Protein AF-0000000083105660 (afdb_homodimer)

Solvent-accessible surface area (backbone atoms only — not comparable to full-atom values): 77284 Å² total; per-residue (Å²): 134,81,49,72,59,55,52,51,48,46,49,52,44,72,65,43,66,41,24,60,34,55,66,57,39,52,49,46,53,53,44,46,74,71,41,64,68,57,52,53,67,34,36,51,47,13,48,37,42,26,50,42,44,69,62,60,61,79,54,79,63,89,80,62,82,62,75,72,60,90,29,64,43,67,20,33,26,53,55,52,36,64,33,39,51,72,51,74,64,52,50,50,48,35,41,65,41,88,57,85,41,31,43,63,54,70,67,52,51,49,47,41,62,71,57,45,41,76,64,24,55,58,43,5,45,30,43,54,48,59,72,70,50,54,70,68,47,51,51,36,44,76,57,46,44,30,56,59,48,58,50,62,28,39,79,23,46,39,34,40,49,62,60,64,56,71,36,14,39,55,54,51,40,50,54,36,51,53,46,57,73,62,55,48,50,65,80,36,83,50,32,62,60,21,40,43,36,37,51,4,26,42,43,23,42,49,16,55,35,43,37,20,45,51,51,14,52,51,25,44,56,50,28,72,72,43,81,52,65,68,59,22,50,51,25,45,50,42,16,52,42,24,63,39,25,41,43,37,42,41,88,40,51,67,33,39,52,44,30,50,50,53,52,51,46,49,43,53,65,69,38,49,23,48,43,23,64,19,62,25,48,46,32,62,65,42,34,66,34,46,53,52,29,46,73,71,61,77,44,53,71,68,56,55,47,48,54,51,48,44,48,36,39,51,47,46,22,46,51,32,62,86,66,60,70,69,55,23,55,35,52,75,61,49,67,24,41,27,20,38,38,27,40,28,40,31,64,88,67,45,63,28,63,54,73,41,32,55,49,51,52,50,44,54,66,66,63,74,55,69,32,52,39,45,33,38,29,44,34,96,70,43,57,67,65,59,56,49,52,48,49,59,42,29,64,70,26,65,36,39,54,36,41,33,22,34,61,33,50,29,46,18,35,43,72,71,70,46,54,68,49,47,27,35,54,28,50,56,38,44,54,55,38,51,47,34,37,18,29,33,40,46,26,62,43,29,40,35,36,54,40,51,47,48,54,20,38,62,45,34,9,26,35,82,82,78,67,45,75,80,52,55,81,65,48,61,54,70,72,49,88,45,60,66,55,51,51,51,33,36,52,54,41,48,45,53,54,49,52,45,50,48,32,51,48,38,52,45,44,51,49,36,34,70,73,52,44,40,27,51,56,15,69,63,25,39,47,7,58,83,66,24,32,37,47,54,52,35,14,29,74,38,36,38,37,31,45,21,36,31,20,56,25,44,39,23,23,16,53,30,20,47,41,44,35,40,66,70,63,56,72,51,52,58,59,56,49,53,51,30,35,75,47,56,35,64,94,27,59,68,60,39,45,40,28,60,72,68,33,57,36,38,19,43,58,36,68,75,13,38,50,47,36,40,51,56,49,48,52,53,48,64,66,44,42,71,42,59,46,69,39,82,29,28,30,36,38,29,31,36,37,64,48,25,26,46,44,47,12,55,58,33,63,35,45,58,33,49,48,46,54,42,43,61,46,18,55,23,60,18,44,27,76,74,43,51,76,62,38,59,67,23,28,45,52,29,52,34,66,45,73,47,45,81,32,37,30,44,37,34,68,44,37,33,35,55,79,41,43,46,66,70,65,17,46,49,52,50,52,48,52,52,51,51,35,38,74,51,42,31,41,34,45,36,61,37,37,53,54,63,64,56,54,53,47,31,70,73,39,34,82,83,32,65,80,40,38,36,49,73,51,50,46,50,40,42,52,65,54,46,53,68,68,56,47,50,51,64,59,55,47,59,74,28,66,112,134,82,50,72,59,53,51,50,48,47,50,51,44,71,66,44,66,40,24,60,35,56,66,56,39,52,49,46,53,52,43,46,74,71,39,64,69,55,54,54,66,35,36,50,48,13,48,36,42,26,50,43,44,72,62,59,62,79,53,78,60,89,82,62,82,61,76,73,59,89,28,63,42,68,20,34,27,54,53,51,35,65,33,39,51,72,50,73,65,52,50,50,47,34,42,66,40,89,57,86,40,31,43,61,53,71,67,50,52,50,47,40,63,72,57,44,40,77,66,22,53,59,43,5,44,31,42,54,47,60,71,70,49,52,69,67,46,52,51,36,44,74,58,46,44,30,55,58,48,59,49,63,28,39,80,24,49,39,35,39,49,61,59,66,55,70,36,14,38,55,54,51,40,49,55,37,52,53,46,56,75,63,55,48,51,65,80,36,82,51,31,63,60,22,40,44,36,37,51,3,26,43,43,23,40,49,16,54,36,46,36,19,44,51,52,14,52,48,26,45,57,49,25,73,72,43,81,51,66,68,60,21,51,50,24,44,50,43,16,54,43,23,63,39,25,40,44,36,43,41,89,41,49,68,34,39,53,45,31,50,49,52,50,51,45,49,45,52,64,68,37,46,21,47,47,29,60,21,63,26,47,45,32,63,65,42,35,66,35,45,53,51,29,46,75,71,60,78,44,53,73,69,54,55,49,48,55,51,48,44,48,36,38,52,47,47,22,46,49,29,63,86,67,59,71,68,56,22,54,35,53,74,61,49,68,25,42,26,21,38,38,29,40,27,40,31,62,89,67,45,65,28,64,51,74,41,32,54,48,49,51,50,44,53,67,66,64,74,55,68,32,52,41,45,32,38,28,42,34,95,68,43,57,68,65,60,55,50,53,49,47,59,41,28,64,70,26,64,37,39,55,38,42,33,20,33,61,33,50,30,45,17,36,43,71,72,69,47,56,68,49,48,26,34,54,28,50,57,38,47,54,53,40,49,46,35,37,19,30,34,42,45,27,63,44,32,41,34,36,52,40,52,47,47,54,19,39,64,46,36,9,25,34,83,84,80,68,46,76,80,55,55,82,64,48,60,55,68,72,50,88,44,60,66,56,52,52,50,32,37,52,54,41,48,46,53,53,48,52,45,49,47,31,51,48,36,52,46,45,51,49,35,33,70,75,50,45,40,27,51,58,16,68,63,26,40,47,8,58,82,66,24,32,38,48,53,52,37,15,28,75,37,39,38,36,30,46,20,37,29,21,56,26,43,37,25,23,16,52,30,18,47,40,44,36,40,66,70,63,55,72,51,52,56,58,56,50,53,51,30,34,76,47,54,33,62,92,28,59,67,60,39,47,42,28,59,71,68,33,58,35,37,19,43,57,36,68,74,15,38,51,48,36,40,51,53,50,49,51,53,47,64,65,45,43,70,43,59,46,71,40,82,29,30,28,37,40,30,32,36,35,65,48,24,28,47,45,47,12,57,58,32,63,35,46,58,32,48,49,47,53,42,42,61,45,20,54,24,59,19,45,28,76,74,41,50,75,63,36,59,69,22,30,46,52,28,52,34,66,45,74,48,46,80,32,36,28,45,37,34,68,43,38,33,35,54,79,40,43,47,66,69,65,16,45,48,52,50,52,48,52,53,51,51,35,38,73,51,41,32,40,34,46,38,61,36,38,54,54,63,65,57,54,53,47,32,69,73,39,34,84,83,32,64,80,40,37,36,50,74,52,50,47,51,39,42,54,65,55,46,54,67,67,58,46,50,50,63,60,55,46,58,73,29,66,111

Organism: NCBI:txid1720316

Radius of gyration: 39.53 Å; Cα contacts (8 Å, |Δi|>4): 3389; chains: 2; bounding box: 84×116×87 Å

InterPro domains:
  IPR001150 Glycine radical domain [PF01228] (666-767)
  IPR001150 Glycine radical domain [PS51149] (667-786)
  IPR004184 Pyruvate formate lyase domain [PF02901] (2-649)
  IPR004184 Pyruvate formate lyase domain [PS51554] (4-660)
  IPR010098 Glycyl radical enzyme, PFL2/glycerol dehydratase family [TIGR01774] (1-785)
  IPR050012 Trans-4-hydroxy-L-proline dehydratase [NF043068] (4-785)
  IPR051215 Glycyl Radical Enzyme [PTHR43641] (2-784)

Secondary structure (DSSP, 8-state):
---HHHHHHHHHHHHPPPEEE-HHHHHHHHHHHHHBTTB-HHHHHHHHHHHHHHHSPP---TT-SS---SSSSTTEEE--TTT----HHHHHHHHH-SSS--B--HHHHHHIIIIIHHHHTTTSHHHHHHHTS-HHHHHHHHTTSB--GGGTSB----B--SHHHH--HHHHHHHHHHHHHT--TTT-TTHHHHHHHHHHHHHHHHHHHHHHHHHHHHHHHHHHH---HHHHHHHHHHHHHHHHTTTS---SHHHHHHHHHHHHHHHHHH--BTT--B-BSHHHHHHHHHHHHHHHTS--HHHHHHHHHHHHHHHHT-PPPP--HHHHHH---S----EEEEE-B-TTSSB---HHHHHHHHHHHHH--S-SEEEEEE-TTS-HHHHHHHHHHHTTTS---EEEEHHHHHHHHHHTT--HHHHHT-EEETTTEEE-TTTEEEEEEEEEEHHHHHHHHTTTTB-TTT--B-S-----GGG--SHHHHHHHHHHHHHHHHHHHHHHHHHHHHHHHHH---HHHHHTSTTHHHHT--GGGT-SSEEEEEEEEE-HHHHHHHHHHHIIIIIIS-SS-HHHHHHHHHTTTTT-HHHHHHHHHSS--TTSS-HHHHHHHHHHHHHHHHHHTT-B-TTS-EEEEEE--TTHHHHHHHT----TTSPPTTPPPPPTTPPPTTT--SHHHHHHHHHHTS-GGGSS-B--EEEE-GGGG-HHHHHHHHHHHHHHHHHTT--EEEEEE--HHHHHHHHH-GGGGTT-EEE-SSSEEEGGGS-HHHHHHHHHSPEE--/---HHHHHHHHHHHHPPPEEE-HHHHHHHHHHHHHBTTB-HHHHHHHHHHHHHHHSPP---TT-SS---SSSSTTEEE--TTT----HHHHHHHHH-SSS--B--HHHHHHIIIIIHHHHTTTSHHHHHHHTS-HHHHHHHHTTSB--GGGTSB----B--SHHHH--HHHHHHHHHHHHHT--TTT-TTHHHHHHHHHHHHHHHHHHHHHHHHHHHHHHHHHHH---HHHHHHHHHHHHHHHHTTTS---SHHHHHHHHHHHHHHHHHH--BTT--B-BSHHHHHHHHHHHHHHHTS--HHHHHHHHHHHHHHHHT-PPPP--HHHHHH---S----EEEEE-B-TTSSB---HHHHHHHHHHHHH--S-SEEEEEE-TTS-HHHHHHHHHHHTTTS---EEEEHHHHHHHHHHTT--HHHHHT-EEETTTEEE-TTTEEEEEEEEEEHHHHHHHHTTTTB-TTT--B-S-----GGG--SHHHHHHHHHHHHHHHHHHHHHHHHHHHHHHHHH---HHHHHTSTTHHHHT--GGGT-SSEEEEEEEEE-HHHHHHHHHHHIIIIIIS-SS-HHHHHHHHHTTTTT-HHHHHHHHHSS--TTSS-HHHHHHHHHHHHHHHHHHTT-B-TTS-EEEEEE--TTHHHHHHHT----TTSPPTTPPPPPTTPPPTTT--SHHHHHHHHHHTS-GGGSS-B--EEEE-GGGG-HHHHHHHHHHHHHHHHHTT--EEEEEE--HHHHHHHHH-GGGGTT-EEE-SSSEEEGGGS-HHHHHHHHHSPEE--

Sequence (1572 aa):
MMSERVKKLREESLEAVPYISMERAQIVNEVYKKYEGSVSIPVLRALVLKEFMSKKKLCINEGELIVGERGEAPAATPTYPELCCHTIEDLQIMNDREKISFKVSQESKDIQKEDIIPYWEKRSMRYHILENMTEKWKDCYENGIFTEFQEQRGPGHTVADDKIYKKGFLDFKQDIENEINNLDYNNDDEALNKKMQLEGMSIACDAIMILGKRYSELAIEMAKKEKDQKRKKELLDIAEVCSHVPAYAPRTFREALQMYWFVHLCVITELNPWDSFNPGRLDQHLNPFYQKEMEEGSLRREEAEEFLQCLWVKFNNQPAPPKVGITLKESATYTDFANINSGGLRADGSDGVNDVSYLVLDVIDQMRLLQPSSNVQISKKTPQKFLKKALSIVRKGWGQPSLFNTDAVIQEMLNAGKDIVDARCGGTSGCIETGAFGKEAFILTGYFNIPKVLEITLNNGVDPMSGKKLGLETGHPGDFNNYEELFEALKKQMNHFIDIKVRGNRVIEKLYAEKMPVPFLSVIIDDCIKKGKDYNAGGARYNVTYIQGVGIGDITDSLAAIKYHIFDKNNFTMNELLIAMKDNFKGHEMILNLLKNKSPKYGNDDDYADEIMTSVFKTYYETVTGRPNIKGGEHRINMLPTTCHIYFGSVIGALPSGKKSKEALADGISPSKGADKYGPTSVIKSASKMDHLITGGTLLNQKVAPSAIEGEEGLDKLSNLVRVYFKLDGHHIQFNVFNKETLLKAQKNPEDYKNLIVRVAGYSDYFSNLNKELQDEIIARTEQAIMMSERVKKLREESLEAVPYISMERAQIVNEVYKKYEGSVSIPVLRALVLKEFMSKKKLCINEGELIVGERGEAPAATPTYPELCCHTIEDLQIMNDREKISFKVSQESKDIQKEDIIPYWEKRSMRYHILENMTEKWKDCYENGIFTEFQEQRGPGHTVADDKIYKKGFLDFKQDIENEINNLDYNNDDEALNKKMQLEGMSIACDAIMILGKRYSELAIEMAKKEKDQKRKKELLDIAEVCSHVPAYAPRTFREALQMYWFVHLCVITELNPWDSFNPGRLDQHLNPFYQKEMEEGSLRREEAEEFLQCLWVKFNNQPAPPKVGITLKESATYTDFANINSGGLRADGSDGVNDVSYLVLDVIDQMRLLQPSSNVQISKKTPQKFLKKALSIVRKGWGQPSLFNTDAVIQEMLNAGKDIVDARCGGTSGCIETGAFGKEAFILTGYFNIPKVLEITLNNGVDPMSGKKLGLETGHPGDFNNYEELFEALKKQMNHFIDIKVRGNRVIEKLYAEKMPVPFLSVIIDDCIKKGKDYNAGGARYNVTYIQGVGIGDITDSLAAIKYHIFDKNNFTMNELLIAMKDNFKGHEMILNLLKNKSPKYGNDDDYADEIMTSVFKTYYETVTGRPNIKGGEHRINMLPTTCHIYFGSVIGALPSGKKSKEALADGISPSKGADKYGPTSVIKSASKMDHLITGGTLLNQKVAPSAIEGEEGLDKLSNLVRVYFKLDGHHIQFNVFNKETLLKAQKNPEDYKNLIVRVAGYSDYFSNLNKELQDEIIARTEQAI

pLDDT: mean 94.66, std 5.91, range [56.62, 98.94]

Foldseek 3Di:
DQDPLLVVLLVCLLPDAAAEDALLLVLLLVLCVVCPPPAAQLQSLLVSLQSCLQDAAFDDDPSFLFGDALHNFQNHAYADLQAPLDDLVRLVCLCPDDFLHHNYDPVNSVCSVPRRCVVRVCRHLLNVLVVPADPLLVVCCVLQQWHFDSNRFHWADAEFFLVQQAWALLVLLVLLVVLLVPQDPPPDPCNVVLNSLSSSLNSNSVRLLSNLQVLLVVLQVVLVVDPDPVSSVSSNVSSVLSNDPRRGRDDALLSSLNNVVSLVSSQCSSTNNQLWYEHEAVLLSSVVRVVVCVVVVVDDLVRSLNSVSSSQSSQSSAFRHDDDDPVCVLPVGRHSLHEHEYWFAALVGATRHDPSSVSVLVSCLPSLGQDDAYAYEDEPRYDLVSLLSQVVSQLVQSFDDWYFHLVLLLLLVVLQPDDSSQSRSWAATRQFFHDRHLFERAGETIEGELQQLLVCLQVQQAAPLVRDRSFHRLDHPLPDQALVSSVVSSLRRLLVVLVSSQVSQQSSLVCCQRNPFRSNSLSRHPQCSVVSGGPSQQRGNYYEYEYAYEFLQPNLLQSQLCNVCCNNVNVDGSVVLVVCQVVLNVVPVVLLCCLAPVTQGFQQLDCSSLVSSQVSLVSNQVSAFPDDHNNRGGYFYEFFSLQNQQVSQQSHAQGSNSDHHSAGGDGWNFHGQPRNDHFNLSRLNSVLSHPQSNHRGTWEEDEEESVLQPDPVSSVVVSVSVVVSVVSSHTIYHYRYDDLVVLVVCVVPVVVQVSNWHHQTSGIDRLSSDDPSSSVRVSRHDYGRD/DQDPLLVVLLVCLLPDAAAEDCLLLVLLLVLCVVCPPPAAQLQSLLVSLQSCLQDAAFDDDPSFLFGDALHNFQNHAYADLQAPLDDLVRLVCLCPDDFLHHNYDPVNSVCSVPRRCVVRVCRHLLNVLVVPADPLLVVCCVLQQWHFDSSRFHWADAEFFLVQQAWALLVLLVLLVVLLVPQDVPPDPCSVVLNSLSSSLNSNSVRLLSNLQVLLVVLQVVLVVDPDPVSSVSSNVSSVLSNDPRRGRDDALLSSLNNVVSLVSSQCSSTNNQLWYEHEAVLLSSVVRVVVCVVVVVDDLVRSLNSVSSSQSSQSSAFRHDDDDPVCVLPVGRHSLHEHEYWFAALVGATRHDPSSVSVLVSCLPSLGQDDAYAYEDEPRYDLVSLLSQVVSQLVFSFDDWYFHLVLLLLLVVLQPDDSSQSRSWAATRQFFHDRHLFERAGETIEGELQQLLVCLQVQQAAPLVRDRSFHRLDHPLPDQALVSSVVSSLRRLLVVLVSSQVSQQSSLVCCQRNPFRSNSLSRHPQCSVVSGGPSQQRGNYYEYEYAYEFLQPNLLQSQLCNVCCNPVNVDGSVVLVVCQVVLNVVPVVLLCCLQPVTQGFQQLDCSSLVSSQVSLVSNQVSAFPPDHNNRGGYFYEFFSLQNQQVSQQSHAGGSNSDHHSAGGDGWNFHGQPRNDHFNLSRLNSVLSHPQSNHRGTWEEDEEESVLQPDPVSSVVVSVSVVVSVVSSHTIYTYRYDDLVVLVVCVVPVVVQVSNWGHQTSGIDRLSSDDPSSSVRVSRHDYGRD

Nearest PDB structures (foldseek):
  6vxe-assembly3_C  TM=9.940E-01  e=2.675E-101  Clostridioides difficile 70-100-2010
  1r9d-assembly1_B  TM=9.768E-01  e=5.655E-71  Clostridium butyricum
  8iof-assembly1_B  TM=9.717E-01  e=5.294E-67  Clostridium sp. FS41
  8id1-assembly1_A  TM=9.641E-01  e=2.024E-62  Intestinibacter bartlettii
  5fay-assembly1_B  TM=9.630E-01  e=3.390E-62  Oleidesulfovibrio alaskensis G20

Structure (mmCIF, N/CA/C/O backbone):
data_AF-0000000083105660-model_v1
#
loop_
_entity.id
_entity.type
_entity.pdbx_description
1 polymer 'Glycyl radical protein'
#
loop_
_atom_site.group_PDB
_atom_site.id
_atom_site.type_symbol
_atom_site.label_atom_id
_atom_site.label_alt_id
_atom_site.label_comp_id
_atom_site.label_asym_id
_atom_site.label_entity_id
_atom_site.label_seq_id
_atom_site.pdbx_PDB_ins_code
_atom_site.Cartn_x
_atom_site.Cartn_y
_atom_site.Cartn_z
_atom_site.occupancy
_atom_site.B_iso_or_equiv
_atom_site.auth_seq_id
_atom_site.auth_comp_id
_atom_site.auth_asym_id
_atom_site.auth_atom_id
_atom_site.pdbx_PDB_model_num
ATOM 1 N N . MET A 1 1 ? 19.891 50.219 7.125 1 78.12 1 MET A N 1
ATOM 2 C CA . MET A 1 1 ? 19.156 51.156 6.273 1 78.12 1 MET A CA 1
ATOM 3 C C . MET A 1 1 ? 18.641 50.438 5.023 1 78.12 1 MET A C 1
ATOM 5 O O . MET A 1 1 ? 19.281 49.531 4.5 1 78.12 1 MET A O 1
ATOM 9 N N . MET A 1 2 ? 17.484 50.781 4.668 1 88 2 MET A N 1
ATOM 10 C CA . MET A 1 2 ? 16.875 50.156 3.494 1 88 2 MET A CA 1
ATOM 11 C C . MET A 1 2 ? 17.328 50.844 2.215 1 88 2 MET A C 1
ATOM 13 O O . MET A 1 2 ? 17.156 52.062 2.078 1 88 2 MET A O 1
ATOM 17 N N . SER A 1 3 ? 17.969 50.094 1.39 1 92.69 3 SER A N 1
ATOM 18 C CA . SER A 1 3 ? 18.375 50.656 0.097 1 92.69 3 SER A CA 1
ATOM 19 C C . SER A 1 3 ? 17.156 51.031 -0.751 1 92.69 3 SER A C 1
ATOM 21 O O . SER A 1 3 ? 16.047 50.594 -0.458 1 92.69 3 SER A O 1
ATOM 23 N N . GLU A 1 4 ? 17.391 51.812 -1.772 1 94.19 4 GLU A N 1
ATOM 24 C CA . GLU A 1 4 ? 16.312 52.188 -2.697 1 94.19 4 GLU A CA 1
ATOM 25 C C . GLU A 1 4 ? 15.758 50.969 -3.404 1 94.19 4 GLU A C 1
ATOM 27 O O . GLU A 1 4 ? 14.555 50.875 -3.682 1 94.19 4 GLU A O 1
ATOM 32 N N . ARG A 1 5 ? 16.641 50.094 -3.668 1 95.5 5 ARG A N 1
ATOM 33 C CA . ARG A 1 5 ? 16.234 48.812 -4.281 1 95.5 5 ARG A CA 1
ATOM 34 C C . ARG A 1 5 ? 15.227 48.094 -3.408 1 95.5 5 ARG A C 1
ATOM 36 O O . ARG A 1 5 ? 14.164 47.688 -3.887 1 95.5 5 ARG A O 1
ATOM 43 N N . VAL A 1 6 ? 15.547 47.906 -2.168 1 96.94 6 VAL A N 1
ATOM 44 C CA . VAL A 1 6 ? 14.727 47.125 -1.24 1 96.94 6 VAL A CA 1
ATOM 45 C C . VAL A 1 6 ? 13.391 47.844 -1.019 1 96.94 6 VAL A C 1
ATOM 47 O O . VAL A 1 6 ? 12.352 47.188 -0.911 1 96.94 6 VAL A O 1
ATOM 50 N N . LYS A 1 7 ? 13.398 49.125 -1.011 1 96.38 7 LYS A N 1
ATOM 51 C CA . LYS A 1 7 ? 12.164 49.906 -0.864 1 96.38 7 LYS A CA 1
ATOM 52 C C . LYS A 1 7 ? 11.203 49.625 -2.018 1 96.38 7 LYS A C 1
ATOM 54 O O . LYS A 1 7 ? 10 49.469 -1.805 1 96.38 7 LYS A O 1
ATOM 59 N N . LYS A 1 8 ? 11.781 49.625 -3.162 1 96.5 8 LYS A N 1
ATOM 60 C CA . LYS A 1 8 ? 10.969 49.375 -4.352 1 96.5 8 LYS A CA 1
ATOM 61 C C . LYS A 1 8 ? 10.391 47.969 -4.352 1 96.5 8 LYS A C 1
ATOM 63 O O . LYS A 1 8 ? 9.203 47.781 -4.621 1 96.5 8 LYS A O 1
ATOM 68 N N . LEU A 1 9 ? 11.266 47.031 -4.102 1 96.44 9 LEU A N 1
ATOM 69 C CA . LEU A 1 9 ? 10.828 45.656 -4.066 1 96.44 9 LEU A CA 1
ATOM 70 C C . LEU A 1 9 ? 9.758 45.438 -3.002 1 96.44 9 LEU A C 1
ATOM 72 O O . LEU A 1 9 ? 8.797 44.688 -3.221 1 96.44 9 LEU A O 1
ATOM 76 N N . ARG A 1 10 ? 9.961 46 -1.839 1 96.06 10 ARG A N 1
ATOM 77 C CA . ARG A 1 10 ? 8.992 45.906 -0.75 1 96.06 10 ARG A CA 1
ATOM 78 C C . ARG A 1 10 ? 7.648 46.5 -1.162 1 96.06 10 ARG A C 1
ATOM 80 O O . ARG A 1 10 ? 6.598 45.938 -0.882 1 96.06 10 ARG A O 1
ATOM 87 N N . GLU A 1 11 ? 7.645 47.625 -1.828 1 95 11 GLU A N 1
ATOM 88 C CA . GLU A 1 11 ? 6.426 48.312 -2.289 1 95 11 GLU A CA 1
ATOM 89 C C . GLU A 1 11 ? 5.68 47.438 -3.301 1 95 11 GLU A C 1
ATOM 91 O O . GLU A 1 11 ? 4.453 47.312 -3.238 1 95 11 GLU A O 1
ATOM 96 N N . GLU A 1 12 ? 6.43 46.906 -4.18 1 95.19 12 GLU A N 1
ATOM 97 C CA . GLU A 1 12 ? 5.828 46 -5.168 1 95.19 12 GLU A CA 1
ATOM 98 C C . GLU A 1 12 ? 5.176 44.812 -4.504 1 95.19 12 GLU A C 1
ATOM 100 O O . GLU A 1 12 ? 4.113 44.344 -4.934 1 95.19 12 GLU A O 1
ATOM 105 N N . SER A 1 13 ? 5.887 44.312 -3.52 1 94.69 13 SER A N 1
ATOM 106 C CA . SER A 1 13 ? 5.352 43.156 -2.771 1 94.69 13 SER A CA 1
ATOM 107 C C . SER A 1 13 ? 4.039 43.531 -2.082 1 94.69 13 SER A C 1
ATOM 109 O O . SER A 1 13 ? 3.09 42.75 -2.094 1 94.69 13 SER A O 1
ATOM 111 N N . LEU A 1 14 ? 3.906 44.688 -1.511 1 92 14 LEU A N 1
ATOM 112 C CA . LEU A 1 14 ? 2.736 45.156 -0.771 1 92 14 LEU A CA 1
ATOM 113 C C . LEU A 1 14 ? 1.581 45.469 -1.717 1 92 14 LEU A C 1
ATOM 115 O O . LEU A 1 14 ? 0.414 45.312 -1.354 1 92 14 LEU A O 1
ATOM 119 N N . GLU A 1 15 ? 1.922 45.844 -2.932 1 92.38 15 GLU A N 1
ATOM 120 C CA . GLU A 1 15 ? 0.9 46.281 -3.877 1 92.38 15 GLU A CA 1
ATOM 121 C C . GLU A 1 15 ? 0.407 45.125 -4.734 1 92.38 15 GLU A C 1
ATOM 123 O O . GLU A 1 15 ? -0.62 45.219 -5.406 1 92.38 15 GLU A O 1
ATOM 128 N N . ALA A 1 16 ? 1.164 44.062 -4.684 1 94 16 ALA A N 1
ATOM 129 C CA . ALA A 1 16 ? 0.768 42.906 -5.492 1 94 16 ALA A CA 1
ATOM 130 C C . ALA A 1 16 ? -0.613 42.406 -5.086 1 94 16 ALA A C 1
ATOM 132 O O . ALA A 1 16 ? -0.926 42.312 -3.895 1 94 16 ALA A O 1
ATOM 133 N N . VAL A 1 17 ? -1.48 42.031 -6.059 1 94 17 VAL A N 1
ATOM 134 C CA . VAL A 1 17 ? -2.832 41.562 -5.809 1 94 17 VAL A CA 1
ATOM 135 C C . VAL A 1 17 ? -2.859 40.031 -5.922 1 94 17 VAL A C 1
ATOM 137 O O . VAL A 1 17 ? -2.562 39.469 -6.984 1 94 17 VAL A O 1
ATOM 140 N N . PRO A 1 18 ? -3.205 39.375 -4.852 1 94.69 18 PRO A N 1
ATOM 141 C CA . PRO A 1 18 ? -3.285 37.906 -4.926 1 94.69 18 PRO A CA 1
ATOM 142 C C . PRO A 1 18 ? -4.297 37.438 -5.965 1 94.69 18 PRO A C 1
ATOM 144 O O . PRO A 1 18 ? -5.395 38 -6.066 1 94.69 18 PRO A O 1
ATOM 147 N N . TYR A 1 19 ? -3.977 36.438 -6.758 1 96.75 19 TYR A N 1
ATOM 148 C CA . TYR A 1 19 ? -4.883 35.844 -7.734 1 96.75 19 TYR A CA 1
ATOM 149 C C . TYR A 1 19 ? -4.598 34.344 -7.914 1 96.75 19 TYR A C 1
ATOM 151 O O . TYR A 1 19 ? -3.521 33.875 -7.543 1 96.75 19 TYR A O 1
ATOM 159 N N . ILE A 1 20 ? -5.574 33.656 -8.492 1 96.94 20 ILE A N 1
ATOM 160 C CA . ILE A 1 20 ? -5.465 32.188 -8.664 1 96.94 20 ILE A CA 1
ATOM 161 C C . ILE A 1 20 ? -4.73 31.891 -9.961 1 96.94 20 ILE A C 1
ATOM 163 O O . ILE A 1 20 ? -5.125 32.375 -11.031 1 96.94 20 ILE A O 1
ATOM 167 N N . SER A 1 21 ? -3.686 31.141 -9.844 1 96.88 21 SER A N 1
ATOM 168 C CA . SER A 1 21 ? -2.975 30.609 -11 1 96.88 21 SER A CA 1
ATOM 169 C C . SER A 1 21 ? -3.328 29.141 -11.234 1 96.88 21 SER A C 1
ATOM 171 O O . SER A 1 21 ? -3.299 28.328 -10.312 1 96.88 21 SER A O 1
ATOM 173 N N . MET A 1 22 ? -3.641 28.812 -12.516 1 97.5 22 MET A N 1
ATOM 174 C CA . MET A 1 22 ? -4.035 27.453 -12.844 1 97.5 22 MET A CA 1
ATOM 175 C C . MET A 1 22 ? -2.854 26.656 -13.414 1 97.5 22 MET A C 1
ATOM 177 O O . MET A 1 22 ? -2.994 25.484 -13.758 1 97.5 22 MET A O 1
ATOM 181 N N . GLU A 1 23 ? -1.666 27.234 -13.422 1 97.38 23 GLU A N 1
ATOM 182 C CA . GLU A 1 23 ? -0.499 26.609 -14.047 1 97.38 23 GLU A CA 1
ATOM 183 C C . GLU A 1 23 ? -0.172 25.266 -13.398 1 97.38 23 GLU A C 1
ATOM 185 O O . GLU A 1 23 ? -0.015 24.266 -14.086 1 97.38 23 GLU A O 1
ATOM 190 N N . ARG A 1 24 ? -0.084 25.172 -12.109 1 97.31 24 ARG A N 1
ATOM 191 C CA . ARG A 1 24 ? 0.255 23.938 -11.398 1 97.31 24 ARG A CA 1
ATOM 192 C C . ARG A 1 24 ? -0.83 22.891 -11.578 1 97.31 24 ARG A C 1
ATOM 194 O O . ARG A 1 24 ? -0.529 21.703 -11.797 1 97.31 24 ARG A O 1
ATOM 201 N N . ALA A 1 25 ? -2.084 23.344 -11.445 1 97.88 25 ALA A N 1
ATOM 202 C CA . ALA A 1 25 ? -3.211 22.422 -11.57 1 97.88 25 ALA A CA 1
ATOM 203 C C . ALA A 1 25 ? -3.191 21.719 -12.922 1 97.88 25 ALA A C 1
ATOM 205 O O . ALA A 1 25 ? -3.43 20.5 -13 1 97.88 25 ALA A O 1
ATOM 206 N N . GLN A 1 26 ? -2.908 22.453 -13.93 1 98.31 26 GLN A N 1
ATOM 207 C CA . GLN A 1 26 ? -2.885 21.891 -15.273 1 98.31 26 GLN A CA 1
ATOM 208 C C . GLN A 1 26 ? -1.739 20.891 -15.438 1 98.31 26 GLN A C 1
ATOM 210 O O . GLN A 1 26 ? -1.905 19.844 -16.062 1 98.31 26 GLN A O 1
ATOM 215 N N . ILE A 1 27 ? -0.603 21.203 -14.914 1 98.25 27 ILE A N 1
ATOM 216 C CA . ILE A 1 27 ? 0.563 20.328 -15.039 1 98.25 27 ILE A CA 1
ATOM 217 C C . ILE A 1 27 ? 0.327 19.031 -14.273 1 98.25 27 ILE A C 1
ATOM 219 O O . ILE A 1 27 ? 0.616 17.953 -14.773 1 98.25 27 ILE A O 1
ATOM 223 N N . VAL A 1 28 ? -0.197 19.125 -13.047 1 98.25 28 VAL A N 1
ATOM 224 C CA . VAL A 1 28 ? -0.509 17.938 -12.25 1 98.25 28 VAL A CA 1
ATOM 225 C C . VAL A 1 28 ? -1.497 17.047 -13.008 1 98.25 28 VAL A C 1
ATOM 227 O O . VAL A 1 28 ? -1.319 15.836 -13.078 1 98.25 28 VAL A O 1
ATOM 230 N N . ASN A 1 29 ? -2.525 17.703 -13.547 1 98.19 29 ASN A N 1
ATOM 231 C CA . ASN A 1 29 ? -3.547 16.984 -14.312 1 98.19 29 ASN A CA 1
ATOM 232 C C . ASN A 1 29 ? -2.943 16.234 -15.484 1 98.19 29 ASN A C 1
ATOM 234 O O . ASN A 1 29 ? -3.264 15.055 -15.703 1 98.19 29 ASN A O 1
ATOM 238 N N . GLU A 1 30 ? -2.078 16.828 -16.219 1 98.12 30 GLU A N 1
ATOM 239 C CA . GLU A 1 30 ? -1.45 16.234 -17.391 1 98.12 30 GLU A CA 1
ATOM 240 C C . GLU A 1 30 ? -0.56 15.062 -17 1 98.12 30 GLU A C 1
ATOM 242 O O . GLU A 1 30 ? -0.576 14.023 -17.672 1 98.12 30 GLU A O 1
ATOM 247 N N . VAL A 1 31 ? 0.203 15.172 -15.984 1 98.44 31 VAL A N 1
ATOM 248 C CA . VAL A 1 31 ? 1.139 14.133 -15.562 1 98.44 31 VAL A CA 1
ATOM 249 C C . VAL A 1 31 ? 0.367 12.906 -15.086 1 98.44 31 VAL A C 1
ATOM 251 O O . VAL A 1 31 ? 0.729 11.773 -15.406 1 98.44 31 VAL A O 1
ATOM 254 N N . TYR A 1 32 ? -0.682 13.094 -14.312 1 97.81 32 TYR A N 1
ATOM 255 C CA . TYR A 1 32 ? -1.48 11.969 -13.828 1 97.81 32 TYR A CA 1
ATOM 256 C C . TYR A 1 32 ? -2.135 11.227 -14.984 1 97.81 32 TYR A C 1
ATOM 258 O O . TYR A 1 32 ? -2.139 9.992 -15.023 1 97.81 32 TYR A O 1
ATOM 266 N N . LYS A 1 33 ? -2.691 11.969 -15.883 1 96.38 33 LYS A N 1
ATOM 267 C CA . LYS A 1 33 ? -3.32 11.336 -17.047 1 96.38 33 LYS A CA 1
ATOM 268 C C . LYS A 1 33 ? -2.311 10.516 -17.828 1 96.38 33 LYS A C 1
ATOM 270 O O . LYS A 1 33 ? -2.65 9.453 -18.375 1 96.38 33 LYS A O 1
ATOM 275 N N . LYS A 1 34 ? -1.086 10.953 -17.812 1 96.38 34 LYS A N 1
ATOM 276 C CA . LYS A 1 34 ? -0.057 10.328 -18.625 1 96.38 34 LYS A CA 1
ATOM 277 C C . LYS A 1 34 ? 0.562 9.133 -17.922 1 96.38 34 LYS A C 1
ATOM 279 O O . LYS A 1 34 ? 0.853 8.109 -18.547 1 96.38 34 LYS A O 1
ATOM 284 N N . TYR A 1 35 ? 0.757 9.234 -16.594 1 97.12 35 TYR A N 1
ATOM 285 C CA . TYR A 1 35 ? 1.677 8.289 -15.969 1 97.12 35 TYR A CA 1
ATOM 286 C C . TYR A 1 35 ? 0.965 7.449 -14.914 1 97.12 35 TYR A C 1
ATOM 288 O O . TYR A 1 35 ? 1.482 6.418 -14.477 1 97.12 35 TYR A O 1
ATOM 296 N N . GLU A 1 36 ? -0.204 7.871 -14.414 1 96.25 36 GLU A N 1
ATOM 297 C CA . GLU A 1 36 ? -0.873 7.098 -13.375 1 96.25 36 GLU A CA 1
ATOM 298 C C . GLU A 1 36 ? -1.157 5.672 -13.836 1 96.25 36 GLU A C 1
ATOM 300 O O . GLU A 1 36 ? -1.668 5.465 -14.938 1 96.25 36 GLU A O 1
ATOM 305 N N . GLY A 1 37 ? -0.776 4.699 -13.039 1 94.25 37 GLY A N 1
ATOM 306 C CA . GLY A 1 37 ? -0.965 3.297 -13.375 1 94.25 37 GLY A CA 1
ATOM 307 C C . GLY A 1 37 ? 0.254 2.668 -14.023 1 94.25 37 GLY A C 1
ATOM 308 O O . GLY A 1 37 ? 0.411 1.446 -14.008 1 94.25 37 GLY A O 1
ATOM 309 N N . SER A 1 38 ? 1.135 3.484 -14.633 1 96.06 38 SER A N 1
ATOM 310 C CA . SER A 1 38 ? 2.297 2.959 -15.344 1 96.06 38 SER A CA 1
ATOM 311 C C . SER A 1 38 ? 3.551 3.029 -14.477 1 96.06 38 SER A C 1
ATOM 313 O O . SER A 1 38 ? 4.539 2.342 -14.75 1 96.06 38 SER A O 1
ATOM 315 N N . VAL A 1 39 ? 3.537 3.9 -13.461 1 97.62 39 VAL A N 1
ATOM 316 C CA . VAL A 1 39 ? 4.68 4.035 -12.562 1 97.62 39 VAL A CA 1
ATOM 317 C C . VAL A 1 39 ? 4.215 3.949 -11.109 1 97.62 39 VAL A C 1
ATOM 319 O O . VAL A 1 39 ? 3.014 3.986 -10.836 1 97.62 39 VAL A O 1
ATOM 322 N N . SER A 1 40 ? 5.18 3.768 -10.188 1 97.38 40 SER A N 1
ATOM 323 C CA . SER A 1 40 ? 4.836 3.738 -8.773 1 97.38 40 SER A CA 1
ATOM 324 C C . SER A 1 40 ? 4.371 5.109 -8.289 1 97.38 40 SER A C 1
ATOM 326 O O . SER A 1 40 ? 4.668 6.129 -8.914 1 97.38 40 SER A O 1
ATOM 328 N N . ILE A 1 41 ? 3.658 5.207 -7.207 1 97.88 41 ILE A N 1
ATOM 329 C CA . ILE A 1 41 ? 3.049 6.434 -6.703 1 97.88 41 ILE A CA 1
ATOM 330 C C . ILE A 1 41 ? 4.141 7.438 -6.332 1 97.88 41 ILE A C 1
ATOM 332 O O . ILE A 1 41 ? 4.062 8.609 -6.699 1 97.88 41 ILE A O 1
ATOM 336 N N . PRO A 1 42 ? 5.273 7.016 -5.629 1 98.38 42 PRO A N 1
ATOM 337 C CA . PRO A 1 42 ? 6.324 7.996 -5.336 1 98.38 42 PRO A CA 1
ATOM 338 C C . PRO A 1 42 ? 6.961 8.57 -6.602 1 98.38 42 PRO A C 1
ATOM 340 O O . PRO A 1 42 ? 7.25 9.766 -6.66 1 98.38 42 PRO A O 1
ATOM 343 N N . VAL A 1 43 ? 7.129 7.738 -7.59 1 98.69 43 VAL A N 1
ATOM 344 C CA . VAL A 1 43 ? 7.695 8.195 -8.852 1 98.69 43 VAL A CA 1
ATOM 345 C C . VAL A 1 43 ? 6.719 9.141 -9.547 1 98.69 43 VAL A C 1
ATOM 347 O O . VAL A 1 43 ? 7.125 10.172 -10.094 1 98.69 43 VAL A O 1
ATOM 350 N N . LEU A 1 44 ? 5.418 8.789 -9.508 1 98.56 44 LEU A N 1
ATOM 351 C CA . LEU A 1 44 ? 4.387 9.641 -10.086 1 98.56 44 LEU A CA 1
ATOM 352 C C . LEU A 1 44 ? 4.438 11.039 -9.477 1 98.56 44 LEU A C 1
ATOM 354 O O . LEU A 1 44 ? 4.426 12.039 -10.195 1 98.56 44 LEU A O 1
ATOM 358 N N . ARG A 1 45 ? 4.555 11.117 -8.148 1 98.56 45 ARG A N 1
ATOM 359 C CA . ARG A 1 45 ? 4.594 12.391 -7.434 1 98.56 45 ARG A CA 1
ATOM 360 C C . ARG A 1 45 ? 5.863 13.164 -7.762 1 98.56 45 ARG A C 1
ATOM 362 O O . ARG A 1 45 ? 5.836 14.391 -7.895 1 98.56 45 ARG A O 1
ATOM 369 N N . ALA A 1 46 ? 6.961 12.477 -7.871 1 98.81 46 ALA A N 1
ATOM 370 C CA . ALA A 1 46 ? 8.227 13.117 -8.234 1 98.81 46 ALA A CA 1
ATOM 371 C C . ALA A 1 46 ? 8.172 13.656 -9.656 1 98.81 46 ALA A C 1
ATOM 373 O O . ALA A 1 46 ? 8.734 14.719 -9.945 1 98.81 46 ALA A O 1
ATOM 374 N N . LEU A 1 47 ? 7.473 12.906 -10.547 1 98.88 47 LEU A N 1
ATOM 375 C CA . LEU A 1 47 ? 7.344 13.344 -11.938 1 98.88 47 LEU A CA 1
ATOM 376 C C . LEU A 1 47 ? 6.504 14.617 -12.023 1 98.88 47 LEU A C 1
ATOM 378 O O . LEU A 1 47 ? 6.754 15.469 -12.875 1 98.88 47 LEU A O 1
ATOM 382 N N . VAL A 1 48 ? 5.527 14.742 -11.164 1 98.62 48 VAL A N 1
ATOM 383 C CA . VAL A 1 48 ? 4.746 15.977 -11.102 1 98.62 48 VAL A CA 1
ATOM 384 C C . VAL A 1 48 ? 5.668 17.156 -10.805 1 98.62 48 VAL A C 1
ATOM 386 O O . VAL A 1 48 ? 5.617 18.172 -11.492 1 98.62 48 VAL A O 1
ATOM 389 N N . LEU A 1 49 ? 6.527 17 -9.789 1 98.62 49 LEU A N 1
ATOM 390 C CA . LEU A 1 49 ? 7.438 18.078 -9.406 1 98.62 49 LEU A CA 1
ATOM 391 C C . LEU A 1 49 ? 8.43 18.375 -10.523 1 98.62 49 LEU A C 1
ATOM 393 O O . LEU A 1 49 ? 8.68 19.547 -10.844 1 98.62 49 LEU A O 1
ATOM 397 N N . LYS A 1 50 ? 8.961 17.328 -11.086 1 98.88 50 LYS A N 1
ATOM 398 C CA . LYS A 1 50 ? 9.938 17.516 -12.148 1 98.88 50 LYS A CA 1
ATOM 399 C C . LYS A 1 50 ? 9.328 18.219 -13.352 1 98.88 50 LYS A C 1
ATOM 401 O O . LYS A 1 50 ? 9.938 19.141 -13.914 1 98.88 50 LYS A O 1
ATOM 406 N N . GLU A 1 51 ? 8.125 17.781 -13.727 1 98.75 51 GLU A N 1
ATOM 407 C CA . GLU A 1 51 ? 7.453 18.438 -14.844 1 98.75 51 GLU A CA 1
ATOM 408 C C . GLU A 1 51 ? 7.148 19.906 -14.539 1 98.75 51 GLU A C 1
ATOM 410 O O . GLU A 1 51 ? 7.309 20.766 -15.398 1 98.75 51 GLU A O 1
ATOM 415 N N . PHE A 1 52 ? 6.719 20.188 -13.359 1 98.38 52 PHE A N 1
ATOM 416 C CA . PHE A 1 52 ? 6.434 21.562 -12.969 1 98.38 52 PHE A CA 1
ATOM 417 C C . PHE A 1 52 ? 7.691 22.422 -13.047 1 98.38 52 PHE A C 1
ATOM 419 O O . PHE A 1 52 ? 7.668 23.5 -13.625 1 98.38 52 PHE A O 1
ATOM 426 N N . MET A 1 53 ? 8.82 21.938 -12.477 1 98.5 53 MET A N 1
ATOM 427 C CA . MET A 1 53 ? 10.055 22.719 -12.461 1 98.5 53 MET A CA 1
ATOM 428 C C . MET A 1 53 ? 10.617 22.859 -13.875 1 98.5 53 MET A C 1
ATOM 430 O O . MET A 1 53 ? 11.383 23.781 -14.141 1 98.5 53 MET A O 1
ATOM 434 N N . SER A 1 54 ? 10.172 22.031 -14.758 1 98.5 54 SER A N 1
ATOM 435 C CA . SER A 1 54 ? 10.641 22.062 -16.141 1 98.5 54 SER A CA 1
ATOM 436 C C . SER A 1 54 ? 9.828 23.031 -16.984 1 98.5 54 SER A C 1
ATOM 438 O O . SER A 1 54 ? 10.32 23.578 -17.969 1 98.5 54 SER A O 1
ATOM 440 N N . LYS A 1 55 ? 8.578 23.297 -16.562 1 97.62 55 LYS A N 1
ATOM 441 C CA . LYS A 1 55 ? 7.68 24 -17.469 1 97.62 55 LYS A CA 1
ATOM 442 C C . LYS A 1 55 ? 7.223 25.328 -16.875 1 97.62 55 LYS A C 1
ATOM 444 O O . LYS A 1 55 ? 6.797 26.234 -17.609 1 97.62 55 LYS A O 1
ATOM 449 N N . LYS A 1 56 ? 7.219 25.453 -15.57 1 97.31 56 LYS A N 1
ATOM 450 C CA . LYS A 1 56 ? 6.605 26.625 -14.961 1 97.31 56 LYS A CA 1
ATOM 451 C C . LYS A 1 56 ? 7.211 27.906 -15.516 1 97.31 56 LYS A C 1
ATOM 453 O O . LYS A 1 56 ? 8.406 27.953 -15.82 1 97.31 56 LYS A O 1
ATOM 458 N N . LYS A 1 57 ? 6.426 28.922 -15.609 1 97.5 57 LYS A N 1
ATOM 459 C CA . LYS A 1 57 ? 6.918 30.234 -16.016 1 97.5 57 LYS A CA 1
ATOM 460 C C . LYS A 1 57 ? 7.812 30.844 -14.953 1 97.5 57 LYS A C 1
ATOM 462 O O . LYS A 1 57 ? 7.441 30.891 -13.773 1 97.5 57 LYS A O 1
ATOM 467 N N . LEU A 1 58 ? 9.039 31.281 -15.336 1 97.75 58 LEU A N 1
ATOM 468 C CA . LEU A 1 58 ? 9.984 31.906 -14.414 1 97.75 58 LEU A CA 1
ATOM 469 C C . LEU A 1 58 ? 9.875 33.438 -14.469 1 97.75 58 LEU A C 1
ATOM 471 O O . LEU A 1 58 ? 9.422 33.969 -15.469 1 97.75 58 LEU A O 1
ATOM 475 N N . CYS A 1 59 ? 10.203 34.031 -13.336 1 94.94 59 CYS A N 1
ATOM 476 C CA . CYS A 1 59 ? 10.242 35.5 -13.328 1 94.94 59 CYS A CA 1
ATOM 477 C C . CYS A 1 59 ? 11.398 36 -12.484 1 94.94 59 CYS A C 1
ATOM 479 O O . CYS A 1 59 ? 11.688 35.469 -11.422 1 94.94 59 CYS A O 1
ATOM 481 N N . ILE A 1 60 ? 12.18 36.906 -12.984 1 97.25 60 ILE A N 1
ATOM 482 C CA . ILE A 1 60 ? 13.148 37.719 -12.266 1 97.25 60 ILE A CA 1
ATOM 483 C C . ILE A 1 60 ? 12.734 39.188 -12.328 1 97.25 60 ILE A C 1
ATOM 485 O O . ILE A 1 60 ? 12.883 39.844 -13.367 1 97.25 60 ILE A O 1
ATOM 489 N N . ASN A 1 61 ? 12.266 39.656 -11.266 1 94.5 61 ASN A N 1
ATOM 490 C CA . ASN A 1 61 ? 11.773 41.031 -11.227 1 94.5 61 ASN A CA 1
ATOM 491 C C . ASN A 1 61 ? 12.922 42.031 -11.141 1 94.5 61 ASN A C 1
ATOM 493 O O . ASN A 1 61 ? 14.047 41.656 -10.773 1 94.5 61 ASN A O 1
ATOM 497 N N . GLU A 1 62 ? 12.625 43.312 -11.469 1 94.5 62 GLU A N 1
ATOM 498 C CA . GLU A 1 62 ? 13.648 44.344 -11.492 1 94.5 62 GLU A CA 1
ATOM 499 C C . GLU A 1 62 ? 14.266 44.562 -10.109 1 94.5 62 GLU A C 1
ATOM 501 O O . GLU A 1 62 ? 13.539 44.75 -9.125 1 94.5 62 GLU A O 1
ATOM 506 N N . GLY A 1 63 ? 15.578 44.5 -10.031 1 95.62 63 GLY A N 1
ATOM 507 C CA . GLY A 1 63 ? 16.297 44.781 -8.805 1 95.62 63 GLY A CA 1
ATOM 508 C C . GLY A 1 63 ? 16.5 43.562 -7.918 1 95.62 63 GLY A C 1
ATOM 509 O O . GLY A 1 63 ? 17.203 43.656 -6.91 1 95.62 63 GLY A O 1
ATOM 510 N N . GLU A 1 64 ? 15.977 42.469 -8.258 1 97.06 64 GLU A N 1
ATOM 511 C CA . GLU A 1 64 ? 16.062 41.281 -7.41 1 97.06 64 GLU A CA 1
ATOM 512 C C . GLU A 1 64 ? 17.484 40.719 -7.359 1 97.06 64 GLU A C 1
ATOM 514 O O . GLU A 1 64 ? 18.203 40.75 -8.359 1 97.06 64 GLU A O 1
ATOM 519 N N . LEU A 1 65 ? 17.844 40.25 -6.184 1 97.75 65 LEU A N 1
ATOM 520 C CA . LEU A 1 65 ? 19.156 39.625 -5.98 1 97.75 65 LEU A CA 1
ATOM 521 C C . LEU A 1 65 ? 19.016 38.156 -5.645 1 97.75 65 LEU A C 1
ATOM 523 O O . LEU A 1 65 ? 19.953 37.375 -5.855 1 97.75 65 LEU A O 1
ATOM 527 N N . ILE A 1 66 ? 17.938 37.781 -4.949 1 98 66 ILE A N 1
ATOM 528 C CA . ILE A 1 66 ? 17.5 36.406 -4.715 1 98 66 ILE A CA 1
ATOM 529 C C . ILE A 1 66 ? 16.312 36.094 -5.629 1 98 66 ILE A C 1
ATOM 531 O O . ILE A 1 66 ? 15.344 36.844 -5.684 1 98 66 ILE A O 1
ATOM 535 N N . VAL A 1 67 ? 16.391 34.969 -6.324 1 98.12 67 VAL A N 1
ATOM 536 C CA . VAL A 1 67 ? 15.406 34.781 -7.379 1 98.12 67 VAL A CA 1
ATOM 537 C C . VAL A 1 67 ? 14.57 33.531 -7.09 1 98.12 67 VAL A C 1
ATOM 539 O O . VAL A 1 67 ? 15.023 32.625 -6.379 1 98.12 67 VAL A O 1
ATOM 542 N N . GLY A 1 68 ? 13.359 33.469 -7.695 1 97.19 68 GLY A N 1
ATOM 543 C CA . GLY A 1 68 ? 12.398 32.375 -7.57 1 97.19 68 GLY A CA 1
ATOM 544 C C . GLY A 1 68 ? 11.07 32.812 -6.984 1 97.19 68 GLY A C 1
ATOM 545 O O . GLY A 1 68 ? 11.039 33.5 -5.957 1 97.19 68 GLY A O 1
ATOM 546 N N . GLU A 1 69 ? 9.977 32.594 -7.645 1 95.94 69 GLU A N 1
ATOM 547 C CA . GLU A 1 69 ? 8.625 32.781 -7.145 1 95.94 69 GLU A CA 1
ATOM 548 C C . GLU A 1 69 ? 7.828 31.5 -7.121 1 95.94 69 GLU A C 1
ATOM 550 O O . GLU A 1 69 ? 8.125 30.562 -7.875 1 95.94 69 GLU A O 1
ATOM 555 N N . ARG A 1 70 ? 6.848 31.391 -6.305 1 93.5 70 ARG A N 1
ATOM 556 C CA . ARG A 1 70 ? 5.973 30.234 -6.242 1 93.5 70 ARG A CA 1
ATOM 557 C C . ARG A 1 70 ? 5.172 30.078 -7.531 1 93.5 70 ARG A C 1
ATOM 559 O O . ARG A 1 70 ? 5.039 28.969 -8.055 1 93.5 70 ARG A O 1
ATOM 566 N N . GLY A 1 71 ? 4.582 31.188 -7.953 1 93.56 71 GLY A N 1
ATOM 567 C CA . GLY A 1 71 ? 3.865 31.234 -9.219 1 93.56 71 GLY A CA 1
ATOM 568 C C . GLY A 1 71 ? 4.582 32.031 -10.281 1 93.56 71 GLY A C 1
ATOM 569 O O . GLY A 1 71 ? 5.809 32.188 -10.242 1 93.56 71 GLY A O 1
ATOM 570 N N . GLU A 1 72 ? 3.826 32.625 -11.242 1 94.56 72 GLU A N 1
ATOM 571 C CA . GLU A 1 72 ? 4.398 33.312 -12.391 1 94.56 72 GLU A CA 1
ATOM 572 C C . GLU A 1 72 ? 4.773 34.75 -12.047 1 94.56 72 GLU A C 1
ATOM 574 O O . GLU A 1 72 ? 5.512 35.406 -12.789 1 94.56 72 GLU A O 1
ATOM 579 N N . ALA A 1 73 ? 4.281 35.188 -10.906 1 95 73 ALA A N 1
ATOM 580 C CA . ALA A 1 73 ? 4.512 36.562 -10.438 1 95 73 ALA A CA 1
ATOM 581 C C . ALA A 1 73 ? 4.266 36.688 -8.938 1 95 73 ALA A C 1
ATOM 583 O O . ALA A 1 73 ? 3.727 35.75 -8.32 1 95 73 ALA A O 1
ATOM 584 N N . PRO A 1 74 ? 4.758 37.812 -8.32 1 95.56 74 PRO A N 1
ATOM 585 C CA . PRO A 1 74 ? 4.391 38 -6.918 1 95.56 74 PRO A CA 1
ATOM 586 C C . PRO A 1 74 ? 2.889 37.875 -6.68 1 95.56 74 PRO A C 1
ATOM 588 O O . PRO A 1 74 ? 2.09 38.438 -7.445 1 95.56 74 PRO A O 1
ATOM 591 N N . ALA A 1 75 ? 2.451 37.094 -5.734 1 95.12 75 ALA A N 1
ATOM 592 C CA . ALA A 1 75 ? 1.086 36.906 -5.25 1 95.12 75 ALA A CA 1
ATOM 593 C C . ALA A 1 75 ? 0.295 36 -6.176 1 95.12 75 ALA A C 1
ATOM 595 O O . ALA A 1 75 ? -0.907 35.812 -5.984 1 95.12 75 ALA A O 1
ATOM 596 N N . ALA A 1 76 ? 0.944 35.5 -7.254 1 96.06 76 ALA A N 1
ATOM 597 C CA . ALA A 1 76 ? 0.312 34.406 -8.016 1 96.06 76 ALA A CA 1
ATOM 598 C C . ALA A 1 76 ? 0.203 33.156 -7.176 1 96.06 76 ALA A C 1
ATOM 600 O O . ALA A 1 76 ? 1.218 32.562 -6.77 1 96.06 76 ALA A O 1
ATOM 601 N N . THR A 1 77 ? -1.034 32.688 -6.973 1 95.31 77 THR A N 1
ATOM 602 C CA . THR A 1 77 ? -1.238 31.625 -5.988 1 95.31 77 THR A CA 1
ATOM 603 C C . THR A 1 77 ? -1.756 30.359 -6.656 1 95.31 77 THR A C 1
ATOM 605 O O . THR A 1 77 ? -2.846 30.359 -7.23 1 95.31 77 THR A O 1
ATOM 608 N N . PRO A 1 78 ? -1.023 29.312 -6.559 1 95 78 PRO A N 1
ATOM 609 C CA . PRO A 1 78 ? -1.452 28.062 -7.184 1 95 78 PRO A CA 1
ATOM 610 C C . PRO A 1 78 ? -2.576 27.375 -6.414 1 95 78 PRO A C 1
ATOM 612 O O . PRO A 1 78 ? -2.809 27.688 -5.242 1 95 78 PRO A O 1
ATOM 615 N N . THR A 1 79 ? -3.291 26.391 -7.125 1 94.94 79 THR A N 1
ATOM 616 C CA . THR A 1 79 ? -4.23 25.484 -6.477 1 94.94 79 THR A CA 1
ATOM 617 C C . THR A 1 79 ? -3.688 24.062 -6.477 1 94.94 79 THR A C 1
ATOM 619 O O . THR A 1 79 ? -2.787 23.734 -7.25 1 94.94 79 THR A O 1
ATOM 622 N N . TYR A 1 80 ? -4.18 23.281 -5.602 1 96.06 80 TYR A N 1
ATOM 623 C CA . TYR A 1 80 ? -3.791 21.891 -5.426 1 96.06 80 TYR A CA 1
ATOM 624 C C . TYR A 1 80 ? -5 20.969 -5.551 1 96.06 80 TYR A C 1
ATOM 626 O O . TYR A 1 80 ? -5.504 20.453 -4.547 1 96.06 80 TYR A O 1
ATOM 634 N N . PRO A 1 81 ? -5.434 20.688 -6.754 1 97 81 PRO A N 1
ATOM 635 C CA . PRO A 1 81 ? -6.668 19.938 -6.941 1 97 81 PRO A CA 1
ATOM 636 C C . PRO A 1 81 ? -6.578 18.516 -6.379 1 97 81 PRO A C 1
ATOM 638 O O . PRO A 1 81 ? -7.598 17.922 -6.004 1 97 81 PRO A O 1
ATOM 641 N N . GLU A 1 82 ? -5.379 17.922 -6.297 1 96.94 82 GLU A N 1
ATOM 642 C CA . GLU A 1 82 ? -5.203 16.578 -5.738 1 96.94 82 GLU A CA 1
ATOM 643 C C . GLU A 1 82 ? -5.496 16.562 -4.242 1 96.94 82 GLU A C 1
ATOM 645 O O . GLU A 1 82 ? -5.754 15.5 -3.67 1 96.94 82 GLU A O 1
ATOM 650 N N . LEU A 1 83 ? -5.426 17.734 -3.588 1 96.31 83 LEU A N 1
ATOM 651 C CA . LEU A 1 83 ? -5.758 17.828 -2.172 1 96.31 83 LEU A CA 1
ATOM 652 C C . LEU A 1 83 ? -7.211 18.266 -1.986 1 96.31 83 LEU A C 1
ATOM 654 O O . LEU A 1 83 ? -7.984 17.578 -1.316 1 96.31 83 LEU A O 1
ATOM 658 N N . CYS A 1 84 ? -7.5 19.328 -2.582 1 95.19 84 CYS A N 1
ATOM 659 C CA . CYS A 1 84 ? -8.844 19.891 -2.541 1 95.19 84 CYS A CA 1
ATOM 660 C C . CYS A 1 84 ? -9.258 20.406 -3.914 1 95.19 84 CYS A C 1
ATOM 662 O O . CYS A 1 84 ? -8.758 21.438 -4.371 1 95.19 84 CYS A O 1
ATOM 664 N N . CYS A 1 85 ? -10.148 19.734 -4.531 1 96.81 85 CYS A N 1
ATOM 665 C CA . CYS A 1 85 ? -10.688 20.188 -5.812 1 96.81 85 CYS A CA 1
ATOM 666 C C . CYS A 1 85 ? -11.781 21.219 -5.613 1 96.81 85 CYS A C 1
ATOM 668 O O . CYS A 1 85 ? -12.938 20.875 -5.367 1 96.81 85 CYS A O 1
ATOM 670 N N . HIS A 1 86 ? -11.469 22.469 -5.828 1 96.44 86 HIS A N 1
ATOM 671 C CA . HIS A 1 86 ? -12.398 23.562 -5.617 1 96.44 86 HIS A CA 1
ATOM 672 C C . HIS A 1 86 ? -13.539 23.531 -6.637 1 96.44 86 HIS A C 1
ATOM 674 O O . HIS A 1 86 ? -13.312 23.203 -7.805 1 96.44 86 HIS A O 1
ATOM 680 N N . THR A 1 87 ? -14.734 23.875 -6.23 1 96.94 87 THR A N 1
ATOM 681 C CA . THR A 1 87 ? -15.859 24.031 -7.141 1 96.94 87 THR A CA 1
ATOM 682 C C . THR A 1 87 ? -15.797 25.391 -7.836 1 96.94 87 THR A C 1
ATOM 684 O O . THR A 1 87 ? -14.984 26.25 -7.477 1 96.94 87 THR A O 1
ATOM 687 N N . ILE A 1 88 ? -16.625 25.516 -8.812 1 97.06 88 ILE A N 1
ATOM 688 C CA . ILE A 1 88 ? -16.719 26.828 -9.469 1 97.06 88 ILE A CA 1
ATOM 689 C C . ILE A 1 88 ? -17.25 27.859 -8.484 1 97.06 88 ILE A C 1
ATOM 691 O O . ILE A 1 88 ? -16.828 29.031 -8.516 1 97.06 88 ILE A O 1
ATOM 695 N N . GLU A 1 89 ? -18.078 27.438 -7.617 1 96 89 GLU A N 1
ATOM 696 C CA . GLU A 1 89 ? -18.609 28.312 -6.574 1 96 89 GLU A CA 1
ATOM 697 C C . GLU A 1 89 ? -17.5 28.766 -5.625 1 96 89 GLU A C 1
ATOM 699 O O . GLU A 1 89 ? -17.484 29.906 -5.172 1 96 89 GLU A O 1
ATOM 704 N N . ASP A 1 90 ? -16.625 27.906 -5.289 1 95.06 90 ASP A N 1
ATOM 705 C CA . ASP A 1 90 ? -15.492 28.266 -4.453 1 95.06 90 ASP A CA 1
ATOM 706 C C . ASP A 1 90 ? -14.664 29.375 -5.094 1 95.06 90 ASP A C 1
ATOM 708 O O . ASP A 1 90 ? -14.25 30.328 -4.414 1 95.06 90 ASP A O 1
ATOM 712 N N . LEU A 1 91 ? -14.383 29.266 -6.367 1 96.38 91 LEU A N 1
ATOM 713 C CA . LEU A 1 91 ? -13.586 30.25 -7.078 1 96.38 91 LEU A CA 1
ATOM 714 C C . LEU A 1 91 ? -14.289 31.609 -7.094 1 96.38 91 LEU A C 1
ATOM 716 O O . LEU A 1 91 ? -13.641 32.656 -6.953 1 96.38 91 LEU A O 1
ATOM 720 N N . GLN A 1 92 ? -15.578 31.531 -7.242 1 95.44 92 GLN A N 1
ATOM 721 C CA . GLN A 1 92 ? -16.359 32.781 -7.23 1 95.44 92 GLN A CA 1
ATOM 722 C C . GLN A 1 92 ? -16.312 33.438 -5.859 1 95.44 92 GLN A C 1
ATOM 724 O O . GLN A 1 92 ? -16.172 34.656 -5.758 1 95.44 92 GLN A O 1
ATOM 729 N N . ILE A 1 93 ? -16.422 32.688 -4.883 1 92.5 93 ILE A N 1
ATOM 730 C CA . ILE A 1 93 ? -16.375 33.188 -3.518 1 92.5 93 ILE A CA 1
ATOM 731 C C . ILE A 1 93 ? -15.016 33.844 -3.244 1 92.5 93 ILE A C 1
ATOM 733 O O . ILE A 1 93 ? -14.938 34.938 -2.684 1 92.5 93 ILE A O 1
ATOM 737 N N . MET A 1 94 ? -13.984 33.188 -3.643 1 93.25 94 MET A N 1
ATOM 738 C CA . MET A 1 94 ? -12.633 33.719 -3.457 1 93.25 94 MET A CA 1
ATOM 739 C C . MET A 1 94 ? -12.469 35.062 -4.168 1 93.25 94 MET A C 1
ATOM 741 O O . MET A 1 94 ? -11.836 35.969 -3.643 1 93.25 94 MET A O 1
ATOM 745 N N . ASN A 1 95 ? -13.023 35.125 -5.309 1 94.81 95 ASN A N 1
ATOM 746 C CA . ASN A 1 95 ? -12.938 36.312 -6.121 1 94.81 95 ASN A CA 1
ATOM 747 C C . ASN A 1 95 ? -13.711 37.469 -5.492 1 94.81 95 ASN A C 1
ATOM 749 O O . ASN A 1 95 ? -13.281 38.625 -5.57 1 94.81 95 ASN A O 1
ATOM 753 N N . ASP A 1 96 ? -14.836 37.156 -4.848 1 93.19 96 ASP A N 1
ATOM 754 C CA . ASP A 1 96 ? -15.805 38.188 -4.469 1 93.19 96 ASP A CA 1
ATOM 755 C C . ASP A 1 96 ? -15.617 38.625 -3.014 1 93.19 96 ASP A C 1
ATOM 757 O O . ASP A 1 96 ? -16.109 39.656 -2.6 1 93.19 96 ASP A O 1
ATOM 761 N N . ARG A 1 97 ? -15.008 37.781 -2.232 1 86.69 97 ARG A N 1
ATOM 762 C CA . ARG A 1 97 ? -14.938 38.125 -0.813 1 86.69 97 ARG A CA 1
ATOM 763 C C . ARG A 1 97 ? -14.133 39.375 -0.589 1 86.69 97 ARG A C 1
ATOM 765 O O . ARG A 1 97 ? -13.219 39.688 -1.353 1 86.69 97 ARG A O 1
ATOM 772 N N . GLU A 1 98 ? -14.484 40.094 0.431 1 82.75 98 GLU A N 1
ATOM 773 C CA . GLU A 1 98 ? -13.922 41.406 0.724 1 82.75 98 GLU A CA 1
ATOM 774 C C . GLU A 1 98 ? -12.523 41.281 1.33 1 82.75 98 GLU A C 1
ATOM 776 O O . GLU A 1 98 ? -11.641 42.094 1.021 1 82.75 98 GLU A O 1
ATOM 781 N N . LYS A 1 99 ? -12.367 40.344 2.197 1 82.38 99 LYS A N 1
ATOM 782 C CA . LYS A 1 99 ? -11.094 40.125 2.881 1 82.38 99 LYS A CA 1
ATOM 783 C C . LYS A 1 99 ? -10.414 38.844 2.404 1 82.38 99 LYS A C 1
ATOM 785 O O . LYS A 1 99 ? -11.078 37.844 2.139 1 82.38 99 LYS A O 1
ATOM 790 N N . ILE A 1 100 ? -9.117 38.938 2.312 1 84.25 100 ILE A N 1
ATOM 791 C CA . ILE A 1 100 ? -8.305 37.781 1.908 1 84.25 100 ILE A CA 1
ATOM 792 C C . ILE A 1 100 ? -8.828 37.219 0.588 1 84.25 100 ILE A C 1
ATOM 794 O O . ILE A 1 100 ? -9.07 36.031 0.473 1 84.25 100 ILE A O 1
ATOM 798 N N . SER A 1 101 ? -9.07 38.031 -0.332 1 90.38 101 SER A N 1
ATOM 799 C CA . SER A 1 101 ? -9.594 37.656 -1.643 1 90.38 101 SER A CA 1
ATOM 800 C C . SER A 1 101 ? -8.477 37.25 -2.584 1 90.38 101 SER A C 1
ATOM 802 O O . SER A 1 101 ? -7.332 37.688 -2.439 1 90.38 101 SER A O 1
ATOM 804 N N . PHE A 1 102 ? -8.781 36.375 -3.488 1 95.25 102 PHE A N 1
ATOM 805 C CA . PHE A 1 102 ? -7.961 36 -4.629 1 95.25 102 PHE A CA 1
ATOM 806 C C . PHE A 1 102 ? -8.711 36.219 -5.938 1 95.25 102 PHE A C 1
ATOM 808 O O . PHE A 1 102 ? -9.758 35.625 -6.172 1 95.25 102 PHE A O 1
ATOM 815 N N . LYS A 1 103 ? -8.18 37.062 -6.762 1 97 103 LYS A N 1
ATOM 816 C CA . LYS A 1 103 ? -8.844 37.312 -8.039 1 97 103 LYS A CA 1
ATOM 817 C C . LYS A 1 103 ? -8.797 36.062 -8.93 1 97 103 LYS A C 1
ATOM 819 O O . LYS A 1 103 ? -7.793 35.344 -8.953 1 97 103 LYS A O 1
ATOM 824 N N . VAL A 1 104 ? -9.922 35.875 -9.656 1 97.81 104 VAL A N 1
ATOM 825 C CA . VAL A 1 104 ? -10.023 34.719 -10.531 1 97.81 104 VAL A CA 1
ATOM 826 C C . VAL A 1 104 ? -10.453 35.156 -11.93 1 97.81 104 VAL A C 1
ATOM 828 O O . VAL A 1 104 ? -11.523 35.75 -12.094 1 97.81 104 VAL A O 1
ATOM 831 N N . SER A 1 105 ? -9.719 34.875 -12.953 1 97.56 105 SER A N 1
ATOM 832 C CA . SER A 1 105 ? -10.07 35.219 -14.328 1 97.56 105 SER A CA 1
ATOM 833 C C . SER A 1 105 ? -11.078 34.219 -14.906 1 97.56 105 SER A C 1
ATOM 835 O O . SER A 1 105 ? -11.266 33.125 -14.375 1 97.56 105 SER A O 1
ATOM 837 N N . GLN A 1 106 ? -11.719 34.625 -15.961 1 97.5 106 GLN A N 1
ATOM 838 C CA . GLN A 1 106 ? -12.633 33.75 -16.656 1 97.5 106 GLN A CA 1
ATOM 839 C C . GLN A 1 106 ? -11.883 32.531 -17.219 1 97.5 106 GLN A C 1
ATOM 841 O O . GLN A 1 106 ? -12.406 31.406 -17.188 1 97.5 106 GLN A O 1
ATOM 846 N N . GLU A 1 107 ? -10.758 32.719 -17.719 1 97.69 107 GLU A N 1
ATOM 847 C CA . GLU A 1 107 ? -9.93 31.625 -18.219 1 97.69 107 GLU A CA 1
ATOM 848 C C . GLU A 1 107 ? -9.664 30.594 -17.141 1 97.69 107 GLU A C 1
ATOM 850 O O . GLU A 1 107 ? -9.742 29.391 -17.391 1 97.69 107 GLU A O 1
ATOM 855 N N . SER A 1 108 ? -9.32 31.031 -15.953 1 97.69 108 SER A N 1
ATOM 856 C CA . SER A 1 108 ? -9.086 30.125 -14.828 1 97.69 108 SER A CA 1
ATOM 857 C C . SER A 1 108 ? -10.336 29.312 -14.5 1 97.69 108 SER A C 1
ATOM 859 O O . SER A 1 108 ? -10.242 28.125 -14.211 1 97.69 108 SER A O 1
ATOM 861 N N . LYS A 1 109 ? -11.461 29.969 -14.539 1 98 109 LYS A N 1
ATOM 862 C CA . LYS A 1 109 ? -12.727 29.281 -14.273 1 98 109 LYS A CA 1
ATOM 863 C C . LYS A 1 109 ? -13.008 28.219 -15.336 1 98 109 LYS A C 1
ATOM 865 O O . LYS A 1 109 ? -13.5 27.141 -15.023 1 98 109 LYS A O 1
ATOM 870 N N . ASP A 1 110 ? -12.719 28.531 -16.578 1 98.31 110 ASP A N 1
ATOM 871 C CA . ASP A 1 110 ? -12.945 27.594 -17.672 1 98.31 110 ASP A CA 1
ATOM 872 C C . ASP A 1 110 ? -12.047 26.359 -17.531 1 98.31 110 ASP A C 1
ATOM 874 O O . ASP A 1 110 ? -12.508 25.234 -17.719 1 98.31 110 ASP A O 1
ATOM 878 N N . ILE A 1 111 ? -10.844 26.547 -17.234 1 98.25 111 ILE A N 1
ATOM 879 C CA . ILE A 1 111 ? -9.906 25.453 -17.031 1 98.25 111 ILE A CA 1
ATOM 880 C C . ILE A 1 111 ? -10.391 24.562 -15.883 1 98.25 111 ILE A C 1
ATOM 882 O O . ILE A 1 111 ? -10.383 23.344 -15.984 1 98.25 111 ILE A O 1
ATOM 886 N N . GLN A 1 112 ? -10.797 25.188 -14.789 1 98.25 112 GLN A N 1
ATOM 887 C CA . GLN A 1 112 ? -11.297 24.469 -13.625 1 98.25 112 GLN A CA 1
ATOM 888 C C . GLN A 1 112 ? -12.5 23.609 -13.984 1 98.25 112 GLN A C 1
ATOM 890 O O . GLN A 1 112 ? -12.562 22.438 -13.602 1 98.25 112 GLN A O 1
ATOM 895 N N . LYS A 1 113 ? -13.422 24.172 -14.711 1 98.19 113 LYS A N 1
ATOM 896 C CA . LYS A 1 113 ? -14.672 23.5 -15.055 1 98.19 113 LYS A CA 1
ATOM 897 C C . LYS A 1 113 ? -14.445 22.375 -16.047 1 98.19 113 LYS A C 1
ATOM 899 O O . LYS A 1 113 ? -15 21.281 -15.883 1 98.19 113 LYS A O 1
ATOM 904 N N . GLU A 1 114 ? -13.617 22.562 -17.016 1 98.12 114 GLU A N 1
ATOM 905 C CA . GLU A 1 114 ? -13.531 21.656 -18.156 1 98.12 114 GLU A CA 1
ATOM 906 C C . GLU A 1 114 ? -12.469 20.578 -17.938 1 98.12 114 GLU A C 1
ATOM 908 O O . GLU A 1 114 ? -12.617 19.453 -18.406 1 98.12 114 GLU A O 1
ATOM 913 N N . ASP A 1 115 ? -11.438 20.922 -17.203 1 97.69 115 ASP A N 1
ATOM 914 C CA . ASP A 1 115 ? -10.297 20.016 -17.156 1 97.69 115 ASP A CA 1
ATOM 915 C C . ASP A 1 115 ? -10.078 19.469 -15.742 1 97.69 115 ASP A C 1
ATOM 917 O O . ASP A 1 115 ? -9.82 18.281 -15.562 1 97.69 115 ASP A O 1
ATOM 921 N N . ILE A 1 116 ? -10.18 20.281 -14.766 1 98.38 116 ILE A N 1
ATOM 922 C CA . ILE A 1 116 ? -9.703 19.922 -13.43 1 98.38 116 ILE A CA 1
ATOM 923 C C . ILE A 1 116 ? -10.805 19.172 -12.68 1 98.38 116 ILE A C 1
ATOM 925 O O . ILE A 1 116 ? -10.586 18.062 -12.195 1 98.38 116 ILE A O 1
ATOM 929 N N . ILE A 1 117 ? -12.047 19.734 -12.625 1 98.38 117 ILE A N 1
ATOM 930 C CA . ILE A 1 117 ? -13.133 19.172 -11.828 1 98.38 117 ILE A CA 1
ATOM 931 C C . ILE A 1 117 ? -13.477 17.781 -12.336 1 98.38 117 ILE A C 1
ATOM 933 O O . ILE A 1 117 ? -13.578 16.828 -11.547 1 98.38 117 ILE A O 1
ATOM 937 N N . PRO A 1 118 ? -13.547 17.547 -13.617 1 97.31 118 PRO A N 1
ATOM 938 C CA . PRO A 1 118 ? -13.938 16.219 -14.086 1 97.31 118 PRO A CA 1
ATOM 939 C C . PRO A 1 118 ? -12.953 15.125 -13.656 1 97.31 118 PRO A C 1
ATOM 941 O O . PRO A 1 118 ? -13.352 13.984 -13.406 1 97.31 118 PRO A O 1
ATOM 944 N N . TYR A 1 119 ? -11.742 15.445 -13.539 1 97.12 119 TYR A N 1
ATOM 945 C CA . TYR A 1 119 ? -10.727 14.445 -13.219 1 97.12 119 TYR A CA 1
ATOM 946 C C . TYR A 1 119 ? -10.539 14.328 -11.711 1 97.12 119 TYR A C 1
ATOM 948 O O . TYR A 1 119 ? -10.336 13.227 -11.195 1 97.12 119 TYR A O 1
ATOM 956 N N . TRP A 1 120 ? -10.672 15.391 -10.93 1 97.88 120 TRP A N 1
ATOM 957 C CA . TRP A 1 120 ? -10.156 15.398 -9.562 1 97.88 120 TRP A CA 1
ATOM 958 C C . TRP A 1 120 ? -11.305 15.383 -8.555 1 97.88 120 TRP A C 1
ATOM 960 O O . TRP A 1 120 ? -11.094 15.109 -7.367 1 97.88 120 TRP A O 1
ATOM 970 N N . GLU A 1 121 ? -12.531 15.68 -8.922 1 97.06 121 GLU A N 1
ATOM 971 C CA . GLU A 1 121 ? -13.641 15.812 -7.984 1 97.06 121 GLU A CA 1
ATOM 972 C C . GLU A 1 121 ? -13.773 14.578 -7.102 1 97.06 121 GLU A C 1
ATOM 974 O O . GLU A 1 121 ? -13.992 14.688 -5.895 1 97.06 121 GLU A O 1
ATOM 979 N N . LYS A 1 122 ? -13.547 13.391 -7.645 1 96.75 122 LYS A N 1
ATOM 980 C CA . LYS A 1 122 ? -13.711 12.156 -6.879 1 96.75 122 LYS A CA 1
ATOM 981 C C . LYS A 1 122 ? -12.367 11.484 -6.633 1 96.75 122 LYS A C 1
ATOM 983 O O . LYS A 1 122 ? -12.312 10.289 -6.309 1 96.75 122 LYS A O 1
ATOM 988 N N . ARG A 1 123 ? -11.289 12.227 -6.879 1 97.19 123 ARG A N 1
ATOM 989 C CA . ARG A 1 123 ? -9.953 11.656 -6.734 1 97.19 123 ARG A CA 1
ATOM 990 C C . ARG A 1 123 ? -9.141 12.422 -5.695 1 97.19 123 ARG A C 1
ATOM 992 O O . ARG A 1 123 ? -8.102 11.945 -5.23 1 97.19 123 ARG A O 1
ATOM 999 N N . SER A 1 124 ? -9.664 13.578 -5.312 1 97.5 124 SER A N 1
ATOM 1000 C CA . SER A 1 124 ? -8.914 14.43 -4.402 1 97.5 124 SER A CA 1
ATOM 1001 C C . SER A 1 124 ? -8.812 13.805 -3.014 1 97.5 124 SER A C 1
ATOM 1003 O O . SER A 1 124 ? -9.641 12.977 -2.641 1 97.5 124 SER A O 1
ATOM 1005 N N . MET A 1 125 ? -7.84 14.164 -2.27 1 96.94 125 MET A N 1
ATOM 1006 C CA . MET A 1 125 ? -7.672 13.711 -0.891 1 96.94 125 MET A CA 1
ATOM 1007 C C . MET A 1 125 ? -8.898 14.055 -0.052 1 96.94 125 MET A C 1
ATOM 1009 O O . MET A 1 125 ? -9.352 13.242 0.751 1 96.94 125 MET A O 1
ATOM 1013 N N . ARG A 1 126 ? -9.375 15.25 -0.236 1 96.5 126 ARG A N 1
ATOM 1014 C CA . ARG A 1 126 ? -10.562 15.664 0.504 1 96.5 126 ARG A CA 1
ATOM 1015 C C . ARG A 1 126 ? -11.719 14.695 0.26 1 96.5 126 ARG A C 1
ATOM 1017 O O . ARG A 1 126 ? -12.414 14.305 1.2 1 96.5 126 ARG A O 1
ATOM 1024 N N . TYR A 1 127 ? -11.93 14.344 -0.951 1 96.88 127 TYR A N 1
ATOM 1025 C CA . TYR A 1 127 ? -12.969 13.375 -1.298 1 96.88 127 TYR A CA 1
ATOM 1026 C C . TYR A 1 127 ? -12.742 12.055 -0.574 1 96.88 127 TYR A C 1
ATOM 1028 O O . TYR A 1 127 ? -13.656 11.523 0.064 1 96.88 127 TYR A O 1
ATOM 1036 N N . HIS A 1 128 ? -11.562 11.516 -0.663 1 97.5 128 HIS A N 1
ATOM 1037 C CA . HIS A 1 128 ? -11.242 10.234 -0.045 1 97.5 128 HIS A CA 1
ATOM 1038 C C . HIS A 1 128 ? -11.383 10.305 1.473 1 97.5 128 HIS A C 1
ATOM 1040 O O . HIS A 1 128 ? -11.852 9.359 2.102 1 97.5 128 HIS A O 1
ATOM 1046 N N . ILE A 1 129 ? -10.922 11.398 2.061 1 97.62 129 ILE A N 1
ATOM 1047 C CA . ILE A 1 129 ? -11.023 11.57 3.506 1 97.62 129 ILE A CA 1
ATOM 1048 C C . ILE A 1 129 ? -12.484 11.531 3.936 1 97.62 129 ILE A C 1
ATOM 1050 O O . ILE A 1 129 ? -12.867 10.727 4.789 1 97.62 129 ILE A O 1
ATOM 1054 N N . LEU A 1 130 ? -13.297 12.289 3.281 1 96.94 130 LEU A N 1
ATOM 1055 C CA . LEU A 1 130 ? -14.688 12.398 3.689 1 96.94 130 LEU A CA 1
ATOM 1056 C C . LEU A 1 130 ? -15.438 11.094 3.436 1 96.94 130 LEU A C 1
ATOM 1058 O O . LEU A 1 130 ? -16.297 10.703 4.223 1 96.94 130 LEU A O 1
ATOM 1062 N N . GLU A 1 131 ? -15.039 10.422 2.4 1 96.12 131 GLU A N 1
ATOM 1063 C CA . GLU A 1 131 ? -15.688 9.156 2.062 1 96.12 131 GLU A CA 1
ATOM 1064 C C . GLU A 1 131 ? -15.359 8.078 3.084 1 96.12 131 GLU A C 1
ATOM 1066 O O . GLU A 1 131 ? -16.125 7.121 3.254 1 96.12 131 GLU A O 1
ATOM 1071 N N . ASN A 1 132 ? -14.312 8.219 3.766 1 96.94 132 ASN A N 1
ATOM 1072 C CA . ASN A 1 132 ? -13.883 7.18 4.695 1 96.94 132 ASN A CA 1
ATOM 1073 C C . ASN A 1 132 ? -14.133 7.586 6.145 1 96.94 132 ASN A C 1
ATOM 1075 O O . ASN 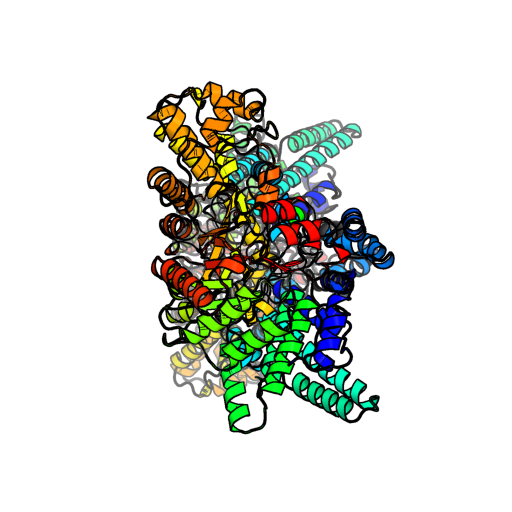A 1 132 ? -13.758 6.863 7.07 1 96.94 132 ASN A O 1
ATOM 1079 N N . MET A 1 133 ? -14.781 8.727 6.367 1 97.44 133 MET A N 1
ATOM 1080 C CA . MET A 1 133 ? -15.086 9.172 7.723 1 97.44 133 MET A CA 1
ATOM 1081 C C . MET A 1 133 ? -16.453 8.672 8.164 1 97.44 133 MET A C 1
ATOM 1083 O O . MET A 1 133 ? -17.328 8.438 7.336 1 97.44 133 MET A O 1
ATOM 1087 N N . THR A 1 134 ? -16.641 8.438 9.422 1 97.19 134 THR A N 1
ATOM 1088 C CA . THR A 1 134 ? -17.922 8.055 9.992 1 97.19 134 THR A CA 1
ATOM 1089 C C . THR A 1 134 ? -18.875 9.25 10.055 1 97.19 134 THR A C 1
ATOM 1091 O O . THR A 1 134 ? -18.422 10.398 10.008 1 97.19 134 THR A O 1
ATOM 1094 N N . GLU A 1 135 ? -20.109 9 10.227 1 97.12 135 GLU A N 1
ATOM 1095 C CA . GLU A 1 135 ? -21.094 10.07 10.43 1 97.12 135 GLU A CA 1
ATOM 1096 C C . GLU A 1 135 ? -20.828 10.812 11.734 1 97.12 135 GLU A C 1
ATOM 1098 O O . GLU A 1 135 ? -21.016 12.031 11.812 1 97.12 135 GLU A O 1
ATOM 1103 N N . LYS A 1 136 ? -20.375 10.141 12.75 1 97.25 136 LYS A N 1
ATOM 1104 C CA . LYS A 1 136 ? -20.031 10.781 14.023 1 97.25 136 LYS A CA 1
ATOM 1105 C C . LYS A 1 136 ? -18.938 11.812 13.844 1 97.25 136 LYS A C 1
ATOM 1107 O O . LYS A 1 136 ? -18.984 12.898 14.422 1 97.25 136 LYS A O 1
ATOM 1112 N N . TRP A 1 137 ? -17.922 11.406 13.086 1 98.06 137 TRP A N 1
ATOM 1113 C CA . TRP A 1 137 ? -16.828 12.336 12.82 1 98.06 137 TRP A CA 1
ATOM 1114 C C . TRP A 1 137 ? -17.328 13.57 12.078 1 98.06 137 TRP A C 1
ATOM 1116 O O . TRP A 1 137 ? -16.984 14.695 12.438 1 98.06 137 TRP A O 1
ATOM 1126 N N . LYS A 1 138 ? -18.141 13.414 11.055 1 97.75 138 LYS A N 1
ATOM 1127 C CA . LYS A 1 138 ? -18.672 14.516 10.258 1 97.75 138 LYS A CA 1
ATOM 1128 C C . LYS A 1 138 ? -19.531 15.445 11.102 1 97.75 138 LYS A C 1
ATOM 1130 O O . LYS A 1 138 ? -19.453 16.672 10.977 1 97.75 138 LYS A O 1
ATOM 1135 N N . ASP A 1 139 ? -20.344 14.82 11.969 1 98.06 139 ASP A N 1
ATOM 1136 C CA . ASP A 1 139 ? -21.203 15.602 12.859 1 98.06 139 ASP A CA 1
ATOM 1137 C C . ASP A 1 139 ? -20.359 16.484 13.797 1 98.06 139 ASP A C 1
ATOM 1139 O O . ASP A 1 139 ? -20.672 17.656 13.992 1 98.06 139 ASP A O 1
ATOM 1143 N N . CYS A 1 140 ? -19.359 15.875 14.359 1 98.31 140 CYS A N 1
ATOM 1144 C CA . CYS A 1 140 ? -18.5 16.609 15.273 1 98.31 140 CYS A CA 1
ATOM 1145 C C . CYS A 1 140 ? -17.766 17.734 14.539 1 98.31 140 CYS A C 1
ATOM 1147 O O . CYS A 1 140 ? -17.625 18.844 15.062 1 98.31 140 CYS A O 1
ATOM 1149 N N . TYR A 1 141 ? -17.297 17.438 13.375 1 97.31 141 TYR A N 1
ATOM 1150 C CA . TYR A 1 141 ? -16.594 18.406 12.539 1 97.31 141 TYR A CA 1
ATOM 1151 C C . TYR A 1 141 ? -17.5 19.562 12.164 1 97.31 141 TYR A C 1
ATOM 1153 O O . TYR A 1 141 ? -17.141 20.734 12.336 1 97.31 141 TYR A O 1
ATOM 1161 N N . GLU A 1 142 ? -18.703 19.297 11.781 1 96 142 GLU A N 1
ATOM 1162 C CA . GLU A 1 142 ? -19.656 20.281 11.297 1 96 142 GLU A CA 1
ATOM 1163 C C . GLU A 1 142 ? -20.156 21.172 12.438 1 96 142 GLU A C 1
ATOM 1165 O O . GLU A 1 142 ? -20.516 22.328 12.219 1 96 142 GLU A O 1
ATOM 1170 N N . ASN A 1 143 ? -20.125 20.625 13.656 1 97.19 143 ASN A N 1
ATOM 1171 C CA . ASN A 1 143 ? -20.688 21.359 14.781 1 97.19 143 ASN A CA 1
ATOM 1172 C C . ASN A 1 143 ? -19.609 21.969 15.664 1 97.19 143 ASN A C 1
ATOM 1174 O O . ASN A 1 143 ? -19.875 22.391 16.781 1 97.19 143 ASN A O 1
ATOM 1178 N N . GLY A 1 144 ? -18.406 21.953 15.234 1 97 144 GLY A N 1
ATOM 1179 C CA . GLY A 1 144 ? -17.344 22.734 15.836 1 97 144 GLY A CA 1
ATOM 1180 C C . GLY A 1 144 ? -16.766 22.094 17.078 1 97 144 GLY A C 1
ATOM 1181 O O . GLY A 1 144 ? -16.266 22.797 17.969 1 97 144 GLY A O 1
ATOM 1182 N N . ILE A 1 145 ? -16.891 20.703 17.172 1 98.06 145 ILE A N 1
ATOM 1183 C CA . ILE A 1 145 ? -16.156 20.016 18.25 1 98.06 145 ILE A CA 1
ATOM 1184 C C . ILE A 1 145 ? -14.664 20.078 17.969 1 98.06 145 ILE A C 1
ATOM 1186 O O . ILE A 1 145 ? -13.859 20.266 18.875 1 98.06 145 ILE A O 1
ATOM 1190 N N . PHE A 1 146 ? -14.32 19.797 16.75 1 97.75 146 PHE A N 1
ATOM 1191 C CA . PHE A 1 146 ? -12.938 19.922 16.297 1 97.75 146 PHE A CA 1
ATOM 1192 C C . PHE A 1 146 ? -12.883 20.344 14.836 1 97.75 146 PHE A C 1
ATOM 1194 O O . PHE A 1 146 ? -13.898 20.359 14.148 1 97.75 146 PHE A O 1
ATOM 1201 N N . THR A 1 147 ? -11.719 20.828 14.414 1 95.81 147 THR A N 1
ATOM 1202 C CA . THR A 1 147 ? -11.438 21.094 13.008 1 95.81 147 THR A CA 1
ATOM 1203 C C . THR A 1 147 ? -10.422 20.094 12.461 1 95.81 147 THR A C 1
ATOM 1205 O O . THR A 1 147 ? -9.977 19.203 13.172 1 95.81 147 THR A O 1
ATOM 1208 N N . GLU A 1 148 ? -10.18 20.203 11.172 1 94.19 148 GLU A N 1
ATOM 1209 C CA . GLU A 1 148 ? -9.242 19.297 10.516 1 94.19 148 GLU A CA 1
ATOM 1210 C C . GLU A 1 148 ? -8.391 20.031 9.484 1 94.19 148 GLU A C 1
ATOM 1212 O O . GLU A 1 148 ? -8.906 20.469 8.453 1 94.19 148 GLU A O 1
ATOM 1217 N N . PHE A 1 149 ? -7.102 20 9.695 1 90.38 149 PHE A N 1
ATOM 1218 C CA . PHE A 1 149 ? -6.191 20.734 8.828 1 90.38 149 PHE A CA 1
ATOM 1219 C C . PHE A 1 149 ? -5.992 20.016 7.504 1 90.38 149 PHE A C 1
ATOM 1221 O O . PHE A 1 149 ? -5.996 20.641 6.441 1 90.38 149 PHE A O 1
ATOM 1228 N N . GLN A 1 150 ? -5.887 18.781 7.484 1 92.75 150 GLN A N 1
ATOM 1229 C CA . GLN A 1 150 ? -5.418 18.016 6.332 1 92.75 150 GLN A CA 1
ATOM 1230 C C . GLN A 1 150 ? -6.555 17.75 5.355 1 92.75 150 GLN A C 1
ATOM 1232 O O . GLN A 1 150 ? -6.352 17.109 4.316 1 92.75 150 GLN A O 1
ATOM 1237 N N . GLU A 1 151 ? -7.699 18.281 5.68 1 91.31 151 GLU A N 1
ATOM 1238 C CA . GLU A 1 151 ? -8.812 18.172 4.746 1 91.31 151 GLU A CA 1
ATOM 1239 C C . GLU A 1 151 ? -8.523 18.938 3.453 1 91.31 151 GLU A C 1
ATOM 1241 O O . GLU A 1 151 ? -8.953 18.516 2.373 1 91.31 151 GLU A O 1
ATOM 1246 N N . GLN A 1 152 ? -7.762 20.047 3.557 1 90.38 152 GLN A N 1
ATOM 1247 C CA . GLN A 1 152 ? -7.566 20.891 2.377 1 90.38 152 GLN A CA 1
ATOM 1248 C C . GLN A 1 152 ? -6.082 21.141 2.121 1 90.38 152 GLN A C 1
ATOM 1250 O O . GLN A 1 152 ? -5.715 21.75 1.12 1 90.38 152 GLN A O 1
ATOM 1255 N N . ARG A 1 153 ? -5.262 20.672 3 1 90.38 153 ARG A N 1
ATOM 1256 C CA . ARG A 1 153 ? -3.832 20.906 2.82 1 90.38 153 ARG A CA 1
ATOM 1257 C C . ARG A 1 153 ? -3.021 19.688 3.219 1 90.38 153 ARG A C 1
ATOM 1259 O O . ARG A 1 153 ? -3.523 18.797 3.922 1 90.38 153 ARG A O 1
ATOM 1266 N N . GLY A 1 154 ? -1.805 19.625 2.791 1 91.5 154 GLY A N 1
ATOM 1267 C CA . GLY A 1 154 ? -0.935 18.516 3.143 1 91.5 154 GLY A CA 1
ATOM 1268 C C . GLY A 1 154 ? -0.385 18.609 4.555 1 91.5 154 GLY A C 1
ATOM 1269 O O . GLY A 1 154 ? -0.452 19.672 5.18 1 91.5 154 GLY A O 1
ATOM 1270 N N . PRO A 1 155 ? 0.116 17.453 5.043 1 90.88 155 PRO A N 1
ATOM 1271 C CA . PRO A 1 155 ? 0.722 17.484 6.379 1 90.88 155 PRO A CA 1
ATOM 1272 C C . PRO A 1 155 ? 1.885 18.469 6.473 1 90.88 155 PRO A C 1
ATOM 1274 O O . PRO A 1 155 ? 2.729 18.516 5.574 1 90.88 155 PRO A O 1
ATOM 1277 N N . GLY A 1 156 ? 1.87 19.234 7.547 1 82.06 156 GLY A N 1
ATOM 1278 C CA . GLY A 1 156 ? 2.844 20.312 7.652 1 82.06 156 GLY A CA 1
ATOM 1279 C C . GLY A 1 156 ? 3.664 20.25 8.93 1 82.06 156 GLY A C 1
ATOM 1280 O O . GLY A 1 156 ? 3.887 19.172 9.477 1 82.06 156 GLY A O 1
ATOM 1281 N N . HIS A 1 157 ? 4.207 21.516 9.25 1 82.31 157 HIS A N 1
ATOM 1282 C CA . HIS A 1 157 ? 5.082 21.734 10.398 1 82.31 157 HIS A CA 1
ATOM 1283 C C . HIS A 1 157 ? 6.367 20.922 10.273 1 82.31 157 HIS A C 1
ATOM 1285 O O . HIS A 1 157 ? 6.699 20.125 11.164 1 82.31 157 HIS A O 1
ATOM 1291 N N . THR A 1 158 ? 7.016 21.328 9.125 1 85.25 158 THR A N 1
ATOM 1292 C CA . THR A 1 158 ? 8.312 20.766 8.766 1 85.25 158 THR A CA 1
ATOM 1293 C C . THR A 1 158 ? 9.375 21.859 8.703 1 85.25 158 THR A C 1
ATOM 1295 O O . THR A 1 158 ? 9.094 22.984 8.258 1 85.25 158 THR A O 1
ATOM 1298 N N . VAL A 1 159 ? 10.5 21.609 9.289 1 93.44 159 VAL A N 1
ATOM 1299 C CA . VAL A 1 159 ? 11.555 22.609 9.367 1 93.44 159 VAL A CA 1
ATOM 1300 C C . VAL A 1 159 ? 12.859 22.031 8.836 1 93.44 159 VAL A C 1
ATOM 1302 O O . VAL A 1 159 ? 13.195 20.875 9.102 1 93.44 159 VAL A O 1
ATOM 1305 N N . ALA A 1 160 ? 13.562 22.812 8.117 1 91.81 160 ALA A N 1
ATOM 1306 C CA . ALA A 1 160 ? 14.844 22.391 7.559 1 91.81 160 ALA A CA 1
ATOM 1307 C C . ALA A 1 160 ? 15.953 22.484 8.602 1 91.81 160 ALA A C 1
ATOM 1309 O O . ALA A 1 160 ? 15.922 23.344 9.477 1 91.81 160 ALA A O 1
ATOM 1310 N N . ASP A 1 161 ? 16.938 21.594 8.5 1 95.25 161 ASP A N 1
ATOM 1311 C CA . ASP A 1 161 ? 18.156 21.719 9.289 1 95.25 161 ASP A CA 1
ATOM 1312 C C . ASP A 1 161 ? 19.328 22.172 8.422 1 95.25 161 ASP A C 1
ATOM 1314 O O . ASP A 1 161 ? 19.141 22.875 7.43 1 95.25 161 ASP A O 1
ATOM 1318 N N . ASP A 1 162 ? 20.516 21.859 8.719 1 96.38 162 ASP A N 1
ATOM 1319 C CA . ASP A 1 162 ? 21.688 22.484 8.102 1 96.38 162 ASP A CA 1
ATOM 1320 C C . ASP A 1 162 ? 22.172 21.672 6.91 1 96.38 162 ASP A C 1
ATOM 1322 O O . ASP A 1 162 ? 23.156 22.062 6.262 1 96.38 162 ASP A O 1
ATOM 1326 N N . LYS A 1 163 ? 21.516 20.625 6.555 1 96.5 163 LYS A N 1
ATOM 1327 C CA . LYS A 1 163 ? 22.016 19.703 5.535 1 96.5 163 LYS A CA 1
ATOM 1328 C C . LYS A 1 163 ? 22.125 20.406 4.176 1 96.5 163 LYS A C 1
ATOM 1330 O O . LYS A 1 163 ? 23.016 20.094 3.385 1 96.5 163 LYS A O 1
ATOM 1335 N N . ILE A 1 164 ? 21.203 21.25 3.846 1 97.81 164 ILE A N 1
ATOM 1336 C CA . ILE A 1 164 ? 21.156 21.859 2.521 1 97.81 164 ILE A CA 1
ATOM 1337 C C . ILE A 1 164 ? 22.219 22.953 2.422 1 97.81 164 ILE A C 1
ATOM 1339 O O . ILE A 1 164 ? 22.453 23.5 1.342 1 97.81 164 ILE A O 1
ATOM 1343 N N . TYR A 1 165 ? 22.875 23.328 3.531 1 98.19 165 TYR A N 1
ATOM 1344 C CA . TYR A 1 165 ? 23.938 24.312 3.529 1 98.19 165 TYR A CA 1
ATOM 1345 C C . TYR A 1 165 ? 25.297 23.641 3.418 1 98.19 165 TYR A C 1
ATOM 1347 O O . TYR A 1 165 ? 26.312 24.297 3.186 1 98.19 165 TYR A O 1
ATOM 1355 N N . LYS A 1 166 ? 25.297 22.281 3.562 1 97.88 166 LYS A N 1
ATOM 1356 C CA . LYS A 1 166 ? 26.547 21.516 3.561 1 97.88 166 LYS A CA 1
ATOM 1357 C C . LYS A 1 166 ? 26.625 20.594 2.35 1 97.88 166 LYS A C 1
ATOM 1359 O O . LYS A 1 166 ? 27.719 20.141 1.981 1 97.88 166 LYS A O 1
ATOM 1364 N N . LYS A 1 167 ? 25.5 20.312 1.783 1 98.06 167 LYS A N 1
ATOM 1365 C CA . LYS A 1 167 ? 25.422 19.406 0.647 1 98.06 167 LYS A CA 1
ATOM 1366 C C . LYS A 1 167 ? 24.672 20.031 -0.52 1 98.06 167 LYS A C 1
ATOM 1368 O O . LYS A 1 167 ? 23.828 20.922 -0.321 1 98.06 167 LYS A O 1
ATOM 1373 N N . GLY A 1 168 ? 25.047 19.625 -1.756 1 98.62 168 GLY A N 1
ATOM 1374 C CA . GLY A 1 168 ? 24.219 19.859 -2.928 1 98.62 168 GLY A CA 1
ATOM 1375 C C . GLY A 1 168 ? 23.344 18.672 -3.271 1 98.62 168 GLY A C 1
ATOM 1376 O O . GLY A 1 168 ? 23.484 17.594 -2.693 1 98.62 168 GLY A O 1
ATOM 1377 N N . PHE A 1 169 ? 22.5 18.844 -4.176 1 98.88 169 PHE A N 1
ATOM 1378 C CA . PHE A 1 169 ? 21.516 17.797 -4.461 1 98.88 169 PHE A CA 1
ATOM 1379 C C . PHE A 1 169 ? 22.156 16.672 -5.262 1 98.88 169 PHE A C 1
ATOM 1381 O O . PHE A 1 169 ? 21.609 15.5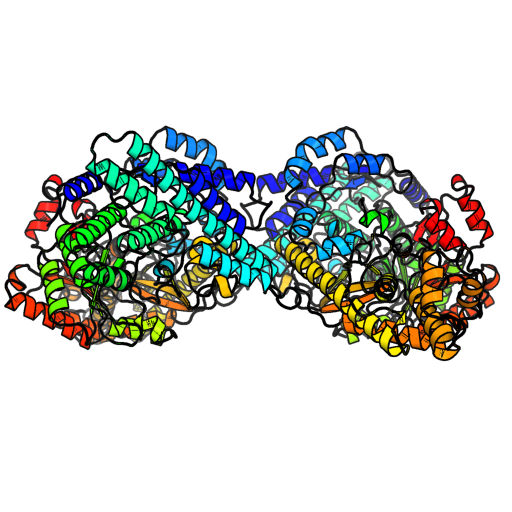62 -5.344 1 98.88 169 PHE A O 1
ATOM 1388 N N . LEU A 1 170 ? 23.312 16.906 -5.852 1 98.81 170 LEU A N 1
ATOM 1389 C CA . LEU A 1 170 ? 24.094 15.797 -6.414 1 98.81 170 LEU A CA 1
ATOM 1390 C C . LEU A 1 170 ? 24.578 14.859 -5.312 1 98.81 170 LEU A C 1
ATOM 1392 O O . LEU A 1 170 ? 24.672 13.648 -5.52 1 98.81 170 LEU A O 1
ATOM 1396 N N . ASP A 1 171 ? 24.938 15.469 -4.152 1 98.75 171 ASP A N 1
ATOM 1397 C CA . ASP A 1 171 ? 25.344 14.656 -3.008 1 98.75 171 ASP A CA 1
ATOM 1398 C C . ASP A 1 171 ? 24.188 13.797 -2.504 1 98.75 171 ASP A C 1
ATOM 1400 O O . ASP A 1 171 ? 24.375 12.625 -2.184 1 98.75 171 ASP A O 1
ATOM 1404 N N . PHE A 1 172 ? 23.031 14.367 -2.424 1 98.75 172 PHE A N 1
ATOM 1405 C CA . PHE A 1 172 ? 21.859 13.617 -1.992 1 98.75 172 PHE A CA 1
ATOM 1406 C C . PHE A 1 172 ? 21.547 12.477 -2.959 1 98.75 172 PHE A C 1
ATOM 1408 O O . PHE A 1 172 ? 21.188 11.383 -2.537 1 98.75 172 PHE A O 1
ATOM 1415 N N . LYS A 1 173 ? 21.656 12.758 -4.23 1 98.5 173 LYS A N 1
ATOM 1416 C CA . LYS A 1 173 ? 21.422 11.727 -5.238 1 98.5 173 LYS A CA 1
ATOM 1417 C C . LYS A 1 173 ? 22.375 10.555 -5.043 1 98.5 173 LYS A C 1
ATOM 1419 O O . LYS A 1 173 ? 22 9.398 -5.223 1 98.5 173 LYS A O 1
ATOM 1424 N N . GLN A 1 174 ? 23.578 10.898 -4.699 1 98.62 174 GLN A N 1
ATOM 1425 C CA . GLN A 1 174 ? 24.562 9.844 -4.445 1 98.62 174 GLN A CA 1
ATOM 1426 C C . GLN A 1 174 ? 24.172 9.016 -3.221 1 98.62 174 GLN A C 1
ATOM 1428 O O . GLN A 1 174 ? 24.312 7.793 -3.223 1 98.62 174 GLN A O 1
ATOM 1433 N N . ASP A 1 175 ? 23.719 9.711 -2.145 1 98.69 175 ASP A N 1
ATOM 1434 C CA . ASP A 1 175 ? 23.234 9 -0.966 1 98.69 175 ASP A CA 1
ATOM 1435 C C . ASP A 1 175 ? 22.109 8.039 -1.332 1 98.69 175 ASP A C 1
ATOM 1437 O O . ASP A 1 175 ? 22.062 6.91 -0.842 1 98.69 175 ASP A O 1
ATOM 1441 N N . ILE A 1 176 ? 21.234 8.477 -2.174 1 98.88 176 ILE A N 1
ATOM 1442 C CA . ILE A 1 176 ? 20.078 7.703 -2.611 1 98.88 176 ILE A CA 1
ATOM 1443 C C . ILE A 1 176 ? 20.531 6.484 -3.4 1 98.88 176 ILE A C 1
ATOM 1445 O O . ILE A 1 176 ? 20.062 5.367 -3.162 1 98.88 176 ILE A O 1
ATOM 1449 N N . GLU A 1 177 ? 21.438 6.727 -4.328 1 98.56 177 GLU A N 1
ATOM 1450 C CA . GLU A 1 177 ? 21.969 5.637 -5.137 1 98.56 177 GLU A CA 1
ATOM 1451 C C . GLU A 1 177 ? 22.641 4.574 -4.266 1 98.56 177 GLU A C 1
ATOM 1453 O O . GLU A 1 177 ? 22.484 3.375 -4.512 1 98.56 177 GLU A O 1
ATOM 1458 N N . ASN A 1 178 ? 23.375 5.035 -3.268 1 98.62 178 ASN A N 1
ATOM 1459 C CA . ASN A 1 178 ? 24.016 4.105 -2.342 1 98.62 178 ASN A CA 1
ATOM 1460 C C . ASN A 1 178 ? 22.984 3.244 -1.615 1 98.62 178 ASN A C 1
ATOM 1462 O O . ASN A 1 178 ? 23.172 2.037 -1.459 1 98.62 178 ASN A O 1
ATOM 1466 N N . GLU A 1 179 ? 21.891 3.852 -1.178 1 98.56 179 GLU A N 1
ATOM 1467 C CA . GLU A 1 179 ? 20.859 3.102 -0.471 1 98.56 179 GLU A CA 1
ATOM 1468 C C . GLU A 1 179 ? 20.156 2.125 -1.404 1 98.56 179 GLU A C 1
ATOM 1470 O O . GLU A 1 179 ? 19.812 1.012 -1.003 1 98.56 179 GLU A O 1
ATOM 1475 N N . ILE A 1 180 ? 19.906 2.477 -2.668 1 98.31 180 ILE A N 1
ATOM 1476 C CA . ILE A 1 180 ? 19.266 1.595 -3.646 1 98.31 180 ILE A CA 1
ATOM 1477 C C . ILE A 1 180 ? 20.141 0.358 -3.857 1 98.31 180 ILE A C 1
ATOM 1479 O O . ILE A 1 180 ? 19.641 -0.768 -3.873 1 98.31 180 ILE A O 1
ATOM 1483 N N . ASN A 1 181 ? 21.438 0.573 -3.943 1 97.38 181 ASN A N 1
ATOM 1484 C CA . ASN A 1 181 ? 22.375 -0.508 -4.215 1 97.38 181 ASN A CA 1
ATOM 1485 C C . ASN A 1 181 ? 22.484 -1.462 -3.029 1 97.38 181 ASN A C 1
ATOM 1487 O O . ASN A 1 181 ? 22.922 -2.604 -3.184 1 97.38 181 ASN A O 1
ATOM 1491 N N . ASN A 1 182 ? 22.031 -1.012 -1.896 1 97.31 182 ASN A N 1
ATOM 1492 C CA . ASN A 1 182 ? 22.203 -1.811 -0.688 1 97.31 182 ASN A CA 1
ATOM 1493 C C . ASN A 1 182 ? 20.906 -2.504 -0.278 1 97.31 182 ASN A C 1
ATOM 1495 O O . ASN A 1 182 ? 20.844 -3.152 0.767 1 97.31 182 ASN A O 1
ATOM 1499 N N . LEU A 1 183 ? 19.906 -2.422 -1.049 1 97.62 183 LEU A N 1
ATOM 1500 C CA . LEU A 1 183 ? 18.641 -3.062 -0.728 1 97.62 183 LEU A CA 1
ATOM 1501 C C . LEU A 1 183 ? 18.781 -4.582 -0.715 1 97.62 183 LEU A C 1
ATOM 1503 O O . LEU A 1 183 ? 19.391 -5.156 -1.612 1 97.62 183 LEU A O 1
ATOM 1507 N N . ASP A 1 184 ? 18.203 -5.215 0.306 1 96.75 184 ASP A N 1
ATOM 1508 C CA . ASP A 1 184 ? 18.25 -6.664 0.465 1 96.75 184 ASP A CA 1
ATOM 1509 C C . ASP A 1 184 ? 16.922 -7.305 0.098 1 96.75 184 ASP A C 1
ATOM 1511 O O . ASP A 1 184 ? 16.125 -7.625 0.977 1 96.75 184 ASP A O 1
ATOM 1515 N N . TYR A 1 185 ? 16.75 -7.625 -1.139 1 94.69 185 TYR A N 1
ATOM 1516 C CA . TYR A 1 185 ? 15.492 -8.156 -1.657 1 94.69 185 TYR A CA 1
ATOM 1517 C C . TYR A 1 185 ? 15.211 -9.547 -1.099 1 94.69 185 TYR A C 1
ATOM 1519 O O . TYR A 1 185 ? 14.055 -9.977 -1.037 1 94.69 185 TYR A O 1
ATOM 1527 N N . ASN A 1 186 ? 16.172 -10.266 -0.708 1 95.25 186 ASN A N 1
ATOM 1528 C CA . ASN A 1 186 ? 15.992 -11.648 -0.283 1 95.25 186 ASN A CA 1
ATOM 1529 C C . ASN A 1 186 ? 15.484 -11.734 1.152 1 95.25 186 ASN A C 1
ATOM 1531 O O . ASN A 1 186 ? 14.945 -12.766 1.566 1 95.25 186 ASN A O 1
ATOM 1535 N N . ASN A 1 187 ? 15.656 -10.578 1.938 1 94.38 187 ASN A N 1
ATOM 1536 C CA . ASN A 1 187 ? 15.297 -10.695 3.348 1 94.38 187 ASN A CA 1
ATOM 1537 C C . ASN A 1 187 ? 14.414 -9.531 3.797 1 94.38 187 ASN A C 1
ATOM 1539 O O . ASN A 1 187 ? 13.891 -9.539 4.91 1 94.38 187 ASN A O 1
ATOM 1543 N N . ASP A 1 188 ? 14.281 -8.523 2.994 1 96.56 188 ASP A N 1
ATOM 1544 C CA . ASP A 1 188 ? 13.477 -7.359 3.342 1 96.56 188 ASP A CA 1
ATOM 1545 C C . ASP A 1 188 ? 12.195 -7.316 2.512 1 96.56 188 ASP A C 1
ATOM 1547 O O . ASP A 1 188 ? 12.234 -7.012 1.316 1 96.56 188 ASP A O 1
ATOM 1551 N N . ASP A 1 189 ? 11.062 -7.465 3.15 1 95.62 189 ASP A N 1
ATOM 1552 C CA . ASP A 1 189 ? 9.766 -7.527 2.482 1 95.62 189 ASP A CA 1
ATOM 1553 C C . ASP A 1 189 ? 9.414 -6.184 1.85 1 95.62 189 ASP A C 1
ATOM 1555 O O . ASP A 1 189 ? 8.516 -6.105 1.007 1 95.62 189 ASP A O 1
ATOM 1559 N N . GLU A 1 190 ? 10.117 -5.168 2.223 1 96.75 190 GLU A N 1
ATOM 1560 C CA . GLU A 1 190 ? 9.781 -3.826 1.752 1 96.75 190 GLU A CA 1
ATOM 1561 C C . GLU A 1 190 ? 10.797 -3.328 0.726 1 96.75 190 GLU A C 1
ATOM 1563 O O . GLU A 1 190 ? 10.766 -2.16 0.334 1 96.75 190 GLU A O 1
ATOM 1568 N N . ALA A 1 191 ? 11.695 -4.18 0.275 1 97.88 191 ALA A N 1
ATOM 1569 C CA . ALA A 1 191 ? 12.797 -3.768 -0.582 1 97.88 191 ALA A CA 1
ATOM 1570 C C . ALA A 1 191 ? 12.289 -3.064 -1.837 1 97.88 191 ALA A C 1
ATOM 1572 O O . ALA A 1 191 ? 12.812 -2.016 -2.225 1 97.88 191 ALA A O 1
ATOM 1573 N N . LEU A 1 192 ? 11.289 -3.588 -2.451 1 97.88 192 LEU A N 1
ATOM 1574 C CA . LEU A 1 192 ? 10.773 -2.98 -3.672 1 97.88 192 LEU A CA 1
ATOM 1575 C C . LEU A 1 192 ? 10.156 -1.615 -3.381 1 97.88 192 LEU A C 1
ATOM 1577 O O . LEU A 1 192 ? 10.398 -0.652 -4.113 1 97.88 192 LEU A O 1
ATOM 1581 N N . ASN A 1 193 ? 9.328 -1.539 -2.348 1 97.81 193 ASN A N 1
ATOM 1582 C CA . ASN A 1 193 ? 8.727 -0.268 -1.961 1 97.81 193 ASN A CA 1
ATOM 1583 C C . ASN A 1 193 ? 9.789 0.78 -1.64 1 97.81 193 ASN A C 1
ATOM 1585 O O . ASN A 1 193 ? 9.633 1.954 -1.98 1 97.81 193 ASN A O 1
ATOM 1589 N N . LYS A 1 194 ? 10.836 0.281 -0.93 1 98.44 194 LYS A N 1
ATOM 1590 C CA . LYS A 1 194 ? 11.945 1.177 -0.631 1 98.44 194 LYS A CA 1
ATOM 1591 C C . LYS A 1 194 ? 12.602 1.684 -1.912 1 98.44 194 LYS A C 1
ATOM 1593 O O . LYS A 1 194 ? 12.914 2.871 -2.031 1 98.44 194 LYS A O 1
ATOM 1598 N N . LYS A 1 195 ? 12.781 0.821 -2.854 1 98.62 195 LYS A N 1
ATOM 1599 C CA . LYS A 1 195 ? 13.375 1.22 -4.129 1 98.62 195 LYS A CA 1
ATOM 1600 C C . LYS A 1 195 ? 12.523 2.273 -4.828 1 98.62 195 LYS A C 1
ATOM 1602 O O . LYS A 1 195 ? 13.047 3.279 -5.312 1 98.62 195 LYS A O 1
ATOM 1607 N N . MET A 1 196 ? 11.242 2.031 -4.871 1 98.44 196 MET A N 1
ATOM 1608 C CA . MET A 1 196 ? 10.32 2.939 -5.547 1 98.44 196 MET A CA 1
ATOM 1609 C C . MET A 1 196 ? 10.344 4.32 -4.902 1 98.44 196 MET A C 1
ATOM 1611 O O . MET A 1 196 ? 10.336 5.336 -5.602 1 98.44 196 MET A O 1
ATOM 1615 N N . GLN A 1 197 ? 10.406 4.371 -3.562 1 98.69 197 GLN A N 1
ATOM 1616 C CA . GLN A 1 197 ? 10.5 5.633 -2.838 1 98.69 197 GLN A CA 1
ATOM 1617 C C . GLN A 1 197 ? 11.812 6.348 -3.141 1 98.69 197 GLN A C 1
ATOM 1619 O O . GLN A 1 197 ? 11.828 7.555 -3.396 1 98.69 197 GLN A O 1
ATOM 1624 N N . LEU A 1 198 ? 12.891 5.609 -3.105 1 98.88 198 LEU A N 1
ATOM 1625 C CA . LEU A 1 198 ? 14.219 6.164 -3.359 1 98.88 198 LEU A CA 1
ATOM 1626 C C . LEU A 1 198 ? 14.328 6.668 -4.793 1 98.88 198 LEU A C 1
ATOM 1628 O O . LEU A 1 198 ? 14.922 7.723 -5.039 1 98.88 198 LEU A O 1
ATOM 1632 N N . GLU A 1 199 ? 13.727 5.941 -5.723 1 98.81 199 GLU A N 1
ATOM 1633 C CA . GLU A 1 199 ? 13.695 6.398 -7.105 1 98.81 199 GLU A CA 1
ATOM 1634 C C . GLU A 1 199 ? 12.938 7.719 -7.238 1 98.81 199 GLU A C 1
ATOM 1636 O O . GLU A 1 199 ? 13.367 8.617 -7.961 1 98.81 199 GLU A O 1
ATOM 1641 N N . GLY A 1 200 ? 11.805 7.789 -6.539 1 98.88 200 GLY A N 1
ATOM 1642 C CA . GLY A 1 200 ? 11.086 9.047 -6.496 1 98.88 200 GLY A CA 1
ATOM 1643 C C . GLY A 1 200 ? 11.922 10.195 -5.949 1 98.88 200 GLY A C 1
ATOM 1644 O O . GLY A 1 200 ? 11.914 11.289 -6.508 1 98.88 200 GLY A O 1
ATOM 1645 N N . MET A 1 201 ? 12.672 9.945 -4.891 1 98.94 201 MET A N 1
ATOM 1646 C CA . MET A 1 201 ? 13.539 10.953 -4.281 1 98.94 201 MET A CA 1
ATOM 1647 C C . MET A 1 201 ? 14.617 11.406 -5.258 1 98.94 201 MET A C 1
ATOM 1649 O O . MET A 1 201 ? 14.922 12.594 -5.344 1 98.94 201 MET A O 1
ATOM 1653 N N . SER A 1 202 ? 15.156 10.445 -5.996 1 98.94 202 SER A N 1
ATOM 1654 C CA . SER A 1 202 ? 16.188 10.773 -6.98 1 98.94 202 SER A CA 1
ATOM 1655 C C . SER A 1 202 ? 15.641 11.703 -8.062 1 98.94 202 SER A C 1
ATOM 1657 O O . SER A 1 202 ? 16.297 12.68 -8.438 1 98.94 202 SER A O 1
ATOM 1659 N N . ILE A 1 203 ? 14.469 11.406 -8.547 1 98.94 203 ILE A N 1
ATOM 1660 C CA . ILE A 1 203 ? 13.82 12.227 -9.562 1 98.94 203 ILE A CA 1
ATOM 1661 C C . ILE A 1 203 ? 13.539 13.617 -9 1 98.94 203 ILE A C 1
ATOM 1663 O O . ILE A 1 203 ? 13.68 14.617 -9.711 1 98.94 203 ILE A O 1
ATOM 1667 N N . ALA A 1 204 ? 13.188 13.727 -7.758 1 98.88 204 ALA A N 1
ATOM 1668 C CA . ALA A 1 204 ? 12.93 15.008 -7.113 1 98.88 204 ALA A CA 1
ATOM 1669 C C . ALA A 1 204 ? 14.195 15.852 -7.035 1 98.88 204 ALA A C 1
ATOM 1671 O O . ALA A 1 204 ? 14.133 17.078 -7.152 1 98.88 204 ALA A O 1
ATOM 1672 N N . CYS A 1 205 ? 15.32 15.188 -6.793 1 98.88 205 CYS A N 1
ATOM 1673 C CA . CYS A 1 205 ? 16.594 15.906 -6.828 1 98.88 205 CYS A CA 1
ATOM 1674 C C . CYS A 1 205 ? 16.828 16.516 -8.203 1 98.88 205 CYS A C 1
ATOM 1676 O O . CYS A 1 205 ? 17.312 17.656 -8.305 1 98.88 205 CYS A O 1
ATOM 1678 N N . ASP A 1 206 ? 16.469 15.789 -9.25 1 98.88 206 ASP A N 1
ATOM 1679 C CA . ASP A 1 206 ? 16.578 16.328 -10.594 1 98.88 206 ASP A CA 1
ATOM 1680 C C . ASP A 1 206 ? 15.711 17.578 -10.766 1 98.88 206 ASP A C 1
ATOM 1682 O O . ASP A 1 206 ? 16.109 18.531 -11.422 1 98.88 206 ASP A O 1
ATOM 1686 N N . ALA A 1 207 ? 14.57 17.5 -10.219 1 98.88 207 ALA A N 1
ATOM 1687 C CA . ALA A 1 207 ? 13.594 18.578 -10.375 1 98.88 207 ALA A CA 1
ATOM 1688 C C . ALA A 1 207 ? 14.164 19.906 -9.891 1 98.88 207 ALA A C 1
ATOM 1690 O O . ALA A 1 207 ? 14.094 20.906 -10.602 1 98.88 207 ALA A O 1
ATOM 1691 N N . ILE A 1 208 ? 14.742 19.953 -8.68 1 98.81 208 ILE A N 1
ATOM 1692 C CA . ILE A 1 208 ? 15.234 21.219 -8.125 1 98.81 208 ILE A CA 1
ATOM 1693 C C . ILE A 1 208 ? 16.453 21.672 -8.914 1 98.81 208 ILE A C 1
ATOM 1695 O O . ILE A 1 208 ? 16.672 22.875 -9.086 1 98.81 208 ILE A O 1
ATOM 1699 N N . MET A 1 209 ? 17.281 20.766 -9.398 1 98.88 209 MET A N 1
ATOM 1700 C CA . MET A 1 209 ? 18.453 21.141 -10.188 1 98.88 209 MET A CA 1
ATOM 1701 C C . MET A 1 209 ? 18.047 21.734 -11.523 1 98.88 209 MET A C 1
ATOM 1703 O O . MET A 1 209 ? 18.688 22.656 -12.023 1 98.88 209 MET A O 1
ATOM 1707 N N . ILE A 1 210 ? 16.969 21.203 -12.086 1 98.81 210 ILE A N 1
ATOM 1708 C CA . ILE A 1 210 ? 16.406 21.766 -13.312 1 98.81 210 ILE A CA 1
ATOM 1709 C C . ILE A 1 210 ? 15.984 23.219 -13.062 1 98.81 210 ILE A C 1
ATOM 1711 O O . ILE A 1 210 ? 16.25 24.094 -13.891 1 98.81 210 ILE A O 1
ATOM 1715 N N . LEU A 1 211 ? 15.359 23.469 -11.914 1 98.62 211 LEU A N 1
ATOM 1716 C CA . LEU A 1 211 ? 14.938 24.828 -11.57 1 98.62 211 LEU A CA 1
ATOM 1717 C C . LEU A 1 211 ? 16.125 25.766 -11.531 1 98.62 211 LEU A C 1
ATOM 1719 O O . LEU A 1 211 ? 16.094 26.844 -12.133 1 98.62 211 LEU A O 1
ATOM 1723 N N . GLY A 1 212 ? 17.203 25.391 -10.789 1 98.75 212 GLY A N 1
ATOM 1724 C CA . GLY A 1 212 ? 18.406 26.203 -10.719 1 98.75 212 GLY A CA 1
ATOM 1725 C C . GLY A 1 212 ? 19 26.5 -12.086 1 98.75 212 GLY A C 1
ATOM 1726 O O . GLY A 1 212 ? 19.344 27.656 -12.391 1 98.75 212 GLY A O 1
ATOM 1727 N N . LYS A 1 213 ? 19.062 25.453 -12.859 1 98.69 213 LYS A N 1
ATOM 1728 C CA . LYS A 1 213 ? 19.641 25.594 -14.195 1 98.69 213 LYS A CA 1
ATOM 1729 C C . LYS A 1 213 ? 18.812 26.547 -15.047 1 98.69 213 LYS A C 1
ATOM 1731 O O . LYS A 1 213 ? 19.359 27.406 -15.75 1 98.69 213 LYS A O 1
ATOM 1736 N N . ARG A 1 214 ? 17.531 26.453 -15.016 1 98.69 214 ARG A N 1
ATOM 1737 C CA . ARG A 1 214 ? 16.656 27.297 -15.82 1 98.69 214 ARG A CA 1
ATOM 1738 C C . ARG A 1 214 ? 16.766 28.75 -15.391 1 98.69 214 ARG A C 1
ATOM 1740 O O . ARG A 1 214 ? 16.719 29.656 -16.234 1 98.69 214 ARG A O 1
ATOM 1747 N N . TYR A 1 215 ? 16.875 29.047 -14.109 1 98.75 215 TYR A N 1
ATOM 1748 C CA . TYR A 1 215 ? 17.062 30.422 -13.648 1 98.75 215 TYR A CA 1
ATOM 1749 C C . TYR A 1 215 ? 18.406 30.984 -14.094 1 98.75 215 TYR A C 1
ATOM 1751 O O . TYR A 1 215 ? 18.531 32.156 -14.406 1 98.75 215 TYR A O 1
ATOM 1759 N N . SER A 1 216 ? 19.422 30.125 -14.008 1 98.81 216 SER A N 1
ATOM 1760 C CA . SER A 1 216 ? 20.719 30.547 -14.516 1 98.81 216 SER A CA 1
ATOM 1761 C C . SER A 1 216 ? 20.641 30.984 -15.977 1 98.81 216 SER A C 1
ATOM 1763 O O . SER A 1 216 ? 21.125 32.062 -16.344 1 98.81 216 SER A O 1
ATOM 1765 N N . GLU A 1 217 ? 20.016 30.188 -16.75 1 98.69 217 GLU A N 1
ATOM 1766 C CA . GLU A 1 217 ? 19.859 30.484 -18.188 1 98.69 217 GLU A CA 1
ATOM 1767 C C . GLU A 1 217 ? 19.047 31.734 -18.406 1 98.69 217 GLU A C 1
ATOM 1769 O O . GLU A 1 217 ? 19.391 32.562 -19.266 1 98.69 217 GLU A O 1
ATOM 1774 N N . LEU A 1 218 ? 17.984 31.859 -17.688 1 98.56 218 LEU A N 1
ATOM 1775 C CA . LEU A 1 218 ? 17.156 33.062 -17.812 1 98.56 218 LEU A CA 1
ATOM 1776 C C . LEU A 1 218 ? 17.953 34.312 -17.469 1 98.56 218 LEU A C 1
ATOM 1778 O O . LEU A 1 218 ? 17.844 35.344 -18.156 1 98.56 218 LEU A O 1
ATOM 1782 N N . ALA A 1 219 ? 18.719 34.281 -16.359 1 98.75 219 ALA A N 1
ATOM 1783 C CA . ALA A 1 219 ? 19.531 35.438 -15.945 1 98.75 219 ALA A CA 1
ATOM 1784 C C . ALA A 1 219 ? 20.547 35.812 -17.016 1 98.75 219 ALA A C 1
ATOM 1786 O O . ALA A 1 219 ? 20.797 37 -17.25 1 98.75 219 ALA A O 1
ATOM 1787 N N . ILE A 1 220 ? 21.172 34.812 -17.672 1 98.62 220 ILE A N 1
ATOM 1788 C CA . ILE A 1 220 ? 22.109 35.062 -18.75 1 98.62 220 ILE A CA 1
ATOM 1789 C C . ILE A 1 220 ? 21.406 35.781 -19.906 1 98.62 220 ILE A C 1
ATOM 1791 O O . ILE A 1 220 ? 21.922 36.75 -20.438 1 98.62 220 ILE A O 1
ATOM 1795 N N . GLU A 1 221 ? 20.266 35.281 -20.281 1 98.44 221 GLU A N 1
ATOM 1796 C CA . GLU A 1 221 ? 19.5 35.906 -21.375 1 98.44 221 GLU A CA 1
ATOM 1797 C C . GLU A 1 221 ? 19.141 37.344 -21.062 1 98.44 221 GLU A C 1
ATOM 1799 O O . GLU A 1 221 ? 19.234 38.219 -21.938 1 98.44 221 GLU A O 1
ATOM 1804 N N . MET A 1 222 ? 18.75 37.594 -19.844 1 98.38 222 MET A N 1
ATOM 1805 C CA . MET A 1 222 ? 18.391 38.938 -19.422 1 98.38 222 MET A CA 1
ATOM 1806 C C . MET A 1 222 ? 19.625 39.844 -19.391 1 98.38 222 MET A C 1
ATOM 1808 O O . MET A 1 222 ? 19.531 41.031 -19.734 1 98.38 222 MET A O 1
ATOM 1812 N N . ALA A 1 223 ? 20.734 39.312 -18.969 1 98.31 223 ALA A N 1
ATOM 1813 C CA . ALA A 1 223 ? 21.984 40.062 -18.922 1 98.31 223 ALA A CA 1
ATOM 1814 C C . ALA A 1 223 ? 22.391 40.531 -20.312 1 98.31 223 ALA A C 1
ATOM 1816 O O . ALA A 1 223 ? 22.922 41.656 -20.469 1 98.31 223 ALA A O 1
ATOM 1817 N N . LYS A 1 224 ? 22.172 39.75 -21.281 1 97.94 224 LYS A N 1
ATOM 1818 C CA . LYS A 1 224 ? 22.531 40.094 -22.672 1 97.94 224 LYS A CA 1
ATOM 1819 C C . LYS A 1 224 ? 21.734 41.281 -23.156 1 97.94 224 LYS A C 1
ATOM 1821 O O . LYS A 1 224 ? 22.234 42.062 -23.969 1 97.94 224 LYS A O 1
ATOM 1826 N N . LYS A 1 225 ? 20.562 41.438 -22.688 1 96.94 225 LYS A N 1
ATOM 1827 C CA . LYS A 1 225 ? 19.672 42.469 -23.172 1 96.94 225 LYS A CA 1
ATOM 1828 C C . LYS A 1 225 ? 19.734 43.719 -22.281 1 96.94 225 LYS A C 1
ATOM 1830 O O . LYS A 1 225 ? 19.219 44.781 -22.641 1 96.94 225 LYS A O 1
ATOM 1835 N N . GLU A 1 226 ? 20.438 43.531 -21.109 1 97.19 226 GLU A N 1
ATOM 1836 C CA . GLU A 1 226 ? 20.484 44.594 -20.109 1 97.19 226 GLU A CA 1
ATOM 1837 C C . GLU A 1 226 ? 21.484 45.688 -20.5 1 97.19 226 GLU A C 1
ATOM 1839 O O . GLU A 1 226 ? 22.625 45.406 -20.844 1 97.19 226 GLU A O 1
ATOM 1844 N N . LYS A 1 227 ? 21.062 47 -20.391 1 96.19 227 LYS A N 1
ATOM 1845 C CA . LYS A 1 227 ? 21.906 48.125 -20.781 1 96.19 227 LYS A CA 1
ATOM 1846 C C . LYS A 1 227 ? 22.656 48.719 -19.578 1 96.19 227 LYS A C 1
ATOM 1848 O O . LYS A 1 227 ? 23.781 49.188 -19.719 1 96.19 227 LYS A O 1
ATOM 1853 N N . ASP A 1 228 ? 22 48.625 -18.469 1 96.56 228 ASP A N 1
ATOM 1854 C CA . ASP A 1 228 ? 22.656 49.094 -17.234 1 96.56 228 ASP A CA 1
ATOM 1855 C C . ASP A 1 228 ? 23.766 48.125 -16.812 1 96.56 228 ASP A C 1
ATOM 1857 O O . ASP A 1 228 ? 23.5 46.938 -16.547 1 96.56 228 ASP A O 1
ATOM 1861 N N . GLN A 1 229 ? 24.938 48.656 -16.719 1 96.81 229 GLN A N 1
ATOM 1862 C CA . GLN A 1 229 ? 26.109 47.844 -16.469 1 96.81 229 GLN A CA 1
ATOM 1863 C C . GLN A 1 229 ? 26.062 47.219 -15.078 1 96.81 229 GLN A C 1
ATOM 1865 O O . GLN A 1 229 ? 26.5 46.062 -14.883 1 96.81 229 GLN A O 1
ATOM 1870 N N . LYS A 1 230 ? 25.578 47.906 -14.211 1 96.19 230 LYS A N 1
ATOM 1871 C CA . LYS A 1 230 ? 25.469 47.375 -12.852 1 96.19 230 LYS A CA 1
ATOM 1872 C C . LYS A 1 230 ? 24.484 46.219 -12.789 1 96.19 230 LYS A C 1
ATOM 1874 O O . LYS A 1 230 ? 24.781 45.188 -12.203 1 96.19 230 LYS A O 1
ATOM 1879 N N . ARG A 1 231 ? 23.344 46.438 -13.375 1 96.62 231 ARG A N 1
ATOM 1880 C CA . ARG A 1 231 ? 22.328 45.375 -13.398 1 96.62 231 ARG A CA 1
ATOM 1881 C C . ARG A 1 231 ? 22.797 44.188 -14.203 1 96.62 231 ARG A C 1
ATOM 1883 O O . ARG A 1 231 ? 22.5 43.031 -13.859 1 96.62 231 ARG A O 1
ATOM 1890 N N . LYS A 1 232 ? 23.5 44.406 -15.258 1 97.81 232 LYS A N 1
ATOM 1891 C CA . LYS A 1 232 ? 24.078 43.344 -16.047 1 97.81 232 LYS A CA 1
ATOM 1892 C C . LYS A 1 232 ? 24.984 42.469 -15.203 1 97.81 232 LYS A C 1
ATOM 1894 O O . LYS A 1 232 ? 24.906 41.219 -15.281 1 97.81 232 LYS A O 1
ATOM 1899 N N . LYS A 1 233 ? 25.797 43.125 -14.477 1 97.88 233 LYS A N 1
ATOM 1900 C CA . LYS A 1 233 ? 26.703 42.375 -13.609 1 97.88 233 LYS A CA 1
ATOM 1901 C C . LYS A 1 233 ? 25.922 41.562 -12.57 1 97.88 233 LYS A C 1
ATOM 1903 O O . LYS A 1 233 ? 26.25 40.406 -12.297 1 97.88 233 LYS A O 1
ATOM 1908 N N . GLU A 1 234 ? 24.906 42.125 -12 1 97.81 234 GLU A N 1
ATOM 1909 C CA . GLU A 1 234 ? 24.078 41.438 -11.016 1 97.81 234 GLU A CA 1
ATOM 1910 C C . GLU A 1 234 ? 23.422 40.219 -11.617 1 97.81 234 GLU A C 1
ATOM 1912 O O . GLU A 1 234 ? 23.344 39.156 -10.969 1 97.81 234 GLU A O 1
ATOM 1917 N N . LEU A 1 235 ? 22.938 40.344 -12.82 1 98.56 235 LEU A N 1
ATOM 1918 C CA . LEU A 1 235 ? 22.297 39.219 -13.516 1 98.56 235 LEU A CA 1
ATOM 1919 C C . LEU A 1 235 ? 23.297 38.125 -13.781 1 98.56 235 LEU A C 1
ATOM 1921 O O . LEU A 1 235 ? 22.953 36.938 -13.656 1 98.56 235 LEU A O 1
ATOM 1925 N N . LEU A 1 236 ? 24.469 38.5 -14.125 1 98.56 236 LEU A N 1
ATOM 1926 C CA . LEU A 1 236 ? 25.516 37.5 -14.336 1 98.56 236 LEU A CA 1
ATOM 1927 C C . LEU A 1 236 ? 25.875 36.812 -13.031 1 98.56 236 LEU A C 1
ATOM 1929 O O . LEU A 1 236 ? 26.172 35.594 -13.016 1 98.56 236 LEU A O 1
ATOM 1933 N N . ASP A 1 237 ? 25.906 37.562 -11.961 1 98.31 237 ASP A N 1
ATOM 1934 C CA . ASP A 1 237 ? 26.141 36.969 -10.648 1 98.31 237 ASP A CA 1
ATOM 1935 C C . ASP A 1 237 ? 25.016 36 -10.281 1 98.31 237 ASP A C 1
ATOM 1937 O O . ASP A 1 237 ? 25.281 34.938 -9.727 1 98.31 237 ASP A O 1
ATOM 1941 N N . ILE A 1 238 ? 23.797 36.375 -10.594 1 98.69 238 ILE A N 1
ATOM 1942 C CA . ILE A 1 238 ? 22.656 35.5 -10.352 1 98.69 238 ILE A CA 1
ATOM 1943 C C . ILE A 1 238 ? 22.828 34.219 -11.141 1 98.69 238 ILE A C 1
ATOM 1945 O O . ILE A 1 238 ? 22.594 33.125 -10.617 1 98.69 238 ILE A O 1
ATOM 1949 N N . ALA A 1 239 ? 23.188 34.375 -12.352 1 98.75 239 ALA A N 1
ATOM 1950 C CA . ALA A 1 239 ? 23.422 33.219 -13.203 1 98.75 239 ALA A CA 1
ATOM 1951 C C . ALA A 1 239 ? 24.453 32.281 -12.594 1 98.75 239 ALA A C 1
ATOM 1953 O O . ALA A 1 239 ? 24.281 31.047 -12.609 1 98.75 239 ALA A O 1
ATOM 1954 N N . GLU A 1 240 ? 25.5 32.812 -12.109 1 98.62 240 GLU A N 1
ATOM 1955 C CA . GLU A 1 240 ? 26.562 32 -11.5 1 98.62 240 GLU A CA 1
ATOM 1956 C C . GLU A 1 240 ? 26.062 31.297 -10.25 1 98.62 240 GLU A C 1
ATOM 1958 O O . GLU A 1 240 ? 26.344 30.109 -10.047 1 98.62 240 GLU A O 1
ATOM 1963 N N . VAL A 1 241 ? 25.375 32.031 -9.422 1 98.75 241 VAL A N 1
ATOM 1964 C CA . VAL A 1 241 ? 24.844 31.484 -8.188 1 98.75 241 VAL A CA 1
ATOM 1965 C C . VAL A 1 241 ? 23.922 30.297 -8.516 1 98.75 241 VAL A C 1
ATOM 1967 O O . VAL A 1 241 ? 24.062 29.219 -7.945 1 98.75 241 VAL A O 1
ATOM 1970 N N . CYS A 1 242 ? 23.016 30.5 -9.5 1 98.75 242 CYS A N 1
ATOM 1971 C CA . CYS A 1 242 ? 22 29.516 -9.844 1 98.75 242 CYS A CA 1
ATOM 1972 C C . CYS A 1 242 ? 22.609 28.328 -10.586 1 98.75 242 CYS A C 1
ATOM 1974 O O . CYS A 1 242 ? 22.031 27.25 -10.617 1 98.75 242 CYS A O 1
ATOM 1976 N N . SER A 1 243 ? 23.75 28.516 -11.203 1 98.38 243 SER A N 1
ATOM 1977 C CA . SER A 1 243 ? 24.438 27.422 -11.867 1 98.38 243 SER A CA 1
ATOM 1978 C C . SER A 1 243 ? 25.109 26.5 -10.852 1 98.38 243 SER A C 1
ATOM 1980 O O . SER A 1 243 ? 25.375 25.328 -11.148 1 98.38 243 SER A O 1
ATOM 1982 N N . HIS A 1 244 ? 25.391 27.078 -9.703 1 98.62 244 HIS A N 1
ATOM 1983 C CA . HIS A 1 244 ? 26.062 26.297 -8.664 1 98.62 244 HIS A CA 1
ATOM 1984 C C . HIS A 1 244 ? 25.047 25.656 -7.719 1 98.62 244 HIS A C 1
ATOM 1986 O O . HIS A 1 244 ? 25.047 24.438 -7.547 1 98.62 244 HIS A O 1
ATOM 1992 N N . VAL A 1 245 ? 24.219 26.469 -7.121 1 98.5 245 VAL A N 1
ATOM 1993 C CA . VAL A 1 245 ? 23.156 25.922 -6.281 1 98.5 245 VAL A CA 1
ATOM 1994 C C . VAL A 1 245 ? 21.875 25.797 -7.098 1 98.5 245 VAL A C 1
ATOM 1996 O O . VAL A 1 245 ? 21.609 26.609 -7.977 1 98.5 245 VAL A O 1
ATOM 1999 N N . PRO A 1 246 ? 21.219 24.625 -6.938 1 98.56 246 PRO A N 1
ATOM 2000 C CA . PRO A 1 246 ? 21.219 23.719 -5.793 1 98.56 246 PRO A CA 1
ATOM 2001 C C . PRO A 1 246 ? 22.016 22.438 -6.055 1 98.56 246 PRO A C 1
ATOM 2003 O O . PRO A 1 246 ? 22.078 21.562 -5.199 1 98.56 246 PRO A O 1
ATOM 2006 N N . ALA A 1 247 ? 22.672 22.328 -7.223 1 98.81 247 ALA A N 1
ATOM 2007 C CA . ALA A 1 247 ? 23.359 21.094 -7.574 1 98.81 247 ALA A CA 1
ATOM 2008 C C . ALA A 1 247 ? 24.516 20.812 -6.609 1 98.81 247 ALA A C 1
ATOM 2010 O O . ALA A 1 247 ? 24.781 19.672 -6.258 1 98.81 247 ALA A O 1
ATOM 2011 N N . TYR A 1 248 ? 25.203 21.906 -6.219 1 98.81 248 TYR A N 1
ATOM 2012 C CA . TYR A 1 248 ? 26.359 21.812 -5.324 1 98.81 248 TYR A CA 1
ATOM 2013 C C . TYR A 1 248 ? 26.094 22.562 -4.027 1 98.81 248 TYR A C 1
ATOM 2015 O O . TYR A 1 248 ? 25.203 23.406 -3.959 1 98.81 248 TYR A O 1
ATOM 2023 N N . ALA A 1 249 ? 26.844 22.266 -3.018 1 98.69 249 ALA A N 1
ATOM 2024 C CA . ALA A 1 249 ? 26.75 22.953 -1.732 1 98.69 249 ALA A CA 1
ATOM 2025 C C . ALA A 1 249 ? 27.062 24.438 -1.877 1 98.69 249 ALA A C 1
ATOM 2027 O O . ALA A 1 249 ? 27.953 24.812 -2.641 1 98.69 249 ALA A O 1
ATOM 2028 N N . PRO A 1 250 ? 26.422 25.297 -1.142 1 98.81 250 PRO A N 1
ATOM 2029 C CA . PRO A 1 250 ? 26.719 26.719 -1.234 1 98.81 250 PRO A CA 1
ATOM 2030 C C . PRO A 1 250 ? 28.125 27.078 -0.77 1 98.81 250 PRO A C 1
ATOM 2032 O O . PRO A 1 250 ? 28.641 26.4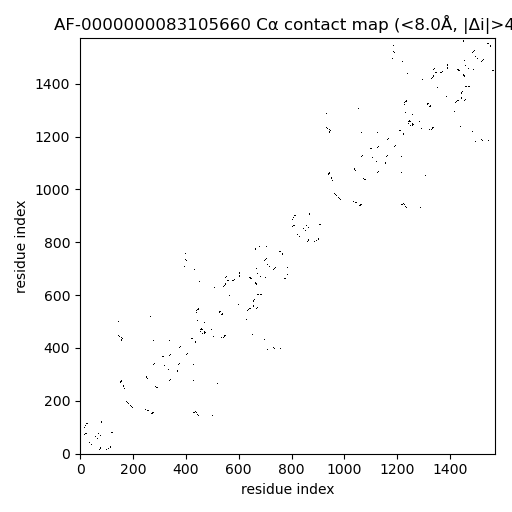53 0.172 1 98.81 250 PRO A O 1
ATOM 2035 N N . ARG A 1 251 ? 28.766 28.156 -1.402 1 97.69 251 ARG A N 1
ATOM 2036 C CA . ARG A 1 251 ? 30.125 28.609 -1.107 1 97.69 251 ARG A CA 1
ATOM 2037 C C . ARG A 1 251 ? 30.109 29.953 -0.384 1 97.69 251 ARG A C 1
ATOM 2039 O O . ARG A 1 251 ? 31.078 30.312 0.286 1 97.69 251 ARG A O 1
ATOM 2046 N N . THR A 1 252 ? 28.953 30.641 -0.508 1 98.56 252 THR A N 1
ATOM 2047 C CA . THR A 1 252 ? 28.859 32 0 1 98.56 252 THR A CA 1
ATOM 2048 C C . THR A 1 252 ? 27.531 32.219 0.728 1 98.56 252 THR A C 1
ATOM 2050 O O . THR A 1 252 ? 26.641 31.391 0.653 1 98.56 252 THR A O 1
ATOM 2053 N N . PHE A 1 253 ? 27.484 33.406 1.413 1 98.56 253 PHE A N 1
ATOM 2054 C CA . PHE A 1 253 ? 26.281 33.844 2.113 1 98.56 253 PHE A CA 1
ATOM 2055 C C . PHE A 1 253 ? 25.109 33.938 1.155 1 98.56 253 PHE A C 1
ATOM 2057 O O . PHE A 1 253 ? 24.016 33.438 1.452 1 98.56 253 PHE A O 1
ATOM 2064 N N . ARG A 1 254 ? 25.297 34.469 0.047 1 98.62 254 ARG A N 1
ATOM 2065 C CA . ARG A 1 254 ? 24.25 34.625 -0.96 1 98.62 254 ARG A CA 1
ATOM 2066 C C . ARG A 1 254 ? 23.797 33.281 -1.507 1 98.62 254 ARG A C 1
ATOM 2068 O O . ARG A 1 254 ? 22.594 33.031 -1.686 1 98.62 254 ARG A O 1
ATOM 2075 N N . GLU A 1 255 ? 24.703 32.406 -1.822 1 98.75 255 GLU A N 1
ATOM 2076 C CA . GLU A 1 255 ? 24.375 31.062 -2.322 1 98.75 255 GLU A CA 1
ATOM 2077 C C . GLU A 1 255 ? 23.594 30.266 -1.288 1 98.75 255 GLU A C 1
ATOM 2079 O O . GLU A 1 255 ? 22.688 29.5 -1.641 1 98.75 255 GLU A O 1
ATOM 2084 N N . ALA A 1 256 ? 23.938 30.422 -0.014 1 98.75 256 ALA A N 1
ATOM 2085 C CA . ALA A 1 256 ? 23.203 29.75 1.049 1 98.75 256 ALA A CA 1
ATOM 2086 C C . ALA A 1 256 ? 21.75 30.188 1.08 1 98.75 256 ALA A C 1
ATOM 2088 O O . ALA A 1 256 ? 20.844 29.359 1.242 1 98.75 256 ALA A O 1
ATOM 2089 N N . LEU A 1 257 ? 21.516 31.453 0.905 1 98.69 257 LEU A N 1
ATOM 2090 C CA . LEU A 1 257 ? 20.156 31.984 0.888 1 98.69 257 LEU A CA 1
ATOM 2091 C C . LEU A 1 257 ? 19.406 31.484 -0.339 1 98.69 257 LEU A C 1
ATOM 2093 O O . LEU A 1 257 ? 18.234 31.109 -0.239 1 98.69 257 LEU A O 1
ATOM 2097 N N . GLN A 1 258 ? 20.047 31.484 -1.481 1 98.81 258 GLN A N 1
ATOM 2098 C CA . GLN A 1 258 ? 19.422 31.031 -2.711 1 98.81 258 GLN A CA 1
ATOM 2099 C C . GLN A 1 258 ? 19.094 29.531 -2.631 1 98.81 258 GLN A C 1
ATOM 2101 O O . GLN A 1 258 ? 18.031 29.109 -3.098 1 98.81 258 GLN A O 1
ATOM 2106 N N . MET A 1 259 ? 20.016 28.797 -2.027 1 98.69 259 MET A N 1
ATOM 2107 C CA . MET A 1 259 ? 19.781 27.375 -1.808 1 98.69 259 MET A CA 1
ATOM 2108 C C . MET A 1 259 ? 18.516 27.156 -0.992 1 98.69 259 MET A C 1
ATOM 2110 O O . MET A 1 259 ? 17.625 26.391 -1.398 1 98.69 259 MET A O 1
ATOM 2114 N N . TYR A 1 260 ? 18.438 27.797 0.099 1 98.06 260 TYR A N 1
ATOM 2115 C CA . TYR A 1 260 ? 17.25 27.641 0.934 1 98.06 260 TYR A CA 1
ATOM 2116 C C . TYR A 1 260 ? 15.984 28 0.163 1 98.06 260 TYR A C 1
ATOM 2118 O O . TYR A 1 260 ? 14.977 27.297 0.248 1 98.06 260 TYR A O 1
ATOM 2126 N N . TRP A 1 261 ? 16.062 29.062 -0.518 1 97.88 261 TRP A N 1
ATOM 2127 C CA . TRP A 1 261 ? 14.852 29.547 -1.173 1 97.88 261 TRP A CA 1
ATOM 2128 C C . TRP A 1 261 ? 14.375 28.547 -2.232 1 97.88 261 TRP A C 1
ATOM 2130 O O . TRP A 1 261 ? 13.172 28.312 -2.365 1 97.88 261 TRP A O 1
ATOM 2140 N N . PHE A 1 262 ? 15.305 28 -3.021 1 98.38 262 PHE A N 1
ATOM 2141 C CA . PHE A 1 262 ? 14.93 26.969 -3.982 1 98.38 262 PHE A CA 1
ATOM 2142 C C . PHE A 1 262 ? 14.305 25.766 -3.275 1 98.38 262 PHE A C 1
ATOM 2144 O O . PHE A 1 262 ? 13.312 25.203 -3.748 1 98.38 262 PHE A O 1
ATOM 2151 N N . VAL A 1 263 ? 14.852 25.391 -2.18 1 97.62 263 VAL A N 1
ATOM 2152 C CA . VAL A 1 263 ? 14.32 24.266 -1.408 1 97.62 263 VAL A CA 1
ATOM 2153 C C . VAL A 1 263 ? 12.906 24.609 -0.923 1 97.62 263 VAL A C 1
ATOM 2155 O O . VAL A 1 263 ? 12 23.781 -1.005 1 97.62 263 VAL A O 1
ATOM 2158 N N . HIS A 1 264 ? 12.773 25.844 -0.435 1 96.44 264 HIS A N 1
ATOM 2159 C CA . HIS A 1 264 ? 11.469 26.312 0.032 1 96.44 264 HIS A CA 1
ATOM 2160 C C . HIS A 1 264 ? 10.422 26.188 -1.068 1 96.44 264 HIS A C 1
ATOM 2162 O O . HIS A 1 264 ? 9.328 25.656 -0.84 1 96.44 264 HIS A O 1
ATOM 2168 N N . LEU A 1 265 ? 10.727 26.625 -2.211 1 95.75 265 LEU A N 1
ATOM 2169 C CA . LEU A 1 265 ? 9.805 26.609 -3.34 1 95.75 265 LEU A CA 1
ATOM 2170 C C . LEU A 1 265 ? 9.438 25.172 -3.727 1 95.75 265 LEU A C 1
ATOM 2172 O O . LEU A 1 265 ? 8.281 24.891 -4.035 1 95.75 265 LEU A O 1
ATOM 2176 N N . CYS A 1 266 ? 10.414 24.344 -3.73 1 96.38 266 CYS A N 1
ATOM 2177 C CA . CYS A 1 266 ? 10.148 22.953 -4.105 1 96.38 266 CYS A CA 1
ATOM 2178 C C . CYS A 1 266 ? 9.203 22.297 -3.109 1 96.38 266 CYS A C 1
ATOM 2180 O O . CYS A 1 266 ? 8.281 21.578 -3.502 1 96.38 266 CYS A O 1
ATOM 2182 N N . VAL A 1 267 ? 9.398 22.516 -1.858 1 96.06 267 VAL A N 1
ATOM 2183 C CA . VAL A 1 267 ? 8.594 21.891 -0.824 1 96.06 267 VAL A CA 1
ATOM 2184 C C . VAL A 1 267 ? 7.141 22.359 -0.941 1 96.06 267 VAL A C 1
ATOM 2186 O O . VAL A 1 267 ? 6.219 21.531 -0.92 1 96.06 267 VAL A O 1
ATOM 2189 N N . ILE A 1 268 ? 6.926 23.625 -1.166 1 94.06 268 ILE A N 1
ATOM 2190 C CA . ILE A 1 268 ? 5.566 24.141 -1.131 1 94.06 268 ILE A CA 1
ATOM 2191 C C . ILE A 1 268 ? 4.879 23.891 -2.471 1 94.06 268 ILE A C 1
ATOM 2193 O O . ILE A 1 268 ? 3.652 23.984 -2.574 1 94.06 268 ILE A O 1
ATOM 2197 N N . THR A 1 269 ? 5.699 23.625 -3.482 1 94.75 269 THR A N 1
ATOM 2198 C CA . THR A 1 269 ? 5.137 23.266 -4.781 1 94.75 269 THR A CA 1
ATOM 2199 C C . THR A 1 269 ? 4.762 21.781 -4.82 1 94.75 269 THR A C 1
ATOM 2201 O O . THR A 1 269 ? 3.76 21.406 -5.438 1 94.75 269 THR A O 1
ATOM 2204 N N . GLU A 1 270 ? 5.602 20.969 -4.219 1 95.75 270 GLU A N 1
ATOM 2205 C CA . GLU A 1 270 ? 5.344 19.531 -4.188 1 95.75 270 GLU A CA 1
ATOM 2206 C C . GLU A 1 270 ? 3.975 19.234 -3.584 1 95.75 270 GLU A C 1
ATOM 2208 O O . GLU A 1 270 ? 3.201 18.453 -4.145 1 95.75 270 GLU A O 1
ATOM 2213 N N . LEU A 1 271 ? 3.885 19.812 -2.451 1 92.88 271 LEU A N 1
ATOM 2214 C CA . LEU A 1 271 ? 2.609 19.812 -1.744 1 92.88 271 LEU A CA 1
ATOM 2215 C C . LEU A 1 271 ? 2.434 21.109 -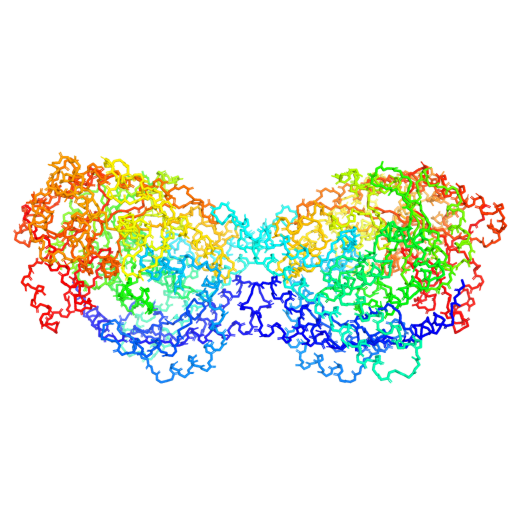0.949 1 92.88 271 LEU A C 1
ATOM 2217 O O . LEU A 1 271 ? 3.357 21.922 -0.866 1 92.88 271 LEU A O 1
ATOM 2221 N N . ASN A 1 272 ? 1.206 21.359 -0.533 1 86.75 272 ASN A N 1
ATOM 2222 C CA . ASN A 1 272 ? 0.949 22.516 0.305 1 86.75 272 ASN A CA 1
ATOM 2223 C C . ASN A 1 272 ? 0.914 22.156 1.785 1 86.75 272 ASN A C 1
ATOM 2225 O O . ASN A 1 272 ? -0.161 22.062 2.381 1 86.75 272 ASN A O 1
ATOM 2229 N N . PRO A 1 273 ? 2.307 21.703 2.223 1 79.12 273 PRO A N 1
ATOM 2230 C CA . PRO A 1 273 ? 2.27 21.453 3.666 1 79.12 273 PRO A CA 1
ATOM 2231 C C . PRO A 1 273 ? 1.839 22.672 4.469 1 79.12 273 PRO A C 1
ATOM 2233 O O . PRO A 1 273 ? 2.076 23.812 4.043 1 79.12 273 PRO A O 1
ATOM 2236 N N . TRP A 1 274 ? 0.695 22.594 5.145 1 62.91 274 TRP A N 1
ATOM 2237 C CA . TRP A 1 274 ? 0.223 23.797 5.801 1 62.91 274 TRP A CA 1
ATOM 2238 C C . TRP A 1 274 ? 1.36 24.797 5.984 1 62.91 274 TRP A C 1
ATOM 2240 O O . TRP A 1 274 ? 2.35 24.516 6.66 1 62.91 274 TRP A O 1
ATOM 2250 N N . ASP A 1 275 ? 1.328 25.766 4.949 1 56.62 275 ASP A N 1
ATOM 2251 C CA . ASP A 1 275 ? 2.021 27.031 4.715 1 56.62 275 ASP A CA 1
ATOM 2252 C C . ASP A 1 275 ? 3.074 27.281 5.793 1 56.62 275 ASP A C 1
ATOM 2254 O O . ASP A 1 275 ? 3.238 28.422 6.25 1 56.62 275 ASP A O 1
ATOM 2258 N N . SER A 1 276 ? 3.852 26.062 5.988 1 63.38 276 SER A N 1
ATOM 2259 C CA . SER A 1 276 ? 4.887 26.047 7.016 1 63.38 276 SER A CA 1
ATOM 2260 C C . SER A 1 276 ? 6.133 25.312 6.539 1 63.38 276 SER A C 1
ATOM 2262 O O . SER A 1 276 ? 6.035 24.328 5.801 1 63.38 276 SER A O 1
ATOM 2264 N N . PHE A 1 277 ? 6.965 25.656 5.637 1 86.38 277 PHE A N 1
ATOM 2265 C CA . PHE A 1 277 ? 8.367 25.25 5.699 1 86.38 277 PHE A CA 1
ATOM 2266 C C . PHE A 1 277 ? 9.242 26.391 6.211 1 86.38 277 PHE A C 1
ATOM 2268 O O . PHE A 1 277 ? 9.172 27.516 5.711 1 86.38 277 PHE A O 1
ATOM 2275 N N . ASN A 1 278 ? 9.812 25.969 7.215 1 92.06 278 ASN A N 1
ATOM 2276 C CA . ASN A 1 278 ? 10.523 27 7.957 1 92.06 278 ASN A CA 1
ATOM 2277 C C . ASN A 1 278 ? 12.039 26.875 7.781 1 92.06 278 ASN A C 1
ATOM 2279 O O . ASN A 1 278 ? 12.562 25.766 7.715 1 92.06 278 ASN A O 1
ATOM 2283 N N . PRO A 1 279 ? 12.664 28.047 7.777 1 93.19 279 PRO A N 1
ATOM 2284 C CA . PRO A 1 279 ? 14.125 28.016 7.684 1 93.19 279 PRO A CA 1
ATOM 2285 C C . PRO A 1 279 ? 14.789 27.531 8.977 1 93.19 279 PRO A C 1
ATOM 2287 O O . PRO A 1 279 ? 15.984 27.234 8.977 1 93.19 279 PRO A O 1
ATOM 2290 N N . GLY A 1 280 ? 14.023 27.531 10.055 1 93.12 280 GLY A N 1
ATOM 2291 C CA . GLY A 1 280 ? 14.594 27.109 11.32 1 93.12 280 GLY A CA 1
ATOM 2292 C C . GLY A 1 280 ? 15.586 28.109 11.898 1 93.12 280 GLY A C 1
ATOM 2293 O O . GLY A 1 280 ? 15.266 29.281 12.062 1 93.12 280 GLY A O 1
ATOM 2294 N N . ARG A 1 281 ? 16.797 27.641 12.109 1 96.31 281 ARG A N 1
ATOM 2295 C CA . ARG A 1 281 ? 17.844 28.469 12.695 1 96.31 281 ARG A CA 1
ATOM 2296 C C . ARG A 1 281 ? 18.672 29.156 11.609 1 96.31 281 ARG A C 1
ATOM 2298 O O . ARG A 1 281 ? 19.891 28.984 11.547 1 96.31 281 ARG A O 1
ATOM 2305 N N . LEU A 1 282 ? 17.938 29.953 10.898 1 97.44 282 LEU A N 1
ATOM 2306 C CA . LEU A 1 282 ? 18.547 30.594 9.742 1 97.44 282 LEU A CA 1
ATOM 2307 C C . LEU A 1 282 ? 19.812 31.344 10.148 1 97.44 282 LEU A C 1
ATOM 2309 O O . LEU A 1 282 ? 20.812 31.312 9.43 1 97.44 282 LEU A O 1
ATOM 2313 N N . ASP A 1 283 ? 19.828 32.094 11.289 1 98 283 ASP A N 1
ATOM 2314 C CA . ASP A 1 283 ? 20.969 32.875 11.75 1 98 283 ASP A CA 1
ATOM 2315 C C . ASP A 1 283 ? 22.188 31.984 11.969 1 98 283 ASP A C 1
ATOM 2317 O O . ASP A 1 283 ? 23.297 32.312 11.531 1 98 283 ASP A O 1
ATOM 2321 N N . GLN A 1 284 ? 21.922 30.859 12.539 1 97.75 284 GLN A N 1
ATOM 2322 C CA . GLN A 1 284 ? 23.031 29.953 12.844 1 97.75 284 GLN A CA 1
ATOM 2323 C C . GLN A 1 284 ? 23.547 29.266 11.578 1 97.75 284 GLN A C 1
ATOM 2325 O O . GLN A 1 284 ? 24.734 28.984 11.445 1 97.75 284 GLN A O 1
ATOM 2330 N N . HIS A 1 285 ? 22.688 28.953 10.656 1 98.06 285 HIS A N 1
ATOM 2331 C CA . HIS A 1 285 ? 23.078 28.281 9.422 1 98.06 285 HIS A CA 1
ATOM 2332 C C . HIS A 1 285 ? 23.875 29.234 8.516 1 98.06 285 HIS A C 1
ATOM 2334 O O . HIS A 1 285 ? 24.75 28.797 7.77 1 98.06 285 HIS A O 1
ATOM 2340 N N . LEU A 1 286 ? 23.578 30.484 8.547 1 98.5 286 LEU A N 1
ATOM 2341 C CA . LEU A 1 286 ? 24.219 31.453 7.672 1 98.5 286 LEU A CA 1
ATOM 2342 C C . LEU A 1 286 ? 25.531 31.953 8.273 1 98.5 286 LEU A C 1
ATOM 2344 O O . LEU A 1 286 ? 26.391 32.438 7.559 1 98.5 286 LEU A O 1
ATOM 2348 N N . ASN A 1 287 ? 25.719 31.875 9.562 1 98.25 287 ASN A N 1
ATOM 2349 C CA . ASN A 1 287 ? 26.812 32.5 10.281 1 98.25 287 ASN A CA 1
ATOM 2350 C C . ASN A 1 287 ? 28.172 32.031 9.766 1 98.25 287 ASN A C 1
ATOM 2352 O O . ASN A 1 287 ? 29.109 32.812 9.633 1 98.25 287 ASN A O 1
ATOM 2356 N N . PRO A 1 288 ? 28.328 30.703 9.508 1 97.88 288 PRO A N 1
ATOM 2357 C CA . PRO A 1 288 ? 29.641 30.266 9.008 1 97.88 288 PRO A CA 1
ATOM 2358 C C . PRO A 1 288 ? 30.031 30.953 7.699 1 97.88 288 PRO A C 1
ATOM 2360 O O . PRO A 1 288 ? 31.203 31.297 7.504 1 97.88 288 PRO A O 1
ATOM 2363 N N . PHE A 1 289 ? 29.125 31.188 6.836 1 98.69 289 PHE A N 1
ATOM 2364 C CA . PHE A 1 289 ? 29.391 31.875 5.582 1 98.69 289 PHE A CA 1
ATOM 2365 C C . PHE A 1 289 ? 29.672 33.344 5.824 1 98.69 289 PHE A C 1
ATOM 2367 O O . PHE A 1 289 ? 30.594 33.938 5.223 1 98.69 289 PHE A O 1
ATOM 2374 N N . TYR A 1 290 ? 28.875 33.969 6.652 1 98.62 290 TYR A N 1
ATOM 2375 C CA . TYR A 1 290 ? 29.031 35.375 7 1 98.62 290 TYR A CA 1
ATOM 2376 C C . TYR A 1 290 ? 30.406 35.656 7.578 1 98.62 290 TYR A C 1
ATOM 2378 O O . TYR A 1 290 ? 31.109 36.562 7.125 1 98.62 290 TYR A O 1
ATOM 2386 N N . GLN A 1 291 ? 30.781 34.844 8.547 1 98.12 291 GLN A N 1
ATOM 2387 C CA . GLN A 1 291 ? 32.062 35.031 9.211 1 98.12 291 GLN A CA 1
ATOM 2388 C C . GLN A 1 291 ? 33.219 34.844 8.234 1 98.12 291 GLN A C 1
ATOM 2390 O O . GLN A 1 291 ? 34.156 35.656 8.219 1 98.12 291 GLN A O 1
ATOM 2395 N N . LYS A 1 292 ? 33.156 33.812 7.508 1 98.06 292 LYS A N 1
ATOM 2396 C CA . LYS A 1 292 ? 34.219 33.531 6.539 1 98.06 292 LYS A CA 1
ATOM 2397 C C . LYS A 1 292 ? 34.406 34.688 5.555 1 98.06 292 LYS A C 1
ATOM 2399 O O . LYS A 1 292 ? 35.5 35.156 5.336 1 98.06 292 LYS A O 1
ATOM 2404 N N . GLU A 1 293 ? 33.312 35.125 4.996 1 98.25 293 GLU A N 1
ATOM 2405 C CA . GLU A 1 293 ? 33.375 36.156 3.963 1 98.25 293 GLU A CA 1
ATOM 2406 C C . GLU A 1 293 ? 33.719 37.531 4.562 1 98.25 293 GLU A C 1
ATOM 2408 O O . GLU A 1 293 ? 34.375 38.344 3.916 1 98.25 293 GLU A O 1
ATOM 2413 N N . MET A 1 294 ? 33.281 37.781 5.754 1 97.5 294 MET A N 1
ATOM 2414 C CA . MET A 1 294 ? 33.656 39 6.445 1 97.5 294 MET A CA 1
ATOM 2415 C C . MET A 1 294 ? 35.188 39.031 6.684 1 97.5 294 MET A C 1
ATOM 2417 O O . MET A 1 294 ? 35.812 40.062 6.5 1 97.5 294 MET A O 1
ATOM 2421 N N . GLU A 1 295 ? 35.688 37.938 7.102 1 97.19 295 GLU A N 1
ATOM 2422 C CA . GLU A 1 295 ? 37.125 37.812 7.355 1 97.19 295 GLU A CA 1
ATOM 2423 C C . GLU A 1 295 ? 37.938 37.969 6.062 1 97.19 295 GLU A C 1
ATOM 2425 O O . GLU A 1 295 ? 39 38.594 6.051 1 97.19 295 GLU A O 1
ATOM 2430 N N . GLU A 1 296 ? 37.406 37.406 5.027 1 97 296 GLU A N 1
ATOM 2431 C CA . GLU A 1 296 ? 38.062 37.469 3.729 1 97 296 GLU A CA 1
ATOM 2432 C C . GLU A 1 296 ? 37.875 38.812 3.064 1 97 296 GLU A C 1
ATOM 2434 O O . GLU A 1 296 ? 38.594 39.156 2.127 1 97 296 GLU A O 1
ATOM 2439 N N . GLY A 1 297 ? 36.844 39.5 3.438 1 96.5 297 GLY A N 1
ATOM 2440 C CA . GLY A 1 297 ? 36.531 40.812 2.881 1 96.5 297 GLY A CA 1
ATOM 2441 C C . GLY A 1 297 ? 35.688 40.75 1.63 1 96.5 297 GLY A C 1
ATOM 2442 O O . GLY A 1 297 ? 35.5 41.75 0.931 1 96.5 297 GLY A O 1
ATOM 2443 N N . SER A 1 298 ? 35.156 39.656 1.39 1 96.88 298 SER A N 1
ATOM 2444 C CA . SER A 1 298 ? 34.375 39.469 0.17 1 96.88 298 SER A CA 1
ATOM 2445 C C . SER A 1 298 ? 32.906 39.812 0.397 1 96.88 298 SER A C 1
ATOM 2447 O O . SER A 1 298 ? 32.125 39.844 -0.549 1 96.88 298 SER A O 1
ATOM 2449 N N . LEU A 1 299 ? 32.5 40.094 1.616 1 97.06 299 LEU A N 1
ATOM 2450 C CA . LEU A 1 299 ? 31.141 40.469 1.994 1 97.06 299 LEU A CA 1
ATOM 2451 C C . LEU A 1 299 ? 31.172 41.625 2.998 1 97.06 299 LEU A C 1
ATOM 2453 O O . LEU A 1 299 ? 31.984 41.656 3.914 1 97.06 299 LEU A O 1
ATOM 2457 N N . ARG A 1 300 ? 30.469 42.5 2.697 1 92.94 300 ARG A N 1
ATOM 2458 C CA . ARG A 1 300 ? 30.266 43.562 3.656 1 92.94 300 ARG A CA 1
ATOM 2459 C C . ARG A 1 300 ? 28.938 43.375 4.395 1 92.94 300 ARG A C 1
ATOM 2461 O O . ARG A 1 300 ? 28 42.781 3.865 1 92.94 300 ARG A O 1
ATOM 2468 N N . ARG A 1 301 ? 28.703 43.875 5.668 1 96.25 301 ARG A N 1
ATOM 2469 C CA . ARG A 1 301 ? 27.516 43.719 6.504 1 96.25 301 ARG A CA 1
ATOM 2470 C C . ARG A 1 301 ? 26.266 44.25 5.785 1 96.25 301 ARG A C 1
ATOM 2472 O O . ARG A 1 301 ? 25.203 43.625 5.844 1 96.25 301 ARG A O 1
ATOM 2479 N N . GLU A 1 302 ? 26.391 45.406 5.113 1 95.81 302 GLU A N 1
ATOM 2480 C CA . GLU A 1 302 ? 25.266 46.031 4.422 1 95.81 302 GLU A CA 1
ATOM 2481 C C . GLU A 1 302 ? 24.75 45.125 3.287 1 95.81 302 GLU A C 1
ATOM 2483 O O . GLU A 1 302 ? 23.547 45.094 3.016 1 95.81 302 GLU A O 1
ATOM 2488 N N . GLU A 1 303 ? 25.719 44.5 2.656 1 96.44 303 GLU A N 1
ATOM 2489 C CA . GLU A 1 303 ? 25.312 43.594 1.589 1 96.44 303 GLU A CA 1
ATOM 2490 C C . GLU A 1 303 ? 24.547 42.406 2.143 1 96.44 303 GLU A C 1
ATOM 2492 O O . GLU A 1 303 ? 23.547 41.969 1.564 1 96.44 303 GLU A O 1
ATOM 2497 N N . ALA A 1 304 ? 25.094 41.844 3.254 1 97.94 304 ALA A N 1
ATOM 2498 C CA . ALA A 1 304 ? 24.406 40.719 3.906 1 97.94 304 ALA A CA 1
ATOM 2499 C C . ALA A 1 304 ? 22.984 41.125 4.32 1 97.94 304 ALA A C 1
ATOM 2501 O O . ALA A 1 304 ? 22.047 40.344 4.152 1 97.94 304 ALA A O 1
ATOM 2502 N N . GLU A 1 305 ? 22.891 42.281 4.828 1 97.75 305 GLU A N 1
ATOM 2503 C CA . GLU A 1 305 ? 21.594 42.844 5.23 1 97.75 305 GLU A CA 1
ATOM 2504 C C . GLU A 1 305 ? 20.656 42.969 4.039 1 97.75 305 GLU A C 1
ATOM 2506 O O . GLU A 1 305 ? 19.469 42.594 4.129 1 97.75 305 GLU A O 1
ATOM 2511 N N . GLU A 1 306 ? 21.141 43.406 2.949 1 97.88 306 GLU A N 1
ATOM 2512 C CA . GLU A 1 306 ? 20.328 43.594 1.746 1 97.88 306 GLU A CA 1
ATOM 2513 C C . GLU A 1 306 ? 19.859 42.25 1.21 1 97.88 306 GLU A C 1
ATOM 2515 O O . GLU A 1 306 ? 18.719 42.094 0.745 1 97.88 306 GLU A O 1
ATOM 2520 N N . PHE A 1 307 ? 20.766 41.25 1.215 1 98.25 307 PHE A N 1
ATOM 2521 C CA . PHE A 1 307 ? 20.375 39.906 0.781 1 98.25 307 PHE A CA 1
ATOM 2522 C C . PHE A 1 307 ? 19.234 39.375 1.633 1 98.25 307 PHE A C 1
ATOM 2524 O O . PHE A 1 307 ? 18.281 38.812 1.108 1 98.25 307 PHE A O 1
ATOM 2531 N N . LEU A 1 308 ? 19.328 39.531 2.922 1 98.31 308 LEU A N 1
ATOM 2532 C CA . LEU A 1 308 ? 18.266 39.094 3.822 1 98.31 308 LEU A CA 1
ATOM 2533 C C . LEU A 1 308 ? 16.969 39.844 3.539 1 98.31 308 LEU A C 1
ATOM 2535 O O . LEU A 1 308 ? 15.891 39.25 3.531 1 98.31 308 LEU A O 1
ATOM 2539 N N . GLN A 1 309 ? 17.094 41.125 3.328 1 98.06 309 GLN A N 1
ATOM 2540 C CA . GLN A 1 309 ? 15.906 41.938 3.01 1 98.06 309 GLN A CA 1
ATOM 2541 C C . GLN A 1 309 ? 15.227 41.438 1.738 1 98.06 309 GLN A C 1
ATOM 2543 O O . GLN A 1 309 ? 14 41.375 1.661 1 98.06 309 GLN A O 1
ATOM 2548 N N . CYS A 1 310 ? 15.992 41.094 0.772 1 97.88 310 CYS A N 1
ATOM 2549 C CA . CYS A 1 310 ? 15.445 40.531 -0.466 1 97.88 310 CYS A CA 1
ATOM 2550 C C . CYS A 1 310 ? 14.75 39.219 -0.214 1 97.88 310 CYS A C 1
ATOM 2552 O O . CYS A 1 310 ? 13.734 38.906 -0.844 1 97.88 310 CYS A O 1
ATOM 2554 N N . LEU A 1 311 ? 15.32 38.406 0.669 1 97.56 311 LEU A N 1
ATOM 2555 C CA . LEU A 1 311 ? 14.672 37.156 1.028 1 97.56 311 LEU A CA 1
ATOM 2556 C C . LEU A 1 311 ? 13.328 37.406 1.691 1 97.56 311 LEU A C 1
ATOM 2558 O O . LEU A 1 311 ? 12.367 36.656 1.456 1 97.56 311 LEU A O 1
ATOM 2562 N N . TRP A 1 312 ? 13.234 38.438 2.551 1 96.5 312 TRP A N 1
ATOM 2563 C CA . TRP A 1 312 ? 11.977 38.812 3.201 1 96.5 312 TRP A CA 1
ATOM 2564 C C . TRP A 1 312 ? 10.898 39.125 2.168 1 96.5 312 TRP A C 1
ATOM 2566 O O . TRP A 1 312 ? 9.734 38.781 2.354 1 96.5 312 TRP A O 1
ATOM 2576 N N . VAL A 1 313 ? 11.281 39.75 1.125 1 96.94 313 VAL A N 1
ATOM 2577 C CA . VAL A 1 313 ? 10.359 40.094 0.05 1 96.94 313 VAL A CA 1
ATOM 2578 C C . VAL A 1 313 ? 9.828 38.812 -0.602 1 96.94 313 VAL A C 1
ATOM 2580 O O . VAL A 1 313 ? 8.641 38.719 -0.9 1 96.94 313 VAL A O 1
ATOM 2583 N N . LYS A 1 314 ? 10.734 37.875 -0.815 1 96.38 314 LYS A N 1
ATOM 2584 C CA . LYS A 1 314 ? 10.328 36.594 -1.41 1 96.38 314 LYS A CA 1
ATOM 2585 C C . LYS A 1 314 ? 9.258 35.938 -0.564 1 96.38 314 LYS A C 1
ATOM 2587 O O . LYS A 1 314 ? 8.273 35.406 -1.097 1 96.38 314 LYS A O 1
ATOM 2592 N N . PHE A 1 315 ? 9.43 35.875 0.73 1 95.06 315 PHE A N 1
ATOM 2593 C CA . PHE A 1 315 ? 8.438 35.281 1.619 1 95.06 315 PHE A CA 1
ATOM 2594 C C . PHE A 1 315 ? 7.102 36 1.502 1 95.06 315 PHE A C 1
ATOM 2596 O O . PHE A 1 315 ? 6.055 35.344 1.407 1 95.06 315 PHE A O 1
ATOM 2603 N N . ASN A 1 316 ? 7.152 37.281 1.513 1 94.12 316 ASN A N 1
ATOM 2604 C CA . ASN A 1 316 ? 5.914 38.031 1.544 1 94.12 316 ASN A CA 1
ATOM 2605 C C . ASN A 1 316 ? 5.176 37.969 0.21 1 94.12 316 ASN A C 1
ATOM 2607 O O . ASN A 1 316 ? 3.965 38.188 0.153 1 94.12 316 ASN A O 1
ATOM 2611 N N . ASN A 1 317 ? 5.883 37.688 -0.878 1 94.88 317 ASN A N 1
ATOM 2612 C CA . ASN A 1 317 ? 5.297 37.562 -2.209 1 94.88 317 ASN A CA 1
ATOM 2613 C C . ASN A 1 317 ? 4.379 36.344 -2.297 1 94.88 317 ASN A C 1
ATOM 2615 O O . ASN A 1 317 ? 3.623 36.188 -3.26 1 94.88 317 ASN A O 1
ATOM 2619 N N . GLN A 1 318 ? 4.379 35.562 -1.264 1 90.5 318 GLN A N 1
ATOM 2620 C CA . GLN A 1 318 ? 3.689 34.281 -1.414 1 90.5 318 GLN A CA 1
ATOM 2621 C C . GLN A 1 318 ? 2.588 34.125 -0.37 1 90.5 318 GLN A C 1
ATOM 2623 O O . GLN A 1 318 ? 2.787 33.469 0.659 1 90.5 318 GLN A O 1
ATOM 2628 N N . PRO A 1 319 ? 1.391 34.5 -0.708 1 88 319 PRO A N 1
ATOM 2629 C CA . PRO A 1 319 ? 0.29 34.219 0.218 1 88 319 PRO A CA 1
ATOM 2630 C C . PRO A 1 319 ? -0.01 32.75 0.341 1 88 319 PRO A C 1
ATOM 2632 O O . PRO A 1 319 ? 0.268 31.969 -0.584 1 88 319 PRO A O 1
ATOM 2635 N N . ALA A 1 320 ? -0.576 32.344 1.458 1 87.5 320 ALA A N 1
ATOM 2636 C CA . ALA A 1 320 ? -1.037 30.969 1.625 1 87.5 320 ALA A CA 1
ATOM 2637 C C . ALA A 1 320 ? -2.133 30.641 0.617 1 87.5 320 ALA A C 1
ATOM 2639 O O . ALA A 1 320 ? -2.949 31.484 0.268 1 87.5 320 ALA A O 1
ATOM 2640 N N . PRO A 1 321 ? -2.148 29.359 0.205 1 86.69 321 PRO A N 1
ATOM 2641 C CA . PRO A 1 321 ? -3.209 28.984 -0.731 1 86.69 321 PRO A CA 1
ATOM 2642 C C . PRO A 1 321 ? -4.605 29.156 -0.141 1 86.69 321 PRO A C 1
ATOM 2644 O O . PRO A 1 321 ? -4.785 29.062 1.075 1 86.69 321 PRO A O 1
ATOM 2647 N N . PRO A 1 322 ? -5.512 29.344 -1.024 1 85.88 322 PRO A N 1
ATOM 2648 C CA . PRO A 1 322 ? -6.863 29.656 -0.564 1 85.88 322 PRO A CA 1
ATOM 2649 C C . PRO A 1 322 ? -7.531 28.484 0.154 1 85.88 322 PRO A C 1
ATOM 2651 O O . PRO A 1 322 ? -7.32 27.328 -0.216 1 85.88 322 PRO A O 1
ATOM 2654 N N . LYS A 1 323 ? -8.305 28.859 1.126 1 86.5 323 LYS A N 1
ATOM 2655 C CA . LYS A 1 323 ? -9.133 27.922 1.886 1 86.5 323 LYS A CA 1
ATOM 2656 C C . LYS A 1 323 ? -10.617 28.25 1.721 1 86.5 323 LYS A C 1
ATOM 2658 O O . LYS A 1 323 ? -10.977 29.375 1.359 1 86.5 323 LYS A O 1
ATOM 2663 N N . VAL A 1 324 ? -11.391 27.266 1.929 1 83.75 324 VAL A N 1
ATOM 2664 C CA . VAL A 1 324 ? -12.828 27.469 1.81 1 83.75 324 VAL A CA 1
ATOM 2665 C C . VAL A 1 324 ? -13.547 26.781 2.969 1 83.75 324 VAL A C 1
ATOM 2667 O O . VAL A 1 324 ? -12.953 25.984 3.695 1 83.75 324 VAL A O 1
ATOM 2670 N N . GLY A 1 325 ? -14.797 27.203 3.238 1 84.31 325 GLY A N 1
ATOM 2671 C CA . GLY A 1 325 ? -15.633 26.531 4.223 1 84.31 325 GLY A CA 1
ATOM 2672 C C . GLY A 1 325 ? -15.125 26.688 5.641 1 84.31 325 GLY A C 1
ATOM 2673 O O . GLY A 1 325 ? -14.75 27.781 6.055 1 84.31 325 GLY A O 1
ATOM 2674 N N . ILE A 1 326 ? -15.164 25.656 6.387 1 79.38 326 ILE A N 1
ATOM 2675 C CA . ILE A 1 326 ? -14.812 25.641 7.801 1 79.38 326 ILE A CA 1
ATOM 2676 C C . ILE A 1 326 ? -13.328 25.969 7.965 1 79.38 326 ILE A C 1
ATOM 2678 O O . ILE A 1 326 ? -12.938 26.688 8.898 1 79.38 326 ILE A O 1
ATOM 2682 N N . THR A 1 327 ? -12.578 25.5 7.062 1 80 327 THR A N 1
ATOM 2683 C CA . THR A 1 327 ? -11.141 25.75 7.148 1 80 327 THR A CA 1
ATOM 2684 C C . THR A 1 327 ? -10.836 27.234 6.992 1 80 327 THR A C 1
ATOM 2686 O O . THR A 1 327 ? -9.906 27.75 7.617 1 80 327 THR A O 1
ATOM 2689 N N . LEU A 1 328 ? -11.578 27.844 6.145 1 79.06 328 LEU A N 1
ATOM 2690 C CA . LEU A 1 328 ? -11.43 29.297 6.016 1 79.06 328 LEU A CA 1
ATOM 2691 C C . LEU A 1 328 ? -11.836 30 7.309 1 79.06 328 LEU A C 1
ATOM 2693 O O . LEU A 1 328 ? -11.18 30.953 7.73 1 79.06 328 LEU A O 1
ATOM 2697 N N . LYS A 1 329 ? -12.844 29.516 7.941 1 77.81 329 LYS A N 1
ATOM 2698 C CA . LYS A 1 329 ? -13.305 30.109 9.195 1 77.81 329 LYS A CA 1
ATOM 2699 C C . LYS A 1 329 ? -12.281 29.922 10.305 1 77.81 329 LYS A C 1
ATOM 2701 O O . LYS A 1 329 ? -12.133 30.781 11.18 1 77.81 329 LYS A O 1
ATOM 2706 N N . GLU A 1 330 ? -11.617 28.859 10.164 1 79.94 330 GLU A N 1
ATOM 2707 C CA . GLU A 1 330 ? -10.586 28.516 11.148 1 79.94 330 GLU A CA 1
ATOM 2708 C C . GLU A 1 330 ? -9.383 29.453 11.039 1 79.94 330 GLU A C 1
ATOM 2710 O O . GLU A 1 330 ? -8.789 29.828 12.047 1 79.94 330 GLU A O 1
ATOM 2715 N N . SER A 1 331 ? -9.047 29.688 9.75 1 74.94 331 SER A N 1
ATOM 2716 C CA . SER A 1 331 ? -7.852 30.484 9.516 1 74.94 331 SER A CA 1
ATOM 2717 C C . SER A 1 331 ? -7.969 31.297 8.227 1 74.94 331 SER A C 1
ATOM 2719 O O . SER A 1 331 ? -7.59 30.812 7.156 1 74.94 331 SER A O 1
ATOM 2721 N N . ALA A 1 332 ? -8.391 32.438 8.359 1 73.62 332 ALA A N 1
ATOM 2722 C CA . ALA A 1 332 ? -8.508 33.344 7.203 1 73.62 332 ALA A CA 1
ATOM 2723 C C . ALA A 1 332 ? -7.316 34.281 7.121 1 73.62 332 ALA A C 1
ATOM 2725 O O . ALA A 1 332 ? -7.391 35.438 7.594 1 73.62 332 ALA A O 1
ATOM 2726 N N . THR A 1 333 ? -6.195 33.75 6.609 1 77.81 333 THR A N 1
ATOM 2727 C CA . THR A 1 333 ? -4.984 34.562 6.543 1 77.81 333 THR A CA 1
ATOM 2728 C C . THR A 1 333 ? -4.227 34.312 5.242 1 77.81 333 THR A C 1
ATOM 2730 O O . THR A 1 333 ? -4.344 33.219 4.656 1 77.81 333 THR A O 1
ATOM 2733 N N . TYR A 1 334 ? -3.465 35.281 4.84 1 81.25 334 TYR A N 1
ATOM 2734 C CA . TYR A 1 334 ? -2.535 35.125 3.727 1 81.25 334 TYR A CA 1
ATOM 2735 C C . TYR A 1 334 ? -1.208 34.562 4.199 1 81.25 334 TYR A C 1
ATOM 2737 O O . TYR A 1 334 ? -0.392 34.125 3.389 1 81.25 334 TYR A O 1
ATOM 2745 N N . THR A 1 335 ? -1.04 34.562 5.496 1 83.88 335 THR A N 1
ATOM 2746 C CA . THR A 1 335 ? 0.25 34.156 6.043 1 83.88 335 THR A CA 1
ATOM 2747 C C . THR A 1 335 ? 0.47 32.656 5.863 1 83.88 335 THR A C 1
ATOM 2749 O O . THR A 1 335 ? -0.44 31.859 6.098 1 83.88 335 THR A O 1
ATOM 2752 N N . ASP A 1 336 ? 1.674 32.281 5.488 1 84.12 336 ASP A N 1
ATOM 2753 C CA . ASP A 1 336 ? 2.047 30.891 5.281 1 84.12 336 ASP A CA 1
ATOM 2754 C C . ASP A 1 336 ? 2.77 30.328 6.504 1 84.12 336 ASP A C 1
ATOM 2756 O O . ASP A 1 336 ? 3.225 29.188 6.488 1 84.12 336 ASP A O 1
ATOM 2760 N N . PHE A 1 337 ? 2.949 31.078 7.535 1 86.69 337 PHE A N 1
ATOM 2761 C CA . PHE A 1 337 ? 3.426 30.688 8.859 1 86.69 337 PHE A CA 1
ATOM 2762 C C . PHE A 1 337 ? 4.879 30.234 8.797 1 86.69 337 PHE A C 1
ATOM 2764 O O . PHE A 1 337 ? 5.297 29.359 9.562 1 86.69 337 PHE A O 1
ATOM 2771 N N . ALA A 1 338 ? 5.621 30.719 7.805 1 89.69 338 ALA A N 1
ATOM 2772 C CA . ALA A 1 338 ? 7.07 30.531 7.855 1 89.69 338 ALA A CA 1
ATOM 2773 C C . ALA A 1 338 ? 7.688 31.297 9.023 1 89.69 338 ALA A C 1
ATOM 2775 O O . ALA A 1 338 ? 7.387 32.469 9.227 1 89.69 338 ALA A O 1
ATOM 2776 N N . ASN A 1 339 ? 8.492 30.625 9.797 1 91.12 339 ASN A N 1
ATOM 2777 C CA . ASN A 1 339 ? 9.016 31.203 11.031 1 91.12 339 ASN A CA 1
ATOM 2778 C C . ASN A 1 339 ? 10.531 31.078 11.109 1 91.12 339 ASN A C 1
ATOM 2780 O O . ASN A 1 339 ? 11.07 29.969 10.945 1 91.12 339 ASN A O 1
ATOM 2784 N N . ILE A 1 340 ? 11.156 32.156 11.32 1 95 340 ILE A N 1
ATOM 2785 C CA . ILE A 1 340 ? 12.602 32.156 11.516 1 95 340 ILE A CA 1
ATOM 2786 C C . ILE A 1 340 ? 12.922 32.156 13.008 1 95 340 ILE A C 1
ATOM 2788 O O . ILE A 1 340 ? 12.445 33.031 13.75 1 95 340 ILE A O 1
ATOM 2792 N N . ASN A 1 341 ? 13.656 31.188 13.445 1 96.19 341 ASN A N 1
ATOM 2793 C CA . ASN A 1 341 ? 14.102 31.078 14.828 1 96.19 341 ASN A CA 1
ATOM 2794 C C . ASN A 1 341 ? 15.492 31.688 15.016 1 96.19 341 ASN A C 1
ATOM 2796 O O . ASN A 1 341 ? 16.469 31.203 14.422 1 96.19 341 ASN A O 1
ATOM 2800 N N . SER A 1 342 ? 15.672 32.688 15.875 1 97.75 342 SER A N 1
ATOM 2801 C CA . SER A 1 342 ? 16.984 33.312 16.062 1 97.75 342 SER A CA 1
ATOM 2802 C C . SER A 1 342 ? 17.484 33.125 17.5 1 97.75 342 SER A C 1
ATOM 2804 O O . SER A 1 342 ? 16.703 33.25 18.453 1 97.75 342 SER A O 1
ATOM 2806 N N . GLY A 1 343 ? 18.781 32.875 17.625 1 98 343 GLY A N 1
ATOM 2807 C CA . GLY A 1 343 ? 19.406 32.625 18.922 1 98 343 GLY A CA 1
ATOM 2808 C C . GLY A 1 343 ? 19.359 31.188 19.359 1 98 343 GLY A C 1
ATOM 2809 O O . GLY A 1 343 ? 19.828 30.297 18.625 1 98 343 GLY A O 1
ATOM 2810 N N . GLY A 1 344 ? 18.797 30.984 20.562 1 97.38 344 GLY A N 1
ATOM 2811 C CA . GLY A 1 344 ? 18.734 29.625 21.078 1 97.38 344 GLY A CA 1
ATOM 2812 C C . GLY A 1 344 ? 20.094 29.094 21.5 1 97.38 344 GLY A C 1
ATOM 2813 O O . GLY A 1 344 ? 20.922 29.828 22.047 1 97.38 344 GLY A O 1
ATOM 2814 N N . LEU A 1 345 ? 20.188 27.75 21.344 1 97.94 345 LEU A N 1
ATOM 2815 C CA . LEU A 1 345 ? 21.422 27.094 21.719 1 97.94 345 LEU A CA 1
ATOM 2816 C C . LEU A 1 345 ? 22.062 26.391 20.516 1 97.94 345 LEU A C 1
ATOM 2818 O O . LEU A 1 345 ? 21.375 26.125 19.516 1 97.94 345 LEU A O 1
ATOM 2822 N N . ARG A 1 346 ? 23.391 26.109 20.578 1 95.94 346 ARG A N 1
ATOM 2823 C CA . ARG A 1 346 ? 24.094 25.281 19.625 1 95.94 346 ARG A CA 1
ATOM 2824 C C . ARG A 1 346 ? 24 23.812 19.984 1 95.94 346 ARG A C 1
ATOM 2826 O O . ARG A 1 346 ? 23.5 23.453 21.047 1 95.94 346 ARG A O 1
ATOM 2833 N N . ALA A 1 347 ? 24.453 23.016 19.172 1 96.62 347 ALA A N 1
ATOM 2834 C CA . ALA A 1 347 ? 24.406 21.562 19.375 1 96.62 347 ALA A CA 1
ATOM 2835 C C . ALA A 1 347 ? 25.094 21.156 20.672 1 96.62 347 ALA A C 1
ATOM 2837 O O . ALA A 1 347 ? 24.672 20.203 21.328 1 96.62 347 ALA A O 1
ATOM 2838 N N . ASP A 1 348 ? 26.141 21.844 21.047 1 96.38 348 ASP A N 1
ATOM 2839 C CA . ASP A 1 348 ? 26.922 21.484 22.219 1 96.38 348 ASP A CA 1
ATOM 2840 C C . ASP A 1 348 ? 26.344 22.125 23.484 1 96.38 348 ASP A C 1
ATOM 2842 O O . ASP A 1 348 ? 26.922 22.016 24.562 1 96.38 348 ASP A O 1
ATOM 2846 N N . GLY A 1 349 ? 25.266 22.891 23.328 1 96.44 349 GLY A N 1
ATOM 2847 C CA . GLY A 1 349 ? 24.594 23.469 24.484 1 96.44 349 GLY A CA 1
ATOM 2848 C C . GLY A 1 349 ? 25.031 24.891 24.781 1 96.44 349 GLY A C 1
ATOM 2849 O O . GLY A 1 349 ? 24.469 25.547 25.672 1 96.44 349 GLY A O 1
ATOM 2850 N N . SER A 1 350 ? 25.969 25.375 24.031 1 97.38 350 SER A N 1
ATOM 2851 C CA . SER A 1 350 ? 26.406 26.75 24.219 1 97.38 350 SER A CA 1
ATOM 2852 C C . SER A 1 350 ? 25.438 27.734 23.547 1 97.38 350 SER A C 1
ATOM 2854 O O . SER A 1 350 ? 24.578 27.312 22.766 1 97.38 350 SER A O 1
ATOM 2856 N N . ASP A 1 351 ? 25.547 29.047 23.859 1 97.31 351 ASP A N 1
ATOM 2857 C CA . ASP A 1 351 ? 24.688 30.094 23.344 1 97.31 351 ASP A CA 1
ATOM 2858 C C . ASP A 1 351 ? 24.719 30.141 21.828 1 97.31 351 ASP A C 1
ATOM 2860 O O . ASP A 1 351 ? 25.781 30.031 21.219 1 97.31 351 ASP A O 1
ATOM 2864 N N . GLY A 1 352 ? 23.609 30.266 21.219 1 97.88 352 GLY A N 1
ATOM 2865 C CA . GLY A 1 352 ? 23.5 30.25 19.766 1 97.88 352 GLY A CA 1
ATOM 2866 C C . GLY A 1 352 ? 23.438 31.625 19.141 1 97.88 352 GLY A C 1
ATOM 2867 O O . GLY A 1 352 ? 23.359 31.766 17.922 1 97.88 352 GLY A O 1
ATOM 2868 N N . VAL A 1 353 ? 23.422 32.688 19.938 1 98.44 353 VAL A N 1
ATOM 2869 C CA . VAL A 1 353 ? 23.375 34.062 19.422 1 98.44 353 VAL A CA 1
ATOM 2870 C C . VAL A 1 353 ? 24.688 34.406 18.734 1 98.44 353 VAL A C 1
ATOM 2872 O O . VAL A 1 353 ? 25.766 34.094 19.234 1 98.44 353 VAL A O 1
ATOM 2875 N N . ASN A 1 354 ? 24.656 35 17.578 1 98.12 354 ASN A N 1
ATOM 2876 C CA . ASN A 1 354 ? 25.812 35.438 16.797 1 98.12 354 ASN A CA 1
ATOM 2877 C C . ASN A 1 354 ? 25.531 36.719 16.031 1 98.12 354 ASN A C 1
ATOM 2879 O O . ASN A 1 354 ? 24.484 37.375 16.25 1 98.12 354 ASN A O 1
ATOM 2883 N N . ASP A 1 355 ? 26.422 37.156 15.141 1 97.19 355 ASP A N 1
ATOM 2884 C CA . ASP A 1 355 ? 26.281 38.438 14.438 1 97.19 355 ASP A CA 1
ATOM 2885 C C . ASP A 1 355 ? 25.078 38.406 13.5 1 97.19 355 ASP A C 1
ATOM 2887 O O . ASP A 1 355 ? 24.406 39.438 13.344 1 97.19 355 ASP A O 1
ATOM 2891 N N . VAL A 1 356 ? 24.875 37.344 12.945 1 98.31 356 VAL A N 1
ATOM 2892 C CA . VAL A 1 356 ? 23.766 37.219 12 1 98.31 356 VAL A CA 1
ATOM 2893 C C . VAL A 1 356 ? 22.438 37.312 12.75 1 98.31 356 VAL A C 1
ATOM 2895 O O . VAL A 1 356 ? 21.438 37.812 12.219 1 98.31 356 VAL A O 1
ATOM 2898 N N . SER A 1 357 ? 22.406 36.844 14.062 1 98.44 357 SER A N 1
ATOM 2899 C CA . SER A 1 357 ? 21.203 37 14.875 1 98.44 357 SER A CA 1
ATOM 2900 C C . SER A 1 357 ? 20.781 38.469 14.992 1 98.44 357 SER A C 1
ATOM 2902 O O . SER A 1 357 ? 19.594 38.781 14.867 1 98.44 357 SER A O 1
ATOM 2904 N N . TYR A 1 358 ? 21.734 39.25 15.18 1 97.81 358 TYR A N 1
ATOM 2905 C CA . TYR A 1 358 ? 21.469 40.688 15.281 1 97.81 358 TYR A CA 1
ATOM 2906 C C . TYR A 1 358 ? 21.078 41.25 13.93 1 97.81 358 TYR A C 1
ATOM 2908 O O . TYR A 1 358 ? 20.219 42.156 13.852 1 97.81 358 TYR A O 1
ATOM 2916 N N . LEU A 1 359 ? 21.734 40.75 12.906 1 97.44 359 LEU A N 1
ATOM 2917 C CA . LEU A 1 359 ? 21.375 41.188 11.555 1 97.44 359 LEU A CA 1
ATOM 2918 C C . LEU A 1 359 ? 19.906 40.875 11.25 1 97.44 359 LEU A C 1
ATOM 2920 O O . LEU A 1 359 ? 19.219 41.688 10.648 1 97.44 359 LEU A O 1
ATOM 2924 N N . VAL A 1 360 ? 19.484 39.719 11.641 1 97.56 360 VAL A N 1
ATOM 2925 C CA . VAL A 1 360 ? 18.109 39.312 11.414 1 97.56 360 VAL A CA 1
ATOM 2926 C C . VAL A 1 360 ? 17.156 40.25 12.156 1 97.56 360 VAL A C 1
ATOM 2928 O O . VAL A 1 360 ? 16.125 40.656 11.617 1 97.56 360 VAL A O 1
ATOM 2931 N N . LEU A 1 361 ? 17.469 40.625 13.359 1 97.12 361 LEU A N 1
ATOM 2932 C CA . LEU A 1 361 ? 16.641 41.531 14.133 1 97.12 361 LEU A CA 1
ATOM 2933 C C . LEU A 1 361 ? 16.562 42.906 13.445 1 97.12 361 LEU A C 1
ATOM 2935 O O . LEU A 1 361 ? 15.508 43.531 13.43 1 97.12 361 LEU A O 1
ATOM 2939 N N . ASP A 1 362 ? 17.688 43.344 12.898 1 96.75 362 ASP A N 1
ATOM 2940 C CA . ASP A 1 362 ? 17.703 44.594 12.172 1 96.75 362 ASP A CA 1
ATOM 2941 C C . ASP A 1 362 ? 16.781 44.531 10.953 1 96.75 362 ASP A C 1
ATOM 2943 O O . ASP A 1 362 ? 16.047 45.5 10.672 1 96.75 362 ASP A O 1
ATOM 2947 N N . VAL A 1 363 ? 16.906 43.469 10.289 1 96.75 363 VAL A N 1
ATOM 2948 C CA . VAL A 1 363 ? 16.109 43.312 9.086 1 96.75 363 VAL A CA 1
ATOM 2949 C C . VAL A 1 363 ? 14.617 43.281 9.445 1 96.75 363 VAL A C 1
ATOM 2951 O O . VAL A 1 363 ? 13.789 43.844 8.742 1 96.75 363 VAL A O 1
ATOM 2954 N N . ILE A 1 364 ? 14.258 42.594 10.547 1 94.44 364 ILE A N 1
ATOM 2955 C CA . ILE A 1 364 ? 12.883 42.594 11.039 1 94.44 364 ILE A CA 1
ATOM 2956 C C . ILE A 1 364 ? 12.398 44 11.297 1 94.44 364 ILE A C 1
ATOM 2958 O O . ILE A 1 364 ? 11.305 44.375 10.875 1 94.44 364 ILE A O 1
ATOM 2962 N N . ASP A 1 365 ? 13.195 44.75 11.891 1 94 365 ASP A N 1
ATOM 2963 C CA . ASP A 1 365 ? 12.867 46.094 12.289 1 94 365 ASP A CA 1
ATOM 2964 C C . ASP A 1 365 ? 12.703 47 11.07 1 94 365 ASP A C 1
ATOM 2966 O O . ASP A 1 365 ? 11.891 47.938 11.086 1 94 365 ASP A O 1
ATOM 2970 N N . GLN A 1 366 ? 13.414 46.719 10.055 1 94.31 366 GLN A N 1
ATOM 2971 C CA . GLN A 1 366 ? 13.438 47.562 8.875 1 94.31 366 GLN A CA 1
ATOM 2972 C C . GLN A 1 366 ? 12.32 47.219 7.902 1 94.31 366 GLN A C 1
ATOM 2974 O O . GLN A 1 366 ? 11.664 48.094 7.34 1 94.31 366 GLN A O 1
ATOM 2979 N N . MET A 1 367 ? 12.141 45.969 7.648 1 94.19 367 MET A N 1
ATOM 2980 C CA . MET A 1 367 ? 11.273 45.531 6.562 1 94.19 367 MET A CA 1
ATOM 2981 C C . MET A 1 367 ? 9.805 45.688 6.934 1 94.19 367 MET A C 1
ATOM 2983 O O . MET A 1 367 ? 8.984 46.031 6.09 1 94.19 367 MET A O 1
ATOM 2987 N N . ARG A 1 368 ? 9.359 45.406 8.172 1 89.69 368 ARG A N 1
ATOM 2988 C CA . ARG A 1 368 ? 7.996 45.562 8.664 1 89.69 368 ARG A CA 1
ATOM 2989 C C . ARG A 1 368 ? 6.988 44.969 7.699 1 89.69 368 ARG A C 1
ATOM 2991 O O . ARG A 1 368 ? 6.016 45.594 7.305 1 89.69 368 ARG A O 1
ATOM 2998 N N . LEU A 1 369 ? 7.324 43.75 7.262 1 89.62 369 LEU A N 1
ATOM 2999 C CA . LEU A 1 369 ? 6.441 42.938 6.426 1 89.62 369 LEU A CA 1
ATOM 3000 C C . LEU A 1 369 ? 5.73 41.875 7.254 1 89.62 369 LEU A C 1
ATOM 3002 O O . LEU A 1 369 ? 6.195 41.531 8.336 1 89.62 369 LEU A O 1
ATOM 3006 N N . LEU A 1 370 ? 4.664 41.469 6.781 1 86.25 370 LEU A N 1
ATOM 3007 C CA . LEU A 1 370 ? 3.889 40.406 7.438 1 86.25 370 LEU A CA 1
ATOM 3008 C C . LEU A 1 370 ? 4.68 39.125 7.504 1 86.25 370 LEU A C 1
ATOM 3010 O O . LEU A 1 370 ? 4.641 38.406 8.516 1 86.25 370 LEU A O 1
ATOM 3014 N N . GLN A 1 371 ? 5.246 38.688 6.465 1 90.06 371 GLN A N 1
ATOM 3015 C CA . GLN A 1 371 ? 6.039 37.469 6.383 1 90.06 371 GLN A CA 1
ATOM 3016 C C . GLN A 1 371 ? 7.504 37.781 6.094 1 90.06 371 GLN A C 1
ATOM 3018 O O . GLN A 1 371 ? 7.812 38.781 5.434 1 90.06 371 GLN A O 1
ATOM 3023 N N . PRO A 1 372 ? 8.359 36.938 6.41 1 91.31 372 PRO A N 1
ATOM 3024 C CA . PRO A 1 372 ? 8.172 35.781 7.293 1 91.31 372 PRO A CA 1
ATOM 3025 C C . PRO A 1 372 ? 7.977 36.188 8.758 1 91.31 372 PRO A C 1
ATOM 3027 O O . PRO A 1 372 ? 8.414 37.25 9.172 1 91.31 372 PRO A O 1
ATOM 3030 N N . SER A 1 373 ? 7.32 35.25 9.43 1 89.81 373 SER A N 1
ATOM 3031 C CA . SER A 1 373 ? 7.312 35.438 10.883 1 89.81 373 SER A CA 1
ATOM 3032 C C . SER A 1 373 ? 8.688 35.156 11.477 1 89.81 373 SER A C 1
ATOM 3034 O O . SER A 1 373 ? 9.523 34.5 10.852 1 89.81 373 SER A O 1
ATOM 3036 N N . SER A 1 374 ? 8.914 35.812 12.609 1 92.5 374 SER A N 1
ATOM 3037 C CA . SER A 1 374 ? 10.203 35.625 13.281 1 92.5 374 SER A CA 1
ATOM 3038 C C . SER A 1 374 ? 10.039 35.562 14.789 1 92.5 374 SER A C 1
ATOM 3040 O O . SER A 1 374 ? 9.109 36.156 15.344 1 92.5 374 SER A O 1
ATOM 3042 N N . ASN A 1 375 ? 10.875 34.844 15.359 1 94.88 375 ASN A N 1
ATOM 3043 C CA . ASN A 1 375 ? 10.898 34.812 16.812 1 94.88 375 ASN A CA 1
ATOM 3044 C C . ASN A 1 375 ? 12.328 34.75 17.344 1 94.88 375 ASN A C 1
ATOM 3046 O O . ASN A 1 375 ? 13.281 34.625 16.578 1 94.88 375 ASN A O 1
ATOM 3050 N N . VAL A 1 376 ? 12.461 35.031 18.625 1 97.5 376 VAL A N 1
ATOM 3051 C CA . VAL A 1 376 ? 13.742 34.875 19.297 1 97.5 376 VAL A CA 1
ATOM 3052 C C . VAL A 1 376 ? 13.648 33.75 20.328 1 97.5 376 VAL A C 1
ATOM 3054 O O . VAL A 1 376 ? 12.617 33.562 20.969 1 97.5 376 VAL A O 1
ATOM 3057 N N . GLN A 1 377 ? 14.648 32.969 20.312 1 97.81 377 GLN A N 1
ATOM 3058 C CA . GLN A 1 377 ? 14.805 31.844 21.25 1 97.81 377 GLN A CA 1
ATOM 3059 C C . GLN A 1 377 ? 15.695 32.25 22.422 1 97.81 377 GLN A C 1
ATOM 3061 O O . GLN A 1 377 ? 16.906 32.344 22.281 1 97.81 377 GLN A O 1
ATOM 3066 N N . ILE A 1 378 ? 15.086 32.281 23.594 1 98.31 378 ILE A N 1
ATOM 3067 C CA . ILE A 1 378 ? 15.781 32.844 24.75 1 98.31 378 ILE A CA 1
ATOM 3068 C C . ILE A 1 378 ? 16.062 31.734 25.766 1 98.31 378 ILE A C 1
ATOM 3070 O O . ILE A 1 378 ? 15.125 31.125 26.281 1 98.31 378 ILE A O 1
ATOM 3074 N N . SER A 1 379 ? 17.281 31.516 26.047 1 97.06 379 SER A N 1
ATOM 3075 C CA . SER A 1 379 ? 17.75 30.609 27.094 1 97.06 379 SER A CA 1
ATOM 3076 C C . SER A 1 379 ? 18.328 31.391 28.266 1 97.06 379 SER A C 1
ATOM 3078 O O . SER A 1 379 ? 18.578 32.594 28.172 1 97.06 379 SER A O 1
ATOM 3080 N N . LYS A 1 380 ? 18.484 30.719 29.344 1 95.62 380 LYS A N 1
ATOM 3081 C CA . LYS A 1 380 ? 19.188 31.312 30.469 1 95.62 380 LYS A CA 1
ATOM 3082 C C . LYS A 1 380 ? 20.594 31.75 30.062 1 95.62 380 LYS A C 1
ATOM 3084 O O . LYS A 1 380 ? 21.203 32.594 30.703 1 95.62 380 LYS A O 1
ATOM 3089 N N . LYS A 1 381 ? 21.094 31.188 28.938 1 96.56 381 LYS A N 1
ATOM 3090 C CA . LYS A 1 381 ? 22.438 31.5 28.469 1 96.56 381 LYS A CA 1
ATOM 3091 C C . LYS A 1 381 ? 22.422 32.656 27.484 1 96.56 381 LYS A C 1
ATOM 3093 O O . LYS A 1 381 ? 23.469 33.219 27.141 1 96.56 381 LYS A O 1
ATOM 3098 N N . THR A 1 382 ? 21.297 33.031 27.016 1 97.56 382 THR A N 1
ATOM 3099 C CA . THR A 1 382 ? 21.172 34.094 26.016 1 97.56 382 THR A CA 1
ATOM 3100 C C . THR A 1 382 ? 21.609 35.438 26.625 1 97.56 382 THR A C 1
ATOM 3102 O O . THR A 1 382 ? 21.141 35.812 27.703 1 97.56 382 THR A O 1
ATOM 3105 N N . PRO A 1 383 ? 22.438 36.188 25.922 1 96.88 383 PRO A N 1
ATOM 3106 C CA . PRO A 1 383 ? 22.859 37.5 26.438 1 96.88 383 PRO A CA 1
ATOM 3107 C C . PRO A 1 383 ? 21.688 38.469 26.625 1 96.88 383 PRO A C 1
ATOM 3109 O O . PRO A 1 383 ? 20.766 38.469 25.812 1 96.88 383 PRO A O 1
ATOM 3112 N N . GLN A 1 384 ? 21.781 39.25 27.734 1 96.38 384 GLN A N 1
ATOM 3113 C CA . GLN A 1 384 ? 20.734 40.219 28.047 1 96.38 384 GLN A CA 1
ATOM 3114 C C . GLN A 1 384 ? 20.578 41.25 26.938 1 96.38 384 GLN A C 1
ATOM 3116 O O . GLN A 1 384 ? 19.469 41.688 26.656 1 96.38 384 GLN A O 1
ATOM 3121 N N . LYS A 1 385 ? 21.672 41.531 26.312 1 96.31 385 LYS A N 1
ATOM 3122 C CA . LYS A 1 385 ? 21.656 42.531 25.234 1 96.31 385 LYS A CA 1
ATOM 3123 C C . LYS A 1 385 ? 20.797 42.062 24.062 1 96.31 385 LYS A C 1
ATOM 3125 O O . LYS A 1 385 ? 20.156 42.875 23.391 1 96.31 385 LYS A O 1
ATOM 3130 N N . PHE A 1 386 ? 20.906 40.812 23.75 1 97.19 386 PHE A N 1
ATOM 3131 C CA . PHE A 1 386 ? 20.109 40.25 22.656 1 97.19 386 PHE A CA 1
ATOM 3132 C C . PHE A 1 386 ? 18.625 40.344 22.969 1 97.19 386 PHE A C 1
ATOM 3134 O O . PHE A 1 386 ? 17.828 40.75 22.109 1 97.19 386 PHE A O 1
ATOM 3141 N N . LEU A 1 387 ? 18.172 39.938 24.188 1 97.75 387 LEU A N 1
ATOM 3142 C CA . LEU A 1 387 ? 16.781 40.031 24.609 1 97.75 387 LEU A CA 1
ATOM 3143 C C . LEU A 1 387 ? 16.297 41.469 24.562 1 97.75 387 LEU A C 1
ATOM 3145 O O . LEU A 1 387 ? 15.195 41.75 24.062 1 97.75 387 LEU A O 1
ATOM 3149 N N . LYS A 1 388 ? 17.047 42.375 25.062 1 96.5 388 LYS A N 1
ATOM 3150 C CA . LYS A 1 388 ? 16.672 43.781 25.078 1 96.5 388 LYS A CA 1
ATOM 3151 C C . LYS A 1 388 ? 16.516 44.344 23.672 1 96.5 388 LYS A C 1
ATOM 3153 O O . LYS A 1 388 ? 15.641 45.188 23.406 1 96.5 388 LYS A O 1
ATOM 3158 N N . LYS A 1 389 ? 17.469 43.938 22.781 1 96.69 389 LYS A N 1
ATOM 3159 C CA . LYS A 1 389 ? 17.344 44.344 21.391 1 96.69 389 LYS A CA 1
ATOM 3160 C C . LYS A 1 389 ? 16.016 43.875 20.797 1 96.69 389 LYS A C 1
ATOM 3162 O O . LYS A 1 389 ? 15.328 44.625 20.109 1 96.69 389 LYS A O 1
ATOM 3167 N N . ALA A 1 390 ? 15.688 42.656 21.031 1 97.06 390 ALA A N 1
ATOM 3168 C CA . ALA A 1 390 ? 14.43 42.125 20.547 1 97.06 390 ALA A CA 1
ATOM 3169 C C . ALA A 1 390 ? 13.234 42.906 21.094 1 97.06 390 ALA A C 1
ATOM 3171 O O . ALA A 1 390 ? 12.312 43.25 20.359 1 97.06 390 ALA A O 1
ATOM 3172 N N . LEU A 1 391 ? 13.266 43.188 22.391 1 96 391 LEU A N 1
ATOM 3173 C CA . LEU A 1 391 ? 12.164 43.875 23.062 1 96 391 LEU A CA 1
ATOM 3174 C C . LEU A 1 391 ? 12.062 45.344 22.594 1 96 391 LEU A C 1
ATOM 3176 O O . LEU A 1 391 ? 10.969 45.906 22.562 1 96 391 LEU A O 1
ATOM 3180 N N . SER A 1 392 ? 13.188 45.906 22.234 1 95.44 392 SER A N 1
ATOM 3181 C CA . SER A 1 392 ? 13.156 47.25 21.688 1 95.44 392 SER A CA 1
ATOM 3182 C C . SER A 1 392 ? 12.398 47.312 20.359 1 95.44 392 SER A C 1
ATOM 3184 O O . SER A 1 392 ? 11.812 48.312 20.016 1 95.44 392 SER A O 1
ATOM 3186 N N . ILE A 1 393 ? 12.492 46.25 19.656 1 93.94 393 ILE A N 1
ATOM 3187 C CA . ILE A 1 393 ? 11.734 46.125 18.406 1 93.94 393 ILE A CA 1
ATOM 3188 C C . ILE A 1 393 ? 10.258 45.906 18.719 1 93.94 393 ILE A C 1
ATOM 3190 O O . ILE A 1 393 ? 9.383 46.5 18.109 1 93.94 393 ILE A O 1
ATOM 3194 N N . VAL A 1 394 ? 9.961 45.031 19.719 1 92.44 394 VAL A N 1
ATOM 3195 C CA . VAL A 1 394 ? 8.594 44.75 20.141 1 92.44 394 VAL A CA 1
ATOM 3196 C C . VAL A 1 394 ? 7.879 46.031 20.547 1 92.44 394 VAL A C 1
ATOM 3198 O O . VAL A 1 394 ? 6.707 46.219 20.203 1 92.44 394 VAL A O 1
ATOM 3201 N N . ARG A 1 395 ? 8.539 46.844 21.219 1 90 395 ARG A N 1
ATOM 3202 C CA . ARG A 1 395 ? 7.973 48.062 21.766 1 90 395 ARG A CA 1
ATOM 3203 C C . ARG A 1 395 ? 7.488 49 20.656 1 90 395 ARG A C 1
ATOM 3205 O O . ARG A 1 395 ? 6.609 49.844 20.891 1 90 395 ARG A O 1
ATOM 3212 N N . LYS A 1 396 ? 8.07 48.781 19.469 1 88.31 396 LYS A N 1
ATOM 3213 C CA . LYS A 1 396 ? 7.703 49.656 18.359 1 88.31 396 LYS A CA 1
ATOM 3214 C C . LYS A 1 396 ? 6.328 49.281 17.797 1 88.31 396 LYS A C 1
ATOM 3216 O O . LYS A 1 396 ? 5.734 50.062 17.047 1 88.31 396 LYS A O 1
ATOM 3221 N N . GLY A 1 397 ? 5.863 48.125 18.203 1 80.06 397 GLY A N 1
ATOM 3222 C CA . GLY A 1 397 ? 4.477 47.781 17.953 1 80.06 397 GLY A CA 1
ATOM 3223 C C . GLY A 1 397 ? 4.254 47.219 16.562 1 80.06 397 GLY A C 1
ATOM 3224 O O . GLY A 1 397 ? 3.16 47.312 16 1 80.06 397 GLY A O 1
ATOM 3225 N N . TRP A 1 398 ? 5.262 46.688 15.945 1 80.25 398 TRP A N 1
ATOM 3226 C CA . TRP A 1 398 ? 5.047 46.125 14.617 1 80.25 398 TRP A CA 1
ATOM 3227 C C . TRP A 1 398 ? 4.738 44.625 14.703 1 80.25 398 TRP A C 1
ATOM 3229 O O . TRP A 1 398 ? 4.758 43.938 13.688 1 80.25 398 TRP A O 1
ATOM 3239 N N . GLY A 1 399 ? 4.496 44.125 15.875 1 79.38 399 GLY A N 1
ATOM 3240 C CA . GLY A 1 399 ? 3.939 42.812 16.047 1 79.38 399 GLY A CA 1
ATOM 3241 C C . GLY A 1 399 ? 4.988 41.719 16 1 79.38 399 GLY A C 1
ATOM 3242 O O . GLY A 1 399 ? 4.652 40.531 15.938 1 79.38 399 GLY A O 1
ATOM 3243 N N . GLN A 1 400 ? 6.238 41.812 15.898 1 87.69 400 GLN A N 1
ATOM 3244 C CA . GLN A 1 400 ? 7.336 40.875 15.906 1 87.69 400 GLN A CA 1
ATOM 3245 C C . GLN A 1 400 ? 8.531 41.406 16.688 1 87.69 400 GLN A C 1
ATOM 3247 O O . GLN A 1 400 ? 8.68 42.594 16.859 1 87.69 400 GLN A O 1
ATOM 3252 N N . PRO A 1 401 ? 9.367 40.531 17.031 1 92.62 401 PRO A N 1
ATOM 3253 C CA . PRO A 1 401 ? 9.305 39.062 17.094 1 92.62 401 PRO A CA 1
ATOM 3254 C C . PRO A 1 401 ? 8.555 38.562 18.328 1 92.62 401 PRO A C 1
ATOM 3256 O O . PRO A 1 401 ? 8.391 39.281 19.297 1 92.62 401 PRO A O 1
ATOM 3259 N N . SER A 1 402 ? 8.094 37.375 18.297 1 93.62 402 SER A N 1
ATOM 3260 C CA . SER A 1 402 ? 7.621 36.688 19.5 1 93.62 402 SER A CA 1
ATOM 3261 C C . SER A 1 402 ? 8.781 36.062 20.281 1 93.62 402 SER A C 1
ATOM 3263 O O . SER A 1 402 ? 9.906 36 19.797 1 93.62 402 SER A O 1
ATOM 3265 N N . LEU A 1 403 ? 8.547 35.719 21.531 1 97 403 LEU A N 1
ATOM 3266 C CA . LEU A 1 403 ? 9.617 35.25 22.406 1 97 403 LEU A CA 1
ATOM 3267 C C . LEU A 1 403 ? 9.336 33.812 22.875 1 97 403 LEU A C 1
ATOM 3269 O O . LEU A 1 403 ? 8.242 33.531 23.359 1 97 403 LEU A O 1
ATOM 3273 N N . PHE A 1 404 ? 10.312 32.938 22.719 1 98 404 PHE A N 1
ATOM 3274 C CA . PHE A 1 404 ? 10.188 31.547 23.125 1 98 404 PHE A CA 1
ATOM 3275 C C . PHE A 1 404 ? 11.242 31.188 24.172 1 98 404 PHE A C 1
ATOM 3277 O O . PHE A 1 404 ? 12.375 31.672 24.109 1 98 404 PHE A O 1
ATOM 3284 N N . ASN A 1 405 ? 10.852 30.375 25.078 1 98.38 405 ASN A N 1
ATOM 3285 C CA . ASN A 1 405 ? 11.742 29.797 26.094 1 98.38 405 ASN A CA 1
ATOM 3286 C C . ASN A 1 405 ? 12.477 28.578 25.562 1 98.38 405 ASN A C 1
ATOM 3288 O O . ASN A 1 405 ? 11.961 27.453 25.641 1 98.38 405 ASN A O 1
ATOM 3292 N N . THR A 1 406 ? 13.742 28.781 25.203 1 97.69 406 THR A N 1
ATOM 3293 C CA . THR A 1 406 ? 14.539 27.703 24.609 1 97.69 406 THR A CA 1
ATOM 3294 C C . THR A 1 406 ? 14.688 26.547 25.578 1 97.69 406 THR A C 1
ATOM 3296 O O . THR A 1 406 ? 14.648 25.375 25.172 1 97.69 406 THR A O 1
ATOM 3299 N N . ASP A 1 407 ? 14.891 26.812 26.766 1 97.81 407 ASP A N 1
ATOM 3300 C CA . ASP A 1 407 ? 15.086 25.766 27.75 1 97.81 407 ASP A CA 1
ATOM 3301 C C . ASP A 1 407 ? 13.836 24.906 27.891 1 97.81 407 ASP A C 1
ATOM 3303 O O . ASP A 1 407 ? 13.93 23.672 28 1 97.81 407 ASP A O 1
ATOM 3307 N N . ALA A 1 408 ? 12.711 25.5 27.875 1 97.88 408 ALA A N 1
ATOM 3308 C CA . ALA A 1 408 ? 11.445 24.766 27.922 1 97.88 408 ALA A CA 1
ATOM 3309 C C . ALA A 1 408 ? 11.234 23.953 26.641 1 97.88 408 ALA A C 1
ATOM 3311 O O . ALA A 1 408 ? 10.805 22.797 26.688 1 97.88 408 ALA A O 1
ATOM 3312 N N . VAL A 1 409 ? 11.523 24.531 25.516 1 98.06 409 VAL A N 1
ATOM 3313 C CA . VAL A 1 409 ? 11.375 23.906 24.219 1 98.06 409 VAL A CA 1
ATOM 3314 C C . VAL A 1 409 ? 12.211 22.625 24.172 1 98.06 409 VAL A C 1
ATOM 3316 O O . VAL A 1 409 ? 11.734 21.578 23.703 1 98.06 409 VAL A O 1
ATOM 3319 N N . ILE A 1 410 ? 13.438 22.688 24.641 1 98 410 ILE A N 1
ATOM 3320 C CA . ILE A 1 410 ? 14.336 21.547 24.656 1 98 410 ILE A CA 1
ATOM 3321 C C . ILE A 1 410 ? 13.773 20.453 25.578 1 98 410 ILE A C 1
ATOM 3323 O O . ILE A 1 410 ? 13.742 19.281 25.203 1 98 410 ILE A O 1
ATOM 3327 N N . GLN A 1 411 ? 13.281 20.844 26.734 1 97.19 411 GLN A N 1
ATOM 3328 C CA . GLN A 1 411 ? 12.734 19.891 27.688 1 97.19 411 GLN A CA 1
ATOM 3329 C C . GLN A 1 411 ? 11.477 19.219 27.141 1 97.19 411 GLN A C 1
ATOM 3331 O O . GLN A 1 411 ? 11.25 18.031 27.375 1 97.19 411 GLN A O 1
ATOM 3336 N N . GLU A 1 412 ? 10.703 19.969 26.5 1 98 412 GLU A N 1
ATOM 3337 C CA . GLU A 1 412 ? 9.516 19.422 25.859 1 98 412 GLU A CA 1
ATOM 3338 C C . GLU A 1 412 ? 9.883 18.312 24.859 1 98 412 GLU A C 1
ATOM 3340 O O . GLU A 1 412 ? 9.234 17.266 24.828 1 98 412 GLU A O 1
ATOM 3345 N N . MET A 1 413 ? 10.922 18.484 24.094 1 97.69 413 MET A N 1
ATOM 3346 C CA . MET A 1 413 ? 11.359 17.516 23.109 1 97.69 413 MET A CA 1
ATOM 3347 C C . MET A 1 413 ? 11.977 16.297 23.781 1 97.69 413 MET A C 1
ATOM 3349 O O . MET A 1 413 ? 11.766 15.156 23.344 1 97.69 413 MET A O 1
ATOM 3353 N N . LEU A 1 414 ? 12.758 16.547 24.875 1 96.94 414 LEU A N 1
ATOM 3354 C CA . LEU A 1 414 ? 13.328 15.438 25.625 1 96.94 414 LEU A CA 1
ATOM 3355 C C . LEU A 1 414 ? 12.234 14.562 26.219 1 96.94 414 LEU A C 1
ATOM 3357 O O . LEU A 1 414 ? 12.328 13.336 26.188 1 96.94 414 LEU A O 1
ATOM 3361 N N . ASN A 1 415 ? 11.195 15.234 26.719 1 95.06 415 ASN A N 1
ATOM 3362 C CA . ASN A 1 415 ? 10.062 14.508 27.281 1 95.06 415 ASN A CA 1
ATOM 3363 C C . ASN A 1 415 ? 9.352 13.672 26.219 1 95.06 415 ASN A C 1
ATOM 3365 O O . ASN A 1 415 ? 8.773 12.625 26.547 1 95.06 415 ASN A O 1
ATOM 3369 N N . ALA A 1 416 ? 9.422 14.117 25.031 1 95.19 416 ALA A N 1
ATOM 3370 C CA . ALA A 1 416 ? 8.812 13.391 23.922 1 95.19 416 ALA A CA 1
ATOM 3371 C C . ALA A 1 416 ? 9.75 12.312 23.391 1 95.19 416 ALA A C 1
ATOM 3373 O O . ALA A 1 416 ? 9.469 11.672 22.375 1 95.19 416 ALA A O 1
ATOM 3374 N N . GLY A 1 417 ? 10.922 12.133 23.953 1 95.44 417 GLY A N 1
ATOM 3375 C CA . GLY A 1 417 ? 11.805 11.016 23.641 1 95.44 417 GLY A CA 1
ATOM 3376 C C . GLY A 1 417 ? 12.875 11.375 22.625 1 95.44 417 GLY A C 1
ATOM 3377 O O . GLY A 1 417 ? 13.523 10.484 22.078 1 95.44 417 GLY A O 1
ATOM 3378 N N . LYS A 1 418 ? 13.188 12.586 22.438 1 97.19 418 LYS A N 1
ATOM 3379 C CA . LYS A 1 418 ? 14.156 12.984 21.406 1 97.19 418 LYS A CA 1
ATOM 3380 C C . LYS A 1 418 ? 15.555 13.133 22.016 1 97.19 418 LYS A C 1
ATOM 3382 O O . LYS A 1 418 ? 15.703 13.383 23.203 1 97.19 418 LYS A O 1
ATOM 3387 N N . ASP A 1 419 ? 16.562 13.016 21.156 1 96.62 419 ASP A N 1
ATOM 3388 C CA . ASP A 1 419 ? 17.953 13.156 21.562 1 96.62 419 ASP A CA 1
ATOM 3389 C C . ASP A 1 419 ? 18.281 14.602 21.922 1 96.62 419 ASP A C 1
ATOM 3391 O O . ASP A 1 419 ? 17.75 15.531 21.312 1 96.62 419 ASP A O 1
ATOM 3395 N N . ILE A 1 420 ? 19.172 14.82 22.844 1 97.69 420 ILE A N 1
ATOM 3396 C CA . ILE A 1 420 ? 19.5 16.141 23.391 1 97.69 420 ILE A CA 1
ATOM 3397 C C . ILE A 1 420 ? 20.062 17.031 22.297 1 97.69 420 ILE A C 1
ATOM 3399 O O . ILE A 1 420 ? 19.797 18.234 22.25 1 97.69 420 ILE A O 1
ATOM 3403 N N . VAL A 1 421 ? 20.875 16.391 21.422 1 97.62 421 VAL A N 1
ATOM 3404 C CA . VAL A 1 421 ? 21.484 17.188 20.359 1 97.62 421 VAL A CA 1
ATOM 3405 C C . VAL A 1 421 ? 20.406 17.625 19.359 1 97.62 421 VAL A C 1
ATOM 3407 O O . VAL A 1 421 ? 20.391 18.797 18.938 1 97.62 421 VAL A O 1
ATOM 3410 N N . ASP A 1 422 ? 19.531 16.719 19.047 1 97.5 422 ASP A N 1
ATOM 3411 C CA . ASP A 1 422 ? 18.422 17.047 18.156 1 97.5 422 ASP A CA 1
ATOM 3412 C C . ASP A 1 422 ? 17.516 18.109 18.781 1 97.5 422 ASP A C 1
ATOM 3414 O O . ASP A 1 422 ? 17.031 19 18.094 1 97.5 422 ASP A O 1
ATOM 3418 N N . ALA A 1 423 ? 17.297 18.016 20.062 1 97.94 423 ALA A N 1
ATOM 3419 C CA . ALA A 1 423 ? 16.453 18.984 20.781 1 97.94 423 ALA A CA 1
ATOM 3420 C C . ALA A 1 423 ? 17.094 20.375 20.781 1 97.94 423 ALA A C 1
ATOM 3422 O O . ALA A 1 423 ? 16.422 21.375 20.547 1 97.94 423 ALA A O 1
ATOM 3423 N N . ARG A 1 424 ? 18.375 20.438 21.016 1 98 424 ARG A N 1
ATOM 3424 C CA . ARG A 1 424 ? 19.094 21.703 21.047 1 98 424 ARG A CA 1
ATOM 3425 C C . ARG A 1 424 ? 19.094 22.375 19.672 1 98 424 ARG A C 1
ATOM 3427 O O . ARG A 1 424 ? 19.047 23.594 19.562 1 98 424 ARG A O 1
ATOM 3434 N N . CYS A 1 425 ? 19.094 21.562 18.641 1 97.12 425 CYS A N 1
ATOM 3435 C CA . CYS A 1 425 ? 19.125 22.062 17.266 1 97.12 425 CYS A CA 1
ATOM 3436 C C . CYS A 1 425 ? 17.719 22.25 16.719 1 97.12 425 CYS A C 1
ATOM 3438 O O . CYS A 1 425 ? 17.547 22.625 15.555 1 97.12 425 CYS A O 1
ATOM 3440 N N . GLY A 1 426 ? 16.75 22.016 17.578 1 96.56 426 GLY A N 1
ATOM 3441 C CA . GLY A 1 426 ? 15.367 22.234 17.188 1 96.56 426 GLY A CA 1
ATOM 3442 C C . GLY A 1 426 ? 14.875 23.625 17.484 1 96.56 426 GLY A C 1
ATOM 3443 O O . GLY A 1 426 ? 15.648 24.578 17.469 1 96.56 426 GLY A O 1
ATOM 3444 N N . GLY A 1 427 ? 13.578 23.75 17.672 1 96.12 427 GLY A N 1
ATOM 3445 C CA . GLY A 1 427 ? 12.914 25.031 17.938 1 96.12 427 GLY A CA 1
ATOM 3446 C C . GLY A 1 427 ? 11.414 24.969 17.75 1 96.12 427 GLY A C 1
ATOM 3447 O O . GLY A 1 427 ? 10.766 24 18.172 1 96.12 427 GLY A O 1
ATOM 3448 N N . THR A 1 428 ? 10.906 26.062 17.203 1 94.12 428 THR A N 1
ATOM 3449 C CA . THR A 1 428 ? 9.453 26.141 17.062 1 94.12 428 THR A CA 1
ATOM 3450 C C . THR A 1 428 ? 9.07 26.484 15.633 1 94.12 428 THR A C 1
ATOM 3452 O O . THR A 1 428 ? 9.836 27.125 14.914 1 94.12 428 THR A O 1
ATOM 3455 N N . SER A 1 429 ? 7.938 25.969 15.219 1 91.19 429 SER A N 1
ATOM 3456 C CA . SER A 1 429 ? 7.438 26.188 13.859 1 91.19 429 SER A CA 1
ATOM 3457 C C . SER A 1 429 ? 6.004 26.703 13.875 1 91.19 429 SER A C 1
ATOM 3459 O O . SER A 1 429 ? 5.266 26.484 14.836 1 91.19 429 SER A O 1
ATOM 3461 N N . GLY A 1 430 ? 5.746 27.375 12.781 1 85.81 430 GLY A N 1
ATOM 3462 C CA . GLY A 1 430 ? 4.391 27.891 12.688 1 85.81 430 GLY A CA 1
ATOM 3463 C C . GLY A 1 430 ? 4.082 28.922 13.75 1 85.81 430 GLY A C 1
ATOM 3464 O O . GLY A 1 430 ? 4.758 29.953 13.836 1 85.81 430 GLY A O 1
ATOM 3465 N N . CYS A 1 431 ? 3.209 28.531 14.641 1 84.81 431 CYS A N 1
ATOM 3466 C CA . CYS A 1 431 ? 2.814 29.438 15.703 1 84.81 431 CYS A CA 1
ATOM 3467 C C . CYS A 1 431 ? 3.701 29.266 16.938 1 84.81 431 CYS A C 1
ATOM 3469 O O . CYS A 1 431 ? 4.418 30.188 17.328 1 84.81 431 CYS A O 1
ATOM 3471 N N . ILE A 1 432 ? 3.686 28.094 17.453 1 91.81 432 ILE A N 1
ATOM 3472 C CA . ILE A 1 432 ? 4.426 27.922 18.703 1 91.81 432 ILE A CA 1
ATOM 3473 C C . ILE A 1 432 ? 4.902 26.484 18.828 1 91.81 432 ILE A C 1
ATOM 3475 O O . ILE A 1 432 ? 5.477 26.094 19.844 1 91.81 432 ILE A O 1
ATOM 3479 N N . GLU A 1 433 ? 4.715 25.641 17.859 1 92.94 433 GLU A N 1
ATOM 3480 C CA . GLU A 1 433 ? 4.855 24.188 18 1 92.94 433 GLU A CA 1
ATOM 3481 C C . GLU A 1 433 ? 6.324 23.781 18 1 92.94 433 GLU A C 1
ATOM 3483 O O . GLU A 1 433 ? 7.098 24.203 17.141 1 92.94 433 GLU A O 1
ATOM 3488 N N . THR A 1 434 ? 6.66 22.875 18.844 1 95.12 434 THR A N 1
ATOM 3489 C CA . THR A 1 434 ? 8.039 22.469 19.047 1 95.12 434 THR A CA 1
ATOM 3490 C C . THR A 1 434 ? 8.375 21.25 18.188 1 95.12 434 THR A C 1
ATOM 3492 O O . THR A 1 434 ? 7.551 20.344 18.031 1 95.12 434 THR A O 1
ATOM 3495 N N . GLY A 1 435 ? 9.602 21.281 17.656 1 95 435 GLY A N 1
ATOM 3496 C CA . GLY A 1 435 ? 10.055 20.125 16.906 1 95 435 GLY A CA 1
ATOM 3497 C C . GLY A 1 435 ? 11.547 20.109 16.672 1 95 435 GLY A C 1
ATOM 3498 O O . GLY A 1 435 ? 12.219 21.125 16.828 1 95 435 GLY A O 1
ATOM 3499 N N . ALA A 1 436 ? 12.078 18.891 16.328 1 97 436 ALA A N 1
ATOM 3500 C CA . ALA A 1 436 ? 13.469 18.703 15.953 1 97 436 ALA A CA 1
ATOM 3501 C C . ALA A 1 436 ? 13.68 19 14.469 1 97 436 ALA A C 1
ATOM 3503 O O . ALA A 1 436 ? 13.211 18.25 13.609 1 97 436 ALA A O 1
ATOM 3504 N N . PHE A 1 437 ? 14.422 20 14.203 1 96.62 437 PHE A N 1
ATOM 3505 C CA . PHE A 1 437 ? 14.508 20.516 12.836 1 96.62 437 PHE A CA 1
ATOM 3506 C C . PHE A 1 437 ? 15.25 19.531 11.938 1 96.62 437 PHE A C 1
ATOM 3508 O O . PHE A 1 437 ? 16.328 19.047 12.297 1 96.62 437 PHE A O 1
ATOM 3515 N N . GLY A 1 438 ? 14.68 19.203 10.82 1 96.25 438 GLY A N 1
ATOM 3516 C CA . GLY A 1 438 ? 15.266 18.328 9.812 1 96.25 438 GLY A CA 1
ATOM 3517 C C . GLY A 1 438 ? 15.203 16.859 10.188 1 96.25 438 GLY A C 1
ATOM 3518 O O . GLY A 1 438 ? 15.75 16.016 9.484 1 96.25 438 GLY A O 1
ATOM 3519 N N . LYS A 1 439 ? 14.57 16.547 11.344 1 97.06 439 LYS A N 1
ATOM 3520 C CA . LYS A 1 439 ? 14.586 15.18 11.844 1 97.06 439 LYS A CA 1
ATOM 3521 C C . LYS A 1 439 ? 13.18 14.711 12.203 1 97.06 439 LYS A C 1
ATOM 3523 O O . LYS A 1 439 ? 12.969 13.523 12.477 1 97.06 439 LYS A O 1
ATOM 3528 N N . GLU A 1 440 ? 12.18 15.633 12.102 1 96 440 GLU A N 1
ATOM 3529 C CA . GLU A 1 440 ? 10.883 15.273 12.68 1 96 440 GLU A CA 1
ATOM 3530 C C . GLU A 1 440 ? 9.742 15.68 11.75 1 96 440 GLU A C 1
ATOM 3532 O O . GLU A 1 440 ? 9.789 16.734 11.109 1 96 440 GLU A O 1
ATOM 3537 N N . ALA A 1 441 ? 8.789 14.773 11.672 1 95.06 441 ALA A N 1
ATOM 3538 C CA . ALA A 1 441 ? 7.441 15.125 11.234 1 95.06 441 ALA A CA 1
ATOM 3539 C C . ALA A 1 441 ? 6.527 15.391 12.422 1 95.06 441 ALA A C 1
ATOM 3541 O O . ALA A 1 441 ? 6.113 14.453 13.117 1 95.06 441 ALA A O 1
ATOM 3542 N N . PHE A 1 442 ? 6.273 16.562 12.773 1 93.25 442 PHE A N 1
ATOM 3543 C CA . PHE A 1 442 ? 5.395 16.875 13.891 1 93.25 442 PHE A CA 1
ATOM 3544 C C . PHE A 1 442 ? 4.133 17.594 13.414 1 93.25 442 PHE A C 1
ATOM 3546 O O . PHE A 1 442 ? 3.986 18.797 13.594 1 93.25 442 PHE A O 1
ATOM 3553 N N . ILE A 1 443 ? 3.205 16.859 12.992 1 94.31 443 ILE A N 1
ATOM 3554 C CA . ILE A 1 443 ? 2.045 17.234 12.188 1 94.31 443 ILE A CA 1
ATOM 3555 C C . ILE A 1 443 ? 0.92 17.719 13.094 1 94.31 443 ILE A C 1
ATOM 3557 O O . ILE A 1 443 ? 0.649 17.109 14.133 1 94.31 443 ILE A O 1
ATOM 3561 N N . LEU A 1 444 ? 0.307 18.781 12.703 1 94.25 444 LEU A N 1
ATOM 3562 C CA . LEU A 1 444 ? -0.878 19.297 13.383 1 94.25 444 LEU A CA 1
ATOM 3563 C C . LEU A 1 444 ? -2.15 18.812 12.695 1 94.25 444 LEU A C 1
ATOM 3565 O O . LEU A 1 444 ? -2.24 18.812 11.469 1 94.25 444 LEU A O 1
ATOM 3569 N N . THR A 1 445 ? -3.129 18.453 13.438 1 94.56 445 THR A N 1
ATOM 3570 C CA . THR A 1 445 ? -4.285 17.828 12.812 1 94.56 445 THR A CA 1
ATOM 3571 C C . THR A 1 445 ? -5.523 18.703 12.945 1 94.56 445 THR A C 1
ATOM 3573 O O . THR A 1 445 ? -6.527 18.484 12.266 1 94.56 445 THR A O 1
ATOM 3576 N N . GLY A 1 446 ? -5.445 19.688 13.82 1 93.75 446 GLY A N 1
ATOM 3577 C CA . GLY A 1 446 ? -6.594 20.562 14.016 1 93.75 446 GLY A CA 1
ATOM 3578 C C . GLY A 1 446 ? -6.824 20.938 15.469 1 93.75 446 GLY A C 1
ATOM 3579 O O . GLY A 1 446 ? -6.113 20.453 16.359 1 93.75 446 GLY A O 1
ATOM 3580 N N . TYR A 1 447 ? -7.82 21.766 15.648 1 96.56 447 TYR A N 1
ATOM 3581 C CA . TYR A 1 447 ? -8.125 22.312 16.969 1 96.56 447 TYR A CA 1
ATOM 3582 C C . TYR A 1 447 ? -9.234 21.516 17.641 1 96.56 447 TYR A C 1
ATOM 3584 O O . TYR A 1 447 ? -10.039 20.875 16.969 1 96.56 447 TYR A O 1
ATOM 3592 N N . PHE A 1 448 ? -9.227 21.453 18.938 1 98.06 448 PHE A N 1
ATOM 3593 C CA . PHE A 1 448 ? -10.227 20.797 19.766 1 98.06 448 PHE A CA 1
ATOM 3594 C C . PHE A 1 448 ? -10.906 21.781 20.703 1 98.06 448 PHE A C 1
ATOM 3596 O O . PHE A 1 448 ? -10.234 22.469 21.484 1 98.06 448 PHE A O 1
ATOM 3603 N N . ASN A 1 449 ? -12.203 21.922 20.594 1 98.19 449 ASN A N 1
ATOM 3604 C CA . ASN A 1 449 ? -13.016 22.891 21.328 1 98.19 449 ASN A CA 1
ATOM 3605 C C . ASN A 1 449 ? -13.344 22.406 22.734 1 98.19 449 ASN A C 1
ATOM 3607 O O . ASN A 1 449 ? -14.461 21.938 22.984 1 98.19 449 ASN A O 1
ATOM 3611 N N . ILE A 1 450 ? -12.531 22.688 23.672 1 98.5 450 ILE A N 1
ATOM 3612 C CA . ILE A 1 450 ? -12.656 22.125 25.016 1 98.5 450 ILE A CA 1
ATOM 3613 C C . ILE A 1 450 ? -13.898 22.672 25.703 1 98.5 450 ILE A C 1
ATOM 3615 O O . ILE A 1 450 ? -14.672 21.922 26.312 1 98.5 450 ILE A O 1
ATOM 3619 N N . PRO A 1 451 ? -14.25 24.016 25.609 1 98.31 451 PRO A N 1
ATOM 3620 C CA . PRO A 1 451 ? -15.453 24.547 26.25 1 98.31 451 PRO A CA 1
ATOM 3621 C C . PRO A 1 451 ? -16.734 23.922 25.688 1 98.31 451 PRO A C 1
ATOM 3623 O O . PRO A 1 451 ? -17.719 23.781 26.422 1 98.31 451 PRO A O 1
ATOM 3626 N N . LYS A 1 452 ? -16.75 23.578 24.438 1 98.5 452 LYS A N 1
ATOM 3627 C CA . LYS A 1 452 ? -17.922 22.969 23.828 1 98.5 452 LYS A CA 1
ATOM 3628 C C . LYS A 1 452 ? -18.219 21.609 24.469 1 98.5 452 LYS A C 1
ATOM 3630 O O . LYS A 1 452 ? -19.375 21.219 24.609 1 98.5 452 LYS A O 1
ATOM 3635 N N . VAL A 1 453 ? -17.219 20.875 24.859 1 98.62 453 VAL A N 1
ATOM 3636 C CA . VAL A 1 453 ? -17.391 19.609 25.562 1 98.62 453 VAL A CA 1
ATOM 3637 C C . VAL A 1 453 ? -18.172 19.844 26.859 1 98.62 453 VAL A C 1
ATOM 3639 O O . VAL A 1 453 ? -19.031 19.031 27.219 1 98.62 453 VAL A O 1
ATOM 3642 N N . LEU A 1 454 ? -17.859 20.922 27.562 1 98.69 454 LEU A N 1
ATOM 3643 C CA . LEU A 1 454 ? -18.609 21.266 28.766 1 98.69 454 LEU A CA 1
ATOM 3644 C C . LEU A 1 454 ? -20.062 21.578 28.438 1 98.69 454 LEU A C 1
ATOM 3646 O O . LEU A 1 454 ? -20.969 21.141 29.125 1 98.69 454 LEU A O 1
ATOM 3650 N N . GLU A 1 455 ? -20.25 22.375 27.375 1 98.62 455 GLU A N 1
ATOM 3651 C CA . GLU A 1 455 ? -21.609 22.703 26.953 1 98.62 455 GLU A CA 1
ATOM 3652 C C . GLU A 1 455 ? -22.438 21.438 26.719 1 98.62 455 GLU A C 1
ATOM 3654 O O . GLU A 1 455 ? -23.562 21.328 27.188 1 98.62 455 GLU A O 1
ATOM 3659 N N . ILE A 1 456 ? -21.844 20.484 26.047 1 98.56 456 ILE A N 1
ATOM 3660 C CA . ILE A 1 456 ? -22.516 19.234 25.734 1 98.56 456 ILE A CA 1
ATOM 3661 C C . ILE A 1 456 ? -22.75 18.422 27 1 98.56 456 ILE A C 1
ATOM 3663 O O . ILE A 1 456 ? -23.797 17.797 27.172 1 98.56 456 ILE A O 1
ATOM 3667 N N . THR A 1 457 ? -21.766 18.422 27.922 1 98.62 457 THR A N 1
ATOM 3668 C CA . THR A 1 457 ? -21.891 17.75 29.203 1 98.62 457 THR A CA 1
ATOM 3669 C C . THR A 1 457 ? -23.062 18.297 30 1 98.62 457 THR A C 1
ATOM 3671 O O . THR A 1 457 ? -23.844 17.547 30.578 1 98.62 457 THR A O 1
ATOM 3674 N N . LEU A 1 458 ? -23.25 19.625 29.984 1 98.56 458 LEU A N 1
ATOM 3675 C CA . LEU A 1 458 ? -24.297 20.297 30.734 1 98.56 458 LEU A CA 1
ATOM 3676 C C . LEU A 1 458 ? -25.656 20.094 30.078 1 98.56 458 LEU A C 1
ATOM 3678 O O . LEU A 1 458 ? -26.688 20.484 30.625 1 98.56 458 LEU A O 1
ATOM 3682 N N . ASN A 1 459 ? -25.656 19.516 28.953 1 98.25 459 ASN A N 1
ATOM 3683 C CA . ASN A 1 459 ? -26.891 19.188 28.234 1 98.25 459 ASN A CA 1
ATOM 3684 C C . ASN A 1 459 ? -27.016 17.688 28 1 98.25 459 ASN A C 1
ATOM 3686 O O . ASN A 1 459 ? -27.641 17.266 27.031 1 98.25 459 ASN A O 1
ATOM 3690 N N . ASN A 1 460 ? -26.359 16.906 28.766 1 98.12 460 ASN A N 1
ATOM 3691 C CA . ASN A 1 460 ? -26.453 15.453 28.812 1 98.12 460 ASN A CA 1
ATOM 3692 C C . ASN A 1 460 ? -26.25 14.828 27.438 1 98.12 460 ASN A C 1
ATOM 3694 O O . ASN A 1 460 ? -27.031 13.969 27.016 1 98.12 460 ASN A O 1
ATOM 3698 N N . GLY A 1 461 ? -25.234 15.469 26.703 1 98.19 461 GLY A N 1
ATOM 3699 C CA . GLY A 1 461 ? -24.797 14.859 25.453 1 98.19 461 GLY A CA 1
ATOM 3700 C C . GLY A 1 461 ? -25.359 15.547 24.234 1 98.19 461 GLY A C 1
ATOM 3701 O O . GLY A 1 461 ? -24.953 15.258 23.109 1 98.19 461 GLY A O 1
ATOM 3702 N N . VAL A 1 462 ? -26.219 16.469 24.391 1 98.19 462 VAL A N 1
ATOM 3703 C CA . VAL A 1 462 ? -26.875 17.141 23.266 1 98.19 462 VAL A CA 1
ATOM 3704 C C . VAL A 1 462 ? -26.203 18.5 23.016 1 98.19 462 VAL A C 1
ATOM 3706 O O . VAL A 1 462 ? -25.875 19.219 23.969 1 98.19 462 VAL A O 1
ATOM 3709 N N . ASP A 1 463 ? -25.875 18.812 21.828 1 98.12 463 ASP A N 1
ATOM 3710 C CA . ASP A 1 463 ? -25.453 20.156 21.438 1 98.12 463 ASP A CA 1
ATOM 3711 C C . ASP A 1 463 ? -26.641 21.109 21.359 1 98.12 463 ASP A C 1
ATOM 3713 O O . ASP A 1 463 ? -27.484 20.984 20.469 1 98.12 463 ASP A O 1
ATOM 3717 N N . PRO A 1 464 ? -26.672 22 22.234 1 97 464 PRO A N 1
ATOM 3718 C CA . PRO A 1 464 ? -27.859 22.859 22.234 1 97 464 PRO A CA 1
ATOM 3719 C C . PRO A 1 464 ? -27.922 23.781 21.031 1 97 464 PRO A C 1
ATOM 3721 O O . PRO A 1 464 ? -28.984 24.328 20.719 1 97 464 PRO A O 1
ATOM 3724 N N . MET A 1 465 ? -26.844 24.047 20.359 1 96.94 465 MET A N 1
ATOM 3725 C CA . MET A 1 465 ? -26.812 24.922 19.188 1 96.94 465 MET A CA 1
ATOM 3726 C C . MET A 1 465 ? -27.453 24.25 17.984 1 96.94 465 MET A C 1
ATOM 3728 O O . MET A 1 465 ? -28.219 24.875 17.25 1 96.94 465 MET A O 1
ATOM 3732 N N . SER A 1 466 ? -27.25 22.922 17.797 1 96.5 466 SER A N 1
ATOM 3733 C CA . SER A 1 466 ? -27.734 22.188 16.625 1 96.5 466 SER A CA 1
ATOM 3734 C C . SER A 1 466 ? -28.906 21.297 17 1 96.5 466 SER A C 1
ATOM 3736 O O . SER A 1 466 ? -29.672 20.875 16.125 1 96.5 466 SER A O 1
ATOM 3738 N N . GLY A 1 467 ? -29.047 20.922 18.219 1 97.19 467 GLY A N 1
ATOM 3739 C CA . GLY A 1 467 ? -30.062 19.984 18.656 1 97.19 467 GLY A CA 1
ATOM 3740 C C . GLY A 1 467 ? -29.641 18.531 18.484 1 97.19 467 GLY A C 1
ATOM 3741 O O . GLY A 1 467 ? -30.359 17.625 18.922 1 97.19 467 GLY A O 1
ATOM 3742 N N . LYS A 1 468 ? -28.469 18.25 17.969 1 97.62 468 LYS A N 1
ATOM 3743 C CA . LYS A 1 468 ? -28.016 16.891 17.703 1 97.62 468 LYS A CA 1
ATOM 3744 C C . LYS A 1 468 ? -27.406 16.25 18.938 1 97.62 468 LYS A C 1
ATOM 3746 O O . LYS A 1 468 ? -26.75 16.938 19.734 1 97.62 468 LYS A O 1
ATOM 3751 N N . LYS A 1 469 ? -27.641 14.969 19.094 1 98 469 LYS A N 1
ATOM 3752 C CA . LYS A 1 469 ? -26.969 14.195 20.141 1 98 469 LYS A CA 1
ATOM 3753 C C . LYS A 1 469 ? -25.562 13.789 19.703 1 98 469 LYS A C 1
ATOM 3755 O O . LYS A 1 469 ? -25.375 12.695 19.172 1 98 469 LYS A O 1
ATOM 3760 N N . LEU A 1 470 ? -24.547 14.547 20.031 1 98.19 470 LEU A N 1
ATOM 3761 C CA . LEU A 1 470 ? -23.172 14.305 19.625 1 98.19 470 LEU A CA 1
ATOM 3762 C C . LEU A 1 470 ? -22.406 13.516 20.688 1 98.19 470 LEU A C 1
ATOM 3764 O O . LEU A 1 470 ? -21.484 12.773 20.375 1 98.19 470 LEU A O 1
ATOM 3768 N N . GLY A 1 471 ? -22.797 13.766 21.953 1 98.44 471 GLY A N 1
ATOM 3769 C CA . GLY A 1 471 ? -22.047 13.188 23.062 1 98.44 471 GLY A CA 1
ATOM 3770 C C . GLY A 1 471 ? -22.781 12.031 23.734 1 98.44 471 GLY A C 1
ATOM 3771 O O . GLY A 1 471 ? -23.734 11.484 23.172 1 98.44 471 GLY A O 1
ATOM 3772 N N . LEU A 1 472 ? -22.266 11.586 24.875 1 98.25 472 LEU A N 1
ATOM 3773 C CA . LEU A 1 472 ? -22.797 10.492 25.688 1 98.25 472 LEU A CA 1
ATOM 3774 C C . LEU A 1 472 ? -23.859 11 26.641 1 98.25 472 LEU A C 1
ATOM 3776 O O . LEU A 1 472 ? -23.906 12.188 26.969 1 98.25 472 LEU A O 1
ATOM 3780 N N . GLU A 1 473 ? -24.719 10.133 27.047 1 98.31 473 GLU A N 1
ATOM 3781 C CA . GLU A 1 473 ? -25.578 10.422 28.188 1 98.31 473 GLU A CA 1
ATOM 3782 C C . GLU A 1 473 ? -24.828 10.195 29.5 1 98.31 473 GLU A C 1
ATOM 3784 O O . GLU A 1 473 ? -24.734 9.062 29.984 1 98.31 473 GLU A O 1
ATOM 3789 N N . THR A 1 474 ? -24.453 11.344 30.062 1 97.75 474 THR A N 1
ATOM 3790 C CA . THR A 1 474 ? -23.641 11.234 31.266 1 97.75 474 THR A CA 1
ATOM 3791 C C . THR A 1 474 ? -24.406 11.695 32.5 1 97.75 474 THR A C 1
ATOM 3793 O O . THR A 1 474 ? -23.844 11.82 33.594 1 97.75 474 THR A O 1
ATOM 3796 N N . GLY A 1 475 ? -25.719 12.047 32.344 1 96.69 475 GLY A N 1
ATOM 3797 C CA . GLY A 1 475 ? -26.578 12.461 33.438 1 96.69 475 GLY A CA 1
ATOM 3798 C C . GLY A 1 475 ? -27.031 13.898 33.344 1 96.69 475 GLY A C 1
ATOM 3799 O O . GLY A 1 475 ? -26.312 14.75 32.812 1 96.69 475 GLY A O 1
ATOM 3800 N N . HIS A 1 476 ? -28.234 14.117 33.875 1 96.5 476 HIS A N 1
ATOM 3801 C CA . HIS A 1 476 ? -28.719 15.492 33.938 1 96.5 476 HIS A CA 1
ATOM 3802 C C . HIS A 1 476 ? -27.922 16.297 34.969 1 96.5 476 HIS A C 1
ATOM 3804 O O . HIS A 1 476 ? -27.734 15.852 36.094 1 96.5 476 HIS A O 1
ATOM 3810 N N . PRO A 1 477 ? -27.5 17.531 34.562 1 96 477 PRO A N 1
ATOM 3811 C CA . PRO A 1 477 ? -26.609 18.297 35.438 1 96 477 PRO A CA 1
ATOM 3812 C C . PRO A 1 477 ? -27.25 18.641 36.781 1 96 477 PRO A C 1
ATOM 3814 O O . PRO A 1 477 ? -26.547 18.719 37.812 1 96 477 PRO A O 1
ATOM 3817 N N . GLY A 1 478 ? -28.578 18.812 36.781 1 95.31 478 GLY A N 1
ATOM 3818 C CA . GLY A 1 478 ? -29.281 19.109 38.031 1 95.31 478 GLY A CA 1
ATOM 3819 C C . GLY A 1 478 ? -29.234 17.969 39.031 1 95.31 478 GLY A C 1
ATOM 3820 O O . GLY A 1 478 ? -29.516 18.172 40.219 1 95.31 478 GLY A O 1
ATOM 3821 N N . ASP A 1 479 ? -28.891 16.844 38.562 1 95.69 479 ASP A N 1
ATOM 3822 C CA . ASP A 1 479 ? -28.906 15.656 39.406 1 95.69 479 ASP A CA 1
ATOM 3823 C C . ASP A 1 479 ? -27.531 15.414 40.031 1 95.69 479 ASP A C 1
ATOM 3825 O O . ASP A 1 479 ? -27.359 14.523 40.844 1 95.69 479 ASP A O 1
ATOM 3829 N N . PHE A 1 480 ? -26.531 16.234 39.625 1 96.69 480 PHE A N 1
ATOM 3830 C CA . PHE A 1 480 ? -25.219 16.078 40.219 1 96.69 480 PHE A CA 1
ATOM 3831 C C . PHE A 1 480 ? -25.188 16.594 41.625 1 96.69 480 PHE A C 1
ATOM 3833 O O . PHE A 1 480 ? -25.609 17.734 41.906 1 96.69 480 PHE A O 1
ATOM 3840 N N . ASN A 1 481 ? -24.641 15.828 42.5 1 94.88 481 ASN A N 1
ATOM 3841 C CA . ASN A 1 481 ? -24.656 16.188 43.906 1 94.88 481 ASN A CA 1
ATOM 3842 C C . ASN A 1 481 ? -23.406 16.969 44.312 1 94.88 481 ASN A C 1
ATOM 3844 O O . ASN A 1 481 ? -23.375 17.641 45.344 1 94.88 481 ASN A O 1
ATOM 3848 N N . ASN A 1 482 ? -22.422 16.734 43.594 1 96.69 482 ASN A N 1
ATOM 3849 C CA . ASN A 1 482 ? -21.172 17.438 43.844 1 96.69 482 ASN A CA 1
ATOM 3850 C C . ASN A 1 482 ? -20.422 17.734 42.562 1 96.69 482 ASN A C 1
ATOM 3852 O O . ASN A 1 482 ? -20.781 17.234 41.5 1 96.69 482 ASN A O 1
ATOM 3856 N N . TYR A 1 483 ? -19.375 18.531 42.688 1 97.75 483 TYR A N 1
ATOM 3857 C CA . TYR A 1 483 ? -18.562 18.984 41.562 1 97.75 483 TYR A CA 1
ATOM 3858 C C . TYR A 1 483 ? -17.844 17.797 40.906 1 97.75 483 TYR A C 1
ATOM 3860 O O . TYR A 1 483 ? -17.688 17.781 39.688 1 97.75 483 TYR A O 1
ATOM 3868 N N . GLU A 1 484 ? -17.422 16.812 41.625 1 97.88 484 GLU A N 1
ATOM 3869 C CA . GLU A 1 484 ? -16.656 15.68 41.125 1 97.88 484 GLU A CA 1
ATOM 3870 C C . GLU A 1 484 ? -17.484 14.875 40.125 1 97.88 484 GLU A C 1
ATOM 3872 O O . GLU A 1 484 ? -16.938 14.375 39.125 1 97.88 484 GLU A O 1
ATOM 3877 N N . GLU A 1 485 ? -18.75 14.812 40.375 1 98.19 485 GLU A N 1
ATOM 3878 C CA . GLU A 1 485 ? -19.625 14.094 39.438 1 98.19 485 GLU A CA 1
ATOM 3879 C C . GLU A 1 485 ? -19.703 14.805 38.094 1 98.19 485 GLU A C 1
ATOM 3881 O O . GLU A 1 485 ? -19.672 14.164 37.031 1 98.19 485 GLU A O 1
ATOM 3886 N N . LEU A 1 486 ? -19.797 16.094 38.188 1 98.25 486 LEU A N 1
ATOM 3887 C CA . LEU A 1 486 ? -19.781 16.875 36.969 1 98.25 486 LEU A CA 1
ATOM 3888 C C . LEU A 1 486 ? -18.469 16.703 36.219 1 98.25 486 LEU A C 1
ATOM 3890 O O . LEU A 1 486 ? -18.469 16.516 35 1 98.25 486 LEU A O 1
ATOM 3894 N N . PHE A 1 487 ? -17.375 16.766 36.938 1 98.56 487 PHE A N 1
ATOM 3895 C CA . PHE A 1 487 ? -16.062 16.672 36.344 1 98.56 487 PHE A CA 1
ATOM 3896 C C . PHE A 1 487 ? -15.836 15.297 35.719 1 98.56 487 PHE A C 1
ATOM 3898 O O . PHE A 1 487 ? -15.219 15.172 34.656 1 98.56 487 PHE A O 1
ATOM 3905 N N . GLU A 1 488 ? -16.375 14.266 36.344 1 98.38 488 GLU A N 1
ATOM 3906 C CA . GLU A 1 488 ? -16.297 12.922 35.781 1 98.38 488 GLU A CA 1
ATOM 3907 C C . GLU A 1 488 ? -17.078 12.82 34.469 1 98.38 488 GLU A C 1
ATOM 3909 O O . GLU A 1 488 ? -16.672 12.125 33.562 1 98.38 488 GLU A O 1
ATOM 3914 N N . ALA A 1 489 ? -18.234 13.422 34.5 1 98.62 489 ALA A N 1
ATOM 3915 C CA . ALA A 1 489 ? -19.031 13.461 33.281 1 98.62 489 ALA A CA 1
ATOM 3916 C C . ALA A 1 489 ? -18.266 14.172 32.156 1 98.62 489 ALA A C 1
ATOM 3918 O O . ALA A 1 489 ? -18.312 13.742 31 1 98.62 489 ALA A O 1
ATOM 3919 N N . LEU A 1 490 ? -17.594 15.242 32.5 1 98.62 490 LEU A N 1
ATOM 3920 C CA . LEU A 1 490 ? -16.781 15.992 31.547 1 98.62 490 LEU A CA 1
ATOM 3921 C C . LEU A 1 490 ? -15.664 15.117 31 1 98.62 490 LEU A C 1
ATOM 3923 O O . LEU A 1 490 ? -15.406 15.133 29.797 1 98.62 490 LEU A O 1
ATOM 3927 N N . LYS A 1 491 ? -14.984 14.383 31.828 1 98.56 491 LYS A N 1
ATOM 3928 C CA . LYS A 1 491 ? -13.891 13.5 31.438 1 98.56 491 LYS A CA 1
ATOM 3929 C C . LYS A 1 491 ? -14.375 12.445 30.438 1 98.56 491 LYS A C 1
ATOM 3931 O O . LYS A 1 491 ? -13.703 12.18 29.438 1 98.56 491 LYS A O 1
ATOM 3936 N N . LYS A 1 492 ? -15.5 11.883 30.703 1 98.56 492 LYS A N 1
ATOM 3937 C CA . LYS A 1 492 ? -16.062 10.867 29.828 1 98.56 492 LYS A CA 1
ATOM 3938 C C . LYS A 1 492 ? -16.391 11.461 28.453 1 98.56 492 LYS A C 1
ATOM 3940 O O . LYS A 1 492 ? -16.125 10.836 27.422 1 98.56 492 LYS A O 1
ATOM 3945 N N . GLN A 1 493 ? -16.938 12.648 28.531 1 98.5 493 GLN A N 1
ATOM 3946 C CA . GLN A 1 493 ? -17.281 13.336 27.281 1 98.5 493 GLN A CA 1
ATOM 3947 C C . GLN A 1 493 ? -16.031 13.664 26.469 1 98.5 493 GLN A C 1
ATOM 3949 O O . GLN A 1 493 ? -16.016 13.477 25.25 1 98.5 493 GLN A O 1
ATOM 3954 N N . MET A 1 494 ? -15.008 14.109 27.109 1 98.62 494 MET A N 1
ATOM 3955 C CA . MET A 1 494 ? -13.773 14.469 26.422 1 98.62 494 MET A CA 1
ATOM 3956 C C . MET A 1 494 ? -13.141 13.25 25.766 1 98.62 494 MET A C 1
ATOM 3958 O O . MET A 1 494 ? -12.703 13.32 24.609 1 98.62 494 MET A O 1
ATOM 3962 N N . ASN A 1 495 ? -13.125 12.141 26.453 1 98.5 495 ASN A N 1
ATOM 3963 C CA . ASN A 1 495 ? -12.586 10.898 25.906 1 98.5 495 ASN A CA 1
ATOM 3964 C C . ASN A 1 495 ? -13.352 10.453 24.672 1 98.5 495 ASN A C 1
ATOM 3966 O O . ASN A 1 495 ? -12.75 9.969 23.703 1 98.5 495 ASN A O 1
ATOM 3970 N N . HIS A 1 496 ? -14.633 10.609 24.734 1 98.62 496 HIS A N 1
ATOM 3971 C CA . HIS A 1 496 ? -15.492 10.234 23.609 1 98.62 496 HIS A CA 1
ATOM 3972 C C . HIS A 1 496 ? -15.141 11.023 22.359 1 98.62 496 HIS A C 1
ATOM 3974 O O . HIS A 1 496 ? -14.945 10.438 21.281 1 98.62 496 HIS A O 1
ATOM 3980 N N . PHE A 1 497 ? -15.023 12.273 22.5 1 98.75 497 PHE A N 1
ATOM 3981 C CA . PHE A 1 497 ? -14.789 13.133 21.344 1 98.75 497 PHE A CA 1
ATOM 3982 C C . PHE A 1 497 ? -13.359 12.961 20.828 1 98.75 497 PHE A C 1
ATOM 3984 O O . PHE A 1 497 ? -13.125 13.023 19.625 1 98.75 497 PHE A O 1
ATOM 3991 N N . ILE A 1 498 ? -12.391 12.711 21.719 1 98.75 498 ILE A N 1
ATOM 3992 C CA . ILE A 1 498 ? -11.008 12.516 21.297 1 98.75 498 ILE A CA 1
ATOM 3993 C C . ILE A 1 498 ? -10.883 11.18 20.562 1 98.75 498 ILE A C 1
ATOM 3995 O O . ILE A 1 498 ? -10.133 11.062 19.594 1 98.75 498 ILE A O 1
ATOM 3999 N N . ASP A 1 499 ? -11.656 10.18 21 1 98.38 499 ASP A N 1
ATOM 4000 C CA . ASP A 1 499 ? -11.688 8.906 20.281 1 98.38 499 ASP A CA 1
ATOM 4001 C C . ASP A 1 499 ? -12.117 9.102 18.828 1 98.38 499 ASP A C 1
ATOM 4003 O O . ASP A 1 499 ? -11.523 8.523 17.922 1 98.38 499 ASP A O 1
ATOM 4007 N N . ILE A 1 500 ? -13.125 9.883 18.656 1 98.44 500 ILE A N 1
ATOM 4008 C CA . ILE A 1 500 ? -13.648 10.148 17.328 1 98.44 500 ILE A CA 1
ATOM 4009 C C . ILE A 1 500 ? -12.602 10.891 16.5 1 98.44 500 ILE A C 1
ATOM 4011 O O . ILE A 1 500 ? -12.367 10.555 15.336 1 98.44 500 ILE A O 1
ATOM 4015 N N . LYS A 1 501 ? -11.945 11.867 17.109 1 98.56 501 LYS A N 1
ATOM 4016 C CA . LYS A 1 501 ? -10.945 12.664 16.406 1 98.56 501 LYS A CA 1
ATOM 4017 C C . LYS A 1 501 ? -9.742 11.82 16.016 1 98.56 501 LYS A C 1
ATOM 4019 O O . LYS A 1 501 ? -9.258 11.891 14.875 1 98.56 501 LYS A O 1
ATOM 4024 N N . VAL A 1 502 ? -9.234 11.023 16.938 1 98.5 502 VAL A N 1
ATOM 4025 C CA . VAL A 1 502 ? -8.047 10.211 16.703 1 98.5 502 VAL A CA 1
ATOM 4026 C C . VAL A 1 502 ? -8.336 9.172 15.617 1 98.5 502 VAL A C 1
ATOM 4028 O O . VAL A 1 502 ? -7.484 8.906 14.758 1 98.5 502 VAL A O 1
ATOM 4031 N N . ARG A 1 503 ? -9.508 8.594 15.672 1 98.12 503 ARG A N 1
ATOM 4032 C CA . ARG A 1 503 ? -9.891 7.688 14.594 1 98.12 503 ARG A CA 1
ATOM 4033 C C . ARG A 1 503 ? -9.766 8.367 13.234 1 98.12 503 ARG A C 1
ATOM 4035 O O . ARG A 1 503 ? -9.211 7.793 12.297 1 98.12 503 ARG A O 1
ATOM 4042 N N . GLY A 1 504 ? -10.312 9.539 13.133 1 98.25 504 GLY A N 1
ATOM 4043 C CA . GLY A 1 504 ? -10.211 10.297 11.898 1 98.25 504 GLY A CA 1
ATOM 4044 C C . GLY A 1 504 ? -8.781 10.617 11.508 1 98.25 504 GLY A C 1
ATOM 4045 O O . GLY A 1 504 ? -8.414 10.508 10.336 1 98.25 504 GLY A O 1
ATOM 4046 N N . ASN A 1 505 ? -7.961 10.977 12.5 1 98.25 505 ASN A N 1
ATOM 4047 C CA . ASN A 1 505 ? -6.555 11.273 12.242 1 98.25 505 ASN A CA 1
ATOM 4048 C C . ASN A 1 505 ? -5.836 10.078 11.617 1 98.25 505 ASN A C 1
ATOM 4050 O O . ASN A 1 505 ? -5.059 10.234 10.68 1 98.25 505 ASN A O 1
ATOM 4054 N N . ARG A 1 506 ? -6.102 8.992 12.18 1 98.19 506 ARG A N 1
ATOM 4055 C CA . ARG A 1 506 ? -5.41 7.785 11.734 1 98.19 506 ARG A CA 1
ATOM 4056 C C . ARG A 1 506 ? -5.84 7.398 10.32 1 98.19 506 ARG A C 1
ATOM 4058 O O . ARG A 1 506 ? -5.023 6.93 9.523 1 98.19 506 ARG A O 1
ATOM 4065 N N . VAL A 1 507 ? -7.09 7.605 9.938 1 98.25 507 VAL A N 1
ATOM 4066 C CA . VAL A 1 507 ? -7.566 7.391 8.578 1 98.25 507 VAL A CA 1
ATOM 4067 C C . VAL A 1 507 ? -6.855 8.352 7.625 1 98.25 507 VAL A C 1
ATOM 4069 O O . VAL A 1 507 ? -6.363 7.938 6.57 1 98.25 507 VAL A O 1
ATOM 4072 N N . ILE A 1 508 ? -6.762 9.57 8.016 1 98.12 508 ILE A N 1
ATOM 4073 C CA . ILE A 1 508 ? -6.16 10.609 7.184 1 98.12 508 ILE A CA 1
ATOM 4074 C C . ILE A 1 508 ? -4.676 10.32 6.984 1 98.12 508 ILE A C 1
ATOM 4076 O O . ILE A 1 508 ? -4.16 10.414 5.867 1 98.12 508 ILE A O 1
ATOM 4080 N N . GLU A 1 509 ? -4.031 9.977 8.055 1 97.56 509 GLU A N 1
ATOM 4081 C CA . GLU A 1 509 ? -2.602 9.68 7.984 1 97.56 509 GLU A CA 1
ATOM 4082 C C . GLU A 1 509 ? -2.324 8.5 7.059 1 97.56 509 GLU A C 1
ATOM 4084 O O . GLU A 1 509 ? -1.36 8.516 6.293 1 97.56 509 GLU A O 1
ATOM 4089 N N . LYS A 1 510 ? -3.166 7.496 7.145 1 97.88 510 LYS A N 1
ATOM 4090 C CA . LYS A 1 510 ? -3.01 6.344 6.262 1 97.88 510 LYS A CA 1
ATOM 4091 C C . LYS A 1 510 ? -3.188 6.742 4.801 1 97.88 510 LYS A C 1
ATOM 4093 O O . LYS A 1 510 ? -2.418 6.316 3.938 1 97.88 510 LYS A O 1
ATOM 4098 N N . LEU A 1 511 ? -4.172 7.508 4.48 1 97.94 511 LEU A N 1
ATOM 4099 C CA . LEU A 1 511 ? -4.441 7.961 3.121 1 97.94 511 LEU A CA 1
ATOM 4100 C C . LEU A 1 511 ? -3.27 8.773 2.58 1 97.94 511 LEU A C 1
ATOM 4102 O O . LEU A 1 511 ? -2.844 8.57 1.44 1 97.94 511 LEU A O 1
ATOM 4106 N N . TYR A 1 512 ? -2.742 9.641 3.373 1 97.5 512 TYR A N 1
ATOM 4107 C CA . TYR A 1 512 ? -1.615 10.453 2.926 1 97.5 512 TYR A CA 1
ATOM 4108 C C . TYR A 1 512 ? -0.374 9.594 2.719 1 97.5 512 TYR A C 1
ATOM 4110 O O . TYR A 1 512 ? 0.395 9.82 1.781 1 97.5 512 TYR A O 1
ATOM 4118 N N . ALA A 1 513 ? -0.146 8.68 3.623 1 97.31 513 ALA A N 1
ATOM 4119 C CA . ALA A 1 513 ? 1.009 7.793 3.502 1 97.31 513 ALA A CA 1
ATOM 4120 C C . ALA A 1 513 ? 0.971 7.02 2.188 1 97.31 513 ALA A C 1
ATOM 4122 O O . ALA A 1 513 ? 2.01 6.789 1.565 1 97.31 513 ALA A O 1
ATOM 4123 N N . GLU A 1 514 ? -0.201 6.707 1.784 1 96.06 514 GLU A N 1
ATOM 4124 C CA . GLU A 1 514 ? -0.329 5.805 0.645 1 96.06 514 GLU A CA 1
ATOM 4125 C C . GLU A 1 514 ? -0.519 6.578 -0.656 1 96.06 514 GLU A C 1
ATOM 4127 O O . GLU A 1 514 ? -0.022 6.168 -1.707 1 96.06 514 GLU A O 1
ATOM 4132 N N . LYS A 1 515 ? -1.171 7.734 -0.626 1 96.69 515 LYS A N 1
ATOM 4133 C CA . LYS A 1 515 ? -1.597 8.375 -1.867 1 96.69 515 LYS A CA 1
ATOM 4134 C C . LYS A 1 515 ? -0.78 9.633 -2.145 1 96.69 515 LYS A C 1
ATOM 4136 O O . LYS A 1 515 ? -0.708 10.094 -3.287 1 96.69 515 LYS A O 1
ATOM 4141 N N . MET A 1 516 ? -0.178 10.172 -1.078 1 97.25 516 MET A N 1
ATOM 4142 C CA . MET A 1 516 ? 0.473 11.461 -1.271 1 97.25 516 MET A CA 1
ATOM 4143 C C . MET A 1 516 ? 1.883 11.453 -0.689 1 97.25 516 MET A C 1
ATOM 4145 O O . MET A 1 516 ? 2.217 12.289 0.152 1 97.25 516 MET A O 1
ATOM 4149 N N . PRO A 1 517 ? 2.762 10.578 -1.188 1 97.38 517 PRO A N 1
ATOM 4150 C CA . PRO A 1 517 ? 4.16 10.734 -0.786 1 97.38 517 PRO A CA 1
ATOM 4151 C C . PRO A 1 517 ? 4.77 12.055 -1.244 1 97.38 517 PRO A C 1
ATOM 4153 O O . PRO A 1 517 ? 4.309 12.641 -2.229 1 97.38 517 PRO A O 1
ATOM 4156 N N . VAL A 1 518 ? 5.707 12.508 -0.515 1 97.62 518 VAL A N 1
ATOM 4157 C CA . VAL A 1 518 ? 6.43 13.734 -0.819 1 97.62 518 VAL A CA 1
ATOM 4158 C C . VAL A 1 518 ? 7.922 13.438 -0.962 1 97.62 518 VAL A C 1
ATOM 4160 O O . VAL A 1 518 ? 8.719 13.797 -0.093 1 97.62 518 VAL A O 1
ATOM 4163 N N . PRO A 1 519 ? 8.344 12.938 -2.111 1 98.56 519 PRO A N 1
ATOM 4164 C CA . PRO A 1 519 ? 9.727 12.5 -2.301 1 98.56 519 PRO A CA 1
ATOM 4165 C C . PRO A 1 519 ? 10.734 13.625 -2.078 1 98.56 519 PRO A C 1
ATOM 4167 O O . PRO A 1 519 ? 11.805 13.398 -1.514 1 98.56 519 PRO A O 1
ATOM 4170 N N . PHE A 1 520 ? 10.477 14.836 -2.439 1 98.38 520 PHE A N 1
ATOM 4171 C CA . PHE A 1 520 ? 11.438 15.922 -2.273 1 98.38 520 PHE A CA 1
ATOM 4172 C C . PHE A 1 520 ? 11.633 16.25 -0.8 1 98.38 520 PHE A C 1
ATOM 4174 O O . PHE A 1 520 ? 12.766 16.328 -0.317 1 98.38 520 PHE A O 1
ATOM 4181 N N . LEU A 1 521 ? 10.492 16.484 -0.139 1 97.44 521 LEU A N 1
ATOM 4182 C CA . LEU A 1 521 ? 10.586 16.75 1.291 1 97.44 521 LEU A CA 1
ATOM 4183 C C . LEU A 1 521 ? 11.336 15.633 2.01 1 97.44 521 LEU A C 1
ATOM 4185 O O . LEU A 1 521 ? 12.102 15.891 2.938 1 97.44 521 LEU A O 1
ATOM 4189 N N . SER A 1 522 ? 11.164 14.43 1.549 1 98.19 522 SER A N 1
ATOM 4190 C CA . SER A 1 522 ? 11.812 13.273 2.158 1 98.19 522 SER A CA 1
ATOM 4191 C C . SER A 1 522 ? 13.328 13.344 1.994 1 98.19 522 SER A C 1
ATOM 4193 O O . SER A 1 522 ? 14.07 12.867 2.852 1 98.19 522 SER A O 1
ATOM 4195 N N . VAL A 1 523 ? 13.797 13.938 0.903 1 98.5 523 VAL A N 1
ATOM 4196 C CA . VAL A 1 523 ? 15.227 14.062 0.665 1 98.5 523 VAL A CA 1
ATOM 4197 C C . VAL A 1 523 ? 15.859 14.93 1.753 1 98.5 523 VAL A C 1
ATOM 4199 O O . VAL A 1 523 ? 16.984 14.664 2.195 1 98.5 523 VAL A O 1
ATOM 4202 N N . ILE A 1 524 ? 15.094 15.93 2.264 1 96.44 524 ILE A N 1
ATOM 4203 C CA . ILE A 1 524 ? 15.742 16.922 3.109 1 96.44 524 ILE A CA 1
ATOM 4204 C C . ILE A 1 524 ? 15.414 16.656 4.574 1 96.44 524 ILE A C 1
ATOM 4206 O O . ILE A 1 524 ? 15.75 17.453 5.453 1 96.44 524 ILE A O 1
ATOM 4210 N N . ILE A 1 525 ? 14.734 15.555 4.91 1 97.12 525 ILE A N 1
ATOM 4211 C CA . ILE A 1 525 ? 14.461 15.141 6.281 1 97.12 525 ILE A CA 1
ATOM 4212 C C . ILE A 1 525 ? 15.25 13.875 6.602 1 97.12 525 ILE A C 1
ATOM 4214 O O . ILE A 1 525 ? 15.211 12.898 5.852 1 97.12 525 ILE A O 1
ATOM 4218 N N . ASP A 1 526 ? 15.875 13.852 7.734 1 96.88 526 ASP A N 1
ATOM 4219 C CA . ASP A 1 526 ? 16.766 12.766 8.102 1 96.88 526 ASP A CA 1
ATOM 4220 C C . ASP A 1 526 ? 16.016 11.438 8.211 1 96.88 526 ASP A C 1
ATOM 4222 O O . ASP A 1 526 ? 14.891 11.398 8.695 1 96.88 526 ASP A O 1
ATOM 4226 N N . ASP A 1 527 ? 16.75 10.414 7.785 1 97.81 527 ASP A N 1
ATOM 4227 C CA . ASP A 1 527 ? 16.422 9 7.941 1 97.81 527 ASP A CA 1
ATOM 4228 C C . ASP A 1 527 ? 15.484 8.523 6.844 1 97.81 527 ASP A C 1
ATOM 4230 O O . ASP A 1 527 ? 15.32 7.316 6.637 1 97.81 527 ASP A O 1
ATOM 4234 N N . CYS A 1 528 ? 14.82 9.461 6.105 1 98.44 528 CYS A N 1
ATOM 4235 C CA . CYS A 1 528 ? 13.953 9.039 5.012 1 98.44 528 CYS A CA 1
ATOM 4236 C C . CYS A 1 528 ? 14.742 8.289 3.943 1 98.44 528 CYS A C 1
ATOM 4238 O O . CYS A 1 528 ? 14.32 7.223 3.488 1 98.44 528 CYS A O 1
ATOM 4240 N N . ILE A 1 529 ? 15.891 8.859 3.508 1 98.75 529 ILE A N 1
ATOM 4241 C CA . ILE A 1 529 ? 16.734 8.203 2.518 1 98.75 529 ILE A CA 1
ATOM 4242 C C . ILE A 1 529 ? 17.25 6.883 3.08 1 98.75 529 ILE A C 1
ATOM 4244 O O . ILE A 1 529 ? 17.109 5.832 2.451 1 98.75 529 ILE A O 1
ATOM 4248 N N . LYS A 1 530 ? 17.75 6.902 4.312 1 98.44 530 LYS A N 1
ATOM 4249 C CA . LYS A 1 530 ? 18.375 5.73 4.93 1 98.44 530 LYS A CA 1
ATOM 4250 C C . LYS A 1 530 ? 17.375 4.586 5.059 1 98.44 530 LYS A C 1
ATOM 4252 O O . LYS A 1 530 ? 17.719 3.426 4.832 1 98.44 530 LYS A O 1
ATOM 4257 N N . LYS A 1 531 ? 16.125 4.973 5.375 1 97.94 531 LYS A N 1
ATOM 4258 C CA . LYS A 1 531 ? 15.086 3.967 5.59 1 97.94 531 LYS A CA 1
ATOM 4259 C C . LYS A 1 531 ? 14.391 3.611 4.277 1 97.94 531 LYS A C 1
ATOM 4261 O O . LYS A 1 531 ? 13.688 2.602 4.199 1 97.94 531 LYS A O 1
ATOM 4266 N N . GLY A 1 532 ? 14.594 4.457 3.227 1 98.38 532 GLY A N 1
ATOM 4267 C CA . GLY A 1 532 ? 13.797 4.312 2.021 1 98.38 532 GLY A CA 1
ATOM 4268 C C . GLY A 1 532 ? 12.312 4.496 2.264 1 98.38 532 GLY A C 1
ATOM 4269 O O . GLY A 1 532 ? 11.492 3.76 1.712 1 98.38 532 GLY A O 1
ATOM 4270 N N . LYS A 1 533 ? 11.922 5.34 3.131 1 98.31 533 LYS A N 1
ATOM 4271 C CA . LYS A 1 533 ? 10.539 5.543 3.545 1 98.31 533 LYS A CA 1
ATOM 4272 C C . LYS A 1 533 ? 10.148 7.016 3.453 1 98.31 533 LYS A C 1
ATOM 4274 O O . LYS A 1 533 ? 10.93 7.895 3.811 1 98.31 533 LYS A O 1
ATOM 4279 N N . ASP A 1 534 ? 8.961 7.332 2.98 1 98.5 534 ASP A N 1
ATOM 4280 C CA . ASP A 1 534 ? 8.484 8.695 2.754 1 98.5 534 ASP A CA 1
ATOM 4281 C C . ASP A 1 534 ? 8.211 9.406 4.074 1 98.5 534 ASP A C 1
ATOM 4283 O O . ASP A 1 534 ? 7.824 8.766 5.059 1 98.5 534 ASP A O 1
ATOM 4287 N N . TYR A 1 535 ? 8.336 10.711 4.043 1 97.25 535 TYR A N 1
ATOM 4288 C CA . TYR A 1 535 ? 8.031 11.602 5.164 1 97.25 535 TYR A CA 1
ATOM 4289 C C . TYR A 1 535 ? 6.621 11.359 5.684 1 97.25 535 TYR A C 1
ATOM 4291 O O . TYR A 1 535 ? 6.414 11.219 6.891 1 97.25 535 TYR A O 1
ATOM 4299 N N . ASN A 1 536 ? 5.574 11.211 4.824 1 97.25 536 ASN A N 1
ATOM 4300 C CA . ASN A 1 536 ? 4.176 11.047 5.207 1 97.25 536 ASN A CA 1
ATOM 4301 C C . ASN A 1 536 ? 3.885 9.617 5.668 1 97.25 536 ASN A C 1
ATOM 4303 O O . ASN A 1 536 ? 2.826 9.352 6.242 1 97.25 536 ASN A O 1
ATOM 4307 N N . ALA A 1 537 ? 4.859 8.773 5.5 1 97.5 537 ALA A N 1
ATOM 4308 C CA . ALA A 1 537 ? 4.66 7.371 5.871 1 97.5 537 ALA A CA 1
ATOM 4309 C C . ALA A 1 537 ? 5.508 7 7.086 1 97.5 537 ALA A C 1
ATOM 4311 O O . ALA A 1 537 ? 5.617 5.82 7.434 1 97.5 537 ALA A O 1
ATOM 4312 N N . GLY A 1 538 ? 6.176 7.934 7.707 1 97.44 538 GLY A N 1
ATOM 4313 C CA . GLY A 1 538 ? 6.941 7.672 8.914 1 97.44 538 GLY A CA 1
ATOM 4314 C C . GLY A 1 538 ? 8.43 7.566 8.664 1 97.44 538 GLY A C 1
ATOM 4315 O O . GLY A 1 538 ? 9.156 6.969 9.461 1 97.44 538 GLY A O 1
ATOM 4316 N N . GLY A 1 539 ? 8.938 8.133 7.59 1 97.94 539 GLY A N 1
ATOM 4317 C CA . GLY A 1 539 ? 10.352 8.039 7.254 1 97.94 539 GLY A CA 1
ATOM 4318 C C . GLY A 1 539 ? 11.234 8.867 8.172 1 97.94 539 GLY A C 1
ATOM 4319 O O . GLY A 1 539 ? 12.414 8.555 8.344 1 97.94 539 GLY A O 1
ATOM 4320 N N . ALA A 1 540 ? 10.695 9.945 8.812 1 97.75 540 ALA A N 1
ATOM 4321 C CA . ALA A 1 540 ? 11.477 10.82 9.68 1 97.75 540 ALA A CA 1
ATOM 4322 C C . ALA A 1 540 ? 11.953 10.086 10.93 1 97.75 540 ALA A C 1
ATOM 4324 O O . ALA A 1 540 ? 11.359 9.078 11.328 1 97.75 540 ALA A O 1
ATOM 4325 N N . ARG A 1 541 ? 12.969 10.625 11.602 1 97.56 541 ARG A N 1
ATOM 4326 C CA . ARG A 1 541 ? 13.516 10.039 12.82 1 97.56 541 ARG A CA 1
ATOM 4327 C C . ARG A 1 541 ? 12.477 10.039 13.938 1 97.56 541 ARG A C 1
ATOM 4329 O O . ARG A 1 541 ? 12.344 9.047 14.664 1 97.56 541 ARG A O 1
ATOM 4336 N N . TYR A 1 542 ? 11.75 11.195 14.016 1 97.56 542 TYR A N 1
ATOM 4337 C CA . TYR A 1 542 ? 10.68 11.367 14.984 1 97.56 542 TYR A CA 1
ATOM 4338 C C . TYR A 1 542 ? 9.359 11.68 14.297 1 97.56 542 TYR A C 1
ATOM 4340 O O . TYR A 1 542 ? 9.328 12.422 13.312 1 97.56 542 TYR A O 1
ATOM 4348 N N . ASN A 1 543 ? 8.305 11.062 14.789 1 97.19 543 ASN A N 1
ATOM 4349 C CA . ASN A 1 543 ? 6.969 11.258 14.242 1 97.19 543 ASN A CA 1
ATOM 4350 C C . ASN A 1 543 ? 5.953 11.57 15.344 1 97.19 543 ASN A C 1
ATOM 4352 O O . ASN A 1 543 ? 5.539 10.68 16.078 1 97.19 543 ASN A O 1
ATOM 4356 N N . VAL A 1 544 ? 5.512 12.812 15.383 1 96.94 544 VAL A N 1
ATOM 4357 C CA . VAL A 1 544 ? 4.562 13.25 16.406 1 96.94 544 VAL A CA 1
ATOM 4358 C C . VAL A 1 544 ? 3.334 13.867 15.734 1 96.94 544 VAL A C 1
ATOM 4360 O O . VAL A 1 544 ? 3.453 14.562 14.719 1 96.94 544 VAL A O 1
ATOM 4363 N N . THR A 1 545 ? 2.172 13.602 16.219 1 96.62 545 THR A N 1
ATOM 4364 C CA . THR A 1 545 ? 0.913 14.195 15.789 1 96.62 545 THR A CA 1
ATOM 4365 C C . THR A 1 545 ? 0.286 15.008 16.906 1 96.62 545 THR A C 1
ATOM 4367 O O . THR A 1 545 ? 0.147 14.523 18.031 1 96.62 545 THR A O 1
ATOM 4370 N N . TYR A 1 546 ? -0.095 16.25 16.609 1 96.5 546 TYR A N 1
ATOM 4371 C CA . TYR A 1 546 ? -0.624 17.109 17.672 1 96.5 546 TYR A CA 1
ATOM 4372 C C . TYR A 1 546 ? -2.113 17.359 17.469 1 96.5 546 TYR A C 1
ATOM 4374 O O . TYR A 1 546 ? -2.578 17.5 16.328 1 96.5 546 TYR A O 1
ATOM 4382 N N . ILE A 1 547 ? -2.852 17.438 18.516 1 97.69 547 ILE A N 1
ATOM 4383 C CA . ILE A 1 547 ? -4.188 18.016 18.609 1 97.69 547 ILE A CA 1
ATOM 4384 C C . ILE A 1 547 ? -4.141 19.281 19.453 1 97.69 547 ILE A C 1
ATOM 4386 O O . ILE A 1 547 ? -3.666 19.25 20.594 1 97.69 547 ILE A O 1
ATOM 4390 N N . GLN A 1 548 ? -4.582 20.359 18.953 1 96.75 548 GLN A N 1
ATOM 4391 C CA . GLN A 1 548 ? -4.43 21.656 19.594 1 96.75 548 GLN A CA 1
ATOM 4392 C C . GLN A 1 548 ? -5.676 22.031 20.406 1 96.75 548 GLN A C 1
ATOM 4394 O O . GLN A 1 548 ? -6.758 22.188 19.828 1 96.75 548 GLN A O 1
ATOM 4399 N N . GLY A 1 549 ? -5.488 22.188 21.688 1 97.75 549 GLY A N 1
ATOM 4400 C CA . GLY A 1 549 ? -6.602 22.562 22.547 1 97.75 549 GLY A CA 1
ATOM 4401 C C . GLY A 1 549 ? -6.879 24.047 22.562 1 97.75 549 GLY A C 1
ATOM 4402 O O . GLY A 1 549 ? -5.953 24.859 22.531 1 97.75 549 GLY A O 1
ATOM 4403 N N . VAL A 1 550 ? -8.18 24.406 22.625 1 97.19 550 VAL A N 1
ATOM 4404 C CA . VAL A 1 550 ? -8.594 25.797 22.578 1 97.19 550 VAL A CA 1
ATOM 4405 C C . VAL A 1 550 ? -9.586 26.078 23.703 1 97.19 550 VAL A C 1
ATOM 4407 O O . VAL A 1 550 ? -10.438 25.234 24.016 1 97.19 550 VAL A O 1
ATOM 4410 N N . GLY A 1 551 ? -9.43 27.234 24.375 1 96.81 551 GLY A N 1
ATOM 4411 C CA . GLY A 1 551 ? -10.477 27.75 25.25 1 96.81 551 GLY A CA 1
ATOM 4412 C C . GLY A 1 551 ? -10.25 27.406 26.719 1 96.81 551 GLY A C 1
ATOM 4413 O O . GLY A 1 551 ? -11.203 27.297 27.484 1 96.81 551 GLY A O 1
ATOM 4414 N N . ILE A 1 552 ? -9.008 27.25 27.125 1 97.31 552 ILE A N 1
ATOM 4415 C CA . ILE A 1 552 ? -8.703 26.828 28.484 1 97.31 552 ILE A CA 1
ATOM 4416 C C . ILE A 1 552 ? -9.164 27.891 29.469 1 97.31 552 ILE A C 1
ATOM 4418 O O . ILE A 1 552 ? -9.602 27.578 30.594 1 97.31 552 ILE A O 1
ATOM 4422 N N . GLY A 1 553 ? -9.047 29.219 29.125 1 96.44 553 GLY A N 1
ATOM 4423 C CA . GLY A 1 553 ? -9.531 30.281 29.984 1 96.44 553 GLY A CA 1
ATOM 4424 C C . GLY A 1 553 ? -11.031 30.219 30.234 1 96.44 553 GLY A C 1
ATOM 4425 O O . GLY A 1 553 ? -11.477 30.297 31.375 1 96.44 553 GLY A O 1
ATOM 4426 N N . ASP A 1 554 ? -11.797 29.984 29.219 1 97 554 ASP A N 1
ATOM 4427 C CA . ASP A 1 554 ? -13.258 29.984 29.297 1 97 554 ASP A CA 1
ATOM 4428 C C . ASP A 1 554 ? -13.766 28.781 30.094 1 97 554 ASP A C 1
ATOM 4430 O O . ASP A 1 554 ? -14.68 28.906 30.891 1 97 554 ASP A O 1
ATOM 4434 N N . ILE A 1 555 ? -13.234 27.641 29.828 1 98.25 555 ILE A N 1
ATOM 4435 C CA . ILE A 1 555 ? -13.727 26.469 30.531 1 98.25 555 ILE A CA 1
ATOM 4436 C C . ILE A 1 555 ? -13.32 26.531 32 1 98.25 555 ILE A C 1
ATOM 4438 O O . ILE A 1 555 ? -14.07 26.109 32.875 1 98.25 555 ILE A O 1
ATOM 4442 N N . THR A 1 556 ? -12.125 27.016 32.312 1 98.31 556 THR A N 1
ATOM 4443 C CA . THR A 1 556 ? -11.695 27.172 33.688 1 98.31 556 THR A CA 1
ATOM 4444 C C . THR A 1 556 ? -12.641 28.109 34.438 1 98.31 556 THR A C 1
ATOM 4446 O O . THR A 1 556 ? -13.109 27.766 35.531 1 98.31 556 THR A O 1
ATOM 4449 N N . ASP A 1 557 ? -12.945 29.25 33.875 1 98.12 557 ASP A N 1
ATOM 4450 C CA . ASP A 1 557 ? -13.82 30.219 34.531 1 98.12 557 ASP A CA 1
ATOM 4451 C C . ASP A 1 557 ? -15.242 29.672 34.656 1 98.12 557 ASP A C 1
ATOM 4453 O O . ASP A 1 557 ? -15.93 29.984 35.656 1 98.12 557 ASP A O 1
ATOM 4457 N N . SER A 1 558 ? -15.68 28.906 33.688 1 98.5 558 SER A N 1
ATOM 4458 C CA . SER A 1 558 ? -17 28.281 33.75 1 98.5 558 SER A CA 1
ATOM 4459 C C . SER A 1 558 ? -17.094 27.281 34.906 1 98.5 558 SER A C 1
ATOM 4461 O O . SER A 1 558 ? -18.016 27.344 35.719 1 98.5 558 SER A O 1
ATOM 4463 N N . LEU A 1 559 ? -16.156 26.375 34.938 1 98.75 559 LEU A N 1
ATOM 4464 C CA . LEU A 1 559 ? -16.156 25.359 36 1 98.75 559 LEU A CA 1
ATOM 4465 C C . LEU A 1 559 ? -15.953 25.984 37.375 1 98.75 559 LEU A C 1
ATOM 4467 O O . LEU A 1 559 ? -16.547 25.531 38.344 1 98.75 559 LEU A O 1
ATOM 4471 N N . ALA A 1 560 ? -15.109 27.016 37.469 1 98.38 560 ALA A N 1
ATOM 4472 C CA . ALA A 1 560 ? -14.906 27.734 38.719 1 98.38 560 ALA A CA 1
ATOM 4473 C C . ALA A 1 560 ? -16.203 28.359 39.219 1 98.38 560 ALA A C 1
ATOM 4475 O O . ALA A 1 560 ? -16.531 28.312 40.406 1 98.38 560 ALA A O 1
ATOM 4476 N N . ALA A 1 561 ? -16.938 28.938 38.312 1 98.31 561 ALA A N 1
ATOM 4477 C CA . ALA A 1 561 ? -18.219 29.562 38.656 1 98.31 561 ALA A CA 1
ATOM 4478 C C . ALA A 1 561 ? -19.219 28.531 39.156 1 98.31 561 ALA A C 1
ATOM 4480 O O . ALA A 1 561 ? -19.906 28.75 40.156 1 98.31 561 ALA A O 1
ATOM 4481 N N . ILE A 1 562 ? -19.359 27.406 38.469 1 98.62 562 ILE A N 1
ATOM 4482 C CA . ILE A 1 562 ? -20.266 26.344 38.844 1 98.62 562 ILE A CA 1
ATOM 4483 C C . ILE A 1 562 ? -19.891 25.812 40.25 1 98.62 562 ILE A C 1
ATOM 4485 O O . ILE A 1 562 ? -20.734 25.734 41.125 1 98.62 562 ILE A O 1
ATOM 4489 N N . LYS A 1 563 ? -18.625 25.469 40.375 1 98.62 563 LYS A N 1
ATOM 4490 C CA . LYS A 1 563 ? -18.156 24.922 41.656 1 98.62 563 LYS A CA 1
ATOM 4491 C C . LYS A 1 563 ? -18.422 25.906 42.781 1 98.62 563 LYS A C 1
ATOM 4493 O O . LYS A 1 563 ? -18.906 25.5 43.844 1 98.62 563 LYS A O 1
ATOM 4498 N N . TYR A 1 564 ? -18.094 27.156 42.562 1 98.38 564 TYR A N 1
ATOM 4499 C CA . TYR A 1 564 ? -18.172 28.172 43.594 1 98.38 564 TYR A CA 1
ATOM 4500 C C . TYR A 1 564 ? -19.609 28.5 43.969 1 98.38 564 TYR A C 1
ATOM 4502 O O . TYR A 1 564 ? -20 28.422 45.125 1 98.38 564 TYR A O 1
ATOM 4510 N N . HIS A 1 565 ? -20.5 28.812 43.062 1 98.25 565 HIS A N 1
ATOM 4511 C CA . HIS A 1 565 ? -21.828 29.375 43.312 1 98.25 565 HIS A CA 1
ATOM 4512 C C . HIS A 1 565 ? -22.844 28.266 43.594 1 98.25 565 HIS A C 1
ATOM 4514 O O . HIS A 1 565 ? -23.812 28.469 44.312 1 98.25 565 HIS A O 1
ATOM 4520 N N . ILE A 1 566 ? -22.688 27.125 43 1 98 566 ILE A N 1
ATOM 4521 C CA . ILE A 1 566 ? -23.703 26.078 43.094 1 98 566 ILE A CA 1
ATOM 4522 C C . ILE A 1 566 ? -23.312 25.062 44.156 1 98 566 ILE A C 1
ATOM 4524 O O . ILE A 1 566 ? -24.141 24.719 45.031 1 98 566 ILE A O 1
ATOM 4528 N N . PHE A 1 567 ? -22.078 24.641 44.188 1 97.81 567 PHE A N 1
ATOM 4529 C CA . PHE A 1 567 ? -21.75 23.516 45.062 1 97.81 567 PHE A CA 1
ATOM 4530 C C . PHE A 1 567 ? -21.156 24.016 46.375 1 97.81 567 PHE A C 1
ATOM 4532 O O . PHE A 1 567 ? -21.438 23.453 47.438 1 97.81 567 PHE A O 1
ATOM 4539 N N . ASP A 1 568 ? -20.328 25.125 46.281 1 97.62 568 ASP A N 1
ATOM 4540 C CA . ASP A 1 568 ? -19.672 25.594 47.5 1 97.62 568 ASP A CA 1
ATOM 4541 C C . ASP A 1 568 ? -20.547 26.578 48.281 1 97.62 568 ASP A C 1
ATOM 4543 O O . ASP A 1 568 ? -20.688 26.469 49.5 1 97.62 568 ASP A O 1
ATOM 4547 N N . LYS A 1 569 ? -21.188 27.594 47.531 1 97.44 569 LYS A N 1
ATOM 4548 C CA . LYS A 1 569 ? -21.875 28.703 48.219 1 97.44 569 LYS A CA 1
ATOM 4549 C C . LYS A 1 569 ? -23.391 28.562 48.094 1 97.44 569 LYS A C 1
ATOM 4551 O O . LYS A 1 569 ? -24.156 29.203 48.812 1 97.44 569 LYS A O 1
ATOM 4556 N N . ASN A 1 570 ? -23.844 27.734 47.188 1 96.75 570 ASN A N 1
ATOM 4557 C CA . ASN A 1 570 ? -25.266 27.5 46.969 1 96.75 570 ASN A CA 1
ATOM 4558 C C . ASN A 1 570 ? -26.016 28.812 46.719 1 96.75 570 ASN A C 1
ATOM 4560 O O . ASN A 1 570 ? -27.047 29.062 47.344 1 96.75 570 ASN A O 1
ATOM 4564 N N . ASN A 1 571 ? -25.438 29.609 45.906 1 97.19 571 ASN A N 1
ATOM 4565 C CA . ASN A 1 571 ? -26.047 30.891 45.594 1 97.19 571 ASN A CA 1
ATOM 4566 C C . ASN A 1 571 ? -27.266 30.734 44.688 1 97.19 571 ASN A C 1
ATOM 4568 O O . ASN A 1 571 ? -28.203 31.516 44.75 1 97.19 571 ASN A O 1
ATOM 4572 N N . PHE A 1 572 ? -27.234 29.781 43.75 1 96.69 572 PHE A N 1
ATOM 4573 C CA . PHE A 1 572 ? -28.344 29.391 42.875 1 96.69 572 PHE A CA 1
ATOM 4574 C C . PHE A 1 572 ? -28.203 27.938 42.469 1 96.69 572 PHE A C 1
ATOM 4576 O O . PHE A 1 572 ? -27.172 27.297 42.719 1 96.69 572 PHE A O 1
ATOM 4583 N N . THR A 1 573 ? -29.234 27.344 41.906 1 97 573 THR A N 1
ATOM 4584 C CA . THR A 1 573 ? -29.234 25.938 41.562 1 97 573 THR A CA 1
ATOM 4585 C C . THR A 1 573 ? -28.719 25.734 40.125 1 97 573 THR A C 1
ATOM 4587 O O . THR A 1 573 ? -28.641 26.672 39.344 1 97 573 THR A O 1
ATOM 4590 N N . MET A 1 574 ? -28.344 24.5 39.906 1 97.88 574 MET A N 1
ATOM 4591 C CA . MET A 1 574 ? -27.922 24.125 38.562 1 97.88 574 MET A CA 1
ATOM 4592 C C . MET A 1 574 ? -29.016 24.406 37.531 1 97.88 574 MET A C 1
ATOM 4594 O O . MET A 1 574 ? -28.734 24.906 36.438 1 97.88 574 MET A O 1
ATOM 4598 N N . ASN A 1 575 ? -30.203 24.156 37.938 1 97.12 575 ASN A N 1
ATOM 4599 C CA . ASN A 1 575 ? -31.328 24.375 37.031 1 97.12 575 ASN A CA 1
ATOM 4600 C C . ASN A 1 575 ? -31.5 25.859 36.688 1 97.12 575 ASN A C 1
ATOM 4602 O O . ASN A 1 575 ? -31.812 26.203 35.562 1 97.12 575 ASN A O 1
ATOM 4606 N N . GLU A 1 576 ? -31.297 26.656 37.688 1 97.5 576 GLU A N 1
ATOM 4607 C CA . GLU A 1 576 ? -31.375 28.094 37.438 1 97.5 576 GLU A CA 1
ATOM 4608 C C . GLU A 1 576 ? -30.281 28.547 36.469 1 97.5 576 GLU A C 1
ATOM 4610 O O . GLU A 1 576 ? -30.531 29.375 35.594 1 97.5 576 GLU A O 1
ATOM 4615 N N . LEU A 1 577 ? -29.156 27.984 36.656 1 98.12 577 LEU A N 1
ATOM 4616 C CA . LEU A 1 577 ? -28.047 28.312 35.75 1 98.12 577 LEU A CA 1
ATOM 4617 C C . LEU A 1 577 ? -28.359 27.891 34.344 1 98.12 577 LEU A C 1
ATOM 4619 O O . LEU A 1 577 ? -28.141 28.656 33.375 1 98.12 577 LEU A O 1
ATOM 4623 N N . LEU A 1 578 ? -28.891 26.688 34.188 1 97.88 578 LEU A N 1
ATOM 4624 C CA . LEU A 1 578 ? -29.188 26.156 32.875 1 97.88 578 LEU A CA 1
ATOM 4625 C C . LEU A 1 578 ? -30.234 27 32.156 1 97.88 578 LEU A C 1
ATOM 4627 O O . LEU A 1 578 ? -30.109 27.25 30.953 1 97.88 578 LEU A O 1
ATOM 4631 N N . ILE A 1 579 ? -31.172 27.469 32.844 1 97.38 579 ILE A N 1
ATOM 4632 C CA . ILE A 1 579 ? -32.219 28.312 32.281 1 97.38 579 ILE A CA 1
ATOM 4633 C C . ILE A 1 579 ? -31.625 29.656 31.875 1 97.38 579 ILE A C 1
ATOM 4635 O O . ILE A 1 579 ? -31.922 30.172 30.797 1 97.38 579 ILE A O 1
ATOM 4639 N N . ALA A 1 580 ? -30.812 30.234 32.781 1 98.12 580 ALA A N 1
ATOM 4640 C CA . ALA A 1 580 ? -30.172 31.516 32.5 1 98.12 580 ALA A CA 1
ATOM 4641 C C . ALA A 1 580 ? -29.328 31.422 31.234 1 98.12 580 ALA A C 1
ATOM 4643 O O . ALA A 1 580 ? -29.344 32.344 30.406 1 98.12 580 ALA A O 1
ATOM 4644 N N . MET A 1 581 ? -28.594 30.344 31.078 1 97.88 581 MET A N 1
ATOM 4645 C CA . MET A 1 581 ? -27.734 30.156 29.906 1 97.88 581 MET A CA 1
ATOM 4646 C C . MET A 1 581 ? -28.578 29.969 28.641 1 97.88 581 MET A C 1
ATOM 4648 O O . MET A 1 581 ? -28.234 30.5 27.578 1 97.88 581 MET A O 1
ATOM 4652 N N . LYS A 1 582 ? -29.625 29.234 28.734 1 96.75 582 LYS A N 1
ATOM 4653 C CA . LYS A 1 582 ? -30.516 29.031 27.609 1 96.75 582 LYS A CA 1
ATOM 4654 C C . LYS A 1 582 ? -31.078 30.359 27.109 1 96.75 582 LYS A C 1
ATOM 4656 O O . LYS A 1 582 ? -31.25 30.547 25.891 1 96.75 582 LYS A O 1
ATOM 4661 N N . ASP A 1 583 ? -31.25 31.266 28.094 1 97.44 583 ASP A N 1
ATOM 4662 C CA . ASP A 1 583 ? -31.812 32.594 27.766 1 97.44 583 ASP A CA 1
ATOM 4663 C C . ASP A 1 583 ? -30.703 33.562 27.438 1 97.44 583 ASP A C 1
ATOM 4665 O O . ASP A 1 583 ? -30.953 34.781 27.328 1 97.44 583 ASP A O 1
ATOM 4669 N N . ASN A 1 584 ? -29.531 33.125 27.312 1 98.06 584 ASN A N 1
ATOM 4670 C CA . ASN A 1 584 ? -28.375 33.969 27.047 1 98.06 584 ASN A CA 1
ATOM 4671 C C . ASN A 1 584 ? -28.281 35.094 28.094 1 98.06 584 ASN A C 1
ATOM 4673 O O . ASN A 1 584 ? -27.938 36.25 27.75 1 98.06 584 ASN A O 1
ATOM 4677 N N . PHE A 1 585 ? -28.812 34.844 29.312 1 97.69 585 PHE A N 1
ATOM 4678 C CA . PHE A 1 585 ? -28.766 35.656 30.531 1 97.69 585 PHE A CA 1
ATOM 4679 C C . PHE A 1 585 ? -29.75 36.812 30.453 1 97.69 585 PHE A C 1
ATOM 4681 O O . PHE A 1 585 ? -29.719 37.719 31.281 1 97.69 585 PHE A O 1
ATOM 4688 N N . LYS A 1 586 ? -30.5 36.844 29.375 1 97.62 586 LYS A N 1
ATOM 4689 C CA . LYS A 1 586 ? -31.562 37.844 29.328 1 97.62 586 LYS A CA 1
ATOM 4690 C C . LYS A 1 586 ? -32.562 37.625 30.469 1 97.62 586 LYS A C 1
ATOM 4692 O O . LYS A 1 586 ? -33.125 36.562 30.609 1 97.62 586 LYS A O 1
ATOM 4697 N N . GLY A 1 587 ? -32.812 38.562 31.234 1 97.12 587 GLY A N 1
ATOM 4698 C CA . GLY A 1 587 ? -33.719 38.469 32.375 1 97.12 587 GLY A CA 1
ATOM 4699 C C . GLY A 1 587 ? -33.094 37.844 33.594 1 97.12 587 GLY A C 1
ATOM 4700 O O . GLY A 1 587 ? -33.75 37.656 34.625 1 97.12 587 GLY A O 1
ATOM 4701 N N . HIS A 1 588 ? -31.859 37.5 33.469 1 97.69 588 HIS A N 1
ATOM 4702 C CA . HIS A 1 588 ? -31.141 36.844 34.562 1 97.69 588 HIS A CA 1
ATOM 4703 C C . HIS A 1 588 ? -29.875 37.625 34.906 1 97.69 588 HIS A C 1
ATOM 4705 O O . HIS A 1 588 ? -28.797 37.062 35.062 1 97.69 588 HIS A O 1
ATOM 4711 N N . GLU A 1 589 ? -30.016 38.938 35.094 1 96.06 589 GLU A N 1
ATOM 4712 C CA . GLU A 1 589 ? -28.875 39.844 35.25 1 96.06 589 GLU A CA 1
ATOM 4713 C C . GLU A 1 589 ? -28.141 39.562 36.562 1 96.06 589 GLU A C 1
ATOM 4715 O O . GLU A 1 589 ? -26.922 39.719 36.656 1 96.06 589 GLU A O 1
ATOM 4720 N N . MET A 1 590 ? -28.844 39.156 37.531 1 96.38 590 MET A N 1
ATOM 4721 C CA . MET A 1 590 ? -28.219 38.875 38.844 1 96.38 590 MET A CA 1
ATOM 4722 C C . MET A 1 590 ? -27.266 37.688 38.719 1 96.38 590 MET A C 1
ATOM 4724 O O . MET A 1 590 ? -26.125 37.75 39.188 1 96.38 590 MET A O 1
ATOM 4728 N N . ILE A 1 591 ? -27.703 36.688 38.094 1 97.12 591 ILE A N 1
ATOM 4729 C CA . ILE A 1 591 ? -26.875 35.5 37.906 1 97.12 591 ILE A CA 1
ATOM 4730 C C . ILE A 1 591 ? -25.656 35.875 37.062 1 97.12 591 ILE A C 1
ATOM 4732 O O . ILE A 1 591 ? -24.531 35.469 37.375 1 97.12 591 ILE A O 1
ATOM 4736 N N . LEU A 1 592 ? -25.859 36.656 36 1 97.31 592 LEU A N 1
ATOM 4737 C CA . LEU A 1 592 ? -24.766 37.062 35.125 1 97.31 592 LEU A CA 1
ATOM 4738 C C . LEU A 1 592 ? -23.734 37.875 35.906 1 97.31 592 LEU A C 1
ATOM 4740 O O . LEU A 1 592 ? -22.531 37.656 35.719 1 97.31 592 LEU A O 1
ATOM 4744 N N . ASN A 1 593 ? -24.219 38.719 36.719 1 95.88 593 ASN A N 1
ATOM 4745 C CA . ASN A 1 593 ? -23.312 39.531 37.5 1 95.88 593 ASN A CA 1
ATOM 4746 C C . ASN A 1 593 ? -22.484 38.656 38.469 1 95.88 593 ASN A C 1
ATOM 4748 O O . ASN A 1 593 ? -21.281 38.906 38.625 1 95.88 593 ASN A O 1
ATOM 4752 N N . LEU A 1 594 ? -23.094 37.719 39.125 1 96.69 594 LEU A N 1
ATOM 4753 C CA . LEU A 1 594 ? -22.375 36.812 40 1 96.69 594 LEU A CA 1
ATOM 4754 C C . LEU A 1 594 ? -21.312 36.031 39.25 1 96.69 594 LEU A C 1
ATOM 4756 O O . LEU A 1 594 ? -20.172 35.906 39.688 1 96.69 594 LEU A O 1
ATOM 4760 N N . LEU A 1 595 ? -21.719 35.531 38.094 1 97 595 LEU A N 1
ATOM 4761 C CA . LEU A 1 595 ? -20.812 34.719 37.281 1 97 595 LEU A CA 1
ATOM 4762 C C . LEU A 1 595 ? -19.625 35.562 36.812 1 97 595 LEU A C 1
ATOM 4764 O O . LEU A 1 595 ? -18.484 35.094 36.844 1 97 595 LEU A O 1
ATOM 4768 N N . LYS A 1 596 ? -19.766 36.75 36.375 1 94.44 596 LYS A N 1
ATOM 4769 C CA . LYS A 1 596 ? -18.734 37.594 35.75 1 94.44 596 LYS A CA 1
ATOM 4770 C C . LYS A 1 596 ? -17.859 38.25 36.812 1 94.44 596 LYS A C 1
ATOM 4772 O O . LYS A 1 596 ? -16.656 38.406 36.594 1 94.44 596 LYS A O 1
ATOM 4777 N N . ASN A 1 597 ? -18.531 38.656 37.938 1 92.5 597 ASN A N 1
ATOM 4778 C CA . ASN A 1 597 ? -17.828 39.594 38.812 1 92.5 597 ASN A CA 1
ATOM 4779 C C . ASN A 1 597 ? -17.594 39 40.188 1 92.5 597 ASN A C 1
ATOM 4781 O O . ASN A 1 597 ? -16.781 39.5 40.969 1 92.5 597 ASN A O 1
ATOM 4785 N N . LYS A 1 598 ? -18.234 37.969 40.5 1 94.88 598 LYS A N 1
ATOM 4786 C CA . LYS A 1 598 ? -18.141 37.406 41.875 1 94.88 598 LYS A CA 1
ATOM 4787 C C . LYS A 1 598 ? -17.672 35.969 41.844 1 94.88 598 LYS A C 1
ATOM 4789 O O . LYS A 1 598 ? -17.922 35.219 42.812 1 94.88 598 LYS A O 1
ATOM 4794 N N . SER A 1 599 ? -17.141 35.531 40.812 1 96.25 599 SER A N 1
ATOM 4795 C CA . SER A 1 599 ? -16.547 34.219 40.719 1 96.25 599 SER A CA 1
ATOM 4796 C C . SER A 1 599 ? -15.023 34.281 40.688 1 96.25 599 SER A C 1
ATOM 4798 O O . SER A 1 599 ? -14.445 35.219 40.156 1 96.25 599 SER A O 1
ATOM 4800 N N . PRO A 1 600 ? -14.328 33.25 41.312 1 96.62 600 PRO A N 1
ATOM 4801 C CA . PRO A 1 600 ? -12.891 33.156 41.062 1 96.62 600 PRO A CA 1
ATOM 4802 C C . PRO A 1 600 ? -12.555 33.062 39.562 1 96.62 600 PRO A C 1
ATOM 4804 O O . PRO A 1 600 ? -13.25 32.344 38.812 1 96.62 600 PRO A O 1
ATOM 4807 N N . LYS A 1 601 ? -11.5 33.812 39.156 1 96.69 601 LYS A N 1
ATOM 4808 C CA . LYS A 1 601 ? -11.172 33.875 37.719 1 96.69 601 LYS A CA 1
ATOM 4809 C C . LYS A 1 601 ? -9.711 33.469 37.5 1 96.69 601 LYS A C 1
ATOM 4811 O O . LYS A 1 601 ? -8.836 33.812 38.281 1 96.69 601 LYS A O 1
ATOM 4816 N N . TYR A 1 602 ? -9.461 32.781 36.438 1 96.88 602 TYR A N 1
ATOM 4817 C CA . TYR A 1 602 ? -8.125 32.469 35.938 1 96.88 602 TYR A CA 1
ATOM 4818 C C . TYR A 1 602 ? -7.379 33.719 35.531 1 96.88 602 TYR A C 1
ATOM 4820 O O . TYR A 1 602 ? -7.969 34.656 34.969 1 96.88 602 TYR A O 1
ATOM 4828 N N . GLY A 1 603 ? -6.102 33.812 35.812 1 96.44 603 GLY A N 1
ATOM 4829 C CA . GLY A 1 603 ? -5.281 34.938 35.406 1 96.44 603 GLY A CA 1
ATOM 4830 C C . GLY A 1 603 ? -5.008 35.938 36.531 1 96.44 603 GLY A C 1
ATOM 4831 O O . GLY A 1 603 ? -4.43 37 36.281 1 96.44 603 GLY A O 1
ATOM 4832 N N . ASN A 1 604 ? -5.371 35.5 37.781 1 96.62 604 ASN A N 1
ATOM 4833 C CA . ASN A 1 604 ? -5.242 36.438 38.906 1 96.62 604 ASN A CA 1
ATOM 4834 C C . ASN A 1 604 ? -4.434 35.812 40.031 1 96.62 604 ASN A C 1
ATOM 4836 O O . ASN A 1 604 ? -4.59 36.219 41.188 1 96.62 604 ASN A O 1
ATOM 4840 N N . ASP A 1 605 ? -3.66 34.844 39.719 1 96.94 605 ASP A N 1
ATOM 4841 C CA . ASP A 1 605 ? -2.887 34.156 40.719 1 96.94 605 ASP A CA 1
ATOM 4842 C C . ASP A 1 605 ? -3.781 33.656 41.875 1 96.94 605 ASP A C 1
ATOM 4844 O O . ASP A 1 605 ? -3.438 33.844 43.031 1 96.94 605 ASP A O 1
ATOM 4848 N N . ASP A 1 606 ? -4.973 33.188 41.5 1 96.56 606 ASP A N 1
ATOM 4849 C CA . ASP A 1 606 ? -5.961 32.625 42.406 1 96.56 606 ASP A CA 1
ATOM 4850 C C . ASP A 1 606 ? -5.941 31.109 42.375 1 96.56 606 ASP A C 1
ATOM 4852 O O . ASP A 1 606 ? -6.32 30.5 41.344 1 96.56 606 ASP A O 1
ATOM 4856 N N . ASP A 1 607 ? -5.684 30.469 43.469 1 97.25 607 ASP A N 1
ATOM 4857 C CA . ASP A 1 607 ? -5.496 29.016 43.531 1 97.25 607 ASP A CA 1
ATOM 4858 C C . ASP A 1 607 ? -6.797 28.297 43.219 1 97.25 607 ASP A C 1
ATOM 4860 O O . ASP A 1 607 ? -6.777 27.188 42.656 1 97.25 607 ASP A O 1
ATOM 4864 N N . TYR A 1 608 ? -7.902 28.922 43.594 1 97.88 608 TYR A N 1
ATOM 4865 C CA . TYR A 1 608 ? -9.188 28.266 43.312 1 97.88 608 TYR A CA 1
ATOM 4866 C C . TYR A 1 608 ? -9.391 28.031 41.844 1 97.88 608 TYR A C 1
ATOM 4868 O O . TYR A 1 608 ? -9.641 26.906 41.406 1 97.88 608 TYR A O 1
ATOM 4876 N N . ALA A 1 609 ? -9.211 29.031 41.031 1 97.94 609 ALA A N 1
ATOM 4877 C CA . ALA A 1 609 ? -9.375 28.938 39.594 1 97.94 609 ALA A CA 1
ATOM 4878 C C . ALA A 1 609 ? -8.203 28.203 38.969 1 97.94 609 ALA A C 1
ATOM 4880 O O . ALA A 1 609 ? -8.391 27.391 38.062 1 97.94 609 ALA A O 1
ATOM 4881 N N . ASP A 1 610 ? -7.027 28.469 39.438 1 98.25 610 ASP A N 1
ATOM 4882 C CA . ASP A 1 610 ? -5.824 27.891 38.812 1 98.25 610 ASP A CA 1
ATOM 4883 C C . ASP A 1 610 ? -5.785 26.375 39 1 98.25 610 ASP A C 1
ATOM 4885 O O . ASP A 1 610 ? -5.281 25.672 38.125 1 98.25 610 ASP A O 1
ATOM 4889 N N . GLU A 1 611 ? -6.262 25.891 40.062 1 98.25 611 GLU A N 1
ATOM 4890 C CA . GLU A 1 611 ? -6.312 24.438 40.281 1 98.25 611 GLU A CA 1
ATOM 4891 C C . GLU A 1 611 ? -7.297 23.781 39.344 1 98.25 611 GLU A C 1
ATOM 4893 O O . GLU A 1 611 ? -7.066 22.656 38.875 1 98.25 611 GLU A O 1
ATOM 4898 N N . ILE A 1 612 ? -8.344 24.406 39.125 1 98.38 612 ILE A N 1
ATOM 4899 C CA . ILE A 1 612 ? -9.312 23.906 38.156 1 98.38 612 ILE A CA 1
ATOM 4900 C C . ILE A 1 612 ? -8.688 23.891 36.75 1 98.38 612 ILE A C 1
ATOM 4902 O O . ILE A 1 612 ? -8.836 22.906 36 1 98.38 612 ILE A O 1
ATOM 4906 N N . MET A 1 613 ? -7.949 24.938 36.438 1 98.31 613 MET A N 1
ATOM 4907 C CA . MET A 1 613 ? -7.234 24.984 35.156 1 98.31 613 MET A CA 1
ATOM 4908 C C . MET A 1 613 ? -6.301 23.797 35 1 98.31 613 MET A C 1
ATOM 4910 O O . MET A 1 613 ? -6.297 23.109 33.969 1 98.31 613 MET A O 1
ATOM 4914 N N . THR A 1 614 ? -5.539 23.484 36 1 98.31 614 THR A N 1
ATOM 4915 C CA . THR A 1 614 ? -4.582 22.391 35.969 1 98.31 614 THR A CA 1
ATOM 4916 C C . THR A 1 614 ? -5.301 21.047 35.812 1 98.31 614 THR A C 1
ATOM 4918 O O . THR A 1 614 ? -4.812 20.156 35.125 1 98.31 614 THR A O 1
ATOM 4921 N N . SER A 1 615 ? -6.469 20.922 36.438 1 98.38 615 SER A N 1
ATOM 4922 C CA . SER A 1 615 ? -7.238 19.688 36.344 1 98.38 615 SER A CA 1
ATOM 4923 C C . SER A 1 615 ? -7.75 19.469 34.906 1 98.38 615 SER A C 1
ATOM 4925 O O . SER A 1 615 ? -7.676 18.359 34.375 1 98.38 615 SER A O 1
ATOM 4927 N N . VAL A 1 616 ? -8.273 20.516 34.344 1 98.44 616 VAL A N 1
ATOM 4928 C CA . VAL A 1 616 ? -8.781 20.422 33 1 98.44 616 VAL A CA 1
ATOM 4929 C C . VAL A 1 616 ? -7.637 20.109 32.031 1 98.44 616 VAL A C 1
ATOM 4931 O O . VAL A 1 616 ? -7.762 19.234 31.172 1 98.44 616 VAL A O 1
ATOM 4934 N N . PHE A 1 617 ? -6.562 20.797 32.219 1 98.06 617 PHE A N 1
ATOM 4935 C CA . PHE A 1 617 ? -5.387 20.625 31.375 1 98.06 617 PHE A CA 1
ATOM 4936 C C . PHE A 1 617 ? -4.867 19.188 31.453 1 98.06 617 PHE A C 1
ATOM 4938 O O . PHE A 1 617 ? -4.609 18.562 30.422 1 98.06 617 PHE A O 1
ATOM 4945 N N . LYS A 1 618 ? -4.73 18.719 32.625 1 98.12 618 LYS A N 1
ATOM 4946 C CA . LYS A 1 618 ? -4.234 17.359 32.812 1 98.12 618 LYS A CA 1
ATOM 4947 C C . LYS A 1 618 ? -5.172 16.328 32.188 1 98.12 618 LYS A C 1
ATOM 4949 O O . LYS A 1 618 ? -4.715 15.344 31.609 1 98.12 618 LYS A O 1
ATOM 4954 N N . THR A 1 619 ? -6.414 16.516 32.344 1 98.38 619 THR A N 1
ATOM 4955 C CA . THR A 1 619 ? -7.387 15.609 31.719 1 98.38 619 THR A CA 1
ATOM 4956 C C . THR A 1 619 ? -7.227 15.586 30.203 1 98.38 619 THR A C 1
ATOM 4958 O O . THR A 1 619 ? -7.219 14.516 29.594 1 98.38 619 THR A O 1
ATOM 4961 N N . TYR A 1 620 ? -7.152 16.719 29.641 1 98.31 620 TYR A N 1
ATOM 4962 C CA . TYR A 1 620 ? -6.949 16.812 28.203 1 98.31 620 TYR A CA 1
ATOM 4963 C C . TYR A 1 620 ? -5.664 16.109 27.797 1 98.31 620 TYR A C 1
ATOM 4965 O O . TYR A 1 620 ? -5.664 15.312 26.859 1 98.31 620 TYR A O 1
ATOM 4973 N N . TYR A 1 621 ? -4.559 16.391 28.469 1 98.31 621 TYR A N 1
ATOM 4974 C CA . TYR A 1 621 ? -3.256 15.789 28.219 1 98.31 621 TYR A CA 1
ATOM 4975 C C . TYR A 1 621 ? -3.336 14.266 28.281 1 98.31 621 TYR A C 1
ATOM 4977 O O . TYR A 1 621 ? -2.887 13.578 27.359 1 98.31 621 TYR A O 1
ATOM 4985 N N . GLU A 1 622 ? -3.918 13.719 29.297 1 98.19 622 GLU A N 1
ATOM 4986 C CA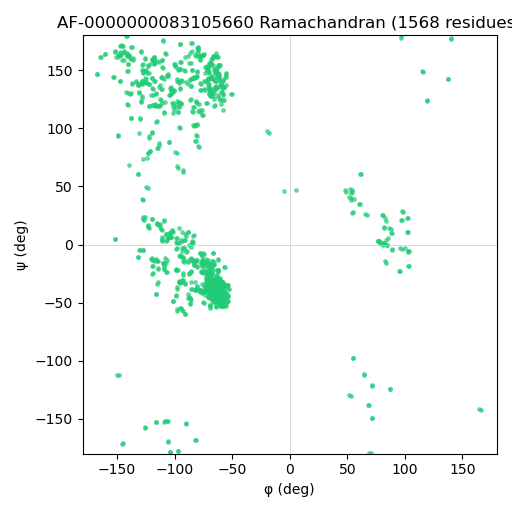 . GLU A 1 622 ? -3.979 12.273 29.516 1 98.19 622 GLU A CA 1
ATOM 4987 C C . GLU A 1 622 ? -4.879 11.594 28.484 1 98.19 622 GLU A C 1
ATOM 4989 O O . GLU A 1 622 ? -4.656 10.438 28.141 1 98.19 622 GLU A O 1
ATOM 4994 N N . THR A 1 623 ? -5.867 12.328 28.062 1 98.38 623 THR A N 1
ATOM 4995 C CA . THR A 1 623 ? -6.809 11.773 27.094 1 98.38 623 THR A CA 1
ATOM 4996 C C . THR A 1 623 ? -6.16 11.648 25.719 1 98.38 623 THR A C 1
ATOM 4998 O O . THR A 1 623 ? -6.461 10.719 24.969 1 98.38 623 THR A O 1
ATOM 5001 N N . VAL A 1 624 ? -5.254 12.477 25.344 1 98.56 624 VAL A N 1
ATOM 5002 C CA . VAL A 1 624 ? -4.723 12.555 24 1 98.56 624 VAL A CA 1
ATOM 5003 C C . VAL A 1 624 ? -3.359 11.867 23.938 1 98.56 624 VAL A C 1
ATOM 5005 O O . VAL A 1 624 ? -3.117 11.039 23.047 1 98.56 624 VAL A O 1
ATOM 5008 N N . THR A 1 625 ? -2.459 12.195 24.891 1 98.25 625 THR A N 1
ATOM 5009 C CA . THR A 1 625 ? -1.039 11.867 24.797 1 98.25 625 THR A CA 1
ATOM 5010 C C . THR A 1 625 ? -0.815 10.367 24.938 1 98.25 625 THR A C 1
ATOM 5012 O O . THR A 1 625 ? -1.367 9.734 25.828 1 98.25 625 THR A O 1
ATOM 5015 N N . GLY A 1 626 ? -0.022 9.836 24.047 1 97.31 626 GLY A N 1
ATOM 5016 C CA . GLY A 1 626 ? 0.332 8.422 24.109 1 97.31 626 GLY A CA 1
ATOM 5017 C C . GLY A 1 626 ? -0.411 7.57 23.109 1 97.31 626 GLY A C 1
ATOM 5018 O O . GLY A 1 626 ? -0.008 6.441 22.828 1 97.31 626 GLY A O 1
ATOM 5019 N N . ARG A 1 627 ? -1.525 8.109 22.594 1 97.69 627 ARG A N 1
ATOM 5020 C CA . ARG A 1 627 ? -2.234 7.383 21.531 1 97.69 627 ARG A CA 1
ATOM 5021 C C . ARG A 1 627 ? -1.365 7.234 20.297 1 97.69 627 ARG A C 1
ATOM 5023 O O . ARG A 1 627 ? -0.711 8.188 19.875 1 97.69 627 ARG A O 1
ATOM 5030 N N . PRO A 1 628 ? -1.332 6.043 19.688 1 97.38 628 PRO A N 1
ATOM 5031 C CA . PRO A 1 628 ? -0.44 5.812 18.547 1 97.38 628 PRO A CA 1
ATOM 5032 C C . PRO A 1 628 ? -0.931 6.484 17.266 1 97.38 628 PRO A C 1
ATOM 5034 O O . PRO A 1 628 ? -2.141 6.59 17.047 1 97.38 628 PRO A O 1
ATOM 5037 N N . ASN A 1 629 ? -0.048 7.012 16.531 1 97.38 629 ASN A N 1
ATOM 5038 C CA . ASN A 1 629 ? -0.34 7.383 15.148 1 97.38 629 ASN A CA 1
ATOM 5039 C C . ASN A 1 629 ? 0.125 6.309 14.172 1 97.38 629 ASN A C 1
ATOM 5041 O O . ASN A 1 629 ? 0.625 5.262 14.586 1 97.38 629 ASN A O 1
ATOM 5045 N N . ILE A 1 630 ? -0.012 6.48 12.883 1 96.5 630 ILE A N 1
ATOM 5046 C CA . ILE A 1 630 ? 0.24 5.398 11.938 1 96.5 630 ILE A CA 1
ATOM 5047 C C . ILE A 1 630 ? 1.697 5.441 11.484 1 96.5 630 ILE A C 1
ATOM 5049 O O . ILE A 1 630 ? 2.143 4.578 10.727 1 96.5 630 ILE A O 1
ATOM 5053 N N . LYS A 1 631 ? 2.463 6.402 11.906 1 96.5 631 LYS A N 1
ATOM 5054 C CA . LYS A 1 631 ? 3.824 6.625 11.43 1 96.5 631 LYS A CA 1
ATOM 5055 C C . LYS A 1 631 ? 4.852 6.109 12.43 1 96.5 631 LYS A C 1
ATOM 5057 O O . LYS A 1 631 ? 6.031 6.457 12.352 1 96.5 631 LYS A O 1
ATOM 5062 N N . GLY A 1 632 ? 4.441 5.363 13.438 1 95.06 632 GLY A N 1
ATOM 5063 C CA . GLY A 1 632 ? 5.34 4.809 14.438 1 95.06 632 GLY A CA 1
ATOM 5064 C C . GLY A 1 632 ? 5.57 5.738 15.617 1 95.06 632 GLY A C 1
ATOM 5065 O O . GLY A 1 632 ? 6.477 5.516 16.422 1 95.06 632 GLY A O 1
ATOM 5066 N N . GLY A 1 633 ? 4.773 6.805 15.664 1 96.56 633 GLY A N 1
ATOM 5067 C CA . GLY A 1 633 ? 4.848 7.762 16.75 1 96.56 633 GLY A CA 1
ATOM 5068 C C . GLY A 1 633 ? 3.574 7.832 17.578 1 96.56 633 GLY A C 1
ATOM 5069 O O . GLY A 1 633 ? 2.865 6.836 17.719 1 96.56 633 GLY A O 1
ATOM 5070 N N . GLU A 1 634 ? 3.342 8.992 18.172 1 97.06 634 GLU A N 1
ATOM 5071 C CA . GLU A 1 634 ? 2.189 9.125 19.047 1 97.06 634 GLU A CA 1
ATOM 5072 C C . GLU A 1 634 ? 1.558 10.508 18.938 1 97.06 634 GLU A C 1
ATOM 5074 O O . GLU A 1 634 ? 2.156 11.422 18.375 1 97.06 634 GLU A O 1
ATOM 5079 N N . HIS A 1 635 ? 0.374 10.641 19.469 1 98 635 HIS A N 1
ATOM 5080 C CA . HIS A 1 635 ? -0.314 11.914 19.609 1 98 635 HIS A CA 1
ATOM 5081 C C . HIS A 1 635 ? 0.17 12.672 20.844 1 98 635 HIS A C 1
ATOM 5083 O O . HIS A 1 635 ? 0.526 12.062 21.844 1 98 635 HIS A O 1
ATOM 5089 N N . ARG A 1 636 ? 0.242 13.969 20.734 1 97.94 636 ARG A N 1
ATOM 5090 C CA . ARG A 1 636 ? 0.531 14.891 21.828 1 97.94 636 ARG A CA 1
ATOM 5091 C C . ARG A 1 636 ? -0.307 16.156 21.703 1 97.94 636 ARG A C 1
ATOM 5093 O O . ARG A 1 636 ? -1.105 16.297 20.781 1 97.94 636 ARG A O 1
ATOM 5100 N N . ILE A 1 637 ? -0.152 17.125 22.672 1 98.06 637 ILE A N 1
ATOM 5101 C CA . ILE A 1 637 ? -1.067 18.266 22.641 1 98.06 637 ILE A CA 1
ATOM 5102 C C . ILE A 1 637 ? -0.273 19.562 22.547 1 98.06 637 ILE A C 1
ATOM 5104 O O . ILE A 1 637 ? 0.907 19.609 22.906 1 98.06 637 ILE A O 1
ATOM 5108 N N . ASN A 1 638 ? -0.913 20.562 22 1 96.62 638 ASN A N 1
ATOM 5109 C CA . ASN A 1 638 ? -0.592 21.984 22.094 1 96.62 638 ASN A CA 1
ATOM 5110 C C . ASN A 1 638 ? -1.785 22.797 22.578 1 96.62 638 ASN A C 1
ATOM 5112 O O . ASN A 1 638 ? -2.916 22.312 22.578 1 96.62 638 ASN A O 1
ATOM 5116 N N . MET A 1 639 ? -1.45 23.984 23.062 1 96.75 639 MET A N 1
ATOM 5117 C CA . MET A 1 639 ? -2.516 24.906 23.453 1 96.75 639 MET A CA 1
ATOM 5118 C C . MET A 1 639 ? -2.439 26.188 22.656 1 96.75 639 MET A C 1
ATOM 5120 O O . MET A 1 639 ? -1.678 27.094 23 1 96.75 639 MET A O 1
ATOM 5124 N N . LEU A 1 640 ? -3.229 26.25 21.562 1 91.31 640 LEU A N 1
ATOM 5125 C CA . LEU A 1 640 ? -3.271 27.453 20.734 1 91.31 640 LEU A CA 1
ATOM 5126 C C . LEU A 1 640 ? -4.445 27.406 19.766 1 91.31 640 LEU A C 1
ATOM 5128 O O . LEU A 1 640 ? -4.859 26.328 19.328 1 91.31 640 LEU A O 1
ATOM 5132 N N . PRO A 1 641 ? -5.078 28.5 19.422 1 86.56 641 PRO A N 1
ATOM 5133 C CA . PRO A 1 641 ? -6.18 28.453 18.453 1 86.56 641 PRO A CA 1
ATOM 5134 C C . PRO A 1 641 ? -5.801 29.031 17.094 1 86.56 641 PRO A C 1
ATOM 5136 O O . PRO A 1 641 ? -6.547 28.891 16.125 1 86.56 641 PRO A O 1
ATOM 5139 N N . THR A 1 642 ? -4.695 29.75 16.891 1 81.56 642 THR A N 1
ATOM 5140 C CA . THR A 1 642 ? -4.531 30.703 15.797 1 81.56 642 THR A CA 1
ATOM 5141 C C . THR A 1 642 ? -5.652 31.734 15.805 1 81.56 642 THR A C 1
ATOM 5143 O O . THR A 1 642 ? -5.66 32.625 16.641 1 81.56 642 THR A O 1
ATOM 5146 N N . THR A 1 643 ? -6.695 31.484 14.953 1 85.31 643 THR A N 1
ATOM 5147 C CA . THR A 1 643 ? -7.879 32.344 15.016 1 85.31 643 THR A CA 1
ATOM 5148 C C . THR A 1 643 ? -9.133 31.5 15.273 1 85.31 643 THR A C 1
ATOM 5150 O O . THR A 1 643 ? -10.25 32.031 15.211 1 85.31 643 THR A O 1
ATOM 5153 N N . CYS A 1 644 ? -8.938 30.359 15.656 1 91.88 644 CYS A N 1
ATOM 5154 C CA . CYS A 1 644 ? -10.055 29.438 15.719 1 91.88 644 CYS A CA 1
ATOM 5155 C C . CYS A 1 644 ? -10.938 29.719 16.938 1 91.88 644 CYS A C 1
ATOM 5157 O O . CYS A 1 644 ? -12.07 29.25 17 1 91.88 644 CYS A O 1
ATOM 5159 N N . HIS A 1 645 ? -10.438 30.438 17.938 1 92.25 645 HIS A N 1
ATOM 5160 C CA . HIS A 1 645 ? -11.242 30.781 19.094 1 92.25 645 HIS A CA 1
ATOM 5161 C C . HIS A 1 645 ? -12.43 31.656 18.703 1 92.25 645 HIS A C 1
ATOM 5163 O O . HIS A 1 645 ? -13.445 31.688 19.391 1 92.25 645 HIS A O 1
ATOM 5169 N N . ILE A 1 646 ? -12.305 32.344 17.5 1 91.19 646 ILE A N 1
ATOM 5170 C CA . ILE A 1 646 ? -13.422 33.125 16.984 1 91.19 646 ILE A CA 1
ATOM 5171 C C . ILE A 1 646 ? -14.484 32.188 16.406 1 91.19 646 ILE A C 1
ATOM 5173 O O . ILE A 1 646 ? -15.664 32.281 16.75 1 91.19 646 ILE A O 1
ATOM 5177 N N . TYR A 1 647 ? -14.086 31.281 15.594 1 92.75 647 TYR A N 1
ATOM 5178 C CA . TYR A 1 647 ? -15 30.312 15.008 1 92.75 647 TYR A CA 1
ATOM 5179 C C . TYR A 1 647 ? -15.656 29.469 16.094 1 92.75 647 TYR A C 1
ATOM 5181 O O . TYR A 1 647 ? -16.875 29.328 16.125 1 92.75 647 TYR A O 1
ATOM 5189 N N . PHE A 1 648 ? -14.812 28.922 16.984 1 95.75 648 PHE A N 1
ATOM 5190 C CA . PHE A 1 648 ? -15.336 28.062 18.031 1 95.75 648 PHE A CA 1
ATOM 5191 C C . PHE A 1 648 ? -16.328 28.828 18.906 1 95.75 648 PHE A C 1
ATOM 5193 O O . PHE A 1 648 ? -17.312 28.266 19.375 1 95.75 648 PHE A O 1
ATOM 5200 N N . GLY A 1 649 ? -16.031 30.125 19.125 1 94.88 649 GLY A N 1
ATOM 5201 C CA . GLY A 1 649 ? -16.984 30.953 19.844 1 94.88 649 GLY A CA 1
ATOM 5202 C C . GLY A 1 649 ? -18.328 31.078 19.156 1 94.88 649 GLY A C 1
ATOM 5203 O O . GLY A 1 649 ? -19.375 31.109 19.812 1 94.88 649 GLY A O 1
ATOM 5204 N N . SER A 1 650 ? -18.328 31.109 17.859 1 94.38 650 SER A N 1
ATOM 5205 C CA . SER A 1 650 ? -19.531 31.344 17.062 1 94.38 650 SER A CA 1
ATOM 5206 C C . SER A 1 650 ? -20.453 30.109 17.078 1 94.38 650 SER A C 1
ATOM 5208 O O . SER A 1 650 ? -21.625 30.219 16.75 1 94.38 650 SER A O 1
ATOM 5210 N N . VAL A 1 651 ? -19.891 28.938 17.516 1 96.12 651 VAL A N 1
ATOM 5211 C CA . VAL A 1 651 ? -20.703 27.719 17.438 1 96.12 651 VAL A CA 1
ATOM 5212 C C . VAL A 1 651 ? -20.984 27.203 18.844 1 96.12 651 VAL A C 1
ATOM 5214 O O . VAL A 1 651 ? -21.312 26.031 19.031 1 96.12 651 VAL A O 1
ATOM 5217 N N . ILE A 1 652 ? -20.812 28.016 19.859 1 96.88 652 ILE A N 1
ATOM 5218 C CA . ILE A 1 652 ? -21.094 27.641 21.25 1 96.88 652 ILE A CA 1
ATOM 5219 C C . ILE A 1 652 ? -22.109 28.609 21.844 1 96.88 652 ILE A C 1
ATOM 5221 O O . ILE A 1 652 ? -22.172 29.781 21.469 1 96.88 652 ILE A O 1
ATOM 5225 N N . GLY A 1 653 ? -22.922 28.141 22.719 1 97.25 653 GLY A N 1
ATOM 5226 C CA . GLY A 1 653 ? -23.859 28.984 23.469 1 97.25 653 GLY A CA 1
ATOM 5227 C C . GLY A 1 653 ? -23.234 29.672 24.656 1 97.25 653 GLY A C 1
ATOM 5228 O O . GLY A 1 653 ? -22.016 29.766 24.75 1 97.25 653 GLY A O 1
ATOM 5229 N N . ALA A 1 654 ? -24.141 30.234 25.469 1 97.75 654 ALA A N 1
ATOM 5230 C CA . ALA A 1 654 ? -23.656 30.891 26.688 1 97.75 654 ALA A CA 1
ATOM 5231 C C . ALA A 1 654 ? -22.984 29.891 27.625 1 97.75 654 ALA A C 1
ATOM 5233 O O . ALA A 1 654 ? -23.406 28.734 27.703 1 97.75 654 ALA A O 1
ATOM 5234 N N . LEU A 1 655 ? -21.984 30.312 28.328 1 98 655 LEU A N 1
ATOM 5235 C CA . LEU A 1 655 ? -21.234 29.453 29.234 1 98 655 LEU A CA 1
ATOM 5236 C C . LEU A 1 655 ? -21.344 29.953 30.672 1 98 655 LEU A C 1
ATOM 5238 O O . LEU A 1 655 ? -21.625 31.141 30.906 1 98 655 LEU A O 1
ATOM 5242 N N . PRO A 1 656 ? -21.094 29.094 31.609 1 98.12 656 PRO A N 1
ATOM 5243 C CA . PRO A 1 656 ? -21.172 29.469 33.031 1 98.12 656 PRO A CA 1
ATOM 5244 C C . PRO A 1 656 ? -20.172 30.562 33.406 1 98.12 656 PRO A C 1
ATOM 5246 O O . PRO A 1 656 ? -20.281 31.156 34.469 1 98.12 656 PRO A O 1
ATOM 5249 N N . SER A 1 657 ? -19.219 30.875 32.594 1 96.44 657 SER A N 1
ATOM 5250 C CA . SER A 1 657 ? -18.266 31.953 32.812 1 96.44 657 SER A CA 1
ATOM 5251 C C . SER A 1 657 ? -18.953 33.312 32.719 1 96.44 657 SER A C 1
ATOM 5253 O O . SER A 1 657 ? -18.391 34.344 33.156 1 96.44 657 SER A O 1
ATOM 5255 N N . GLY A 1 658 ? -20.031 33.375 32.188 1 95.88 658 GLY A N 1
ATOM 5256 C CA . GLY A 1 658 ? -20.719 34.594 31.875 1 95.88 658 GLY A CA 1
ATOM 5257 C C . GLY A 1 658 ? -20.594 35.031 30.422 1 95.88 658 GLY A C 1
ATOM 5258 O O . GLY A 1 658 ? -21.172 36.031 30.016 1 95.88 658 GLY A O 1
ATOM 5259 N N . LYS A 1 659 ? -19.797 34.25 29.656 1 95.38 659 LYS A N 1
ATOM 5260 C CA . LYS A 1 659 ? -19.688 34.5 28.219 1 95.38 659 LYS A CA 1
ATOM 5261 C C . LYS A 1 659 ? -21.016 34.281 27.516 1 95.38 659 LYS A C 1
ATOM 5263 O O . LYS A 1 659 ? -21.703 33.281 27.75 1 95.38 659 LYS A O 1
ATOM 5268 N N . LYS A 1 660 ? -21.375 35.188 26.672 1 95.81 660 LYS A N 1
ATOM 5269 C CA . LYS A 1 660 ? -22.625 35.062 25.953 1 95.81 660 LYS A CA 1
ATOM 5270 C C . LYS A 1 660 ? -22.469 34.219 24.703 1 95.81 660 LYS A C 1
ATOM 5272 O O . LYS A 1 660 ? -21.344 33.906 24.281 1 95.81 660 LYS A O 1
ATOM 5277 N N . SER A 1 661 ? -23.625 33.844 24.172 1 97.12 661 SER A N 1
ATOM 5278 C CA . SER A 1 661 ? -23.656 32.969 23 1 97.12 661 SER A CA 1
ATOM 5279 C C . SER A 1 661 ? -22.938 33.625 21.828 1 97.12 661 SER A C 1
ATOM 5281 O O . SER A 1 661 ? -23.062 34.844 21.609 1 97.12 661 SER A O 1
ATOM 5283 N N . LYS A 1 662 ? -22.031 32.875 21.172 1 95.69 662 LYS A N 1
ATOM 5284 C CA . LYS A 1 662 ? -21.406 33.219 19.891 1 95.69 662 LYS A CA 1
ATOM 5285 C C . LYS A 1 662 ? -20.297 34.25 20.078 1 95.69 662 LYS A C 1
ATOM 5287 O O . LYS A 1 662 ? -19.656 34.656 19.109 1 95.69 662 LYS A O 1
ATOM 5292 N N . GLU A 1 663 ? -20.078 34.625 21.391 1 93.44 663 GLU A N 1
ATOM 5293 C CA . GLU A 1 663 ? -18.906 35.469 21.641 1 93.44 663 GLU A CA 1
ATOM 5294 C C . GLU A 1 663 ? -17.609 34.656 21.5 1 93.44 663 GLU A C 1
ATOM 5296 O O . GLU A 1 663 ? -17.578 33.469 21.781 1 93.44 663 GLU A O 1
ATOM 5301 N N . ALA A 1 664 ? -16.562 35.344 21.094 1 92.19 664 ALA A N 1
ATOM 5302 C CA . ALA A 1 664 ? -15.281 34.688 20.891 1 92.19 664 ALA A CA 1
ATOM 5303 C C . ALA A 1 664 ? -14.758 34.094 22.188 1 92.19 664 ALA A C 1
ATOM 5305 O O . ALA A 1 664 ? -15.016 34.594 23.266 1 92.19 664 ALA A O 1
ATOM 5306 N N . LEU A 1 665 ? -14.062 33 22.109 1 94 665 LEU A N 1
ATOM 5307 C CA . LEU A 1 665 ? -13.375 32.375 23.234 1 94 665 LEU A CA 1
ATOM 5308 C C . LEU A 1 665 ? -12.055 33.094 23.516 1 94 665 LEU A C 1
ATOM 5310 O O . LEU A 1 665 ? -11.625 33.938 22.734 1 94 665 LEU A O 1
ATOM 5314 N N . ALA A 1 666 ? -11.508 32.719 24.672 1 90 666 ALA A N 1
ATOM 5315 C CA . ALA A 1 666 ? -10.195 33.25 25.016 1 90 666 ALA A CA 1
ATOM 5316 C C . ALA A 1 666 ? -9.125 32.75 24.047 1 90 666 ALA A C 1
ATOM 5318 O O . ALA A 1 666 ? -9.203 31.609 23.578 1 90 666 ALA A O 1
ATOM 5319 N N . ASP A 1 667 ? -8.125 33.531 23.859 1 89.31 667 ASP A N 1
ATOM 5320 C CA . ASP A 1 667 ? -7.039 33.156 22.953 1 89.31 667 ASP A CA 1
ATOM 5321 C C . ASP A 1 667 ? -5.934 32.406 23.688 1 89.31 667 ASP A C 1
ATOM 5323 O O . ASP A 1 667 ? -5.539 32.812 24.797 1 89.31 667 ASP A O 1
ATOM 5327 N N . GLY A 1 668 ? -5.418 31.391 23.047 1 92 668 GLY A N 1
ATOM 5328 C CA . GLY A 1 668 ? -4.32 30.625 23.625 1 92 668 GLY A CA 1
ATOM 5329 C C . GLY A 1 668 ? -4.594 30.156 25.031 1 92 668 GLY A C 1
ATOM 5330 O O . GLY A 1 668 ? -5.633 29.547 25.297 1 92 668 GLY A O 1
ATOM 5331 N N . ILE A 1 669 ? -3.572 30.469 25.922 1 96.06 669 ILE A N 1
ATOM 5332 C CA . ILE A 1 669 ? -3.76 30.141 27.344 1 96.06 669 ILE A CA 1
ATOM 5333 C C . ILE A 1 669 ? -3.957 31.422 28.141 1 96.06 669 ILE A C 1
ATOM 5335 O O . ILE A 1 669 ? -3.688 31.453 29.344 1 96.06 669 ILE A O 1
ATOM 5339 N N . SER A 1 670 ? -4.336 32.438 27.438 1 93.38 670 SER A N 1
ATOM 5340 C CA . SER A 1 670 ? -4.598 33.719 28.078 1 93.38 670 SER A CA 1
ATOM 5341 C C . SER A 1 670 ? -5.898 33.688 28.875 1 93.38 670 SER A C 1
ATOM 5343 O O . SER A 1 670 ? -6.797 32.906 28.578 1 93.38 670 SER A O 1
ATOM 5345 N N . PRO A 1 671 ? -5.953 34.531 29.906 1 93.38 671 PRO A N 1
ATOM 5346 C CA . PRO A 1 671 ? -7.242 34.688 30.594 1 93.38 671 PRO A CA 1
ATOM 5347 C C . PRO A 1 671 ? -8.336 35.219 29.672 1 93.38 671 PRO A C 1
ATOM 5349 O O . PRO A 1 671 ? -8.047 35.875 28.688 1 93.38 671 PRO A O 1
ATOM 5352 N N . SER A 1 672 ? -9.555 34.875 30.047 1 89.88 672 SER A N 1
ATOM 5353 C CA . SER A 1 672 ? -10.688 35.406 29.297 1 89.88 672 SER A CA 1
ATOM 5354 C C . SER A 1 672 ? -10.758 36.906 29.391 1 89.88 672 SER A C 1
ATOM 5356 O O . SER A 1 672 ? -10.195 37.5 30.312 1 89.88 672 SER A O 1
ATOM 5358 N N . LYS A 1 673 ? -11.477 37.438 28.484 1 82.5 673 LYS A N 1
ATOM 5359 C CA . LYS A 1 673 ? -11.578 38.906 28.422 1 82.5 673 LYS A CA 1
ATOM 5360 C C . LYS A 1 673 ? -12.109 39.469 29.734 1 82.5 673 LYS A C 1
ATOM 5362 O O . LYS A 1 673 ? -13.18 39.094 30.203 1 82.5 673 LYS A O 1
ATOM 5367 N N . GLY A 1 674 ? -11.344 40.344 30.25 1 83.06 674 GLY A N 1
ATOM 5368 C CA . GLY A 1 674 ? -11.789 41.062 31.438 1 83.06 674 GLY A CA 1
ATOM 5369 C C . GLY A 1 674 ? -11.57 40.25 32.719 1 83.06 674 GLY A C 1
ATOM 5370 O O . GLY A 1 674 ? -11.836 40.75 33.812 1 83.06 674 GLY A O 1
ATOM 5371 N N . ALA A 1 675 ? -11.07 39.125 32.625 1 89.5 675 ALA A N 1
ATOM 5372 C CA . ALA A 1 675 ? -10.898 38.25 33.781 1 89.5 675 ALA A CA 1
ATOM 5373 C C . ALA A 1 675 ? -9.648 38.656 34.562 1 89.5 675 ALA A C 1
ATOM 5375 O O . ALA A 1 675 ? -9.594 38.5 35.812 1 89.5 675 ALA A O 1
ATOM 5376 N N . ASP A 1 676 ? -8.547 39.031 33.875 1 89.25 676 ASP A N 1
ATOM 5377 C CA . ASP A 1 676 ? -7.305 39.406 34.531 1 89.25 676 ASP A CA 1
ATOM 5378 C C . ASP A 1 676 ? -7.391 40.844 35.094 1 89.25 676 ASP A C 1
ATOM 5380 O O . ASP A 1 676 ? -7.34 41.812 34.344 1 89.25 676 ASP A O 1
ATOM 5384 N N . LYS A 1 677 ? -7.344 40.875 36.375 1 87.88 677 LYS A N 1
ATOM 5385 C CA . LYS A 1 677 ? -7.609 42.156 37.031 1 87.88 677 LYS A CA 1
ATOM 5386 C C . LYS A 1 677 ? -6.375 42.625 37.781 1 87.88 677 LYS A C 1
ATOM 5388 O O . LYS A 1 677 ? -6.297 43.812 38.156 1 87.88 677 LYS A O 1
ATOM 5393 N N . TYR A 1 678 ? -5.434 41.781 37.938 1 90.12 678 TYR A N 1
ATOM 5394 C CA . TYR A 1 678 ? -4.367 42.125 38.875 1 90.12 678 TYR A CA 1
ATOM 5395 C C . TYR A 1 678 ? -3.037 42.281 38.156 1 90.12 678 TYR A C 1
ATOM 5397 O O . TYR A 1 678 ? -1.972 42.094 38.719 1 90.12 678 TYR A O 1
ATOM 5405 N N . GLY A 1 679 ? -3.037 42.469 36.781 1 88 679 GLY A N 1
ATOM 5406 C CA . GLY A 1 679 ? -1.842 42.844 36.031 1 88 679 GLY A CA 1
ATOM 5407 C C . GLY A 1 679 ? -1.132 41.656 35.406 1 88 679 GLY A C 1
ATOM 5408 O O . GLY A 1 679 ? -1.506 40.5 35.656 1 88 679 GLY A O 1
ATOM 5409 N N . PRO A 1 680 ? -0.035 41.906 34.688 1 91.5 680 PRO A N 1
ATOM 5410 C CA . PRO A 1 680 ? 0.648 40.875 33.906 1 91.5 680 PRO A CA 1
ATOM 5411 C C . PRO A 1 680 ? 1.387 39.875 34.812 1 91.5 680 PRO A C 1
ATOM 5413 O O . PRO A 1 680 ? 1.502 38.688 34.438 1 91.5 680 PRO A O 1
ATOM 5416 N N . THR A 1 681 ? 1.844 40.312 35.938 1 93.75 681 THR A N 1
ATOM 5417 C CA . THR A 1 681 ? 2.549 39.406 36.844 1 93.75 681 THR A CA 1
ATOM 5418 C C . THR A 1 681 ? 1.616 38.312 37.344 1 93.75 681 THR A C 1
ATOM 5420 O O . THR A 1 681 ? 2.016 37.125 37.469 1 93.75 681 THR A O 1
ATOM 5423 N N . SER A 1 682 ? 0.381 38.688 37.688 1 95.44 682 SER A N 1
ATOM 5424 C CA . SER A 1 682 ? -0.594 37.688 38.125 1 95.44 682 SER A CA 1
ATOM 5425 C C . SER A 1 682 ? -0.943 36.75 37 1 95.44 682 SER A C 1
ATOM 5427 O O . SER A 1 682 ? -1.168 35.562 37.219 1 95.44 682 SER A O 1
ATOM 5429 N N . VAL A 1 683 ? -0.939 37.281 35.812 1 95.62 683 VAL A N 1
ATOM 5430 C CA . VAL A 1 683 ? -1.266 36.438 34.656 1 95.62 683 VAL A CA 1
ATOM 5431 C C . VAL A 1 683 ? -0.189 35.375 34.469 1 95.62 683 VAL A C 1
ATOM 5433 O O . VAL A 1 683 ? -0.498 34.219 34.281 1 95.62 683 VAL A O 1
ATOM 5436 N N . ILE A 1 684 ? 1.111 35.781 34.469 1 96.62 684 ILE A N 1
ATOM 5437 C CA . ILE A 1 684 ? 2.178 34.812 34.188 1 96.62 684 ILE A CA 1
ATOM 5438 C C . ILE A 1 684 ? 2.283 33.812 35.344 1 96.62 684 ILE A C 1
ATOM 5440 O O . ILE A 1 684 ? 2.639 32.656 35.125 1 96.62 684 ILE A O 1
ATOM 5444 N N . LYS A 1 685 ? 1.9 34.219 36.531 1 96.81 685 LYS A N 1
ATOM 5445 C CA . LYS A 1 685 ? 1.913 33.281 37.656 1 96.81 685 LYS A CA 1
ATOM 5446 C C . LYS A 1 685 ? 0.83 32.219 37.531 1 96.81 685 LYS A C 1
ATOM 5448 O O . LYS A 1 685 ? 1.071 31.031 37.781 1 96.81 685 LYS A O 1
ATOM 5453 N N . SER A 1 686 ? -0.347 32.656 37.156 1 97.62 686 SER A N 1
ATOM 5454 C CA . SER A 1 686 ? -1.412 31.688 36.906 1 97.62 686 SER A CA 1
ATOM 5455 C C . SER A 1 686 ? -1.037 30.766 35.75 1 97.62 686 SER A C 1
ATOM 5457 O O . SER A 1 686 ? -1.181 29.547 35.875 1 97.62 686 SER A O 1
ATOM 5459 N N . ALA A 1 687 ? -0.535 31.359 34.688 1 97.5 687 ALA A N 1
ATOM 5460 C CA . ALA A 1 687 ? -0.172 30.578 33.5 1 97.5 687 ALA A CA 1
ATOM 5461 C C . ALA A 1 687 ? 0.931 29.578 33.812 1 97.5 687 ALA A C 1
ATOM 5463 O O . ALA A 1 687 ? 0.962 28.469 33.25 1 97.5 687 ALA A O 1
ATOM 5464 N N . SER A 1 688 ? 1.839 29.922 34.688 1 97.25 688 SER A N 1
ATOM 5465 C CA . SER A 1 688 ? 3.002 29.094 34.969 1 97.25 688 SER A CA 1
ATOM 5466 C C . SER A 1 688 ? 2.605 27.844 35.781 1 97.25 688 SER A C 1
ATOM 5468 O O . SER A 1 688 ? 3.389 26.906 35.875 1 97.25 688 SER A O 1
ATOM 5470 N N . LYS A 1 689 ? 1.396 27.812 36.312 1 97.31 689 LYS A N 1
ATOM 5471 C CA . LYS A 1 689 ? 0.917 26.625 37.031 1 97.31 689 LYS A CA 1
ATOM 5472 C C . LYS A 1 689 ? 0.543 25.516 36.062 1 97.31 689 LYS A C 1
ATOM 5474 O O . LYS A 1 689 ? 0.401 24.359 36.438 1 97.31 689 LYS A O 1
ATOM 5479 N N . MET A 1 690 ? 0.396 25.859 34.812 1 97.44 690 MET A N 1
ATOM 5480 C CA . MET A 1 690 ? 0.281 24.859 33.75 1 97.44 690 MET A CA 1
ATOM 5481 C C . MET A 1 690 ? 1.615 24.156 33.531 1 97.44 690 MET A C 1
ATOM 5483 O O . MET A 1 690 ? 2.666 24.797 33.5 1 97.44 690 MET A O 1
ATOM 5487 N N . ASP A 1 691 ? 1.611 22.844 33.406 1 97.19 691 ASP A N 1
ATOM 5488 C CA . ASP A 1 691 ? 2.84 22.125 33.094 1 97.19 691 ASP A CA 1
ATOM 5489 C C . ASP A 1 691 ? 3.168 22.219 31.609 1 97.19 691 ASP A C 1
ATOM 5491 O O . ASP A 1 691 ? 2.906 21.297 30.844 1 97.19 691 ASP A O 1
ATOM 5495 N N . HIS A 1 692 ? 3.795 23.266 31.234 1 97.5 692 HIS A N 1
ATOM 5496 C CA . HIS A 1 692 ? 4.125 23.531 29.844 1 97.5 692 HIS A CA 1
ATOM 5497 C C . HIS A 1 692 ? 5.023 22.453 29.266 1 97.5 692 HIS A C 1
ATOM 5499 O O . HIS A 1 692 ? 4.969 22.172 28.062 1 97.5 692 HIS A O 1
ATOM 5505 N N . LEU A 1 693 ? 5.836 21.797 30.016 1 96.88 693 LEU A N 1
ATOM 5506 C CA . LEU A 1 693 ? 6.949 20.969 29.578 1 96.88 693 LEU A CA 1
ATOM 5507 C C . LEU A 1 693 ? 6.449 19.625 29.047 1 96.88 693 LEU A C 1
ATOM 5509 O O . LEU A 1 693 ? 7.188 18.922 28.359 1 96.88 693 LEU A O 1
ATOM 5513 N N . ILE A 1 694 ? 5.211 19.281 29.312 1 96.88 694 ILE A N 1
ATOM 5514 C CA . ILE A 1 694 ? 4.703 18 28.844 1 96.88 694 ILE A CA 1
ATOM 5515 C C . ILE A 1 694 ? 3.941 18.188 27.531 1 96.88 694 ILE A C 1
ATOM 5517 O O . ILE A 1 694 ? 3.416 17.234 26.953 1 96.88 694 ILE A O 1
ATOM 5521 N N . THR A 1 695 ? 3.881 19.406 27.031 1 97.44 695 THR A N 1
ATOM 5522 C CA . THR A 1 695 ? 3.174 19.734 25.797 1 97.44 695 THR A CA 1
ATOM 5523 C C . THR A 1 695 ? 4.156 19.938 24.641 1 97.44 695 THR A C 1
ATOM 5525 O O . THR A 1 695 ? 5.355 19.688 24.797 1 97.44 695 THR A O 1
ATOM 5528 N N . GLY A 1 696 ? 3.568 20.281 23.469 1 96.19 696 GLY A N 1
ATOM 5529 C CA . GLY A 1 696 ? 4.359 20.719 22.328 1 96.19 696 GLY A CA 1
ATOM 5530 C C . GLY A 1 696 ? 4.34 22.219 22.125 1 96.19 696 GLY A C 1
ATOM 5531 O O . GLY A 1 696 ? 4.695 22.719 21.047 1 96.19 696 GLY A O 1
ATOM 5532 N N . GLY A 1 697 ? 3.855 22.906 23.062 1 96.56 697 GLY A N 1
ATOM 5533 C CA . GLY A 1 697 ? 3.836 24.344 22.984 1 96.56 697 GLY A CA 1
ATOM 5534 C C . GLY A 1 697 ? 2.529 24.953 23.469 1 96.56 697 GLY A C 1
ATOM 5535 O O . GLY A 1 697 ? 1.457 24.391 23.234 1 96.56 697 GLY A O 1
ATOM 5536 N N . THR A 1 698 ? 2.623 26.078 24.141 1 97.31 698 THR A N 1
ATOM 5537 C CA . THR A 1 698 ? 1.488 26.844 24.656 1 97.31 698 THR A CA 1
ATOM 5538 C C . THR A 1 698 ? 1.644 28.328 24.344 1 97.31 698 THR A C 1
ATOM 5540 O O . THR A 1 698 ? 2.752 28.859 24.391 1 97.31 698 THR A O 1
ATOM 5543 N N . LEU A 1 699 ? 0.595 28.969 23.984 1 95.69 699 LEU A N 1
ATOM 5544 C CA . LEU A 1 699 ? 0.663 30.344 23.5 1 95.69 699 LEU A CA 1
ATOM 5545 C C . LEU A 1 699 ? 0.081 31.312 24.516 1 95.69 699 LEU A C 1
ATOM 5547 O O . LEU A 1 699 ? -1.07 31.172 24.938 1 95.69 699 LEU A O 1
ATOM 5551 N N . LEU A 1 700 ? 0.832 32.281 24.953 1 95.38 700 LEU A N 1
ATOM 5552 C CA . LEU A 1 700 ? 0.355 33.344 25.828 1 95.38 700 LEU A CA 1
ATOM 5553 C C . LEU A 1 700 ? 0.453 34.688 25.156 1 95.38 700 LEU A C 1
ATOM 5555 O O . LEU A 1 700 ? 1.544 35.125 24.766 1 95.38 700 LEU A O 1
ATOM 5559 N N . ASN A 1 701 ? -0.644 35.344 25.016 1 90.62 701 ASN A N 1
ATOM 5560 C CA . ASN A 1 701 ? -0.722 36.688 24.469 1 90.62 701 ASN A CA 1
ATOM 5561 C C . ASN A 1 701 ? -0.951 37.719 25.562 1 90.62 701 ASN A C 1
ATOM 5563 O O . ASN A 1 701 ? -1.798 37.531 26.438 1 90.62 701 ASN A O 1
ATOM 5567 N N . GLN A 1 702 ? -0.191 38.812 25.484 1 88.88 702 GLN A N 1
ATOM 5568 C CA . GLN A 1 702 ? -0.359 39.906 26.422 1 88.88 702 GLN A CA 1
ATOM 5569 C C . GLN A 1 702 ? -0.455 41.25 25.688 1 88.88 702 GLN A C 1
ATOM 5571 O O . GLN A 1 702 ? 0.232 41.469 24.672 1 88.88 702 GLN A O 1
ATOM 5576 N N . LYS A 1 703 ? -1.308 42.062 26.094 1 86.25 703 LYS A N 1
ATOM 5577 C CA . LYS A 1 703 ? -1.414 43.438 25.594 1 86.25 703 LYS A CA 1
ATOM 5578 C C . LYS A 1 703 ? -0.842 44.438 26.594 1 86.25 703 LYS A C 1
ATOM 5580 O O . LYS A 1 703 ? -1.194 44.406 27.766 1 86.25 703 LYS A O 1
ATOM 5585 N N . VAL A 1 704 ? 0.024 45.281 26.109 1 84.94 704 VAL A N 1
ATOM 5586 C CA . VAL A 1 704 ? 0.668 46.25 26.984 1 84.94 704 VAL A CA 1
ATOM 5587 C C . VAL A 1 704 ? 0.532 47.656 26.391 1 84.94 704 VAL A C 1
ATOM 5589 O O . VAL A 1 704 ? 0.626 47.844 25.172 1 84.94 704 VAL A O 1
ATOM 5592 N N . ALA A 1 705 ? 0.297 48.594 27.266 1 81.56 705 ALA A N 1
ATOM 5593 C CA . ALA A 1 705 ? 0.26 50 26.828 1 81.56 705 ALA A CA 1
ATOM 5594 C C . ALA A 1 705 ? 1.661 50.5 26.5 1 81.56 705 ALA A C 1
ATOM 5596 O O . ALA A 1 705 ? 2.619 50.188 27.219 1 81.56 705 ALA A O 1
ATOM 5597 N N . PRO A 1 706 ? 1.776 51.281 25.453 1 84.69 706 PRO A N 1
ATOM 5598 C CA . PRO A 1 706 ? 3.092 51.812 25.094 1 84.69 706 PRO A CA 1
ATOM 5599 C C . PRO A 1 706 ? 3.744 52.594 26.234 1 84.69 706 PRO A C 1
ATOM 5601 O O . PRO A 1 706 ? 4.961 52.5 26.422 1 84.69 706 PRO A O 1
ATOM 5604 N N . SER A 1 707 ? 2.98 53.281 27 1 84 707 SER A N 1
ATOM 5605 C CA . SER A 1 707 ? 3.492 54.125 28.078 1 84 707 SER A CA 1
ATOM 5606 C C . SER A 1 707 ? 4.098 53.25 29.188 1 84 707 SER A C 1
ATOM 5608 O O . SER A 1 707 ? 4.996 53.719 29.906 1 84 707 SER A O 1
ATOM 5610 N N . ALA A 1 708 ? 3.619 52.094 29.266 1 82.44 708 ALA A N 1
ATOM 5611 C CA . ALA A 1 708 ? 4.066 51.219 30.344 1 82.44 708 ALA A CA 1
ATOM 5612 C C . ALA A 1 708 ? 5.484 50.719 30.078 1 82.44 708 ALA A C 1
ATOM 5614 O O . ALA A 1 708 ? 6.176 50.281 31.016 1 82.44 708 ALA A O 1
ATOM 5615 N N . ILE A 1 709 ? 5.965 50.781 28.859 1 87.56 709 ILE A N 1
ATOM 5616 C CA . ILE A 1 709 ? 7.27 50.188 28.547 1 87.56 709 ILE A CA 1
ATOM 5617 C C . ILE A 1 709 ? 8.164 51.25 27.891 1 87.56 709 ILE A C 1
ATOM 5619 O O . ILE A 1 709 ? 9.07 50.906 27.125 1 87.56 709 ILE A O 1
ATOM 5623 N N . GLU A 1 710 ? 7.848 52.438 28.156 1 88 710 GLU A N 1
ATOM 5624 C CA . GLU A 1 710 ? 8.633 53.531 27.578 1 88 710 GLU A CA 1
ATOM 5625 C C . GLU A 1 710 ? 10 53.656 28.25 1 88 710 GLU A C 1
ATOM 5627 O O . GLU A 1 710 ? 10.125 53.406 29.453 1 88 710 GLU A O 1
ATOM 5632 N N . GLY A 1 711 ? 10.992 54.062 27.547 1 88.69 711 GLY A N 1
ATOM 5633 C CA . GLY A 1 711 ? 12.328 54.312 28.062 1 88.69 711 GLY A CA 1
ATOM 5634 C C . GLY A 1 711 ? 13.07 53.062 28.438 1 88.69 711 GLY A C 1
ATOM 5635 O O . GLY A 1 711 ? 12.578 51.938 28.203 1 88.69 711 GLY A O 1
ATOM 5636 N N . GLU A 1 712 ? 14.234 53.219 28.906 1 92.69 712 GLU A N 1
ATOM 5637 C CA . GLU A 1 712 ? 15.086 52.094 29.297 1 92.69 712 GLU A CA 1
ATOM 5638 C C . GLU A 1 712 ? 14.477 51.344 30.469 1 92.69 712 GLU A C 1
ATOM 5640 O O . GLU A 1 712 ? 14.633 50.125 30.562 1 92.69 712 GLU A O 1
ATOM 5645 N N . GLU A 1 713 ? 13.906 52.031 31.359 1 92.06 713 GLU A N 1
ATOM 5646 C CA . GLU A 1 713 ? 13.273 51.406 32.5 1 92.06 713 GLU A CA 1
ATOM 5647 C C . GLU A 1 713 ? 12.117 50.5 32.062 1 92.06 713 GLU A C 1
ATOM 5649 O O . GLU A 1 713 ? 11.93 49.406 32.594 1 92.06 713 GLU A O 1
ATOM 5654 N N . GLY A 1 714 ? 11.375 51 31.172 1 91.81 714 GLY A N 1
ATOM 5655 C CA . GLY A 1 714 ? 10.297 50.188 30.625 1 91.81 714 GLY A CA 1
ATOM 5656 C C . GLY A 1 714 ? 10.789 48.906 29.984 1 91.81 714 GLY A C 1
ATOM 5657 O O . GLY A 1 714 ? 10.18 47.844 30.141 1 91.81 714 GLY A O 1
ATOM 5658 N N . LEU A 1 715 ? 11.875 49.062 29.25 1 93.38 715 LEU A N 1
ATOM 5659 C CA . LEU A 1 715 ? 12.461 47.906 28.594 1 93.38 715 LEU A CA 1
ATOM 5660 C C . LEU A 1 715 ? 12.992 46.906 29.609 1 93.38 715 LEU A C 1
ATOM 5662 O O . LEU A 1 715 ? 12.891 45.688 29.406 1 93.38 715 LEU A O 1
ATOM 5666 N N . ASP A 1 716 ? 13.547 47.375 30.656 1 94.94 716 ASP A N 1
ATOM 5667 C CA . ASP A 1 716 ? 14.055 46.531 31.734 1 94.94 716 ASP A CA 1
ATOM 5668 C C . ASP A 1 716 ? 12.922 45.75 32.406 1 94.94 716 ASP A C 1
ATOM 5670 O O . ASP A 1 716 ? 13.062 44.562 32.719 1 94.94 716 ASP A O 1
ATOM 5674 N N . LYS A 1 717 ? 11.844 46.469 32.688 1 93 717 LYS A N 1
ATOM 5675 C CA . LYS A 1 717 ? 10.695 45.812 33.312 1 93 717 LYS A CA 1
ATOM 5676 C C . LYS A 1 717 ? 10.133 44.719 32.438 1 93 717 LYS A C 1
ATOM 5678 O O . LYS A 1 717 ? 9.82 43.625 32.906 1 93 717 LYS A O 1
ATOM 5683 N N . LEU A 1 718 ? 10.07 45.031 31.203 1 94.12 718 LEU A N 1
ATOM 5684 C CA . LEU A 1 718 ? 9.562 44.031 30.25 1 94.12 718 LEU A CA 1
ATOM 5685 C C . LEU A 1 718 ? 10.5 42.844 30.156 1 94.12 718 LEU A C 1
ATOM 5687 O O . LEU A 1 718 ? 10.047 41.688 30.109 1 94.12 718 LEU A O 1
ATOM 5691 N N . SER A 1 719 ? 11.773 43.094 30.031 1 95.75 719 SER A N 1
ATOM 5692 C CA . SER A 1 719 ? 12.773 42.031 29.969 1 95.75 719 SER A CA 1
ATOM 5693 C C . SER A 1 719 ? 12.703 41.156 31.219 1 95.75 719 SER A C 1
ATOM 5695 O O . SER A 1 719 ? 12.828 39.938 31.125 1 95.75 719 SER A O 1
ATOM 5697 N N . ASN A 1 720 ? 12.516 41.75 32.344 1 95.12 720 ASN A N 1
ATOM 5698 C CA . ASN A 1 720 ? 12.406 41.031 33.594 1 95.12 720 ASN A CA 1
ATOM 5699 C C . ASN A 1 720 ? 11.148 40.156 33.625 1 95.12 720 ASN A C 1
ATOM 5701 O O . ASN A 1 720 ? 11.18 39.031 34.125 1 95.12 720 ASN A O 1
ATOM 5705 N N . LEU A 1 721 ? 10.07 40.719 33.188 1 95 721 LEU A N 1
ATOM 5706 C CA . LEU A 1 721 ? 8.828 39.969 33.125 1 95 721 LEU A CA 1
ATOM 5707 C C . LEU A 1 721 ? 9.008 38.688 32.281 1 95 721 LEU A C 1
ATOM 5709 O O . LEU A 1 721 ? 8.578 37.625 32.688 1 95 721 LEU A O 1
ATOM 5713 N N . VAL A 1 722 ? 9.664 38.812 31.125 1 96.75 722 VAL A N 1
ATOM 5714 C CA . VAL A 1 722 ? 9.898 37.688 30.219 1 96.75 722 VAL A CA 1
ATOM 5715 C C . VAL A 1 722 ? 10.781 36.656 30.906 1 96.75 722 VAL A C 1
ATOM 5717 O O . VAL A 1 722 ? 10.469 35.469 30.891 1 96.75 722 VAL A O 1
ATOM 5720 N N . ARG A 1 723 ? 11.836 37.094 31.516 1 96.62 723 ARG A N 1
ATOM 5721 C CA . ARG A 1 723 ? 12.773 36.188 32.156 1 96.62 723 ARG A CA 1
ATOM 5722 C C . ARG A 1 723 ? 12.117 35.469 33.312 1 96.62 723 ARG A C 1
ATOM 5724 O O . ARG A 1 723 ? 12.391 34.281 33.562 1 96.62 723 ARG A O 1
ATOM 5731 N N . VAL A 1 724 ? 11.289 36.188 34.062 1 95.94 724 VAL A N 1
ATOM 5732 C CA . VAL A 1 724 ? 10.602 35.562 35.188 1 95.94 724 VAL A CA 1
ATOM 5733 C C . VAL A 1 724 ? 9.648 34.469 34.656 1 95.94 724 VAL A C 1
ATOM 5735 O O . VAL A 1 724 ? 9.625 33.375 35.188 1 95.94 724 VAL A O 1
ATOM 5738 N N . TYR A 1 725 ? 8.844 34.844 33.688 1 97.5 725 TYR A N 1
ATOM 5739 C CA . TYR A 1 725 ? 7.914 33.875 33.125 1 97.5 725 TYR A CA 1
ATOM 5740 C C . TYR A 1 725 ? 8.656 32.625 32.625 1 97.5 725 TYR A C 1
ATOM 5742 O O . TYR A 1 725 ? 8.203 31.5 32.844 1 97.5 725 TYR A O 1
ATOM 5750 N N . PHE A 1 726 ? 9.82 32.812 31.938 1 98.31 726 PHE A N 1
ATOM 5751 C CA . PHE A 1 726 ? 10.602 31.719 31.391 1 98.31 726 PHE A CA 1
ATOM 5752 C C . PHE A 1 726 ? 11.258 30.906 32.5 1 98.31 726 PHE A C 1
ATOM 5754 O O . PHE A 1 726 ? 11.398 29.688 32.375 1 98.31 726 PHE A O 1
ATOM 5761 N N . LYS A 1 727 ? 11.648 31.547 33.594 1 96.88 727 LYS A N 1
ATOM 5762 C CA . LYS A 1 727 ? 12.18 30.844 34.75 1 96.88 727 LYS A CA 1
ATOM 5763 C C . LYS A 1 727 ? 11.117 29.938 35.375 1 96.88 727 LYS A C 1
ATOM 5765 O O . LYS A 1 727 ? 11.445 28.875 35.906 1 96.88 727 LYS A O 1
ATOM 5770 N N . LEU A 1 728 ? 9.867 30.328 35.219 1 97.12 728 LEU A N 1
ATOM 5771 C CA . LEU A 1 728 ? 8.75 29.547 35.75 1 97.12 728 LEU A CA 1
ATOM 5772 C C . LEU A 1 728 ? 8.297 28.516 34.719 1 97.12 728 LEU A C 1
ATOM 5774 O O . LEU A 1 728 ? 7.207 27.953 34.844 1 97.12 728 LEU A O 1
ATOM 5778 N N . ASP A 1 729 ? 9.062 28.328 33.656 1 96.75 729 ASP A N 1
ATOM 5779 C CA . ASP A 1 729 ? 8.93 27.281 32.625 1 96.75 729 ASP A CA 1
ATOM 5780 C C . ASP A 1 729 ? 7.883 27.672 31.594 1 96.75 729 ASP A C 1
ATOM 5782 O O . ASP A 1 729 ? 7.387 26.812 30.859 1 96.75 729 ASP A O 1
ATOM 5786 N N . GLY A 1 730 ? 7.492 28.969 31.578 1 97.81 730 GLY A N 1
ATOM 5787 C CA . GLY A 1 730 ? 6.637 29.391 30.484 1 97.81 730 GLY A CA 1
ATOM 5788 C C . GLY A 1 730 ? 7.227 29.109 29.109 1 97.81 730 GLY A C 1
ATOM 5789 O O . GLY A 1 730 ? 8.438 29.234 28.922 1 97.81 730 GLY A O 1
ATOM 5790 N N . HIS A 1 731 ? 6.426 28.766 28.172 1 97.19 731 HIS A N 1
ATOM 5791 C CA . HIS A 1 731 ? 6.867 28.344 26.859 1 97.19 731 HIS A CA 1
ATOM 5792 C C . HIS A 1 731 ? 7.059 29.531 25.922 1 97.19 731 HIS A C 1
ATOM 5794 O O . HIS A 1 731 ? 8.062 29.609 25.203 1 97.19 731 HIS A O 1
ATOM 5800 N N . HIS A 1 732 ? 6.172 30.406 25.875 1 97 732 HIS A N 1
ATOM 5801 C CA . HIS A 1 732 ? 6.062 31.469 24.875 1 97 732 HIS A CA 1
ATOM 5802 C C . HIS A 1 732 ? 5.32 32.688 25.422 1 97 732 HIS A C 1
ATOM 5804 O O . HIS A 1 732 ? 4.355 32.531 26.172 1 97 732 HIS A O 1
ATOM 5810 N N . ILE A 1 733 ? 5.723 33.812 25.031 1 95.31 733 ILE A N 1
ATOM 5811 C CA . ILE A 1 733 ? 4.984 35.031 25.344 1 95.31 733 ILE A CA 1
ATOM 5812 C C . ILE A 1 733 ? 5.145 36.031 24.188 1 95.31 733 ILE A C 1
ATOM 5814 O O . ILE A 1 733 ? 6.191 36.094 23.547 1 95.31 733 ILE A O 1
ATOM 5818 N N . GLN A 1 734 ? 4.137 36.719 23.844 1 93.12 734 GLN A N 1
ATOM 5819 C CA . GLN A 1 734 ? 4.184 37.781 22.844 1 93.12 734 GLN A CA 1
ATOM 5820 C C . GLN A 1 734 ? 3.365 38.969 23.281 1 93.12 734 GLN A C 1
ATOM 5822 O O . GLN A 1 734 ? 2.486 38.875 24.141 1 93.12 734 GLN A O 1
ATOM 5827 N N . PHE A 1 735 ? 3.652 40.125 22.672 1 90.56 735 PHE A N 1
ATOM 5828 C CA . PHE A 1 735 ? 3.08 41.375 23.156 1 90.56 735 PHE A CA 1
ATOM 5829 C C . PHE A 1 735 ? 2.471 42.188 22.016 1 90.56 735 PHE A C 1
ATOM 5831 O O . PHE A 1 735 ? 3.07 42.281 20.938 1 90.56 735 PHE A O 1
ATOM 5838 N N . ASN A 1 736 ? 1.276 42.625 22.203 1 87.06 736 ASN A N 1
ATOM 5839 C CA . ASN A 1 736 ? 0.704 43.719 21.406 1 87.06 736 ASN A CA 1
ATOM 5840 C C . ASN A 1 736 ? 0.843 45.062 22.094 1 87.06 736 ASN A C 1
ATOM 5842 O O . ASN A 1 736 ? 0.332 45.25 23.203 1 87.06 736 ASN A O 1
ATOM 5846 N N . VAL A 1 737 ? 1.5 45.938 21.375 1 86.56 737 VAL A N 1
ATOM 5847 C CA . VAL A 1 737 ? 1.771 47.25 21.969 1 86.56 737 VAL A CA 1
ATOM 5848 C C . VAL A 1 737 ? 1.012 48.312 21.219 1 86.56 737 VAL A C 1
ATOM 5850 O O . VAL A 1 737 ? 1.553 48.938 20.297 1 86.56 737 VAL A O 1
ATOM 5853 N N . PHE A 1 738 ? -0.169 48.594 21.531 1 81.62 738 PHE A N 1
ATOM 5854 C CA . PHE A 1 738 ? -0.981 49.656 20.922 1 81.62 738 PHE A CA 1
ATOM 5855 C C . PHE A 1 738 ? -1.91 50.281 21.953 1 81.62 738 PHE A C 1
ATOM 5857 O O . PHE A 1 738 ? -2.24 49.656 22.953 1 81.62 738 PHE A O 1
ATOM 5864 N N . ASN A 1 739 ? -2.232 51.406 21.531 1 79.25 739 ASN A N 1
ATOM 5865 C CA . ASN A 1 739 ? -3.328 52.031 22.281 1 79.25 739 ASN A CA 1
ATOM 5866 C C . ASN A 1 739 ? -4.688 51.594 21.719 1 79.25 739 ASN A C 1
ATOM 5868 O O . ASN A 1 739 ? -4.852 51.469 20.5 1 79.25 739 ASN A O 1
ATOM 5872 N N . LYS A 1 740 ? -5.613 51.406 22.562 1 81.81 740 LYS A N 1
ATOM 5873 C CA . LYS A 1 740 ? -6.973 51.031 22.172 1 81.81 740 LYS A CA 1
ATOM 5874 C C . LYS A 1 740 ? -7.539 52.031 21.156 1 81.81 740 LYS A C 1
ATOM 5876 O O . LYS A 1 740 ? -8.203 51.656 20.203 1 81.81 740 LYS A O 1
ATOM 5881 N N . GLU A 1 741 ? -7.199 53.219 21.328 1 83.44 741 GLU A N 1
ATOM 5882 C CA . GLU A 1 741 ? -7.723 54.281 20.484 1 83.44 741 GLU A CA 1
ATOM 5883 C C . GLU A 1 741 ? -7.234 54.156 19.047 1 83.44 741 GLU A C 1
ATOM 5885 O O . GLU A 1 741 ? -7.988 54.375 18.094 1 83.44 741 GLU A O 1
ATOM 5890 N N . THR A 1 742 ? -6.074 53.75 18.938 1 84.31 742 THR A N 1
ATOM 5891 C CA . THR A 1 742 ? -5.512 53.562 17.609 1 84.31 742 THR A CA 1
ATOM 5892 C C . THR A 1 742 ? -6.242 52.438 16.875 1 84.31 742 THR A C 1
ATOM 5894 O O . THR A 1 742 ? -6.523 52.562 15.672 1 84.31 742 THR A O 1
ATOM 5897 N N . LEU A 1 743 ? -6.5 51.406 17.531 1 86.88 743 LEU A N 1
ATOM 5898 C CA . LEU A 1 743 ? -7.184 50.25 16.922 1 86.88 743 LEU A CA 1
ATOM 5899 C C . LEU A 1 743 ? -8.609 50.625 16.547 1 86.88 743 LEU A C 1
ATOM 5901 O O . LEU A 1 743 ? -9.109 50.188 15.5 1 86.88 743 LEU A O 1
ATOM 5905 N N . LEU A 1 744 ? -9.203 51.406 17.406 1 89.94 744 LEU A N 1
ATOM 5906 C CA . LEU A 1 744 ? -10.555 51.844 17.094 1 89.94 744 LEU A CA 1
ATOM 5907 C C . LEU A 1 744 ? -10.57 52.75 15.875 1 89.94 744 LEU A C 1
ATOM 5909 O O . LEU A 1 744 ? -11.469 52.688 15.039 1 89.94 744 LEU A O 1
ATOM 5913 N N . LYS A 1 745 ? -9.594 53.562 15.789 1 88.44 745 LYS A N 1
ATOM 5914 C CA . LYS A 1 745 ? -9.461 54.438 14.617 1 88.44 745 LYS A CA 1
ATOM 5915 C C . LYS A 1 745 ? -9.211 53.594 13.359 1 88.44 745 LYS A C 1
ATOM 5917 O O . LYS A 1 745 ? -9.773 53.906 12.297 1 88.44 745 LYS A O 1
ATOM 5922 N N . ALA A 1 746 ? -8.375 52.688 13.539 1 88.06 746 ALA A N 1
ATOM 5923 C CA . ALA A 1 746 ? -8.047 51.812 12.414 1 88.06 746 ALA A CA 1
ATOM 5924 C C . ALA A 1 746 ? -9.266 51.031 11.938 1 88.06 746 ALA A C 1
ATOM 5926 O O . ALA A 1 746 ? -9.422 50.75 10.75 1 88.06 746 ALA A O 1
ATOM 5927 N N . GLN A 1 747 ? -10.062 50.594 12.875 1 89.69 747 GLN A N 1
ATOM 5928 C CA . GLN A 1 747 ? -11.289 49.875 12.531 1 89.69 747 GLN A CA 1
ATOM 5929 C C . GLN A 1 747 ? -12.25 50.781 11.758 1 89.69 747 GLN A C 1
ATOM 5931 O O . GLN A 1 747 ? -12.922 50.312 10.828 1 89.69 747 GLN A O 1
ATOM 5936 N N . LYS A 1 748 ? -12.266 52 12.148 1 87.75 748 LYS A N 1
ATOM 5937 C CA . LYS A 1 748 ? -13.172 52.969 11.539 1 87.75 748 LYS A CA 1
ATOM 5938 C C . LYS A 1 748 ? -12.648 53.438 10.188 1 87.75 748 LYS A C 1
ATOM 5940 O O . LYS A 1 748 ? -13.43 53.688 9.266 1 87.75 748 LYS A O 1
ATOM 5945 N N . ASN A 1 749 ? -11.367 53.625 10.117 1 88.56 749 ASN A N 1
ATOM 5946 C CA . ASN A 1 749 ? -10.727 54.125 8.898 1 88.56 749 ASN A CA 1
ATOM 5947 C C . ASN A 1 749 ? -9.586 53.219 8.469 1 88.56 749 ASN A C 1
ATOM 5949 O O . ASN A 1 749 ? -8.422 53.625 8.5 1 88.56 749 ASN A O 1
ATOM 5953 N N . PRO A 1 750 ? -9.93 52.125 7.961 1 85.38 750 PRO A N 1
ATOM 5954 C CA . PRO A 1 750 ? -8.898 51.125 7.629 1 85.38 750 PRO A CA 1
ATOM 5955 C C . PRO A 1 750 ? -7.914 51.656 6.578 1 85.38 750 PRO A C 1
ATOM 5957 O O . PRO A 1 750 ? -6.738 51.281 6.586 1 85.38 750 PRO A O 1
ATOM 5960 N N . GLU A 1 751 ? -8.281 52.531 5.688 1 82.31 751 GLU A N 1
ATOM 5961 C CA . GLU A 1 751 ? -7.438 53.031 4.605 1 82.31 751 GLU A CA 1
ATOM 5962 C C . GLU A 1 751 ? -6.258 53.812 5.152 1 82.31 751 GLU A C 1
ATOM 5964 O O . GLU A 1 751 ? -5.184 53.844 4.547 1 82.31 751 GLU A O 1
ATOM 5969 N N . ASP A 1 752 ? -6.488 54.438 6.27 1 81.81 752 ASP A N 1
ATOM 5970 C CA . ASP A 1 752 ? -5.441 55.25 6.879 1 81.81 752 ASP A CA 1
ATOM 5971 C C . ASP A 1 752 ? -4.449 54.375 7.652 1 81.81 752 ASP A C 1
ATOM 5973 O O . ASP A 1 752 ? -3.359 54.844 8 1 81.81 752 ASP A O 1
ATOM 5977 N N . TYR A 1 753 ? -4.824 53.188 7.852 1 84.06 753 TYR A N 1
ATOM 5978 C CA . TYR A 1 753 ? -4.016 52.281 8.672 1 84.06 753 TYR A CA 1
ATOM 5979 C C . TYR A 1 753 ? -3.738 50.969 7.934 1 84.06 753 TYR A C 1
ATOM 5981 O O . TYR A 1 753 ? -3.809 49.906 8.523 1 84.06 753 TYR A O 1
ATOM 5989 N N . LYS A 1 754 ? -3.52 51.062 6.75 1 78.56 754 LYS A N 1
ATOM 5990 C CA . LYS A 1 754 ? -3.367 49.906 5.883 1 78.56 754 LYS A CA 1
ATOM 5991 C C . LYS A 1 754 ? -2.17 49.062 6.301 1 78.56 754 LYS A C 1
ATOM 5993 O O . LYS A 1 754 ? -2.123 47.844 6.023 1 78.56 754 LYS A O 1
ATOM 5998 N N . ASN A 1 755 ? -1.297 49.656 6.984 1 77.19 755 ASN A N 1
ATOM 5999 C CA . ASN A 1 755 ? -0.062 48.938 7.285 1 77.19 755 ASN A CA 1
ATOM 6000 C C . ASN A 1 755 ? 0.059 48.625 8.773 1 77.19 755 ASN A C 1
ATOM 6002 O O . ASN A 1 755 ? 1.133 48.25 9.25 1 77.19 755 ASN A O 1
ATOM 6006 N N . LEU A 1 756 ? -1.051 48.75 9.453 1 80.69 756 LEU A N 1
ATOM 6007 C CA . LEU A 1 756 ? -1.038 48.406 10.875 1 80.69 756 LEU A CA 1
ATOM 6008 C C . LEU A 1 756 ? -1.034 46.906 11.086 1 80.69 756 LEU A C 1
ATOM 6010 O O . LEU A 1 756 ? -1.982 46.219 10.703 1 80.69 756 LEU A O 1
ATOM 6014 N N . ILE A 1 757 ? 0.033 46.438 11.664 1 80.69 757 ILE A N 1
ATOM 6015 C CA . ILE A 1 757 ? 0.199 45.031 11.914 1 80.69 757 ILE A CA 1
ATOM 6016 C C . ILE A 1 757 ? -0.066 44.719 13.391 1 80.69 757 ILE A C 1
ATOM 6018 O O . ILE A 1 757 ? 0.385 45.438 14.273 1 80.69 757 ILE A O 1
ATOM 6022 N N . VAL A 1 758 ? -0.841 43.688 13.617 1 79.88 758 VAL A N 1
ATOM 6023 C CA . VAL A 1 758 ? -1.136 43.25 14.984 1 79.88 758 VAL A CA 1
ATOM 6024 C C . VAL A 1 758 ? -0.782 41.781 15.164 1 79.88 758 VAL A C 1
ATOM 6026 O O . VAL A 1 758 ? -0.82 41 14.203 1 79.88 758 VAL A O 1
ATOM 6029 N N . ARG A 1 759 ? -0.424 41.5 16.375 1 79.88 759 ARG A N 1
ATOM 6030 C CA . ARG A 1 759 ? -0.254 40.062 16.703 1 79.88 759 ARG A CA 1
ATOM 6031 C C . ARG A 1 759 ? -1.595 39.406 17.016 1 79.88 759 ARG A C 1
ATOM 6033 O O . ARG A 1 759 ? -2.334 39.875 17.875 1 79.88 759 ARG A O 1
ATOM 6040 N N . VAL A 1 760 ? -1.929 38.469 16.391 1 72.19 760 VAL A N 1
ATOM 6041 C CA . VAL A 1 760 ? -3.225 37.812 16.547 1 72.19 760 VAL A CA 1
ATOM 6042 C C . VAL A 1 760 ? -3.084 36.594 17.453 1 72.19 760 VAL A C 1
ATOM 6044 O O . VAL A 1 760 ? -3.717 36.531 18.516 1 72.19 760 VAL A O 1
ATOM 6047 N N . ALA A 1 761 ? -2.289 35.75 17.109 1 67.25 761 ALA A N 1
ATOM 6048 C CA . ALA A 1 761 ? -1.913 34.562 17.859 1 67.25 761 ALA A CA 1
ATOM 6049 C C . ALA A 1 761 ? -0.465 34.156 17.594 1 67.25 761 ALA A C 1
ATOM 6051 O O . ALA A 1 761 ? 0.449 34.969 17.766 1 67.25 761 ALA A O 1
ATOM 6052 N N . GLY A 1 762 ? -0.372 33.156 17.016 1 65.62 762 GLY A N 1
ATOM 6053 C CA . GLY A 1 762 ? 0.986 32.719 16.719 1 65.62 762 GLY A CA 1
ATOM 6054 C C . GLY A 1 762 ? 1.549 33.375 15.461 1 65.62 762 GLY A C 1
ATOM 6055 O O . GLY A 1 762 ? 2.592 32.969 14.953 1 65.62 762 GLY A O 1
ATOM 6056 N N . TYR A 1 763 ? 0.713 34.375 14.977 1 72.38 763 TYR A N 1
ATOM 6057 C CA . TYR A 1 763 ? 1.154 35.094 13.773 1 72.38 763 TYR A CA 1
ATOM 6058 C C . TYR A 1 763 ? 0.705 36.531 13.789 1 72.38 763 TYR A C 1
ATOM 6060 O O . TYR A 1 763 ? 0.013 36.969 14.719 1 72.38 763 TYR A O 1
ATOM 6068 N N . SER A 1 764 ? 1.227 37.188 12.875 1 73.06 764 SER A N 1
ATOM 6069 C CA . SER A 1 764 ? 0.836 38.594 12.695 1 73.06 764 SER A CA 1
ATOM 6070 C C . SER A 1 764 ? 0.029 38.781 11.414 1 73.06 764 SER A C 1
ATOM 6072 O O . SER A 1 764 ? 0.143 37.969 10.477 1 73.06 764 SER A O 1
ATOM 6074 N N . ASP A 1 765 ? -0.81 39.781 11.461 1 83 765 ASP A N 1
ATOM 6075 C CA . ASP A 1 765 ? -1.585 40.156 10.281 1 83 765 ASP A CA 1
ATOM 6076 C C . ASP A 1 765 ? -1.883 41.656 10.266 1 83 765 ASP A C 1
ATOM 6078 O O . ASP A 1 765 ? -1.677 42.344 11.266 1 83 765 ASP A O 1
ATOM 6082 N N . TYR A 1 766 ? -2.219 42.094 9.086 1 81.62 766 TYR A N 1
ATOM 6083 C CA . TYR A 1 766 ? -2.725 43.438 9.016 1 81.62 766 TYR A CA 1
ATOM 6084 C C . TYR A 1 766 ? -4.09 43.562 9.68 1 81.62 766 TYR A C 1
ATOM 6086 O O . TYR A 1 766 ? -4.988 42.75 9.414 1 81.62 766 TYR A O 1
ATOM 6094 N N . PHE A 1 767 ? -4.219 44.531 10.508 1 85.19 767 PHE A N 1
ATOM 6095 C CA . PHE A 1 767 ? -5.461 44.719 11.242 1 85.19 767 PHE A CA 1
ATOM 6096 C C . PHE A 1 767 ? -6.641 44.844 10.289 1 85.19 767 PHE A C 1
ATOM 6098 O O . PHE A 1 767 ? -7.727 44.344 10.555 1 85.19 767 PHE A O 1
ATOM 6105 N N . SER A 1 768 ? -6.387 45.469 9.148 1 80.75 768 SER A N 1
ATOM 6106 C CA . SER A 1 768 ? -7.445 45.719 8.172 1 80.75 768 SER A CA 1
ATOM 6107 C C . SER A 1 768 ? -7.887 44.438 7.488 1 80.75 768 SER A C 1
ATOM 6109 O O . SER A 1 768 ? -8.984 44.375 6.926 1 80.75 768 SER A O 1
ATOM 6111 N N . ASN A 1 769 ? -7.066 43.438 7.551 1 81.38 769 ASN A N 1
ATOM 6112 C CA . ASN A 1 769 ? -7.367 42.156 6.918 1 81.38 769 ASN A CA 1
ATOM 6113 C C . ASN A 1 769 ? -8.227 41.281 7.816 1 81.38 769 ASN A C 1
ATOM 6115 O O . ASN A 1 769 ? -8.797 40.281 7.359 1 81.38 769 ASN A O 1
ATOM 6119 N N . LEU A 1 770 ? -8.312 41.625 9.055 1 83.31 770 LEU A N 1
ATOM 6120 C CA . LEU A 1 770 ? -9.039 40.812 10.023 1 83.31 770 LEU A CA 1
ATOM 6121 C C . LEU A 1 770 ? -10.539 41.062 9.938 1 83.31 770 LEU A C 1
ATOM 6123 O O . LEU A 1 770 ? -10.961 42.188 9.633 1 83.31 770 LEU A O 1
ATOM 6127 N N . ASN A 1 771 ? -11.305 40.062 10.148 1 81.62 771 ASN A N 1
ATOM 6128 C CA . ASN A 1 771 ? -12.742 40.281 10.258 1 81.62 771 ASN A CA 1
ATOM 6129 C C . ASN A 1 771 ? -13.094 41.094 11.492 1 81.62 771 ASN A C 1
ATOM 6131 O O . ASN A 1 771 ? -12.281 41.25 12.414 1 81.62 771 ASN A O 1
ATOM 6135 N N . LYS A 1 772 ? -14.25 41.625 11.469 1 82.69 772 LYS A N 1
ATOM 6136 C CA . LYS A 1 772 ? -14.672 42.531 12.523 1 82.69 772 LYS A CA 1
ATOM 6137 C C . LYS A 1 772 ? -14.641 41.844 13.883 1 82.69 772 LYS A C 1
ATOM 6139 O O . LYS A 1 772 ? -14.273 42.438 14.891 1 82.69 772 LYS A O 1
ATOM 6144 N N . GLU A 1 773 ? -15 40.625 13.922 1 81.88 773 GLU A N 1
ATOM 6145 C CA . GLU A 1 773 ? -15.039 39.906 15.188 1 81.88 773 GLU A CA 1
ATOM 6146 C C . GLU A 1 773 ? -13.648 39.781 15.805 1 81.88 773 GLU A C 1
ATOM 6148 O O . GLU A 1 773 ? -13.484 39.969 17.016 1 81.88 773 GLU A O 1
ATOM 6153 N N . LEU A 1 774 ? -12.766 39.469 14.961 1 83.06 774 LEU A N 1
ATOM 6154 C CA . LEU A 1 774 ? -11.391 39.375 15.438 1 83.06 774 LEU A CA 1
ATOM 6155 C C . LEU A 1 774 ? -10.836 40.719 15.828 1 83.06 774 LEU A C 1
ATOM 6157 O O . LEU A 1 774 ? -10.094 40.844 16.812 1 83.06 774 LEU A O 1
ATOM 6161 N N . GLN A 1 775 ? -11.156 41.781 15.016 1 86.19 775 GLN A N 1
ATOM 6162 C CA . GLN A 1 775 ? -10.75 43.125 15.383 1 86.19 775 GLN A CA 1
ATOM 6163 C C . GLN A 1 775 ? -11.289 43.5 16.766 1 86.19 775 GLN A C 1
ATOM 6165 O O . GLN A 1 775 ? -10.547 44 17.609 1 86.19 775 GLN A O 1
ATOM 6170 N N . ASP A 1 776 ? -12.492 43.188 16.969 1 85.75 776 ASP A N 1
ATOM 6171 C CA . ASP A 1 776 ? -13.133 43.5 18.25 1 85.75 776 ASP A CA 1
ATOM 6172 C C . ASP A 1 776 ? -12.477 42.75 19.391 1 85.75 776 ASP A C 1
ATOM 6174 O O . ASP A 1 776 ? -12.312 43.281 20.484 1 85.75 776 ASP A O 1
ATOM 6178 N N . GLU A 1 777 ? -12.211 41.562 19.141 1 83.25 777 GLU A N 1
ATOM 6179 C CA . GLU A 1 777 ? -11.578 40.75 20.172 1 83.25 777 GLU A CA 1
ATOM 6180 C C . GLU A 1 777 ? -10.227 41.312 20.578 1 83.25 777 GLU A C 1
ATOM 6182 O O . GLU A 1 777 ? -9.898 41.375 21.766 1 83.25 777 GLU A O 1
ATOM 6187 N N . ILE A 1 778 ? -9.406 41.688 19.578 1 81.56 778 ILE A N 1
ATOM 6188 C CA . ILE A 1 778 ? -8.094 42.25 19.844 1 81.56 778 ILE A CA 1
ATOM 6189 C C . ILE A 1 778 ? -8.242 43.562 20.609 1 81.56 778 ILE A C 1
ATOM 6191 O O . ILE A 1 778 ? -7.496 43.812 21.562 1 81.56 778 ILE A O 1
ATOM 6195 N N . ILE A 1 779 ? -9.211 44.344 20.219 1 82.62 779 ILE A N 1
ATOM 6196 C CA . ILE A 1 779 ? -9.477 45.625 20.875 1 82.62 779 ILE A CA 1
ATOM 6197 C C . ILE A 1 779 ? -9.898 45.375 22.328 1 82.62 779 ILE A C 1
ATOM 6199 O O . ILE A 1 779 ? -9.516 46.125 23.219 1 82.62 779 ILE A O 1
ATOM 6203 N N . ALA A 1 780 ? -10.578 44.312 22.547 1 77.44 780 ALA A N 1
ATOM 6204 C CA . ALA A 1 780 ? -11.195 44.031 23.844 1 77.44 780 ALA A CA 1
ATOM 6205 C C . ALA A 1 780 ? -10.18 43.438 24.828 1 77.44 780 ALA A C 1
ATOM 6207 O O . ALA A 1 780 ? -10.438 43.375 26.031 1 77.44 780 ALA A O 1
ATOM 6208 N N . ARG A 1 781 ? -9.07 43.031 24.328 1 78.81 781 ARG A N 1
ATOM 6209 C CA . ARG A 1 781 ? -8.055 42.5 25.219 1 78.81 781 ARG A CA 1
ATOM 6210 C C . ARG A 1 781 ? -7.648 43.5 26.281 1 78.81 781 ARG A C 1
ATOM 6212 O O . ARG A 1 781 ? -7.566 44.719 26 1 78.81 781 ARG A O 1
ATOM 6219 N N . THR A 1 782 ? -7.426 43 27.5 1 73.06 782 THR A N 1
ATOM 6220 C CA . THR A 1 782 ? -7.098 43.875 28.625 1 73.06 782 THR A CA 1
ATOM 6221 C C . THR A 1 782 ? -5.734 44.531 28.406 1 73.06 782 THR A C 1
ATOM 6223 O O . THR A 1 782 ? -4.75 43.844 28.109 1 73.06 782 THR A O 1
ATOM 6226 N N . GLU A 1 783 ? -5.734 45.812 28.516 1 74.62 783 GLU A N 1
ATOM 6227 C CA . GLU A 1 783 ? -4.484 46.594 28.453 1 74.62 783 GLU A CA 1
ATOM 6228 C C . GLU A 1 783 ? -3.76 46.562 29.797 1 74.62 783 GLU A C 1
ATOM 6230 O O . GLU A 1 783 ? -4.312 46.969 30.812 1 74.62 783 GLU A O 1
ATOM 6235 N N . GLN A 1 784 ? -2.555 46.094 29.828 1 74.56 784 GLN A N 1
ATOM 6236 C CA . GLN A 1 784 ? -1.811 45.938 31.062 1 74.56 784 GLN A CA 1
ATOM 6237 C C . GLN A 1 784 ? -0.863 47.094 31.312 1 74.56 784 GLN A C 1
ATOM 6239 O O . GLN A 1 784 ? -0.329 47.688 30.359 1 74.56 784 GLN A O 1
ATOM 6244 N N . ALA A 1 785 ? -0.764 47.5 32.562 1 74.69 785 ALA A N 1
ATOM 6245 C CA . ALA A 1 785 ? 0.278 48.406 33 1 74.69 785 ALA A CA 1
ATOM 6246 C C . ALA A 1 785 ? 1.403 47.656 33.719 1 74.69 785 ALA A C 1
ATOM 6248 O O . ALA A 1 785 ? 1.149 46.781 34.5 1 74.69 785 ALA A O 1
ATOM 6249 N N . ILE A 1 786 ? 2.637 47.594 33.156 1 70.75 786 ILE A N 1
ATOM 6250 C CA . ILE A 1 786 ? 3.738 46.812 33.719 1 70.75 786 ILE A CA 1
ATOM 6251 C C . ILE A 1 786 ? 4.406 47.625 34.844 1 70.75 786 ILE A C 1
ATOM 6253 O O . ILE A 1 786 ? 4.723 48.781 34.656 1 70.75 786 ILE A O 1
ATOM 6257 N N . MET B 1 1 ? -23.703 -45.719 -17.188 1 78.06 1 MET B N 1
ATOM 6258 C CA . MET B 1 1 ? -23.984 -45.594 -18.625 1 78.06 1 MET B CA 1
ATOM 6259 C C . MET B 1 1 ? -24.203 -44.156 -19.016 1 78.06 1 MET B C 1
ATOM 6261 O O . MET B 1 1 ? -24.734 -43.344 -18.234 1 78.06 1 MET B O 1
ATOM 6265 N N . MET B 1 2 ? -23.703 -43.812 -20.109 1 87.75 2 MET B N 1
ATOM 6266 C CA . MET B 1 2 ? -23.828 -42.438 -20.594 1 87.75 2 MET B CA 1
ATOM 6267 C C . MET B 1 2 ? -25.172 -42.25 -21.297 1 87.75 2 MET B C 1
ATOM 6269 O O . MET B 1 2 ? -25.5 -42.969 -22.25 1 87.75 2 MET B O 1
ATOM 6273 N N . SER B 1 3 ? -25.938 -41.375 -20.734 1 92.75 3 SER B N 1
ATOM 6274 C CA . SER B 1 3 ? -27.219 -41.031 -21.375 1 92.75 3 SER B CA 1
ATOM 6275 C C . SER B 1 3 ? -27 -40.375 -22.734 1 92.75 3 SER B C 1
ATOM 6277 O O . SER B 1 3 ? -25.875 -39.938 -23.047 1 92.75 3 SER B O 1
ATOM 6279 N N . GLU B 1 4 ? -28.031 -40.344 -23.547 1 94.12 4 GLU B N 1
ATOM 6280 C CA . GLU B 1 4 ? -27.969 -39.688 -24.844 1 94.12 4 GLU B CA 1
ATOM 6281 C C . GLU B 1 4 ? -27.656 -38.188 -24.688 1 94.12 4 GLU B C 1
ATOM 6283 O O . GLU B 1 4 ? -26.953 -37.625 -25.516 1 94.12 4 GLU B O 1
ATOM 6288 N N . ARG B 1 5 ? -28.203 -37.688 -23.688 1 95.5 5 ARG B N 1
ATOM 6289 C CA . ARG B 1 5 ? -27.938 -36.281 -23.375 1 95.5 5 ARG B CA 1
ATOM 6290 C C . ARG B 1 5 ? -26.453 -36.031 -23.172 1 95.5 5 ARG B C 1
ATOM 6292 O O . ARG B 1 5 ? -25.875 -35.125 -23.797 1 95.5 5 ARG B O 1
ATOM 6299 N N . VAL B 1 6 ? -25.844 -36.781 -22.328 1 96.88 6 VAL B N 1
ATOM 6300 C CA . VAL B 1 6 ? -24.438 -36.625 -21.969 1 96.88 6 VAL B CA 1
ATOM 6301 C C . VAL B 1 6 ? -23.562 -36.875 -23.188 1 96.88 6 VAL B C 1
ATOM 6303 O O . VAL B 1 6 ? -22.562 -36.188 -23.406 1 96.88 6 VAL B O 1
ATOM 6306 N N . LYS B 1 7 ? -23.922 -37.781 -24.031 1 96.31 7 LYS B N 1
ATOM 6307 C CA . LYS B 1 7 ? -23.188 -38.062 -25.25 1 96.31 7 LYS B CA 1
ATOM 6308 C C . LYS B 1 7 ? -23.156 -36.844 -26.172 1 96.31 7 LYS B C 1
ATOM 6310 O O . LYS B 1 7 ? -22.109 -36.5 -26.734 1 96.31 7 LYS B O 1
ATOM 6315 N N . LYS B 1 8 ? -24.281 -36.281 -26.266 1 96.5 8 LYS B N 1
ATOM 6316 C CA . LYS B 1 8 ? -24.391 -35.094 -27.125 1 96.5 8 LYS B CA 1
ATOM 6317 C C . LYS B 1 8 ? -23.578 -33.938 -26.578 1 96.5 8 LYS B C 1
ATOM 6319 O O . LYS B 1 8 ? -22.844 -33.281 -27.328 1 96.5 8 LYS B O 1
ATOM 6324 N N . LEU B 1 9 ? -23.766 -33.688 -25.312 1 96.44 9 LEU B N 1
ATOM 6325 C CA . LEU B 1 9 ? -23.031 -32.594 -24.672 1 96.44 9 LEU B CA 1
ATOM 6326 C C . LEU B 1 9 ? -21.531 -32.844 -24.766 1 96.44 9 LEU B C 1
ATOM 6328 O O . LEU B 1 9 ? -20.766 -31.891 -25 1 96.44 9 LEU B O 1
ATOM 6332 N N . ARG B 1 10 ? -21.094 -34.031 -24.516 1 96 10 ARG B N 1
ATOM 6333 C CA . ARG B 1 10 ? -19.688 -34.406 -24.625 1 96 10 ARG B CA 1
ATOM 6334 C C . ARG B 1 10 ? -19.156 -34.156 -26.047 1 96 10 ARG B C 1
ATOM 6336 O O . ARG B 1 10 ? -18.062 -33.625 -26.234 1 96 10 ARG B O 1
ATOM 6343 N N . GLU B 1 11 ? -19.906 -34.531 -27.062 1 95 11 GLU B N 1
ATOM 6344 C CA . GLU B 1 11 ? -19.531 -34.344 -28.453 1 95 11 GLU B CA 1
ATOM 6345 C C . GLU B 1 11 ? -19.391 -32.875 -28.797 1 95 11 GLU B C 1
ATOM 6347 O O . GLU B 1 11 ? -18.438 -32.469 -29.469 1 95 11 GLU B O 1
ATOM 6352 N N . GLU B 1 12 ? -20.328 -32.125 -28.328 1 95.12 12 GLU B N 1
ATOM 6353 C CA . GLU B 1 12 ? -20.266 -30.688 -28.562 1 95.12 12 GLU B CA 1
ATOM 6354 C C . GLU B 1 12 ? -19.031 -30.078 -27.922 1 95.12 12 GLU B C 1
ATOM 6356 O O . GLU B 1 12 ? -18.422 -29.172 -28.484 1 95.12 12 GLU B O 1
ATOM 6361 N N . SER B 1 13 ? -18.766 -30.562 -26.734 1 94.62 13 SER B N 1
ATOM 6362 C CA . SER B 1 13 ? -17.578 -30.094 -26.016 1 94.62 13 SER B CA 1
ATOM 6363 C C . SER B 1 13 ? -16.312 -30.422 -26.812 1 94.62 13 SER B C 1
ATOM 6365 O O . SER B 1 13 ? -15.414 -29.578 -26.922 1 94.62 13 SER B O 1
ATOM 6367 N N . LEU B 1 14 ? -16.188 -31.562 -27.406 1 92 14 LEU B N 1
ATOM 6368 C CA . LEU B 1 14 ? -15.016 -32.031 -28.141 1 92 14 LEU B CA 1
ATOM 6369 C C . LEU B 1 14 ? -14.883 -31.297 -29.469 1 92 14 LEU B C 1
ATOM 6371 O O . LEU B 1 14 ? -13.773 -31.062 -29.953 1 92 14 LEU B O 1
ATOM 6375 N N . GLU B 1 15 ? -16 -30.875 -30 1 92.31 15 GLU B N 1
ATOM 6376 C CA . GLU B 1 15 ? -16.016 -30.266 -31.344 1 92.31 15 GLU B CA 1
ATOM 6377 C C . GLU B 1 15 ? -15.867 -28.75 -31.25 1 92.31 15 GLU B C 1
ATOM 6379 O O . GLU B 1 15 ? -15.602 -28.094 -32.25 1 92.31 15 GLU B O 1
ATOM 6384 N N . ALA B 1 16 ? -16.062 -28.266 -30.062 1 93.94 16 ALA B N 1
ATOM 6385 C CA . ALA B 1 16 ? -15.961 -26.812 -29.906 1 93.94 16 ALA B CA 1
ATOM 6386 C C . ALA B 1 16 ? -14.57 -26.312 -30.297 1 93.94 16 ALA B C 1
ATOM 6388 O O . ALA B 1 16 ? -13.562 -26.938 -29.953 1 93.94 16 ALA B O 1
ATOM 6389 N N . VAL B 1 17 ? -14.477 -25.188 -31.031 1 93.94 17 VAL B N 1
ATOM 6390 C CA . VAL B 1 17 ? -13.211 -24.594 -31.469 1 93.94 17 VAL B CA 1
ATOM 6391 C C . VAL B 1 17 ? -12.82 -23.453 -30.547 1 93.94 17 VAL B C 1
ATOM 6393 O O . VAL B 1 17 ? -13.547 -22.453 -30.438 1 93.94 17 VAL B O 1
ATOM 6396 N N . PRO B 1 18 ? -11.703 -23.594 -29.906 1 94.75 18 PRO B N 1
ATOM 6397 C CA . PRO B 1 18 ? -11.258 -22.484 -29.047 1 94.75 18 PRO B CA 1
ATOM 6398 C C . PRO B 1 18 ? -11.062 -21.188 -29.797 1 94.75 18 PRO B C 1
ATOM 6400 O O . PRO B 1 18 ? -10.508 -21.188 -30.906 1 94.75 18 PRO B O 1
ATOM 6403 N N . TYR B 1 19 ? -11.492 -20.047 -29.266 1 96.75 19 TYR B N 1
ATOM 6404 C CA . TYR B 1 19 ? -11.289 -18.734 -29.875 1 96.75 19 TYR B CA 1
ATOM 6405 C C . TYR B 1 19 ? -11.172 -17.656 -28.797 1 96.75 19 TYR B C 1
ATOM 6407 O O . TYR B 1 19 ? -11.562 -17.875 -27.641 1 96.75 19 TYR B O 1
ATOM 6415 N N . ILE B 1 20 ? -10.641 -16.516 -29.203 1 97 20 ILE B N 1
ATOM 6416 C CA . ILE B 1 20 ? -10.406 -15.414 -28.266 1 97 20 ILE B CA 1
ATOM 6417 C C . ILE B 1 20 ? -11.672 -14.57 -28.141 1 97 20 ILE B C 1
ATOM 6419 O O . ILE B 1 20 ? -12.211 -14.094 -29.141 1 97 20 ILE B O 1
ATOM 6423 N N . SER B 1 21 ? -12.102 -14.422 -26.922 1 96.88 21 SER B N 1
ATOM 6424 C CA . SER B 1 21 ? -13.195 -13.508 -26.609 1 96.88 21 SER B CA 1
ATOM 6425 C C . SER B 1 21 ? -12.664 -12.219 -25.984 1 96.88 21 SER B C 1
ATOM 6427 O O . SER B 1 21 ? -11.852 -12.258 -25.047 1 96.88 21 SER B O 1
ATOM 6429 N N . MET B 1 22 ? -13.172 -11.078 -26.5 1 97.5 22 MET B N 1
ATOM 6430 C CA . MET B 1 22 ? -12.703 -9.789 -26 1 97.5 22 MET B CA 1
ATOM 6431 C C . MET B 1 22 ? -13.672 -9.219 -24.969 1 97.5 22 MET B C 1
ATOM 6433 O O . MET B 1 22 ? -13.445 -8.125 -24.453 1 97.5 22 MET B O 1
ATOM 6437 N N . GLU B 1 23 ? -14.68 -9.961 -24.594 1 97.31 23 GLU B N 1
ATOM 6438 C CA . GLU B 1 23 ? -15.734 -9.461 -23.703 1 97.31 23 GLU B CA 1
ATOM 6439 C C . GLU B 1 23 ? -15.156 -9.039 -22.359 1 97.31 23 GLU B C 1
ATOM 6441 O O . GLU B 1 23 ? -15.414 -7.926 -21.891 1 97.31 23 GLU B O 1
ATOM 6446 N N . ARG B 1 24 ? -14.375 -9.828 -21.703 1 97.31 24 ARG B N 1
ATOM 6447 C CA . ARG B 1 24 ? -13.805 -9.531 -20.391 1 97.31 24 ARG B CA 1
ATOM 6448 C C . ARG B 1 24 ? -12.844 -8.352 -20.469 1 97.31 24 ARG B C 1
ATOM 6450 O O . ARG B 1 24 ? -12.859 -7.465 -19.609 1 97.31 24 ARG B O 1
ATOM 6457 N N . ALA B 1 25 ? -12 -8.391 -21.516 1 97.88 25 ALA B N 1
ATOM 6458 C CA . ALA B 1 25 ? -11.008 -7.336 -21.688 1 97.88 25 ALA B CA 1
ATOM 6459 C C . ALA B 1 25 ? -11.672 -5.965 -21.781 1 97.88 25 ALA B C 1
ATOM 6461 O O . ALA B 1 25 ? -11.203 -4.996 -21.172 1 97.88 25 ALA B O 1
ATOM 6462 N N . GLN B 1 26 ? -12.734 -5.906 -22.484 1 98.31 26 GLN B N 1
ATOM 6463 C CA . GLN B 1 26 ? -13.445 -4.645 -22.672 1 98.31 26 GLN B CA 1
ATOM 6464 C C . GLN B 1 26 ? -14.078 -4.176 -21.359 1 98.31 26 GLN B C 1
ATOM 6466 O O . GLN B 1 26 ? -14.047 -2.986 -21.047 1 98.31 26 GLN B O 1
ATOM 6471 N N . ILE B 1 27 ? -14.641 -5.062 -20.625 1 98.19 27 ILE B N 1
ATOM 6472 C CA . ILE B 1 27 ? -15.297 -4.715 -19.375 1 98.19 27 ILE B CA 1
ATOM 6473 C C . ILE B 1 27 ? -14.258 -4.234 -18.359 1 98.19 27 ILE B C 1
ATOM 6475 O O . ILE B 1 27 ? -14.461 -3.227 -17.672 1 98.19 27 ILE B O 1
ATOM 6479 N N . VAL B 1 28 ? -13.125 -4.934 -18.234 1 98.19 28 VAL B N 1
ATOM 6480 C CA . VAL B 1 28 ? -12.055 -4.523 -17.344 1 98.19 28 VAL B CA 1
ATOM 6481 C C . VAL B 1 28 ? -11.57 -3.123 -17.719 1 98.19 28 VAL B C 1
ATOM 6483 O O . VAL B 1 28 ? -11.391 -2.271 -16.844 1 98.19 28 VAL B O 1
ATOM 6486 N N . ASN B 1 29 ? -11.375 -2.924 -19.016 1 98.19 29 ASN B N 1
ATOM 6487 C CA . ASN B 1 29 ? -10.93 -1.632 -19.531 1 98.19 29 ASN B CA 1
ATOM 6488 C C . ASN B 1 29 ? -11.891 -0.511 -19.125 1 98.19 29 ASN B C 1
ATOM 6490 O O . ASN B 1 29 ? -11.453 0.545 -18.656 1 98.19 29 ASN B O 1
ATOM 6494 N N . GLU B 1 30 ? -13.148 -0.72 -19.266 1 98.12 30 GLU B N 1
ATOM 6495 C CA . GLU B 1 30 ? -14.172 0.276 -18.969 1 98.12 30 GLU B CA 1
ATOM 6496 C C . GLU B 1 30 ? -14.211 0.591 -17.469 1 98.12 30 GLU B C 1
ATOM 6498 O O . GLU B 1 30 ? -14.32 1.755 -17.078 1 98.12 30 GLU B O 1
ATOM 6503 N N . VAL B 1 31 ? -14.133 -0.371 -16.641 1 98.44 31 VAL B N 1
ATOM 6504 C CA . VAL B 1 31 ? -14.227 -0.191 -15.195 1 98.44 31 VAL B CA 1
ATOM 6505 C C . VAL B 1 31 ? -13.016 0.585 -14.688 1 98.44 31 VAL B C 1
ATOM 6507 O O . VAL B 1 31 ? -13.148 1.483 -13.852 1 98.44 31 VAL B O 1
ATOM 6510 N N . TYR B 1 32 ? -11.828 0.268 -15.164 1 97.88 32 TYR B N 1
ATOM 6511 C CA . TYR B 1 32 ? -10.625 0.977 -14.742 1 97.88 32 TYR B CA 1
ATOM 6512 C C . TYR B 1 32 ? -10.68 2.441 -15.164 1 97.88 32 TYR B C 1
ATOM 6514 O O . TYR B 1 32 ? -10.344 3.33 -14.375 1 97.88 32 TYR B O 1
ATOM 6522 N N . LYS B 1 33 ? -11.078 2.67 -16.375 1 96.31 33 LYS B N 1
ATOM 6523 C CA . LYS B 1 33 ? -11.188 4.047 -16.844 1 96.31 33 LYS B CA 1
ATOM 6524 C C . LYS B 1 33 ? -12.172 4.844 -15.984 1 96.31 33 LYS B C 1
ATOM 6526 O O . LYS B 1 33 ? -11.969 6.035 -15.742 1 96.31 33 LYS B O 1
ATOM 6531 N N . LYS B 1 34 ? -13.156 4.164 -15.477 1 96.38 34 LYS B N 1
ATOM 6532 C CA . LYS B 1 34 ? -14.234 4.836 -14.758 1 96.38 34 LYS B CA 1
ATOM 6533 C C . LYS B 1 34 ? -13.867 5.035 -13.289 1 96.38 34 LYS B C 1
ATOM 6535 O O . LYS B 1 34 ? -14.18 6.074 -12.703 1 96.38 34 LYS B O 1
ATOM 6540 N N . TYR B 1 35 ? -13.195 4.035 -12.68 1 97.12 35 TYR B N 1
ATOM 6541 C CA . TYR B 1 35 ? -13.172 4.027 -11.227 1 97.12 35 TYR B CA 1
ATOM 6542 C C . TYR B 1 35 ? -11.75 4.145 -10.695 1 97.12 35 TYR B C 1
ATOM 6544 O O . TYR B 1 35 ? -11.539 4.438 -9.516 1 97.12 35 TYR B O 1
ATOM 6552 N N . GLU B 1 36 ? -10.719 3.867 -11.508 1 96.31 36 GLU B N 1
ATOM 6553 C CA . GLU B 1 36 ? -9.352 3.93 -11.008 1 96.31 36 GLU B CA 1
ATOM 6554 C C . GLU B 1 36 ? -9.023 5.316 -10.453 1 96.31 36 GLU B C 1
ATOM 6556 O O . GLU B 1 36 ? -9.305 6.328 -11.102 1 96.31 36 GLU B O 1
ATOM 6561 N N . GLY B 1 37 ? -8.508 5.379 -9.25 1 94.31 37 GLY B N 1
ATOM 6562 C CA . GLY B 1 37 ? -8.18 6.637 -8.602 1 94.31 37 GLY B CA 1
ATOM 6563 C C . GLY B 1 37 ? -9.273 7.141 -7.684 1 94.31 37 GLY B C 1
ATOM 6564 O O . GLY B 1 37 ? -9.016 7.945 -6.785 1 94.31 37 GLY B O 1
ATOM 6565 N N . SER B 1 38 ? -10.523 6.703 -7.898 1 96.06 38 SER B N 1
ATOM 6566 C CA . SER B 1 38 ? -11.648 7.191 -7.105 1 96.06 38 SER B CA 1
ATOM 6567 C C . SER B 1 38 ? -12.008 6.215 -5.992 1 96.06 38 SER B C 1
ATOM 6569 O O . SER B 1 38 ? -12.68 6.582 -5.027 1 96.06 38 SER B O 1
ATOM 6571 N N . VAL B 1 39 ? -11.617 4.945 -6.152 1 97.62 39 VAL B N 1
ATOM 6572 C CA . VAL B 1 39 ? -11.898 3.93 -5.141 1 97.62 39 VAL B CA 1
ATOM 6573 C C . VAL B 1 39 ? -10.617 3.186 -4.781 1 97.62 39 VAL B C 1
ATOM 6575 O O . VAL B 1 39 ? -9.594 3.332 -5.461 1 97.62 39 VAL B O 1
ATOM 6578 N N . SER B 1 40 ? -10.656 2.432 -3.666 1 97.38 40 SER B N 1
ATOM 6579 C CA . SER B 1 40 ? -9.5 1.634 -3.277 1 97.38 40 SER B CA 1
ATOM 6580 C C . SER B 1 40 ? -9.258 0.496 -4.266 1 97.38 40 SER B C 1
ATOM 6582 O O . SER B 1 40 ? -10.164 0.096 -4.996 1 97.38 40 SER B O 1
ATOM 6584 N N . ILE B 1 41 ? -8.086 -0.065 -4.336 1 97.88 41 ILE B N 1
ATOM 6585 C CA . ILE B 1 41 ? -7.691 -1.076 -5.312 1 97.88 41 ILE B CA 1
ATOM 6586 C C . ILE B 1 41 ? -8.523 -2.34 -5.109 1 97.88 41 ILE B C 1
ATOM 6588 O O . ILE B 1 41 ? -9.047 -2.904 -6.07 1 97.88 41 ILE B O 1
ATOM 6592 N N . PRO B 1 42 ? -8.758 -2.828 -3.822 1 98.44 42 PRO B N 1
ATOM 6593 C CA . PRO B 1 42 ? -9.609 -4.012 -3.668 1 98.44 42 PRO B CA 1
ATOM 6594 C C . PRO B 1 42 ? -11.039 -3.783 -4.156 1 98.44 42 PRO B C 1
ATOM 6596 O O . PRO B 1 42 ? -11.625 -4.672 -4.777 1 98.44 42 PRO B O 1
ATOM 6599 N N . VAL B 1 43 ? -11.547 -2.609 -3.92 1 98.69 43 VAL B N 1
ATOM 6600 C CA . VAL B 1 43 ? -12.891 -2.281 -4.379 1 98.69 43 VAL B CA 1
ATOM 6601 C C . VAL B 1 43 ? -12.914 -2.211 -5.906 1 98.69 43 VAL B C 1
ATOM 6603 O O . VAL B 1 43 ? -13.852 -2.697 -6.543 1 98.69 43 VAL B O 1
ATOM 6606 N N . LEU B 1 44 ? -11.859 -1.607 -6.488 1 98.56 44 LEU B N 1
ATOM 6607 C CA . LEU B 1 44 ? -11.742 -1.536 -7.941 1 98.56 44 LEU B CA 1
ATOM 6608 C C . LEU B 1 44 ? -11.797 -2.93 -8.562 1 98.56 44 LEU B C 1
ATOM 6610 O O . LEU B 1 44 ? -12.547 -3.16 -9.516 1 98.56 44 LEU B O 1
ATOM 6614 N N . ARG B 1 45 ? -11.055 -3.875 -7.988 1 98.56 45 ARG B N 1
ATOM 6615 C CA . ARG B 1 45 ? -11 -5.242 -8.492 1 98.56 45 ARG B CA 1
ATOM 6616 C C . ARG B 1 45 ? -12.336 -5.945 -8.32 1 98.56 45 ARG B C 1
ATOM 6618 O O . ARG B 1 45 ? -12.766 -6.711 -9.188 1 98.56 45 ARG B O 1
ATOM 6625 N N . ALA B 1 46 ? -12.984 -5.715 -7.215 1 98.81 46 ALA B N 1
ATOM 6626 C CA . ALA B 1 46 ? -14.305 -6.293 -6.973 1 98.81 46 ALA B CA 1
ATOM 6627 C C . ALA B 1 46 ? -15.336 -5.738 -7.949 1 98.81 46 ALA B C 1
ATOM 6629 O O . ALA B 1 46 ? -16.219 -6.461 -8.406 1 98.81 46 ALA B O 1
ATOM 6630 N N . LEU B 1 47 ? -15.18 -4.426 -8.281 1 98.88 47 LEU B N 1
ATOM 6631 C CA . LEU B 1 47 ? -16.094 -3.803 -9.227 1 98.88 47 LEU B CA 1
ATOM 6632 C C . LEU B 1 47 ? -15.93 -4.391 -10.617 1 98.88 47 LEU B C 1
ATOM 6634 O O . LEU B 1 47 ? -16.891 -4.512 -11.367 1 98.88 47 LEU B O 1
ATOM 6638 N N . VAL B 1 48 ? -14.734 -4.75 -10.969 1 98.62 48 VAL B N 1
ATOM 6639 C CA . VAL B 1 48 ? -14.5 -5.43 -12.234 1 98.62 48 VAL B CA 1
ATOM 6640 C C . VAL B 1 48 ? -15.305 -6.723 -12.289 1 98.62 48 VAL B C 1
ATOM 6642 O O . VAL B 1 48 ? -16.016 -6.977 -13.273 1 98.62 48 VAL B O 1
ATOM 6645 N N . LEU B 1 49 ? -15.227 -7.531 -11.219 1 98.69 49 LEU B N 1
ATOM 6646 C CA . LEU B 1 49 ? -15.945 -8.797 -11.172 1 98.69 49 LEU B CA 1
ATOM 6647 C C . LEU B 1 49 ? -17.453 -8.57 -11.203 1 98.69 49 LEU B C 1
ATOM 6649 O O . LEU B 1 49 ? -18.172 -9.258 -11.93 1 98.69 49 LEU B O 1
ATOM 6653 N N . LYS B 1 50 ? -17.891 -7.629 -10.422 1 98.88 50 LYS B N 1
ATOM 6654 C CA . LYS B 1 50 ? -19.312 -7.344 -10.352 1 98.88 50 LYS B CA 1
ATOM 6655 C C . LYS B 1 50 ? -19.844 -6.891 -11.703 1 98.88 50 LYS B C 1
ATOM 6657 O O . LYS B 1 50 ? -20.906 -7.352 -12.148 1 98.88 50 LYS B O 1
ATOM 6662 N N . GLU B 1 51 ? -19.109 -5.984 -12.344 1 98.75 51 GLU B N 1
ATOM 6663 C CA . GLU B 1 51 ? -19.531 -5.516 -13.656 1 98.75 51 GLU B CA 1
ATOM 6664 C C . GLU B 1 51 ? -19.547 -6.652 -14.672 1 98.75 51 GLU B C 1
ATOM 6666 O O . GLU B 1 51 ? -20.469 -6.75 -15.492 1 98.75 51 GLU B O 1
ATOM 6671 N N . PHE B 1 52 ? -18.578 -7.488 -14.641 1 98.38 52 PHE B N 1
ATOM 6672 C CA . PHE B 1 52 ? -18.516 -8.625 -15.555 1 98.38 52 PHE B CA 1
ATOM 6673 C C . PHE B 1 52 ? -19.719 -9.547 -15.344 1 98.38 52 PHE B C 1
ATOM 6675 O O . PHE B 1 52 ? -20.391 -9.93 -16.312 1 98.38 52 PHE B O 1
ATOM 6682 N N . MET B 1 53 ? -20 -9.922 -14.062 1 98.5 53 MET B N 1
ATOM 6683 C CA . MET B 1 53 ? -21.094 -10.836 -13.781 1 98.5 53 MET B CA 1
ATOM 6684 C C . MET B 1 53 ? -22.438 -10.195 -14.102 1 98.5 53 MET B C 1
ATOM 6686 O O . MET B 1 53 ? -23.438 -10.891 -14.328 1 98.5 53 MET B O 1
ATOM 6690 N N . SER B 1 54 ? -22.453 -8.898 -14.219 1 98.5 54 SER B N 1
ATOM 6691 C CA . SER B 1 54 ? -23.672 -8.164 -14.516 1 98.5 54 SER B CA 1
ATOM 6692 C C . SER B 1 54 ? -23.906 -8.062 -16.016 1 98.5 54 SER B C 1
ATOM 6694 O O . SER B 1 54 ? -25.062 -7.957 -16.469 1 98.5 54 SER B O 1
ATOM 6696 N N . LYS B 1 55 ? -22.828 -8.141 -16.812 1 97.56 55 LYS B N 1
ATOM 6697 C CA . LYS B 1 55 ? -22.984 -7.781 -18.219 1 97.56 55 LYS B CA 1
ATOM 6698 C C . LYS B 1 55 ? -22.656 -8.969 -19.125 1 97.56 55 LYS B C 1
ATOM 6700 O O . LYS B 1 55 ? -23.078 -9 -20.281 1 97.56 55 LYS B O 1
ATOM 6705 N N . LYS B 1 56 ? -21.859 -9.898 -18.656 1 97.25 56 LYS B N 1
ATOM 6706 C CA . LYS B 1 56 ? -21.391 -10.938 -19.562 1 97.25 56 LYS B CA 1
ATOM 6707 C C . LYS B 1 56 ? -22.547 -11.664 -20.234 1 97.25 56 LYS B C 1
ATOM 6709 O O . LYS B 1 56 ? -23.609 -11.844 -19.641 1 97.25 56 LYS B O 1
ATOM 6714 N N . LYS B 1 57 ? -22.328 -12.07 -21.438 1 97.44 57 LYS B N 1
ATOM 6715 C CA . LYS B 1 57 ? -23.328 -12.867 -22.156 1 97.44 57 LYS B CA 1
ATOM 6716 C C . LYS B 1 57 ? -23.469 -14.258 -21.531 1 97.44 57 LYS B C 1
ATOM 6718 O O . LYS B 1 57 ? -22.469 -14.945 -21.312 1 97.44 57 LYS B O 1
ATOM 6723 N N . LEU B 1 58 ? -24.719 -14.672 -21.188 1 97.75 58 LEU B N 1
ATOM 6724 C CA . LEU B 1 58 ? -24.984 -15.984 -20.609 1 97.75 58 LEU B CA 1
ATOM 6725 C C . LEU B 1 58 ? -25.391 -16.984 -21.688 1 97.75 58 LEU B C 1
ATOM 6727 O O . LEU B 1 58 ? -25.859 -16.594 -22.766 1 97.75 58 LEU B O 1
ATOM 6731 N N . CYS B 1 59 ? -25.062 -18.234 -21.406 1 94.88 59 CYS B N 1
ATOM 6732 C CA . CYS B 1 59 ? -25.5 -19.281 -22.328 1 94.88 59 CYS B CA 1
ATOM 6733 C C . CYS B 1 59 ? -25.953 -20.531 -21.562 1 94.88 59 CYS B C 1
ATOM 6735 O O . CYS B 1 59 ? -25.312 -20.922 -20.578 1 94.88 59 CYS B O 1
ATOM 6737 N N . ILE B 1 60 ? -27.109 -21.062 -21.875 1 97.25 60 ILE B N 1
ATOM 6738 C CA . ILE B 1 60 ? -27.578 -22.391 -21.484 1 97.25 60 ILE B CA 1
ATOM 6739 C C . ILE B 1 60 ? -27.766 -23.266 -22.719 1 97.25 60 ILE B C 1
ATOM 6741 O O . ILE B 1 60 ? -28.719 -23.078 -23.484 1 97.25 60 ILE B O 1
ATOM 6745 N N . ASN B 1 61 ? -26.875 -24.141 -22.875 1 94.56 61 ASN B N 1
ATOM 6746 C CA . ASN B 1 61 ? -26.906 -24.984 -24.062 1 94.56 61 ASN B CA 1
ATOM 6747 C C . ASN B 1 61 ? -27.969 -26.078 -23.953 1 94.56 61 ASN B C 1
ATOM 6749 O O . ASN B 1 61 ? -28.422 -26.391 -22.844 1 94.56 61 ASN B O 1
ATOM 6753 N N . GLU B 1 62 ? -28.344 -26.672 -25.094 1 94.56 62 GLU B N 1
ATOM 6754 C CA . GLU B 1 62 ? -29.391 -27.688 -25.125 1 94.56 62 GLU B CA 1
ATOM 6755 C C . GLU B 1 62 ? -28.984 -28.906 -24.297 1 94.56 62 GLU B C 1
ATOM 6757 O O . GLU B 1 62 ? -27.906 -29.453 -24.469 1 94.56 62 GLU B O 1
ATOM 6762 N N . GLY B 1 63 ? -29.875 -29.312 -23.391 1 95.62 63 GLY B N 1
ATOM 6763 C CA . GLY B 1 63 ? -29.688 -30.531 -22.625 1 95.62 63 GLY B CA 1
ATOM 6764 C C . GLY B 1 63 ? -28.906 -30.297 -21.328 1 95.62 63 GLY B C 1
ATOM 6765 O O . GLY B 1 63 ? -28.797 -31.203 -20.516 1 95.62 63 GLY B O 1
ATOM 6766 N N . GLU B 1 64 ? -28.438 -29.141 -21.078 1 97 64 GLU B N 1
ATOM 6767 C CA . GLU B 1 64 ? -27.609 -28.891 -19.906 1 97 64 GLU B CA 1
ATOM 6768 C C . GLU B 1 64 ? -28.438 -28.953 -18.625 1 97 64 GLU B C 1
ATOM 6770 O O . GLU B 1 64 ? -29.594 -28.547 -18.609 1 97 64 GLU B O 1
ATOM 6775 N N . LEU B 1 65 ? -27.797 -29.484 -17.594 1 97.69 65 LEU B N 1
ATOM 6776 C CA . LEU B 1 65 ? -28.422 -29.578 -16.281 1 97.69 65 LEU B CA 1
ATOM 6777 C C . LEU B 1 65 ? -27.672 -28.703 -15.273 1 97.69 65 LEU B C 1
ATOM 6779 O O . LEU B 1 65 ? -28.25 -28.297 -14.258 1 97.69 65 LEU B O 1
ATOM 6783 N N . ILE B 1 66 ? -26.359 -28.578 -15.422 1 98 66 ILE B N 1
ATOM 6784 C CA . ILE B 1 66 ? -25.484 -27.641 -14.719 1 98 66 ILE B CA 1
ATOM 6785 C C . ILE B 1 66 ? -25.141 -26.469 -15.641 1 98 66 ILE B C 1
ATOM 6787 O O . ILE B 1 66 ? -24.703 -26.688 -16.781 1 98 66 ILE B O 1
ATOM 6791 N N . VAL B 1 67 ? -25.297 -25.25 -15.141 1 98.12 67 VAL B N 1
ATOM 6792 C CA . VAL B 1 67 ? -25.219 -24.141 -16.078 1 98.12 67 VAL B CA 1
ATOM 6793 C C . VAL B 1 67 ? -24.062 -23.219 -15.688 1 98.12 67 VAL B C 1
ATOM 6795 O O . VAL B 1 67 ? -23.672 -23.172 -14.516 1 98.12 67 VAL B O 1
ATOM 6798 N N . GLY B 1 68 ? -23.578 -22.422 -16.672 1 97.19 68 GLY B N 1
ATOM 6799 C CA . GLY B 1 68 ? -22.484 -21.469 -16.516 1 97.19 68 GLY B CA 1
ATOM 6800 C C . GLY B 1 68 ? -21.297 -21.766 -17.422 1 97.19 68 GLY B C 1
ATOM 6801 O O . GLY B 1 68 ? -20.828 -22.906 -17.469 1 97.19 68 GLY B O 1
ATOM 6802 N N . GLU B 1 69 ? -20.859 -20.859 -18.219 1 96 69 GLU B N 1
ATOM 6803 C CA . GLU B 1 69 ? -19.641 -20.938 -19.016 1 96 69 GLU B CA 1
ATOM 6804 C C . GLU B 1 69 ? -18.688 -19.797 -18.672 1 96 69 GLU B C 1
ATOM 6806 O O . GLU B 1 69 ? -19.109 -18.75 -18.203 1 96 69 GLU B O 1
ATOM 6811 N N . ARG B 1 70 ? -17.438 -19.984 -18.906 1 93.56 70 ARG B N 1
ATOM 6812 C CA . ARG B 1 70 ? -16.438 -18.938 -18.672 1 93.56 70 ARG B CA 1
ATOM 6813 C C . ARG B 1 70 ? -16.641 -17.766 -19.625 1 93.56 70 ARG B C 1
ATOM 6815 O O . ARG B 1 70 ? -16.562 -16.609 -19.203 1 93.56 70 ARG B O 1
ATOM 6822 N N . GLY B 1 71 ? -16.812 -18.094 -20.891 1 93.56 71 GLY B N 1
ATOM 6823 C CA . GLY B 1 71 ? -17.125 -17.094 -21.891 1 93.56 71 GLY B CA 1
ATOM 6824 C C . GLY B 1 71 ? -18.547 -17.188 -22.406 1 93.56 71 GLY B C 1
ATOM 6825 O O . GLY B 1 71 ? -19.438 -17.656 -21.703 1 93.56 71 GLY B O 1
ATOM 6826 N N . GLU B 1 72 ? -18.781 -16.75 -23.656 1 94.62 72 GLU B N 1
ATOM 6827 C CA . GLU B 1 72 ? -20.125 -16.641 -24.219 1 94.62 72 GLU B CA 1
ATOM 6828 C C . GLU B 1 72 ? -20.594 -17.984 -24.766 1 94.62 72 GLU B C 1
ATOM 6830 O O . GLU B 1 72 ? -21.781 -18.188 -25.031 1 94.62 72 GLU B O 1
ATOM 6835 N N . ALA B 1 73 ? -19.656 -18.906 -24.906 1 95 73 ALA B N 1
ATOM 6836 C CA . ALA B 1 73 ? -19.922 -20.234 -25.453 1 95 73 ALA B CA 1
ATOM 6837 C C . ALA B 1 73 ? -18.812 -21.219 -25.062 1 95 73 ALA B C 1
ATOM 6839 O O . ALA B 1 73 ? -17.766 -20.812 -24.547 1 95 73 ALA B O 1
ATOM 6840 N N . PRO B 1 74 ? -19.109 -22.547 -25.219 1 95.56 74 PRO B N 1
ATOM 6841 C CA . PRO B 1 74 ? -18.016 -23.5 -25.016 1 95.56 74 PRO B CA 1
ATOM 6842 C C . PRO B 1 74 ? -16.766 -23.125 -25.797 1 95.56 74 PRO B C 1
ATOM 6844 O O . PRO B 1 74 ? -16.844 -22.766 -26.969 1 95.56 74 PRO B O 1
ATOM 6847 N N . ALA B 1 75 ? -15.617 -23.078 -25.188 1 95.06 75 ALA B N 1
ATOM 6848 C CA . ALA B 1 75 ? -14.281 -22.859 -25.734 1 95.06 75 ALA B CA 1
ATOM 6849 C C . ALA B 1 75 ? -14.031 -21.391 -26.031 1 95.06 75 ALA B C 1
ATOM 6851 O O . ALA B 1 75 ? -13 -21.016 -26.578 1 95.06 75 ALA B O 1
ATOM 6852 N N . ALA B 1 76 ? -15.039 -20.516 -25.734 1 96 76 ALA B N 1
ATOM 6853 C CA . ALA B 1 76 ? -14.758 -19.078 -25.75 1 96 76 ALA B CA 1
ATOM 6854 C C . ALA B 1 76 ? -13.766 -18.703 -24.656 1 96 76 ALA B C 1
ATOM 6856 O O . ALA B 1 76 ? -14.062 -18.859 -23.469 1 96 76 ALA B O 1
ATOM 6857 N N . THR B 1 77 ? -12.625 -18.156 -25.062 1 95.31 77 THR B N 1
ATOM 6858 C CA . THR B 1 77 ? -11.531 -18 -24.094 1 95.31 77 THR B CA 1
ATOM 6859 C C . THR B 1 77 ? -11.219 -16.516 -23.875 1 95.31 77 THR B C 1
ATOM 6861 O O . THR B 1 77 ? -10.812 -15.82 -24.812 1 95.31 77 THR B O 1
ATOM 6864 N N . PRO B 1 78 ? -11.367 -16.047 -22.688 1 95.06 78 PRO B N 1
ATOM 6865 C CA . PRO B 1 78 ? -11.102 -14.641 -22.406 1 95.06 78 PRO B CA 1
ATOM 6866 C C . PRO B 1 78 ? -9.602 -14.328 -22.359 1 95.06 78 PRO B C 1
ATOM 6868 O O . PRO B 1 78 ? -8.781 -15.242 -22.234 1 95.06 78 PRO B O 1
ATOM 6871 N N . THR B 1 79 ? -9.266 -12.977 -22.469 1 94.94 79 THR B N 1
ATOM 6872 C CA . THR B 1 79 ? -7.914 -12.484 -22.219 1 94.94 79 THR B CA 1
ATOM 6873 C C . THR B 1 79 ? -7.883 -11.641 -20.938 1 94.94 79 THR B C 1
ATOM 6875 O O . THR B 1 79 ? -8.922 -11.172 -20.469 1 94.94 79 THR B O 1
ATOM 6878 N N . TYR B 1 80 ? -6.754 -11.516 -20.391 1 96.19 80 TYR B N 1
ATOM 6879 C CA . TYR B 1 80 ? -6.508 -10.758 -19.156 1 96.19 80 TYR B CA 1
ATOM 6880 C C . TYR B 1 80 ? -5.457 -9.68 -19.391 1 96.19 80 TYR B C 1
ATOM 6882 O O . TYR B 1 80 ? -4.309 -9.828 -18.953 1 96.19 80 TYR B O 1
ATOM 6890 N N . PRO B 1 81 ? -5.836 -8.586 -19.984 1 97.06 81 PRO B N 1
ATOM 6891 C CA . PRO B 1 81 ? -4.852 -7.566 -20.359 1 97.06 81 PRO B CA 1
ATOM 6892 C C . PRO B 1 81 ? -4.145 -6.961 -19.141 1 97.06 81 PRO B C 1
ATOM 6894 O O . PRO B 1 81 ? -3.01 -6.488 -19.266 1 97.06 81 PRO B O 1
ATOM 6897 N N . GLU B 1 82 ? -4.773 -6.945 -17.969 1 97 82 GLU B N 1
ATOM 6898 C CA . GLU B 1 82 ? -4.156 -6.418 -16.75 1 97 82 GLU B CA 1
ATOM 6899 C C . GLU B 1 82 ? -2.982 -7.289 -16.312 1 97 82 GLU B C 1
ATOM 6901 O O . GLU B 1 82 ? -2.125 -6.84 -15.539 1 97 82 GLU B O 1
ATOM 6906 N N . LEU B 1 83 ? -2.961 -8.555 -16.75 1 96.38 83 LEU B N 1
ATOM 6907 C CA . LEU B 1 83 ? -1.849 -9.445 -16.438 1 96.38 83 LEU B CA 1
ATOM 6908 C C . LEU B 1 83 ? -0.823 -9.445 -17.562 1 96.38 83 LEU B C 1
ATOM 6910 O O . LEU B 1 83 ? 0.357 -9.172 -17.344 1 96.38 83 LEU B O 1
ATOM 6914 N N . CYS B 1 84 ? -1.31 -9.727 -18.688 1 95.25 84 CYS B N 1
ATOM 6915 C CA . CYS B 1 84 ? -0.493 -9.758 -19.891 1 95.25 84 CYS B CA 1
ATOM 6916 C C . CYS B 1 84 ? -1.224 -9.109 -21.062 1 95.25 84 CYS B C 1
ATOM 6918 O O . CYS B 1 84 ? -2.178 -9.68 -21.594 1 95.25 84 CYS B O 1
ATOM 6920 N N . CYS B 1 85 ? -0.781 -7.977 -21.453 1 96.81 85 CYS B N 1
ATOM 6921 C CA . CYS B 1 85 ? -1.346 -7.301 -22.625 1 96.81 85 CYS B CA 1
ATOM 6922 C C . CYS B 1 85 ? -0.744 -7.844 -23.922 1 96.81 85 CYS B C 1
ATOM 6924 O O . CYS B 1 85 ? 0.34 -7.422 -24.328 1 96.81 85 CYS B O 1
ATOM 6926 N N . HIS B 1 86 ? -1.472 -8.672 -24.609 1 96.44 86 HIS B N 1
ATOM 6927 C CA . HIS B 1 86 ? -0.993 -9.305 -25.828 1 96.44 86 HIS B CA 1
ATOM 6928 C C . HIS B 1 86 ? -0.82 -8.281 -26.953 1 96.44 86 HIS B C 1
ATOM 6930 O O . HIS B 1 86 ? -1.631 -7.363 -27.094 1 96.44 86 HIS B O 1
ATOM 6936 N N . THR B 1 87 ? 0.192 -8.438 -27.766 1 96.94 87 THR B N 1
ATOM 6937 C CA . THR B 1 87 ? 0.363 -7.637 -28.969 1 96.94 87 THR B CA 1
ATOM 6938 C C . THR B 1 87 ? -0.525 -8.156 -30.094 1 96.94 87 THR B C 1
ATOM 6940 O O . THR B 1 87 ? -1.121 -9.227 -29.984 1 96.94 87 THR B O 1
ATOM 6943 N N . ILE B 1 88 ? -0.594 -7.371 -31.125 1 97.06 88 ILE B N 1
ATOM 6944 C CA . ILE B 1 88 ? -1.332 -7.824 -32.281 1 97.06 88 ILE B CA 1
ATOM 6945 C C . ILE B 1 88 ? -0.636 -9.039 -32.906 1 97.06 88 ILE B C 1
ATOM 6947 O O . ILE B 1 88 ? -1.294 -9.961 -33.406 1 97.06 88 ILE B O 1
ATOM 6951 N N . GLU B 1 89 ? 0.638 -9.062 -32.781 1 95.94 89 GLU B N 1
ATOM 6952 C CA . GLU B 1 89 ? 1.42 -10.203 -33.281 1 95.94 89 GLU B CA 1
ATOM 6953 C C . GLU B 1 89 ? 1.109 -11.461 -32.469 1 95.94 89 GLU B C 1
ATOM 6955 O O . GLU B 1 89 ? 1.042 -12.562 -33 1 95.94 89 GLU B O 1
ATOM 6960 N N . ASP B 1 90 ? 0.951 -11.336 -31.219 1 95 90 ASP B N 1
ATOM 6961 C CA . ASP B 1 90 ? 0.571 -12.461 -30.375 1 95 90 ASP B CA 1
ATOM 6962 C C . ASP B 1 90 ? -0.754 -13.07 -30.828 1 95 90 ASP B C 1
ATOM 6964 O O . ASP B 1 90 ? -0.893 -14.289 -30.906 1 95 90 ASP B O 1
ATOM 6968 N N . LEU B 1 91 ? -1.732 -12.242 -31.109 1 96.31 91 LEU B N 1
ATOM 6969 C CA . LEU B 1 91 ? -3.047 -12.711 -31.531 1 96.31 91 LEU B CA 1
ATOM 6970 C C . LEU B 1 91 ? -2.955 -13.445 -32.875 1 96.31 91 LEU B C 1
ATOM 6972 O O . LEU B 1 91 ? -3.629 -14.453 -33.062 1 96.31 91 LEU B O 1
ATOM 6976 N N . GLN B 1 92 ? -2.104 -12.922 -33.719 1 95.38 92 GLN B N 1
ATOM 6977 C CA . GLN B 1 92 ? -1.911 -13.57 -35 1 95.38 92 GLN B CA 1
ATOM 6978 C C . GLN B 1 92 ? -1.258 -14.938 -34.844 1 95.38 92 GLN B C 1
ATOM 6980 O O . GLN B 1 92 ? -1.649 -15.898 -35.5 1 95.38 92 GLN B O 1
ATOM 6985 N N . ILE B 1 93 ? -0.337 -15.016 -34 1 92.5 93 ILE B N 1
ATOM 6986 C CA . ILE B 1 93 ? 0.354 -16.266 -33.75 1 92.5 93 ILE B CA 1
ATOM 6987 C C . ILE B 1 93 ? -0.628 -17.297 -33.188 1 92.5 93 ILE B C 1
ATOM 6989 O O . ILE B 1 93 ? -0.649 -18.453 -33.594 1 92.5 93 ILE B O 1
ATOM 6993 N N . MET B 1 94 ? -1.428 -16.891 -32.281 1 93.25 94 MET B N 1
ATOM 6994 C CA . MET B 1 94 ? -2.424 -17.766 -31.672 1 93.25 94 MET B CA 1
ATOM 6995 C C . MET B 1 94 ? -3.389 -18.297 -32.719 1 93.25 94 MET B C 1
ATOM 6997 O O . MET B 1 94 ? -3.773 -19.469 -32.688 1 93.25 94 MET B O 1
ATOM 7001 N N . ASN B 1 95 ? -3.75 -17.422 -33.594 1 94.75 95 ASN B N 1
ATOM 7002 C CA . ASN B 1 95 ? -4.688 -17.766 -34.656 1 94.75 95 ASN B CA 1
ATOM 7003 C C . ASN B 1 95 ? -4.07 -18.766 -35.625 1 94.75 95 ASN B C 1
ATOM 7005 O O . ASN B 1 95 ? -4.762 -19.641 -36.156 1 94.75 95 ASN B O 1
ATOM 7009 N N . ASP B 1 96 ? -2.764 -18.641 -35.875 1 93.12 96 ASP B N 1
ATOM 7010 C CA . ASP B 1 96 ? -2.135 -19.312 -37.031 1 93.12 96 ASP B CA 1
ATOM 7011 C C . ASP B 1 96 ? -1.464 -20.609 -36.562 1 93.12 96 ASP B C 1
ATOM 7013 O O . ASP B 1 96 ? -1.156 -21.484 -37.375 1 93.12 96 ASP B O 1
ATOM 7017 N N . ARG B 1 97 ? -1.147 -20.719 -35.312 1 86.56 97 ARG B N 1
ATOM 7018 C CA . ARG B 1 97 ? -0.39 -21.891 -34.906 1 86.56 97 ARG B CA 1
ATOM 7019 C C . ARG B 1 97 ? -1.191 -23.156 -35.125 1 86.56 97 ARG B C 1
ATOM 7021 O O . ARG B 1 97 ? -2.422 -23.156 -35.062 1 86.56 97 ARG B O 1
ATOM 7028 N N . GLU B 1 98 ? -0.495 -24.219 -35.375 1 82.62 98 GLU B N 1
ATOM 7029 C CA . GLU B 1 98 ? -1.09 -25.484 -35.75 1 82.62 98 GLU B CA 1
ATOM 7030 C C . GLU B 1 98 ? -1.659 -26.219 -34.531 1 82.62 98 GLU B C 1
ATOM 7032 O O . GLU B 1 98 ? -2.719 -26.844 -34.594 1 82.62 98 GLU B O 1
ATOM 7037 N N . LYS B 1 99 ? -0.952 -26.141 -33.438 1 82.19 99 LYS B N 1
ATOM 7038 C CA . LYS B 1 99 ? -1.362 -26.828 -32.219 1 82.19 99 LYS B CA 1
ATOM 7039 C C . LYS B 1 99 ? -1.785 -25.812 -31.156 1 82.19 99 LYS B C 1
ATOM 7041 O O . LYS B 1 99 ? -1.192 -24.734 -31.031 1 82.19 99 LYS B O 1
ATOM 7046 N N . ILE B 1 100 ? -2.797 -26.203 -30.422 1 84.06 100 ILE B N 1
ATOM 7047 C CA . ILE B 1 100 ? -3.303 -25.375 -29.344 1 84.06 100 ILE B CA 1
ATOM 7048 C C . ILE B 1 100 ? -3.607 -23.969 -29.859 1 84.06 100 ILE B C 1
ATOM 7050 O O . ILE B 1 100 ? -3.16 -22.969 -29.281 1 84.06 100 ILE B O 1
ATOM 7054 N N . SER B 1 101 ? -4.262 -23.859 -30.922 1 90.12 101 SER B N 1
ATOM 7055 C CA . SER B 1 101 ? -4.621 -22.594 -31.547 1 90.12 101 SER B CA 1
ATOM 7056 C C . SER B 1 101 ? -5.891 -22.016 -30.953 1 90.12 101 SER B C 1
ATOM 7058 O O . SER B 1 101 ? -6.742 -22.75 -30.438 1 90.12 101 SER B O 1
ATOM 7060 N N . PHE B 1 102 ? -5.98 -20.734 -30.953 1 95.19 102 PHE B N 1
ATOM 7061 C CA . PHE B 1 102 ? -7.18 -19.969 -30.656 1 95.19 102 PHE B CA 1
ATOM 7062 C C . PHE B 1 102 ? -7.543 -19.062 -31.828 1 95.19 102 PHE B C 1
ATOM 7064 O O . PHE B 1 102 ? -6.773 -18.156 -32.188 1 95.19 102 PHE B O 1
ATOM 7071 N N . LYS B 1 103 ? -8.688 -19.266 -32.375 1 97 103 LYS B N 1
ATOM 7072 C CA . LYS B 1 103 ? -9.109 -18.422 -33.469 1 97 103 LYS B CA 1
ATOM 7073 C C . LYS B 1 103 ? -9.344 -16.984 -33 1 97 103 LYS B C 1
ATOM 7075 O O . LYS B 1 103 ? -9.859 -16.766 -31.922 1 97 103 LYS B O 1
ATOM 7080 N N . VAL B 1 104 ? -8.953 -16.047 -33.906 1 97.81 104 VAL B N 1
ATOM 7081 C CA . VAL B 1 104 ? -9.102 -14.633 -33.594 1 97.81 104 VAL B CA 1
ATOM 7082 C C . VAL B 1 104 ? -9.812 -13.914 -34.719 1 97.81 104 VAL B C 1
ATOM 7084 O O . VAL B 1 104 ? -9.336 -13.922 -35.875 1 97.81 104 VAL B O 1
ATOM 7087 N N . SER B 1 105 ? -10.898 -13.25 -34.469 1 97.56 105 SER B N 1
ATOM 7088 C CA . SER B 1 105 ? -11.633 -12.5 -35.5 1 97.56 105 SER B CA 1
ATOM 7089 C C . SER B 1 105 ? -10.992 -11.133 -35.75 1 97.56 105 SER B C 1
ATOM 7091 O O . SER B 1 105 ? -10.195 -10.664 -34.938 1 97.56 105 SER B O 1
ATOM 7093 N N . GLN B 1 106 ? -11.328 -10.547 -36.875 1 97.5 106 GLN B N 1
ATOM 7094 C CA . GLN B 1 106 ? -10.859 -9.195 -37.156 1 97.5 106 GLN B CA 1
ATOM 7095 C C . GLN B 1 106 ? -11.383 -8.203 -36.125 1 97.5 106 GLN B C 1
ATOM 7097 O O . GLN B 1 106 ? -10.672 -7.289 -35.719 1 97.5 106 GLN B O 1
ATOM 7102 N N . GLU B 1 107 ? -12.562 -8.352 -35.719 1 97.62 107 GLU B N 1
ATOM 7103 C CA . GLU B 1 107 ? -13.156 -7.5 -34.688 1 97.62 107 GLU B CA 1
ATOM 7104 C C . GLU B 1 107 ? -12.352 -7.555 -33.406 1 97.62 107 GLU B C 1
ATOM 7106 O O . GLU B 1 107 ? -12.102 -6.52 -32.781 1 97.62 107 GLU B O 1
ATOM 7111 N N . SER B 1 108 ? -11.969 -8.734 -33 1 97.69 108 SER B N 1
ATOM 7112 C CA . SER B 1 108 ? -11.156 -8.898 -31.781 1 97.69 108 SER B CA 1
ATOM 7113 C C . SER B 1 108 ? -9.82 -8.18 -31.922 1 97.69 108 SER B C 1
ATOM 7115 O O . SER B 1 108 ? -9.344 -7.551 -30.969 1 97.69 108 SER B O 1
ATOM 7117 N N . LYS B 1 109 ? -9.234 -8.273 -33.062 1 98 109 LYS B N 1
ATOM 7118 C CA . LYS B 1 109 ? -7.965 -7.598 -33.344 1 98 109 LYS B CA 1
ATOM 7119 C C . LYS B 1 109 ? -8.125 -6.082 -33.25 1 98 109 LYS B C 1
ATOM 7121 O O . LYS B 1 109 ? -7.258 -5.379 -32.75 1 98 109 LYS B O 1
ATOM 7126 N N . ASP B 1 110 ? -9.227 -5.57 -33.781 1 98.25 110 ASP B N 1
ATOM 7127 C CA . ASP B 1 110 ? -9.484 -4.137 -33.781 1 98.25 110 ASP B CA 1
ATOM 7128 C C . ASP B 1 110 ? -9.672 -3.623 -32.344 1 98.25 110 ASP B C 1
ATOM 7130 O O . ASP B 1 110 ? -9.117 -2.584 -31.984 1 98.25 110 ASP B O 1
ATOM 7134 N N . ILE B 1 111 ? -10.391 -4.309 -31.578 1 98.19 111 ILE B N 1
ATOM 7135 C CA . ILE B 1 111 ? -10.602 -3.943 -30.188 1 98.19 111 ILE B CA 1
ATOM 7136 C C . ILE B 1 111 ? -9.266 -3.934 -29.438 1 98.19 111 ILE B C 1
ATOM 7138 O O . ILE B 1 111 ? -8.977 -3.006 -28.688 1 98.19 111 ILE B O 1
ATOM 7142 N N . GLN B 1 112 ? -8.461 -4.961 -29.656 1 98.25 112 GLN B N 1
ATOM 7143 C CA . GLN B 1 112 ? -7.152 -5.066 -29.031 1 98.25 112 GLN B CA 1
ATOM 7144 C C . GLN B 1 112 ? -6.273 -3.869 -29.375 1 98.25 112 GLN B C 1
ATOM 7146 O O . GLN B 1 112 ? -5.641 -3.273 -28.5 1 98.25 112 GLN B O 1
ATOM 7151 N N . LYS B 1 113 ? -6.242 -3.525 -30.641 1 98.19 113 LYS B N 1
ATOM 7152 C CA . LYS B 1 113 ? -5.375 -2.473 -31.156 1 98.19 113 LYS B CA 1
ATOM 7153 C C . LYS B 1 113 ? -5.836 -1.097 -30.688 1 98.19 113 LYS B C 1
ATOM 7155 O O . LYS B 1 113 ? -5.02 -0.274 -30.266 1 98.19 113 LYS B O 1
ATOM 7160 N N . GLU B 1 114 ? -7.102 -0.854 -30.672 1 98.12 114 GLU B N 1
ATOM 7161 C CA . GLU B 1 114 ? -7.621 0.5 -30.5 1 98.12 114 GLU B CA 1
ATOM 7162 C C . GLU B 1 114 ? -7.926 0.801 -29.031 1 98.12 114 GLU B C 1
ATOM 7164 O O . GLU B 1 114 ? -7.801 1.943 -28.594 1 98.12 114 GLU B O 1
ATOM 7169 N N . ASP B 1 115 ? -8.297 -0.215 -28.297 1 97.62 115 ASP B N 1
ATOM 7170 C CA . ASP B 1 115 ? -8.82 0.058 -26.969 1 97.62 115 ASP B CA 1
ATOM 7171 C C . ASP B 1 115 ? -7.918 -0.542 -25.891 1 97.62 115 ASP B C 1
ATOM 7173 O O . ASP B 1 115 ? -7.633 0.104 -24.875 1 97.62 115 ASP B O 1
ATOM 7177 N N . ILE B 1 116 ? -7.453 -1.719 -26.078 1 98.38 116 ILE B N 1
ATOM 7178 C CA . ILE B 1 116 ? -6.836 -2.469 -24.984 1 98.38 116 ILE B CA 1
ATOM 7179 C C . ILE B 1 116 ? -5.355 -2.109 -24.891 1 98.38 116 ILE B C 1
ATOM 7181 O O . ILE B 1 116 ? -4.875 -1.705 -23.828 1 98.38 116 ILE B O 1
ATOM 7185 N N . ILE B 1 117 ? -4.598 -2.166 -26.016 1 98.38 117 ILE B N 1
ATOM 7186 C CA . ILE B 1 117 ? -3.152 -1.977 -26.016 1 98.38 117 ILE B CA 1
ATOM 7187 C C . ILE B 1 117 ? -2.816 -0.564 -25.547 1 98.38 117 ILE B C 1
ATOM 7189 O O . ILE B 1 117 ? -1.97 -0.383 -24.672 1 98.38 117 ILE B O 1
ATOM 7193 N N . PRO B 1 118 ? -3.525 0.454 -25.969 1 97.38 118 PRO B N 1
ATOM 7194 C CA . PRO B 1 118 ? -3.156 1.808 -25.547 1 97.38 118 PRO B CA 1
ATOM 7195 C C . PRO B 1 118 ? -3.266 2.004 -24.047 1 97.38 118 PRO B C 1
ATOM 7197 O O . PRO B 1 118 ? -2.49 2.764 -23.453 1 97.38 118 PRO B O 1
ATOM 7200 N N . TYR B 1 119 ? -4.145 1.349 -23.422 1 97.12 119 TYR B N 1
ATOM 7201 C CA . TYR B 1 119 ? -4.375 1.55 -22 1 97.12 119 TYR B CA 1
ATOM 7202 C C . TYR B 1 119 ? -3.514 0.604 -21.172 1 97.12 119 TYR B C 1
ATOM 7204 O O . TYR B 1 119 ? -3.004 0.984 -20.109 1 97.12 119 TYR B O 1
ATOM 7212 N N . TRP B 1 120 ? -3.219 -0.615 -21.625 1 97.94 120 TRP B N 1
ATOM 7213 C CA . TRP B 1 120 ? -2.711 -1.655 -20.734 1 97.94 120 TRP B CA 1
ATOM 7214 C C . TRP B 1 120 ? -1.249 -1.965 -21.031 1 97.94 120 TRP B C 1
ATOM 7216 O O . TRP B 1 120 ? -0.562 -2.6 -20.234 1 97.94 120 TRP B O 1
ATOM 7226 N N . GLU B 1 121 ? -0.7 -1.575 -22.156 1 97.12 121 GLU B N 1
ATOM 7227 C CA . GLU B 1 121 ? 0.649 -1.951 -22.562 1 97.12 121 GLU B CA 1
ATOM 7228 C C . GLU B 1 121 ? 1.669 -1.624 -21.484 1 97.12 121 GLU B C 1
ATOM 7230 O O . GLU B 1 121 ? 2.559 -2.428 -21.188 1 97.12 121 GLU B O 1
ATOM 7235 N N . LYS B 1 122 ? 1.515 -0.502 -20.797 1 96.81 122 LYS B N 1
ATOM 7236 C CA . LYS B 1 122 ? 2.482 -0.089 -19.781 1 96.81 122 LYS B CA 1
ATOM 7237 C C . LYS B 1 122 ? 1.885 -0.172 -18.375 1 96.81 122 LYS B C 1
ATOM 7239 O O . LYS B 1 122 ? 2.412 0.424 -17.438 1 96.81 122 LYS B O 1
ATOM 7244 N N . ARG B 1 123 ? 0.736 -0.833 -18.281 1 97.19 123 ARG B N 1
ATOM 7245 C CA . ARG B 1 123 ? 0.043 -0.918 -17 1 97.19 123 ARG B CA 1
ATOM 7246 C C . ARG B 1 123 ? -0.097 -2.367 -16.562 1 97.19 123 ARG B C 1
ATOM 7248 O O . ARG B 1 123 ? -0.399 -2.635 -15.391 1 97.19 123 ARG B O 1
ATOM 7255 N N . SER B 1 124 ? 0.184 -3.275 -17.469 1 97.5 124 SER B N 1
ATOM 7256 C CA . SER B 1 124 ? -0.022 -4.688 -17.156 1 97.5 124 SER B CA 1
ATOM 7257 C C . SER B 1 124 ? 0.974 -5.18 -16.125 1 97.5 124 SER B C 1
ATOM 7259 O O . SER B 1 124 ? 2.047 -4.598 -15.953 1 97.5 124 SER B O 1
ATOM 7261 N N . MET B 1 125 ? 0.646 -6.203 -15.43 1 97 125 MET B N 1
ATOM 7262 C CA . MET B 1 125 ? 1.538 -6.828 -14.453 1 97 125 MET B CA 1
ATOM 7263 C C . MET B 1 125 ? 2.846 -7.258 -15.109 1 97 125 MET B C 1
ATOM 7265 O O . MET B 1 125 ? 3.922 -7.07 -14.539 1 97 125 MET B O 1
ATOM 7269 N N . ARG B 1 126 ? 2.715 -7.836 -16.266 1 96.56 126 ARG B N 1
ATOM 7270 C CA . ARG B 1 126 ? 3.914 -8.258 -16.984 1 96.56 126 ARG B CA 1
ATOM 7271 C C . ARG B 1 126 ? 4.867 -7.086 -17.203 1 96.56 126 ARG B C 1
ATOM 7273 O O . ARG B 1 126 ? 6.074 -7.215 -17 1 96.56 126 ARG B O 1
ATOM 7280 N N . TYR B 1 127 ? 4.344 -5.988 -17.594 1 96.94 127 TYR B N 1
ATOM 7281 C CA . TYR B 1 127 ? 5.145 -4.781 -17.781 1 96.94 127 TYR B CA 1
ATOM 7282 C C . TYR B 1 127 ? 5.836 -4.387 -16.484 1 96.94 127 TYR B C 1
ATOM 7284 O O . TYR B 1 127 ? 7.047 -4.164 -16.453 1 96.94 127 TYR B O 1
ATOM 7292 N N . HIS B 1 128 ? 5.094 -4.309 -15.414 1 97.56 128 HIS B N 1
ATOM 7293 C CA . HIS B 1 128 ? 5.637 -3.9 -14.125 1 97.56 128 HIS B CA 1
ATOM 7294 C C . HIS B 1 128 ? 6.676 -4.895 -13.625 1 97.56 128 HIS B C 1
ATOM 7296 O O . HIS B 1 128 ? 7.691 -4.5 -13.047 1 97.56 128 HIS B O 1
ATOM 7302 N N . ILE B 1 129 ? 6.406 -6.172 -13.805 1 97.69 129 ILE B N 1
ATOM 7303 C CA . ILE B 1 129 ? 7.344 -7.207 -13.367 1 97.69 129 ILE B CA 1
ATOM 7304 C C . ILE B 1 129 ? 8.672 -7.031 -14.094 1 97.69 129 ILE B C 1
ATOM 7306 O O . ILE B 1 129 ? 9.727 -6.91 -13.461 1 97.69 129 ILE B O 1
ATOM 7310 N N . LEU B 1 130 ? 8.617 -6.914 -15.383 1 97 130 LEU B N 1
ATOM 7311 C CA . LEU B 1 130 ? 9.844 -6.852 -16.172 1 97 130 LEU B CA 1
ATOM 7312 C C . LEU B 1 130 ? 10.594 -5.555 -15.906 1 97 130 LEU B C 1
ATOM 7314 O O . LEU B 1 130 ? 11.828 -5.543 -15.875 1 97 130 LEU B O 1
ATOM 7318 N N . GLU B 1 131 ? 9.859 -4.52 -15.641 1 96.19 131 GLU B N 1
ATOM 7319 C CA . GLU B 1 131 ? 10.477 -3.227 -15.383 1 96.19 131 GLU B CA 1
ATOM 7320 C C . GLU B 1 131 ? 11.211 -3.223 -14.039 1 96.19 131 GLU B C 1
ATOM 7322 O O . GLU B 1 131 ? 12.141 -2.441 -13.836 1 96.19 131 GLU B O 1
ATOM 7327 N N . ASN B 1 132 ? 10.844 -4.078 -13.188 1 97 132 ASN B N 1
ATOM 7328 C CA . ASN B 1 132 ? 11.438 -4.07 -11.852 1 97 132 ASN B CA 1
ATOM 7329 C C . ASN B 1 132 ? 12.414 -5.227 -11.672 1 97 132 ASN B C 1
ATOM 7331 O O . ASN B 1 132 ? 12.945 -5.43 -10.57 1 97 132 ASN B O 1
ATOM 7335 N N . MET B 1 133 ? 12.695 -5.973 -12.727 1 97.5 133 MET B N 1
ATOM 7336 C CA . MET B 1 133 ? 13.648 -7.074 -12.641 1 97.5 133 MET B CA 1
ATOM 7337 C C . MET B 1 133 ? 15.055 -6.609 -13.008 1 97.5 133 MET B C 1
ATOM 7339 O O . MET B 1 133 ? 15.219 -5.652 -13.766 1 97.5 133 MET B O 1
ATOM 7343 N N . THR B 1 134 ? 16.047 -7.211 -12.453 1 97.19 134 THR B N 1
ATOM 7344 C CA . THR B 1 134 ? 17.438 -6.93 -12.781 1 97.19 134 THR B CA 1
ATOM 7345 C C . THR B 1 134 ? 17.812 -7.543 -14.133 1 97.19 134 THR B C 1
ATOM 7347 O O . THR B 1 134 ? 17.125 -8.453 -14.609 1 97.19 134 THR B O 1
ATOM 7350 N N . GLU B 1 135 ? 18.875 -7.113 -14.695 1 97.12 135 GLU B N 1
ATOM 7351 C CA . GLU B 1 135 ? 19.391 -7.711 -15.922 1 97.12 135 GLU B CA 1
ATOM 7352 C C . GLU B 1 135 ? 19.812 -9.164 -15.695 1 97.12 135 GLU B C 1
ATOM 7354 O O . GLU B 1 135 ? 19.641 -10.008 -16.578 1 97.12 135 GLU B O 1
ATOM 7359 N N . LYS B 1 136 ? 20.328 -9.484 -14.547 1 97.25 136 LYS B N 1
ATOM 7360 C CA . LYS B 1 136 ? 20.719 -10.852 -14.219 1 97.25 136 LYS B CA 1
ATOM 7361 C C . LYS B 1 136 ? 19.516 -11.789 -14.258 1 97.25 136 LYS B C 1
ATOM 7363 O O . LYS B 1 136 ? 19.609 -12.906 -14.766 1 97.25 136 LYS B O 1
ATOM 7368 N N . TRP B 1 137 ? 18.422 -11.305 -13.68 1 98.06 137 TRP B N 1
ATOM 7369 C CA . TRP B 1 137 ? 17.203 -12.102 -13.688 1 98.06 137 TRP B CA 1
ATOM 7370 C C . TRP B 1 137 ? 16.734 -12.344 -15.117 1 98.06 137 TRP B C 1
ATOM 7372 O O . TRP B 1 137 ? 16.391 -13.469 -15.484 1 98.06 137 TRP B O 1
ATOM 7382 N N . LYS B 1 138 ? 16.703 -11.328 -15.953 1 97.75 138 LYS B N 1
ATOM 7383 C CA . LYS B 1 138 ? 16.25 -11.43 -17.344 1 97.75 138 LYS B CA 1
ATOM 7384 C C . LYS B 1 138 ? 17.141 -12.375 -18.141 1 97.75 138 LYS B C 1
ATOM 7386 O O . LYS B 1 138 ? 16.641 -13.18 -18.922 1 97.75 138 LYS B O 1
ATOM 7391 N N . ASP B 1 139 ? 18.453 -12.273 -17.891 1 98.06 139 ASP B N 1
ATOM 7392 C CA . ASP B 1 139 ? 19.391 -13.156 -18.562 1 98.06 139 ASP B CA 1
ATOM 7393 C C . ASP B 1 139 ? 19.141 -14.617 -18.219 1 98.06 139 ASP B C 1
ATOM 7395 O O . ASP B 1 139 ? 19.141 -15.484 -19.094 1 98.06 139 ASP B O 1
ATOM 7399 N N . CYS B 1 140 ? 18.953 -14.852 -16.953 1 98.31 140 CYS B N 1
ATOM 7400 C CA . CYS B 1 140 ? 18.703 -16.219 -16.5 1 98.31 140 CYS B CA 1
ATOM 7401 C C . CYS B 1 140 ? 17.391 -16.734 -17.062 1 98.31 140 CYS B C 1
ATOM 7403 O O . CYS B 1 140 ? 17.312 -17.891 -17.484 1 98.31 140 CYS B O 1
ATOM 7405 N N . TYR B 1 141 ? 16.391 -15.906 -17.062 1 97.31 141 TYR B N 1
ATOM 7406 C CA . TYR B 1 141 ? 15.078 -16.25 -17.594 1 97.31 141 TYR B CA 1
ATOM 7407 C C . TYR B 1 141 ? 15.156 -16.547 -19.094 1 97.31 141 TYR B C 1
ATOM 7409 O O . TYR B 1 141 ? 14.672 -17.594 -19.547 1 97.31 141 TYR B O 1
ATOM 7417 N N . GLU B 1 142 ? 15.859 -15.766 -19.828 1 96.06 142 GLU B N 1
ATOM 7418 C CA . GLU B 1 142 ? 15.945 -15.867 -21.281 1 96.06 142 GLU B CA 1
ATOM 7419 C C . GLU B 1 142 ? 16.781 -17.078 -21.688 1 96.06 142 GLU B C 1
ATOM 7421 O O . GLU B 1 142 ? 16.562 -17.641 -22.766 1 96.06 142 GLU B O 1
ATOM 7426 N N . ASN B 1 143 ? 17.672 -17.5 -20.812 1 97.19 143 ASN B N 1
ATOM 7427 C CA . ASN B 1 143 ? 18.578 -18.578 -21.172 1 97.19 143 ASN B CA 1
ATOM 7428 C C . ASN B 1 143 ? 18.188 -19.906 -20.5 1 97.19 143 ASN B C 1
ATOM 7430 O O . ASN B 1 143 ? 18.969 -20.844 -20.484 1 97.19 143 ASN B O 1
ATOM 7434 N N . GLY B 1 144 ? 17.062 -19.969 -19.906 1 97 144 GLY B N 1
ATOM 7435 C CA . GLY B 1 144 ? 16.453 -21.219 -19.484 1 97 144 GLY B CA 1
ATOM 7436 C C . GLY B 1 144 ? 17.016 -21.75 -18.188 1 97 144 GLY B C 1
ATOM 7437 O O . GLY B 1 144 ? 17.031 -22.969 -17.953 1 97 144 GLY B O 1
ATOM 7438 N N . ILE B 1 145 ? 17.578 -20.797 -17.328 1 98.12 145 ILE B N 1
ATOM 7439 C CA . ILE B 1 145 ? 17.938 -21.219 -15.977 1 98.12 145 ILE B CA 1
ATOM 7440 C C . ILE B 1 145 ? 16.672 -21.516 -15.172 1 98.12 145 ILE B C 1
ATOM 7442 O O . ILE B 1 145 ? 16.625 -22.469 -14.406 1 98.12 145 ILE B O 1
ATOM 7446 N N . PHE B 1 146 ? 15.742 -20.641 -15.297 1 97.75 146 PHE B N 1
ATOM 7447 C CA . PHE B 1 146 ? 14.438 -20.828 -14.672 1 97.75 146 PHE B CA 1
ATOM 7448 C C . PHE B 1 146 ? 13.336 -20.203 -15.523 1 97.75 146 PHE B C 1
ATOM 7450 O O . PHE B 1 146 ? 13.617 -19.469 -16.469 1 97.75 146 PHE B O 1
ATOM 7457 N N . THR B 1 147 ? 12.102 -20.594 -15.266 1 95.88 147 THR B N 1
ATOM 7458 C CA . THR B 1 147 ? 10.922 -19.953 -15.844 1 95.88 147 THR B CA 1
ATOM 7459 C C . THR B 1 147 ? 10.141 -19.188 -14.781 1 95.88 147 THR B C 1
ATOM 7461 O O . THR B 1 147 ? 10.539 -19.141 -13.617 1 95.88 147 THR B O 1
ATOM 7464 N N . GLU B 1 148 ? 9.117 -18.516 -15.234 1 94.25 148 GLU B N 1
ATOM 7465 C CA . GLU B 1 148 ? 8.297 -17.719 -14.32 1 94.25 148 GLU B CA 1
ATOM 7466 C C . GLU B 1 148 ? 6.816 -17.812 -14.688 1 94.25 148 GLU B C 1
ATOM 7468 O O . GLU B 1 148 ? 6.402 -17.297 -15.734 1 94.25 148 GLU B O 1
ATOM 7473 N N . PHE B 1 149 ? 6.047 -18.281 -13.75 1 90.56 149 PHE B N 1
ATOM 7474 C CA . PHE B 1 149 ? 4.633 -18.516 -14.016 1 90.56 149 PHE B CA 1
ATOM 7475 C C . PHE B 1 149 ? 3.855 -17.203 -13.961 1 90.56 149 PHE B C 1
ATOM 7477 O O . PHE B 1 149 ? 3.006 -16.938 -14.82 1 90.56 149 PHE B O 1
ATOM 7484 N N . GLN B 1 150 ? 4.121 -16.344 -13.102 1 92.88 150 GLN B N 1
ATOM 7485 C CA . GLN B 1 150 ? 3.27 -15.203 -12.797 1 92.88 150 GLN B CA 1
ATOM 7486 C C . GLN B 1 150 ? 3.539 -14.047 -13.75 1 92.88 150 GLN B C 1
ATOM 7488 O O . GLN B 1 150 ? 2.914 -12.992 -13.641 1 92.88 150 GLN B O 1
ATOM 7493 N N . GLU B 1 151 ? 4.414 -14.305 -14.688 1 91.56 151 GLU B N 1
ATOM 7494 C CA . GLU B 1 151 ? 4.645 -13.289 -15.711 1 91.56 151 GLU B CA 1
ATOM 7495 C C . GLU B 1 151 ? 3.393 -13.062 -16.562 1 91.56 151 GLU B C 1
ATOM 7497 O O . GLU B 1 151 ? 3.127 -11.945 -17 1 91.56 151 GLU B O 1
ATOM 7502 N N . GLN B 1 152 ? 2.588 -14.141 -16.75 1 90.62 152 GLN B N 1
ATOM 7503 C CA . GLN B 1 152 ? 1.453 -14.016 -17.656 1 90.62 152 GLN B CA 1
ATOM 7504 C C . GLN B 1 152 ? 0.158 -14.461 -16.984 1 90.62 152 GLN B C 1
ATOM 7506 O O . GLN B 1 152 ? -0.919 -14.367 -17.578 1 90.62 152 GLN B O 1
ATOM 7511 N N . ARG B 1 153 ? 0.261 -14.953 -15.805 1 90.56 153 ARG B N 1
ATOM 7512 C CA . ARG B 1 153 ? -0.943 -15.414 -15.117 1 90.56 153 ARG B CA 1
ATOM 7513 C C . ARG B 1 153 ? -0.909 -15.055 -13.641 1 90.56 153 ARG B C 1
ATOM 7515 O O . ARG B 1 153 ? 0.155 -14.758 -13.094 1 90.56 153 ARG B O 1
ATOM 7522 N N . GLY B 1 154 ? -2.041 -15.094 -13.008 1 91.62 154 GLY B N 1
ATOM 7523 C CA . GLY B 1 154 ? -2.113 -14.797 -11.586 1 91.62 154 GLY B CA 1
ATOM 7524 C C . GLY B 1 154 ? -1.633 -15.938 -10.711 1 91.62 154 GLY B C 1
ATOM 7525 O O . GLY B 1 154 ? -1.495 -17.062 -11.18 1 91.62 154 GLY B O 1
ATOM 7526 N N . PRO B 1 155 ? -1.333 -15.578 -9.438 1 90.94 155 PRO B N 1
ATOM 7527 C CA . PRO B 1 155 ? -0.927 -16.641 -8.516 1 90.94 155 PRO B CA 1
ATOM 7528 C C . PRO B 1 155 ? -1.983 -17.734 -8.375 1 90.94 155 PRO B C 1
ATOM 7530 O O . PRO B 1 155 ? -3.176 -17.438 -8.258 1 90.94 155 PRO B O 1
ATOM 7533 N N . GLY B 1 156 ? -1.508 -18.984 -8.43 1 81.94 156 GLY B N 1
ATOM 7534 C CA . GLY B 1 156 ? -2.449 -20.094 -8.453 1 81.94 156 GLY B CA 1
ATOM 7535 C C . GLY B 1 156 ? -2.195 -21.109 -7.371 1 81.94 156 GLY B C 1
ATOM 7536 O O . GLY B 1 156 ? -1.689 -20.781 -6.297 1 81.94 156 GLY B O 1
ATOM 7537 N N . HIS B 1 157 ? -2.736 -22.375 -7.727 1 82.31 157 HIS B N 1
ATOM 7538 C CA . HIS B 1 157 ? -2.686 -23.531 -6.832 1 82.31 157 HIS B CA 1
ATOM 7539 C C . HIS B 1 157 ? -3.441 -23.25 -5.535 1 82.31 157 HIS B C 1
ATOM 7541 O O . HIS B 1 157 ? -2.869 -23.344 -4.445 1 82.31 157 HIS B O 1
ATOM 7547 N N . THR B 1 158 ? -4.758 -22.984 -5.871 1 85.19 158 THR B N 1
ATOM 7548 C CA . THR B 1 158 ? -5.742 -22.734 -4.824 1 85.19 158 THR B CA 1
ATOM 7549 C C . THR B 1 158 ? -6.863 -23.781 -4.879 1 85.19 158 THR B C 1
ATOM 7551 O O . THR B 1 158 ? -7.285 -24.188 -5.965 1 85.19 158 THR B O 1
ATOM 7554 N N . VAL B 1 159 ? -7.223 -24.297 -3.742 1 93.62 159 VAL B N 1
ATOM 7555 C CA . VAL B 1 159 ? -8.234 -25.344 -3.684 1 93.62 159 VAL B CA 1
ATOM 7556 C C . VAL B 1 159 ? -9.32 -24.969 -2.686 1 93.62 159 VAL B C 1
ATOM 7558 O O . VAL B 1 159 ? -9.031 -24.422 -1.615 1 93.62 159 VAL B O 1
ATOM 7561 N N . ALA B 1 160 ? -10.516 -25.234 -3.047 1 91.75 160 ALA B N 1
ATOM 7562 C CA . ALA B 1 160 ? -11.648 -24.938 -2.172 1 91.75 160 ALA B CA 1
ATOM 7563 C C . ALA B 1 160 ? -11.812 -26.016 -1.107 1 91.75 160 ALA B C 1
ATOM 7565 O O . ALA B 1 160 ? -11.484 -27.188 -1.342 1 91.75 160 ALA B O 1
ATOM 7566 N N . ASP B 1 161 ? -12.312 -25.625 0.066 1 95.38 161 ASP B N 1
ATOM 7567 C CA . ASP B 1 161 ? -12.727 -26.594 1.075 1 95.38 161 ASP B CA 1
ATOM 7568 C C . ASP B 1 161 ? -14.242 -26.688 1.165 1 95.38 161 ASP B C 1
ATOM 7570 O O . ASP B 1 161 ? -14.945 -26.5 0.167 1 95.38 161 ASP B O 1
ATOM 7574 N N . ASP B 1 162 ? -14.812 -27.016 2.25 1 96.44 162 ASP B N 1
ATOM 7575 C CA . ASP B 1 162 ? -16.219 -27.406 2.326 1 96.44 162 ASP B CA 1
ATOM 7576 C C . ASP B 1 162 ? -17.094 -26.203 2.674 1 96.44 162 ASP B C 1
ATOM 7578 O O . ASP B 1 162 ? -18.312 -26.344 2.785 1 96.44 162 ASP B O 1
ATOM 7582 N N . LYS B 1 163 ? -16.531 -25.047 2.781 1 96.56 163 LYS B N 1
ATOM 7583 C CA . LYS B 1 163 ? -17.281 -23.891 3.281 1 96.56 163 LYS B CA 1
ATOM 7584 C C . LYS B 1 163 ? -18.422 -23.516 2.326 1 96.56 163 LYS B C 1
ATOM 7586 O O . LYS B 1 163 ? -19.469 -23.047 2.76 1 96.56 163 LYS B O 1
ATOM 7591 N N . ILE B 1 164 ? -18.219 -23.625 1.056 1 97.81 164 ILE B N 1
ATOM 7592 C CA . ILE B 1 164 ? -19.219 -23.188 0.079 1 97.81 164 ILE B CA 1
ATOM 7593 C C . ILE B 1 164 ? -20.359 -24.203 0.007 1 97.81 164 ILE B C 1
ATOM 7595 O O . ILE B 1 164 ? -21.375 -23.953 -0.645 1 97.81 164 ILE B O 1
ATOM 7599 N N . TYR B 1 165 ? -20.219 -25.375 0.633 1 98.19 165 TYR B N 1
ATOM 7600 C CA . TYR B 1 165 ? -21.281 -26.375 0.676 1 98.19 165 TYR B CA 1
ATOM 7601 C C . TYR B 1 165 ? -22.125 -26.219 1.937 1 98.19 165 TYR B C 1
ATOM 7603 O O . TYR B 1 165 ? -23.188 -26.828 2.055 1 98.19 165 TYR B O 1
ATOM 7611 N N . LYS B 1 166 ? -21.625 -25.359 2.877 1 97.88 166 LYS B N 1
ATOM 7612 C CA . LYS B 1 166 ? -22.281 -25.188 4.164 1 97.88 166 LYS B CA 1
ATOM 7613 C C . LYS B 1 166 ? -22.844 -23.781 4.312 1 97.88 166 LYS B C 1
ATOM 7615 O O . LYS B 1 166 ? -23.719 -23.531 5.145 1 97.88 166 LYS B O 1
ATOM 7620 N N . LYS B 1 167 ? -22.328 -22.875 3.539 1 98.06 167 LYS B N 1
ATOM 7621 C CA . LYS B 1 167 ? -22.734 -21.469 3.609 1 98.06 167 LYS B CA 1
ATOM 7622 C C . LYS B 1 167 ? -23.125 -20.938 2.234 1 98.06 167 LYS B C 1
ATOM 7624 O O . LYS B 1 167 ? -22.672 -21.453 1.211 1 98.06 167 LYS B O 1
ATOM 7629 N N . GLY B 1 168 ? -24.062 -19.969 2.242 1 98.62 168 GLY B N 1
ATOM 7630 C CA . GLY B 1 168 ? -24.281 -19.125 1.079 1 98.62 168 GLY B CA 1
ATOM 7631 C C . GLY B 1 168 ? -23.531 -17.812 1.146 1 98.62 168 GLY B C 1
ATOM 7632 O O . GLY B 1 168 ? -22.953 -17.469 2.18 1 98.62 168 GLY B O 1
ATOM 7633 N N . PHE B 1 169 ? -23.562 -17.109 0.105 1 98.88 169 PHE B N 1
ATOM 7634 C CA . PHE B 1 169 ? -22.734 -15.898 0.049 1 98.88 169 PHE B CA 1
ATOM 7635 C C . PHE B 1 169 ? -23.375 -14.773 0.852 1 98.88 169 PHE B C 1
ATOM 7637 O O . PHE B 1 169 ? -22.719 -13.789 1.182 1 98.88 169 PHE B O 1
ATOM 7644 N N . LEU B 1 170 ? -24.641 -14.891 1.194 1 98.81 170 LEU B N 1
ATOM 7645 C CA . LEU B 1 170 ? -25.234 -13.984 2.17 1 98.81 170 LEU B CA 1
ATOM 7646 C C . LEU B 1 170 ? -24.609 -14.18 3.547 1 98.81 170 LEU B C 1
ATOM 7648 O O . LEU B 1 170 ? -24.453 -13.219 4.309 1 98.81 170 LEU B O 1
ATOM 7652 N N . ASP B 1 171 ? -24.297 -15.461 3.855 1 98.75 171 ASP B N 1
ATOM 7653 C CA . ASP B 1 171 ? -23.625 -15.758 5.117 1 98.75 171 ASP B CA 1
ATOM 7654 C C . ASP B 1 171 ? -22.219 -15.133 5.148 1 98.75 171 ASP B C 1
ATOM 7656 O O . ASP B 1 171 ? -21.812 -14.57 6.164 1 98.75 171 ASP B O 1
ATOM 7660 N N . PHE B 1 172 ? -21.516 -15.25 4.07 1 98.75 172 PHE B N 1
ATOM 7661 C CA . PHE B 1 172 ? -20.188 -14.664 3.988 1 98.75 172 PHE B CA 1
ATOM 7662 C C . PHE B 1 172 ? -20.25 -13.148 4.129 1 98.75 172 PHE B C 1
ATOM 7664 O O . PHE B 1 172 ? -19.406 -12.539 4.785 1 98.75 172 PHE B O 1
ATOM 7671 N N . LYS B 1 173 ? -21.219 -12.547 3.49 1 98.5 173 LYS B N 1
ATOM 7672 C CA . LYS B 1 173 ? -21.406 -11.109 3.6 1 98.5 173 LYS B CA 1
ATOM 7673 C C . LYS B 1 173 ? -21.609 -10.688 5.051 1 98.5 173 LYS B C 1
ATOM 7675 O O . LYS B 1 173 ? -21.109 -9.648 5.484 1 98.5 173 LYS B O 1
ATOM 7680 N N . GLN B 1 174 ? -22.344 -11.508 5.738 1 98.62 174 GLN B N 1
ATOM 7681 C CA . GLN B 1 174 ? -22.578 -11.219 7.152 1 98.62 174 GLN B CA 1
ATOM 7682 C C . GLN B 1 174 ? -21.281 -11.32 7.949 1 98.62 174 GLN B C 1
ATOM 7684 O O . GLN B 1 174 ? -21.016 -10.5 8.828 1 98.62 174 GLN B O 1
ATOM 7689 N N . ASP B 1 175 ? -20.469 -12.367 7.66 1 98.69 175 ASP B N 1
ATOM 7690 C CA . ASP B 1 175 ? -19.156 -12.492 8.297 1 98.69 175 ASP B CA 1
ATOM 7691 C C . ASP B 1 175 ? -18.312 -11.25 8.047 1 98.69 175 ASP B C 1
ATOM 7693 O O . ASP B 1 175 ? -17.641 -10.758 8.953 1 98.69 175 ASP B O 1
ATOM 7697 N N . ILE B 1 176 ? -18.359 -10.758 6.848 1 98.88 176 ILE B N 1
ATOM 7698 C CA . ILE B 1 176 ? -17.578 -9.586 6.43 1 98.88 176 ILE B CA 1
ATOM 7699 C C . ILE B 1 176 ? -18.062 -8.352 7.191 1 98.88 176 ILE B C 1
ATOM 7701 O O . ILE B 1 176 ? -17.25 -7.59 7.715 1 98.88 176 ILE B O 1
ATOM 7705 N N . GLU B 1 177 ? -19.359 -8.188 7.223 1 98.56 177 GLU B N 1
ATOM 7706 C CA . GLU B 1 177 ? -19.938 -7.051 7.934 1 98.56 177 GLU B CA 1
ATOM 7707 C C . GLU B 1 177 ? -19.547 -7.066 9.406 1 98.56 177 GLU B C 1
ATOM 7709 O O . GLU B 1 177 ? -19.25 -6.02 9.984 1 98.56 177 GLU B O 1
ATOM 7714 N N . ASN B 1 178 ? -19.578 -8.258 9.992 1 98.62 178 ASN B N 1
ATOM 7715 C CA . ASN B 1 178 ? -19.172 -8.391 11.391 1 98.62 178 ASN B CA 1
ATOM 7716 C C . ASN B 1 178 ? -17.719 -7.957 11.594 1 98.62 178 ASN B C 1
ATOM 7718 O O . ASN B 1 178 ? -17.406 -7.27 12.562 1 98.62 178 ASN B O 1
ATOM 7722 N N . GLU B 1 179 ? -16.844 -8.344 10.688 1 98.56 179 GLU B N 1
ATOM 7723 C CA . GLU B 1 179 ? -15.438 -7.973 10.812 1 98.56 179 GLU B CA 1
ATOM 7724 C C . GLU B 1 179 ? -15.242 -6.473 10.602 1 98.56 179 GLU B C 1
ATOM 7726 O O . GLU B 1 179 ? -14.422 -5.852 11.273 1 98.56 179 GLU B O 1
ATOM 7731 N N . ILE B 1 180 ? -15.977 -5.828 9.688 1 98.38 180 ILE B N 1
ATOM 7732 C CA . ILE B 1 180 ? -15.898 -4.391 9.453 1 98.38 180 ILE B CA 1
ATOM 7733 C C . ILE B 1 180 ? -16.297 -3.639 10.719 1 98.38 180 ILE B C 1
ATOM 7735 O O . ILE B 1 180 ? -15.617 -2.689 11.125 1 98.38 180 ILE B O 1
ATOM 7739 N N . ASN B 1 181 ? -17.328 -4.105 11.367 1 97.44 181 ASN B N 1
ATOM 7740 C CA . ASN B 1 181 ? -17.859 -3.449 12.555 1 97.44 181 ASN B CA 1
ATOM 7741 C C . ASN B 1 181 ? -16.906 -3.582 13.742 1 97.44 181 ASN B C 1
ATOM 7743 O O . ASN B 1 181 ? -16.984 -2.811 14.695 1 97.44 181 ASN B O 1
ATOM 7747 N N . ASN B 1 182 ? -15.984 -4.496 13.625 1 97.38 182 ASN B N 1
ATOM 7748 C CA . ASN B 1 182 ? -15.109 -4.77 14.758 1 97.38 182 ASN B CA 1
ATOM 7749 C C . ASN B 1 182 ? -13.719 -4.168 14.555 1 97.38 182 ASN B C 1
ATOM 7751 O O . ASN B 1 182 ? -12.82 -4.375 15.375 1 97.38 182 ASN B O 1
ATOM 7755 N N . LEU B 1 183 ? -13.523 -3.436 13.547 1 97.69 183 LEU B N 1
ATOM 7756 C CA . LEU B 1 183 ? -12.227 -2.824 13.281 1 97.69 183 LEU B CA 1
ATOM 7757 C C . LEU B 1 183 ? -11.875 -1.809 14.359 1 97.69 183 LEU B C 1
ATOM 7759 O O . LEU B 1 183 ? -12.719 -1.005 14.766 1 97.69 183 LEU B O 1
ATOM 7763 N N . ASP B 1 184 ? -10.625 -1.854 14.82 1 96.88 184 ASP B N 1
ATOM 7764 C CA . ASP B 1 184 ? -10.141 -0.956 15.867 1 96.88 184 ASP B CA 1
ATOM 7765 C C . ASP B 1 184 ? -9.234 0.125 15.273 1 96.88 184 ASP B C 1
ATOM 7767 O O . ASP B 1 184 ? -8.008 0.017 15.336 1 96.88 184 ASP B O 1
ATOM 7771 N N . TYR B 1 185 ? -9.812 1.194 14.852 1 94.88 185 TYR B N 1
ATOM 7772 C CA . TYR B 1 185 ? -9.102 2.271 14.18 1 94.88 185 TYR B CA 1
ATOM 7773 C C . TYR B 1 185 ? -8.141 2.971 15.133 1 94.88 185 TYR B C 1
ATOM 7775 O O . TYR B 1 185 ? -7.156 3.578 14.703 1 94.88 185 TYR B O 1
ATOM 7783 N N . ASN B 1 186 ? -8.352 2.941 16.375 1 95.38 186 ASN B N 1
ATOM 7784 C CA . ASN B 1 186 ? -7.551 3.693 17.344 1 95.38 186 ASN B CA 1
ATOM 7785 C C . ASN B 1 186 ? -6.242 2.973 17.656 1 95.38 186 ASN B C 1
ATOM 7787 O O . ASN B 1 186 ? -5.301 3.586 18.172 1 95.38 186 ASN B O 1
ATOM 7791 N N . ASN B 1 187 ? -6.203 1.606 17.344 1 94.56 187 ASN B N 1
ATOM 7792 C CA . ASN B 1 187 ? -5.012 0.881 17.781 1 94.56 187 ASN B CA 1
ATOM 7793 C C . ASN B 1 187 ? -4.438 0.026 16.656 1 94.56 187 ASN B C 1
ATOM 7795 O O . ASN B 1 187 ? -3.348 -0.533 16.797 1 94.56 187 ASN B O 1
ATOM 7799 N N . ASP B 1 188 ? -5.145 -0.119 15.586 1 96.69 188 ASP B N 1
ATOM 7800 C CA . ASP B 1 188 ? -4.688 -0.931 14.461 1 96.69 188 ASP B CA 1
ATOM 7801 C C . ASP B 1 188 ? -4.316 -0.055 13.266 1 96.69 188 ASP B C 1
ATOM 7803 O O . ASP B 1 188 ? -5.195 0.494 12.602 1 96.69 188 ASP B O 1
ATOM 7807 N N . ASP B 1 189 ? -3.061 -0.031 12.922 1 95.75 189 ASP B N 1
ATOM 7808 C CA . ASP B 1 189 ? -2.547 0.821 11.852 1 95.75 189 ASP B CA 1
ATOM 7809 C C . ASP B 1 189 ? -3.092 0.388 10.492 1 95.75 189 ASP B C 1
ATOM 7811 O O . ASP B 1 189 ? -3.018 1.141 9.523 1 95.75 189 ASP B O 1
ATOM 7815 N N . GLU B 1 190 ? -3.656 -0.78 10.445 1 96.81 190 GLU B N 1
ATOM 7816 C CA . GLU B 1 190 ? -4.105 -1.32 9.164 1 96.81 190 GLU B CA 1
ATOM 7817 C C . GLU B 1 190 ? -5.629 -1.298 9.062 1 96.81 190 GLU B C 1
ATOM 7819 O O . GLU B 1 190 ? -6.199 -1.855 8.125 1 96.81 190 GLU B O 1
ATOM 7824 N N . ALA B 1 191 ? -6.305 -0.663 10 1 97.94 191 ALA B N 1
ATOM 7825 C CA . ALA B 1 191 ? -7.762 -0.721 10.078 1 97.94 191 ALA B CA 1
ATOM 7826 C C . ALA B 1 191 ? -8.398 -0.253 8.773 1 97.94 191 ALA B C 1
ATOM 7828 O O . ALA B 1 191 ? -9.328 -0.892 8.266 1 97.94 191 ALA B O 1
ATOM 7829 N N . LEU B 1 192 ? -7.93 0.806 8.227 1 97.94 192 LEU B N 1
ATOM 7830 C CA . LEU B 1 192 ? -8.516 1.32 6.992 1 97.94 192 LEU B CA 1
ATOM 7831 C C . LEU B 1 192 ? -8.289 0.353 5.836 1 97.94 192 LEU B C 1
ATOM 7833 O O . LEU B 1 192 ? -9.211 0.078 5.059 1 97.94 192 LEU B O 1
ATOM 7837 N N . ASN B 1 193 ? -7.066 -0.127 5.688 1 97.88 193 ASN B N 1
ATOM 7838 C CA . ASN B 1 193 ? -6.766 -1.095 4.637 1 97.88 193 ASN B CA 1
ATOM 7839 C C . ASN B 1 193 ? -7.621 -2.352 4.77 1 97.88 193 ASN B C 1
ATOM 7841 O O . ASN B 1 193 ? -8.07 -2.908 3.768 1 97.88 193 ASN B O 1
ATOM 7845 N N . LYS B 1 194 ? -7.758 -2.766 6.055 1 98.44 194 LYS B N 1
ATOM 7846 C CA . LYS B 1 194 ? -8.625 -3.916 6.305 1 98.44 194 LYS B CA 1
ATOM 7847 C C . LYS B 1 194 ? -10.055 -3.633 5.863 1 98.44 194 LYS B C 1
ATOM 7849 O O . LYS B 1 194 ? -10.695 -4.48 5.238 1 98.44 194 LYS B O 1
ATOM 7854 N N . LYS B 1 195 ? -10.531 -2.469 6.148 1 98.62 195 LYS B N 1
ATOM 7855 C CA . LYS B 1 195 ? -11.883 -2.098 5.738 1 98.62 195 LYS B CA 1
ATOM 7856 C C . LYS B 1 195 ? -12.031 -2.135 4.223 1 98.62 195 LYS B C 1
ATOM 7858 O O . LYS B 1 195 ? -13 -2.678 3.697 1 98.62 195 LYS B O 1
ATOM 7863 N N . MET B 1 196 ? -11.078 -1.562 3.541 1 98.44 196 MET B N 1
ATOM 7864 C CA . MET B 1 196 ? -11.117 -1.494 2.082 1 98.44 196 MET B CA 1
ATOM 7865 C C . MET B 1 196 ? -11.125 -2.893 1.472 1 98.44 196 MET B C 1
ATOM 7867 O O . MET B 1 196 ? -11.859 -3.152 0.519 1 98.44 196 MET B O 1
ATOM 7871 N N . GLN B 1 197 ? -10.328 -3.811 2.037 1 98.69 197 GLN B N 1
ATOM 7872 C CA . GLN B 1 197 ? -10.297 -5.195 1.576 1 98.69 197 GLN B CA 1
ATOM 7873 C C . GLN B 1 197 ? -11.633 -5.883 1.824 1 98.69 197 GLN B C 1
ATOM 7875 O O . GLN B 1 197 ? -12.156 -6.57 0.944 1 98.69 197 GLN B O 1
ATOM 7880 N N . LEU B 1 198 ? -12.164 -5.711 3.004 1 98.88 198 LEU B N 1
ATOM 7881 C CA . LEU B 1 198 ? -13.43 -6.328 3.381 1 98.88 198 LEU B CA 1
ATOM 7882 C C . LEU B 1 198 ? -14.578 -5.785 2.529 1 98.88 198 LEU B C 1
ATOM 7884 O O . LEU B 1 198 ? -15.461 -6.539 2.115 1 98.88 198 LEU B O 1
ATOM 7888 N N . GLU B 1 199 ? -14.531 -4.492 2.236 1 98.81 199 GLU B N 1
ATOM 7889 C CA . GLU B 1 199 ? -15.531 -3.91 1.345 1 98.81 199 GLU B CA 1
ATOM 7890 C C . GLU B 1 199 ? -15.453 -4.531 -0.048 1 98.81 199 GLU B C 1
ATOM 7892 O O . GLU B 1 199 ? -16.484 -4.82 -0.659 1 98.81 199 GLU B O 1
ATOM 7897 N N . GLY B 1 200 ? -14.227 -4.695 -0.53 1 98.88 200 GLY B N 1
ATOM 7898 C CA . GLY B 1 200 ? -14.055 -5.402 -1.791 1 98.88 200 GLY B CA 1
ATOM 7899 C C . GLY B 1 200 ? -14.633 -6.805 -1.775 1 98.88 200 GLY B C 1
ATOM 7900 O O . GLY B 1 200 ? -15.305 -7.215 -2.723 1 98.88 200 GLY B O 1
ATOM 7901 N N . MET B 1 201 ? -14.414 -7.535 -0.689 1 98.94 201 MET B N 1
ATOM 7902 C CA . MET B 1 201 ? -14.938 -8.891 -0.541 1 98.94 201 MET B CA 1
ATOM 7903 C C . MET B 1 201 ? -16.469 -8.891 -0.551 1 98.94 201 MET B C 1
ATOM 7905 O O . MET B 1 201 ? -17.094 -9.758 -1.163 1 98.94 201 MET B O 1
ATOM 7909 N N . SER B 1 202 ? -17.031 -7.895 0.111 1 98.94 202 SER B N 1
ATOM 7910 C CA . SER B 1 202 ? -18.484 -7.785 0.145 1 98.94 202 SER B CA 1
ATOM 7911 C C . SER B 1 202 ? -19.062 -7.578 -1.255 1 98.94 202 SER B C 1
ATOM 7913 O O . SER B 1 202 ? -20.047 -8.211 -1.625 1 98.94 202 SER B O 1
ATOM 7915 N N . ILE B 1 203 ? -18.453 -6.711 -2.012 1 98.94 203 ILE B N 1
ATOM 7916 C CA . ILE B 1 203 ? -18.875 -6.438 -3.379 1 98.94 203 ILE B CA 1
ATOM 7917 C C . ILE B 1 203 ? -18.719 -7.695 -4.23 1 98.94 203 ILE B C 1
ATOM 7919 O O . ILE B 1 203 ? -19.578 -7.984 -5.078 1 98.94 203 ILE B O 1
ATOM 7923 N N . ALA B 1 204 ? -17.719 -8.477 -4.008 1 98.88 204 ALA B N 1
ATOM 7924 C CA . ALA B 1 204 ? -17.484 -9.719 -4.738 1 98.88 204 ALA B CA 1
ATOM 7925 C C . ALA B 1 204 ? -18.594 -10.734 -4.445 1 98.88 204 ALA B C 1
ATOM 7927 O O . ALA B 1 204 ? -18.984 -11.5 -5.328 1 98.88 204 ALA B O 1
ATOM 7928 N N . CYS B 1 205 ? -19.047 -10.75 -3.193 1 98.88 205 CYS B N 1
ATOM 7929 C CA . CYS B 1 205 ? -20.188 -11.602 -2.859 1 98.88 205 CYS B CA 1
ATOM 7930 C C . CYS B 1 205 ? -21.406 -11.211 -3.674 1 98.88 205 CYS B C 1
ATOM 7932 O O . CYS B 1 205 ? -22.156 -12.078 -4.145 1 98.88 205 CYS B O 1
ATOM 7934 N N . ASP B 1 206 ? -21.594 -9.914 -3.871 1 98.88 206 ASP B N 1
ATOM 7935 C CA . ASP B 1 206 ? -22.703 -9.453 -4.711 1 98.88 206 ASP B CA 1
ATOM 7936 C C . ASP B 1 206 ? -22.547 -9.961 -6.141 1 98.88 206 ASP B C 1
ATOM 7938 O O . ASP B 1 206 ? -23.531 -10.328 -6.785 1 98.88 206 ASP B O 1
ATOM 7942 N N . ALA B 1 207 ? -21.375 -9.938 -6.602 1 98.88 207 ALA B N 1
ATOM 7943 C CA . ALA B 1 207 ? -21.094 -10.305 -7.984 1 98.88 207 ALA B CA 1
ATOM 7944 C C . ALA B 1 207 ? -21.578 -11.719 -8.281 1 98.88 207 ALA B C 1
ATOM 7946 O O . ALA B 1 207 ? -22.281 -11.945 -9.273 1 98.88 207 ALA B O 1
ATOM 7947 N N . ILE B 1 208 ? -21.234 -12.711 -7.441 1 98.81 208 ILE B N 1
ATOM 7948 C CA . ILE B 1 208 ? -21.594 -14.094 -7.711 1 98.81 208 ILE B CA 1
ATOM 7949 C C . ILE B 1 208 ? -23.109 -14.266 -7.566 1 98.81 208 ILE B C 1
ATOM 7951 O O . ILE B 1 208 ? -23.719 -15.062 -8.281 1 98.81 208 ILE B O 1
ATOM 7955 N N . MET B 1 209 ? -23.734 -13.555 -6.633 1 98.88 209 MET B N 1
ATOM 7956 C CA . MET B 1 209 ? -25.188 -13.648 -6.457 1 98.88 209 MET B CA 1
ATOM 7957 C C . MET B 1 209 ? -25.922 -13.07 -7.664 1 98.88 209 MET B C 1
ATOM 7959 O O . MET B 1 209 ? -26.969 -13.586 -8.062 1 98.88 209 MET B O 1
ATOM 7963 N N . ILE B 1 210 ? -25.344 -12.016 -8.242 1 98.81 210 ILE B N 1
ATOM 7964 C CA . ILE B 1 210 ? -25.906 -11.461 -9.469 1 98.81 210 ILE B CA 1
ATOM 7965 C C . ILE B 1 210 ? -25.859 -12.508 -10.578 1 98.81 210 ILE B C 1
ATOM 7967 O O . ILE B 1 210 ? -26.828 -12.672 -11.32 1 98.81 210 ILE B O 1
ATOM 7971 N N . LEU B 1 211 ? -24.766 -13.258 -10.664 1 98.62 211 LEU B N 1
ATOM 7972 C CA . LEU B 1 211 ? -24.641 -14.312 -11.664 1 98.62 211 LEU B CA 1
ATOM 7973 C C . LEU B 1 211 ? -25.734 -15.352 -11.5 1 98.62 211 LEU B C 1
ATOM 7975 O O . LEU B 1 211 ? -26.406 -15.703 -12.477 1 98.62 211 LEU B O 1
ATOM 7979 N N . GLY B 1 212 ? -25.922 -15.891 -10.258 1 98.75 212 GLY B N 1
ATOM 7980 C CA . GLY B 1 212 ? -26.984 -16.859 -9.992 1 98.75 212 GLY B CA 1
ATOM 7981 C C . GLY B 1 212 ? -28.359 -16.344 -10.375 1 98.75 212 GLY B C 1
ATOM 7982 O O . GLY B 1 212 ? -29.125 -17.047 -11.031 1 98.75 212 GLY B O 1
ATOM 7983 N N . LYS B 1 213 ? -28.578 -15.117 -9.977 1 98.69 213 LYS B N 1
ATOM 7984 C CA . LYS B 1 213 ? -29.875 -14.516 -10.258 1 98.69 213 LYS B CA 1
ATOM 7985 C C . LYS B 1 213 ? -30.109 -14.398 -11.766 1 98.69 213 LYS B C 1
ATOM 7987 O O . LYS B 1 213 ? -31.203 -14.695 -12.25 1 98.69 213 LYS B O 1
ATOM 7992 N N . ARG B 1 214 ? -29.156 -13.969 -12.5 1 98.69 214 ARG B N 1
ATOM 7993 C CA . ARG B 1 214 ? -29.297 -13.789 -13.938 1 98.69 214 ARG B CA 1
ATOM 7994 C C . ARG B 1 214 ? -29.531 -15.125 -14.641 1 98.69 214 ARG B C 1
ATOM 7996 O O . ARG B 1 214 ? -30.297 -15.203 -15.602 1 98.69 214 ARG B O 1
ATOM 8003 N N . TYR B 1 215 ? -28.875 -16.203 -14.227 1 98.75 215 TYR B N 1
ATOM 8004 C CA . TYR B 1 215 ? -29.109 -17.516 -14.812 1 98.75 215 TYR B CA 1
ATOM 8005 C C . TYR B 1 215 ? -30.516 -18 -14.492 1 98.75 215 TYR B C 1
ATOM 8007 O O . TYR B 1 215 ? -31.156 -18.672 -15.312 1 98.75 215 TYR B O 1
ATOM 8015 N N . SER B 1 216 ? -30.938 -17.75 -13.25 1 98.81 216 SER B N 1
ATOM 8016 C CA . SER B 1 216 ? -32.312 -18.094 -12.898 1 98.81 216 SER B CA 1
ATOM 8017 C C . SER B 1 216 ? -33.312 -17.438 -13.844 1 98.81 216 SER B C 1
ATOM 8019 O O . SER B 1 216 ? -34.188 -18.094 -14.375 1 98.81 216 SER B O 1
ATOM 8021 N N . GLU B 1 217 ? -33.125 -16.188 -14.062 1 98.69 217 GLU B N 1
ATOM 8022 C CA . GLU B 1 217 ? -34 -15.414 -14.93 1 98.69 217 GLU B CA 1
ATOM 8023 C C . GLU B 1 217 ? -33.938 -15.914 -16.375 1 98.69 217 GLU B C 1
ATOM 8025 O O . GLU B 1 217 ? -34.969 -16.031 -17.031 1 98.69 217 GLU B O 1
ATOM 8030 N N . LEU B 1 218 ? -32.75 -16.156 -16.828 1 98.56 218 LEU B N 1
ATOM 8031 C CA . LEU B 1 218 ? -32.594 -16.688 -18.188 1 98.56 218 LEU B CA 1
ATOM 8032 C C . LEU B 1 218 ? -33.312 -18.016 -18.344 1 98.56 218 LEU B C 1
ATOM 8034 O O . LEU B 1 218 ? -33.969 -18.25 -19.359 1 98.56 218 LEU B O 1
ATOM 8038 N N . ALA B 1 219 ? -33.156 -18.938 -17.375 1 98.75 219 ALA B N 1
ATOM 8039 C CA . ALA B 1 219 ? -33.781 -20.25 -17.422 1 98.75 219 ALA B CA 1
ATOM 8040 C C . ALA B 1 219 ? -35.312 -20.109 -17.469 1 98.75 219 ALA B C 1
ATOM 8042 O O . ALA B 1 219 ? -36 -20.859 -18.188 1 98.75 219 ALA B O 1
ATOM 8043 N N . ILE B 1 220 ? -35.875 -19.172 -16.703 1 98.62 220 ILE B N 1
ATOM 8044 C CA . ILE B 1 220 ? -37.312 -18.922 -16.703 1 98.62 220 ILE B CA 1
ATOM 8045 C C . ILE B 1 220 ? -37.75 -18.469 -18.094 1 98.62 220 ILE B C 1
ATOM 8047 O O . ILE B 1 220 ? -38.75 -18.953 -18.625 1 98.62 220 ILE B O 1
ATOM 8051 N N . GLU B 1 221 ? -37.031 -17.547 -18.656 1 98.44 221 GLU B N 1
ATOM 8052 C CA . GLU B 1 221 ? -37.375 -17.031 -19.984 1 98.44 221 GLU B CA 1
ATOM 8053 C C . GLU B 1 221 ? -37.344 -18.141 -21.031 1 98.44 221 GLU B C 1
ATOM 8055 O O . GLU B 1 221 ? -38.219 -18.219 -21.906 1 98.44 221 GLU B O 1
ATOM 8060 N N . MET B 1 222 ? -36.344 -19 -20.922 1 98.38 222 MET B N 1
ATOM 8061 C CA . MET B 1 222 ? -36.219 -20.109 -21.859 1 98.38 222 MET B CA 1
ATOM 8062 C C . MET B 1 222 ? -37.344 -21.125 -21.656 1 98.38 222 MET B C 1
ATOM 8064 O O . MET B 1 222 ? -37.875 -21.703 -22.625 1 98.38 222 MET B O 1
ATOM 8068 N N . ALA B 1 223 ? -37.719 -21.359 -20.422 1 98.31 223 ALA B N 1
ATOM 8069 C CA . ALA B 1 223 ? -38.781 -22.297 -20.109 1 98.31 223 ALA B CA 1
ATOM 8070 C C . ALA B 1 223 ? -40.125 -21.844 -20.734 1 98.31 223 ALA B C 1
ATOM 8072 O O . ALA B 1 223 ? -40.906 -22.656 -21.172 1 98.31 223 ALA B O 1
ATOM 8073 N N . LYS B 1 224 ? -40.344 -20.578 -20.75 1 97.94 224 LYS B N 1
ATOM 8074 C CA . LYS B 1 224 ? -41.562 -20.016 -21.312 1 97.94 224 LYS B CA 1
ATOM 8075 C C . LYS B 1 224 ? -41.688 -20.312 -22.812 1 97.94 224 LYS B C 1
ATOM 8077 O O . LYS B 1 224 ? -42.781 -20.484 -23.328 1 97.94 224 LYS B O 1
ATOM 8082 N N . LYS B 1 225 ? -40.594 -20.375 -23.453 1 97 225 LYS B N 1
ATOM 8083 C CA . LYS B 1 225 ? -40.594 -20.547 -24.906 1 97 225 LYS B CA 1
ATOM 8084 C C . LYS B 1 225 ? -40.438 -22.016 -25.297 1 97 225 LYS B C 1
ATOM 8086 O O . LYS B 1 225 ? -40.594 -22.375 -26.453 1 97 225 LYS B O 1
ATOM 8091 N N . GLU B 1 226 ? -40.125 -22.859 -24.25 1 97.25 226 GLU B N 1
ATOM 8092 C CA . GLU B 1 226 ? -39.844 -24.266 -24.484 1 97.25 226 GLU B CA 1
ATOM 8093 C C . GLU B 1 226 ? -41.125 -25.062 -24.719 1 97.25 226 GLU B C 1
ATOM 8095 O O . GLU B 1 226 ? -42.062 -24.969 -23.922 1 97.25 226 GLU B O 1
ATOM 8100 N N . LYS B 1 227 ? -41.156 -25.922 -25.781 1 96.12 227 LYS B N 1
ATOM 8101 C CA . LYS B 1 227 ? -42.344 -26.703 -26.141 1 96.12 227 LYS B CA 1
ATOM 8102 C C . LYS B 1 227 ? -42.281 -28.094 -25.531 1 96.12 227 LYS B C 1
ATOM 8104 O O . LYS B 1 227 ? -43.312 -28.688 -25.203 1 96.12 227 LYS B O 1
ATOM 8109 N N . ASP B 1 228 ? -41.062 -28.594 -25.438 1 96.5 228 ASP B N 1
ATOM 8110 C CA . ASP B 1 228 ? -40.875 -29.906 -24.828 1 96.5 228 ASP B CA 1
ATOM 8111 C C . ASP B 1 228 ? -41.094 -29.844 -23.312 1 96.5 228 ASP B C 1
ATOM 8113 O O . ASP B 1 228 ? -40.406 -29.125 -22.609 1 96.5 228 ASP B O 1
ATOM 8117 N N . GLN B 1 229 ? -42.031 -30.641 -22.859 1 96.81 229 GLN B N 1
ATOM 8118 C CA . GLN B 1 229 ? -42.469 -30.547 -21.469 1 96.81 229 GLN B CA 1
ATOM 8119 C C . GLN B 1 229 ? -41.375 -31 -20.516 1 96.81 229 GLN B C 1
ATOM 8121 O O . GLN B 1 229 ? -41.219 -30.453 -19.422 1 96.81 229 GLN B O 1
ATOM 8126 N N . LYS B 1 230 ? -40.688 -31.922 -20.953 1 96.25 230 LYS B N 1
ATOM 8127 C CA . LYS B 1 230 ? -39.594 -32.406 -20.109 1 96.25 230 LYS B CA 1
ATOM 8128 C C . LYS B 1 230 ? -38.5 -31.328 -19.969 1 96.25 230 LYS B C 1
ATOM 8130 O O . LYS B 1 230 ? -38.031 -31.078 -18.859 1 96.25 230 LYS B O 1
ATOM 8135 N N . ARG B 1 231 ? -38.125 -30.781 -21.062 1 96.62 231 ARG B N 1
ATOM 8136 C CA . ARG B 1 231 ? -37.094 -29.734 -21.047 1 96.62 231 ARG B CA 1
ATOM 8137 C C . ARG B 1 231 ? -37.594 -28.5 -20.297 1 96.62 231 ARG B C 1
ATOM 8139 O O . ARG B 1 231 ? -36.812 -27.828 -19.609 1 96.62 231 ARG B O 1
ATOM 8146 N N . LYS B 1 232 ? -38.812 -28.172 -20.438 1 97.75 232 LYS B N 1
ATOM 8147 C CA . LYS B 1 232 ? -39.406 -27.062 -19.703 1 97.75 232 LYS B CA 1
ATOM 8148 C C . LYS B 1 232 ? -39.281 -27.25 -18.203 1 97.75 232 LYS B C 1
ATOM 8150 O O . LYS B 1 232 ? -38.906 -26.328 -17.484 1 97.75 232 LYS B O 1
ATOM 8155 N N . LYS B 1 233 ? -39.594 -28.438 -17.797 1 97.88 233 LYS B N 1
ATOM 8156 C CA . LYS B 1 233 ? -39.438 -28.734 -16.375 1 97.88 233 LYS B CA 1
ATOM 8157 C C . LYS B 1 233 ? -38 -28.625 -15.922 1 97.88 233 LYS B C 1
ATOM 8159 O O . LYS B 1 233 ? -37.719 -28.078 -14.852 1 97.88 233 LYS B O 1
ATOM 8164 N N . GLU B 1 234 ? -37.094 -29.094 -16.703 1 97.81 234 GLU B N 1
ATOM 8165 C CA . GLU B 1 234 ? -35.656 -29.016 -16.375 1 97.81 234 GLU B CA 1
ATOM 8166 C C . GLU B 1 234 ? -35.219 -27.562 -16.25 1 97.81 234 GLU B C 1
ATOM 8168 O O . GLU B 1 234 ? -34.438 -27.219 -15.352 1 97.81 234 GLU B O 1
ATOM 8173 N N . LEU B 1 235 ? -35.688 -26.719 -17.156 1 98.56 235 LEU B N 1
ATOM 8174 C CA . LEU B 1 235 ? -35.344 -25.297 -17.125 1 98.56 235 LEU B CA 1
ATOM 8175 C C . LEU B 1 235 ? -35.875 -24.641 -15.875 1 98.56 235 LEU B C 1
ATOM 8177 O O . LEU B 1 235 ? -35.219 -23.797 -15.273 1 98.56 235 LEU B O 1
ATOM 8181 N N . LEU B 1 236 ? -37.062 -25.047 -15.516 1 98.56 236 LEU B N 1
ATOM 8182 C CA . LEU B 1 236 ? -37.625 -24.5 -14.289 1 98.56 236 LEU B CA 1
ATOM 8183 C C . LEU B 1 236 ? -36.875 -24.969 -13.062 1 98.56 236 LEU B C 1
ATOM 8185 O O . LEU B 1 236 ? -36.688 -24.219 -12.094 1 98.56 236 LEU B O 1
ATOM 8189 N N . ASP B 1 237 ? -36.406 -26.203 -13.094 1 98.31 237 ASP B N 1
ATOM 8190 C CA . ASP B 1 237 ? -35.562 -26.719 -12.016 1 98.31 237 ASP B CA 1
ATOM 8191 C C . ASP B 1 237 ? -34.25 -25.938 -11.945 1 98.31 237 ASP B C 1
ATOM 8193 O O . ASP B 1 237 ? -33.781 -25.625 -10.852 1 98.31 237 ASP B O 1
ATOM 8197 N N . ILE B 1 238 ? -33.719 -25.641 -13.109 1 98.69 238 ILE B N 1
ATOM 8198 C CA . ILE B 1 238 ? -32.5 -24.844 -13.172 1 98.69 238 ILE B CA 1
ATOM 8199 C C . ILE B 1 238 ? -32.719 -23.484 -12.547 1 98.69 238 ILE B C 1
ATOM 8201 O O . ILE B 1 238 ? -31.906 -22.984 -11.773 1 98.69 238 ILE B O 1
ATOM 8205 N N . ALA B 1 239 ? -33.812 -22.906 -12.922 1 98.75 239 ALA B N 1
ATOM 8206 C CA . ALA B 1 239 ? -34.188 -21.609 -12.375 1 98.75 239 ALA B CA 1
ATOM 8207 C C . ALA B 1 239 ? -34.25 -21.641 -10.852 1 98.75 239 ALA B C 1
ATOM 8209 O O . ALA B 1 239 ? -33.781 -20.734 -10.172 1 98.75 239 ALA B O 1
ATOM 8210 N N . GLU B 1 240 ? -34.844 -22.641 -10.336 1 98.62 240 GLU B N 1
ATOM 8211 C CA . GLU B 1 240 ? -34.969 -22.797 -8.891 1 98.62 240 GLU B CA 1
ATOM 8212 C C . GLU B 1 240 ? -33.625 -22.953 -8.219 1 98.62 240 GLU B C 1
ATOM 8214 O O . GLU B 1 240 ? -33.344 -22.344 -7.191 1 98.62 240 GLU B O 1
ATOM 8219 N N . VAL B 1 241 ? -32.812 -23.828 -8.797 1 98.75 241 VAL B N 1
ATOM 8220 C CA . VAL B 1 241 ? -31.484 -24.062 -8.266 1 98.75 241 VAL B CA 1
ATOM 8221 C C . VAL B 1 241 ? -30.688 -22.766 -8.227 1 98.75 241 VAL B C 1
ATOM 8223 O O . VAL B 1 241 ? -30.109 -22.406 -7.195 1 98.75 241 VAL B O 1
ATOM 8226 N N . CYS B 1 242 ? -30.734 -22 -9.336 1 98.81 242 CYS B N 1
ATOM 8227 C CA . CYS B 1 242 ? -29.938 -20.781 -9.484 1 98.81 242 CYS B CA 1
ATOM 8228 C C . CYS B 1 242 ? -30.516 -19.656 -8.641 1 98.81 242 CYS B C 1
ATOM 8230 O O . CYS B 1 242 ? -29.797 -18.703 -8.305 1 98.81 242 CYS B O 1
ATOM 8232 N N . SER B 1 243 ? -31.75 -19.719 -8.281 1 98.38 243 SER B N 1
ATOM 8233 C CA . SER B 1 243 ? -32.344 -18.719 -7.402 1 98.38 243 SER B CA 1
ATOM 8234 C C . SER B 1 243 ? -31.922 -18.922 -5.957 1 98.38 243 SER B C 1
ATOM 8236 O O . SER B 1 243 ? -31.953 -17.984 -5.156 1 98.38 243 SER B O 1
ATOM 8238 N N . HIS B 1 244 ? -31.547 -20.156 -5.684 1 98.62 244 HIS B N 1
ATOM 8239 C CA . HIS B 1 244 ? -31.141 -20.484 -4.32 1 98.62 244 HIS B CA 1
ATOM 8240 C C . HIS B 1 244 ? -29.641 -20.359 -4.152 1 98.62 244 HIS B C 1
ATOM 8242 O O . HIS B 1 244 ? -29.172 -19.609 -3.287 1 98.62 244 HIS B O 1
ATOM 8248 N N . VAL B 1 245 ? -28.906 -21.062 -4.961 1 98.5 245 VAL B N 1
ATOM 8249 C CA . VAL B 1 245 ? -27.453 -20.922 -4.941 1 98.5 245 VAL B CA 1
ATOM 8250 C C . VAL B 1 245 ? -27.016 -19.922 -6.02 1 98.5 245 VAL B C 1
ATOM 8252 O O . VAL B 1 245 ? -27.625 -19.859 -7.086 1 98.5 245 VAL B O 1
ATOM 8255 N N . PRO B 1 246 ? -26.109 -19 -5.605 1 98.56 246 PRO B N 1
ATOM 8256 C CA . PRO B 1 246 ? -25.109 -19.109 -4.539 1 98.56 246 PRO B CA 1
ATOM 8257 C C . PRO B 1 246 ? -25.469 -18.281 -3.311 1 98.56 246 PRO B C 1
ATOM 8259 O O . PRO B 1 246 ? -24.703 -18.219 -2.348 1 98.56 246 PRO B O 1
ATOM 8262 N N . ALA B 1 247 ? -26.641 -17.625 -3.311 1 98.81 247 ALA B N 1
ATOM 8263 C CA . ALA B 1 247 ? -27 -16.734 -2.209 1 98.81 247 ALA B CA 1
ATOM 8264 C C . ALA B 1 247 ? -27.125 -17.516 -0.9 1 98.81 247 ALA B C 1
ATOM 8266 O O . ALA B 1 247 ? -26.75 -17.016 0.163 1 98.81 247 ALA B O 1
ATOM 8267 N N . TYR B 1 248 ? -27.688 -18.719 -1.007 1 98.81 248 TYR B N 1
ATOM 8268 C CA . TYR B 1 248 ? -27.906 -19.578 0.158 1 98.81 248 TYR B CA 1
ATOM 8269 C C . TYR B 1 248 ? -27.125 -20.875 0.044 1 98.81 248 TYR B C 1
ATOM 8271 O O . TYR B 1 248 ? -26.688 -21.25 -1.046 1 98.81 248 TYR B O 1
ATOM 8279 N N . ALA B 1 249 ? -26.938 -21.531 1.134 1 98.69 249 ALA B N 1
ATOM 8280 C CA . ALA B 1 249 ? -26.25 -22.828 1.162 1 98.69 249 ALA B CA 1
ATOM 8281 C C . ALA B 1 249 ? -27 -23.875 0.344 1 98.69 249 ALA B C 1
ATOM 8283 O O . ALA B 1 249 ? -28.234 -23.906 0.355 1 98.69 249 ALA B O 1
ATOM 8284 N N . PRO B 1 250 ? -26.312 -24.766 -0.318 1 98.81 250 PRO B N 1
ATOM 8285 C CA . PRO B 1 250 ? -27 -25.797 -1.099 1 98.81 250 PRO B CA 1
ATOM 8286 C C . PRO B 1 250 ? -27.812 -26.75 -0.227 1 98.81 250 PRO B C 1
ATOM 8288 O O . PRO B 1 250 ? -27.391 -27.078 0.89 1 98.81 250 PRO B O 1
ATOM 8291 N N . ARG B 1 251 ? -29 -27.297 -0.791 1 97.75 251 ARG B N 1
ATOM 8292 C CA . ARG B 1 251 ? -29.906 -28.203 -0.093 1 97.75 251 ARG B CA 1
ATOM 8293 C C . ARG B 1 251 ? -29.828 -29.609 -0.672 1 97.75 251 ARG B C 1
ATOM 8295 O O . ARG B 1 251 ? -30.203 -30.578 -0.008 1 97.75 251 ARG B O 1
ATOM 8302 N N . THR B 1 252 ? -29.266 -29.656 -1.903 1 98.62 252 THR B N 1
ATOM 8303 C CA . THR B 1 252 ? -29.281 -30.922 -2.635 1 98.62 252 THR B CA 1
ATOM 8304 C C . THR B 1 252 ? -27.938 -31.172 -3.32 1 98.62 252 THR B C 1
ATOM 8306 O O . THR B 1 252 ? -27.109 -30.266 -3.387 1 98.62 252 THR B O 1
ATOM 8309 N N . PHE B 1 253 ? -27.812 -32.438 -3.84 1 98.56 253 PHE B N 1
ATOM 8310 C CA . PHE B 1 253 ? -26.641 -32.844 -4.594 1 98.56 253 PHE B CA 1
ATOM 8311 C C . PHE B 1 253 ? -26.438 -31.938 -5.805 1 98.56 253 PHE B C 1
ATOM 8313 O O . PHE B 1 253 ? -25.312 -31.453 -6.051 1 98.56 253 PHE B O 1
ATOM 8320 N N . ARG B 1 254 ? -27.422 -31.625 -6.484 1 98.62 254 ARG B N 1
ATOM 8321 C CA . ARG B 1 254 ? -27.375 -30.797 -7.68 1 98.62 254 ARG B CA 1
ATOM 8322 C C . ARG B 1 254 ? -27 -29.359 -7.324 1 98.62 254 ARG B C 1
ATOM 8324 O O . ARG B 1 254 ? -26.188 -28.734 -8.016 1 98.62 254 ARG B O 1
ATOM 8331 N N . GLU B 1 255 ? -27.594 -28.797 -6.297 1 98.75 255 GLU B N 1
ATOM 8332 C CA . GLU B 1 255 ? -27.281 -27.438 -5.855 1 98.75 255 GLU B CA 1
ATOM 8333 C C . GLU B 1 255 ? -25.828 -27.328 -5.41 1 98.75 255 GLU B C 1
ATOM 8335 O O . GLU B 1 255 ? -25.188 -26.297 -5.637 1 98.75 255 GLU B O 1
ATOM 8340 N N . ALA B 1 256 ? -25.312 -28.359 -4.766 1 98.75 256 ALA B N 1
ATOM 8341 C CA . ALA B 1 256 ? -23.922 -28.359 -4.348 1 98.75 256 ALA B CA 1
ATOM 8342 C C . ALA B 1 256 ? -22.984 -28.266 -5.551 1 98.75 256 ALA B C 1
ATOM 8344 O O . ALA B 1 256 ? -22 -27.516 -5.523 1 98.75 256 ALA B O 1
ATOM 8345 N N . LEU B 1 257 ? -23.312 -28.984 -6.594 1 98.69 257 LEU B N 1
ATOM 8346 C CA . LEU B 1 257 ? -22.516 -28.938 -7.809 1 98.69 257 LEU B CA 1
ATOM 8347 C C . LEU B 1 257 ? -22.609 -27.578 -8.484 1 98.69 257 LEU B C 1
ATOM 8349 O O . LEU B 1 257 ? -21.594 -27.031 -8.938 1 98.69 257 LEU B O 1
ATOM 8353 N N . GLN B 1 258 ? -23.797 -27.031 -8.547 1 98.81 258 GLN B N 1
ATOM 8354 C CA . GLN B 1 258 ? -24 -25.719 -9.156 1 98.81 258 GLN B CA 1
ATOM 8355 C C . GLN B 1 258 ? -23.266 -24.625 -8.367 1 98.81 258 GLN B C 1
ATOM 8357 O O . GLN B 1 258 ? -22.688 -23.719 -8.953 1 98.81 258 GLN B O 1
ATOM 8362 N N . MET B 1 259 ? -23.344 -24.781 -7.043 1 98.69 259 MET B N 1
ATOM 8363 C CA . MET B 1 259 ? -22.609 -23.844 -6.18 1 98.69 259 MET B CA 1
ATOM 8364 C C . MET B 1 259 ? -21.125 -23.859 -6.504 1 98.69 259 MET B C 1
ATOM 8366 O O . MET B 1 259 ? -20.531 -22.797 -6.742 1 98.69 259 MET B O 1
ATOM 8370 N N . TYR B 1 260 ? -20.562 -24.984 -6.523 1 98.12 260 TYR B N 1
ATOM 8371 C CA . TYR B 1 260 ? -19.141 -25.078 -6.824 1 98.12 260 TYR B CA 1
ATOM 8372 C C . TYR B 1 260 ? -18.844 -24.453 -8.188 1 98.12 260 TYR B C 1
ATOM 8374 O O . TYR B 1 260 ? -17.859 -23.719 -8.336 1 98.12 260 TYR B O 1
ATOM 8382 N N . TRP B 1 261 ? -19.625 -24.781 -9.102 1 97.94 261 TRP B N 1
ATOM 8383 C CA . TRP B 1 261 ? -19.328 -24.344 -10.461 1 97.94 261 TRP B CA 1
ATOM 8384 C C . TRP B 1 261 ? -19.375 -22.828 -10.562 1 97.94 261 TRP B C 1
ATOM 8386 O O . TRP B 1 261 ? -18.531 -22.219 -11.227 1 97.94 261 TRP B O 1
ATOM 8396 N N . PHE B 1 262 ? -20.375 -22.188 -9.93 1 98.44 262 PHE B N 1
ATOM 8397 C CA . PHE B 1 262 ? -20.422 -20.734 -9.906 1 98.44 262 PHE B CA 1
ATOM 8398 C C . PHE B 1 262 ? -19.172 -20.172 -9.227 1 98.44 262 PHE B C 1
ATOM 8400 O O . PHE B 1 262 ? -18.609 -19.172 -9.695 1 98.44 262 PHE B O 1
ATOM 8407 N N . VAL B 1 263 ? -18.766 -20.781 -8.188 1 97.69 263 VAL B N 1
ATOM 8408 C CA . VAL B 1 263 ? -17.562 -20.344 -7.48 1 97.69 263 VAL B CA 1
ATOM 8409 C C . VAL B 1 263 ? -16.344 -20.469 -8.398 1 97.69 263 VAL B C 1
ATOM 8411 O O . VAL B 1 263 ? -15.508 -19.578 -8.469 1 97.69 263 VAL B O 1
ATOM 8414 N N . HIS B 1 264 ? -16.297 -21.625 -9.086 1 96.56 264 HIS B N 1
ATOM 8415 C CA . HIS B 1 264 ? -15.211 -21.859 -10.023 1 96.56 264 HIS B CA 1
ATOM 8416 C C . HIS B 1 264 ? -15.133 -20.766 -11.078 1 96.56 264 HIS B C 1
ATOM 8418 O O . HIS B 1 264 ? -14.055 -20.219 -11.328 1 96.56 264 HIS B O 1
ATOM 8424 N N . LEU B 1 265 ? -16.203 -20.422 -11.625 1 95.94 265 LEU B N 1
ATOM 8425 C CA . LEU B 1 265 ? -16.266 -19.406 -12.672 1 95.94 265 LEU B CA 1
ATOM 8426 C C . LEU B 1 265 ? -15.828 -18.047 -12.141 1 95.94 265 LEU B C 1
ATOM 8428 O O . LEU B 1 265 ? -15.117 -17.297 -12.82 1 95.94 265 LEU B O 1
ATOM 8432 N N . CYS B 1 266 ? -16.281 -17.734 -10.977 1 96.5 266 CYS B N 1
ATOM 8433 C CA . CYS B 1 266 ? -15.922 -16.438 -10.398 1 96.5 266 CYS B CA 1
ATOM 8434 C C . CYS B 1 266 ? -14.422 -16.344 -10.156 1 96.5 266 CYS B C 1
ATOM 8436 O O . CYS B 1 266 ? -13.812 -15.32 -10.445 1 96.5 266 CYS B O 1
ATOM 8438 N N . VAL B 1 267 ? -13.828 -17.375 -9.672 1 96.19 267 VAL B N 1
ATOM 8439 C CA . VAL B 1 267 ? -12.406 -17.375 -9.344 1 96.19 267 VAL B CA 1
ATOM 8440 C C . VAL B 1 267 ? -11.586 -17.203 -10.625 1 96.19 267 VAL B C 1
ATOM 8442 O O . VAL B 1 267 ? -10.68 -16.359 -10.672 1 96.19 267 VAL B O 1
ATOM 8445 N N . ILE B 1 268 ? -11.945 -17.875 -11.68 1 94.25 268 ILE B N 1
ATOM 8446 C CA . ILE B 1 268 ? -11.109 -17.875 -12.867 1 94.25 268 ILE B CA 1
ATOM 8447 C C . ILE B 1 268 ? -11.398 -16.625 -13.703 1 94.25 268 ILE B C 1
ATOM 8449 O O . ILE B 1 268 ? -10.625 -16.266 -14.594 1 94.25 268 ILE B O 1
ATOM 8453 N N . THR B 1 269 ? -12.547 -16.016 -13.422 1 94.94 269 THR B N 1
ATOM 8454 C CA . THR B 1 269 ? -12.875 -14.758 -14.086 1 94.94 269 THR B CA 1
ATOM 8455 C C . THR B 1 269 ? -12.203 -13.578 -13.391 1 94.94 269 THR B C 1
ATOM 8457 O O . THR B 1 269 ? -11.766 -12.633 -14.039 1 94.94 269 THR B O 1
ATOM 8460 N N . GLU B 1 270 ? -12.18 -13.648 -12.078 1 95.94 270 GLU B N 1
ATOM 8461 C CA . GLU B 1 270 ? -11.562 -12.578 -11.297 1 95.94 270 GLU B CA 1
ATOM 8462 C C . GLU B 1 270 ? -10.109 -12.359 -11.719 1 95.94 270 GLU B C 1
ATOM 8464 O O . GLU B 1 270 ? -9.688 -11.227 -11.945 1 95.94 270 GLU B O 1
ATOM 8469 N N . LEU B 1 271 ? -9.508 -13.469 -11.688 1 93 271 LEU B N 1
ATOM 8470 C CA . LEU B 1 271 ? -8.141 -13.555 -12.203 1 93 271 LEU B CA 1
ATOM 8471 C C . LEU B 1 271 ? -7.883 -14.922 -12.812 1 93 271 LEU B C 1
ATOM 8473 O O . LEU B 1 271 ? -8.727 -15.82 -12.734 1 93 271 LEU B O 1
ATOM 8477 N N . ASN B 1 272 ? -6.797 -15.008 -13.555 1 87.31 272 ASN B N 1
ATOM 8478 C CA . ASN B 1 272 ? -6.414 -16.297 -14.133 1 87.31 272 ASN B CA 1
ATOM 8479 C C . ASN B 1 272 ? -5.348 -16.984 -13.289 1 87.31 272 ASN B C 1
ATOM 8481 O O . ASN B 1 272 ? -4.168 -16.984 -13.656 1 87.31 272 ASN B O 1
ATOM 8485 N N . PRO B 1 273 ? -5.945 -17.391 -11.945 1 81 273 PRO B N 1
ATOM 8486 C CA . PRO B 1 273 ? -4.934 -18.141 -11.211 1 81 273 PRO B CA 1
ATOM 8487 C C . PRO B 1 273 ? -4.473 -19.391 -11.953 1 81 273 PRO B C 1
ATOM 8489 O O . PRO B 1 273 ? -5.242 -19.969 -12.734 1 81 273 PRO B O 1
ATOM 8492 N N . TRP B 1 274 ? -3.156 -19.484 -12.25 1 63.69 274 TRP B N 1
ATOM 8493 C CA . TRP B 1 274 ? -2.773 -20.609 -13.094 1 63.69 274 TRP B CA 1
ATOM 8494 C C . TRP B 1 274 ? -3.859 -21.672 -13.094 1 63.69 274 TRP B C 1
ATOM 8496 O O . TRP B 1 274 ? -4.27 -22.156 -12.039 1 63.69 274 TRP B O 1
ATOM 8506 N N . ASP B 1 275 ? -4.73 -21.484 -14.266 1 58.88 275 ASP B N 1
ATOM 8507 C CA . ASP B 1 275 ? -5.863 -22.266 -14.742 1 58.88 275 ASP B CA 1
ATOM 8508 C C . ASP B 1 275 ? -6.055 -23.531 -13.898 1 58.88 275 ASP B C 1
ATOM 8510 O O . ASP B 1 275 ? -6.203 -24.625 -14.438 1 58.88 275 ASP B O 1
ATOM 8514 N N . SER B 1 276 ? -5.969 -23.141 -12.484 1 65.19 276 SER B N 1
ATOM 8515 C CA . SER B 1 276 ? -6.145 -24.141 -11.43 1 65.19 276 SER B CA 1
ATOM 8516 C C . SER B 1 276 ? -7.129 -23.656 -10.375 1 65.19 276 SER B C 1
ATOM 8518 O O . SER B 1 276 ? -7.48 -22.469 -10.336 1 65.19 276 SER B O 1
ATOM 8520 N N . PHE B 1 277 ? -8.227 -23.766 -10.141 1 86.5 277 PHE B N 1
ATOM 8521 C CA . PHE B 1 277 ? -9.07 -23.906 -8.961 1 86.5 277 PHE B CA 1
ATOM 8522 C C . PHE B 1 277 ? -9.719 -25.281 -8.922 1 86.5 277 PHE B C 1
ATOM 8524 O O . PHE B 1 277 ? -10.32 -25.719 -9.906 1 86.5 277 PHE B O 1
ATOM 8531 N N . ASN B 1 278 ? -9.352 -25.812 -7.887 1 92.12 278 ASN B N 1
ATOM 8532 C CA . ASN B 1 278 ? -9.703 -27.219 -7.793 1 92.12 278 ASN B CA 1
ATOM 8533 C C . ASN B 1 278 ? -10.852 -27.453 -6.812 1 92.12 278 ASN B C 1
ATOM 8535 O O . ASN B 1 278 ? -10.945 -26.766 -5.789 1 92.12 278 ASN B O 1
ATOM 8539 N N . PRO B 1 279 ? -11.641 -28.453 -7.168 1 93.25 279 PRO B N 1
ATOM 8540 C CA . PRO B 1 279 ? -12.734 -28.781 -6.25 1 93.25 279 PRO B CA 1
ATOM 8541 C C . PRO B 1 279 ? -12.242 -29.484 -4.988 1 93.25 279 PRO B C 1
ATOM 8543 O O . PRO B 1 279 ? -12.992 -29.625 -4.02 1 93.25 279 PRO B O 1
ATOM 8546 N N . GLY B 1 280 ? -11.008 -29.969 -5.039 1 93 280 GLY B N 1
ATOM 8547 C CA . GLY B 1 280 ? -10.477 -30.672 -3.879 1 93 280 GLY B CA 1
ATOM 8548 C C . GLY B 1 280 ? -11.102 -32.031 -3.65 1 93 280 GLY B C 1
ATOM 8549 O O . GLY B 1 280 ? -11.133 -32.875 -4.555 1 93 280 GLY B O 1
ATOM 8550 N N . ARG B 1 281 ? -11.695 -32.188 -2.477 1 96.31 281 ARG B N 1
ATOM 8551 C CA . ARG B 1 281 ? -12.305 -33.469 -2.107 1 96.31 281 ARG B CA 1
ATOM 8552 C C . ARG B 1 281 ? -13.781 -33.469 -2.484 1 96.31 281 ARG B C 1
ATOM 8554 O O . ARG B 1 281 ? -14.648 -33.656 -1.621 1 96.31 281 ARG B O 1
ATOM 8561 N N . LEU B 1 282 ? -13.953 -33.375 -3.76 1 97.44 282 LEU B N 1
ATOM 8562 C CA . LEU B 1 282 ? -15.312 -33.25 -4.273 1 97.44 282 LEU B CA 1
ATOM 8563 C C . LEU B 1 282 ? -16.172 -34.406 -3.779 1 97.44 282 LEU B C 1
ATOM 8565 O O . LEU B 1 282 ? -17.344 -34.219 -3.418 1 97.44 282 LEU B O 1
ATOM 8569 N N . ASP B 1 283 ? -15.68 -35.688 -3.779 1 98 283 ASP B N 1
ATOM 8570 C CA . ASP B 1 283 ? -16.438 -36.844 -3.365 1 98 283 ASP B CA 1
ATOM 8571 C C . ASP B 1 283 ? -16.891 -36.719 -1.917 1 98 283 ASP B C 1
ATOM 8573 O O . ASP B 1 283 ? -18.062 -37 -1.607 1 98 283 ASP B O 1
ATOM 8577 N N . GLN B 1 284 ? -16.016 -36.219 -1.11 1 97.69 284 GLN B N 1
ATOM 8578 C CA . GLN B 1 284 ? -16.344 -36.125 0.305 1 97.69 284 GLN B CA 1
ATOM 8579 C C . GLN B 1 284 ? -17.312 -34.938 0.551 1 97.69 284 GLN B C 1
ATOM 8581 O O . GLN B 1 284 ? -18.156 -35.031 1.44 1 97.69 284 GLN B O 1
ATOM 8586 N N . HIS B 1 285 ? -17.188 -33.875 -0.176 1 98.06 285 HIS B N 1
ATOM 8587 C CA . HIS B 1 285 ? -18.078 -32.719 -0.006 1 98.06 285 HIS B CA 1
ATOM 8588 C C . HIS B 1 285 ? -19.484 -33.031 -0.49 1 98.06 285 HIS B C 1
ATOM 8590 O O . HIS B 1 285 ? -20.453 -32.5 0.043 1 98.06 285 HIS B O 1
ATOM 8596 N N . LEU B 1 286 ? -19.625 -33.844 -1.473 1 98.5 286 LEU B N 1
ATOM 8597 C CA . LEU B 1 286 ? -20.922 -34.156 -2.064 1 98.5 286 LEU B CA 1
ATOM 8598 C C . LEU B 1 286 ? -21.609 -35.281 -1.304 1 98.5 286 LEU B C 1
ATOM 8600 O O . LEU B 1 286 ? -22.828 -35.406 -1.364 1 98.5 286 LEU B O 1
ATOM 8604 N N . ASN B 1 287 ? -20.906 -36.125 -0.598 1 98.25 287 ASN B N 1
ATOM 8605 C CA . ASN B 1 287 ? -21.422 -37.344 -0.004 1 98.25 287 ASN B CA 1
ATOM 8606 C C . ASN B 1 287 ? -22.562 -37.062 0.958 1 98.25 287 ASN B C 1
ATOM 8608 O O . ASN B 1 287 ? -23.547 -37.812 0.986 1 98.25 287 ASN B O 1
ATOM 8612 N N . PRO B 1 288 ? -22.453 -36.031 1.812 1 97.88 288 PRO B N 1
ATOM 8613 C CA . PRO B 1 288 ? -23.578 -35.781 2.723 1 97.88 288 PRO B CA 1
ATOM 8614 C C . PRO B 1 288 ? -24.891 -35.5 1.984 1 97.88 288 PRO B C 1
ATOM 8616 O O . PRO B 1 288 ? -25.953 -35.969 2.426 1 97.88 288 PRO B O 1
ATOM 8619 N N . PHE B 1 289 ? -24.859 -34.844 0.899 1 98.69 289 PHE B N 1
ATOM 8620 C CA . PHE B 1 289 ? -26.062 -34.594 0.1 1 98.69 289 PHE B CA 1
ATOM 8621 C C . PHE B 1 289 ? -26.547 -35.875 -0.574 1 98.69 289 PHE B C 1
ATOM 8623 O O . PHE B 1 289 ? -27.734 -36.156 -0.605 1 98.69 289 PHE B O 1
ATOM 8630 N N . TYR B 1 290 ? -25.625 -36.625 -1.15 1 98.62 290 TYR B N 1
ATOM 8631 C CA . TYR B 1 290 ? -25.938 -37.875 -1.823 1 98.62 290 TYR B CA 1
ATOM 8632 C C . TYR B 1 290 ? -26.625 -38.844 -0.875 1 98.62 290 TYR B C 1
ATOM 8634 O O . TYR B 1 290 ? -27.688 -39.406 -1.199 1 98.62 290 TYR B O 1
ATOM 8642 N N . GLN B 1 291 ? -26.031 -39 0.29 1 98.19 291 GLN B N 1
ATOM 8643 C CA . GLN B 1 291 ? -26.562 -39.969 1.264 1 98.19 291 GLN B CA 1
ATOM 8644 C C . GLN B 1 291 ? -27.969 -39.531 1.721 1 98.19 291 GLN B C 1
ATOM 8646 O O . GLN B 1 291 ? -28.875 -40.344 1.786 1 98.19 291 GLN B O 1
ATOM 8651 N N . LYS B 1 292 ? -28.094 -38.312 2.045 1 98.06 292 LYS B N 1
ATOM 8652 C CA . LYS B 1 292 ? -29.375 -37.781 2.502 1 98.06 292 LYS B CA 1
ATOM 8653 C C . LYS B 1 292 ? -30.453 -38.031 1.456 1 98.06 292 LYS B C 1
ATOM 8655 O O . LYS B 1 292 ? -31.531 -38.531 1.771 1 98.06 292 LYS B O 1
ATOM 8660 N N . GLU B 1 293 ? -30.172 -37.656 0.24 1 98.25 293 GLU B N 1
ATOM 8661 C CA . GLU B 1 293 ? -31.188 -37.719 -0.814 1 98.25 293 GLU B CA 1
ATOM 8662 C C . GLU B 1 293 ? -31.453 -39.156 -1.221 1 98.25 293 GLU B C 1
ATOM 8664 O O . GLU B 1 293 ? -32.562 -39.531 -1.595 1 98.25 293 GLU B O 1
ATOM 8669 N N . MET B 1 294 ? -30.453 -40 -1.184 1 97.56 294 MET B N 1
ATOM 8670 C CA . MET B 1 294 ? -30.656 -41.406 -1.437 1 97.56 294 MET B CA 1
ATOM 8671 C C . MET B 1 294 ? -31.578 -42.031 -0.396 1 97.56 294 MET B C 1
ATOM 8673 O O . MET B 1 294 ? -32.469 -42.812 -0.733 1 97.56 294 MET B O 1
ATOM 8677 N N . GLU B 1 295 ? -31.359 -41.688 0.824 1 97.19 295 GLU B N 1
ATOM 8678 C CA . GLU B 1 295 ? -32.188 -42.188 1.917 1 97.19 295 GLU B CA 1
ATOM 8679 C C . GLU B 1 295 ? -33.625 -41.688 1.8 1 97.19 295 GLU B C 1
ATOM 8681 O O . GLU B 1 295 ? -34.562 -42.438 2.057 1 97.19 295 GLU B O 1
ATOM 8686 N N . GLU B 1 296 ? -33.75 -40.438 1.398 1 97.06 296 GLU B N 1
ATOM 8687 C CA . GLU B 1 296 ? -35.062 -39.844 1.249 1 97.06 296 GLU B CA 1
ATOM 8688 C C . GLU B 1 296 ? -35.75 -40.312 -0.037 1 97.06 296 GLU B C 1
ATOM 8690 O O . GLU B 1 296 ? -36.938 -40.156 -0.196 1 97.06 296 GLU B O 1
ATOM 8695 N N . GLY B 1 297 ? -34.969 -40.75 -0.982 1 96.5 297 GLY B N 1
ATOM 8696 C CA . GLY B 1 297 ? -35.469 -41.219 -2.256 1 96.5 297 GLY B CA 1
ATOM 8697 C C . GLY B 1 297 ? -35.656 -40.094 -3.277 1 96.5 297 GLY B C 1
ATOM 8698 O O . GLY B 1 297 ? -36.281 -40.312 -4.32 1 96.5 297 GLY B O 1
ATOM 8699 N N . SER B 1 298 ? -35.125 -39.031 -3.004 1 96.88 298 SER B N 1
ATOM 8700 C CA . SER B 1 298 ? -35.281 -37.875 -3.889 1 96.88 298 SER B CA 1
ATOM 8701 C C . SER B 1 298 ? -34.188 -37.844 -4.949 1 96.88 298 SER B C 1
ATOM 8703 O O . SER B 1 298 ? -34.25 -37 -5.863 1 96.88 298 SER B O 1
ATOM 8705 N N . LEU B 1 299 ? -33.219 -38.719 -4.895 1 97.06 299 LEU B N 1
ATOM 8706 C CA . LEU B 1 299 ? -32.125 -38.844 -5.852 1 97.06 299 LEU B CA 1
ATOM 8707 C C . LEU B 1 299 ? -31.828 -40.281 -6.164 1 97.06 299 LEU B C 1
ATOM 8709 O O . LEU B 1 299 ? -31.844 -41.125 -5.266 1 97.06 299 LEU B O 1
ATOM 8713 N N . ARG B 1 300 ? -31.781 -40.5 -7.301 1 93.25 300 ARG B N 1
ATOM 8714 C CA . ARG B 1 300 ? -31.328 -41.812 -7.738 1 93.25 300 ARG B CA 1
ATOM 8715 C C . ARG B 1 300 ? -29.859 -41.781 -8.148 1 93.25 300 ARG B C 1
ATOM 8717 O O . ARG B 1 300 ? -29.359 -40.75 -8.578 1 93.25 300 ARG B O 1
ATOM 8724 N N . ARG B 1 301 ? -29.031 -42.906 -8.078 1 96.19 301 ARG B N 1
ATOM 8725 C CA . ARG B 1 301 ? -27.609 -43 -8.391 1 96.19 301 ARG B CA 1
ATOM 8726 C C . ARG B 1 301 ? -27.328 -42.5 -9.812 1 96.19 301 ARG B C 1
ATOM 8728 O O . ARG B 1 301 ? -26.359 -41.812 -10.062 1 96.19 301 ARG B O 1
ATOM 8735 N N . GLU B 1 302 ? -28.188 -42.938 -10.773 1 95.81 302 GLU B N 1
ATOM 8736 C CA . GLU B 1 302 ? -28 -42.594 -12.18 1 95.81 302 GLU B CA 1
ATOM 8737 C C . GLU B 1 302 ? -28.109 -41.094 -12.406 1 95.81 302 GLU B C 1
ATOM 8739 O O . GLU B 1 302 ? -27.422 -40.531 -13.258 1 95.81 302 GLU B O 1
ATOM 8744 N N . GLU B 1 303 ? -29.016 -40.531 -11.648 1 96.38 303 GLU B N 1
ATOM 8745 C CA . GLU B 1 303 ? -29.141 -39.062 -11.742 1 96.38 303 GLU B CA 1
ATOM 8746 C C . GLU B 1 303 ? -27.891 -38.375 -11.227 1 96.38 303 GLU B C 1
ATOM 8748 O O . GLU B 1 303 ? -27.422 -37.406 -11.836 1 96.38 303 GLU B O 1
ATOM 8753 N N . ALA B 1 304 ? -27.406 -38.844 -10.055 1 97.94 304 ALA B N 1
ATOM 8754 C CA . ALA B 1 304 ? -26.172 -38.281 -9.508 1 97.94 304 ALA B CA 1
ATOM 8755 C C . ALA B 1 304 ? -25.016 -38.406 -10.492 1 97.94 304 ALA B C 1
ATOM 8757 O O . ALA B 1 304 ? -24.234 -37.469 -10.664 1 97.94 304 ALA B O 1
ATOM 8758 N N . GLU B 1 305 ? -24.969 -39.531 -11.109 1 97.75 305 GLU B N 1
ATOM 8759 C CA . GLU B 1 305 ? -23.953 -39.812 -12.117 1 97.75 305 GLU B CA 1
ATOM 8760 C C . GLU B 1 305 ? -24.078 -38.844 -13.297 1 97.75 305 GLU B C 1
ATOM 8762 O O . GLU B 1 305 ? -23.078 -38.312 -13.773 1 97.75 305 GLU B O 1
ATOM 8767 N N . GLU B 1 306 ? -25.234 -38.594 -13.742 1 97.88 306 GLU B N 1
ATOM 8768 C CA . GLU B 1 306 ? -25.469 -37.719 -14.867 1 97.88 306 GLU B CA 1
ATOM 8769 C C . GLU B 1 306 ? -25.094 -36.281 -14.516 1 97.88 306 GLU B C 1
ATOM 8771 O O . GLU B 1 306 ? -24.547 -35.562 -15.344 1 97.88 306 GLU B O 1
ATOM 8776 N N . PHE B 1 307 ? -25.453 -35.844 -13.297 1 98.25 307 PHE B N 1
ATOM 8777 C CA . PHE B 1 307 ? -25.062 -34.5 -12.859 1 98.25 307 PHE B CA 1
ATOM 8778 C C . PHE B 1 307 ? -23.547 -34.344 -12.891 1 98.25 307 PHE B C 1
ATOM 8780 O O . PHE B 1 307 ? -23.031 -33.312 -13.336 1 98.25 307 PHE B O 1
ATOM 8787 N N . LEU B 1 308 ? -22.844 -35.312 -12.398 1 98.31 308 LEU B N 1
ATOM 8788 C CA . LEU B 1 308 ? -21.391 -35.281 -12.406 1 98.31 308 LEU B CA 1
ATOM 8789 C C . LEU B 1 308 ? -20.859 -35.25 -13.836 1 98.31 308 LEU B C 1
ATOM 8791 O O . LEU B 1 308 ? -19.922 -34.5 -14.133 1 98.31 308 LEU B O 1
ATOM 8795 N N . GLN B 1 309 ? -21.453 -36.062 -14.695 1 98.12 309 GLN B N 1
ATOM 8796 C CA . GLN B 1 309 ? -21.047 -36.062 -16.094 1 98.12 309 GLN B CA 1
ATOM 8797 C C . GLN B 1 309 ? -21.219 -34.688 -16.734 1 98.12 309 GLN B C 1
ATOM 8799 O O . GLN B 1 309 ? -20.375 -34.25 -17.5 1 98.12 309 GLN B O 1
ATOM 8804 N N . CYS B 1 310 ? -22.281 -34.031 -16.422 1 97.88 310 CYS B N 1
ATOM 8805 C CA . CYS B 1 310 ? -22.531 -32.688 -16.922 1 97.88 310 CYS B CA 1
ATOM 8806 C C . CYS B 1 310 ? -21.484 -31.719 -16.406 1 97.88 310 CYS B C 1
ATOM 8808 O O . CYS B 1 310 ? -21.062 -30.812 -17.125 1 97.88 310 CYS B O 1
ATOM 8810 N N . LEU B 1 311 ? -21.094 -31.891 -15.148 1 97.62 311 LEU B N 1
ATOM 8811 C CA . LEU B 1 311 ? -20.031 -31.062 -14.602 1 97.62 311 LEU B CA 1
ATOM 8812 C C . LEU B 1 311 ? -18.719 -31.281 -15.352 1 97.62 311 LEU B C 1
ATOM 8814 O O . LEU B 1 311 ? -17.969 -30.328 -15.586 1 97.62 311 LEU B O 1
ATOM 8818 N N . TRP B 1 312 ? -18.406 -32.531 -15.727 1 96.5 312 TRP B N 1
ATOM 8819 C CA . TRP B 1 312 ? -17.203 -32.844 -16.5 1 96.5 312 TRP B CA 1
ATOM 8820 C C . TRP B 1 312 ? -17.188 -32.094 -17.812 1 96.5 312 TRP B C 1
ATOM 8822 O O . TRP B 1 312 ? -16.141 -31.625 -18.266 1 96.5 312 TRP B O 1
ATOM 8832 N N . VAL B 1 313 ? -18.312 -31.969 -18.422 1 96.94 313 VAL B N 1
ATOM 8833 C CA . VAL B 1 313 ? -18.438 -31.234 -19.672 1 96.94 313 VAL B CA 1
ATOM 8834 C C . VAL B 1 313 ? -18.109 -29.766 -19.453 1 96.94 313 VAL B C 1
ATOM 8836 O O . VAL B 1 313 ? -17.422 -29.141 -20.266 1 96.94 313 VAL B O 1
ATOM 8839 N N . LYS B 1 314 ? -18.609 -29.234 -18.344 1 96.44 314 LYS B N 1
ATOM 8840 C CA . LYS B 1 314 ? -18.328 -27.828 -18.031 1 96.44 314 LYS B CA 1
ATOM 8841 C C . LYS B 1 314 ? -16.828 -27.578 -17.906 1 96.44 314 LYS B C 1
ATOM 8843 O O . LYS B 1 314 ? -16.328 -26.578 -18.422 1 96.44 314 LYS B O 1
ATOM 8848 N N . PHE B 1 315 ? -16.109 -28.438 -17.234 1 95.19 315 PHE B N 1
ATOM 8849 C CA . PHE B 1 315 ? -14.664 -28.297 -17.109 1 95.19 315 PHE B CA 1
ATOM 8850 C C . PHE B 1 315 ? -14 -28.328 -18.484 1 95.19 315 PHE B C 1
ATOM 8852 O O . PHE B 1 315 ? -13.125 -27.516 -18.766 1 95.19 315 PHE B O 1
ATOM 8859 N N . ASN B 1 316 ? -14.398 -29.25 -19.281 1 94.19 316 ASN B N 1
ATOM 8860 C CA . ASN B 1 316 ? -13.727 -29.453 -20.562 1 94.19 316 ASN B CA 1
ATOM 8861 C C . ASN B 1 316 ? -14.031 -28.328 -21.531 1 94.19 316 ASN B C 1
ATOM 8863 O O . ASN B 1 316 ? -13.273 -28.094 -22.484 1 94.19 316 ASN B O 1
ATOM 8867 N N . ASN B 1 317 ? -15.141 -27.625 -21.344 1 94.94 317 ASN B N 1
ATOM 8868 C CA . ASN B 1 317 ? -15.539 -26.5 -22.188 1 94.94 317 ASN B CA 1
ATOM 8869 C C . ASN B 1 317 ? -14.586 -25.328 -22.031 1 94.94 317 ASN B C 1
ATOM 8871 O O . ASN B 1 317 ? -14.617 -24.375 -22.812 1 94.94 317 ASN B O 1
ATOM 8875 N N . GLN B 1 318 ? -13.695 -25.438 -21.094 1 90.62 318 GLN B N 1
ATOM 8876 C CA . GLN B 1 318 ? -12.922 -24.234 -20.766 1 90.62 318 GLN B CA 1
ATOM 8877 C C . GLN B 1 318 ? -11.43 -24.484 -20.938 1 90.62 318 GLN B C 1
ATOM 8879 O O . GLN B 1 318 ? -10.727 -24.766 -19.969 1 90.62 318 GLN B O 1
ATOM 8884 N N . PRO B 1 319 ? -10.914 -24.203 -22.109 1 88 319 PRO B N 1
ATOM 8885 C CA . PRO B 1 319 ? -9.461 -24.281 -22.25 1 88 319 PRO B CA 1
ATOM 8886 C C . PRO B 1 319 ? -8.727 -23.219 -21.422 1 88 319 PRO B C 1
ATOM 8888 O O . PRO B 1 319 ? -9.289 -22.172 -21.125 1 88 319 PRO B O 1
ATOM 8891 N N . ALA B 1 320 ? -7.496 -23.516 -21.062 1 87.69 320 ALA B N 1
ATOM 8892 C CA . ALA B 1 320 ? -6.656 -22.531 -20.391 1 87.69 320 ALA B CA 1
ATOM 8893 C C . ALA B 1 320 ? -6.422 -21.312 -21.297 1 87.69 320 ALA B C 1
ATOM 8895 O O . ALA B 1 320 ? -6.316 -21.453 -22.516 1 87.69 320 ALA B O 1
ATOM 8896 N N . PRO B 1 321 ? -6.289 -20.141 -20.641 1 86.69 321 PRO B N 1
ATOM 8897 C CA . PRO B 1 321 ? -6.016 -18.953 -21.453 1 86.69 321 PRO B CA 1
ATOM 8898 C C . PRO B 1 321 ? -4.691 -19.047 -22.219 1 86.69 321 PRO B C 1
ATOM 8900 O O . PRO B 1 321 ? -3.768 -19.734 -21.766 1 86.69 321 PRO B O 1
ATOM 8903 N N . PRO B 1 322 ? -4.66 -18.344 -23.266 1 85.81 322 PRO B N 1
ATOM 8904 C CA . PRO B 1 322 ? -3.492 -18.469 -24.141 1 85.81 322 PRO B CA 1
ATOM 8905 C C . PRO B 1 322 ? -2.217 -17.922 -23.516 1 85.81 322 PRO B C 1
ATOM 8907 O O . PRO B 1 322 ? -2.266 -16.922 -22.781 1 85.81 322 PRO B O 1
ATOM 8910 N N . LYS B 1 323 ? -1.157 -18.594 -23.828 1 86.44 323 LYS B N 1
ATOM 8911 C CA . LYS B 1 323 ? 0.188 -18.188 -23.438 1 86.44 323 LYS B CA 1
ATOM 8912 C C . LYS B 1 323 ? 1.049 -17.875 -24.656 1 86.44 323 LYS B C 1
ATOM 8914 O O . LYS B 1 323 ? 0.752 -18.328 -25.766 1 86.44 323 LYS B O 1
ATOM 8919 N N . VAL B 1 324 ? 2.027 -17.094 -24.438 1 83.88 324 VAL B N 1
ATOM 8920 C CA . VAL B 1 324 ? 2.914 -16.734 -25.531 1 83.88 324 VAL B CA 1
ATOM 8921 C C . VAL B 1 324 ? 4.367 -16.797 -25.078 1 83.88 324 VAL B C 1
ATOM 8923 O O . VAL B 1 324 ? 4.641 -16.859 -23.875 1 83.88 324 VAL B O 1
ATOM 8926 N N . GLY B 1 325 ? 5.297 -16.922 -26.031 1 84.19 325 GLY B N 1
ATOM 8927 C CA . GLY B 1 325 ? 6.719 -16.844 -25.719 1 84.19 325 GLY B CA 1
ATOM 8928 C C . GLY B 1 325 ? 7.219 -18.016 -24.906 1 84.19 325 GLY B C 1
ATOM 8929 O O . GLY B 1 325 ? 6.906 -19.172 -25.203 1 84.19 325 GLY B O 1
ATOM 8930 N N . ILE B 1 326 ? 8.016 -17.766 -23.953 1 79.06 326 ILE B N 1
ATOM 8931 C CA . ILE B 1 326 ? 8.664 -18.781 -23.125 1 79.06 326 ILE B CA 1
ATOM 8932 C C . ILE B 1 326 ? 7.617 -19.547 -22.328 1 79.06 326 ILE B C 1
ATOM 8934 O O . ILE B 1 326 ? 7.727 -20.75 -22.141 1 79.06 326 ILE B O 1
ATOM 8938 N N . THR B 1 327 ? 6.652 -18.844 -21.922 1 80.56 327 THR B N 1
ATOM 8939 C CA . THR B 1 327 ? 5.613 -19.484 -21.125 1 80.56 327 THR B CA 1
ATOM 8940 C C . THR B 1 327 ? 4.859 -20.516 -21.953 1 80.56 327 THR B C 1
ATOM 8942 O O . THR B 1 327 ? 4.445 -21.562 -21.438 1 80.56 327 THR B O 1
ATOM 8945 N N . LEU B 1 328 ? 4.672 -20.188 -23.172 1 79.38 328 LEU B N 1
ATOM 8946 C CA . LEU B 1 328 ? 4.059 -21.156 -24.078 1 79.38 328 LEU B CA 1
ATOM 8947 C C . LEU B 1 328 ? 4.965 -22.375 -24.25 1 79.38 328 LEU B C 1
ATOM 8949 O O . LEU B 1 328 ? 4.484 -23.516 -24.266 1 79.38 328 LEU B O 1
ATOM 8953 N N . LYS B 1 329 ? 6.223 -22.156 -24.328 1 77.94 329 LYS B N 1
ATOM 8954 C CA . LYS B 1 329 ? 7.176 -23.25 -24.484 1 77.94 329 LYS B CA 1
ATOM 8955 C C . LYS B 1 329 ? 7.207 -24.141 -23.234 1 77.94 329 LYS B C 1
ATOM 8957 O O . LYS B 1 329 ? 7.406 -25.359 -23.344 1 77.94 329 LYS B O 1
ATOM 8962 N N . GLU B 1 330 ? 6.961 -23.5 -22.188 1 79.94 330 GLU B N 1
ATOM 8963 C CA . GLU B 1 330 ? 6.953 -24.203 -20.906 1 79.94 330 GLU B CA 1
ATOM 8964 C C . GLU B 1 330 ? 5.75 -25.141 -20.781 1 79.94 330 GLU B C 1
ATOM 8966 O O . GLU B 1 330 ? 5.859 -26.234 -20.234 1 79.94 330 GLU B O 1
ATOM 8971 N N . SER B 1 331 ? 4.621 -24.562 -21.25 1 75.12 331 SER B N 1
ATOM 8972 C CA . SER B 1 331 ? 3.383 -25.312 -21.109 1 75.12 331 SER B CA 1
ATOM 8973 C C . SER B 1 331 ? 2.408 -25 -22.234 1 75.12 331 SER B C 1
ATOM 8975 O O . SER B 1 331 ? 1.6 -24.078 -22.141 1 75.12 331 SER B O 1
ATOM 8977 N N . ALA B 1 332 ? 2.441 -25.781 -23.234 1 73.38 332 ALA B N 1
ATOM 8978 C CA . ALA B 1 332 ? 1.526 -25.609 -24.359 1 73.38 332 ALA B CA 1
ATOM 8979 C C . ALA B 1 332 ? 0.348 -26.578 -24.25 1 73.38 332 ALA B C 1
ATOM 8981 O O . ALA B 1 332 ? 0.371 -27.656 -24.844 1 73.38 332 ALA B O 1
ATOM 8982 N N . THR B 1 333 ? -0.623 -26.203 -23.391 1 77.75 333 THR B N 1
ATOM 8983 C CA . THR B 1 333 ? -1.766 -27.078 -23.188 1 77.75 333 THR B CA 1
ATOM 8984 C C . THR B 1 333 ? -3.057 -26.266 -23.062 1 77.75 333 THR B C 1
ATOM 8986 O O . THR B 1 333 ? -3.029 -25.094 -22.688 1 77.75 333 THR B O 1
ATOM 8989 N N . TYR B 1 334 ? -4.156 -26.938 -23.391 1 81.25 334 TYR B N 1
ATOM 8990 C CA . TYR B 1 334 ? -5.48 -26.375 -23.156 1 81.25 334 TYR B CA 1
ATOM 8991 C C . TYR B 1 334 ? -5.953 -26.672 -21.734 1 81.25 334 TYR B C 1
ATOM 8993 O O . TYR B 1 334 ? -6.926 -26.078 -21.266 1 81.25 334 TYR B O 1
ATOM 9001 N N . THR B 1 335 ? -5.23 -27.547 -21.094 1 84.25 335 THR B N 1
ATOM 9002 C CA . THR B 1 335 ? -5.676 -28 -19.781 1 84.25 335 THR B CA 1
ATOM 9003 C C . THR B 1 335 ? -5.52 -26.891 -18.75 1 84.25 335 THR B C 1
ATOM 9005 O O . THR B 1 335 ? -4.488 -26.203 -18.703 1 84.25 335 THR B O 1
ATOM 9008 N N . ASP B 1 336 ? -6.512 -26.75 -17.906 1 84.69 336 ASP B N 1
ATOM 9009 C CA . ASP B 1 336 ? -6.512 -25.734 -16.859 1 84.69 336 ASP B CA 1
ATOM 9010 C C . ASP B 1 336 ? -6.078 -26.344 -15.516 1 84.69 336 ASP B C 1
ATOM 9012 O O . ASP B 1 336 ? -6.09 -25.656 -14.492 1 84.69 336 ASP B O 1
ATOM 9016 N N . PHE B 1 337 ? -5.746 -27.578 -15.453 1 86.81 337 PHE B N 1
ATOM 9017 C CA . PHE B 1 337 ? -5.129 -28.297 -14.344 1 86.81 337 PHE B CA 1
ATOM 9018 C C . PHE B 1 337 ? -6.078 -28.359 -13.148 1 86.81 337 PHE B C 1
ATOM 9020 O O . PHE B 1 337 ? -5.637 -28.359 -12 1 86.81 337 PHE B O 1
ATOM 9027 N N . ALA B 1 338 ? -7.391 -28.297 -13.414 1 89.69 338 ALA B N 1
ATOM 9028 C CA . ALA B 1 338 ? -8.336 -28.609 -12.352 1 89.69 338 ALA B CA 1
ATOM 9029 C C . ALA B 1 338 ? -8.25 -30.094 -11.969 1 89.69 338 ALA B C 1
ATOM 9031 O O . ALA B 1 338 ? -8.25 -30.969 -12.836 1 89.69 338 ALA B O 1
ATOM 9032 N N . ASN B 1 339 ? -8.117 -30.359 -10.695 1 91.12 339 ASN B N 1
ATOM 9033 C CA . ASN B 1 339 ? -7.879 -31.719 -10.227 1 91.12 339 ASN B CA 1
ATOM 9034 C C . ASN B 1 339 ? -8.867 -32.125 -9.133 1 91.12 339 ASN B C 1
ATOM 9036 O O . ASN B 1 339 ? -9.055 -31.391 -8.164 1 91.12 339 ASN B O 1
ATOM 9040 N N . ILE B 1 340 ? -9.484 -33.219 -9.344 1 95 340 ILE B N 1
ATOM 9041 C CA . ILE B 1 340 ? -10.398 -33.75 -8.344 1 95 340 ILE B CA 1
ATOM 9042 C C . ILE B 1 340 ? -9.672 -34.812 -7.516 1 95 340 ILE B C 1
ATOM 9044 O O . ILE B 1 340 ? -9.117 -35.781 -8.07 1 95 340 ILE B O 1
ATOM 9048 N N . ASN B 1 341 ? -9.633 -34.625 -6.227 1 96.19 341 ASN B N 1
ATOM 9049 C CA . ASN B 1 341 ? -9.039 -35.594 -5.297 1 96.19 341 ASN B CA 1
ATOM 9050 C C . ASN B 1 341 ? -10.094 -36.531 -4.723 1 96.19 341 ASN B C 1
ATOM 9052 O O . ASN B 1 341 ? -11.023 -36.094 -4.039 1 96.19 341 ASN B O 1
ATOM 9056 N N . SER B 1 342 ? -9.969 -37.844 -4.902 1 97.75 342 SER B N 1
ATOM 9057 C CA . SER B 1 342 ? -10.961 -38.781 -4.398 1 97.75 342 SER B CA 1
ATOM 9058 C C . SER B 1 342 ? -10.352 -39.719 -3.361 1 97.75 342 SER B C 1
ATOM 9060 O O . SER B 1 342 ? -9.234 -40.219 -3.535 1 97.75 342 SER B O 1
ATOM 9062 N N . GLY B 1 343 ? -11.102 -40.031 -2.309 1 98 343 GLY B N 1
ATOM 9063 C CA . GLY B 1 343 ? -10.664 -40.875 -1.222 1 98 343 GLY B CA 1
ATOM 9064 C C . GLY B 1 343 ? -9.938 -40.125 -0.123 1 98 343 GLY B C 1
ATOM 9065 O O . GLY B 1 343 ? -10.469 -39.156 0.442 1 98 343 GLY B O 1
ATOM 9066 N N . GLY B 1 344 ? -8.703 -40.625 0.138 1 97.31 344 GLY B N 1
ATOM 9067 C CA . GLY B 1 344 ? -7.938 -40 1.194 1 97.31 344 GLY B CA 1
ATOM 9068 C C . GLY B 1 344 ? -8.477 -40.281 2.582 1 97.31 344 GLY B C 1
ATOM 9069 O O . GLY B 1 344 ? -8.93 -41.375 2.859 1 97.31 344 GLY B O 1
ATOM 9070 N N . LEU B 1 345 ? -8.242 -39.25 3.445 1 97.88 345 LEU B N 1
ATOM 9071 C CA . LEU B 1 345 ? -8.703 -39.406 4.824 1 97.88 345 LEU B CA 1
ATOM 9072 C C . LEU B 1 345 ? -9.711 -38.312 5.176 1 97.88 345 LEU B C 1
ATOM 9074 O O . LEU B 1 345 ? -9.781 -37.281 4.504 1 97.88 345 LEU B O 1
ATOM 9078 N N . ARG B 1 346 ? -10.539 -38.562 6.234 1 95.94 346 ARG B N 1
ATOM 9079 C CA . ARG B 1 346 ? -11.43 -37.562 6.828 1 95.94 346 ARG B CA 1
ATOM 9080 C C . ARG B 1 346 ? -10.688 -36.719 7.871 1 95.94 346 ARG B C 1
ATOM 9082 O O . ARG B 1 346 ? -9.547 -37.031 8.219 1 95.94 346 ARG B O 1
ATOM 9089 N N . ALA B 1 347 ? -11.297 -35.781 8.344 1 96.56 347 ALA B N 1
ATOM 9090 C CA . ALA B 1 347 ? -10.711 -34.875 9.328 1 96.56 347 ALA B CA 1
ATOM 9091 C C . ALA B 1 347 ? -10.266 -35.625 10.578 1 96.56 347 ALA B C 1
ATOM 9093 O O . ALA B 1 347 ? -9.266 -35.25 11.203 1 96.56 347 ALA B O 1
ATOM 9094 N N . ASP B 1 348 ? -10.961 -36.625 10.961 1 96.38 348 ASP B N 1
ATOM 9095 C CA . ASP B 1 348 ? -10.672 -37.375 12.18 1 96.38 348 ASP B CA 1
ATOM 9096 C C . ASP B 1 348 ? -9.641 -38.469 11.914 1 96.38 348 ASP B C 1
ATOM 9098 O O . ASP B 1 348 ? -9.344 -39.281 12.805 1 96.38 348 ASP B O 1
ATOM 9102 N N . GLY B 1 349 ? -9.188 -38.625 10.664 1 96.44 349 GLY B N 1
ATOM 9103 C CA . GLY B 1 349 ? -8.141 -39.562 10.344 1 96.44 349 GLY B CA 1
ATOM 9104 C C . GLY B 1 349 ? -8.672 -40.875 9.82 1 96.44 349 GLY B C 1
ATOM 9105 O O . GLY B 1 349 ? -7.902 -41.75 9.422 1 96.44 349 GLY B O 1
ATOM 9106 N N . SER B 1 350 ? -9.969 -41 9.805 1 97.31 350 SER B N 1
ATOM 9107 C CA . SER B 1 350 ? -10.555 -42.219 9.266 1 97.31 350 SER B CA 1
ATOM 9108 C C . SER B 1 350 ? -10.586 -42.188 7.738 1 97.31 350 SER B C 1
ATOM 9110 O O . SER B 1 350 ? -10.336 -41.156 7.129 1 97.31 350 SER B O 1
ATOM 9112 N N . ASP B 1 351 ? -10.852 -43.344 7.09 1 97.31 351 ASP B N 1
ATOM 9113 C CA . ASP B 1 351 ? -10.875 -43.531 5.637 1 97.31 351 ASP B CA 1
ATOM 9114 C C . ASP B 1 351 ? -11.883 -42.562 4.996 1 97.31 351 ASP B C 1
ATOM 9116 O O . ASP B 1 351 ? -13 -42.406 5.492 1 97.31 351 ASP B O 1
ATOM 9120 N N . GLY B 1 352 ? -11.516 -41.938 3.945 1 97.88 352 GLY B N 1
ATOM 9121 C CA . GLY B 1 352 ? -12.344 -40.938 3.289 1 97.88 352 GLY B CA 1
ATOM 9122 C C . GLY B 1 352 ? -13.102 -41.5 2.096 1 97.88 352 GLY B C 1
ATOM 9123 O O . GLY B 1 352 ? -13.875 -40.781 1.454 1 97.88 352 GLY B O 1
ATOM 9124 N N . VAL B 1 353 ? -12.906 -42.75 1.725 1 98.44 353 VAL B N 1
ATOM 9125 C CA . VAL B 1 353 ? -13.594 -43.375 0.595 1 98.44 353 VAL B CA 1
ATOM 9126 C C . VAL B 1 353 ? -15.07 -43.562 0.925 1 98.44 353 VAL B C 1
ATOM 9128 O O . VAL B 1 353 ? -15.422 -43.969 2.035 1 98.44 353 VAL B O 1
ATOM 9131 N N . ASN B 1 354 ? -15.961 -43.219 0.038 1 98.12 354 ASN B N 1
ATOM 9132 C CA . ASN B 1 354 ? -17.406 -43.344 0.176 1 98.12 354 ASN B CA 1
ATOM 9133 C C . ASN B 1 354 ? -18.062 -43.688 -1.157 1 98.12 354 ASN B C 1
ATOM 9135 O O . ASN B 1 354 ? -17.391 -43.969 -2.141 1 98.12 354 ASN B O 1
ATOM 9139 N N . ASP B 1 355 ? -19.391 -43.656 -1.238 1 97.19 355 ASP B N 1
ATOM 9140 C CA . ASP B 1 355 ? -20.125 -44.031 -2.438 1 97.19 355 ASP B CA 1
ATOM 9141 C C . ASP B 1 355 ? -19.859 -43.094 -3.59 1 97.19 355 ASP B C 1
ATOM 9143 O O . ASP B 1 355 ? -19.781 -43.5 -4.746 1 97.19 355 ASP B O 1
ATOM 9147 N N . VAL B 1 356 ? -19.75 -41.906 -3.262 1 98.31 356 VAL B N 1
ATOM 9148 C CA . VAL B 1 356 ? -19.531 -40.875 -4.297 1 98.31 356 VAL B CA 1
ATOM 9149 C C . VAL B 1 356 ? -18.125 -41.031 -4.883 1 98.31 356 VAL B C 1
ATOM 9151 O O . VAL B 1 356 ? -17.906 -40.75 -6.059 1 98.31 356 VAL B O 1
ATOM 9154 N N . SER B 1 357 ? -17.141 -41.562 -4.066 1 98.44 357 SER B N 1
ATOM 9155 C CA . SER B 1 357 ? -15.805 -41.844 -4.586 1 98.44 357 SER B CA 1
ATOM 9156 C C . SER B 1 357 ? -15.867 -42.844 -5.754 1 98.44 357 SER B C 1
ATOM 9158 O O . SER B 1 357 ? -15.203 -42.625 -6.773 1 98.44 357 SER B O 1
ATOM 9160 N N . TYR B 1 358 ? -16.656 -43.781 -5.586 1 97.81 358 TYR B N 1
ATOM 9161 C CA . TYR B 1 358 ? -16.812 -44.781 -6.641 1 97.81 358 TYR B CA 1
ATOM 9162 C C . TYR B 1 358 ? -17.562 -44.188 -7.832 1 97.81 358 TYR B C 1
ATOM 9164 O O . TYR B 1 358 ? -17.266 -44.531 -8.984 1 97.81 358 TYR B O 1
ATOM 9172 N N . LEU B 1 359 ? -18.531 -43.344 -7.508 1 97.44 359 LEU B N 1
ATOM 9173 C CA . LEU B 1 359 ? -19.266 -42.688 -8.57 1 97.44 359 LEU B CA 1
ATOM 9174 C C . LEU B 1 359 ? -18.328 -41.844 -9.43 1 97.44 359 LEU B C 1
ATOM 9176 O O . LEU B 1 359 ? -18.453 -41.812 -10.656 1 97.44 359 LEU B O 1
ATOM 9180 N N . VAL B 1 360 ? -17.438 -41.156 -8.789 1 97.56 360 VAL B N 1
ATOM 9181 C CA . VAL B 1 360 ? -16.484 -40.312 -9.492 1 97.56 360 VAL B CA 1
ATOM 9182 C C . VAL B 1 360 ? -15.602 -41.188 -10.398 1 97.56 360 VAL B C 1
ATOM 9184 O O . VAL B 1 360 ? -15.336 -40.812 -11.547 1 97.56 360 VAL B O 1
ATOM 9187 N N . LEU B 1 361 ? -15.172 -42.312 -9.945 1 97.19 361 LEU B N 1
ATOM 9188 C CA . LEU B 1 361 ? -14.359 -43.219 -10.75 1 97.19 361 LEU B CA 1
ATOM 9189 C C . LEU B 1 361 ? -15.141 -43.719 -11.969 1 97.19 361 LEU B C 1
ATOM 9191 O O . LEU B 1 361 ? -14.586 -43.812 -13.062 1 97.19 361 LEU B O 1
ATOM 9195 N N . ASP B 1 362 ? -16.422 -44 -11.75 1 96.75 362 ASP B N 1
ATOM 9196 C CA . ASP B 1 362 ? -17.266 -44.406 -12.867 1 96.75 362 ASP B CA 1
ATOM 9197 C C . ASP B 1 362 ? -17.375 -43.312 -13.922 1 96.75 362 ASP B C 1
ATOM 9199 O O . ASP B 1 362 ? -17.297 -43.594 -15.117 1 96.75 362 ASP B O 1
ATOM 9203 N N . VAL B 1 363 ? -17.562 -42.156 -13.43 1 96.69 363 VAL B N 1
ATOM 9204 C CA . VAL B 1 363 ? -17.719 -41.031 -14.328 1 96.69 363 VAL B CA 1
ATOM 9205 C C . VAL B 1 363 ? -16.422 -40.812 -15.109 1 96.69 363 VAL B C 1
ATOM 9207 O O . VAL B 1 363 ? -16.453 -40.531 -16.312 1 96.69 363 VAL B O 1
ATOM 9210 N N . ILE B 1 364 ? -15.266 -40.938 -14.445 1 94.44 364 ILE B N 1
ATOM 9211 C CA . ILE B 1 364 ? -13.969 -40.844 -15.102 1 94.44 364 ILE B CA 1
ATOM 9212 C C . ILE B 1 364 ? -13.875 -41.875 -16.234 1 94.44 364 ILE B C 1
ATOM 9214 O O . ILE B 1 364 ? -13.477 -41.531 -17.344 1 94.44 364 ILE B O 1
ATOM 9218 N N . ASP B 1 365 ? -14.273 -43 -15.945 1 93.94 365 ASP B N 1
ATOM 9219 C CA . ASP B 1 365 ? -14.188 -44.125 -16.875 1 93.94 365 ASP B CA 1
ATOM 9220 C C . ASP B 1 365 ? -15.109 -43.938 -18.078 1 93.94 365 ASP B C 1
ATOM 9222 O O . ASP B 1 365 ? -14.797 -44.344 -19.188 1 93.94 365 ASP B O 1
ATOM 9226 N N . GLN B 1 366 ? -16.172 -43.25 -17.844 1 94.31 366 GLN B N 1
ATOM 9227 C CA . GLN B 1 366 ? -17.203 -43.094 -18.875 1 94.31 366 GLN B CA 1
ATOM 9228 C C . GLN B 1 366 ? -16.922 -41.906 -19.75 1 94.31 366 GLN B C 1
ATOM 9230 O O . GLN B 1 366 ? -17.062 -41.969 -20.984 1 94.31 366 GLN B O 1
ATOM 9235 N N . MET B 1 367 ? -16.594 -40.812 -19.188 1 94.12 367 MET B N 1
ATOM 9236 C CA . MET B 1 367 ? -16.531 -39.531 -19.891 1 94.12 367 MET B CA 1
ATOM 9237 C C . MET B 1 367 ? -15.297 -39.469 -20.781 1 94.12 367 MET B C 1
ATOM 9239 O O . MET B 1 367 ? -15.352 -38.938 -21.891 1 94.12 367 MET B O 1
ATOM 9243 N N . ARG B 1 368 ? -14.102 -39.938 -20.375 1 89.69 368 ARG B N 1
ATOM 9244 C CA . ARG B 1 368 ? -12.859 -39.969 -21.141 1 89.69 368 ARG B CA 1
ATOM 9245 C C . ARG B 1 368 ? -12.586 -38.625 -21.781 1 89.69 368 ARG B C 1
ATOM 9247 O O . ARG B 1 368 ? -12.336 -38.531 -22.984 1 89.69 368 ARG B O 1
ATOM 9254 N N . LEU B 1 369 ? -12.758 -37.594 -20.984 1 89.75 369 LEU B N 1
ATOM 9255 C CA . LEU B 1 369 ? -12.438 -36.219 -21.375 1 89.75 369 LEU B CA 1
ATOM 9256 C C . LEU B 1 369 ? -11.086 -35.812 -20.797 1 89.75 369 LEU B C 1
ATOM 9258 O O . LEU B 1 369 ? -10.617 -36.406 -19.828 1 89.75 369 LEU B O 1
ATOM 9262 N N . LEU B 1 370 ? -10.5 -34.906 -21.406 1 86.38 370 LEU B N 1
ATOM 9263 C CA . LEU B 1 370 ? -9.227 -34.344 -20.953 1 86.38 370 LEU B CA 1
ATOM 9264 C C . LEU B 1 370 ? -9.359 -33.719 -19.578 1 86.38 370 LEU B C 1
ATOM 9266 O O . LEU B 1 370 ? -8.484 -33.875 -18.719 1 86.38 370 LEU B O 1
ATOM 9270 N N . GLN B 1 371 ? -10.305 -32.938 -19.375 1 90.12 371 GLN B N 1
ATOM 9271 C CA . GLN B 1 371 ? -10.562 -32.25 -18.109 1 90.12 371 GLN B CA 1
ATOM 9272 C C . GLN B 1 371 ? -11.883 -32.719 -17.484 1 90.12 371 GLN B C 1
ATOM 9274 O O . GLN B 1 371 ? -12.812 -33.062 -18.219 1 90.12 371 GLN B O 1
ATOM 9279 N N . PRO B 1 372 ? -12.039 -32.562 -16.25 1 91.44 372 PRO B N 1
ATOM 9280 C CA . PRO B 1 372 ? -11.008 -32.281 -15.258 1 91.44 372 PRO B CA 1
ATOM 9281 C C . PRO B 1 372 ? -10.055 -33.438 -15.039 1 91.44 372 PRO B C 1
ATOM 9283 O O . PRO B 1 372 ? -10.414 -34.594 -15.289 1 91.44 372 PRO B O 1
ATOM 9286 N N . SER B 1 373 ? -8.875 -33.062 -14.578 1 89.88 373 SER B N 1
ATOM 9287 C CA . SER B 1 373 ? -7.996 -34.125 -14.094 1 89.88 373 SER B CA 1
ATOM 9288 C C . SER B 1 373 ? -8.516 -34.719 -12.789 1 89.88 373 SER B C 1
ATOM 9290 O O . SER B 1 373 ? -9.312 -34.094 -12.086 1 89.88 373 SER B O 1
ATOM 9292 N N . SER B 1 374 ? -8.141 -35.969 -12.594 1 92.5 374 SER B N 1
ATOM 9293 C CA . SER B 1 374 ? -8.578 -36.656 -11.375 1 92.5 374 SER B CA 1
ATOM 9294 C C . SER B 1 374 ? -7.48 -37.531 -10.82 1 92.5 374 SER B C 1
ATOM 9296 O O . SER B 1 374 ? -6.641 -38.031 -11.562 1 92.5 374 SER B O 1
ATOM 9298 N N . ASN B 1 375 ? -7.508 -37.656 -9.594 1 94.88 375 ASN B N 1
ATOM 9299 C CA . ASN B 1 375 ? -6.582 -38.562 -8.938 1 94.88 375 ASN B CA 1
ATOM 9300 C C . ASN B 1 375 ? -7.246 -39.281 -7.766 1 94.88 375 ASN B C 1
ATOM 9302 O O . ASN B 1 375 ? -8.383 -38.969 -7.41 1 94.88 375 ASN B O 1
ATOM 9306 N N . VAL B 1 376 ? -6.613 -40.344 -7.324 1 97.44 376 VAL B N 1
ATOM 9307 C CA . VAL B 1 376 ? -7.043 -41.031 -6.121 1 97.44 376 VAL B CA 1
ATOM 9308 C C . VAL B 1 376 ? -5.996 -40.875 -5.023 1 97.44 376 VAL B C 1
ATOM 9310 O O . VAL B 1 376 ? -4.793 -40.875 -5.297 1 97.44 376 VAL B O 1
ATOM 9313 N N . GLN B 1 377 ? -6.488 -40.625 -3.887 1 97.81 377 GLN B N 1
ATOM 9314 C CA . GLN B 1 377 ? -5.68 -40.5 -2.678 1 97.81 377 GLN B CA 1
ATOM 9315 C C . GLN B 1 377 ? -5.676 -41.812 -1.878 1 97.81 377 GLN B C 1
ATOM 9317 O O . GLN B 1 377 ? -6.672 -42.156 -1.24 1 97.81 377 GLN B O 1
ATOM 9322 N N . ILE B 1 378 ? -4.512 -42.406 -1.807 1 98.25 378 ILE B N 1
ATOM 9323 C CA . ILE B 1 378 ? -4.43 -43.75 -1.243 1 98.25 378 ILE B CA 1
ATOM 9324 C C . ILE B 1 378 ? -3.652 -43.719 0.071 1 98.25 378 ILE B C 1
ATOM 9326 O O . ILE B 1 378 ? -2.477 -43.344 0.095 1 98.25 378 ILE B O 1
ATOM 9330 N N . SER B 1 379 ? -4.281 -44.094 1.119 1 97.06 379 SER B N 1
ATOM 9331 C CA . SER B 1 379 ? -3.689 -44.281 2.439 1 97.06 379 SER B CA 1
ATOM 9332 C C . SER B 1 379 ? -3.576 -45.75 2.795 1 97.06 379 SER B C 1
ATOM 9334 O O . SER B 1 379 ? -4.168 -46.625 2.125 1 97.06 379 SER B O 1
ATOM 9336 N N . LYS B 1 380 ? -2.801 -46.031 3.773 1 95.62 380 LYS B N 1
ATOM 9337 C CA . LYS B 1 380 ? -2.766 -47.375 4.312 1 95.62 380 LYS B CA 1
ATOM 9338 C C . LYS B 1 380 ? -4.152 -47.844 4.758 1 95.62 380 LYS B C 1
ATOM 9340 O O . LYS B 1 380 ? -4.422 -49.031 4.848 1 95.62 380 LYS B O 1
ATOM 9345 N N . LYS B 1 381 ? -5.059 -46.844 4.969 1 96.56 381 LYS B N 1
ATOM 9346 C CA . LYS B 1 381 ? -6.41 -47.156 5.434 1 96.56 381 LYS B CA 1
ATOM 9347 C C . LYS B 1 381 ? -7.371 -47.312 4.258 1 96.56 381 LYS B C 1
ATOM 9349 O O . LYS B 1 381 ? -8.492 -47.812 4.43 1 96.56 381 LYS B O 1
ATOM 9354 N N . THR B 1 382 ? -6.977 -46.969 3.086 1 97.5 382 THR B N 1
ATOM 9355 C CA . THR B 1 382 ? -7.836 -47.031 1.911 1 97.5 382 THR B CA 1
ATOM 9356 C C . THR B 1 382 ? -8.156 -48.5 1.562 1 97.5 382 THR B C 1
ATOM 9358 O O . THR B 1 382 ? -7.25 -49.312 1.473 1 97.5 382 THR B O 1
ATOM 9361 N N . PRO B 1 383 ? -9.406 -48.812 1.326 1 96.88 383 PRO B N 1
ATOM 9362 C CA . PRO B 1 383 ? -9.758 -50.188 0.951 1 96.88 383 PRO B CA 1
ATOM 9363 C C . PRO B 1 383 ? -9.078 -50.656 -0.339 1 96.88 383 PRO B C 1
ATOM 9365 O O . PRO B 1 383 ? -8.961 -49.844 -1.284 1 96.88 383 PRO B O 1
ATOM 9368 N N . GLN B 1 384 ? -8.68 -51.938 -0.335 1 96.38 384 GLN B N 1
ATOM 9369 C CA . GLN B 1 384 ? -8.016 -52.531 -1.496 1 96.38 384 GLN B CA 1
ATOM 9370 C C . GLN B 1 384 ? -8.914 -52.469 -2.727 1 96.38 384 GLN B C 1
ATOM 9372 O O . GLN B 1 384 ? -8.438 -52.281 -3.846 1 96.38 384 GLN B O 1
ATOM 9377 N N . LYS B 1 385 ? -10.18 -52.594 -2.48 1 96.38 385 LYS B N 1
ATOM 9378 C CA . LYS B 1 385 ? -11.148 -52.562 -3.574 1 96.38 385 LYS B CA 1
ATOM 9379 C C . LYS B 1 385 ? -11.141 -51.25 -4.301 1 96.38 385 LYS B C 1
ATOM 9381 O O . LYS B 1 385 ? -11.352 -51.188 -5.516 1 96.38 385 LYS B O 1
ATOM 9386 N N . PHE B 1 386 ? -11.055 -50.188 -3.549 1 97.25 386 PHE B N 1
ATOM 9387 C CA . PHE B 1 386 ? -11.023 -48.844 -4.152 1 97.25 386 PHE B CA 1
ATOM 9388 C C . PHE B 1 386 ? -9.789 -48.688 -5.027 1 97.25 386 PHE B C 1
ATOM 9390 O O . PHE B 1 386 ? -9.883 -48.188 -6.148 1 97.25 386 PHE B O 1
ATOM 9397 N N . LEU B 1 387 ? -8.586 -49.094 -4.555 1 97.75 387 LEU B N 1
ATOM 9398 C CA . LEU B 1 387 ? -7.348 -49 -5.324 1 97.75 387 LEU B CA 1
ATOM 9399 C C . LEU B 1 387 ? -7.449 -49.844 -6.594 1 97.75 387 LEU B C 1
ATOM 9401 O O . LEU B 1 387 ? -7.066 -49.406 -7.676 1 97.75 387 LEU B O 1
ATOM 9405 N N . LYS B 1 388 ? -7.941 -51.031 -6.496 1 96.5 388 LYS B N 1
ATOM 9406 C CA . LYS B 1 388 ? -8.062 -51.938 -7.645 1 96.5 388 LYS B CA 1
ATOM 9407 C C . LYS B 1 388 ? -9.016 -51.344 -8.688 1 96.5 388 LYS B C 1
ATOM 9409 O O . LYS B 1 388 ? -8.797 -51.5 -9.891 1 96.5 388 LYS B O 1
ATOM 9414 N N . LYS B 1 389 ? -10.133 -50.781 -8.172 1 96.69 389 LYS B N 1
ATOM 9415 C CA . LYS B 1 389 ? -11.055 -50.125 -9.102 1 96.69 389 LYS B CA 1
ATOM 9416 C C . LYS B 1 389 ? -10.352 -49 -9.883 1 96.69 389 LYS B C 1
ATOM 9418 O O . LYS B 1 389 ? -10.516 -48.906 -11.102 1 96.69 389 LYS B O 1
ATOM 9423 N N . ALA B 1 390 ? -9.617 -48.219 -9.211 1 97.12 390 ALA B N 1
ATOM 9424 C CA . ALA B 1 390 ? -8.867 -47.156 -9.867 1 97.12 390 ALA B CA 1
ATOM 9425 C C . ALA B 1 390 ? -7.895 -47.719 -10.898 1 97.12 390 ALA B C 1
ATOM 9427 O O . ALA B 1 390 ? -7.812 -47.219 -12.023 1 97.12 390 ALA B O 1
ATOM 9428 N N . LEU B 1 391 ? -7.172 -48.781 -10.539 1 96 391 LEU B N 1
ATOM 9429 C CA . LEU B 1 391 ? -6.16 -49.344 -11.406 1 96 391 LEU B CA 1
ATOM 9430 C C . LEU B 1 391 ? -6.809 -50.062 -12.602 1 96 391 LEU B C 1
ATOM 9432 O O . LEU B 1 391 ? -6.215 -50.094 -13.68 1 96 391 LEU B O 1
ATOM 9436 N N . SER B 1 392 ? -8.008 -50.531 -12.398 1 95.44 392 SER B N 1
ATOM 9437 C CA . SER B 1 392 ? -8.734 -51.125 -13.523 1 95.44 392 SER B CA 1
ATOM 9438 C C . SER B 1 392 ? -9.047 -50.094 -14.586 1 95.44 392 SER B C 1
ATOM 9440 O O . SER B 1 392 ? -9.148 -50.406 -15.773 1 95.44 392 SER B O 1
ATOM 9442 N N . ILE B 1 393 ? -9.266 -48.906 -14.133 1 93.88 393 ILE B N 1
ATOM 9443 C CA . ILE B 1 393 ? -9.477 -47.812 -15.062 1 93.88 393 ILE B CA 1
ATOM 9444 C C . ILE B 1 393 ? -8.156 -47.406 -15.719 1 93.88 393 ILE B C 1
ATOM 9446 O O . ILE B 1 393 ? -8.094 -47.188 -16.938 1 93.88 393 ILE B O 1
ATOM 9450 N N . VAL B 1 394 ? -7.059 -47.375 -14.953 1 92.38 394 VAL B N 1
ATOM 9451 C CA . VAL B 1 394 ? -5.73 -47.031 -15.445 1 92.38 394 VAL B CA 1
ATOM 9452 C C . VAL B 1 394 ? -5.332 -47.969 -16.562 1 92.38 394 VAL B C 1
ATOM 9454 O O . VAL B 1 394 ? -4.777 -47.562 -17.578 1 92.38 394 VAL B O 1
ATOM 9457 N N . ARG B 1 395 ? -5.617 -49.188 -16.391 1 89.94 395 ARG B N 1
ATOM 9458 C CA . ARG B 1 395 ? -5.219 -50.25 -17.312 1 89.94 395 ARG B CA 1
ATOM 9459 C C . ARG B 1 395 ? -5.848 -50.031 -18.688 1 89.94 395 ARG B C 1
ATOM 9461 O O . ARG B 1 395 ? -5.324 -50.531 -19.703 1 89.94 395 ARG B O 1
ATOM 9468 N N . LYS B 1 396 ? -6.961 -49.281 -18.672 1 88.19 396 LYS B N 1
ATOM 9469 C CA . LYS B 1 396 ? -7.652 -49.062 -19.953 1 88.19 396 LYS B CA 1
ATOM 9470 C C . LYS B 1 396 ? -6.91 -48.062 -20.812 1 88.19 396 LYS B C 1
ATOM 9472 O O . LYS B 1 396 ? -7.191 -47.938 -22.016 1 88.19 396 LYS B O 1
ATOM 9477 N N . GLY B 1 397 ? -5.988 -47.375 -20.203 1 79.94 397 GLY B N 1
ATOM 9478 C CA . GLY B 1 397 ? -5.043 -46.562 -20.969 1 79.94 397 GLY B CA 1
ATOM 9479 C C . GLY B 1 397 ? -5.578 -45.188 -21.328 1 79.94 397 GLY B C 1
ATOM 9480 O O . GLY B 1 397 ? -5.176 -44.625 -22.344 1 79.94 397 GLY B O 1
ATOM 9481 N N . TRP B 1 398 ? -6.535 -44.688 -20.672 1 79.94 398 TRP B N 1
ATOM 9482 C CA . TRP B 1 398 ? -7.02 -43.375 -21.047 1 79.94 398 TRP B CA 1
ATOM 9483 C C . TRP B 1 398 ? -6.379 -42.312 -20.188 1 79.94 398 TRP B C 1
ATOM 9485 O O . TRP B 1 398 ? -6.859 -41.156 -20.141 1 79.94 398 TRP B O 1
ATOM 9495 N N . GLY B 1 399 ? -5.332 -42.625 -19.469 1 79.19 399 GLY B N 1
ATOM 9496 C CA . GLY B 1 399 ? -4.441 -41.656 -18.875 1 79.19 399 GLY B CA 1
ATOM 9497 C C . GLY B 1 399 ? -4.91 -41.156 -17.531 1 79.19 399 GLY B C 1
ATOM 9498 O O . GLY B 1 399 ? -4.391 -40.156 -17 1 79.19 399 GLY B O 1
ATOM 9499 N N . GLN B 1 400 ? -5.895 -41.531 -16.828 1 87.69 400 GLN B N 1
ATOM 9500 C CA . GLN B 1 400 ? -6.391 -41.188 -15.508 1 87.69 400 GLN B CA 1
ATOM 9501 C C . GLN B 1 400 ? -6.891 -42.438 -14.758 1 87.69 400 GLN B C 1
ATOM 9503 O O . GLN B 1 400 ? -7.242 -43.438 -15.375 1 87.69 400 GLN B O 1
ATOM 9508 N N . PRO B 1 401 ? -7.012 -42.281 -13.516 1 92.62 401 PRO B N 1
ATOM 9509 C CA . PRO B 1 401 ? -6.508 -41.281 -12.586 1 92.62 401 PRO B CA 1
ATOM 9510 C C . PRO B 1 401 ? -5.039 -41.5 -12.219 1 92.62 401 PRO B C 1
ATOM 9512 O O . PRO B 1 401 ? -4.512 -42.594 -12.398 1 92.62 401 PRO B O 1
ATOM 9515 N N . SER B 1 402 ? -4.379 -40.5 -11.758 1 93.62 402 SER B N 1
ATOM 9516 C CA . SER B 1 402 ? -3.078 -40.656 -11.117 1 93.62 402 SER B CA 1
ATOM 9517 C C . SER B 1 402 ? -3.227 -41.094 -9.656 1 93.62 402 SER B C 1
ATOM 9519 O O . SER B 1 402 ? -4.328 -41.062 -9.102 1 93.62 402 SER B O 1
ATOM 9521 N N . LEU B 1 403 ? -2.168 -41.562 -9.055 1 97 403 LEU B N 1
ATOM 9522 C CA . LEU B 1 403 ? -2.24 -42.125 -7.695 1 97 403 LEU B CA 1
ATOM 9523 C C . LEU B 1 403 ? -1.32 -41.344 -6.758 1 97 403 LEU B C 1
ATOM 9525 O O . LEU B 1 403 ? -0.144 -41.125 -7.066 1 97 403 LEU B O 1
ATOM 9529 N N . PHE B 1 404 ? -1.854 -40.906 -5.633 1 98 404 PHE B N 1
ATOM 9530 C CA . PHE B 1 404 ? -1.101 -40.156 -4.637 1 98 404 PHE B CA 1
ATOM 9531 C C . PHE B 1 404 ? -1.082 -40.875 -3.303 1 98 404 PHE B C 1
ATOM 9533 O O . PHE B 1 404 ? -2.072 -41.531 -2.92 1 98 404 PHE B O 1
ATOM 9540 N N . ASN B 1 405 ? 0.02 -40.781 -2.639 1 98.38 405 ASN B N 1
ATOM 9541 C CA . ASN B 1 405 ? 0.195 -41.312 -1.286 1 98.38 405 ASN B CA 1
ATOM 9542 C C . ASN B 1 405 ? -0.309 -40.312 -0.237 1 98.38 405 ASN B C 1
ATOM 9544 O O . ASN B 1 405 ? 0.434 -39.438 0.199 1 98.38 405 ASN B O 1
ATOM 9548 N N . THR B 1 406 ? -1.5 -40.594 0.287 1 97.69 406 THR B N 1
ATOM 9549 C CA . THR B 1 406 ? -2.133 -39.688 1.24 1 97.69 406 THR B CA 1
ATOM 9550 C C . THR B 1 406 ? -1.28 -39.562 2.498 1 97.69 406 THR B C 1
ATOM 9552 O O . THR B 1 406 ? -1.17 -38.469 3.059 1 97.69 406 THR B O 1
ATOM 9555 N N . ASP B 1 407 ? -0.747 -40.562 2.939 1 97.81 407 ASP B N 1
ATOM 9556 C CA . ASP B 1 407 ? 0.059 -40.531 4.156 1 97.81 407 ASP B CA 1
ATOM 9557 C C . ASP B 1 407 ? 1.289 -39.656 3.975 1 97.81 407 ASP B C 1
ATOM 9559 O O . ASP B 1 407 ? 1.646 -38.875 4.871 1 97.81 407 ASP B O 1
ATOM 9563 N N . ALA B 1 408 ? 1.904 -39.719 2.871 1 97.88 408 ALA B N 1
ATOM 9564 C CA . ALA B 1 408 ? 3.045 -38.875 2.559 1 97.88 408 ALA B CA 1
ATOM 9565 C C . ALA B 1 408 ? 2.615 -37.406 2.412 1 97.88 408 ALA B C 1
ATOM 9567 O O . ALA B 1 408 ? 3.287 -36.5 2.912 1 97.88 408 ALA B O 1
ATOM 9568 N N . VAL B 1 409 ? 1.521 -37.188 1.763 1 98.06 409 VAL B N 1
ATOM 9569 C CA . VAL B 1 409 ? 0.984 -35.844 1.535 1 98.06 409 VAL B CA 1
ATOM 9570 C C . VAL B 1 409 ? 0.729 -35.156 2.875 1 98.06 409 VAL B C 1
ATOM 9572 O O . VAL B 1 409 ? 1.076 -34 3.055 1 98.06 409 VAL B O 1
ATOM 9575 N N . ILE B 1 410 ? 0.139 -35.875 3.809 1 98 410 ILE B N 1
ATOM 9576 C CA . ILE B 1 410 ? -0.155 -35.344 5.137 1 98 410 ILE B CA 1
ATOM 9577 C C . ILE B 1 410 ? 1.149 -35 5.859 1 98 410 ILE B C 1
ATOM 9579 O O . ILE B 1 410 ? 1.281 -33.938 6.449 1 98 410 ILE B O 1
ATOM 9583 N N . GLN B 1 411 ? 2.127 -35.906 5.777 1 97.19 411 GLN B N 1
ATOM 9584 C CA . GLN B 1 411 ? 3.404 -35.688 6.449 1 97.19 411 GLN B CA 1
ATOM 9585 C C . GLN B 1 411 ? 4.141 -34.469 5.855 1 97.19 411 GLN B C 1
ATOM 9587 O O . GLN B 1 411 ? 4.797 -33.719 6.578 1 97.19 411 GLN B O 1
ATOM 9592 N N . GLU B 1 412 ? 4.055 -34.344 4.605 1 97.94 412 GLU B N 1
ATOM 9593 C CA . GLU B 1 412 ? 4.656 -33.219 3.938 1 97.94 412 GLU B CA 1
ATOM 9594 C C . GLU B 1 412 ? 4.086 -31.891 4.477 1 97.94 412 GLU B C 1
ATOM 9596 O O . GLU B 1 412 ? 4.828 -30.953 4.727 1 97.94 412 GLU B O 1
ATOM 9601 N N . MET B 1 413 ? 2.811 -31.828 4.711 1 97.62 413 MET B N 1
ATOM 9602 C CA . MET B 1 413 ? 2.15 -30.625 5.215 1 97.62 413 MET B CA 1
ATOM 9603 C C . MET B 1 413 ? 2.494 -30.391 6.68 1 97.62 413 MET B C 1
ATOM 9605 O O . MET B 1 413 ? 2.703 -29.25 7.098 1 97.62 413 MET B O 1
ATOM 9609 N N . LEU B 1 414 ? 2.564 -31.5 7.453 1 96.94 414 LEU B N 1
ATOM 9610 C CA . LEU B 1 414 ? 2.959 -31.375 8.852 1 96.94 414 LEU B CA 1
ATOM 9611 C C . LEU B 1 414 ? 4.379 -30.828 8.969 1 96.94 414 LEU B C 1
ATOM 9613 O O . LEU B 1 414 ? 4.648 -29.969 9.812 1 96.94 414 LEU B O 1
ATOM 9617 N N . ASN B 1 415 ? 5.238 -31.328 8.078 1 95.06 415 ASN B N 1
ATOM 9618 C CA . ASN B 1 415 ? 6.617 -30.859 8.062 1 95.06 415 ASN B CA 1
ATOM 9619 C C . ASN B 1 415 ? 6.695 -29.375 7.723 1 95.06 415 ASN B C 1
ATOM 9621 O O . ASN B 1 415 ? 7.605 -28.672 8.172 1 95.06 415 ASN B O 1
ATOM 9625 N N . ALA B 1 416 ? 5.746 -28.938 6.977 1 95.12 416 ALA B N 1
ATOM 9626 C CA . ALA B 1 416 ? 5.691 -27.531 6.598 1 95.12 416 ALA B CA 1
ATOM 9627 C C . ALA B 1 416 ? 4.996 -26.703 7.676 1 95.12 416 ALA B C 1
ATOM 9629 O O . ALA B 1 416 ? 4.734 -25.516 7.484 1 95.12 416 ALA B O 1
ATOM 9630 N N . GLY B 1 417 ? 4.578 -27.281 8.773 1 95.44 417 GLY B N 1
ATOM 9631 C CA . GLY B 1 417 ? 4.078 -26.562 9.93 1 95.44 417 GLY B CA 1
ATOM 9632 C C . GLY B 1 417 ? 2.566 -26.453 9.961 1 95.44 417 GLY B C 1
ATOM 9633 O O . GLY B 1 417 ? 2.01 -25.656 10.719 1 95.44 417 GLY B O 1
ATOM 9634 N N . LYS B 1 418 ? 1.854 -27.266 9.297 1 97.19 418 LYS B N 1
ATOM 9635 C CA . LYS B 1 418 ? 0.399 -27.172 9.234 1 97.19 418 LYS B CA 1
ATOM 9636 C C . LYS B 1 418 ? -0.266 -28.062 10.273 1 97.19 418 LYS B C 1
ATOM 9638 O O . LYS B 1 418 ? 0.316 -29.062 10.695 1 97.19 418 LYS B O 1
ATOM 9643 N N . ASP B 1 419 ? -1.488 -27.719 10.625 1 96.62 419 ASP B N 1
ATOM 9644 C CA . ASP B 1 419 ? -2.279 -28.484 11.594 1 96.62 419 ASP B CA 1
ATOM 9645 C C . ASP B 1 419 ? -2.701 -29.828 11.016 1 96.62 419 ASP B C 1
ATOM 9647 O O . ASP B 1 419 ? -2.979 -29.938 9.82 1 96.62 419 ASP B O 1
ATOM 9651 N N . ILE B 1 420 ? -2.807 -30.844 11.82 1 97.69 420 ILE B N 1
ATOM 9652 C CA . ILE B 1 420 ? -3.07 -32.219 11.406 1 97.69 420 ILE B CA 1
ATOM 9653 C C . ILE B 1 420 ? -4.441 -32.312 10.734 1 97.69 420 ILE B C 1
ATOM 9655 O O . ILE B 1 420 ? -4.625 -33.031 9.773 1 97.69 420 ILE B O 1
ATOM 9659 N N . VAL B 1 421 ? -5.383 -31.516 11.305 1 97.62 421 VAL B N 1
ATOM 9660 C CA . VAL B 1 421 ? -6.723 -31.562 10.734 1 97.62 421 VAL B CA 1
ATOM 9661 C C . VAL B 1 421 ? -6.719 -30.922 9.344 1 97.62 421 VAL B C 1
ATOM 9663 O O . VAL B 1 421 ? -7.312 -31.453 8.406 1 97.62 421 VAL B O 1
ATOM 9666 N N . ASP B 1 422 ? -6.031 -29.812 9.25 1 97.44 422 ASP B N 1
ATOM 9667 C CA . ASP B 1 422 ? -5.906 -29.156 7.953 1 97.44 422 ASP B CA 1
ATOM 9668 C C . ASP B 1 422 ? -5.176 -30.047 6.949 1 97.44 422 ASP B C 1
ATOM 9670 O O . ASP B 1 422 ? -5.531 -30.078 5.77 1 97.44 422 ASP B O 1
ATOM 9674 N N . ALA B 1 423 ? -4.168 -30.734 7.398 1 97.94 423 ALA B N 1
ATOM 9675 C CA . ALA B 1 423 ? -3.404 -31.625 6.531 1 97.94 423 ALA B CA 1
ATOM 9676 C C . ALA B 1 423 ? -4.262 -32.781 6.043 1 97.94 423 ALA B C 1
ATOM 9678 O O . ALA B 1 423 ? -4.219 -33.156 4.867 1 97.94 423 ALA B O 1
ATOM 9679 N N . ARG B 1 424 ? -5.035 -33.375 6.902 1 98 424 ARG B N 1
ATOM 9680 C CA . ARG B 1 424 ? -5.902 -34.5 6.555 1 98 424 ARG B CA 1
ATOM 9681 C C . ARG B 1 424 ? -6.969 -34.062 5.551 1 98 424 ARG B C 1
ATOM 9683 O O . ARG B 1 424 ? -7.367 -34.844 4.691 1 98 424 ARG B O 1
ATOM 9690 N N . CYS B 1 425 ? -7.391 -32.812 5.652 1 97.12 425 CYS B N 1
ATOM 9691 C CA . CYS B 1 425 ? -8.438 -32.312 4.777 1 97.12 425 CYS B CA 1
ATOM 9692 C C . CYS B 1 425 ? -7.844 -31.672 3.529 1 97.12 425 CYS B C 1
ATOM 9694 O O . CYS B 1 425 ? -8.57 -31.109 2.703 1 97.12 425 CYS B O 1
ATOM 9696 N N . GLY B 1 426 ? -6.535 -31.766 3.428 1 96.56 426 GLY B N 1
ATOM 9697 C CA . GLY B 1 426 ? -5.863 -31.266 2.242 1 96.56 426 GLY B CA 1
ATOM 9698 C C . GLY B 1 426 ? -5.723 -32.312 1.144 1 96.56 426 GLY B C 1
ATOM 9699 O O . GLY B 1 426 ? -6.578 -33.188 0.995 1 96.56 426 GLY B O 1
ATOM 9700 N N . GLY B 1 427 ? -4.719 -32.125 0.312 1 96.19 427 GLY B N 1
ATOM 9701 C CA . GLY B 1 427 ? -4.453 -33 -0.823 1 96.19 427 GLY B CA 1
ATOM 9702 C C . GLY B 1 427 ? -3.479 -32.406 -1.819 1 96.19 427 GLY B C 1
ATOM 9703 O O . GLY B 1 427 ? -2.461 -31.828 -1.431 1 96.19 427 GLY B O 1
ATOM 9704 N N . THR B 1 428 ? -3.795 -32.688 -3.086 1 94.19 428 THR B N 1
ATOM 9705 C CA . THR B 1 428 ? -2.871 -32.219 -4.121 1 94.19 428 THR B CA 1
ATOM 9706 C C . THR B 1 428 ? -3.605 -31.422 -5.191 1 94.19 428 THR B C 1
ATOM 9708 O O . THR B 1 428 ? -4.805 -31.625 -5.41 1 94.19 428 THR B O 1
ATOM 9711 N N . SER B 1 429 ? -2.914 -30.469 -5.754 1 91.25 429 SER B N 1
ATOM 9712 C CA . SER B 1 429 ? -3.484 -29.594 -6.77 1 91.25 429 SER B CA 1
ATOM 9713 C C . SER B 1 429 ? -2.607 -29.547 -8.016 1 91.25 429 SER B C 1
ATOM 9715 O O . SER B 1 429 ? -1.403 -29.797 -7.945 1 91.25 429 SER B O 1
ATOM 9717 N N . GLY B 1 430 ? -3.32 -29.234 -9.07 1 86 430 GLY B N 1
ATOM 9718 C CA . GLY B 1 430 ? -2.568 -29.141 -10.312 1 86 430 GLY B CA 1
ATOM 9719 C C . GLY B 1 430 ? -1.97 -30.469 -10.742 1 86 430 GLY B C 1
ATOM 9720 O O . GLY B 1 430 ? -2.693 -31.438 -10.945 1 86 430 GLY B O 1
ATOM 9721 N N . CYS B 1 431 ? -0.658 -30.5 -10.664 1 84.81 431 CYS B N 1
ATOM 9722 C CA . CYS B 1 431 ? 0.04 -31.719 -11.062 1 84.81 431 CYS B CA 1
ATOM 9723 C C . CYS B 1 431 ? 0.243 -32.656 -9.875 1 84.81 431 CYS B C 1
ATOM 9725 O O . CYS B 1 431 ? -0.279 -33.75 -9.852 1 84.81 431 CYS B O 1
ATOM 9727 N N . ILE B 1 432 ? 0.932 -32.156 -8.906 1 91.88 432 ILE B N 1
ATOM 9728 C CA . ILE B 1 432 ? 1.247 -33.062 -7.805 1 91.88 432 ILE B CA 1
ATOM 9729 C C . ILE B 1 432 ? 1.406 -32.25 -6.512 1 91.88 432 ILE B C 1
ATOM 9731 O O . ILE B 1 432 ? 1.763 -32.812 -5.473 1 91.88 432 ILE B O 1
ATOM 9735 N N . GLU B 1 433 ? 1.176 -31 -6.48 1 92.94 433 GLU B N 1
ATOM 9736 C CA . GLU B 1 433 ? 1.579 -30.109 -5.395 1 92.94 433 GLU B CA 1
ATOM 9737 C C . GLU B 1 433 ? 0.651 -30.25 -4.191 1 92.94 433 GLU B C 1
ATOM 9739 O O . GLU B 1 433 ? -0.573 -30.219 -4.336 1 92.94 433 GLU B O 1
ATOM 9744 N N . THR B 1 434 ? 1.22 -30.266 -3.041 1 95.12 434 THR B N 1
ATOM 9745 C CA . THR B 1 434 ? 0.488 -30.516 -1.803 1 95.12 434 THR B CA 1
ATOM 9746 C C . THR B 1 434 ? 0.045 -29.203 -1.168 1 95.12 434 THR B C 1
ATOM 9748 O O . THR B 1 434 ? 0.791 -28.219 -1.176 1 95.12 434 THR B O 1
ATOM 9751 N N . GLY B 1 435 ? -1.181 -29.25 -0.633 1 95.06 435 GLY B N 1
ATOM 9752 C CA . GLY B 1 435 ? -1.642 -28.062 0.088 1 95.06 435 GLY B CA 1
ATOM 9753 C C . GLY B 1 435 ? -2.852 -28.344 0.96 1 95.06 435 GLY B C 1
ATOM 9754 O O . GLY B 1 435 ? -3.529 -29.359 0.792 1 95.06 435 GLY B O 1
ATOM 9755 N N . ALA B 1 436 ? -3.084 -27.422 1.949 1 96.94 436 ALA B N 1
ATOM 9756 C CA . ALA B 1 436 ? -4.27 -27.438 2.803 1 96.94 436 ALA B CA 1
ATOM 9757 C C . ALA B 1 436 ? -5.445 -26.75 2.129 1 96.94 436 ALA B C 1
ATOM 9759 O O . ALA B 1 436 ? -5.438 -25.516 1.965 1 96.94 436 ALA B O 1
ATOM 9760 N N . PHE B 1 437 ? -6.445 -27.5 1.831 1 96.69 437 PHE B N 1
ATOM 9761 C CA . PHE B 1 437 ? -7.523 -26.984 0.995 1 96.69 437 PHE B CA 1
ATOM 9762 C C . PHE B 1 437 ? -8.336 -25.938 1.74 1 96.69 437 PHE B C 1
ATOM 9764 O O . PHE B 1 437 ? -8.734 -26.141 2.889 1 96.69 437 PHE B O 1
ATOM 9771 N N . GLY B 1 438 ? -8.555 -24.812 1.121 1 96.38 438 GLY B N 1
ATOM 9772 C CA . GLY B 1 438 ? -9.359 -23.719 1.648 1 96.38 438 GLY B CA 1
ATOM 9773 C C . GLY B 1 438 ? -8.641 -22.906 2.715 1 96.38 438 GLY B C 1
ATOM 9774 O O . GLY B 1 438 ? -9.234 -22.016 3.322 1 96.38 438 GLY B O 1
ATOM 9775 N N . LYS B 1 439 ? -7.363 -23.25 2.988 1 97 439 LYS B N 1
ATOM 9776 C CA . LYS B 1 439 ? -6.652 -22.625 4.098 1 97 439 LYS B CA 1
ATOM 9777 C C . LYS B 1 439 ? -5.281 -22.125 3.654 1 97 439 LYS B C 1
ATOM 9779 O O . LYS B 1 439 ? -4.602 -21.406 4.398 1 97 439 LYS B O 1
ATOM 9784 N N . GLU B 1 440 ? -4.895 -22.406 2.375 1 96 440 GLU B N 1
ATOM 9785 C CA . GLU B 1 440 ? -3.504 -22.156 2.018 1 96 440 GLU B CA 1
ATOM 9786 C C . GLU B 1 440 ? -3.395 -21.5 0.644 1 96 440 GLU B C 1
ATOM 9788 O O . GLU B 1 440 ? -4.145 -21.844 -0.273 1 96 440 GLU B O 1
ATOM 9793 N N . ALA B 1 441 ? -2.512 -20.547 0.598 1 95.12 441 ALA B N 1
ATOM 9794 C CA . ALA B 1 441 ? -1.935 -20.109 -0.672 1 95.12 441 ALA B CA 1
ATOM 9795 C C . ALA B 1 441 ? -0.6 -20.797 -0.934 1 95.12 441 ALA B C 1
ATOM 9797 O O . ALA B 1 441 ? 0.409 -20.469 -0.304 1 95.12 441 ALA B O 1
ATOM 9798 N N . PHE B 1 442 ? -0.536 -21.766 -1.723 1 93.31 442 PHE B N 1
ATOM 9799 C CA . PHE B 1 442 ? 0.71 -22.453 -2.02 1 93.31 442 PHE B CA 1
ATOM 9800 C C . PHE B 1 442 ? 1.095 -22.281 -3.482 1 93.31 442 PHE B C 1
ATOM 9802 O O . PHE B 1 442 ? 0.978 -23.219 -4.277 1 93.31 442 PHE B O 1
ATOM 9809 N N . ILE B 1 443 ? 1.699 -21.219 -3.781 1 94.44 443 ILE B N 1
ATOM 9810 C CA . ILE B 1 443 ? 1.906 -20.625 -5.098 1 94.44 443 ILE B CA 1
ATOM 9811 C C . ILE B 1 443 ? 3.148 -21.234 -5.746 1 94.44 443 ILE B C 1
ATOM 9813 O O . ILE B 1 443 ? 4.18 -21.406 -5.09 1 94.44 443 ILE B O 1
ATOM 9817 N N . LEU B 1 444 ? 3.039 -21.547 -6.996 1 94.25 444 LEU B N 1
ATOM 9818 C CA . LEU B 1 444 ? 4.168 -22 -7.801 1 94.25 444 LEU B CA 1
ATOM 9819 C C . LEU B 1 444 ? 4.781 -20.844 -8.578 1 94.25 444 LEU B C 1
ATOM 9821 O O . LEU B 1 444 ? 4.059 -20.016 -9.148 1 94.25 444 LEU B O 1
ATOM 9825 N N . THR B 1 445 ? 6.043 -20.797 -8.672 1 94.69 445 THR B N 1
ATOM 9826 C CA . THR B 1 445 ? 6.656 -19.609 -9.258 1 94.69 445 THR B CA 1
ATOM 9827 C C . THR B 1 445 ? 7.375 -19.953 -10.555 1 94.69 445 THR B C 1
ATOM 9829 O O . THR B 1 445 ? 7.75 -19.062 -11.328 1 94.69 445 THR B O 1
ATOM 9832 N N . GLY B 1 446 ? 7.582 -21.234 -10.781 1 93.75 446 GLY B N 1
ATOM 9833 C CA . GLY B 1 446 ? 8.273 -21.641 -12 1 93.75 446 GLY B CA 1
ATOM 9834 C C . GLY B 1 446 ? 9.25 -22.766 -11.781 1 93.75 446 GLY B C 1
ATOM 9835 O O . GLY B 1 446 ? 9.445 -23.219 -10.648 1 93.75 446 GLY B O 1
ATOM 9836 N N . TYR B 1 447 ? 9.844 -23.188 -12.891 1 96.56 447 TYR B N 1
ATOM 9837 C CA . TYR B 1 447 ? 10.742 -24.344 -12.891 1 96.56 447 TYR B CA 1
ATOM 9838 C C . TYR B 1 447 ? 12.195 -23.891 -12.789 1 96.56 447 TYR B C 1
ATOM 9840 O O . TYR B 1 447 ? 12.531 -22.781 -13.172 1 96.56 447 TYR B O 1
ATOM 9848 N N . PHE B 1 448 ? 13.023 -24.703 -12.211 1 98.06 448 PHE B N 1
ATOM 9849 C CA . PHE B 1 448 ? 14.453 -24.484 -12.07 1 98.06 448 PHE B CA 1
ATOM 9850 C C . PHE B 1 448 ? 15.242 -25.594 -12.758 1 98.06 448 PHE B C 1
ATOM 9852 O O . PHE B 1 448 ? 15.062 -26.766 -12.445 1 98.06 448 PHE B O 1
ATOM 9859 N N . ASN B 1 449 ? 16.062 -25.25 -13.719 1 98.19 449 ASN B N 1
ATOM 9860 C CA . ASN B 1 449 ? 16.812 -26.156 -14.562 1 98.19 449 ASN B CA 1
ATOM 9861 C C . ASN B 1 449 ? 18.094 -26.641 -13.875 1 98.19 449 ASN B C 1
ATOM 9863 O O . ASN B 1 449 ? 19.188 -26.141 -14.18 1 98.19 449 ASN B O 1
ATOM 9867 N N . ILE B 1 450 ? 18.031 -27.688 -13.148 1 98.5 450 ILE B N 1
ATOM 9868 C CA . ILE B 1 450 ? 19.141 -28.125 -12.305 1 98.5 450 ILE B CA 1
ATOM 9869 C C . ILE B 1 450 ? 20.297 -28.594 -13.172 1 98.5 450 ILE B C 1
ATOM 9871 O O . ILE B 1 450 ? 21.453 -28.234 -12.93 1 98.5 450 ILE B O 1
ATOM 9875 N N . PRO B 1 451 ? 20.094 -29.359 -14.305 1 98.31 451 PRO B N 1
ATOM 9876 C CA . PRO B 1 451 ? 21.219 -29.797 -15.141 1 98.31 451 PRO B CA 1
ATOM 9877 C C . PRO B 1 451 ? 21.953 -28.625 -15.797 1 98.31 451 PRO B C 1
ATOM 9879 O O . PRO B 1 451 ? 23.156 -28.703 -16.016 1 98.31 451 PRO B O 1
ATOM 9882 N N . LYS B 1 452 ? 21.25 -27.578 -16.094 1 98.5 452 LYS B N 1
ATOM 9883 C CA . LYS B 1 452 ? 21.906 -26.406 -16.688 1 98.5 452 LYS B CA 1
ATOM 9884 C C . LYS B 1 452 ? 22.906 -25.781 -15.734 1 98.5 452 LYS B C 1
ATOM 9886 O O . LYS B 1 452 ? 23.938 -25.25 -16.156 1 98.5 452 LYS B O 1
ATOM 9891 N N . VAL B 1 453 ? 22.656 -25.812 -14.461 1 98.62 453 VAL B N 1
ATOM 9892 C CA . VAL B 1 453 ? 23.594 -25.328 -13.453 1 98.62 453 VAL B CA 1
ATOM 9893 C C . VAL B 1 453 ? 24.906 -26.094 -13.562 1 98.62 453 VAL B C 1
ATOM 9895 O O . VAL B 1 453 ? 25.984 -25.516 -13.445 1 98.62 453 VAL B O 1
ATOM 9898 N N . LEU B 1 454 ? 24.812 -27.406 -13.766 1 98.69 454 LEU B N 1
ATOM 9899 C CA . LEU B 1 454 ? 26.016 -28.219 -13.969 1 98.69 454 LEU B CA 1
ATOM 9900 C C . LEU B 1 454 ? 26.75 -27.797 -15.234 1 98.69 454 LEU B C 1
ATOM 9902 O O . LEU B 1 454 ? 27.984 -27.656 -15.234 1 98.69 454 LEU B O 1
ATOM 9906 N N . GLU B 1 455 ? 25.984 -27.609 -16.312 1 98.62 455 GLU B N 1
ATOM 9907 C CA . GLU B 1 455 ? 26.594 -27.156 -17.562 1 98.62 455 GLU B CA 1
ATOM 9908 C C . GLU B 1 455 ? 27.391 -25.891 -17.359 1 98.62 455 GLU B C 1
ATOM 9910 O O . GLU B 1 455 ? 28.531 -25.781 -17.828 1 98.62 455 GLU B O 1
ATOM 9915 N N . ILE B 1 456 ? 26.828 -24.969 -16.656 1 98.62 456 ILE B N 1
ATOM 9916 C CA . ILE B 1 456 ? 27.469 -23.672 -16.406 1 98.62 456 ILE B CA 1
ATOM 9917 C C . ILE B 1 456 ? 28.688 -23.875 -15.5 1 98.62 456 ILE B C 1
ATOM 9919 O O . ILE B 1 456 ? 29.719 -23.234 -15.688 1 98.62 456 ILE B O 1
ATOM 9923 N N . THR B 1 457 ? 28.562 -24.766 -14.484 1 98.62 457 THR B N 1
ATOM 9924 C CA . THR B 1 457 ? 29.672 -25.078 -13.586 1 98.62 457 THR B CA 1
ATOM 9925 C C . THR B 1 457 ? 30.859 -25.641 -14.367 1 98.62 457 THR B C 1
ATOM 9927 O O . THR B 1 457 ? 32 -25.25 -14.141 1 98.62 457 THR B O 1
ATOM 9930 N N . LEU B 1 458 ? 30.594 -26.5 -15.344 1 98.62 458 LEU B N 1
ATOM 9931 C CA . LEU B 1 458 ? 31.625 -27.156 -16.141 1 98.62 458 LEU B CA 1
ATOM 9932 C C . LEU B 1 458 ? 32.25 -26.188 -17.156 1 98.62 458 LEU B C 1
ATOM 9934 O O . LEU B 1 458 ? 33.219 -26.516 -17.828 1 98.62 458 LEU B O 1
ATOM 9938 N N . ASN B 1 459 ? 31.672 -25.047 -17.25 1 98.25 459 ASN B N 1
ATOM 9939 C CA . ASN B 1 459 ? 32.219 -24 -18.125 1 98.25 459 ASN B CA 1
ATOM 9940 C C . ASN B 1 459 ? 32.594 -22.75 -17.328 1 98.25 459 ASN B C 1
ATOM 9942 O O . ASN B 1 459 ? 32.531 -21.641 -17.859 1 98.25 459 ASN B O 1
ATOM 9946 N N . ASN B 1 460 ? 32.812 -22.891 -16.078 1 98.12 460 ASN B N 1
ATOM 9947 C CA . ASN B 1 460 ? 33.344 -21.875 -15.172 1 98.12 460 ASN B CA 1
ATOM 9948 C C . ASN B 1 460 ? 32.5 -20.609 -15.211 1 98.12 460 ASN B C 1
ATOM 9950 O O . ASN B 1 460 ? 33.031 -19.5 -15.32 1 98.12 460 ASN B O 1
ATOM 9954 N N . GLY B 1 461 ? 31.141 -20.875 -15.289 1 98.19 461 GLY B N 1
ATOM 9955 C CA . GLY B 1 461 ? 30.203 -19.766 -15.133 1 98.19 461 GLY B CA 1
ATOM 9956 C C . GLY B 1 461 ? 29.625 -19.281 -16.453 1 98.19 461 GLY B C 1
ATOM 9957 O O . GLY B 1 461 ? 28.703 -18.469 -16.469 1 98.19 461 GLY B O 1
ATOM 9958 N N . VAL B 1 462 ? 30.078 -19.797 -17.531 1 98.19 462 VAL B N 1
ATOM 9959 C CA . VAL B 1 462 ? 29.625 -19.344 -18.844 1 98.19 462 VAL B CA 1
ATOM 9960 C C . VAL B 1 462 ? 28.594 -20.328 -19.391 1 98.19 462 VAL B C 1
ATOM 9962 O O . VAL B 1 462 ? 28.75 -21.547 -19.266 1 98.19 462 VAL B O 1
ATOM 9965 N N . ASP B 1 463 ? 27.516 -19.859 -19.891 1 98.19 463 ASP B N 1
ATOM 9966 C CA . ASP B 1 463 ? 26.562 -20.688 -20.656 1 98.19 463 ASP B CA 1
ATOM 9967 C C . ASP B 1 463 ? 27.078 -20.953 -22.062 1 98.19 463 ASP B C 1
ATOM 9969 O O . ASP B 1 463 ? 27.156 -20.031 -22.891 1 98.19 463 ASP B O 1
ATOM 9973 N N . PRO B 1 464 ? 27.406 -22.141 -22.312 1 97 464 PRO B N 1
ATOM 9974 C CA . PRO B 1 464 ? 28 -22.406 -23.625 1 97 464 PRO B CA 1
ATOM 9975 C C . PRO B 1 464 ? 27 -22.25 -24.766 1 97 464 PRO B C 1
ATOM 9977 O O . PRO B 1 464 ? 27.406 -22.125 -25.922 1 97 464 PRO B O 1
ATOM 9980 N N . MET B 1 465 ? 25.734 -22.312 -24.516 1 96.94 465 MET B N 1
ATOM 9981 C CA . MET B 1 465 ? 24.703 -22.172 -25.547 1 96.94 465 MET B CA 1
ATOM 9982 C C . MET B 1 465 ? 24.594 -20.734 -26.016 1 96.94 465 MET B C 1
ATOM 9984 O O . MET B 1 465 ? 24.484 -20.469 -27.219 1 96.94 465 MET B O 1
ATOM 9988 N N . SER B 1 466 ? 24.703 -19.734 -25.125 1 96.5 466 SER B N 1
ATOM 9989 C CA . SER B 1 466 ? 24.531 -18.328 -25.438 1 96.5 466 SER B CA 1
ATOM 9990 C C . SER B 1 466 ? 25.859 -17.594 -25.453 1 96.5 466 SER B C 1
ATOM 9992 O O . SER B 1 466 ? 25.984 -16.516 -26.031 1 96.5 466 SER B O 1
ATOM 9994 N N . GLY B 1 467 ? 26.844 -18.094 -24.781 1 97.25 467 GLY B N 1
ATOM 9995 C CA . GLY B 1 467 ? 28.125 -17.422 -24.641 1 97.25 467 GLY B CA 1
ATOM 9996 C C . GLY B 1 467 ? 28.141 -16.406 -23.5 1 97.25 467 GLY B C 1
ATOM 9997 O O . GLY B 1 467 ? 29.203 -15.852 -23.172 1 97.25 467 GLY B O 1
ATOM 9998 N N . LYS B 1 468 ? 27.062 -16.219 -22.781 1 97.69 468 LYS B N 1
ATOM 9999 C CA . LYS B 1 468 ? 26.953 -15.227 -21.719 1 97.69 468 LYS B CA 1
ATOM 10000 C C . LYS B 1 468 ? 27.516 -15.766 -20.406 1 97.69 468 LYS B C 1
ATOM 10002 O O . LYS B 1 468 ? 27.344 -16.953 -20.094 1 97.69 468 LYS B O 1
ATOM 10007 N N . LYS B 1 469 ? 28.156 -14.883 -19.656 1 98 469 LYS B N 1
ATOM 10008 C CA . LYS B 1 469 ? 28.562 -15.219 -18.297 1 98 469 LYS B CA 1
ATOM 10009 C C . LYS B 1 469 ? 27.406 -15.055 -17.312 1 98 469 LYS B C 1
ATOM 10011 O O . LYS B 1 469 ? 27.25 -13.992 -16.719 1 98 469 LYS B O 1
ATOM 10016 N N . LEU B 1 470 ? 26.672 -16.094 -17.016 1 98.19 470 LEU B N 1
ATOM 10017 C CA . LEU B 1 470 ? 25.484 -16.062 -16.156 1 98.19 470 LEU B CA 1
ATOM 10018 C C . LEU B 1 470 ? 25.859 -16.422 -14.719 1 98.19 470 LEU B C 1
ATOM 10020 O O . LEU B 1 470 ? 25.219 -15.969 -13.773 1 98.19 470 LEU B O 1
ATOM 10024 N N . GLY B 1 471 ? 26.875 -17.297 -14.602 1 98.44 471 GLY B N 1
ATOM 10025 C CA . GLY B 1 471 ? 27.219 -17.828 -13.289 1 98.44 471 GLY B CA 1
ATOM 10026 C C . GLY B 1 471 ? 28.5 -17.234 -12.727 1 98.44 471 GLY B C 1
ATOM 10027 O O . GLY B 1 471 ? 28.969 -16.203 -13.195 1 98.44 471 GLY B O 1
ATOM 10028 N N . LEU B 1 472 ? 29 -17.828 -11.633 1 98.25 472 LEU B N 1
ATOM 10029 C CA . LEU B 1 472 ? 30.203 -17.422 -10.922 1 98.25 472 LEU B CA 1
ATOM 10030 C C . LEU B 1 472 ? 31.438 -18.094 -11.531 1 98.25 472 LEU B C 1
ATOM 10032 O O . LEU B 1 472 ? 31.312 -19.125 -12.195 1 98.25 472 LEU B O 1
ATOM 10036 N N . GLU B 1 473 ? 32.562 -17.5 -11.344 1 98.31 473 GLU B N 1
ATOM 10037 C CA . GLU B 1 473 ? 33.812 -18.188 -11.602 1 98.31 473 GLU B CA 1
ATOM 10038 C C . GLU B 1 473 ? 34.188 -19.094 -10.438 1 98.31 473 GLU B C 1
ATOM 10040 O O . GLU B 1 473 ? 34.75 -18.641 -9.445 1 98.31 473 GLU B O 1
ATOM 10045 N N . THR B 1 474 ? 33.938 -20.391 -10.711 1 97.75 474 THR B N 1
ATOM 10046 C CA . THR B 1 474 ? 34.125 -21.328 -9.609 1 97.75 474 THR B CA 1
ATOM 10047 C C . THR B 1 474 ? 35.344 -22.234 -9.898 1 97.75 474 THR B C 1
ATOM 10049 O O . THR B 1 474 ? 35.562 -23.188 -9.172 1 97.75 474 THR B O 1
ATOM 10052 N N . GLY B 1 475 ? 36.062 -22 -11.016 1 96.75 475 GLY B N 1
ATOM 10053 C CA . GLY B 1 475 ? 37.25 -22.75 -11.367 1 96.75 475 GLY B CA 1
ATOM 10054 C C . GLY B 1 475 ? 37.094 -23.562 -12.648 1 96.75 475 GLY B C 1
ATOM 10055 O O . GLY B 1 475 ? 36 -24.016 -12.969 1 96.75 475 GLY B O 1
ATOM 10056 N N . HIS B 1 476 ? 38.219 -23.703 -13.328 1 96.44 476 HIS B N 1
ATOM 10057 C CA . HIS B 1 476 ? 38.219 -24.578 -14.5 1 96.44 476 HIS B CA 1
ATOM 10058 C C . HIS B 1 476 ? 38.062 -26.031 -14.094 1 96.44 476 HIS B C 1
ATOM 10060 O O . HIS B 1 476 ? 38.781 -26.516 -13.211 1 96.44 476 HIS B O 1
ATOM 10066 N N . PRO B 1 477 ? 37.156 -26.766 -14.789 1 95.94 477 PRO B N 1
ATOM 10067 C CA . PRO B 1 477 ? 36.844 -28.141 -14.359 1 95.94 477 PRO B CA 1
ATOM 10068 C C . PRO B 1 477 ? 38.062 -29.062 -14.414 1 95.94 477 PRO B C 1
ATOM 10070 O O . PRO B 1 477 ? 38.188 -29.969 -13.602 1 95.94 477 PRO B O 1
ATOM 10073 N N . GLY B 1 478 ? 38.969 -28.797 -15.359 1 95.19 478 GLY B N 1
ATOM 10074 C CA . GLY B 1 478 ? 40.156 -29.594 -15.492 1 95.19 478 GLY B CA 1
ATOM 10075 C C . GLY B 1 478 ? 41.094 -29.469 -14.305 1 95.19 478 GLY B C 1
ATOM 10076 O O . GLY B 1 478 ? 42 -30.297 -14.125 1 95.19 478 GLY B O 1
ATOM 10077 N N . ASP B 1 479 ? 40.875 -28.453 -13.57 1 95.62 479 ASP B N 1
ATOM 10078 C CA . ASP B 1 479 ? 41.781 -28.172 -12.453 1 95.62 479 ASP B CA 1
ATOM 10079 C C . ASP B 1 479 ? 41.25 -28.797 -11.164 1 95.62 479 ASP B C 1
ATOM 10081 O O . ASP B 1 479 ? 41.938 -28.766 -10.133 1 95.62 479 ASP B O 1
ATOM 10085 N N . PHE B 1 480 ? 40.062 -29.422 -11.234 1 96.69 480 PHE B N 1
ATOM 10086 C CA . PHE B 1 480 ? 39.531 -30.078 -10.039 1 96.69 480 PHE B CA 1
ATOM 10087 C C . PHE B 1 480 ? 40.281 -31.375 -9.773 1 96.69 480 PHE B C 1
ATOM 10089 O O . PHE B 1 480 ? 40.406 -32.219 -10.672 1 96.69 480 PHE B O 1
ATOM 10096 N N . ASN B 1 481 ? 40.656 -31.562 -8.555 1 94.88 481 ASN B N 1
ATOM 10097 C CA . ASN B 1 481 ? 41.469 -32.75 -8.211 1 94.88 481 ASN B CA 1
ATOM 10098 C C . ASN B 1 481 ? 40.594 -33.906 -7.762 1 94.88 481 ASN B C 1
ATOM 10100 O O . ASN B 1 481 ? 41.031 -35.062 -7.75 1 94.88 481 ASN B O 1
ATOM 10104 N N . ASN B 1 482 ? 39.5 -33.562 -7.305 1 96.69 482 ASN B N 1
ATOM 10105 C CA . ASN B 1 482 ? 38.562 -34.594 -6.852 1 96.69 482 ASN B CA 1
ATOM 10106 C C . ASN B 1 482 ? 37.125 -34.188 -7.09 1 96.69 482 ASN B C 1
ATOM 10108 O O . ASN B 1 482 ? 36.844 -33.031 -7.441 1 96.69 482 ASN B O 1
ATOM 10112 N N . TYR B 1 483 ? 36.219 -35.094 -6.879 1 97.81 483 TYR B N 1
ATOM 10113 C CA . TYR B 1 483 ? 34.781 -34.938 -7.121 1 97.81 483 TYR B CA 1
ATOM 10114 C C . TYR B 1 483 ? 34.188 -33.875 -6.184 1 97.81 483 TYR B C 1
ATOM 10116 O O . TYR B 1 483 ? 33.312 -33.094 -6.582 1 97.81 483 TYR B O 1
ATOM 10124 N N . GLU B 1 484 ? 34.656 -33.781 -4.965 1 97.88 484 GLU B N 1
ATOM 10125 C CA . GLU B 1 484 ? 34.125 -32.875 -3.953 1 97.88 484 GLU B CA 1
ATOM 10126 C C . GLU B 1 484 ? 34.312 -31.422 -4.371 1 97.88 484 GLU B C 1
ATOM 10128 O O . GLU B 1 484 ? 33.469 -30.594 -4.117 1 97.88 484 GLU B O 1
ATOM 10133 N N . GLU B 1 485 ? 35.406 -31.172 -5.043 1 98.19 485 GLU B N 1
ATOM 10134 C CA . GLU B 1 485 ? 35.656 -29.812 -5.523 1 98.19 485 GLU B CA 1
ATOM 10135 C C . GLU B 1 485 ? 34.625 -29.422 -6.59 1 98.19 485 GLU B C 1
ATOM 10137 O O . GLU B 1 485 ? 34.125 -28.297 -6.59 1 98.19 485 GLU B O 1
ATOM 10142 N N . LEU B 1 486 ? 34.375 -30.344 -7.449 1 98.25 486 LEU B N 1
ATOM 10143 C CA . LEU B 1 486 ? 33.344 -30.109 -8.469 1 98.25 486 LEU B CA 1
ATOM 10144 C C . LEU B 1 486 ? 31.984 -29.875 -7.824 1 98.25 486 LEU B C 1
ATOM 10146 O O . LEU B 1 486 ? 31.266 -28.953 -8.203 1 98.25 486 LEU B O 1
ATOM 10150 N N . PHE B 1 487 ? 31.672 -30.719 -6.855 1 98.56 487 PHE B N 1
ATOM 10151 C CA . PHE B 1 487 ? 30.359 -30.641 -6.215 1 98.56 487 PHE B CA 1
ATOM 10152 C C . PHE B 1 487 ? 30.219 -29.344 -5.434 1 98.56 487 PHE B C 1
ATOM 10154 O O . PHE B 1 487 ? 29.141 -28.75 -5.395 1 98.56 487 PHE B O 1
ATOM 10161 N N . GLU B 1 488 ? 31.297 -28.859 -4.852 1 98.38 488 GLU B N 1
ATOM 10162 C CA . GLU B 1 488 ? 31.281 -27.578 -4.16 1 98.38 488 GLU B CA 1
ATOM 10163 C C . GLU B 1 488 ? 31.047 -26.438 -5.137 1 98.38 488 GLU B C 1
ATOM 10165 O O . GLU B 1 488 ? 30.359 -25.469 -4.812 1 98.38 488 GLU B O 1
ATOM 10170 N N . ALA B 1 489 ? 31.688 -26.531 -6.258 1 98.62 489 ALA B N 1
ATOM 10171 C CA . ALA B 1 489 ? 31.469 -25.531 -7.301 1 98.62 489 ALA B CA 1
ATOM 10172 C C . ALA B 1 489 ? 30 -25.516 -7.746 1 98.62 489 ALA B C 1
ATOM 10174 O O . ALA B 1 489 ? 29.422 -24.453 -7.965 1 98.62 489 ALA B O 1
ATOM 10175 N N . LEU B 1 490 ? 29.438 -26.703 -7.859 1 98.62 490 LEU B N 1
ATOM 10176 C CA . LEU B 1 490 ? 28.031 -26.844 -8.227 1 98.62 490 LEU B CA 1
ATOM 10177 C C . LEU B 1 490 ? 27.141 -26.188 -7.176 1 98.62 490 LEU B C 1
ATOM 10179 O O . LEU B 1 490 ? 26.188 -25.5 -7.52 1 98.62 490 LEU B O 1
ATOM 10183 N N . LYS B 1 491 ? 27.406 -26.422 -5.914 1 98.56 491 LYS B N 1
ATOM 10184 C CA . LYS B 1 491 ? 26.625 -25.859 -4.812 1 98.56 491 LYS B CA 1
ATOM 10185 C C . LYS B 1 491 ? 26.641 -24.328 -4.844 1 98.56 491 LYS B C 1
ATOM 10187 O O . LYS B 1 491 ? 25.609 -23.688 -4.66 1 98.56 491 LYS B O 1
ATOM 10192 N N . LYS B 1 492 ? 27.781 -23.781 -5.094 1 98.56 492 LYS B N 1
ATOM 10193 C CA . LYS B 1 492 ? 27.922 -22.328 -5.168 1 98.56 492 LYS B CA 1
ATOM 10194 C C . LYS B 1 492 ? 27.109 -21.75 -6.324 1 98.56 492 LYS B C 1
ATOM 10196 O O . LYS B 1 492 ? 26.438 -20.719 -6.176 1 98.56 492 LYS B O 1
ATOM 10201 N N . GLN B 1 493 ? 27.188 -22.469 -7.422 1 98.56 493 GLN B N 1
ATOM 10202 C CA . GLN B 1 493 ? 26.438 -22.047 -8.602 1 98.56 493 GLN B CA 1
ATOM 10203 C C . GLN B 1 493 ? 24.938 -22.125 -8.344 1 98.56 493 GLN B C 1
ATOM 10205 O O . GLN B 1 493 ? 24.203 -21.203 -8.719 1 98.56 493 GLN B O 1
ATOM 10210 N N . MET B 1 494 ? 24.484 -23.141 -7.723 1 98.62 494 MET B N 1
ATOM 10211 C CA . MET B 1 494 ? 23.062 -23.312 -7.445 1 98.62 494 MET B CA 1
ATOM 10212 C C . MET B 1 494 ? 22.547 -22.203 -6.527 1 98.62 494 MET B C 1
ATOM 10214 O O . MET B 1 494 ? 21.484 -21.641 -6.773 1 98.62 494 MET B O 1
ATOM 10218 N N . ASN B 1 495 ? 23.312 -21.891 -5.512 1 98.5 495 ASN B N 1
ATOM 10219 C CA . ASN B 1 495 ? 22.953 -20.812 -4.59 1 98.5 495 ASN B CA 1
ATOM 10220 C C . ASN B 1 495 ? 22.828 -19.469 -5.309 1 98.5 495 ASN B C 1
ATOM 10222 O O . ASN B 1 495 ? 21.922 -18.688 -5.023 1 98.5 495 ASN B O 1
ATOM 10226 N N . HIS B 1 496 ? 23.734 -19.266 -6.207 1 98.62 496 HIS B N 1
ATOM 10227 C CA . HIS B 1 496 ? 23.75 -18.016 -6.977 1 98.62 496 HIS B CA 1
ATOM 10228 C C . HIS B 1 496 ? 22.469 -17.859 -7.785 1 98.62 496 HIS B C 1
ATOM 10230 O O . HIS B 1 496 ? 21.828 -16.812 -7.73 1 98.62 496 HIS B O 1
ATOM 10236 N N . PHE B 1 497 ? 22.109 -18.875 -8.461 1 98.75 497 PHE B N 1
ATOM 10237 C CA . PHE B 1 497 ? 20.953 -18.797 -9.344 1 98.75 497 PHE B CA 1
ATOM 10238 C C . PHE B 1 497 ? 19.656 -18.75 -8.539 1 98.75 497 PHE B C 1
ATOM 10240 O O . PHE B 1 497 ? 18.703 -18.078 -8.922 1 98.75 497 PHE B O 1
ATOM 10247 N N . ILE B 1 498 ? 19.609 -19.438 -7.387 1 98.75 498 ILE B N 1
ATOM 10248 C CA . ILE B 1 498 ? 18.406 -19.422 -6.559 1 98.75 498 ILE B CA 1
ATOM 10249 C C . ILE B 1 498 ? 18.234 -18.047 -5.914 1 98.75 498 ILE B C 1
ATOM 10251 O O . ILE B 1 498 ? 17.125 -17.547 -5.762 1 98.75 498 ILE B O 1
ATOM 10255 N N . ASP B 1 499 ? 19.359 -17.391 -5.57 1 98.38 499 ASP B N 1
ATOM 10256 C CA . ASP B 1 499 ? 19.297 -16.031 -5.066 1 98.38 499 ASP B CA 1
ATOM 10257 C C . ASP B 1 499 ? 18.625 -15.102 -6.07 1 98.38 499 ASP B C 1
ATOM 10259 O O . ASP B 1 499 ? 17.781 -14.273 -5.695 1 98.38 499 ASP B O 1
ATOM 10263 N N . ILE B 1 500 ? 19 -15.25 -7.293 1 98.44 500 ILE B N 1
ATOM 10264 C CA . ILE B 1 500 ? 18.438 -14.422 -8.359 1 98.44 500 ILE B CA 1
ATOM 10265 C C . ILE B 1 500 ? 16.953 -14.711 -8.516 1 98.44 500 ILE B C 1
ATOM 10267 O O . ILE B 1 500 ? 16.141 -13.789 -8.633 1 98.44 500 ILE B O 1
ATOM 10271 N N . LYS B 1 501 ? 16.594 -15.984 -8.469 1 98.56 501 LYS B N 1
ATOM 10272 C CA . LYS B 1 501 ? 15.203 -16.375 -8.648 1 98.56 501 LYS B CA 1
ATOM 10273 C C . LYS B 1 501 ? 14.336 -15.883 -7.492 1 98.56 501 LYS B C 1
ATOM 10275 O O . LYS B 1 501 ? 13.25 -15.336 -7.707 1 98.56 501 LYS B O 1
ATOM 10280 N N . VAL B 1 502 ? 14.797 -16.047 -6.273 1 98.5 502 VAL B N 1
ATOM 10281 C CA . VAL B 1 502 ? 14.039 -15.68 -5.086 1 98.5 502 VAL B CA 1
ATOM 10282 C C . VAL B 1 502 ? 13.859 -14.164 -5.047 1 98.5 502 VAL B C 1
ATOM 10284 O O . VAL B 1 502 ? 12.781 -13.672 -4.695 1 98.5 502 VAL B O 1
ATOM 10287 N N . ARG B 1 503 ? 14.898 -13.445 -5.395 1 98.12 503 ARG B N 1
ATOM 10288 C CA . ARG B 1 503 ? 14.75 -12 -5.5 1 98.12 503 ARG B CA 1
ATOM 10289 C C . ARG B 1 503 ? 13.594 -11.633 -6.426 1 98.12 503 ARG B C 1
ATOM 10291 O O . ARG B 1 503 ? 12.773 -10.781 -6.086 1 98.12 503 ARG B O 1
ATOM 10298 N N . GLY B 1 504 ? 13.578 -12.234 -7.566 1 98.25 504 GLY B N 1
ATOM 10299 C CA . GLY B 1 504 ? 12.492 -12 -8.508 1 98.25 504 GLY B CA 1
ATOM 10300 C C . GLY B 1 504 ? 11.133 -12.383 -7.965 1 98.25 504 GLY B C 1
ATOM 10301 O O . GLY B 1 504 ? 10.156 -11.656 -8.156 1 98.25 504 GLY B O 1
ATOM 10302 N N . ASN B 1 505 ? 11.078 -13.516 -7.273 1 98.25 505 ASN B N 1
ATOM 10303 C CA . ASN B 1 505 ? 9.828 -13.969 -6.676 1 98.25 505 ASN B CA 1
ATOM 10304 C C . ASN B 1 505 ? 9.266 -12.93 -5.703 1 98.25 505 ASN B C 1
ATOM 10306 O O . ASN B 1 505 ? 8.07 -12.656 -5.703 1 98.25 505 ASN B O 1
ATOM 10310 N N . ARG B 1 506 ? 10.125 -12.453 -4.93 1 98.12 506 ARG B N 1
ATOM 10311 C CA . ARG B 1 506 ? 9.703 -11.516 -3.895 1 98.12 506 ARG B CA 1
ATOM 10312 C C . ARG B 1 506 ? 9.219 -10.203 -4.508 1 98.12 506 ARG B C 1
ATOM 10314 O O . ARG B 1 506 ? 8.266 -9.602 -4.02 1 98.12 506 ARG B O 1
ATOM 10321 N N . VAL B 1 507 ? 9.805 -9.742 -5.602 1 98.25 507 VAL B N 1
ATOM 10322 C CA . VAL B 1 507 ? 9.344 -8.57 -6.336 1 98.25 507 VAL B CA 1
ATOM 10323 C C . VAL B 1 507 ? 7.949 -8.836 -6.902 1 98.25 507 VAL B C 1
ATOM 10325 O O . VAL B 1 507 ? 7.047 -8 -6.762 1 98.25 507 VAL B O 1
ATOM 10328 N N . ILE B 1 508 ? 7.777 -9.969 -7.473 1 98.12 508 ILE B N 1
ATOM 10329 C CA . ILE B 1 508 ? 6.516 -10.344 -8.109 1 98.12 508 ILE B CA 1
ATOM 10330 C C . ILE B 1 508 ? 5.418 -10.438 -7.055 1 98.12 508 ILE B C 1
ATOM 10332 O O . ILE B 1 508 ? 4.312 -9.93 -7.25 1 98.12 508 ILE B O 1
ATOM 10336 N N . GLU B 1 509 ? 5.738 -11.078 -5.969 1 97.62 509 GLU B N 1
ATOM 10337 C CA . GLU B 1 509 ? 4.762 -11.242 -4.898 1 97.62 509 GLU B CA 1
ATOM 10338 C C . GLU B 1 509 ? 4.316 -9.891 -4.344 1 97.62 509 GLU B C 1
ATOM 10340 O O . GLU B 1 509 ? 3.133 -9.688 -4.062 1 97.62 509 GLU B O 1
ATOM 10345 N N . LYS B 1 510 ? 5.258 -9 -4.203 1 97.88 510 LYS B N 1
ATOM 10346 C CA . LYS B 1 510 ? 4.918 -7.66 -3.725 1 97.88 510 LYS B CA 1
ATOM 10347 C C . LYS B 1 510 ? 3.998 -6.941 -4.707 1 97.88 510 LYS B C 1
ATOM 10349 O O . LYS B 1 510 ? 3.02 -6.309 -4.301 1 97.88 510 LYS B O 1
ATOM 10354 N N . LEU B 1 511 ? 4.277 -6.988 -5.957 1 97.94 511 LEU B N 1
ATOM 10355 C CA . LEU B 1 511 ? 3.473 -6.344 -6.988 1 97.94 511 LEU B CA 1
ATOM 10356 C C . LEU B 1 511 ? 2.055 -6.906 -7 1 97.94 511 LEU B C 1
ATOM 10358 O O . LEU B 1 511 ? 1.083 -6.152 -7.074 1 97.94 511 LEU B O 1
ATOM 10362 N N . TYR B 1 512 ? 1.931 -8.188 -6.898 1 97.56 512 TYR B N 1
ATOM 10363 C CA . TYR B 1 512 ? 0.606 -8.789 -6.891 1 97.56 512 TYR B CA 1
ATOM 10364 C C . TYR B 1 512 ? -0.161 -8.414 -5.629 1 97.56 512 TYR B C 1
ATOM 10366 O O . TYR B 1 512 ? -1.373 -8.188 -5.676 1 97.56 512 TYR B O 1
ATOM 10374 N N . ALA B 1 513 ? 0.522 -8.43 -4.516 1 97.31 513 ALA B N 1
ATOM 10375 C CA . ALA B 1 513 ? -0.12 -8.062 -3.254 1 97.31 513 ALA B CA 1
ATOM 10376 C C . ALA B 1 513 ? -0.705 -6.656 -3.324 1 97.31 513 ALA B C 1
ATOM 10378 O O . ALA B 1 513 ? -1.777 -6.395 -2.773 1 97.31 513 ALA B O 1
ATOM 10379 N N . GLU B 1 514 ? -0.041 -5.832 -4.043 1 96 514 GLU B N 1
ATOM 10380 C CA . GLU B 1 514 ? -0.413 -4.422 -4.012 1 96 514 GLU B CA 1
ATOM 10381 C C . GLU B 1 514 ? -1.333 -4.066 -5.176 1 96 514 GLU B C 1
ATOM 10383 O O . GLU B 1 514 ? -2.24 -3.244 -5.027 1 96 514 GLU B O 1
ATOM 10388 N N . LYS B 1 515 ? -1.185 -4.707 -6.316 1 96.69 515 LYS B N 1
ATOM 10389 C CA . LYS B 1 515 ? -1.86 -4.227 -7.52 1 96.69 515 LYS B CA 1
ATOM 10390 C C . LYS B 1 515 ? -2.99 -5.168 -7.93 1 96.69 515 LYS B C 1
ATOM 10392 O O . LYS B 1 515 ? -3.9 -4.773 -8.656 1 96.69 515 LYS B O 1
ATOM 10397 N N . MET B 1 516 ? -2.893 -6.41 -7.453 1 97.31 516 MET B N 1
ATOM 10398 C CA . MET B 1 516 ? -3.859 -7.383 -7.953 1 97.31 516 MET B CA 1
ATOM 10399 C C . MET B 1 516 ? -4.488 -8.164 -6.809 1 97.31 516 MET B C 1
ATOM 10401 O O . MET B 1 516 ? -4.434 -9.398 -6.785 1 97.31 516 MET B O 1
ATOM 10405 N N . PRO B 1 517 ? -5.184 -7.484 -5.891 1 97.44 517 PRO B N 1
ATOM 10406 C CA . PRO B 1 517 ? -5.965 -8.266 -4.926 1 97.44 517 PRO B CA 1
ATOM 10407 C C . PRO B 1 517 ? -7.078 -9.07 -5.586 1 97.44 517 PRO B C 1
ATOM 10409 O O . PRO B 1 517 ? -7.551 -8.711 -6.668 1 97.44 517 PRO B O 1
ATOM 10412 N N . VAL B 1 518 ? -7.414 -10.141 -4.98 1 97.62 518 VAL B N 1
ATOM 10413 C CA . VAL B 1 518 ? -8.484 -11.023 -5.441 1 97.62 518 VAL B CA 1
ATOM 10414 C C . VAL B 1 518 ? -9.547 -11.156 -4.352 1 97.62 518 VAL B C 1
ATOM 10416 O O . VAL B 1 518 ? -9.672 -12.203 -3.721 1 97.62 518 VAL B O 1
ATOM 10419 N N . PRO B 1 519 ? -10.43 -10.172 -4.238 1 98.56 519 PRO B N 1
ATOM 10420 C CA . PRO B 1 519 ? -11.414 -10.148 -3.152 1 98.56 519 PRO B CA 1
ATOM 10421 C C . PRO B 1 519 ? -12.32 -11.375 -3.148 1 98.56 519 PRO B C 1
ATOM 10423 O O . PRO B 1 519 ? -12.656 -11.898 -2.082 1 98.56 519 PRO B O 1
ATOM 10426 N N . PHE B 1 520 ? -12.719 -11.922 -4.246 1 9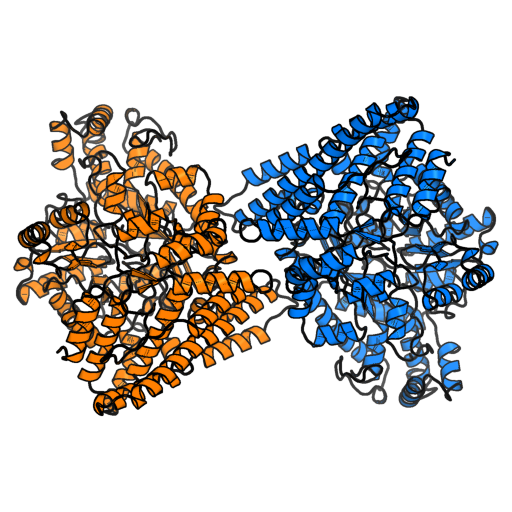8.5 520 PHE B N 1
ATOM 10427 C CA . PHE B 1 520 ? -13.617 -13.07 -4.27 1 98.5 520 PHE B CA 1
ATOM 10428 C C . PHE B 1 520 ? -12.914 -14.312 -3.75 1 98.5 520 PHE B C 1
ATOM 10430 O O . PHE B 1 520 ? -13.43 -15 -2.867 1 98.5 520 PHE B O 1
ATOM 10437 N N . LEU B 1 521 ? -11.742 -14.578 -4.352 1 97.56 521 LEU B N 1
ATOM 10438 C CA . LEU B 1 521 ? -10.977 -15.727 -3.877 1 97.56 521 LEU B CA 1
ATOM 10439 C C . LEU B 1 521 ? -10.727 -15.625 -2.375 1 97.56 521 LEU B C 1
ATOM 10441 O O . LEU B 1 521 ? -10.758 -16.641 -1.668 1 97.56 521 LEU B O 1
ATOM 10445 N N . SER B 1 522 ? -10.539 -14.43 -1.896 1 98.19 522 SER B N 1
ATOM 10446 C CA . SER B 1 522 ? -10.281 -14.203 -0.478 1 98.19 522 SER B CA 1
ATOM 10447 C C . SER B 1 522 ? -11.484 -14.586 0.374 1 98.19 522 SER B C 1
ATOM 10449 O O . SER B 1 522 ? -11.328 -15.031 1.515 1 98.19 522 SER B O 1
ATOM 10451 N N . VAL B 1 523 ? -12.68 -14.43 -0.165 1 98.5 523 VAL B N 1
ATOM 10452 C CA . VAL B 1 523 ? -13.891 -14.781 0.57 1 98.5 523 VAL B CA 1
ATOM 10453 C C . VAL B 1 523 ? -13.906 -16.281 0.861 1 98.5 523 VAL B C 1
ATOM 10455 O O . VAL B 1 523 ? -14.336 -16.703 1.934 1 98.5 523 VAL B O 1
ATOM 10458 N N . ILE B 1 524 ? -13.328 -17.094 -0.069 1 96.56 524 ILE B N 1
ATOM 10459 C CA . ILE B 1 524 ? -13.539 -18.531 0.051 1 96.56 524 ILE B CA 1
ATOM 10460 C C . ILE B 1 524 ? -12.289 -19.188 0.627 1 96.56 524 ILE B C 1
ATOM 10462 O O . ILE B 1 524 ? -12.195 -20.422 0.669 1 96.56 524 ILE B O 1
ATOM 10466 N N . ILE B 1 525 ? -11.281 -18.438 1.058 1 97.19 525 ILE B N 1
ATOM 10467 C CA . ILE B 1 525 ? -10.086 -18.953 1.725 1 97.19 525 ILE B CA 1
ATOM 10468 C C . ILE B 1 525 ? -10.078 -18.516 3.184 1 97.19 525 ILE B C 1
ATOM 10470 O O . ILE B 1 525 ? -10.25 -17.328 3.475 1 97.19 525 ILE B O 1
ATOM 10474 N N . ASP B 1 526 ? -9.797 -19.406 4.066 1 96.88 526 ASP B N 1
ATOM 10475 C CA . ASP B 1 526 ? -9.883 -19.141 5.5 1 96.88 526 ASP B CA 1
ATOM 10476 C C . ASP B 1 526 ? -8.891 -18.047 5.918 1 96.88 526 ASP B C 1
ATOM 10478 O O . ASP B 1 526 ? -7.762 -18.016 5.422 1 96.88 526 ASP B O 1
ATOM 10482 N N . ASP B 1 527 ? -9.367 -17.266 6.871 1 97.81 527 ASP B N 1
ATOM 10483 C CA . ASP B 1 527 ? -8.633 -16.281 7.652 1 97.81 527 ASP B CA 1
ATOM 10484 C C . ASP B 1 527 ? -8.508 -14.953 6.895 1 97.81 527 ASP B C 1
ATOM 10486 O O . ASP B 1 527 ? -8.164 -13.93 7.48 1 97.81 527 ASP B O 1
ATOM 10490 N N . CYS B 1 528 ? -8.797 -14.945 5.562 1 98.44 528 CYS B N 1
ATOM 10491 C CA . CYS B 1 528 ? -8.75 -13.688 4.824 1 98.44 528 CYS B CA 1
ATOM 10492 C C . CYS B 1 528 ? -9.773 -12.695 5.367 1 98.44 528 CYS B C 1
ATOM 10494 O O . CYS B 1 528 ? -9.453 -11.531 5.602 1 98.44 528 CYS B O 1
ATOM 10496 N N . ILE B 1 529 ? -11.039 -13.148 5.551 1 98.75 529 ILE B N 1
ATOM 10497 C CA . ILE B 1 529 ? -12.078 -12.289 6.105 1 98.75 529 ILE B CA 1
ATOM 10498 C C . ILE B 1 529 ? -11.703 -11.883 7.531 1 98.75 529 ILE B C 1
ATOM 10500 O O . ILE B 1 529 ? -11.703 -10.695 7.867 1 98.75 529 ILE B O 1
ATOM 10504 N N . LYS B 1 530 ? -11.281 -12.844 8.344 1 98.44 530 LYS B N 1
ATOM 10505 C CA . LYS B 1 530 ? -10.984 -12.602 9.75 1 98.44 530 LYS B CA 1
ATOM 10506 C C . LYS B 1 530 ? -9.852 -11.594 9.914 1 98.44 530 LYS B C 1
ATOM 10508 O O . LYS B 1 530 ? -9.906 -10.727 10.789 1 98.44 530 LYS B O 1
ATOM 10513 N N . LYS B 1 531 ? -8.875 -11.703 9 1 97.94 531 LYS B N 1
ATOM 10514 C CA . LYS B 1 531 ? -7.707 -10.836 9.078 1 97.94 531 LYS B CA 1
ATOM 10515 C C . LYS B 1 531 ? -7.938 -9.531 8.32 1 97.94 531 LYS B C 1
ATOM 10517 O O . LYS B 1 531 ? -7.191 -8.562 8.492 1 97.94 531 LYS B O 1
ATOM 10522 N N . GLY B 1 532 ? -9 -9.5 7.469 1 98.38 532 GLY B N 1
ATOM 10523 C CA . GLY B 1 532 ? -9.156 -8.383 6.555 1 98.38 532 GLY B CA 1
ATOM 10524 C C . GLY B 1 532 ? -7.996 -8.234 5.594 1 98.38 532 GLY B C 1
ATOM 10525 O O . GLY B 1 532 ? -7.547 -7.117 5.32 1 98.38 532 GLY B O 1
ATOM 10526 N N . LYS B 1 533 ? -7.41 -9.273 5.16 1 98.25 533 LYS B N 1
ATOM 10527 C CA . LYS B 1 533 ? -6.219 -9.281 4.312 1 98.25 533 LYS B CA 1
ATOM 10528 C C . LYS B 1 533 ? -6.43 -10.148 3.074 1 98.25 533 LYS B C 1
ATOM 10530 O O . LYS B 1 533 ? -7.016 -11.227 3.156 1 98.25 533 LYS B O 1
ATOM 10535 N N . ASP B 1 534 ? -5.984 -9.711 1.912 1 98.5 534 ASP B N 1
ATOM 10536 C CA . ASP B 1 534 ? -6.191 -10.391 0.634 1 98.5 534 ASP B CA 1
ATOM 10537 C C . ASP B 1 534 ? -5.359 -11.664 0.544 1 98.5 534 ASP B C 1
ATOM 10539 O O . ASP B 1 534 ? -4.27 -11.742 1.117 1 98.5 534 ASP B O 1
ATOM 10543 N N . TYR B 1 535 ? -5.852 -12.602 -0.24 1 97.25 535 TYR B N 1
ATOM 10544 C CA . TYR B 1 535 ? -5.184 -13.859 -0.544 1 97.25 535 TYR B CA 1
ATOM 10545 C C . TYR B 1 535 ? -3.775 -13.617 -1.07 1 97.25 535 TYR B C 1
ATOM 10547 O O . TYR B 1 535 ? -2.816 -14.234 -0.605 1 97.25 535 TYR B O 1
ATOM 10555 N N . ASN B 1 536 ? -3.537 -12.648 -2.004 1 97.31 536 ASN B N 1
ATOM 10556 C CA . ASN B 1 536 ? -2.25 -12.375 -2.633 1 97.31 536 ASN B CA 1
ATOM 10557 C C . ASN B 1 536 ? -1.328 -11.594 -1.706 1 97.31 536 ASN B C 1
ATOM 10559 O O . ASN B 1 536 ? -0.132 -11.469 -1.973 1 97.31 536 ASN B O 1
ATOM 10563 N N . ALA B 1 537 ? -1.879 -11.172 -0.6 1 97.5 537 ALA B N 1
ATOM 10564 C CA . ALA B 1 537 ? -1.09 -10.367 0.333 1 97.5 537 ALA B CA 1
ATOM 10565 C C . ALA B 1 537 ? -0.802 -11.148 1.614 1 97.5 537 ALA B C 1
ATOM 10567 O O . ALA B 1 537 ? -0.295 -10.586 2.588 1 97.5 537 ALA B O 1
ATOM 10568 N N . GLY B 1 538 ? -1.171 -12.398 1.703 1 97.5 538 GLY B N 1
ATOM 10569 C CA . GLY B 1 538 ? -0.867 -13.227 2.859 1 97.5 538 GLY B CA 1
ATOM 10570 C C . GLY B 1 538 ? -2.057 -13.422 3.781 1 97.5 538 GLY B C 1
ATOM 10571 O O . GLY B 1 538 ? -1.888 -13.727 4.965 1 97.5 538 GLY B O 1
ATOM 10572 N N . GLY B 1 539 ? -3.264 -13.266 3.287 1 97.94 539 GLY B N 1
ATOM 10573 C CA . GLY B 1 539 ? -4.453 -13.391 4.113 1 97.94 539 GLY B CA 1
ATOM 10574 C C . GLY B 1 539 ? -4.738 -14.82 4.527 1 97.94 539 GLY B C 1
ATOM 10575 O O . GLY B 1 539 ? -5.375 -15.062 5.555 1 97.94 539 GLY B O 1
ATOM 10576 N N . ALA B 1 540 ? -4.27 -15.844 3.744 1 97.75 540 ALA B N 1
ATOM 10577 C CA . ALA B 1 540 ? -4.539 -17.25 4.031 1 97.75 540 ALA B CA 1
ATOM 10578 C C . ALA B 1 540 ? -3.859 -17.688 5.328 1 97.75 540 ALA B C 1
ATOM 10580 O O . ALA B 1 540 ? -2.889 -17.062 5.766 1 97.75 540 ALA B O 1
ATOM 10581 N N . ARG B 1 541 ? -4.316 -18.797 5.91 1 97.56 541 ARG B N 1
ATOM 10582 C CA . ARG B 1 541 ? -3.758 -19.328 7.148 1 97.56 541 ARG B CA 1
ATOM 10583 C C . ARG B 1 541 ? -2.309 -19.766 6.949 1 97.56 541 ARG B C 1
ATOM 10585 O O . ARG B 1 541 ? -1.459 -19.5 7.809 1 97.56 541 ARG B O 1
ATOM 10592 N N . TYR B 1 542 ? -2.088 -20.406 5.77 1 97.56 542 TYR B N 1
ATOM 10593 C CA . TYR B 1 542 ? -0.753 -20.859 5.379 1 97.56 542 TYR B CA 1
ATOM 10594 C C . TYR B 1 542 ? -0.342 -20.234 4.047 1 97.56 542 TYR B C 1
ATOM 10596 O O . TYR B 1 542 ? -1.161 -20.109 3.133 1 97.56 542 TYR B O 1
ATOM 10604 N N . ASN B 1 543 ? 0.902 -19.812 3.984 1 97.19 543 ASN B N 1
ATOM 10605 C CA . ASN B 1 543 ? 1.449 -19.203 2.773 1 97.19 543 ASN B CA 1
ATOM 10606 C C . ASN B 1 543 ? 2.779 -19.844 2.381 1 97.19 543 ASN B C 1
ATOM 10608 O O . ASN B 1 543 ? 3.809 -19.562 3.002 1 97.19 543 ASN B O 1
ATOM 10612 N N . VAL B 1 544 ? 2.771 -20.609 1.312 1 96.88 544 VAL B N 1
ATOM 10613 C CA . VAL B 1 544 ? 3.965 -21.297 0.845 1 96.88 544 VAL B CA 1
ATOM 10614 C C . VAL B 1 544 ? 4.238 -20.938 -0.614 1 96.88 544 VAL B C 1
ATOM 10616 O O . VAL B 1 544 ? 3.305 -20.812 -1.412 1 96.88 544 VAL B O 1
ATOM 10619 N N . THR B 1 545 ? 5.449 -20.734 -0.977 1 96.62 545 THR B N 1
ATOM 10620 C CA . THR B 1 545 ? 5.898 -20.5 -2.346 1 96.62 545 THR B CA 1
ATOM 10621 C C . THR B 1 545 ? 6.824 -21.625 -2.809 1 96.62 545 THR B C 1
ATOM 10623 O O . THR B 1 545 ? 7.777 -21.984 -2.111 1 96.62 545 THR B O 1
ATOM 10626 N N . TYR B 1 546 ? 6.551 -22.172 -3.973 1 96.5 546 TYR B N 1
ATOM 10627 C CA . TYR B 1 546 ? 7.344 -23.312 -4.434 1 96.5 546 TYR B CA 1
ATOM 10628 C C . TYR B 1 546 ? 8.203 -22.922 -5.633 1 96.5 546 TYR B C 1
ATOM 10630 O O . TYR B 1 546 ? 7.77 -22.156 -6.488 1 96.5 546 TYR B O 1
ATOM 10638 N N . ILE B 1 547 ? 9.375 -23.453 -5.711 1 97.69 547 ILE B N 1
ATOM 10639 C CA . ILE B 1 547 ? 10.211 -23.531 -6.902 1 97.69 547 ILE B CA 1
ATOM 10640 C C . ILE B 1 547 ? 10.352 -24.984 -7.336 1 97.69 547 ILE B C 1
ATOM 10642 O O . ILE B 1 547 ? 10.742 -25.844 -6.543 1 97.69 547 ILE B O 1
ATOM 10646 N N . GLN B 1 548 ? 10.031 -25.281 -8.539 1 96.75 548 GLN B N 1
ATOM 10647 C CA . GLN B 1 548 ? 9.961 -26.672 -9.016 1 96.75 548 GLN B CA 1
ATOM 10648 C C . GLN B 1 548 ? 11.258 -27.078 -9.711 1 96.75 548 GLN B C 1
ATOM 10650 O O . GLN B 1 548 ? 11.625 -26.5 -10.734 1 96.75 548 GLN B O 1
ATOM 10655 N N . GLY B 1 549 ? 11.891 -28.094 -9.156 1 97.81 549 GLY B N 1
ATOM 10656 C CA . GLY B 1 549 ? 13.125 -28.594 -9.75 1 97.81 549 GLY B CA 1
ATOM 10657 C C . GLY B 1 549 ? 12.891 -29.562 -10.891 1 97.81 549 G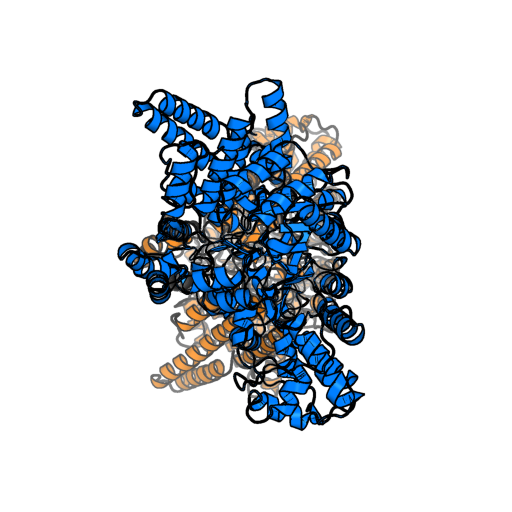LY B C 1
ATOM 10658 O O . GLY B 1 549 ? 11.969 -30.391 -10.836 1 97.81 549 GLY B O 1
ATOM 10659 N N . VAL B 1 550 ? 13.758 -29.469 -11.914 1 97.19 550 VAL B N 1
ATOM 10660 C CA . VAL B 1 550 ? 13.617 -30.297 -13.109 1 97.19 550 VAL B CA 1
ATOM 10661 C C . VAL B 1 550 ? 14.961 -30.938 -13.445 1 97.19 550 VAL B C 1
ATOM 10663 O O . VAL B 1 550 ? 16.016 -30.297 -13.328 1 97.19 550 VAL B O 1
ATOM 10666 N N . GLY B 1 551 ? 14.945 -32.25 -13.82 1 96.81 551 GLY B N 1
ATOM 10667 C CA . GLY B 1 551 ? 16.094 -32.844 -14.445 1 96.81 551 GLY B CA 1
ATOM 10668 C C . GLY B 1 551 ? 16.969 -33.625 -13.477 1 96.81 551 GLY B C 1
ATOM 10669 O O . GLY B 1 551 ? 18.172 -33.781 -13.688 1 96.81 551 GLY B O 1
ATOM 10670 N N . ILE B 1 552 ? 16.391 -34.156 -12.406 1 97.38 552 ILE B N 1
ATOM 10671 C CA . ILE B 1 552 ? 17.156 -34.844 -11.375 1 97.38 552 ILE B CA 1
ATOM 10672 C C . ILE B 1 552 ? 17.812 -36.094 -11.961 1 97.38 552 ILE B C 1
ATOM 10674 O O . ILE B 1 552 ? 18.922 -36.469 -11.57 1 97.38 552 ILE B O 1
ATOM 10678 N N . GLY B 1 553 ? 17.109 -36.812 -12.891 1 96.44 553 GLY B N 1
ATOM 10679 C CA . GLY B 1 553 ? 17.688 -38 -13.539 1 96.44 553 GLY B CA 1
ATOM 10680 C C . GLY B 1 553 ? 18.938 -37.656 -14.344 1 96.44 553 GLY B C 1
ATOM 10681 O O . GLY B 1 553 ? 19.953 -38.344 -14.203 1 96.44 553 GLY B O 1
ATOM 10682 N N . ASP B 1 554 ? 18.906 -36.625 -15.102 1 97 554 ASP B N 1
ATOM 10683 C CA . ASP B 1 554 ? 20 -36.219 -16 1 97 554 ASP B CA 1
ATOM 10684 C C . ASP B 1 554 ? 21.219 -35.75 -15.211 1 97 554 ASP B C 1
ATOM 10686 O O . ASP B 1 554 ? 22.344 -36.125 -15.539 1 97 554 ASP B O 1
ATOM 10690 N N . ILE B 1 555 ? 21 -34.969 -14.234 1 98.31 555 ILE B N 1
ATOM 10691 C CA . ILE B 1 555 ? 22.156 -34.438 -13.492 1 98.31 555 ILE B CA 1
ATOM 10692 C C . ILE B 1 555 ? 22.781 -35.562 -12.672 1 98.31 555 ILE B C 1
ATOM 10694 O O . ILE B 1 555 ? 24 -35.625 -12.516 1 98.31 555 ILE B O 1
ATOM 10698 N N . THR B 1 556 ? 21.984 -36.438 -12.086 1 98.31 556 THR B N 1
ATOM 10699 C CA . THR B 1 556 ? 22.5 -37.594 -11.352 1 98.31 556 THR B CA 1
ATOM 10700 C C . THR B 1 556 ? 23.391 -38.469 -12.242 1 98.31 556 THR B C 1
ATOM 10702 O O . THR B 1 556 ? 24.516 -38.781 -11.867 1 98.31 556 THR B O 1
ATOM 10705 N N . ASP B 1 557 ? 22.906 -38.812 -13.414 1 98.12 557 ASP B N 1
ATOM 10706 C CA . ASP B 1 557 ? 23.656 -39.656 -14.344 1 98.12 557 ASP B CA 1
ATOM 10707 C C . ASP B 1 557 ? 24.922 -38.938 -14.828 1 98.12 557 ASP B C 1
ATOM 10709 O O . ASP B 1 557 ? 25.953 -39.594 -15.062 1 98.12 557 ASP B O 1
ATOM 10713 N N . SER B 1 558 ? 24.844 -37.656 -15.008 1 98.5 558 SER B N 1
ATOM 10714 C CA . SER B 1 558 ? 26 -36.844 -15.43 1 98.5 558 SER B CA 1
ATOM 10715 C C . SER B 1 558 ? 27.094 -36.875 -14.359 1 98.5 558 SER B C 1
ATOM 10717 O O . SER B 1 558 ? 28.25 -37.156 -14.648 1 98.5 558 SER B O 1
ATOM 10719 N N . LEU B 1 559 ? 26.719 -36.531 -13.141 1 98.75 559 LEU B N 1
ATOM 10720 C CA . LEU B 1 559 ? 27.672 -36.5 -12.047 1 98.75 559 LEU B CA 1
ATOM 10721 C C . LEU B 1 559 ? 28.234 -37.875 -11.75 1 98.75 559 LEU B C 1
ATOM 10723 O O . LEU B 1 559 ? 29.406 -38.031 -11.422 1 98.75 559 LEU B O 1
ATOM 10727 N N . ALA B 1 560 ? 27.391 -38.938 -11.844 1 98.44 560 ALA B N 1
ATOM 10728 C CA . ALA B 1 560 ? 27.828 -40.312 -11.656 1 98.44 560 ALA B CA 1
ATOM 10729 C C . ALA B 1 560 ? 28.891 -40.688 -12.695 1 98.44 560 ALA B C 1
ATOM 10731 O O . ALA B 1 560 ? 29.891 -41.312 -12.367 1 98.44 560 ALA B O 1
ATOM 10732 N N . ALA B 1 561 ? 28.672 -40.281 -13.914 1 98.31 561 ALA B N 1
ATOM 10733 C CA . ALA B 1 561 ? 29.609 -40.562 -14.984 1 98.31 561 ALA B CA 1
ATOM 10734 C C . ALA B 1 561 ? 30.953 -39.875 -14.742 1 98.31 561 ALA B C 1
ATOM 10736 O O . ALA B 1 561 ? 32 -40.5 -14.906 1 98.31 561 ALA B O 1
ATOM 10737 N N . ILE B 1 562 ? 30.938 -38.594 -14.383 1 98.62 562 ILE B N 1
ATOM 10738 C CA . ILE B 1 562 ? 32.156 -37.844 -14.117 1 98.62 562 ILE B CA 1
ATOM 10739 C C . ILE B 1 562 ? 32.906 -38.5 -12.953 1 98.62 562 ILE B C 1
ATOM 10741 O O . ILE B 1 562 ? 34.094 -38.781 -13.062 1 98.62 562 ILE B O 1
ATOM 10745 N N . LYS B 1 563 ? 32.188 -38.688 -11.867 1 98.62 563 LYS B N 1
ATOM 10746 C CA . LYS B 1 563 ? 32.844 -39.281 -10.688 1 98.62 563 LYS B CA 1
ATOM 10747 C C . LYS B 1 563 ? 33.469 -40.625 -11.008 1 98.62 563 LYS B C 1
ATOM 10749 O O . LYS B 1 563 ? 34.594 -40.906 -10.617 1 98.62 563 LYS B O 1
ATOM 10754 N N . TYR B 1 564 ? 32.719 -41.438 -11.711 1 98.38 564 TYR B N 1
ATOM 10755 C CA . TYR B 1 564 ? 33.125 -42.812 -11.992 1 98.38 564 TYR B CA 1
ATOM 10756 C C . TYR B 1 564 ? 34.312 -42.844 -12.969 1 98.38 564 TYR B C 1
ATOM 10758 O O . TYR B 1 564 ? 35.344 -43.469 -12.68 1 98.38 564 TYR B O 1
ATOM 10766 N N . HIS B 1 565 ? 34.25 -42.25 -14.117 1 98.25 565 HIS B N 1
ATOM 10767 C CA . HIS B 1 565 ? 35.219 -42.406 -15.203 1 98.25 565 HIS B CA 1
ATOM 10768 C C . HIS B 1 565 ? 36.438 -41.531 -15.023 1 98.25 565 HIS B C 1
ATOM 10770 O O . HIS B 1 565 ? 37.531 -41.844 -15.469 1 98.25 565 HIS B O 1
ATOM 10776 N N . ILE B 1 566 ? 36.281 -40.375 -14.43 1 98 566 ILE B N 1
ATOM 10777 C CA . ILE B 1 566 ? 37.375 -39.406 -14.367 1 98 566 ILE B CA 1
ATOM 10778 C C . ILE B 1 566 ? 38.062 -39.5 -13.016 1 98 566 ILE B C 1
ATOM 10780 O O . ILE B 1 566 ? 39.312 -39.594 -12.953 1 98 566 ILE B O 1
ATOM 10784 N N . PHE B 1 567 ? 37.344 -39.594 -11.938 1 97.81 567 PHE B N 1
ATOM 10785 C CA . PHE B 1 567 ? 37.969 -39.469 -10.641 1 97.81 567 PHE B CA 1
ATOM 10786 C C . PHE B 1 567 ? 38.25 -40.844 -10.031 1 97.81 567 PHE B C 1
ATOM 10788 O O . PHE B 1 567 ? 39.281 -41.062 -9.414 1 97.81 567 PHE B O 1
ATOM 10795 N N . ASP B 1 568 ? 37.25 -41.812 -10.266 1 97.62 568 ASP B N 1
ATOM 10796 C CA . ASP B 1 568 ? 37.438 -43.125 -9.633 1 97.62 568 ASP B CA 1
ATOM 10797 C C . ASP B 1 568 ? 38.25 -44.062 -10.516 1 97.62 568 ASP B C 1
ATOM 10799 O O . ASP B 1 568 ? 39.156 -44.719 -10.031 1 97.62 568 ASP B O 1
ATOM 10803 N N . LYS B 1 569 ? 37.969 -44.094 -11.898 1 97.44 569 LYS B N 1
ATOM 10804 C CA . LYS B 1 569 ? 38.562 -45.094 -12.773 1 97.44 569 LYS B CA 1
ATOM 10805 C C . LYS B 1 569 ? 39.594 -44.469 -13.695 1 97.44 569 LYS B C 1
ATOM 10807 O O . LYS B 1 569 ? 40.406 -45.188 -14.289 1 97.44 569 LYS B O 1
ATOM 10812 N N . ASN B 1 570 ? 39.594 -43.188 -13.82 1 96.75 570 ASN B N 1
ATOM 10813 C CA . ASN B 1 570 ? 40.531 -42.469 -14.672 1 96.75 570 ASN B CA 1
ATOM 10814 C C . ASN B 1 570 ? 40.531 -43 -16.094 1 96.75 570 ASN B C 1
ATOM 10816 O O . ASN B 1 570 ? 41.594 -43.312 -16.656 1 96.75 570 ASN B O 1
ATOM 10820 N N . ASN B 1 571 ? 39.375 -43.219 -16.578 1 97.19 571 ASN B N 1
ATOM 10821 C CA . ASN B 1 571 ? 39.219 -43.719 -17.938 1 97.19 571 ASN B CA 1
ATOM 10822 C C . ASN B 1 571 ? 39.562 -42.688 -18.984 1 97.19 571 ASN B C 1
ATOM 10824 O O . ASN B 1 571 ? 40.031 -43 -20.078 1 97.19 571 ASN B O 1
ATOM 10828 N N . PHE B 1 572 ? 39.219 -41.406 -18.75 1 96.75 572 PHE B N 1
ATOM 10829 C CA . PHE B 1 572 ? 39.562 -40.25 -19.547 1 96.75 572 PHE B CA 1
ATOM 10830 C C . PHE B 1 572 ? 39.625 -39 -18.703 1 96.75 572 PHE B C 1
ATOM 10832 O O . PHE B 1 572 ? 39.25 -39 -17.531 1 96.75 572 PHE B O 1
ATOM 10839 N N . THR B 1 573 ? 40.188 -37.938 -19.219 1 97 573 THR B N 1
ATOM 10840 C CA . THR B 1 573 ? 40.375 -36.688 -18.438 1 97 573 THR B CA 1
ATOM 10841 C C . THR B 1 573 ? 39.156 -35.781 -18.562 1 97 573 THR B C 1
ATOM 10843 O O . THR B 1 573 ? 38.344 -35.969 -19.469 1 97 573 THR B O 1
ATOM 10846 N N . MET B 1 574 ? 39.125 -34.875 -17.625 1 97.88 574 MET B N 1
ATOM 10847 C CA . MET B 1 574 ? 38.062 -33.875 -17.672 1 97.88 574 MET B CA 1
ATOM 10848 C C . MET B 1 574 ? 38.094 -33.094 -18.984 1 97.88 574 MET B C 1
ATOM 10850 O O . MET B 1 574 ? 37.062 -32.812 -19.578 1 97.88 574 MET B O 1
ATOM 10854 N N . ASN B 1 575 ? 39.281 -32.812 -19.406 1 97.12 575 ASN B N 1
ATOM 10855 C CA . ASN B 1 575 ? 39.438 -32.062 -20.641 1 97.12 575 ASN B CA 1
ATOM 10856 C C . ASN B 1 575 ? 38.906 -32.844 -21.859 1 97.12 575 ASN B C 1
ATOM 10858 O O . ASN B 1 575 ? 38.312 -32.25 -22.75 1 97.12 575 ASN B O 1
ATOM 10862 N N . GLU B 1 576 ? 39.156 -34.094 -21.828 1 97.5 576 GLU B N 1
ATOM 10863 C CA . GLU B 1 576 ? 38.656 -34.938 -22.906 1 97.5 576 GLU B CA 1
ATOM 10864 C C . GLU B 1 576 ? 37.125 -34.938 -22.922 1 97.5 576 GLU B C 1
ATOM 10866 O O . GLU B 1 576 ? 36.5 -34.875 -23.984 1 97.5 576 GLU B O 1
ATOM 10871 N N . LEU B 1 577 ? 36.594 -35 -21.75 1 98.12 577 LEU B N 1
ATOM 10872 C CA . LEU B 1 577 ? 35.156 -34.969 -21.641 1 98.12 577 LEU B CA 1
ATOM 10873 C C . LEU B 1 577 ? 34.594 -33.656 -22.156 1 98.12 577 LEU B C 1
ATOM 10875 O O . LEU B 1 577 ? 33.594 -33.625 -22.906 1 98.12 577 LEU B O 1
ATOM 10879 N N . LEU B 1 578 ? 35.219 -32.562 -21.781 1 97.88 578 LEU B N 1
ATOM 10880 C CA . LEU B 1 578 ? 34.75 -31.234 -22.172 1 97.88 578 LEU B CA 1
ATOM 10881 C C . LEU B 1 578 ? 34.781 -31.062 -23.688 1 97.88 578 LEU B C 1
ATOM 10883 O O . LEU B 1 578 ? 33.875 -30.484 -24.281 1 97.88 578 LEU B O 1
ATOM 10887 N N . ILE B 1 579 ? 35.781 -31.578 -24.281 1 97.44 579 ILE B N 1
ATOM 10888 C CA . ILE B 1 579 ? 35.906 -31.5 -25.734 1 97.44 579 ILE B CA 1
ATOM 10889 C C . ILE B 1 579 ? 34.844 -32.344 -26.406 1 97.44 579 ILE B C 1
ATOM 10891 O O . ILE B 1 579 ? 34.219 -31.922 -27.375 1 97.44 579 ILE B O 1
ATOM 10895 N N . ALA B 1 580 ? 34.688 -33.594 -25.875 1 98.12 580 ALA B N 1
ATOM 10896 C CA . ALA B 1 580 ? 33.656 -34.469 -26.406 1 98.12 580 ALA B CA 1
ATOM 10897 C C . ALA B 1 580 ? 32.281 -33.844 -26.359 1 98.12 580 ALA B C 1
ATOM 10899 O O . ALA B 1 580 ? 31.484 -33.938 -27.297 1 98.12 580 ALA B O 1
ATOM 10900 N N . MET B 1 581 ? 31.969 -33.188 -25.266 1 97.88 581 MET B N 1
ATOM 10901 C CA . MET B 1 581 ? 30.672 -32.562 -25.078 1 97.88 581 MET B CA 1
ATOM 10902 C C . MET B 1 581 ? 30.516 -31.359 -26.016 1 97.88 581 MET B C 1
ATOM 10904 O O . MET B 1 581 ? 29.438 -31.141 -26.578 1 97.88 581 MET B O 1
ATOM 10908 N N . LYS B 1 582 ? 31.547 -30.578 -26.172 1 96.75 582 LYS B N 1
ATOM 10909 C CA . LYS B 1 582 ? 31.516 -29.453 -27.078 1 96.75 582 LYS B CA 1
ATOM 10910 C C . LYS B 1 582 ? 31.203 -29.891 -28.5 1 96.75 582 LYS B C 1
ATOM 10912 O O . LYS B 1 582 ? 30.516 -29.188 -29.25 1 96.75 582 LYS B O 1
ATOM 10917 N N . ASP B 1 583 ? 31.703 -31.141 -28.781 1 97.44 583 ASP B N 1
ATOM 10918 C CA . ASP B 1 583 ? 31.5 -31.688 -30.125 1 97.44 583 ASP B CA 1
ATOM 10919 C C . ASP B 1 583 ? 30.203 -32.469 -30.203 1 97.44 583 ASP B C 1
ATOM 10921 O O . ASP B 1 583 ? 29.953 -33.188 -31.188 1 97.44 583 ASP B O 1
ATOM 10925 N N . ASN B 1 584 ? 29.438 -32.438 -29.219 1 98.06 584 ASN B N 1
ATOM 10926 C CA . ASN B 1 584 ? 28.203 -33.219 -29.141 1 98.06 584 ASN B CA 1
ATOM 10927 C C . ASN B 1 584 ? 28.453 -34.688 -29.375 1 98.06 584 ASN B C 1
ATOM 10929 O O . ASN B 1 584 ? 27.672 -35.375 -30.031 1 98.06 584 ASN B O 1
ATOM 10933 N N . PHE B 1 585 ? 29.688 -35.156 -29.031 1 97.69 585 PHE B N 1
ATOM 10934 C CA . PHE B 1 585 ? 30.203 -36.531 -29.016 1 97.69 585 PHE B CA 1
ATOM 10935 C C . PHE B 1 585 ? 30.516 -37 -30.422 1 97.69 585 PHE B C 1
ATOM 10937 O O . PHE B 1 585 ? 30.766 -38.188 -30.641 1 97.69 585 PHE B O 1
ATOM 10944 N N . LYS B 1 586 ? 30.344 -36.094 -31.375 1 97.62 586 LYS B N 1
ATOM 10945 C CA . LYS B 1 586 ? 30.781 -36.469 -32.719 1 97.62 586 LYS B CA 1
ATOM 10946 C C . LYS B 1 586 ? 32.281 -36.781 -32.75 1 97.62 586 LYS B C 1
ATOM 10948 O O . LYS B 1 586 ? 33.094 -35.938 -32.344 1 97.62 586 LYS B O 1
ATOM 10953 N N . GLY B 1 587 ? 32.688 -37.844 -33.156 1 97.12 587 GLY B N 1
ATOM 10954 C CA . GLY B 1 587 ? 34.062 -38.25 -33.219 1 97.12 587 GLY B CA 1
ATOM 10955 C C . GLY B 1 587 ? 34.594 -38.781 -31.891 1 97.12 587 GLY B C 1
ATOM 10956 O O . GLY B 1 587 ? 35.75 -39.125 -31.781 1 97.12 587 GLY B O 1
ATOM 10957 N N . HIS B 1 588 ? 33.75 -38.812 -30.953 1 97.69 588 HIS B N 1
ATOM 10958 C CA . HIS B 1 588 ? 34.094 -39.281 -29.625 1 97.69 588 HIS B CA 1
ATOM 10959 C C . HIS B 1 588 ? 33.188 -40.438 -29.172 1 97.69 588 HIS B C 1
ATOM 10961 O O . HIS B 1 588 ? 32.688 -40.406 -28.047 1 97.69 588 HIS B O 1
ATOM 10967 N N . GLU B 1 589 ? 33.031 -41.406 -30.016 1 96.06 589 GLU B N 1
ATOM 10968 C CA . GLU B 1 589 ? 32.062 -42.5 -29.828 1 96.06 589 GLU B CA 1
ATOM 10969 C C . GLU B 1 589 ? 32.438 -43.375 -28.641 1 96.06 589 GLU B C 1
ATOM 10971 O O . GLU B 1 589 ? 31.578 -43.875 -27.922 1 96.06 589 GLU B O 1
ATOM 10976 N N . MET B 1 590 ? 33.688 -43.5 -28.406 1 96.44 590 MET B N 1
ATOM 10977 C CA . MET B 1 590 ? 34.156 -44.312 -27.281 1 96.44 590 MET B CA 1
ATOM 10978 C C . MET B 1 590 ? 33.75 -43.688 -25.953 1 96.44 590 MET B C 1
ATOM 10980 O O . MET B 1 590 ? 33.219 -44.375 -25.078 1 96.44 590 MET B O 1
ATOM 10984 N N . ILE B 1 591 ? 33.938 -42.438 -25.859 1 97.06 591 ILE B N 1
ATOM 10985 C CA . ILE B 1 591 ? 33.562 -41.75 -24.641 1 97.06 591 ILE B CA 1
ATOM 10986 C C . ILE B 1 591 ? 32.062 -41.781 -24.453 1 97.06 591 ILE B C 1
ATOM 10988 O O . ILE B 1 591 ? 31.562 -42.062 -23.359 1 97.06 591 ILE B O 1
ATOM 10992 N N . LEU B 1 592 ? 31.297 -41.594 -25.547 1 97.31 592 LEU B N 1
ATOM 10993 C CA . LEU B 1 592 ? 29.844 -41.656 -25.484 1 97.31 592 LEU B CA 1
ATOM 10994 C C . LEU B 1 592 ? 29.375 -43.031 -25.016 1 97.31 592 LEU B C 1
ATOM 10996 O O . LEU B 1 592 ? 28.453 -43.094 -24.188 1 97.31 592 LEU B O 1
ATOM 11000 N N . ASN B 1 593 ? 29.984 -44 -25.531 1 95.81 593 ASN B N 1
ATOM 11001 C CA . ASN B 1 593 ? 29.609 -45.375 -25.141 1 95.81 593 ASN B CA 1
ATOM 11002 C C . ASN B 1 593 ? 29.875 -45.625 -23.672 1 95.81 593 ASN B C 1
ATOM 11004 O O . ASN B 1 593 ? 29.062 -46.25 -22.984 1 95.81 593 ASN B O 1
ATOM 11008 N N . LEU B 1 594 ? 31.016 -45.188 -23.172 1 96.75 594 LEU B N 1
ATOM 11009 C CA . LEU B 1 594 ? 31.328 -45.344 -21.75 1 96.75 594 LEU B CA 1
ATOM 11010 C C . LEU B 1 594 ? 30.297 -44.594 -20.891 1 96.75 594 LEU B C 1
ATOM 11012 O O . LEU B 1 594 ? 29.812 -45.156 -19.906 1 96.75 594 LEU B O 1
ATOM 11016 N N . LEU B 1 595 ? 30.031 -43.375 -21.312 1 97.06 595 LEU B N 1
ATOM 11017 C CA . LEU B 1 595 ? 29.094 -42.562 -20.547 1 97.06 595 LEU B CA 1
ATOM 11018 C C . LEU B 1 595 ? 27.703 -43.188 -20.531 1 97.06 595 LEU B C 1
ATOM 11020 O O . LEU B 1 595 ? 27.047 -43.219 -19.484 1 97.06 595 LEU B O 1
ATOM 11024 N N . LYS B 1 596 ? 27.172 -43.688 -21.578 1 94.38 596 LYS B N 1
ATOM 11025 C CA . LYS B 1 596 ? 25.797 -44.188 -21.719 1 94.38 596 LYS B CA 1
ATOM 11026 C C . LYS B 1 596 ? 25.641 -45.594 -21.156 1 94.38 596 LYS B C 1
ATOM 11028 O O . LYS B 1 596 ? 24.609 -45.906 -20.562 1 94.38 596 LYS B O 1
ATOM 11033 N N . ASN B 1 597 ? 26.75 -46.406 -21.359 1 92.5 597 ASN B N 1
ATOM 11034 C CA . ASN B 1 597 ? 26.516 -47.812 -21.156 1 92.5 597 ASN B CA 1
ATOM 11035 C C . ASN B 1 597 ? 27.406 -48.375 -20.047 1 92.5 597 ASN B C 1
ATOM 11037 O O . ASN B 1 597 ? 27.156 -49.469 -19.547 1 92.5 597 ASN B O 1
ATOM 11041 N N . LYS B 1 598 ? 28.359 -47.656 -19.656 1 94.88 598 LYS B N 1
ATOM 11042 C CA . LYS B 1 598 ? 29.312 -48.188 -18.672 1 94.88 598 LYS B CA 1
ATOM 11043 C C . LYS B 1 598 ? 29.391 -47.312 -17.453 1 94.88 598 LYS B C 1
ATOM 11045 O O . LYS B 1 598 ? 30.375 -47.344 -16.703 1 94.88 598 LYS B O 1
ATOM 11050 N N . SER B 1 599 ? 28.484 -46.5 -17.266 1 96.31 599 SER B N 1
ATOM 11051 C CA . SER B 1 599 ? 28.375 -45.656 -16.078 1 96.31 599 SER B CA 1
ATOM 11052 C C . SER B 1 599 ? 27.266 -46.156 -15.156 1 96.31 599 SER B C 1
ATOM 11054 O O . SER B 1 599 ? 26.219 -46.625 -15.633 1 96.31 599 SER B O 1
ATOM 11056 N N . PRO B 1 600 ? 27.453 -46.031 -13.797 1 96.62 600 PRO B N 1
ATOM 11057 C CA . PRO B 1 600 ? 26.297 -46.219 -12.922 1 96.62 600 PRO B CA 1
ATOM 11058 C C . PRO B 1 600 ? 25.141 -45.281 -13.25 1 96.62 600 PRO B C 1
ATOM 11060 O O . PRO B 1 600 ? 25.375 -44.094 -13.547 1 96.62 600 PRO B O 1
ATOM 11063 N N . LYS B 1 601 ? 23.906 -45.844 -13.266 1 96.69 601 LYS B N 1
ATOM 11064 C CA . LYS B 1 601 ? 22.75 -45.031 -13.672 1 96.69 601 LYS B CA 1
ATOM 11065 C C . LYS B 1 601 ? 21.672 -45.062 -12.594 1 96.69 601 LYS B C 1
ATOM 11067 O O . LYS B 1 601 ? 21.469 -46.062 -11.922 1 96.69 601 LYS B O 1
ATOM 11072 N N . TYR B 1 602 ? 21.016 -43.938 -12.422 1 96.94 602 TYR B N 1
ATOM 11073 C CA . TYR B 1 602 ? 19.844 -43.812 -11.57 1 96.94 602 TYR B CA 1
ATOM 11074 C C . TYR B 1 602 ? 18.672 -44.625 -12.086 1 96.94 602 TYR B C 1
ATOM 11076 O O . TYR B 1 602 ? 18.484 -44.75 -13.297 1 96.94 602 TYR B O 1
ATOM 11084 N N . GLY B 1 603 ? 17.922 -45.25 -11.211 1 96.44 603 GLY B N 1
ATOM 11085 C CA . GLY B 1 603 ? 16.75 -46 -11.586 1 96.44 603 GLY B CA 1
ATOM 11086 C C . GLY B 1 603 ? 16.984 -47.5 -11.586 1 96.44 603 GLY B C 1
ATOM 11087 O O . GLY B 1 603 ? 16.109 -48.281 -12.008 1 96.44 603 GLY B O 1
ATOM 11088 N N . ASN B 1 604 ? 18.156 -47.938 -11.031 1 96.69 604 ASN B N 1
ATOM 11089 C CA . ASN B 1 604 ? 18.516 -49.344 -11.086 1 96.69 604 ASN B CA 1
ATOM 11090 C C . ASN B 1 604 ? 18.844 -49.875 -9.695 1 96.69 604 ASN B C 1
ATOM 11092 O O . ASN B 1 604 ? 19.578 -50.875 -9.57 1 96.69 604 ASN B O 1
ATOM 11096 N N . ASP B 1 605 ? 18.375 -49.219 -8.711 1 97 605 ASP B N 1
ATOM 11097 C CA . ASP B 1 605 ? 18.672 -49.594 -7.332 1 97 605 ASP B CA 1
ATOM 11098 C C . ASP B 1 605 ? 20.172 -49.75 -7.117 1 97 605 ASP B C 1
ATOM 11100 O O . ASP B 1 605 ? 20.625 -50.719 -6.52 1 97 605 ASP B O 1
ATOM 11104 N N . ASP B 1 606 ? 20.922 -48.812 -7.73 1 96.69 606 ASP B N 1
ATOM 11105 C CA . ASP B 1 606 ? 22.375 -48.75 -7.605 1 96.69 606 ASP B CA 1
ATOM 11106 C C . ASP B 1 606 ? 22.781 -47.656 -6.621 1 96.69 606 ASP B C 1
ATOM 11108 O O . ASP B 1 606 ? 22.594 -46.469 -6.891 1 96.69 606 ASP B O 1
ATOM 11112 N N . ASP B 1 607 ? 23.5 -48 -5.57 1 97.25 607 ASP B N 1
ATOM 11113 C CA . ASP B 1 607 ? 23.812 -47.062 -4.496 1 97.25 607 ASP B CA 1
ATOM 11114 C C . ASP B 1 607 ? 24.766 -45.969 -4.98 1 97.25 607 ASP B C 1
ATOM 11116 O O . ASP B 1 607 ? 24.719 -44.844 -4.492 1 97.25 607 ASP B O 1
ATOM 11120 N N . TYR B 1 608 ? 25.594 -46.312 -5.941 1 97.88 608 TYR B N 1
ATOM 11121 C CA . TYR B 1 608 ? 26.531 -45.344 -6.449 1 97.88 608 TYR B CA 1
ATOM 11122 C C . TYR B 1 608 ? 25.797 -44.125 -7.047 1 97.88 608 TYR B C 1
ATOM 11124 O O . TYR B 1 608 ? 26.031 -43 -6.652 1 97.88 608 TYR B O 1
ATOM 11132 N N . ALA B 1 609 ? 24.875 -44.375 -7.914 1 97.94 609 ALA B N 1
ATOM 11133 C CA . ALA B 1 609 ? 24.094 -43.344 -8.562 1 97.94 609 ALA B CA 1
ATOM 11134 C C . ALA B 1 609 ? 23.062 -42.75 -7.598 1 97.94 609 ALA B C 1
ATOM 11136 O O . ALA B 1 609 ? 22.859 -41.531 -7.57 1 97.94 609 ALA B O 1
ATOM 11137 N N . ASP B 1 610 ? 22.453 -43.562 -6.816 1 98.25 610 ASP B N 1
ATOM 11138 C CA . ASP B 1 610 ? 21.375 -43.125 -5.938 1 98.25 610 ASP B CA 1
ATOM 11139 C C . ASP B 1 610 ? 21.906 -42.188 -4.852 1 98.25 610 ASP B C 1
ATOM 11141 O O . ASP B 1 610 ? 21.203 -41.25 -4.43 1 98.25 610 ASP B O 1
ATOM 11145 N N . GLU B 1 611 ? 23.062 -42.406 -4.391 1 98.25 611 GLU B N 1
ATOM 11146 C CA . GLU B 1 611 ? 23.656 -41.5 -3.395 1 98.25 611 GLU B CA 1
ATOM 11147 C C . GLU B 1 611 ? 23.953 -40.125 -3.986 1 98.25 611 GLU B C 1
ATOM 11149 O O . GLU B 1 611 ? 23.828 -39.125 -3.297 1 98.25 611 GLU B O 1
ATOM 11154 N N . ILE B 1 612 ? 24.359 -40.125 -5.164 1 98.38 612 ILE B N 1
ATOM 11155 C CA . ILE B 1 612 ? 24.594 -38.875 -5.852 1 98.38 612 ILE B CA 1
ATOM 11156 C C . ILE B 1 612 ? 23.266 -38.125 -6.023 1 98.38 612 ILE B C 1
ATOM 11158 O O . ILE B 1 612 ? 23.188 -36.906 -5.789 1 98.38 612 ILE B O 1
ATOM 11162 N N . MET B 1 613 ? 22.219 -38.875 -6.387 1 98.31 613 MET B N 1
ATOM 11163 C CA . MET B 1 613 ? 20.891 -38.281 -6.488 1 98.31 613 MET B CA 1
ATOM 11164 C C . MET B 1 613 ? 20.484 -37.625 -5.172 1 98.31 613 MET B C 1
ATOM 11166 O O . MET B 1 613 ? 20.031 -36.5 -5.16 1 98.31 613 MET B O 1
ATOM 11170 N N . THR B 1 614 ? 20.656 -38.281 -4.074 1 98.31 614 THR B N 1
ATOM 11171 C CA . THR B 1 614 ? 20.281 -37.781 -2.76 1 98.31 614 THR B CA 1
ATOM 11172 C C . THR B 1 614 ? 21.094 -36.531 -2.416 1 98.31 614 THR B C 1
ATOM 11174 O O . THR B 1 614 ? 20.562 -35.594 -1.813 1 98.31 614 THR B O 1
ATOM 11177 N N . SER B 1 615 ? 22.344 -36.469 -2.83 1 98.38 615 SER B N 1
ATOM 11178 C CA . SER B 1 615 ? 23.188 -35.312 -2.557 1 98.38 615 SER B CA 1
ATOM 11179 C C . SER B 1 615 ? 22.719 -34.094 -3.332 1 98.38 615 SER B C 1
ATOM 11181 O O . SER B 1 615 ? 22.656 -33 -2.783 1 98.38 615 SER B O 1
ATOM 11183 N N . VAL B 1 616 ? 22.438 -34.312 -4.574 1 98.5 616 VAL B N 1
ATOM 11184 C CA . VAL B 1 616 ? 21.953 -33.219 -5.41 1 98.5 616 VAL B CA 1
ATOM 11185 C C . VAL B 1 616 ? 20.609 -32.719 -4.875 1 98.5 616 VAL B C 1
ATOM 11187 O O . VAL B 1 616 ? 20.422 -31.516 -4.734 1 98.5 616 VAL B O 1
ATOM 11190 N N . PHE B 1 617 ? 19.766 -33.625 -4.559 1 98.06 617 PHE B N 1
ATOM 11191 C CA . PHE B 1 617 ? 18.438 -33.312 -4.047 1 98.06 617 PHE B CA 1
ATOM 11192 C C . PHE B 1 617 ? 18.547 -32.5 -2.754 1 98.06 617 PHE B C 1
ATOM 11194 O O . PHE B 1 617 ? 17.891 -31.469 -2.609 1 98.06 617 PHE B O 1
ATOM 11201 N N . LYS B 1 618 ? 19.312 -32.969 -1.866 1 98.12 618 LYS B N 1
ATOM 11202 C CA . LYS B 1 618 ? 19.5 -32.281 -0.585 1 98.12 618 LYS B CA 1
ATOM 11203 C C . LYS B 1 618 ? 20.062 -30.875 -0.778 1 98.12 618 LYS B C 1
ATOM 11205 O O . LYS B 1 618 ? 19.641 -29.938 -0.096 1 98.12 618 LYS B O 1
ATOM 11210 N N . THR B 1 619 ? 20.984 -30.734 -1.634 1 98.38 619 THR B N 1
ATOM 11211 C CA . THR B 1 619 ? 21.547 -29.422 -1.923 1 98.38 619 THR B CA 1
ATOM 11212 C C . THR B 1 619 ? 20.484 -28.469 -2.439 1 98.38 619 THR B C 1
ATOM 11214 O O . THR B 1 619 ? 20.391 -27.312 -1.995 1 98.38 619 THR B O 1
ATOM 11217 N N . TYR B 1 620 ? 19.734 -28.922 -3.361 1 98.31 620 TYR B N 1
ATOM 11218 C CA . TYR B 1 620 ? 18.656 -28.109 -3.895 1 98.31 620 TYR B CA 1
ATOM 11219 C C . TYR B 1 620 ? 17.672 -27.719 -2.793 1 98.31 620 TYR B C 1
ATOM 11221 O O . TYR B 1 620 ? 17.312 -26.547 -2.658 1 98.31 620 TYR B O 1
ATOM 11229 N N . TYR B 1 621 ? 17.25 -28.688 -1.979 1 98.31 621 TYR B N 1
ATOM 11230 C CA . TYR B 1 621 ? 16.328 -28.469 -0.861 1 98.31 621 TYR B CA 1
ATOM 11231 C C . TYR B 1 621 ? 16.875 -27.422 0.099 1 98.31 621 TYR B C 1
ATOM 11233 O O . TYR B 1 621 ? 16.172 -26.469 0.449 1 98.31 621 TYR B O 1
ATOM 11241 N N . GLU B 1 622 ? 18.094 -27.531 0.5 1 98.19 622 GLU B N 1
ATOM 11242 C CA . GLU B 1 622 ? 18.703 -26.641 1.488 1 98.19 622 GLU B CA 1
ATOM 11243 C C . GLU B 1 622 ? 18.891 -25.234 0.929 1 98.19 622 GLU B C 1
ATOM 11245 O O . GLU B 1 622 ? 18.844 -24.25 1.674 1 98.19 622 GLU B O 1
ATOM 11250 N N . THR B 1 623 ? 19.094 -25.188 -0.359 1 98.38 623 THR B N 1
ATOM 11251 C CA . THR B 1 623 ? 19.312 -23.891 -1.001 1 98.38 623 THR B CA 1
ATOM 11252 C C . THR B 1 623 ? 18 -23.094 -1.074 1 98.38 623 THR B C 1
ATOM 11254 O O . THR B 1 623 ? 18.016 -21.859 -0.973 1 98.38 623 THR B O 1
ATOM 11257 N N . VAL B 1 624 ? 16.891 -23.703 -1.186 1 98.56 624 VAL B N 1
ATOM 11258 C CA . VAL B 1 624 ? 15.617 -23.031 -1.46 1 98.56 624 VAL B CA 1
ATOM 11259 C C . VAL B 1 624 ? 14.812 -22.906 -0.171 1 98.56 624 VAL B C 1
ATOM 11261 O O . VAL B 1 624 ? 14.32 -21.828 0.159 1 98.56 624 VAL B O 1
ATOM 11264 N N . THR B 1 625 ? 14.688 -24.031 0.59 1 98.25 625 THR B N 1
ATOM 11265 C CA . THR B 1 625 ? 13.711 -24.156 1.666 1 98.25 625 THR B CA 1
ATOM 11266 C C . THR B 1 625 ? 14.078 -23.25 2.842 1 98.25 625 THR B C 1
ATOM 11268 O O . THR B 1 625 ? 15.234 -23.234 3.273 1 98.25 625 THR B O 1
ATOM 11271 N N . GLY B 1 626 ? 13.102 -22.531 3.326 1 97.25 626 GLY B N 1
ATOM 11272 C CA . GLY B 1 626 ? 13.305 -21.688 4.492 1 97.25 626 GLY B CA 1
ATOM 11273 C C . GLY B 1 626 ? 13.445 -20.219 4.152 1 97.25 626 GLY B C 1
ATOM 11274 O O . GLY B 1 626 ? 13.312 -19.359 5.023 1 97.25 626 GLY B O 1
ATOM 11275 N N . ARG B 1 627 ? 13.758 -19.938 2.873 1 97.69 627 ARG B N 1
ATOM 11276 C CA . ARG B 1 627 ? 13.805 -18.531 2.453 1 97.69 627 ARG B CA 1
ATOM 11277 C C . ARG B 1 627 ? 12.438 -17.875 2.586 1 97.69 627 ARG B C 1
ATOM 11279 O O . ARG B 1 627 ? 11.422 -18.469 2.201 1 97.69 627 ARG B O 1
ATOM 11286 N N . PRO B 1 628 ? 12.383 -16.656 3.135 1 97.38 628 PRO B N 1
ATOM 11287 C CA . PRO B 1 628 ? 11.086 -16.016 3.381 1 97.38 628 PRO B CA 1
ATOM 11288 C C . PRO B 1 628 ? 10.422 -15.516 2.102 1 97.38 628 PRO B C 1
ATOM 11290 O O . PRO B 1 628 ? 11.117 -15.078 1.175 1 97.38 628 PRO B O 1
ATOM 11293 N N . ASN B 1 629 ? 9.164 -15.664 2.012 1 97.38 629 ASN B N 1
ATOM 11294 C CA . ASN B 1 629 ? 8.383 -14.938 1.016 1 97.38 629 ASN B CA 1
ATOM 11295 C C . ASN B 1 629 ? 7.754 -13.68 1.606 1 97.38 629 ASN B C 1
ATOM 11297 O O . ASN B 1 629 ? 7.98 -13.352 2.773 1 97.38 629 ASN B O 1
ATOM 11301 N N . ILE B 1 630 ? 6.984 -12.93 0.871 1 96.56 630 ILE B N 1
ATOM 11302 C CA . ILE B 1 630 ? 6.527 -11.625 1.348 1 96.56 630 ILE B CA 1
ATOM 11303 C C . ILE B 1 630 ? 5.184 -11.781 2.061 1 96.56 630 ILE B C 1
ATOM 11305 O O . ILE B 1 630 ? 4.641 -10.812 2.59 1 96.56 630 ILE B O 1
ATOM 11309 N N . LYS B 1 631 ? 4.617 -12.961 2.1 1 96.5 631 LYS B N 1
ATOM 11310 C CA . LYS B 1 631 ? 3.277 -13.195 2.625 1 96.5 631 LYS B CA 1
ATOM 11311 C C . LYS B 1 631 ? 3.334 -13.797 4.031 1 96.5 631 LYS B C 1
ATOM 11313 O O . LYS B 1 631 ? 2.342 -14.336 4.523 1 96.5 631 LYS B O 1
ATOM 11318 N N . GLY B 1 632 ? 4.48 -13.797 4.668 1 95 632 GLY B N 1
ATOM 11319 C CA . GLY B 1 632 ? 4.641 -14.32 6.012 1 95 632 GLY B CA 1
ATOM 11320 C C . GLY B 1 632 ? 4.953 -15.805 6.043 1 95 632 GLY B C 1
ATOM 11321 O O . GLY B 1 632 ? 4.895 -16.438 7.102 1 95 632 GLY B O 1
ATOM 11322 N N . GLY B 1 633 ? 5.234 -16.359 4.863 1 96.56 633 GLY B N 1
ATOM 11323 C CA . GLY B 1 633 ? 5.598 -17.75 4.746 1 96.56 633 GLY B CA 1
ATOM 11324 C C . GLY B 1 633 ? 7.008 -17.969 4.223 1 96.56 633 GLY B C 1
ATOM 11325 O O . GLY B 1 633 ? 7.895 -17.141 4.469 1 96.56 633 GLY B O 1
ATOM 11326 N N . GLU B 1 634 ? 7.211 -19.109 3.572 1 97 634 GLU B N 1
ATOM 11327 C CA . GLU B 1 634 ? 8.562 -19.438 3.121 1 97 634 GLU B CA 1
ATOM 11328 C C . GLU B 1 634 ? 8.531 -20.156 1.775 1 97 634 GLU B C 1
ATOM 11330 O O . GLU B 1 634 ? 7.48 -20.609 1.332 1 97 634 GLU B O 1
ATOM 11335 N N . HIS B 1 635 ? 9.672 -20.234 1.147 1 97.94 635 HIS B N 1
ATOM 11336 C CA . HIS B 1 635 ? 9.875 -21.016 -0.063 1 97.94 635 HIS B CA 1
ATOM 11337 C C . HIS B 1 635 ? 10.094 -22.5 0.268 1 97.94 635 HIS B C 1
ATOM 11339 O O . HIS B 1 635 ? 10.656 -22.828 1.314 1 97.94 635 HIS B O 1
ATOM 11345 N N . ARG B 1 636 ? 9.602 -23.359 -0.568 1 97.94 636 ARG B N 1
ATOM 11346 C CA . ARG B 1 636 ? 9.82 -24.797 -0.529 1 97.94 636 ARG B CA 1
ATOM 11347 C C . ARG B 1 636 ? 9.969 -25.375 -1.936 1 97.94 636 ARG B C 1
ATOM 11349 O O . ARG B 1 636 ? 9.914 -24.625 -2.92 1 97.94 636 ARG B O 1
ATOM 11356 N N . ILE B 1 637 ? 10.188 -26.719 -2.066 1 98.06 637 ILE B N 1
ATOM 11357 C CA . ILE B 1 637 ? 10.492 -27.25 -3.395 1 98.06 637 ILE B CA 1
ATOM 11358 C C . ILE B 1 637 ? 9.484 -28.328 -3.77 1 98.06 637 ILE B C 1
ATOM 11360 O O . ILE B 1 637 ? 8.859 -28.938 -2.896 1 98.06 637 ILE B O 1
ATOM 11364 N N . ASN B 1 638 ? 9.305 -28.484 -5.051 1 96.62 638 ASN B N 1
ATOM 11365 C CA . ASN B 1 638 ? 8.711 -29.625 -5.734 1 96.62 638 ASN B CA 1
ATOM 11366 C C . ASN B 1 638 ? 9.641 -30.172 -6.816 1 96.62 638 ASN B C 1
ATOM 11368 O O . ASN B 1 638 ? 10.602 -29.5 -7.211 1 96.62 638 ASN B O 1
ATOM 11372 N N . MET B 1 639 ? 9.367 -31.422 -7.164 1 96.75 639 MET B N 1
ATOM 11373 C CA . MET B 1 639 ? 10.109 -32 -8.281 1 96.75 639 MET B CA 1
ATOM 11374 C C . MET B 1 639 ? 9.164 -32.406 -9.406 1 96.75 639 MET B C 1
ATOM 11376 O O . MET B 1 639 ? 8.562 -33.5 -9.359 1 96.75 639 MET B O 1
ATOM 11380 N N . LEU B 1 640 ? 9.016 -31.516 -10.406 1 91.25 640 LEU B N 1
ATOM 11381 C CA . LEU B 1 640 ? 8.172 -31.812 -11.555 1 91.25 640 LEU B CA 1
ATOM 11382 C C . LEU B 1 640 ? 8.406 -30.797 -12.68 1 91.25 640 LEU B C 1
ATOM 11384 O O . LEU B 1 640 ? 8.766 -29.656 -12.422 1 91.25 640 LEU B O 1
ATOM 11388 N N . PRO B 1 641 ? 8.305 -31.172 -13.93 1 86.56 641 PRO B N 1
ATOM 11389 C CA . PRO B 1 641 ? 8.5 -30.188 -15 1 86.56 641 PRO B CA 1
ATOM 11390 C C . PRO B 1 641 ? 7.195 -29.828 -15.711 1 86.56 641 PRO B C 1
ATOM 11392 O O . PRO B 1 641 ? 7.16 -28.875 -16.5 1 86.56 641 PRO B O 1
ATOM 11395 N N . THR B 1 642 ? 6.066 -30.516 -15.547 1 81.31 642 THR B N 1
ATOM 11396 C CA . THR B 1 642 ? 4.973 -30.516 -16.516 1 81.31 642 THR B CA 1
ATOM 11397 C C . THR B 1 642 ? 5.473 -30.922 -17.906 1 81.31 642 THR B C 1
ATOM 11399 O O . THR B 1 642 ? 5.738 -32.094 -18.141 1 81.31 642 THR B O 1
ATOM 11402 N N . THR B 1 643 ? 5.738 -29.891 -18.766 1 85.56 643 THR B N 1
ATOM 11403 C CA . THR B 1 643 ? 6.371 -30.188 -20.047 1 85.56 643 THR B CA 1
ATOM 11404 C C . THR B 1 643 ? 7.672 -29.406 -20.188 1 85.56 643 THR B C 1
ATOM 11406 O O . THR B 1 643 ? 8.281 -29.391 -21.266 1 85.56 643 THR B O 1
ATOM 11409 N N . CYS B 1 644 ? 8.109 -28.906 -19.172 1 91.94 644 CYS B N 1
ATOM 11410 C CA . CYS B 1 644 ? 9.219 -27.969 -19.25 1 91.94 644 CYS B CA 1
ATOM 11411 C C . CYS B 1 644 ? 10.539 -28.703 -19.484 1 91.94 644 CYS B C 1
ATOM 11413 O O . CYS B 1 644 ? 11.531 -28.078 -19.875 1 91.94 644 CYS B O 1
ATOM 11415 N N . HIS B 1 645 ? 10.609 -30 -19.219 1 92.31 645 HIS B N 1
ATOM 11416 C CA . HIS B 1 645 ? 11.82 -30.766 -19.484 1 92.31 645 HIS B CA 1
ATOM 11417 C C . HIS B 1 645 ? 12.164 -30.781 -20.969 1 92.31 645 HIS B C 1
ATOM 11419 O O . HIS B 1 645 ? 13.328 -30.953 -21.344 1 92.31 645 HIS B O 1
ATOM 11425 N N . ILE B 1 646 ? 11.109 -30.516 -21.828 1 91.19 646 ILE B N 1
ATOM 11426 C CA . ILE B 1 646 ? 11.344 -30.391 -23.266 1 91.19 646 ILE B CA 1
ATOM 11427 C C . ILE B 1 646 ? 12.016 -29.062 -23.562 1 91.19 646 ILE B C 1
ATOM 11429 O O . ILE B 1 646 ? 13.047 -29 -24.234 1 91.19 646 ILE B O 1
ATOM 11433 N N . TYR B 1 647 ? 11.469 -28.016 -23.062 1 92.69 647 TYR B N 1
ATOM 11434 C CA . TYR B 1 647 ? 12.031 -26.688 -23.266 1 92.69 647 TYR B CA 1
ATOM 11435 C C . TYR B 1 647 ? 13.438 -26.594 -22.688 1 92.69 647 TYR B C 1
ATOM 11437 O O . TYR B 1 647 ? 14.375 -26.156 -23.359 1 92.69 647 TYR B O 1
ATOM 11445 N N . PHE B 1 648 ? 13.562 -27.047 -21.422 1 95.75 648 PHE B N 1
ATOM 11446 C CA . PHE B 1 648 ? 14.867 -26.969 -20.766 1 95.75 648 PHE B CA 1
ATOM 11447 C C . PHE B 1 648 ? 15.898 -27.797 -21.531 1 95.75 648 PHE B C 1
ATOM 11449 O O . PHE B 1 648 ? 17.062 -27.406 -21.609 1 95.75 648 PHE B O 1
ATOM 11456 N N . GLY B 1 649 ? 15.453 -28.922 -22.094 1 94.88 649 GLY B N 1
ATOM 11457 C CA . GLY B 1 649 ? 16.344 -29.688 -22.938 1 94.88 649 GLY B CA 1
ATOM 11458 C C . GLY B 1 649 ? 16.828 -28.938 -24.156 1 94.88 649 GLY B C 1
ATOM 11459 O O . GLY B 1 649 ? 17.984 -29.078 -24.578 1 94.88 649 GLY B O 1
ATOM 11460 N N . SER B 1 650 ? 16 -28.109 -24.719 1 94.44 650 SER B N 1
ATOM 11461 C CA . SER B 1 650 ? 16.281 -27.406 -25.969 1 94.44 650 SER B CA 1
ATOM 11462 C C . SER B 1 650 ? 17.312 -26.297 -25.75 1 94.44 650 SER B C 1
ATOM 11464 O O . SER B 1 650 ? 17.922 -25.797 -26.703 1 94.44 650 SER B O 1
ATOM 11466 N N . VAL B 1 651 ? 17.531 -25.906 -24.453 1 96.19 651 VAL B N 1
ATOM 11467 C CA . VAL B 1 651 ? 18.406 -24.781 -24.203 1 96.19 651 VAL B CA 1
ATOM 11468 C C . VAL B 1 651 ? 19.672 -25.25 -23.469 1 96.19 651 VAL B C 1
ATOM 11470 O O . VAL B 1 651 ? 20.359 -24.453 -22.828 1 96.19 651 VAL B O 1
ATOM 11473 N N . ILE B 1 652 ? 19.969 -26.531 -23.469 1 96.88 652 ILE B N 1
ATOM 11474 C CA . ILE B 1 652 ? 21.141 -27.078 -22.828 1 96.88 652 ILE B CA 1
ATOM 11475 C C . ILE B 1 652 ? 21.969 -27.859 -23.844 1 96.88 652 ILE B C 1
ATOM 11477 O O . ILE B 1 652 ? 21.422 -28.406 -24.812 1 96.88 652 ILE B O 1
ATOM 11481 N N . GLY B 1 653 ? 23.25 -27.875 -23.703 1 97.25 653 GLY B N 1
ATOM 11482 C CA . GLY B 1 653 ? 24.141 -28.656 -24.531 1 97.25 653 GLY B CA 1
ATOM 11483 C C . GLY B 1 653 ? 24.25 -30.109 -24.078 1 97.25 653 GLY B C 1
ATOM 11484 O O . GLY B 1 653 ? 23.406 -30.594 -23.328 1 97.25 653 GLY B O 1
ATOM 11485 N N . ALA B 1 654 ? 25.25 -30.781 -24.672 1 97.75 654 ALA B N 1
ATOM 11486 C CA . ALA B 1 654 ? 25.5 -32.156 -24.297 1 97.75 654 ALA B CA 1
ATOM 11487 C C . ALA B 1 654 ? 25.891 -32.25 -22.828 1 97.75 654 ALA B C 1
ATOM 11489 O O . ALA B 1 654 ? 26.578 -31.391 -22.297 1 97.75 654 ALA B O 1
ATOM 11490 N N . LEU B 1 655 ? 25.5 -33.312 -22.172 1 98 655 LEU B N 1
ATOM 11491 C CA . LEU B 1 655 ? 25.797 -33.5 -20.75 1 98 655 LEU B CA 1
ATOM 11492 C C . LEU B 1 655 ? 26.641 -34.75 -20.547 1 98 655 LEU B C 1
ATOM 11494 O O . LEU B 1 655 ? 26.641 -35.656 -21.406 1 98 655 LEU B O 1
ATOM 11498 N N . PRO B 1 656 ? 27.312 -34.844 -19.438 1 98.12 656 PRO B N 1
ATOM 11499 C CA . PRO B 1 656 ? 28.172 -36 -19.141 1 98.12 656 PRO B CA 1
ATOM 11500 C C . PRO B 1 656 ? 27.375 -37.281 -19.062 1 98.12 656 PRO B C 1
ATOM 11502 O O . PRO B 1 656 ? 27.969 -38.375 -19.078 1 98.12 656 PRO B O 1
ATOM 11505 N N . SER B 1 657 ? 26.078 -37.25 -19 1 96.5 657 SER B N 1
ATOM 11506 C CA . SER B 1 657 ? 25.234 -38.469 -19 1 96.5 657 SER B CA 1
ATOM 11507 C C . SER B 1 657 ? 25.266 -39.156 -20.359 1 96.5 657 SER B C 1
ATOM 11509 O O . SER B 1 657 ? 24.844 -40.312 -20.469 1 96.5 657 SER B O 1
ATOM 11511 N N . GLY B 1 658 ? 25.672 -38.5 -21.297 1 95.88 658 GLY B N 1
ATOM 11512 C CA . GLY B 1 658 ? 25.609 -39 -22.672 1 95.88 658 GLY B CA 1
ATOM 11513 C C . GLY B 1 658 ? 24.484 -38.375 -23.469 1 95.88 658 GLY B C 1
ATOM 11514 O O . GLY B 1 658 ? 24.344 -38.656 -24.656 1 95.88 658 GLY B O 1
ATOM 11515 N N . LYS B 1 659 ? 23.656 -37.562 -22.781 1 95.38 659 LYS B N 1
ATOM 11516 C CA . LYS B 1 659 ? 22.594 -36.844 -23.469 1 95.38 659 LYS B CA 1
ATOM 11517 C C . LYS B 1 659 ? 23.156 -35.844 -24.469 1 95.38 659 LYS B C 1
ATOM 11519 O O . LYS B 1 659 ? 24.078 -35.094 -24.156 1 95.38 659 LYS B O 1
ATOM 11524 N N . LYS B 1 660 ? 22.594 -35.812 -25.625 1 95.81 660 LYS B N 1
ATOM 11525 C CA . LYS B 1 660 ? 23.062 -34.906 -26.656 1 95.81 660 LYS B CA 1
ATOM 11526 C C . LYS B 1 660 ? 22.406 -33.531 -26.531 1 95.81 660 LYS B C 1
ATOM 11528 O O . LYS B 1 660 ? 21.438 -33.375 -25.781 1 95.81 660 LYS B O 1
ATOM 11533 N N . SER B 1 661 ? 23.016 -32.594 -27.234 1 97.06 661 SER B N 1
ATOM 11534 C CA . SER B 1 661 ? 22.531 -31.234 -27.188 1 97.06 661 SER B CA 1
ATOM 11535 C C . SER B 1 661 ? 21.078 -31.141 -27.641 1 97.06 661 SER B C 1
ATOM 11537 O O . SER B 1 661 ? 20.672 -31.812 -28.594 1 97.06 661 SER B O 1
ATOM 11539 N N . LYS B 1 662 ? 20.25 -30.453 -26.859 1 95.56 662 LYS B N 1
ATOM 11540 C CA . LYS B 1 662 ? 18.891 -30.047 -27.203 1 95.56 662 LYS B CA 1
ATOM 11541 C C . LYS B 1 662 ? 17.906 -31.203 -27.094 1 95.56 662 LYS B C 1
ATOM 11543 O O . LYS B 1 662 ? 16.719 -31.062 -27.344 1 95.56 662 LYS B O 1
ATOM 11548 N N . GLU B 1 663 ? 18.469 -32.375 -26.641 1 93.5 663 GLU B N 1
ATOM 11549 C CA . GLU B 1 663 ? 17.562 -33.469 -26.328 1 93.5 663 GLU B CA 1
ATOM 11550 C C . GLU B 1 663 ? 16.766 -33.188 -25.062 1 93.5 663 GLU B C 1
ATOM 11552 O O . GLU B 1 663 ? 17.281 -32.562 -24.141 1 93.5 663 GLU B O 1
ATOM 11557 N N . ALA B 1 664 ? 15.57 -33.719 -25 1 92.19 664 ALA B N 1
ATOM 11558 C CA . ALA B 1 664 ? 14.703 -33.5 -23.844 1 92.19 664 ALA B CA 1
ATOM 11559 C C . ALA B 1 664 ? 15.344 -34.062 -22.578 1 92.19 664 ALA B C 1
ATOM 11561 O O . ALA B 1 664 ? 16.062 -35.062 -22.625 1 92.19 664 ALA B O 1
ATOM 11562 N N . LEU B 1 665 ? 15.117 -33.438 -21.453 1 94 665 LEU B N 1
ATOM 11563 C CA . LEU B 1 665 ? 15.531 -33.969 -20.156 1 94 665 LEU B CA 1
ATOM 11564 C C . LEU B 1 665 ? 14.562 -35.031 -19.656 1 94 665 LEU B C 1
ATOM 11566 O O . LEU B 1 665 ? 13.508 -35.25 -20.25 1 94 665 LEU B O 1
ATOM 11570 N N . ALA B 1 666 ? 15.008 -35.688 -18.594 1 89.94 666 ALA B N 1
ATOM 11571 C CA . ALA B 1 666 ? 14.133 -36.656 -17.969 1 89.94 666 ALA B CA 1
ATOM 11572 C C . ALA B 1 666 ? 12.906 -36 -17.344 1 89.94 666 ALA B C 1
ATOM 11574 O O . ALA B 1 666 ? 12.992 -34.844 -16.859 1 89.94 666 ALA B O 1
ATOM 11575 N N . ASP B 1 667 ? 11.836 -36.688 -17.297 1 89.31 667 ASP B N 1
ATOM 11576 C CA . ASP B 1 667 ? 10.594 -36.188 -16.75 1 89.31 667 ASP B CA 1
ATOM 11577 C C . ASP B 1 667 ? 10.5 -36.438 -15.25 1 89.31 667 ASP B C 1
ATOM 11579 O O . ASP B 1 667 ? 10.805 -37.531 -14.797 1 89.31 667 ASP B O 1
ATOM 11583 N N . GLY B 1 668 ? 10.016 -35.438 -14.531 1 92.06 668 GLY B N 1
ATOM 11584 C CA . GLY B 1 668 ? 9.82 -35.625 -13.102 1 92.06 668 GLY B CA 1
ATOM 11585 C C . GLY B 1 668 ? 11.055 -36.125 -12.375 1 92.06 668 GLY B C 1
ATOM 11586 O O . GLY B 1 668 ? 12.141 -35.562 -12.531 1 92.06 668 GLY B O 1
ATOM 11587 N N . ILE B 1 669 ? 10.805 -37.219 -11.547 1 96.06 669 ILE B N 1
ATOM 11588 C CA . ILE B 1 669 ? 11.93 -37.844 -10.867 1 96.06 669 ILE B CA 1
ATOM 11589 C C . ILE B 1 669 ? 12.211 -39.219 -11.484 1 96.06 669 ILE B C 1
ATOM 11591 O O . ILE B 1 669 ? 12.781 -40.094 -10.836 1 96.06 669 ILE B O 1
ATOM 11595 N N . SER B 1 670 ? 11.734 -39.344 -12.688 1 93.38 670 SER B N 1
ATOM 11596 C CA . SER B 1 670 ? 11.961 -40.594 -13.422 1 93.38 670 SER B CA 1
ATOM 11597 C C . SER B 1 670 ? 13.406 -40.719 -13.898 1 93.38 670 SER B C 1
ATOM 11599 O O . SER B 1 670 ? 14.078 -39.688 -14.086 1 93.38 670 SER B O 1
ATOM 11601 N N . PRO B 1 671 ? 13.852 -41.969 -14.039 1 93.44 671 PRO B N 1
ATOM 11602 C CA . PRO B 1 671 ? 15.156 -42.125 -14.672 1 93.44 671 PRO B CA 1
ATOM 11603 C C . PRO B 1 671 ? 15.195 -41.594 -16.109 1 93.44 671 PRO B C 1
ATOM 11605 O O . PRO B 1 671 ? 14.156 -41.5 -16.766 1 93.44 671 PRO B O 1
ATOM 11608 N N . SER B 1 672 ? 16.406 -41.219 -16.5 1 89.88 672 SER B N 1
ATOM 11609 C CA . SER B 1 672 ? 16.578 -40.781 -17.875 1 89.88 672 SER B CA 1
ATOM 11610 C C . SER B 1 672 ? 16.25 -41.906 -18.859 1 89.88 672 SER B C 1
ATOM 11612 O O . SER B 1 672 ? 16.266 -43.094 -18.5 1 89.88 672 SER B O 1
ATOM 11614 N N . LYS B 1 673 ? 16.016 -41.5 -20.047 1 82.5 673 LYS B N 1
ATOM 11615 C CA . LYS B 1 673 ? 15.633 -42.438 -21.078 1 82.5 673 LYS B CA 1
ATOM 11616 C C . LYS B 1 673 ? 16.688 -43.531 -21.234 1 82.5 673 LYS B C 1
ATOM 11618 O O . LYS B 1 673 ? 17.859 -43.25 -21.484 1 82.5 673 LYS B O 1
ATOM 11623 N N . GLY B 1 674 ? 16.219 -44.688 -21.109 1 83.19 674 GLY B N 1
ATOM 11624 C CA . GLY B 1 674 ? 17.078 -45.844 -21.344 1 83.19 674 GLY B CA 1
ATOM 11625 C C . GLY B 1 674 ? 17.969 -46.156 -20.156 1 83.19 674 GLY B C 1
ATOM 11626 O O . GLY B 1 674 ? 18.719 -47.156 -20.188 1 83.19 674 GLY B O 1
ATOM 11627 N N . ALA B 1 675 ? 17.891 -45.438 -19.141 1 89.56 675 ALA B N 1
ATOM 11628 C CA . ALA B 1 675 ? 18.766 -45.656 -17.984 1 89.56 675 ALA B CA 1
ATOM 11629 C C . ALA B 1 675 ? 18.266 -46.781 -17.109 1 89.56 675 ALA B C 1
ATOM 11631 O O . ALA B 1 675 ? 19.047 -47.5 -16.469 1 89.56 675 ALA B O 1
ATOM 11632 N N . ASP B 1 676 ? 16.906 -46.938 -16.969 1 89.31 676 ASP B N 1
ATOM 11633 C CA . ASP B 1 676 ? 16.344 -48 -16.141 1 89.31 676 ASP B CA 1
ATOM 11634 C C . ASP B 1 676 ? 16.344 -49.344 -16.875 1 89.31 676 ASP B C 1
ATOM 11636 O O . ASP B 1 676 ? 15.547 -49.531 -17.797 1 89.31 676 ASP B O 1
ATOM 11640 N N . LYS B 1 677 ? 17.109 -50.219 -16.344 1 87.94 677 LYS B N 1
ATOM 11641 C CA . LYS B 1 677 ? 17.359 -51.469 -17.062 1 87.94 677 LYS B CA 1
ATOM 11642 C C . LYS B 1 677 ? 16.812 -52.656 -16.297 1 87.94 677 LYS B C 1
ATOM 11644 O O . LYS B 1 677 ? 16.656 -53.75 -16.859 1 87.94 677 LYS B O 1
ATOM 11649 N N . TYR B 1 678 ? 16.484 -52.406 -15.055 1 90.12 678 TYR B N 1
ATOM 11650 C CA . TYR B 1 678 ? 16.203 -53.594 -14.234 1 90.12 678 TYR B CA 1
ATOM 11651 C C . TYR B 1 678 ? 14.75 -53.625 -13.789 1 90.12 678 TYR B C 1
ATOM 11653 O O . TYR B 1 678 ? 14.414 -54.188 -12.75 1 90.12 678 TYR B O 1
ATOM 11661 N N . GLY B 1 679 ? 13.82 -52.844 -14.484 1 88.06 679 GLY B N 1
ATOM 11662 C CA . GLY B 1 679 ? 12.383 -52.969 -14.266 1 88.06 679 GLY B CA 1
ATOM 11663 C C . GLY B 1 679 ? 11.836 -51.938 -13.297 1 88.06 679 GLY B C 1
ATOM 11664 O O . GLY B 1 679 ? 12.602 -51.188 -12.688 1 88.06 679 GLY B O 1
ATOM 11665 N N . PRO B 1 680 ? 10.508 -51.969 -13.078 1 91.5 680 PRO B N 1
ATOM 11666 C CA . PRO B 1 680 ? 9.836 -50.938 -12.281 1 91.5 680 PRO B CA 1
ATOM 11667 C C . PRO B 1 680 ? 10.172 -51.031 -10.797 1 91.5 680 PRO B C 1
ATOM 11669 O O . PRO B 1 680 ? 10.203 -50 -10.109 1 91.5 680 PRO B O 1
ATOM 11672 N N . THR B 1 681 ? 10.453 -52.219 -10.305 1 93.69 681 THR B N 1
ATOM 11673 C CA . THR B 1 681 ? 10.789 -52.375 -8.898 1 93.69 681 THR B CA 1
ATOM 11674 C C . THR B 1 681 ? 12.094 -51.656 -8.57 1 93.69 681 THR B C 1
ATOM 11676 O O . THR B 1 681 ? 12.211 -51 -7.516 1 93.69 681 THR B O 1
ATOM 11679 N N . SER B 1 682 ? 13.078 -51.781 -9.469 1 95.44 682 SER B N 1
ATOM 11680 C CA . SER B 1 682 ? 14.344 -51.094 -9.266 1 95.44 682 SER B CA 1
ATOM 11681 C C . SER B 1 682 ? 14.148 -49.562 -9.344 1 95.44 682 SER B C 1
ATOM 11683 O O . SER B 1 682 ? 14.805 -48.812 -8.617 1 95.44 682 SER B O 1
ATOM 11685 N N . VAL B 1 683 ? 13.234 -49.188 -10.172 1 95.69 683 VAL B N 1
ATOM 11686 C CA . VAL B 1 683 ? 12.969 -47.75 -10.328 1 95.69 683 VAL B CA 1
ATOM 11687 C C . VAL B 1 683 ? 12.383 -47.188 -9.039 1 95.69 683 VAL B C 1
ATOM 11689 O O . VAL B 1 683 ? 12.852 -46.156 -8.531 1 95.69 683 VAL B O 1
ATOM 11692 N N . ILE B 1 684 ? 11.352 -47.844 -8.445 1 96.62 684 ILE B N 1
ATOM 11693 C CA . ILE B 1 684 ? 10.695 -47.281 -7.262 1 96.62 684 ILE B CA 1
ATOM 11694 C C . ILE B 1 684 ? 11.648 -47.375 -6.07 1 96.62 684 ILE B C 1
ATOM 11696 O O . ILE B 1 684 ? 11.602 -46.531 -5.172 1 96.62 684 ILE B O 1
ATOM 11700 N N . LYS B 1 685 ? 12.57 -48.312 -6.082 1 96.81 685 LYS B N 1
ATOM 11701 C CA . LYS B 1 685 ? 13.555 -48.406 -5.004 1 96.81 685 LYS B CA 1
ATOM 11702 C C . LYS B 1 685 ? 14.547 -47.25 -5.062 1 96.81 685 LYS B C 1
ATOM 11704 O O . LYS B 1 685 ? 14.883 -46.656 -4.035 1 96.81 685 LYS B O 1
ATOM 11709 N N . SER B 1 686 ? 15.031 -46.969 -6.246 1 97.62 686 SER B N 1
ATOM 11710 C CA . SER B 1 686 ? 15.898 -45.812 -6.414 1 97.62 686 SER B CA 1
ATOM 11711 C C . SER B 1 686 ? 15.172 -44.531 -6.039 1 97.62 686 SER B C 1
ATOM 11713 O O . SER B 1 686 ? 15.703 -43.719 -5.293 1 97.62 686 SER B O 1
ATOM 11715 N N . ALA B 1 687 ? 13.961 -44.406 -6.543 1 97.5 687 ALA B N 1
ATOM 11716 C CA . ALA B 1 687 ? 13.172 -43.188 -6.301 1 97.5 687 ALA B CA 1
ATOM 11717 C C . ALA B 1 687 ? 12.883 -43.031 -4.812 1 97.5 687 ALA B C 1
ATOM 11719 O O . ALA B 1 687 ? 12.82 -41.906 -4.316 1 97.5 687 ALA B O 1
ATOM 11720 N N . SER B 1 688 ? 12.68 -44.094 -4.098 1 97.25 688 SER B N 1
ATOM 11721 C CA . SER B 1 688 ? 12.289 -44.031 -2.691 1 97.25 688 SER B CA 1
ATOM 11722 C C . SER B 1 688 ? 13.438 -43.562 -1.809 1 97.25 688 SER B C 1
ATOM 11724 O O . SER B 1 688 ? 13.227 -43.219 -0.649 1 97.25 688 SER B O 1
ATOM 11726 N N . LYS B 1 689 ? 14.656 -43.531 -2.33 1 97.31 689 LYS B N 1
ATOM 11727 C CA . LYS B 1 689 ? 15.797 -43.031 -1.572 1 97.31 689 LYS B CA 1
ATOM 11728 C C . LYS B 1 689 ? 15.766 -41.5 -1.494 1 97.31 689 LYS B C 1
ATOM 11730 O O . LYS B 1 689 ? 16.469 -40.906 -0.67 1 97.31 689 LYS B O 1
ATOM 11735 N N . MET B 1 690 ? 14.984 -40.906 -2.328 1 97.44 690 MET B N 1
ATOM 11736 C CA . MET B 1 690 ? 14.688 -39.469 -2.189 1 97.44 690 MET B CA 1
ATOM 11737 C C . MET B 1 690 ? 13.797 -39.219 -0.979 1 97.44 690 MET B C 1
ATOM 11739 O O . MET B 1 690 ? 12.852 -39.969 -0.73 1 97.44 690 MET B O 1
ATOM 11743 N N . ASP B 1 691 ? 14.109 -38.219 -0.189 1 97.12 691 ASP B N 1
ATOM 11744 C CA . ASP B 1 691 ? 13.25 -37.875 0.933 1 97.12 691 ASP B CA 1
ATOM 11745 C C . ASP B 1 691 ? 12.031 -37.062 0.461 1 97.12 691 ASP B C 1
ATOM 11747 O O . ASP B 1 691 ? 12.008 -35.844 0.583 1 97.12 691 ASP B O 1
ATOM 11751 N N . HIS B 1 692 ? 11.047 -37.719 0.038 1 97.5 692 HIS B N 1
ATOM 11752 C CA . HIS B 1 692 ? 9.844 -37.125 -0.511 1 97.5 692 HIS B CA 1
ATOM 11753 C C . HIS B 1 692 ? 9.148 -36.25 0.526 1 97.5 692 HIS B C 1
ATOM 11755 O O . HIS B 1 692 ? 8.508 -35.25 0.177 1 97.5 692 HIS B O 1
ATOM 11761 N N . LEU B 1 693 ? 9.25 -36.531 1.786 1 96.94 693 LEU B N 1
ATOM 11762 C CA . LEU B 1 693 ? 8.414 -35.969 2.854 1 96.94 693 LEU B CA 1
ATOM 11763 C C . LEU B 1 693 ? 8.82 -34.531 3.178 1 96.94 693 LEU B C 1
ATOM 11765 O O . LEU B 1 693 ? 8.062 -33.812 3.822 1 96.94 693 LEU B O 1
ATOM 11769 N N . ILE B 1 694 ? 9.977 -34.094 2.729 1 96.88 694 ILE B N 1
ATOM 11770 C CA . ILE B 1 694 ? 10.414 -32.75 3.039 1 96.88 694 ILE B CA 1
ATOM 11771 C C . ILE B 1 694 ? 10.062 -31.812 1.879 1 96.88 694 ILE B C 1
ATOM 11773 O O . ILE B 1 694 ? 10.344 -30.609 1.931 1 96.88 694 ILE B O 1
ATOM 11777 N N . THR B 1 695 ? 9.43 -32.312 0.846 1 97.44 695 THR B N 1
ATOM 11778 C CA . THR B 1 695 ? 9.047 -31.547 -0.331 1 97.44 695 THR B CA 1
ATOM 11779 C C . THR B 1 695 ? 7.555 -31.234 -0.307 1 97.44 695 THR B C 1
ATOM 11781 O O . THR B 1 695 ? 6.875 -31.5 0.685 1 97.44 695 THR B O 1
ATOM 11784 N N . GLY B 1 696 ? 7.125 -30.547 -1.4 1 96.19 696 GLY B N 1
ATOM 11785 C CA . GLY B 1 696 ? 5.711 -30.328 -1.649 1 96.19 696 GLY B CA 1
ATOM 11786 C C . GLY B 1 696 ? 5.152 -31.25 -2.719 1 96.19 696 GLY B C 1
ATOM 11787 O O . GLY B 1 696 ? 4.066 -31 -3.254 1 96.19 696 GLY B O 1
ATOM 11788 N N . GLY B 1 697 ? 5.902 -32.188 -3.086 1 96.56 697 GLY B N 1
ATOM 11789 C CA . GLY B 1 697 ? 5.441 -33.156 -4.074 1 96.56 697 GLY B CA 1
ATOM 11790 C C . GLY B 1 697 ? 6.5 -33.5 -5.098 1 96.56 697 GLY B C 1
ATOM 11791 O O . GLY B 1 697 ? 7.281 -32.656 -5.516 1 96.56 697 GLY B O 1
ATOM 11792 N N . THR B 1 698 ? 6.531 -34.75 -5.48 1 97.31 698 THR B N 1
ATOM 11793 C CA . THR B 1 698 ? 7.445 -35.312 -6.484 1 97.31 698 THR B CA 1
ATOM 11794 C C . THR B 1 698 ? 6.695 -36.188 -7.48 1 97.31 698 THR B C 1
ATOM 11796 O O . THR B 1 698 ? 5.777 -36.906 -7.102 1 97.31 698 THR B O 1
ATOM 11799 N N . LEU B 1 699 ? 7.035 -36.125 -8.719 1 95.69 699 LEU B N 1
ATOM 11800 C CA . LEU B 1 699 ? 6.273 -36.781 -9.773 1 95.69 699 LEU B CA 1
ATOM 11801 C C . LEU B 1 699 ? 7.051 -37.938 -10.352 1 95.69 699 LEU B C 1
ATOM 11803 O O . LEU B 1 699 ? 8.18 -37.781 -10.82 1 95.69 699 LEU B O 1
ATOM 11807 N N . LEU B 1 700 ? 6.516 -39.125 -10.305 1 95.38 700 LEU B N 1
ATOM 11808 C CA . LEU B 1 700 ? 7.105 -40.312 -10.93 1 95.38 700 LEU B CA 1
ATOM 11809 C C . LEU B 1 700 ? 6.199 -40.844 -12.031 1 95.38 700 LEU B C 1
ATOM 11811 O O . LEU B 1 700 ? 5.055 -41.219 -11.773 1 95.38 700 LEU B O 1
ATOM 11815 N N . ASN B 1 701 ? 6.711 -40.875 -13.211 1 90.62 701 ASN B N 1
ATOM 11816 C CA . ASN B 1 701 ? 6.023 -41.469 -14.367 1 90.62 701 ASN B CA 1
ATOM 11817 C C . ASN B 1 701 ? 6.582 -42.844 -14.727 1 90.62 701 ASN B C 1
ATOM 11819 O O . ASN B 1 701 ? 7.801 -43.031 -14.781 1 90.62 701 ASN B O 1
ATOM 11823 N N . GLN B 1 702 ? 5.676 -43.75 -14.984 1 88.94 702 GLN B N 1
ATOM 11824 C CA . GLN B 1 702 ? 6.066 -45.094 -15.422 1 88.94 702 GLN B CA 1
ATOM 11825 C C . GLN B 1 702 ? 5.277 -45.531 -16.656 1 88.94 702 GLN B C 1
ATOM 11827 O O . GLN B 1 702 ? 4.09 -45.219 -16.781 1 88.94 702 GLN B O 1
ATOM 11832 N N . LYS B 1 703 ? 5.906 -46.125 -17.562 1 86.31 703 LYS B N 1
ATOM 11833 C CA . LYS B 1 703 ? 5.262 -46.719 -18.719 1 86.31 703 LYS B CA 1
ATOM 11834 C C . LYS B 1 703 ? 5.203 -48.25 -18.594 1 86.31 703 LYS B C 1
ATOM 11836 O O . LYS B 1 703 ? 6.215 -48.906 -18.312 1 86.31 703 LYS B O 1
ATOM 11841 N N . VAL B 1 704 ? 4.031 -48.781 -18.781 1 84.88 704 VAL B N 1
ATOM 11842 C CA . VAL B 1 704 ? 3.852 -50.219 -18.625 1 84.88 704 VAL B CA 1
ATOM 11843 C C . VAL B 1 704 ? 3.164 -50.781 -19.875 1 84.88 704 VAL B C 1
ATOM 11845 O O . VAL B 1 704 ? 2.266 -50.125 -20.438 1 84.88 704 VAL B O 1
ATOM 11848 N N . ALA B 1 705 ? 3.611 -51.938 -20.281 1 81.44 705 ALA B N 1
ATOM 11849 C CA . ALA B 1 705 ? 2.947 -52.625 -21.391 1 81.44 705 ALA B CA 1
ATOM 11850 C C . ALA B 1 705 ? 1.594 -53.156 -20.969 1 81.44 705 ALA B C 1
ATOM 11852 O O . ALA B 1 705 ? 1.455 -53.688 -19.859 1 81.44 705 ALA B O 1
ATOM 11853 N N . PRO B 1 706 ? 0.599 -53.094 -21.844 1 84.69 706 PRO B N 1
ATOM 11854 C CA . PRO B 1 706 ? -0.725 -53.625 -21.5 1 84.69 706 PRO B CA 1
ATOM 11855 C C . PRO B 1 706 ? -0.689 -55.094 -21.109 1 84.69 706 PRO B C 1
ATOM 11857 O O . PRO B 1 706 ? -1.41 -55.5 -20.203 1 84.69 706 PRO B O 1
ATOM 11860 N N . SER B 1 707 ? 0.152 -55.844 -21.719 1 84 707 SER B N 1
ATOM 11861 C CA . SER B 1 707 ? 0.234 -57.281 -21.484 1 84 707 SER B CA 1
ATOM 11862 C C . SER B 1 707 ? 0.757 -57.594 -20.078 1 84 707 SER B C 1
ATOM 11864 O O . SER B 1 707 ? 0.438 -58.625 -19.5 1 84 707 SER B O 1
ATOM 11866 N N . ALA B 1 708 ? 1.499 -56.656 -19.594 1 82.38 708 ALA B N 1
ATOM 11867 C CA . ALA B 1 708 ? 2.119 -56.875 -18.281 1 82.38 708 ALA B CA 1
ATOM 11868 C C . ALA B 1 708 ? 1.087 -56.75 -17.156 1 82.38 708 ALA B C 1
ATOM 11870 O O . ALA B 1 708 ? 1.312 -57.25 -16.047 1 82.38 708 ALA B O 1
ATOM 11871 N N . ILE B 1 709 ? -0.071 -56.156 -17.422 1 87.44 709 ILE B N 1
ATOM 11872 C CA . ILE B 1 709 ? -1.022 -55.938 -16.344 1 87.44 709 ILE B CA 1
ATOM 11873 C C . ILE B 1 709 ? -2.387 -56.5 -16.719 1 87.44 709 ILE B C 1
ATOM 11875 O O . ILE B 1 709 ? -3.42 -56.031 -16.234 1 87.44 709 ILE B O 1
ATOM 11879 N N . GLU B 1 710 ? -2.342 -57.406 -17.594 1 87.94 710 GLU B N 1
ATOM 11880 C CA . GLU B 1 710 ? -3.58 -58.031 -18.031 1 87.94 710 GLU B CA 1
ATOM 11881 C C . GLU B 1 710 ? -4.16 -58.938 -16.953 1 87.94 710 GLU B C 1
ATOM 11883 O O . GLU B 1 710 ? -3.412 -59.594 -16.203 1 87.94 710 GLU B O 1
ATOM 11888 N N . GLY B 1 711 ? -5.457 -59.094 -16.906 1 88.56 711 GLY B N 1
ATOM 11889 C CA . GLY B 1 711 ? -6.156 -60 -15.992 1 88.56 711 GLY B CA 1
ATOM 11890 C C . GLY B 1 711 ? -6.074 -59.562 -14.547 1 88.56 711 GLY B C 1
ATOM 11891 O O . GLY B 1 711 ? -5.547 -58.5 -14.242 1 88.56 711 GLY B O 1
ATOM 11892 N N . GLU B 1 712 ? -6.652 -60.312 -13.711 1 92.75 712 GLU B N 1
ATOM 11893 C CA . GLU B 1 712 ? -6.684 -60.031 -12.281 1 92.75 712 GLU B CA 1
ATOM 11894 C C . GLU B 1 712 ? -5.277 -60.062 -11.68 1 92.75 712 GLU B C 1
ATOM 11896 O O . GLU B 1 712 ? -4.973 -59.312 -10.758 1 92.75 712 GLU B O 1
ATOM 11901 N N . GLU B 1 713 ? -4.512 -61 -12.141 1 92.06 713 GLU B N 1
ATOM 11902 C CA . GLU B 1 713 ? -3.139 -61.094 -11.656 1 92.06 713 GLU B CA 1
ATOM 11903 C C . GLU B 1 713 ? -2.338 -59.844 -11.992 1 92.06 713 GLU B C 1
ATOM 11905 O O . GLU B 1 713 ? -1.535 -59.375 -11.18 1 92.06 713 GLU B O 1
ATOM 11910 N N . GLY B 1 714 ? -2.514 -59.406 -13.156 1 91.88 714 GLY B N 1
ATOM 11911 C CA . GLY B 1 714 ? -1.859 -58.156 -13.547 1 91.88 714 GLY B CA 1
ATOM 11912 C C . GLY B 1 714 ? -2.25 -56.969 -12.672 1 91.88 714 GLY B C 1
ATOM 11913 O O . GLY B 1 714 ? -1.4 -56.156 -12.305 1 91.88 714 GLY B O 1
ATOM 11914 N N . LEU B 1 715 ? -3.537 -56.906 -12.375 1 93.31 715 LEU B N 1
ATOM 11915 C CA . LEU B 1 715 ? -4.039 -55.844 -11.523 1 93.31 715 LEU B CA 1
ATOM 11916 C C . LEU B 1 715 ? -3.473 -55.969 -10.117 1 93.31 715 LEU B C 1
ATOM 11918 O O . LEU B 1 715 ? -3.174 -54.969 -9.477 1 93.31 715 LEU B O 1
ATOM 11922 N N . ASP B 1 716 ? -3.338 -57.156 -9.633 1 94.94 716 ASP B N 1
ATOM 11923 C CA . ASP B 1 716 ? -2.771 -57.375 -8.312 1 94.94 716 ASP B CA 1
ATOM 11924 C C . ASP B 1 716 ? -1.306 -56.969 -8.258 1 94.94 716 ASP B C 1
ATOM 11926 O O . ASP B 1 716 ? -0.865 -56.375 -7.273 1 94.94 716 ASP B O 1
ATOM 11930 N N . LYS B 1 717 ? -0.558 -57.312 -9.281 1 93.06 717 LYS B N 1
ATOM 11931 C CA . LYS B 1 717 ? 0.851 -56.938 -9.336 1 93.06 717 LYS B CA 1
ATOM 11932 C C . LYS B 1 717 ? 1.009 -55.406 -9.344 1 93.06 717 LYS B C 1
ATOM 11934 O O . LYS B 1 717 ? 1.858 -54.875 -8.641 1 93.06 717 LYS B O 1
ATOM 11939 N N . LEU B 1 718 ? 0.179 -54.844 -10.102 1 94.12 718 LEU B N 1
ATOM 11940 C CA . LEU B 1 718 ? 0.23 -53.375 -10.18 1 94.12 718 LEU B CA 1
ATOM 11941 C C . LEU B 1 718 ? -0.146 -52.75 -8.844 1 94.12 718 LEU B C 1
ATOM 11943 O O . LEU B 1 718 ? 0.481 -51.781 -8.414 1 94.12 718 LEU B O 1
ATOM 11947 N N . SER B 1 719 ? -1.225 -53.219 -8.25 1 95.75 719 SER B N 1
ATOM 11948 C CA . SER B 1 719 ? -1.654 -52.719 -6.949 1 95.75 719 SER B CA 1
ATOM 11949 C C . SER B 1 719 ? -0.557 -52.875 -5.902 1 95.75 719 SER B C 1
ATOM 11951 O O . SER B 1 719 ? -0.342 -52 -5.074 1 95.75 719 SER B O 1
ATOM 11953 N N . ASN B 1 720 ? 0.124 -54 -5.949 1 95.19 720 ASN B N 1
ATOM 11954 C CA . ASN B 1 720 ? 1.219 -54.25 -5.02 1 95.19 720 ASN B CA 1
ATOM 11955 C C . ASN B 1 720 ? 2.385 -53.281 -5.25 1 95.19 720 ASN B C 1
ATOM 11957 O O . ASN B 1 720 ? 3.004 -52.812 -4.293 1 95.19 720 ASN B O 1
ATOM 11961 N N . LEU B 1 721 ? 2.713 -53.094 -6.48 1 95 721 LEU B N 1
ATOM 11962 C CA . LEU B 1 721 ? 3.771 -52.156 -6.816 1 95 721 LEU B CA 1
ATOM 11963 C C . LEU B 1 721 ? 3.479 -50.781 -6.23 1 95 721 LEU B C 1
ATOM 11965 O O . LEU B 1 721 ? 4.359 -50.156 -5.637 1 95 721 LEU B O 1
ATOM 11969 N N . VAL B 1 722 ? 2.23 -50.312 -6.375 1 96.75 722 VAL B N 1
ATOM 11970 C CA . VAL B 1 722 ? 1.812 -49 -5.875 1 96.75 722 VAL B CA 1
ATOM 11971 C C . VAL B 1 722 ? 1.92 -48.969 -4.352 1 96.75 722 VAL B C 1
ATOM 11973 O O . VAL B 1 722 ? 2.486 -48.031 -3.781 1 96.75 722 VAL B O 1
ATOM 11976 N N . ARG B 1 723 ? 1.436 -50 -3.711 1 96.62 723 ARG B N 1
ATOM 11977 C CA . ARG B 1 723 ? 1.445 -50.031 -2.252 1 96.62 723 ARG B CA 1
ATOM 11978 C C . ARG B 1 723 ? 2.873 -50.094 -1.716 1 96.62 723 ARG B C 1
ATOM 11980 O O . ARG B 1 723 ? 3.172 -49.5 -0.679 1 96.62 723 ARG B O 1
ATOM 11987 N N . VAL B 1 724 ? 3.727 -50.844 -2.406 1 95.94 724 VAL B N 1
ATOM 11988 C CA . VAL B 1 724 ? 5.117 -50.938 -1.972 1 95.94 724 VAL B CA 1
ATOM 11989 C C . VAL B 1 724 ? 5.781 -49.562 -2.094 1 95.94 724 VAL B C 1
ATOM 11991 O O . VAL B 1 724 ? 6.453 -49.094 -1.167 1 95.94 724 VAL B O 1
ATOM 11994 N N . TYR B 1 725 ? 5.629 -48.938 -3.238 1 97.5 725 TYR B N 1
ATOM 11995 C CA . TYR B 1 725 ? 6.211 -47.625 -3.438 1 97.5 725 TYR B CA 1
ATOM 11996 C C . TYR B 1 725 ? 5.723 -46.656 -2.371 1 97.5 725 TYR B C 1
ATOM 11998 O O . TYR B 1 725 ? 6.504 -45.844 -1.845 1 97.5 725 TYR B O 1
ATOM 12006 N N . PHE B 1 726 ? 4.402 -46.656 -2.033 1 98.31 726 PHE B N 1
ATOM 12007 C CA . PHE B 1 726 ? 3.809 -45.75 -1.056 1 98.31 726 PHE B CA 1
ATOM 12008 C C . PHE B 1 726 ? 4.281 -46.094 0.353 1 98.31 726 PHE B C 1
ATOM 12010 O O . PHE B 1 726 ? 4.461 -45.219 1.184 1 98.31 726 PHE B O 1
ATOM 12017 N N . LYS B 1 727 ? 4.512 -47.375 0.628 1 96.88 727 LYS B N 1
ATOM 12018 C CA . LYS B 1 727 ? 5.082 -47.781 1.907 1 96.88 727 LYS B CA 1
ATOM 12019 C C . LYS B 1 727 ? 6.496 -47.25 2.082 1 96.88 727 LYS B C 1
ATOM 12021 O O . LYS B 1 727 ? 6.922 -46.938 3.203 1 96.88 727 LYS B O 1
ATOM 12026 N N . LEU B 1 728 ? 7.188 -47.062 0.968 1 97.12 728 LEU B N 1
ATOM 12027 C CA . LEU B 1 728 ? 8.539 -46.531 0.985 1 97.12 728 LEU B CA 1
ATOM 12028 C C . LEU B 1 728 ? 8.516 -45 0.936 1 97.12 728 LEU B C 1
ATOM 12030 O O . LEU B 1 728 ? 9.539 -44.375 0.663 1 97.12 728 LEU B O 1
ATOM 12034 N N . ASP B 1 729 ? 7.348 -44.406 1.111 1 96.69 729 ASP B N 1
ATOM 12035 C CA . ASP B 1 729 ? 7.098 -42.969 1.279 1 96.69 729 ASP B CA 1
ATOM 12036 C C . ASP B 1 729 ? 7.066 -42.25 -0.07 1 96.69 729 ASP B C 1
ATOM 12038 O O . ASP B 1 729 ? 7.207 -41.031 -0.133 1 96.69 729 ASP B O 1
ATOM 12042 N N . GLY B 1 730 ? 6.957 -43.062 -1.167 1 97.81 730 GLY B N 1
ATOM 12043 C CA . GLY B 1 730 ? 6.75 -42.375 -2.445 1 97.81 730 GLY B CA 1
ATOM 12044 C C . GLY B 1 730 ? 5.539 -41.469 -2.455 1 97.81 730 GLY B C 1
ATOM 12045 O O . GLY B 1 730 ? 4.516 -41.781 -1.848 1 97.81 730 GLY B O 1
ATOM 12046 N N . HIS B 1 731 ? 5.613 -40.375 -3.129 1 97.19 731 HIS B N 1
ATOM 12047 C CA . HIS B 1 731 ? 4.582 -39.344 -3.121 1 97.19 731 HIS B CA 1
ATOM 12048 C C . HIS B 1 731 ? 3.504 -39.656 -4.16 1 97.19 731 HIS B C 1
ATOM 12050 O O . HIS B 1 731 ? 2.311 -39.531 -3.869 1 97.19 731 HIS B O 1
ATOM 12056 N N . HIS B 1 732 ? 3.846 -39.969 -5.316 1 97 732 HIS B N 1
ATOM 12057 C CA . HIS B 1 732 ? 2.977 -40.031 -6.484 1 97 732 HIS B CA 1
ATOM 12058 C C . HIS B 1 732 ? 3.504 -41.031 -7.516 1 97 732 HIS B C 1
ATOM 12060 O O . HIS B 1 732 ? 4.715 -41.125 -7.723 1 97 732 HIS B O 1
ATOM 12066 N N . ILE B 1 733 ? 2.637 -41.688 -8.156 1 95.31 733 ILE B N 1
ATOM 12067 C CA . ILE B 1 733 ? 2.998 -42.531 -9.297 1 95.31 733 ILE B CA 1
ATOM 12068 C C . ILE B 1 733 ? 1.861 -42.531 -10.312 1 95.31 733 ILE B C 1
ATOM 12070 O O . ILE B 1 733 ? 0.687 -42.469 -9.945 1 95.31 733 ILE B O 1
ATOM 12074 N N . GLN B 1 734 ? 2.164 -42.5 -11.539 1 93.19 734 GLN B N 1
ATOM 12075 C CA . GLN B 1 734 ? 1.182 -42.594 -12.617 1 93.19 734 GLN B CA 1
ATOM 12076 C C . GLN B 1 734 ? 1.693 -43.5 -13.742 1 93.19 734 GLN B C 1
ATOM 12078 O O . GLN B 1 734 ? 2.9 -43.719 -13.867 1 93.19 734 GLN B O 1
ATOM 12083 N N . PHE B 1 735 ? 0.759 -44 -14.555 1 90.62 735 PHE B N 1
ATOM 12084 C CA . PHE B 1 735 ? 1.109 -45.031 -15.531 1 90.62 735 PHE B CA 1
ATOM 12085 C C . PHE B 1 735 ? 0.579 -44.656 -16.906 1 90.62 735 PHE B C 1
ATOM 12087 O O . PHE B 1 735 ? -0.565 -44.219 -17.047 1 90.62 735 PHE B O 1
ATOM 12094 N N . ASN B 1 736 ? 1.421 -44.75 -17.891 1 87.06 736 ASN B N 1
ATOM 12095 C CA . ASN B 1 736 ? 1.004 -44.812 -19.281 1 87.06 736 ASN B CA 1
ATOM 12096 C C . ASN B 1 736 ? 0.954 -46.25 -19.781 1 87.06 736 ASN B C 1
ATOM 12098 O O . ASN B 1 736 ? 1.97 -46.969 -19.766 1 87.06 736 ASN B O 1
ATOM 12102 N N . VAL B 1 737 ? -0.239 -46.594 -20.219 1 86.44 737 VAL B N 1
ATOM 12103 C CA . VAL B 1 737 ? -0.428 -47.969 -20.641 1 86.44 737 VAL B CA 1
ATOM 12104 C C . VAL B 1 737 ? -0.695 -48.031 -22.141 1 86.44 737 VAL B C 1
ATOM 12106 O O . VAL B 1 737 ? -1.851 -48.031 -22.578 1 86.44 737 VAL B O 1
ATOM 12109 N N . PHE B 1 738 ? 0.26 -48.062 -22.953 1 81.38 738 PHE B N 1
ATOM 12110 C CA . PHE B 1 738 ? 0.138 -48.188 -24.406 1 81.38 738 PHE B CA 1
ATOM 12111 C C . PHE B 1 738 ? 1.265 -49.031 -24.984 1 81.38 738 PHE B C 1
ATOM 12113 O O . PHE B 1 738 ? 2.328 -49.156 -24.375 1 81.38 738 PHE B O 1
ATOM 12120 N N . ASN B 1 739 ? 0.887 -49.469 -26.094 1 78.94 739 ASN B N 1
ATOM 12121 C CA . ASN B 1 739 ? 1.961 -50.062 -26.891 1 78.94 739 ASN B CA 1
ATOM 12122 C C . ASN B 1 739 ? 2.695 -49 -27.719 1 78.94 739 ASN B C 1
ATOM 12124 O O . ASN B 1 739 ? 2.076 -48.062 -28.25 1 78.94 739 ASN B O 1
ATOM 12128 N N . LYS B 1 740 ? 3.963 -49.125 -27.828 1 81.69 740 LYS B N 1
ATOM 12129 C CA . LYS B 1 740 ? 4.785 -48.219 -28.625 1 81.69 740 LYS B CA 1
ATOM 12130 C C . LYS B 1 740 ? 4.254 -48.125 -30.047 1 81.69 740 LYS B C 1
ATOM 12132 O O . LYS B 1 740 ? 4.234 -47.031 -30.609 1 81.69 740 LYS B O 1
ATOM 12137 N N . GLU B 1 741 ? 3.762 -49.156 -30.531 1 83.25 741 GLU B N 1
ATOM 12138 C CA . GLU B 1 741 ? 3.279 -49.188 -31.906 1 83.25 741 GLU B CA 1
ATOM 12139 C C . GLU B 1 741 ? 2.061 -48.281 -32.094 1 83.25 741 GLU B C 1
ATOM 12141 O O . GLU B 1 741 ? 1.927 -47.625 -33.125 1 83.25 741 GLU B O 1
ATOM 12146 N N . THR B 1 742 ? 1.288 -48.281 -31.156 1 84.06 742 THR B N 1
ATOM 12147 C CA . THR B 1 742 ? 0.095 -47.469 -31.219 1 84.06 742 THR B CA 1
ATOM 12148 C C . THR B 1 742 ? 0.474 -45.969 -31.266 1 84.06 742 THR B C 1
ATOM 12150 O O . THR B 1 742 ? -0.12 -45.188 -32 1 84.06 742 THR B O 1
ATOM 12153 N N . LEU B 1 743 ? 1.388 -45.594 -30.484 1 86.81 743 LEU B N 1
ATOM 12154 C CA . LEU B 1 743 ? 1.821 -44.219 -30.422 1 86.81 743 LEU B CA 1
ATOM 12155 C C . LEU B 1 743 ? 2.492 -43.812 -31.734 1 86.81 743 LEU B C 1
ATOM 12157 O O . LEU B 1 743 ? 2.309 -42.656 -32.188 1 86.81 743 LEU B O 1
ATOM 12161 N N . LEU B 1 744 ? 3.225 -44.719 -32.25 1 89.88 744 LEU B N 1
ATOM 12162 C CA . LEU B 1 744 ? 3.867 -44.469 -33.531 1 89.88 744 LEU B CA 1
ATOM 12163 C C . LEU B 1 744 ? 2.828 -44.312 -34.656 1 89.88 744 LEU B C 1
ATOM 12165 O O . LEU B 1 744 ? 2.967 -43.438 -35.5 1 89.88 744 LEU B O 1
ATOM 12169 N N . LYS B 1 745 ? 1.848 -45.094 -34.594 1 88.31 745 LYS B N 1
ATOM 12170 C CA . LYS B 1 745 ? 0.752 -44.969 -35.531 1 88.31 745 LYS B CA 1
ATOM 12171 C C . LYS B 1 745 ? 0.016 -43.656 -35.375 1 88.31 745 LYS B C 1
ATOM 12173 O O . LYS B 1 745 ? -0.348 -43 -36.344 1 88.31 745 LYS B O 1
ATOM 12178 N N . ALA B 1 746 ? -0.197 -43.344 -34.156 1 87.88 746 ALA B N 1
ATOM 12179 C CA . ALA B 1 746 ? -0.895 -42.125 -33.844 1 87.88 746 ALA B CA 1
ATOM 12180 C C . ALA B 1 746 ? -0.09 -40.906 -34.312 1 87.88 746 ALA B C 1
ATOM 12182 O O . ALA B 1 746 ? -0.661 -39.906 -34.75 1 87.88 746 ALA B O 1
ATOM 12183 N N . GLN B 1 747 ? 1.196 -40.969 -34.156 1 89.69 747 GLN B N 1
ATOM 12184 C CA . GLN B 1 747 ? 2.062 -39.906 -34.625 1 89.69 747 GLN B CA 1
ATOM 12185 C C . GLN B 1 747 ? 2 -39.75 -36.156 1 89.69 747 GLN B C 1
ATOM 12187 O O . GLN B 1 747 ? 2.018 -38.625 -36.656 1 89.69 747 GLN B O 1
ATOM 12192 N N . LYS B 1 748 ? 1.903 -40.875 -36.781 1 87.81 748 LYS B N 1
ATOM 12193 C CA . LYS B 1 748 ? 1.878 -40.875 -38.25 1 87.81 748 LYS B CA 1
ATOM 12194 C C . LYS B 1 748 ? 0.506 -40.469 -38.781 1 87.81 748 LYS B C 1
ATOM 12196 O O . LYS B 1 748 ? 0.404 -39.844 -39.812 1 87.81 748 LYS B O 1
ATOM 12201 N N . ASN B 1 749 ? -0.505 -40.969 -38.125 1 88.62 749 ASN B N 1
ATOM 12202 C CA . ASN B 1 749 ? -1.878 -40.688 -38.531 1 88.62 749 ASN B CA 1
ATOM 12203 C C . ASN B 1 749 ? -2.701 -40.094 -37.406 1 88.62 749 ASN B C 1
ATOM 12205 O O . ASN B 1 749 ? -3.637 -40.719 -36.906 1 88.62 749 ASN B O 1
ATOM 12209 N N . PRO B 1 750 ? -2.457 -38.875 -37.125 1 85.44 750 PRO B N 1
ATOM 12210 C CA . PRO B 1 750 ? -3.117 -38.281 -35.969 1 85.44 750 PRO B CA 1
ATOM 12211 C C . PRO B 1 750 ? -4.637 -38.25 -36.094 1 85.44 750 PRO B C 1
ATOM 12213 O O . PRO B 1 750 ? -5.355 -38.312 -35.094 1 85.44 750 PRO B O 1
ATOM 12216 N N . GLU B 1 751 ? -5.207 -38.156 -37.281 1 82.38 751 GLU B N 1
ATOM 12217 C CA . GLU B 1 751 ? -6.641 -38.062 -37.531 1 82.38 751 GLU B CA 1
ATOM 12218 C C . GLU B 1 751 ? -7.375 -39.312 -37.062 1 82.38 751 GLU B C 1
ATOM 12220 O O . GLU B 1 751 ? -8.531 -39.25 -36.625 1 82.38 751 GLU B O 1
ATOM 12225 N N . ASP B 1 752 ? -6.68 -40.406 -37.125 1 81.94 752 ASP B N 1
ATOM 12226 C CA . ASP B 1 752 ? -7.281 -41.688 -36.719 1 81.94 752 ASP B CA 1
ATOM 12227 C C . ASP B 1 752 ? -7.242 -41.844 -35.219 1 81.94 752 ASP B C 1
ATOM 12229 O O . ASP B 1 752 ? -7.93 -42.719 -34.656 1 81.94 752 ASP B O 1
ATOM 12233 N N . TYR B 1 753 ? -6.488 -41.031 -34.594 1 83.81 753 TYR B N 1
ATOM 12234 C CA . TYR B 1 753 ? -6.281 -41.188 -33.156 1 83.81 753 TYR B CA 1
ATOM 12235 C C . TYR B 1 753 ? -6.559 -39.844 -32.438 1 83.81 753 TYR B C 1
ATOM 12237 O O . TYR B 1 753 ? -5.82 -39.469 -31.531 1 83.81 753 TYR B O 1
ATOM 12245 N N . LYS B 1 754 ? -7.48 -39.219 -32.844 1 78.38 754 LYS B N 1
ATOM 12246 C CA . LYS B 1 754 ? -7.797 -37.875 -32.344 1 78.38 754 LYS B CA 1
ATOM 12247 C C . LYS B 1 754 ? -8.133 -37.906 -30.875 1 78.38 754 LYS B C 1
ATOM 12249 O O . LYS B 1 754 ? -7.98 -36.875 -30.172 1 78.38 754 LYS B O 1
ATOM 12254 N N . ASN B 1 755 ? -8.516 -39 -30.406 1 77.38 755 ASN B N 1
ATOM 12255 C CA . ASN B 1 755 ? -9 -39.031 -29.031 1 77.38 755 ASN B CA 1
ATOM 12256 C C . ASN B 1 755 ? -8.047 -39.844 -28.141 1 77.38 755 ASN B C 1
ATOM 12258 O O . ASN B 1 755 ? -8.406 -40.188 -27.016 1 77.38 755 ASN B O 1
ATOM 12262 N N . LEU B 1 756 ? -6.859 -40.031 -28.641 1 80.75 756 LEU B N 1
ATOM 12263 C CA . LEU B 1 756 ? -5.871 -40.75 -27.828 1 80.75 756 LEU B CA 1
ATOM 12264 C C . LEU B 1 756 ? -5.293 -39.844 -26.766 1 80.75 756 LEU B C 1
ATOM 12266 O O . LEU B 1 756 ? -4.656 -38.812 -27.078 1 80.75 756 LEU B O 1
ATOM 12270 N N . ILE B 1 757 ? -5.555 -40.188 -25.547 1 80.69 757 ILE B N 1
ATOM 12271 C CA . ILE B 1 757 ? -5.094 -39.406 -24.406 1 80.69 757 ILE B CA 1
ATOM 12272 C C . ILE B 1 757 ? -3.879 -40.062 -23.766 1 80.69 757 ILE B C 1
ATOM 12274 O O . ILE B 1 757 ? -3.861 -41.281 -23.594 1 80.69 757 ILE B O 1
ATOM 12278 N N . VAL B 1 758 ? -2.867 -39.281 -23.5 1 79.81 758 VAL B N 1
ATOM 12279 C CA . VAL B 1 758 ? -1.664 -39.781 -22.859 1 79.81 758 VAL B CA 1
ATOM 12280 C C . VAL B 1 758 ? -1.365 -38.969 -21.594 1 79.81 758 VAL B C 1
ATOM 12282 O O . VAL B 1 758 ? -1.715 -37.781 -21.531 1 79.81 758 VAL B O 1
ATOM 12285 N N . ARG B 1 759 ? -0.761 -39.656 -20.672 1 79.62 759 ARG B N 1
ATOM 12286 C CA . ARG B 1 759 ? -0.255 -38.938 -19.516 1 79.62 759 ARG B CA 1
ATOM 12287 C C . ARG B 1 759 ? 1.095 -38.281 -19.812 1 79.62 759 ARG B C 1
ATOM 12289 O O . ARG B 1 759 ? 2.033 -38.969 -20.234 1 79.62 759 ARG B O 1
ATOM 12296 N N . VAL B 1 760 ? 1.23 -37.094 -19.672 1 71.5 760 VAL B N 1
ATOM 12297 C CA . VAL B 1 760 ? 2.447 -36.375 -20.016 1 71.5 760 VAL B CA 1
ATOM 12298 C C . VAL B 1 760 ? 3.295 -36.156 -18.766 1 71.5 760 VAL B C 1
ATOM 12300 O O . VAL B 1 760 ? 4.438 -36.625 -18.688 1 71.5 760 VAL B O 1
ATOM 12303 N N . ALA B 1 761 ? 2.742 -35.594 -17.844 1 67.31 761 ALA B N 1
ATOM 12304 C CA . ALA B 1 761 ? 3.32 -35.344 -16.516 1 67.31 761 ALA B CA 1
ATOM 12305 C C . ALA B 1 761 ? 2.238 -35.312 -15.438 1 67.31 761 ALA B C 1
ATOM 12307 O O . ALA B 1 761 ? 1.479 -36.281 -15.289 1 67.31 761 ALA B O 1
ATOM 12308 N N . GLY B 1 762 ? 2.086 -34.25 -14.969 1 65.69 762 GLY B N 1
ATOM 12309 C CA . GLY B 1 762 ? 1.053 -34.156 -13.953 1 65.69 762 GLY B CA 1
ATOM 12310 C C . GLY B 1 762 ? -0.337 -33.969 -14.531 1 65.69 762 GLY B C 1
ATOM 12311 O O . GLY B 1 762 ? -1.276 -33.625 -13.797 1 65.69 762 GLY B O 1
ATOM 12312 N N . TYR B 1 763 ? -0.355 -34.094 -15.922 1 72.56 763 TYR B N 1
ATOM 12313 C CA . TYR B 1 763 ? -1.642 -33.938 -16.594 1 72.56 763 TYR B CA 1
ATOM 12314 C C . TYR B 1 763 ? -1.736 -34.844 -17.812 1 72.56 763 TYR B C 1
ATOM 12316 O O . TYR B 1 763 ? -0.775 -35.531 -18.156 1 72.56 763 TYR B O 1
ATOM 12324 N N . SER B 1 764 ? -2.889 -34.844 -18.281 1 73.56 764 SER B N 1
ATOM 12325 C CA . SER B 1 764 ? -3.137 -35.594 -19.516 1 73.56 764 SER B CA 1
ATOM 12326 C C . SER B 1 764 ? -3.432 -34.656 -20.672 1 73.56 764 SER B C 1
ATOM 12328 O O . SER B 1 764 ? -3.869 -33.531 -20.469 1 73.56 764 SER B O 1
ATOM 12330 N N . ASP B 1 765 ? -3.111 -35.156 -21.859 1 83.25 765 ASP B N 1
ATOM 12331 C CA . ASP B 1 765 ? -3.42 -34.406 -23.078 1 83.25 765 ASP B CA 1
ATOM 12332 C C . ASP B 1 765 ? -3.656 -35.375 -24.25 1 83.25 765 ASP B C 1
ATOM 12334 O O . ASP B 1 765 ? -3.365 -36.562 -24.141 1 83.25 765 ASP B O 1
ATOM 12338 N N . TYR B 1 766 ? -4.297 -34.812 -25.219 1 81.75 766 TYR B N 1
ATOM 12339 C CA . TYR B 1 766 ? -4.391 -35.562 -26.453 1 81.75 766 TYR B CA 1
ATOM 12340 C C . TYR B 1 766 ? -3.023 -35.688 -27.125 1 81.75 766 TYR B C 1
ATOM 12342 O O . TYR B 1 766 ? -2.318 -34.688 -27.297 1 81.75 766 TYR B O 1
ATOM 12350 N N . PHE B 1 767 ? -2.686 -36.875 -27.484 1 85.44 767 PHE B N 1
ATOM 12351 C CA . PHE B 1 767 ? -1.385 -37.125 -28.094 1 85.44 767 PHE B CA 1
ATOM 12352 C C . PHE B 1 767 ? -1.187 -36.25 -29.328 1 85.44 767 PHE B C 1
ATOM 12354 O O . PHE B 1 767 ? -0.089 -35.75 -29.562 1 85.44 767 PHE B O 1
ATOM 12361 N N . SER B 1 768 ? -2.279 -36.031 -30.062 1 81.06 768 SER B N 1
ATOM 12362 C CA . SER B 1 768 ? -2.215 -35.25 -31.297 1 81.06 768 SER B CA 1
ATOM 12363 C C . SER B 1 768 ? -1.957 -33.781 -31.031 1 81.06 768 SER B C 1
ATOM 12365 O O . SER B 1 768 ? -1.521 -33.062 -31.922 1 81.06 768 SER B O 1
ATOM 12367 N N . ASN B 1 769 ? -2.221 -33.375 -29.828 1 81.62 769 ASN B N 1
ATOM 12368 C CA . ASN B 1 769 ? -2.033 -31.969 -29.453 1 81.62 769 ASN B CA 1
ATOM 12369 C C . ASN B 1 769 ? -0.586 -31.688 -29.047 1 81.62 769 ASN B C 1
ATOM 12371 O O . ASN B 1 769 ? -0.181 -30.531 -28.953 1 81.62 769 ASN B O 1
ATOM 12375 N N . LEU B 1 770 ? 0.159 -32.688 -28.828 1 83.38 770 LEU B N 1
ATOM 12376 C CA . LEU B 1 770 ? 1.53 -32.531 -28.344 1 83.38 770 LEU B CA 1
ATOM 12377 C C . LEU B 1 770 ? 2.475 -32.25 -29.516 1 83.38 770 LEU B C 1
ATOM 12379 O O . LEU B 1 770 ? 2.262 -32.719 -30.625 1 83.38 770 LEU B O 1
ATOM 12383 N N . ASN B 1 771 ? 3.449 -31.438 -29.266 1 81.88 771 ASN B N 1
ATOM 12384 C CA . ASN B 1 771 ? 4.48 -31.25 -30.281 1 81.88 771 ASN B CA 1
ATOM 12385 C C . ASN B 1 771 ? 5.285 -32.531 -30.516 1 81.88 771 ASN B C 1
A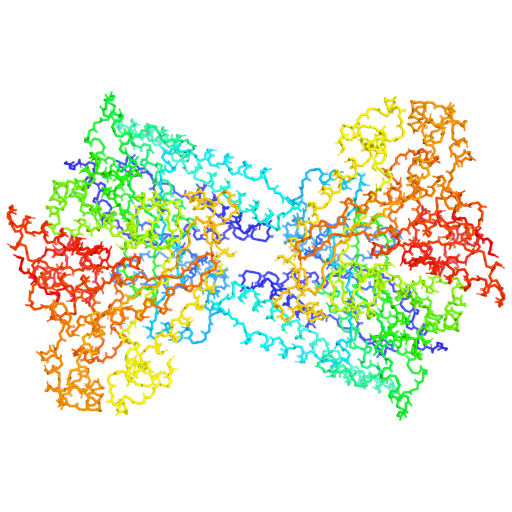TOM 12387 O O . ASN B 1 771 ? 5.246 -33.438 -29.703 1 81.88 771 ASN B O 1
ATOM 12391 N N . LYS B 1 772 ? 5.926 -32.531 -31.594 1 83 772 LYS B N 1
ATOM 12392 C CA . LYS B 1 772 ? 6.633 -33.75 -32.031 1 83 772 LYS B CA 1
ATOM 12393 C C . LYS B 1 772 ? 7.68 -34.156 -30.984 1 83 772 LYS B C 1
ATOM 12395 O O . LYS B 1 772 ? 7.859 -35.344 -30.719 1 83 772 LYS B O 1
ATOM 12400 N N . GLU B 1 773 ? 8.32 -33.219 -30.422 1 82.12 773 GLU B N 1
ATOM 12401 C CA . GLU B 1 773 ? 9.367 -33.531 -29.453 1 82.12 773 GLU B CA 1
ATOM 12402 C C . GLU B 1 773 ? 8.805 -34.25 -28.234 1 82.12 773 GLU B C 1
ATOM 12404 O O . GLU B 1 773 ? 9.406 -35.188 -27.734 1 82.12 773 GLU B O 1
ATOM 12409 N N . LEU B 1 774 ? 7.727 -33.75 -27.812 1 83.25 774 LEU B N 1
ATOM 12410 C CA . LEU B 1 774 ? 7.09 -34.375 -26.656 1 83.25 774 LEU B CA 1
ATOM 12411 C C . LEU B 1 774 ? 6.539 -35.75 -27.031 1 83.25 774 LEU B C 1
ATOM 12413 O O . LEU B 1 774 ? 6.605 -36.688 -26.234 1 83.25 774 LEU B O 1
ATOM 12417 N N . GLN B 1 775 ? 5.938 -35.844 -28.25 1 86.31 775 GLN B N 1
ATOM 12418 C CA . GLN B 1 775 ? 5.488 -37.156 -28.703 1 86.31 775 GLN B CA 1
ATOM 12419 C C . GLN B 1 775 ? 6.637 -38.156 -28.734 1 86.31 775 GLN B C 1
ATOM 12421 O O . GLN B 1 775 ? 6.496 -39.281 -28.234 1 86.31 775 GLN B O 1
ATOM 12426 N N . ASP B 1 776 ? 7.723 -37.719 -29.219 1 85.81 776 ASP B N 1
ATOM 12427 C CA . ASP B 1 776 ? 8.898 -38.594 -29.297 1 85.81 776 ASP B CA 1
ATOM 12428 C C . ASP B 1 776 ? 9.383 -39 -27.906 1 85.81 776 ASP B C 1
ATOM 12430 O O . ASP B 1 776 ? 9.805 -40.125 -27.688 1 85.81 776 ASP B O 1
ATOM 12434 N N . GLU B 1 777 ? 9.383 -38.094 -27.094 1 83.31 777 GLU B N 1
ATOM 12435 C CA . GLU B 1 777 ? 9.82 -38.375 -25.719 1 83.31 777 GLU B CA 1
ATOM 12436 C C . GLU B 1 777 ? 8.953 -39.438 -25.062 1 83.31 777 GLU B C 1
ATOM 12438 O O . GLU B 1 777 ? 9.461 -40.344 -24.391 1 83.31 777 GLU B O 1
ATOM 12443 N N . ILE B 1 778 ? 7.621 -39.25 -25.172 1 81.62 778 ILE B N 1
ATOM 12444 C CA . ILE B 1 778 ? 6.688 -40.219 -24.578 1 81.62 778 ILE B CA 1
ATOM 12445 C C . ILE B 1 778 ? 6.898 -41.594 -25.203 1 81.62 778 ILE B C 1
ATOM 12447 O O . ILE B 1 778 ? 6.902 -42.594 -24.5 1 81.62 778 ILE B O 1
ATOM 12451 N N . ILE B 1 779 ? 7.109 -41.594 -26.5 1 83 779 ILE B N 1
ATOM 12452 C CA . ILE B 1 779 ? 7.34 -42.844 -27.219 1 83 779 ILE B CA 1
ATOM 12453 C C . ILE B 1 779 ? 8.633 -43.5 -26.734 1 83 779 ILE B C 1
ATOM 12455 O O . ILE B 1 779 ? 8.711 -44.719 -26.594 1 83 779 ILE B O 1
ATOM 12459 N N . ALA B 1 780 ? 9.594 -42.688 -26.375 1 77.44 780 ALA B N 1
ATOM 12460 C CA . ALA B 1 780 ? 10.938 -43.156 -26.062 1 77.44 780 ALA B CA 1
ATOM 12461 C C . ALA B 1 780 ? 11.008 -43.688 -24.625 1 77.44 780 ALA B C 1
ATOM 12463 O O . ALA B 1 780 ? 11.977 -44.344 -24.234 1 77.44 780 ALA B O 1
ATOM 12464 N N . ARG B 1 781 ? 10.008 -43.375 -23.859 1 78.75 781 ARG B N 1
ATOM 12465 C CA . ARG B 1 781 ? 10.023 -43.875 -22.484 1 78.75 781 ARG B CA 1
ATOM 12466 C C . ARG B 1 781 ? 10.109 -45.406 -22.438 1 78.75 781 ARG B C 1
ATOM 12468 O O . ARG B 1 781 ? 9.516 -46.062 -23.281 1 78.75 781 ARG B O 1
ATOM 12475 N N . THR B 1 782 ? 10.898 -45.875 -21.453 1 73.25 782 THR B N 1
ATOM 12476 C CA . THR B 1 782 ? 11.117 -47.312 -21.344 1 73.25 782 THR B CA 1
ATOM 12477 C C . THR B 1 782 ? 9.828 -48.062 -20.984 1 73.25 782 THR B C 1
ATOM 12479 O O . THR B 1 782 ? 9.125 -47.656 -20.047 1 73.25 782 THR B O 1
ATOM 12482 N N . GLU B 1 783 ? 9.5 -49.031 -21.797 1 74.69 783 GLU B N 1
ATOM 12483 C CA . GLU B 1 783 ? 8.352 -49.906 -21.516 1 74.69 783 GLU B CA 1
ATOM 12484 C C . GLU B 1 783 ? 8.695 -50.969 -20.484 1 74.69 783 GLU B C 1
ATOM 12486 O O . GLU B 1 783 ? 9.609 -51.75 -20.688 1 74.69 783 GLU B O 1
ATOM 12491 N N . GLN B 1 784 ? 8 -51 -19.391 1 74.62 784 GLN B N 1
ATOM 12492 C CA . GLN B 1 784 ? 8.32 -51.906 -18.297 1 74.62 784 GLN B CA 1
ATOM 12493 C C . GLN B 1 784 ? 7.461 -53.156 -18.344 1 74.62 784 GLN B C 1
ATOM 12495 O O . GLN B 1 784 ? 6.305 -53.125 -18.766 1 74.62 784 GLN B O 1
ATOM 12500 N N . ALA B 1 785 ? 8.055 -54.281 -18.016 1 74.62 785 ALA B N 1
ATOM 12501 C CA . ALA B 1 785 ? 7.332 -55.5 -17.75 1 74.62 785 ALA B CA 1
ATOM 12502 C C . ALA B 1 785 ? 7.199 -55.75 -16.25 1 74.62 785 ALA B C 1
ATOM 12504 O O . ALA B 1 785 ? 8.156 -55.594 -15.5 1 74.62 785 ALA B O 1
ATOM 12505 N N . ILE B 1 786 ? 5.98 -55.75 -15.656 1 70.75 786 ILE B N 1
ATOM 12506 C CA . ILE B 1 786 ? 5.777 -55.875 -14.219 1 70.75 786 ILE B CA 1
ATOM 12507 C C . ILE B 1 786 ? 5.789 -57.344 -13.836 1 70.75 786 ILE B C 1
ATOM 12509 O O . ILE B 1 786 ? 5.113 -58.188 -14.469 1 70.75 786 ILE B O 1
#